Protein 9O8U (pdb70)

B-factor: mean 77.6, std 35.9, range [30.0, 226.6]

Sequence (1746 aa):
CETVEELRENQQWWWLAERERSARLDYLRKATWKKGALGGNYFDGIRLDLEYPTLFTEAWKKYPNDPSMLRRAKATAYVLDNISIFITDSAQLVGYVGSAPHTIAWRVDGASTVNSEVYNEPGIHAEPEAESLKKVAEINSYWNGQTAVDKVGRLIDPEDAVKFFSGAIGWGTPSSAFGYSGKNFEYFMKGDRAFSQIIAEIDEKIDEAEEATIGTPSPHHILPLYDKLNNWHAMKLVLEAAIRFAGRYARLARVMAAKETDEQRKKELLRVAETCERVPANPPRNLQESLQYEHFVQVLARYEAHEGAWPSRPDYYHGPLYAKDVEVEKNITESEAIDLVGEYMIRCSEYGSFSPRYMREGLQGVTGTFVWTLGGVNQDGTDACNGMTIALLKAARLVRVANPTFGFRWHPKVSNEVLRECFECIRQGLGYPTLRNDPVLIQNTMHWYGHPLEEARTWVHMACMSPNPTTKHGTSPFRMASATMNSAKTIEYVLHNGYDRVVNMQMGPKTGDAREIKDFEDLFERWTVQLKWLMNLLVRTVNLGRFKDPEFFGRPFLSAITERAVEHGIDAVSPEGERGNAWVTAFTWIENVDSMAAIKKLVFDDKKYTMSQLIDALEAEWDGYEQMRLDFVKNGPKWGNDDDYVDDIMLRCLSVAAEHSRNIQCTSGNCWPILPENVSGNIHYANIVGALPNGRRRGDALYDGGVSPGPGLDKAGPTAVLKSVGKIDHVNQGRSFLLNQRLSPTQLAGDKGFQLWNSYVRTWAELGIDHIQFNVISDKVLRAAQNDPEGYQEVIVRVAGYSAHFIDISRKTQDNIIQRTVQGLGSRRDEWKKLQEEMTRDGGEIKSLETVPEQACGICLNFTDNAYGSDGRGSCNVLKAGSNISLPDVIITRSGENGYITFFNSDAKYCPNFERMKLIDTDGHECADPISRRVQRQLSSIKKSTCKECRNYFPINEEASRGDCVRRISDERQSYYTARPTTEAAKCEGCSDYLENMKCTECGHEAEVMKFRYHYNPRIDASLSLRQCPECQAVVTVDELKREVLGRMHNGDDPWGKSAGIENLASARLDYLRKATWKKGALGGNYFDGIRLDLEYPTLFTEAWKKYPNDPSMLRRAKATAYVLDNISIFITDSAQLVGYVGSAPHTIAWRVDGASTVNSEVYNEPGIHAEPEAESLKKVAEINSYWNGQTAVDKVGRLIDPEDAVKFFSGAIGWGTPSSAFGYSGKNFEYFMKGDRAFSQIIAEIDEKIDEAEEATIGTPSPHILPLYDKLNNWHAMKLVLEAAIRFAGRYARLARVMAAKETDEQRKKELLRVAETCERVPANPPRNLQESLQYEHFVQVLARYEAHEGAWPSRPDYYHGPLYAKDVEVEKNITESEAIDLVGEYMIRCSEYGSFSPRYMREGTFVWTLGGVNQDGTDACNGMTIALLKAARLVRVANPTFGFRWHPKVSNEVLRECFECIRQGLGYPTLRNDPVLIQNTMHWYGHPLEEARTWVHMACMSPNPTTKHGTSPFRMASATMNSAKTIEYVLHNGYDRVVNMQMGPKTGDAREIKDFEDLFERWTVQLKWLMNLLVRTVNLGRFKDPEFFGRPFLSAITERAVEHGIDAVSNAWVTAFTWIENVDSMAAIKKLVFDDKKYTMSQLIDALEAEWDGYEQMRLDFVKNGPKWGNDDDYVDDIMLRCLSVAAEHSRNITCKECRNYFPINEEASRGDCVRRISDERQSYYTARPTTEAAKCEGCSDYLE

Radius of gyration: 39.75 Å; Cα contacts (8 Å, |Δi|>4): 3518; chains: 6; bounding box: 68×118×118 Å

Structure (mmCIF, N/CA/C/O backbone):
data_9O8U
#
_entry.id   9O8U
#
_cell.length_a   1.00
_cell.length_b   1.00
_cell.length_c   1.00
_cell.angle_alpha   90.00
_cell.angle_beta   90.00
_cell.angle_gamma   90.00
#
_symmetry.space_group_name_H-M   'P 1'
#
loop_
_entity.id
_entity.type
_entity.pdbx_description
1 polymer '1-methyl alkyl succinate synthase subunit MasD'
2 polymer 'MasB protein'
3 polymer '1-methyl alkyl succinate synthase subunit MasC'
4 polymer '1-methyl alkyl succinate synthase subunit Mas E'
5 non-polymer 'FUMARIC ACID'
6 non-polymer 2,3-DIHYDROXY-1,4-DITHIOBUTANE
7 non-polymer 'IRON/SULFUR CLUSTER'
8 non-polymer 'FE (III) ION'
#
loop_
_atom_site.group_PDB
_atom_site.id
_atom_site.type_symbol
_atom_site.label_atom_id
_atom_site.label_alt_id
_atom_site.label_comp_id
_atom_site.label_asym_id
_atom_site.label_entity_id
_atom_site.label_seq_id
_atom_site.pdbx_PDB_ins_code
_atom_site.Cartn_x
_atom_site.Cartn_y
_atom_site.Cartn_z
_atom_site.occupancy
_atom_site.B_iso_or_equiv
_atom_site.auth_seq_id
_atom_site.auth_comp_id
_atom_site.auth_asym_id
_atom_site.auth_atom_id
_atom_site.pdbx_PDB_model_num
ATOM 1 N N . CYS A 1 27 ? 160.384 95.288 161.422 1.00 30.00 15 CYS A N 1
ATOM 2 C CA . CYS A 1 27 ? 160.212 96.539 162.151 1.00 30.00 15 CYS A CA 1
ATOM 3 C C . CYS A 1 27 ? 159.419 97.543 161.323 1.00 30.00 15 CYS A C 1
ATOM 4 O O . CYS A 1 27 ? 159.736 97.783 160.157 1.00 30.00 15 CYS A O 1
ATOM 7 N N . GLU A 1 28 ? 158.389 98.122 161.942 1.00 30.00 16 GLU A N 1
ATOM 8 C CA . GLU A 1 28 ? 157.495 99.078 161.285 1.00 30.00 16 GLU A CA 1
ATOM 9 C C . GLU A 1 28 ? 156.941 98.513 159.976 1.00 30.00 16 GLU A C 1
ATOM 10 O O . GLU A 1 28 ? 156.978 99.154 158.923 1.00 30.00 16 GLU A O 1
ATOM 16 N N . THR A 1 29 ? 156.425 97.290 160.047 1.00 82.25 17 THR A N 1
ATOM 17 C CA . THR A 1 29 ? 155.776 96.681 158.895 1.00 82.25 17 THR A CA 1
ATOM 18 C C . THR A 1 29 ? 154.402 97.300 158.680 1.00 82.25 17 THR A C 1
ATOM 19 O O . THR A 1 29 ? 153.757 97.751 159.631 1.00 82.25 17 THR A O 1
ATOM 23 N N . VAL A 1 30 ? 153.966 97.325 157.419 1.00 81.18 18 VAL A N 1
ATOM 24 C CA . VAL A 1 30 ? 152.693 97.920 157.019 1.00 81.18 18 VAL A CA 1
ATOM 25 C C . VAL A 1 30 ? 151.570 97.436 157.925 1.00 81.18 18 VAL A C 1
ATOM 26 O O . VAL A 1 30 ? 150.786 98.239 158.441 1.00 81.18 18 VAL A O 1
ATOM 30 N N . GLU A 1 31 ? 151.476 96.119 158.106 1.00 81.34 19 GLU A N 1
ATOM 31 C CA . GLU A 1 31 ? 150.489 95.556 159.020 1.00 81.34 19 GLU A CA 1
ATOM 32 C C . GLU A 1 31 ? 150.644 96.128 160.426 1.00 81.34 19 GLU A C 1
ATOM 33 O O . GLU A 1 31 ? 149.664 96.543 161.056 1.00 81.34 19 GLU A O 1
ATOM 39 N N . GLU A 1 32 ? 151.877 96.147 160.936 1.00 80.39 20 GLU A N 1
ATOM 40 C CA . GLU A 1 32 ? 152.123 96.697 162.266 1.00 80.39 20 GLU A CA 1
ATOM 41 C C . GLU A 1 32 ? 151.771 98.176 162.332 1.00 80.39 20 GLU A C 1
ATOM 42 O O . GLU A 1 32 ? 151.219 98.642 163.333 1.00 80.39 20 GLU A O 1
ATOM 48 N N . LEU A 1 33 ? 152.104 98.937 161.287 1.00 78.37 21 LEU A N 1
ATOM 49 C CA . LEU A 1 33 ? 151.788 100.361 161.286 1.00 78.37 21 LEU A CA 1
ATOM 50 C C . LEU A 1 33 ? 150.283 100.595 161.299 1.00 78.37 21 LEU A C 1
ATOM 51 O O . LEU A 1 33 ? 149.796 101.509 161.975 1.00 78.37 21 LEU A O 1
ATOM 56 N N . ARG A 1 34 ? 149.529 99.789 160.547 1.00 80.84 22 ARG A N 1
ATOM 57 C CA . ARG A 1 34 ? 148.075 99.903 160.583 1.00 80.84 22 ARG A CA 1
ATOM 58 C C . ARG A 1 34 ? 147.523 99.528 161.953 1.00 80.84 22 ARG A C 1
ATOM 59 O O . ARG A 1 34 ? 146.626 100.201 162.475 1.00 80.84 22 ARG A O 1
ATOM 67 N N . GLU A 1 35 ? 148.040 98.451 162.549 1.00 80.55 23 GLU A N 1
ATOM 68 C CA . GLU A 1 35 ? 147.532 98.016 163.847 1.00 80.55 23 GLU A CA 1
ATOM 69 C C . GLU A 1 35 ? 147.827 99.043 164.933 1.00 80.55 23 GLU A C 1
ATOM 70 O O . GLU A 1 35 ? 146.974 99.319 165.785 1.00 80.55 23 GLU A O 1
ATOM 76 N N . ASN A 1 36 ? 149.027 99.613 164.924 1.00 78.14 24 ASN A N 1
ATOM 77 C CA . ASN A 1 36 ? 149.438 100.591 165.920 1.00 78.14 24 ASN A CA 1
ATOM 78 C C . ASN A 1 36 ? 149.044 102.014 165.547 1.00 78.14 24 ASN A C 1
ATOM 79 O O . ASN A 1 36 ? 149.400 102.947 166.273 1.00 78.14 24 ASN A O 1
ATOM 84 N N . GLN A 1 37 ? 148.348 102.195 164.424 1.00 74.56 25 GLN A N 1
ATOM 85 C CA . GLN A 1 37 ? 147.685 103.431 164.000 1.00 74.56 25 GLN A CA 1
ATOM 86 C C . GLN A 1 37 ? 148.623 104.507 163.469 1.00 74.56 25 GLN A C 1
ATOM 87 O O . GLN A 1 37 ? 148.164 105.636 163.242 1.00 74.56 25 GLN A O 1
ATOM 93 N N . GLN A 1 38 ? 149.904 104.217 163.257 1.00 71.72 26 GLN A N 1
ATOM 94 C CA . GLN A 1 38 ? 150.772 105.195 162.616 1.00 71.72 26 GLN A CA 1
ATOM 95 C C . GLN A 1 38 ? 150.348 105.398 161.168 1.00 71.72 26 GLN A C 1
ATOM 96 O O . GLN A 1 38 ? 150.103 104.437 160.435 1.00 71.72 26 GLN A O 1
ATOM 102 N N . TRP A 1 39 ? 150.261 106.657 160.757 1.00 66.65 27 TRP A N 1
ATOM 103 C CA . TRP A 1 39 ? 149.854 106.991 159.401 1.00 66.65 27 TRP A CA 1
ATOM 104 C C . TRP A 1 39 ? 150.940 107.673 158.589 1.00 66.65 27 TRP A C 1
ATOM 105 O O . TRP A 1 39 ? 150.943 107.544 157.364 1.00 66.65 27 TRP A O 1
ATOM 116 N N . TRP A 1 40 ? 151.852 108.399 159.232 1.00 64.96 28 TRP A N 1
ATOM 117 C CA . TRP A 1 40 ? 152.933 109.057 158.506 1.00 64.96 28 TRP A CA 1
ATOM 118 C C . TRP A 1 40 ? 153.917 108.038 157.940 1.00 64.96 28 TRP A C 1
ATOM 119 O O . TRP A 1 40 ? 154.252 108.071 156.748 1.00 64.96 28 TRP A O 1
ATOM 130 N N . TRP A 1 41 ? 154.369 107.103 158.777 1.00 66.71 29 TRP A N 1
ATOM 131 C CA . TRP A 1 41 ? 155.293 106.078 158.310 1.00 66.71 29 TRP A CA 1
ATOM 132 C C . TRP A 1 41 ? 154.607 105.088 157.379 1.00 66.71 29 TRP A C 1
ATOM 133 O O . TRP A 1 41 ? 155.230 104.591 156.433 1.00 66.71 29 TRP A O 1
ATOM 144 N N . LEU A 1 42 ? 153.326 104.805 157.615 1.00 68.39 30 LEU A N 1
ATOM 145 C CA . LEU A 1 42 ? 152.581 103.961 156.689 1.00 68.39 30 LEU A CA 1
ATOM 146 C C . LEU A 1 42 ? 152.502 104.597 155.308 1.00 68.39 30 LEU A C 1
ATOM 147 O O . LEU A 1 42 ? 152.705 103.921 154.292 1.00 68.39 30 LEU A O 1
ATOM 152 N N . ALA A 1 43 ? 152.210 105.898 155.249 1.00 63.90 31 ALA A N 1
ATOM 153 C CA . ALA A 1 43 ? 152.147 106.578 153.961 1.00 63.90 31 ALA A CA 1
ATOM 154 C C . ALA A 1 43 ? 153.517 106.641 153.304 1.00 63.90 31 ALA A C 1
ATOM 155 O O . ALA A 1 43 ? 153.626 106.564 152.076 1.00 63.90 31 ALA A O 1
ATOM 157 N N . GLU A 1 44 ? 154.575 106.800 154.103 1.00 65.65 32 GLU A N 1
ATOM 158 C CA . GLU A 1 44 ? 155.922 106.732 153.544 1.00 65.65 32 GLU A CA 1
ATOM 159 C C . GLU A 1 44 ? 156.179 105.375 152.904 1.00 65.65 32 GLU A C 1
ATOM 160 O O . GLU A 1 44 ? 156.761 105.291 151.817 1.00 65.65 32 GLU A O 1
ATOM 166 N N . ARG A 1 45 ? 155.751 104.302 153.567 1.00 68.35 33 ARG A N 1
ATOM 167 C CA . ARG A 1 45 ? 155.943 102.964 153.018 1.00 68.35 33 ARG A CA 1
ATOM 168 C C . ARG A 1 45 ? 155.130 102.757 151.744 1.00 68.35 33 ARG A C 1
ATOM 169 O O . ARG A 1 45 ? 155.611 102.136 150.789 1.00 68.35 33 ARG A O 1
ATOM 177 N N . GLU A 1 46 ? 153.893 103.260 151.715 1.00 68.76 34 GLU A N 1
ATOM 178 C CA . GLU A 1 46 ? 152.986 102.953 150.610 1.00 68.76 34 GLU A CA 1
ATOM 179 C C . GLU A 1 46 ? 153.421 103.605 149.303 1.00 68.76 34 GLU A C 1
ATOM 180 O O . GLU A 1 46 ? 153.332 102.984 148.238 1.00 68.76 34 GLU A O 1
ATOM 186 N N . ARG A 1 47 ? 153.883 104.851 149.356 1.00 59.56 35 ARG A N 1
ATOM 187 C CA . ARG A 1 47 ? 154.066 105.631 148.140 1.00 59.56 35 ARG A CA 1
ATOM 188 C C . ARG A 1 47 ? 155.206 105.083 147.285 1.00 59.56 35 ARG A C 1
ATOM 189 O O . ARG A 1 47 ? 156.096 104.370 147.758 1.00 59.56 35 ARG A O 1
ATOM 197 N N . SER A 1 48 ? 155.158 105.426 146.000 1.00 62.42 36 SER A N 1
ATOM 198 C CA . SER A 1 48 ? 156.131 104.949 145.031 1.00 62.42 36 SER A CA 1
ATOM 199 C C . SER A 1 48 ? 157.479 105.636 145.234 1.00 62.42 36 SER A C 1
ATOM 200 O O . SER A 1 48 ? 157.620 106.582 146.013 1.00 62.42 36 SER A O 1
ATOM 203 N N . ALA A 1 49 ? 158.485 105.138 144.512 1.00 60.44 37 ALA A N 1
ATOM 204 C CA . ALA A 1 49 ? 159.831 105.688 144.638 1.00 60.44 37 ALA A CA 1
ATOM 205 C C . ALA A 1 49 ? 159.888 107.139 144.179 1.00 60.44 37 ALA A C 1
ATOM 206 O O . ALA A 1 49 ? 160.509 107.981 144.838 1.00 60.44 37 ALA A O 1
ATOM 208 N N . ARG A 1 50 ? 159.251 107.454 143.048 1.00 59.49 38 ARG A N 1
ATOM 209 C CA . ARG A 1 50 ? 159.290 108.825 142.549 1.00 59.49 38 ARG A CA 1
ATOM 210 C C . ARG A 1 50 ? 158.590 109.781 143.504 1.00 59.49 38 ARG A C 1
ATOM 211 O O . ARG A 1 50 ? 159.107 110.867 143.795 1.00 59.49 38 ARG A O 1
ATOM 219 N N . LEU A 1 51 ? 157.413 109.395 144.003 1.00 57.51 39 LEU A N 1
ATOM 220 C CA . LEU A 1 51 ? 156.708 110.244 144.955 1.00 57.51 39 LEU A CA 1
ATOM 221 C C . LEU A 1 51 ? 157.510 110.413 146.236 1.00 57.51 39 LEU A C 1
ATOM 222 O O . LEU A 1 51 ? 157.566 111.511 146.796 1.00 57.51 39 LEU A O 1
ATOM 227 N N . ASP A 1 52 ? 158.137 109.338 146.715 1.00 58.20 40 ASP A N 1
ATOM 228 C CA . ASP A 1 52 ? 158.945 109.440 147.926 1.00 58.20 40 ASP A CA 1
ATOM 229 C C . ASP A 1 52 ? 160.115 110.393 147.727 1.00 58.20 40 ASP A C 1
ATOM 230 O O . ASP A 1 52 ? 160.398 111.232 148.592 1.00 58.20 40 ASP A O 1
ATOM 235 N N . TYR A 1 53 ? 160.803 110.286 146.589 1.00 54.52 41 TYR A N 1
ATOM 236 C CA . TYR A 1 53 ? 161.922 111.182 146.326 1.00 54.52 41 TYR A CA 1
ATOM 237 C C . TYR A 1 53 ? 161.461 112.630 146.235 1.00 54.52 41 TYR A C 1
ATOM 238 O O . TYR A 1 53 ? 162.091 113.524 146.807 1.00 54.52 41 TYR A O 1
ATOM 247 N N . LEU A 1 54 ? 160.361 112.883 145.524 1.00 53.64 42 LEU A N 1
ATOM 248 C CA . LEU A 1 54 ? 159.893 114.256 145.368 1.00 53.64 42 LEU A CA 1
ATOM 249 C C . LEU A 1 54 ? 159.349 114.823 146.671 1.00 53.64 42 LEU A C 1
ATOM 250 O O . LEU A 1 54 ? 159.382 116.041 146.876 1.00 53.64 42 LEU A O 1
ATOM 255 N N . ARG A 1 55 ? 158.835 113.965 147.552 1.00 53.85 43 ARG A N 1
ATOM 256 C CA . ARG A 1 55 ? 158.364 114.418 148.853 1.00 53.85 43 ARG A CA 1
ATOM 257 C C . ARG A 1 55 ? 159.525 114.732 149.786 1.00 53.85 43 ARG A C 1
ATOM 258 O O . ARG A 1 55 ? 159.469 115.706 150.544 1.00 53.85 43 ARG A O 1
ATOM 266 N N . LYS A 1 56 ? 160.583 113.926 149.747 1.00 52.45 44 LYS A N 1
ATOM 267 C CA . LYS A 1 56 ? 161.751 114.194 150.574 1.00 52.45 44 LYS A CA 1
ATOM 268 C C . LYS A 1 56 ? 162.712 115.191 149.943 1.00 52.45 44 LYS A C 1
ATOM 269 O O . LYS A 1 56 ? 163.734 115.510 150.557 1.00 52.45 44 LYS A O 1
ATOM 275 N N . ALA A 1 57 ? 162.421 115.683 148.741 1.00 50.26 45 ALA A N 1
ATOM 276 C CA . ALA A 1 57 ? 163.264 116.661 148.069 1.00 50.26 45 ALA A CA 1
ATOM 277 C C . ALA A 1 57 ? 162.764 118.085 148.241 1.00 50.26 45 ALA A C 1
ATOM 278 O O . ALA A 1 57 ? 163.284 118.996 147.591 1.00 50.26 45 ALA A O 1
ATOM 280 N N . THR A 1 58 ? 161.766 118.299 149.089 1.00 51.49 46 THR A N 1
ATOM 281 C CA . THR A 1 58 ? 161.169 119.611 149.278 1.00 51.49 46 THR A CA 1
ATOM 282 C C . THR A 1 58 ? 161.770 120.281 150.505 1.00 51.49 46 THR A C 1
ATOM 283 O O . THR A 1 58 ? 161.834 119.676 151.580 1.00 51.49 46 THR A O 1
ATOM 287 N N . TRP A 1 59 ? 162.212 121.523 150.338 1.00 49.57 47 TRP A N 1
ATOM 288 C CA . TRP A 1 59 ? 162.665 122.346 151.451 1.00 49.57 47 TRP A CA 1
ATOM 289 C C . TRP A 1 59 ? 161.459 123.070 152.035 1.00 49.57 47 TRP A C 1
ATOM 290 O O . TRP A 1 59 ? 160.800 123.846 151.334 1.00 49.57 47 TRP A O 1
ATOM 301 N N . LYS A 1 60 ? 161.169 122.813 153.308 1.00 54.03 48 LYS A N 1
ATOM 302 C CA . LYS A 1 60 ? 160.000 123.412 153.940 1.00 54.03 48 LYS A CA 1
ATOM 303 C C . LYS A 1 60 ? 160.105 124.931 153.928 1.00 54.03 48 LYS A C 1
ATOM 304 O O . LYS A 1 60 ? 161.134 125.501 154.298 1.00 54.03 48 LYS A O 1
ATOM 310 N N . LYS A 1 61 ? 159.031 125.589 153.496 1.00 48.19 49 LYS A N 1
ATOM 311 C CA . LYS A 1 61 ? 159.004 127.039 153.370 1.00 48.19 49 LYS A CA 1
ATOM 312 C C . LYS A 1 61 ? 158.203 127.708 154.477 1.00 48.19 49 LYS A C 1
ATOM 313 O O . LYS A 1 61 ? 157.913 128.905 154.383 1.00 48.19 49 LYS A O 1
ATOM 319 N N . GLY A 1 62 ? 157.836 126.969 155.518 1.00 51.64 50 GLY A N 1
ATOM 320 C CA . GLY A 1 62 ? 157.129 127.557 156.632 1.00 51.64 50 GLY A CA 1
ATOM 321 C C . GLY A 1 62 ? 158.048 128.305 157.578 1.00 51.64 50 GLY A C 1
ATOM 322 O O . GLY A 1 62 ? 159.272 128.193 157.529 1.00 51.64 50 GLY A O 1
ATOM 323 N N . ALA A 1 63 ? 157.432 129.083 158.461 1.00 52.44 51 ALA A N 1
ATOM 324 C CA . ALA A 1 63 ? 158.150 129.876 159.449 1.00 52.44 51 ALA A CA 1
ATOM 325 C C . ALA A 1 63 ? 157.942 129.267 160.828 1.00 52.44 51 ALA A C 1
ATOM 326 O O . ALA A 1 63 ? 156.801 129.091 161.265 1.00 52.44 51 ALA A O 1
ATOM 328 N N . LEU A 1 64 ? 159.040 128.942 161.504 1.00 57.32 52 LEU A N 1
ATOM 329 C CA . LEU A 1 64 ? 158.993 128.526 162.902 1.00 57.32 52 LEU A CA 1
ATOM 330 C C . LEU A 1 64 ? 159.022 129.797 163.738 1.00 57.32 52 LEU A C 1
ATOM 331 O O . LEU A 1 64 ? 160.073 130.412 163.917 1.00 57.32 52 LEU A O 1
ATOM 336 N N . GLY A 1 65 ? 157.865 130.197 164.255 1.00 58.43 53 GLY A N 1
ATOM 337 C CA . GLY A 1 65 ? 157.746 131.509 164.855 1.00 58.43 53 GLY A CA 1
ATOM 338 C C . GLY A 1 65 ? 157.871 132.588 163.800 1.00 58.43 53 GLY A C 1
ATOM 339 O O . GLY A 1 65 ? 157.045 132.666 162.887 1.00 58.43 53 GLY A O 1
ATOM 340 N N . GLY A 1 66 ? 158.890 133.430 163.916 1.00 58.69 54 GLY A N 1
ATOM 341 C CA . GLY A 1 66 ? 159.214 134.398 162.892 1.00 58.69 54 GLY A CA 1
ATOM 342 C C . GLY A 1 66 ? 160.414 134.045 162.041 1.00 58.69 54 GLY A C 1
ATOM 343 O O . GLY A 1 66 ? 160.814 134.857 161.199 1.00 58.69 54 GLY A O 1
ATOM 344 N N . ASN A 1 67 ? 160.994 132.863 162.222 1.00 58.97 55 ASN A N 1
ATOM 345 C CA . ASN A 1 67 ? 162.212 132.460 161.536 1.00 58.97 55 ASN A CA 1
ATOM 346 C C . ASN A 1 67 ? 161.926 131.316 160.574 1.00 58.97 55 ASN A C 1
ATOM 347 O O . ASN A 1 67 ? 161.124 130.426 160.872 1.00 58.97 55 ASN A O 1
ATOM 352 N N . TYR A 1 68 ? 162.590 131.345 159.423 1.00 53.26 56 TYR A N 1
ATOM 353 C CA . TYR A 1 68 ? 162.453 130.292 158.432 1.00 53.26 56 TYR A CA 1
ATOM 354 C C . TYR A 1 68 ? 163.327 129.097 158.804 1.00 53.26 56 TYR A C 1
ATOM 355 O O . TYR A 1 68 ? 164.058 129.109 159.797 1.00 53.26 56 TYR A O 1
ATOM 364 N N . PHE A 1 69 ? 163.241 128.048 157.993 1.00 56.17 57 PHE A N 1
ATOM 365 C CA . PHE A 1 69 ? 164.056 126.864 158.205 1.00 56.17 57 PHE A CA 1
ATOM 366 C C . PHE A 1 69 ? 165.532 127.202 158.011 1.00 56.17 57 PHE A C 1
ATOM 367 O O . PHE A 1 69 ? 165.894 128.151 157.312 1.00 56.17 57 PHE A O 1
ATOM 375 N N . ASP A 1 70 ? 166.392 126.413 158.661 1.00 58.39 58 ASP A N 1
ATOM 376 C CA . ASP A 1 70 ? 167.812 126.747 158.717 1.00 58.39 58 ASP A CA 1
ATOM 377 C C . ASP A 1 70 ? 168.445 126.759 157.330 1.00 58.39 58 ASP A C 1
ATOM 378 O O . ASP A 1 70 ? 169.225 127.660 157.005 1.00 58.39 58 ASP A O 1
ATOM 383 N N . GLY A 1 71 ? 168.120 125.770 156.496 1.00 51.93 59 GLY A N 1
ATOM 384 C CA . GLY A 1 71 ? 168.728 125.688 155.180 1.00 51.93 59 GLY A CA 1
ATOM 385 C C . GLY A 1 71 ? 168.178 126.676 154.174 1.00 51.93 59 GLY A C 1
ATOM 386 O O . GLY A 1 71 ? 168.786 126.867 153.116 1.00 51.93 59 GLY A O 1
ATOM 387 N N . ILE A 1 72 ? 167.040 127.305 154.474 1.00 49.31 60 ILE A N 1
ATOM 388 C CA . ILE A 1 72 ? 166.430 128.236 153.534 1.00 49.31 60 ILE A CA 1
ATOM 389 C C . ILE A 1 72 ? 167.336 129.441 153.331 1.00 49.31 60 ILE A C 1
ATOM 390 O O . ILE A 1 72 ? 167.981 129.926 154.268 1.00 49.31 60 ILE A O 1
ATOM 395 N N . ARG A 1 73 ? 167.392 129.926 152.095 1.00 48.97 61 ARG A N 1
ATOM 396 C CA . ARG A 1 73 ? 168.165 131.106 151.747 1.00 48.97 61 ARG A CA 1
ATOM 397 C C . ARG A 1 73 ? 167.276 132.089 151.005 1.00 48.97 61 ARG A C 1
ATOM 398 O O . ARG A 1 73 ? 166.288 131.703 150.377 1.00 48.97 61 ARG A O 1
ATOM 406 N N . LEU A 1 74 ? 167.628 133.366 151.093 1.00 51.88 62 LEU A N 1
ATOM 407 C CA . LEU A 1 74 ? 166.899 134.400 150.376 1.00 51.88 62 LEU A CA 1
ATOM 408 C C . LEU A 1 74 ? 167.407 134.487 148.947 1.00 51.88 62 LEU A C 1
ATOM 409 O O . LEU A 1 74 ? 168.618 134.496 148.709 1.00 51.88 62 LEU A O 1
ATOM 414 N N . ASP A 1 75 ? 166.484 134.547 147.995 1.00 54.93 63 ASP A N 1
ATOM 415 C CA . ASP A 1 75 ? 166.862 134.670 146.596 1.00 54.93 63 ASP A CA 1
ATOM 416 C C . ASP A 1 75 ? 167.304 136.097 146.319 1.00 54.93 63 ASP A C 1
ATOM 417 O O . ASP A 1 75 ? 166.569 137.047 146.604 1.00 54.93 63 ASP A O 1
ATOM 422 N N . LEU A 1 76 ? 168.513 136.246 145.788 1.00 51.70 64 LEU A N 1
ATOM 423 C CA . LEU A 1 76 ? 168.990 137.533 145.314 1.00 51.70 64 LEU A CA 1
ATOM 424 C C . LEU A 1 76 ? 168.888 137.671 143.804 1.00 51.70 64 LEU A C 1
ATOM 425 O O . LEU A 1 76 ? 168.987 138.790 143.292 1.00 51.70 64 LEU A O 1
ATOM 430 N N . GLU A 1 77 ? 168.689 136.565 143.087 1.00 51.38 65 GLU A N 1
ATOM 431 C CA . GLU A 1 77 ? 168.605 136.627 141.634 1.00 51.38 65 GLU A CA 1
ATOM 432 C C . GLU A 1 77 ? 167.363 137.387 141.187 1.00 51.38 65 GLU A C 1
ATOM 433 O O . GLU A 1 77 ? 167.450 138.316 140.375 1.00 51.38 65 GLU A O 1
ATOM 439 N N . TYR A 1 78 ? 166.195 137.012 141.711 1.00 47.18 66 TYR A N 1
ATOM 440 C CA . TYR A 1 78 ? 164.968 137.704 141.321 1.00 47.18 66 TYR A CA 1
ATOM 441 C C . TYR A 1 78 ? 164.971 139.174 141.711 1.00 47.18 66 TYR A C 1
ATOM 442 O O . TYR A 1 78 ? 164.628 140.009 140.858 1.00 47.18 66 TYR A O 1
ATOM 451 N N . PRO A 1 79 ? 165.293 139.567 142.951 1.00 46.27 67 PRO A N 1
ATOM 452 C CA . PRO A 1 79 ? 165.319 141.008 143.251 1.00 46.27 67 PRO A CA 1
ATOM 453 C C . PRO A 1 79 ? 166.328 141.785 142.426 1.00 46.27 67 PRO A C 1
ATOM 454 O O . PRO A 1 79 ? 166.017 142.891 141.972 1.00 46.27 67 PRO A O 1
ATOM 458 N N . THR A 1 80 ? 167.525 141.236 142.205 1.00 46.13 68 THR A N 1
ATOM 459 C CA . THR A 1 80 ? 168.518 141.939 141.398 1.00 46.13 68 THR A CA 1
ATOM 460 C C . THR A 1 80 ? 168.029 142.123 139.968 1.00 46.13 68 THR A C 1
ATOM 461 O O . THR A 1 80 ? 168.096 143.227 139.413 1.00 46.13 68 THR A O 1
ATOM 465 N N . LEU A 1 81 ? 167.520 141.050 139.358 1.00 45.22 69 LEU A N 1
ATOM 466 C CA . LEU A 1 81 ? 167.032 141.143 137.988 1.00 45.22 69 LEU A CA 1
ATOM 467 C C . LEU A 1 81 ? 165.848 142.093 137.887 1.00 45.22 69 LEU A C 1
ATOM 468 O O . LEU A 1 81 ? 165.771 142.904 136.956 1.00 45.22 69 LEU A O 1
ATOM 473 N N . PHE A 1 82 ? 164.916 142.012 138.840 1.00 46.25 70 PHE A N 1
ATOM 474 C CA . PHE A 1 82 ? 163.744 142.875 138.800 1.00 46.25 70 PHE A CA 1
ATOM 475 C C . PHE A 1 82 ? 164.129 144.336 138.968 1.00 46.25 70 PHE A C 1
ATOM 476 O O . PHE A 1 82 ? 163.611 145.200 138.258 1.00 46.25 70 PHE A O 1
ATOM 484 N N . THR A 1 83 ? 165.034 144.635 139.903 1.00 47.98 71 THR A N 1
ATOM 485 C CA . THR A 1 83 ? 165.475 146.012 140.090 1.00 47.98 71 THR A CA 1
ATOM 486 C C . THR A 1 83 ? 166.199 146.530 138.856 1.00 47.98 71 THR A C 1
ATOM 487 O O . THR A 1 83 ? 165.977 147.670 138.427 1.00 47.98 71 THR A O 1
ATOM 491 N N . GLU A 1 84 ? 167.068 145.705 138.268 1.00 50.15 72 GLU A N 1
ATOM 492 C CA . GLU A 1 84 ? 167.805 146.127 137.084 1.00 50.15 72 GLU A CA 1
ATOM 493 C C . GLU A 1 84 ? 166.865 146.411 135.921 1.00 50.15 72 GLU A C 1
ATOM 494 O O . GLU A 1 84 ? 167.034 147.406 135.207 1.00 50.15 72 GLU A O 1
ATOM 500 N N . ALA A 1 85 ? 165.866 145.552 135.715 1.00 48.88 73 ALA A N 1
ATOM 501 C CA . ALA A 1 85 ? 164.908 145.789 134.641 1.00 48.88 73 ALA A CA 1
ATOM 502 C C . ALA A 1 85 ? 164.011 146.981 134.949 1.00 48.88 73 ALA A C 1
ATOM 503 O O . ALA A 1 85 ? 163.652 147.745 134.046 1.00 48.88 73 ALA A O 1
ATOM 505 N N . TRP A 1 86 ? 163.639 147.154 136.218 1.00 48.81 74 TRP A N 1
ATOM 506 C CA . TRP A 1 86 ? 162.755 148.244 136.612 1.00 48.81 74 TRP A CA 1
ATOM 507 C C . TRP A 1 86 ? 163.425 149.595 136.413 1.00 48.81 74 TRP A C 1
ATOM 508 O O . TRP A 1 86 ? 162.776 150.564 136.005 1.00 48.81 74 TRP A O 1
ATOM 519 N N . LYS A 1 87 ? 164.726 149.680 136.699 1.00 49.05 75 LYS A N 1
ATOM 520 C CA . LYS A 1 87 ? 165.451 150.926 136.484 1.00 49.05 75 LYS A CA 1
ATOM 521 C C . LYS A 1 87 ? 165.549 151.302 135.012 1.00 49.05 75 LYS A C 1
ATOM 522 O O . LYS A 1 87 ? 165.772 152.476 134.700 1.00 49.05 75 LYS A O 1
ATOM 528 N N . LYS A 1 88 ? 165.392 150.339 134.101 1.00 52.34 76 LYS A N 1
ATOM 529 C CA . LYS A 1 88 ? 165.606 150.617 132.686 1.00 52.34 76 LYS A CA 1
ATOM 530 C C . LYS A 1 88 ? 164.467 151.404 132.051 1.00 52.34 76 LYS A C 1
ATOM 531 O O . LYS A 1 88 ? 164.679 152.033 131.010 1.00 52.34 76 LYS A O 1
ATOM 537 N N . TYR A 1 89 ? 163.274 151.393 132.640 1.00 53.73 77 TYR A N 1
ATOM 538 C CA . TYR A 1 89 ? 162.110 152.079 132.077 1.00 53.73 77 TYR A CA 1
ATOM 539 C C . TYR A 1 89 ? 161.486 152.982 133.132 1.00 53.73 77 TYR A C 1
ATOM 540 O O . TYR A 1 89 ? 160.412 152.683 133.667 1.00 53.73 77 TYR A O 1
ATOM 549 N N . PRO A 1 90 ? 162.138 154.098 133.460 1.00 54.61 78 PRO A N 1
ATOM 550 C CA . PRO A 1 90 ? 161.559 155.011 134.458 1.00 54.61 78 PRO A CA 1
ATOM 551 C C . PRO A 1 90 ? 160.228 155.610 134.040 1.00 54.61 78 PRO A C 1
ATOM 552 O O . PRO A 1 90 ? 159.384 155.881 134.903 1.00 54.61 78 PRO A O 1
ATOM 556 N N . ASN A 1 91 ? 160.010 155.823 132.744 1.00 63.00 79 ASN A N 1
ATOM 557 C CA . ASN A 1 91 ? 158.859 156.578 132.269 1.00 63.00 79 ASN A CA 1
ATOM 558 C C . ASN A 1 91 ? 157.634 155.720 131.977 1.00 63.00 79 ASN A C 1
ATOM 559 O O . ASN A 1 91 ? 156.569 156.276 131.690 1.00 63.00 79 ASN A O 1
ATOM 564 N N . ASP A 1 92 ? 157.750 154.398 132.035 1.00 59.87 80 ASP A N 1
ATOM 565 C CA . ASP A 1 92 ? 156.629 153.548 131.671 1.00 59.87 80 ASP A CA 1
ATOM 566 C C . ASP A 1 92 ? 155.575 153.527 132.778 1.00 59.87 80 ASP A C 1
ATOM 567 O O . ASP A 1 92 ? 155.893 153.720 133.954 1.00 59.87 80 ASP A O 1
ATOM 572 N N . PRO A 1 93 ? 154.311 153.297 132.424 1.00 57.23 81 PRO A N 1
ATOM 573 C CA . PRO A 1 93 ? 153.275 153.137 133.449 1.00 57.23 81 PRO A CA 1
ATOM 574 C C . PRO A 1 93 ? 153.546 151.918 134.316 1.00 57.23 81 PRO A C 1
ATOM 575 O O . PRO A 1 93 ? 154.305 151.019 133.951 1.00 57.23 81 PRO A O 1
ATOM 579 N N . SER A 1 94 ? 152.905 151.899 135.486 1.00 52.57 82 SER A N 1
ATOM 580 C CA . SER A 1 94 ? 153.233 150.906 136.505 1.00 52.57 82 SER A CA 1
ATOM 581 C C . SER A 1 94 ? 153.049 149.484 135.988 1.00 52.57 82 SER A C 1
ATOM 582 O O . SER A 1 94 ? 153.928 148.633 136.158 1.00 52.57 82 SER A O 1
ATOM 585 N N . MET A 1 95 ? 151.910 149.204 135.352 1.00 55.05 83 MET A N 1
ATOM 586 C CA . MET A 1 95 ? 151.649 147.837 134.918 1.00 55.05 83 MET A CA 1
ATOM 587 C C . MET A 1 95 ? 152.515 147.437 133.733 1.00 55.05 83 MET A C 1
ATOM 588 O O . MET A 1 95 ? 153.022 146.312 133.699 1.00 55.05 83 MET A O 1
ATOM 593 N N . LEU A 1 96 ? 152.713 148.338 132.769 1.00 51.92 84 LEU A N 1
ATOM 594 C CA . LEU A 1 96 ? 153.614 148.043 131.659 1.00 51.92 84 LEU A CA 1
ATOM 595 C C . LEU A 1 96 ? 155.046 147.863 132.147 1.00 51.92 84 LEU A C 1
ATOM 596 O O . LEU A 1 96 ? 155.767 146.974 131.677 1.00 51.92 84 LEU A O 1
ATOM 601 N N . ARG A 1 97 ? 155.478 148.709 133.085 1.00 50.16 85 ARG A N 1
ATOM 602 C CA . ARG A 1 97 ? 156.826 148.591 133.627 1.00 50.16 85 ARG A CA 1
ATOM 603 C C . ARG A 1 97 ? 157.008 147.274 134.367 1.00 50.16 85 ARG A C 1
ATOM 604 O O . ARG A 1 97 ? 158.041 146.610 134.224 1.00 50.16 85 ARG A O 1
ATOM 612 N N . ARG A 1 98 ? 156.013 146.873 135.162 1.00 47.77 86 ARG A N 1
ATOM 613 C CA . ARG A 1 98 ? 156.102 145.587 135.842 1.00 47.77 86 ARG A CA 1
ATOM 614 C C . ARG A 1 98 ? 156.096 144.439 134.844 1.00 47.77 86 ARG A C 1
ATOM 615 O O . ARG A 1 98 ? 156.780 143.430 135.047 1.00 47.77 86 ARG A O 1
ATOM 623 N N . ALA A 1 99 ? 155.326 144.570 133.763 1.00 48.83 87 ALA A N 1
ATOM 624 C CA . ALA A 1 99 ? 155.317 143.540 132.732 1.00 48.83 87 ALA A CA 1
ATOM 625 C C . ALA A 1 99 ? 156.697 143.380 132.111 1.00 48.83 87 ALA A C 1
ATOM 626 O O . ALA A 1 99 ? 157.196 142.261 131.956 1.00 48.83 87 ALA A O 1
ATOM 628 N N . LYS A 1 100 ? 157.333 144.497 131.757 1.00 49.14 88 LYS A N 1
ATOM 629 C CA . LYS A 1 100 ? 158.677 144.431 131.192 1.00 49.14 88 LYS A CA 1
ATOM 630 C C . LYS A 1 100 ? 159.668 143.841 132.187 1.00 49.14 88 LYS A C 1
ATOM 631 O O . LYS A 1 100 ? 160.511 143.011 131.822 1.00 49.14 88 LYS A O 1
ATOM 637 N N . ALA A 1 101 ? 159.579 144.254 133.453 1.00 47.44 89 ALA A N 1
ATOM 638 C CA . ALA A 1 101 ? 160.507 143.757 134.462 1.00 47.44 89 ALA A CA 1
ATOM 639 C C . ALA A 1 101 ? 160.357 142.254 134.657 1.00 47.44 89 ALA A C 1
ATOM 640 O O . ALA A 1 101 ? 161.352 141.522 134.719 1.00 47.44 89 ALA A O 1
ATOM 642 N N . THR A 1 102 ? 159.118 141.769 134.744 1.00 44.33 90 THR A N 1
ATOM 643 C CA . THR A 1 102 ? 158.924 140.341 134.954 1.00 44.33 90 THR A CA 1
ATOM 644 C C . THR A 1 102 ? 159.256 139.546 133.699 1.00 44.33 90 THR A C 1
ATOM 645 O O . THR A 1 102 ? 159.697 138.399 133.801 1.00 44.33 90 THR A O 1
ATOM 649 N N . ALA A 1 103 ? 159.088 140.139 132.514 1.00 43.94 91 ALA A N 1
ATOM 650 C CA . ALA A 1 103 ? 159.550 139.479 131.299 1.00 43.94 91 ALA A CA 1
ATOM 651 C C . ALA A 1 103 ? 161.060 139.306 131.318 1.00 43.94 91 ALA A C 1
ATOM 652 O O . ALA A 1 103 ? 161.575 138.228 130.995 1.00 43.94 91 ALA A O 1
ATOM 654 N N . TYR A 1 104 ? 161.786 140.354 131.714 1.00 43.91 92 TYR A N 1
ATOM 655 C CA . TYR A 1 104 ? 163.238 140.249 131.817 1.00 43.91 92 TYR A CA 1
ATOM 656 C C . TYR A 1 104 ? 163.640 139.206 132.851 1.00 43.91 92 TYR A C 1
ATOM 657 O O . TYR A 1 104 ? 164.573 138.423 132.627 1.00 43.91 92 TYR A O 1
ATOM 666 N N . VAL A 1 105 ? 162.940 139.173 133.986 1.00 42.08 93 VAL A N 1
ATOM 667 C CA . VAL A 1 105 ? 163.245 138.183 135.017 1.00 42.08 93 VAL A CA 1
ATOM 668 C C . VAL A 1 105 ? 163.038 136.773 134.481 1.00 42.08 93 VAL A C 1
ATOM 669 O O . VAL A 1 105 ? 163.911 135.908 134.611 1.00 42.08 93 VAL A O 1
ATOM 673 N N . LEU A 1 106 ? 161.885 136.524 133.855 1.00 42.86 94 LEU A N 1
ATOM 674 C CA . LEU A 1 106 ? 161.604 135.197 133.317 1.00 42.86 94 LEU A CA 1
ATOM 675 C C . LEU A 1 106 ? 162.630 134.804 132.265 1.00 42.86 94 LEU A C 1
ATOM 676 O O . LEU A 1 106 ? 163.014 133.633 132.168 1.00 42.86 94 LEU A O 1
ATOM 681 N N . ASP A 1 107 ? 163.083 135.769 131.466 1.00 46.40 95 ASP A N 1
ATOM 682 C CA . ASP A 1 107 ? 164.124 135.481 130.487 1.00 46.40 95 ASP A CA 1
ATOM 683 C C . ASP A 1 107 ? 165.432 135.085 131.161 1.00 46.40 95 ASP A C 1
ATOM 684 O O . ASP A 1 107 ? 166.106 134.152 130.711 1.00 46.40 95 ASP A O 1
ATOM 689 N N . ASN A 1 108 ? 165.811 135.772 132.240 1.00 44.57 96 ASN A N 1
ATOM 690 C CA . ASN A 1 108 ? 167.152 135.630 132.792 1.00 44.57 96 ASN A CA 1
ATOM 691 C C . ASN A 1 108 ? 167.223 134.872 134.112 1.00 44.57 96 ASN A C 1
ATOM 692 O O . ASN A 1 108 ? 168.331 134.624 134.596 1.00 44.57 96 ASN A O 1
ATOM 697 N N . ILE A 1 109 ? 166.095 134.491 134.710 1.00 42.87 97 ILE A N 1
ATOM 698 C CA . ILE A 1 109 ? 166.151 133.791 135.990 1.00 42.87 97 ILE A CA 1
ATOM 699 C C . ILE A 1 109 ? 166.646 132.366 135.775 1.00 42.87 97 ILE A C 1
ATOM 700 O O . ILE A 1 109 ? 166.474 131.775 134.701 1.00 42.87 97 ILE A O 1
ATOM 705 N N . SER A 1 110 ? 167.289 131.813 136.799 1.00 44.53 98 SER A N 1
ATOM 706 C CA . SER A 1 110 ? 167.676 130.410 136.766 1.00 44.53 98 SER A CA 1
ATOM 707 C C . SER A 1 110 ? 166.443 129.530 136.919 1.00 44.53 98 SER A C 1
ATOM 708 O O . SER A 1 110 ? 165.609 129.759 137.799 1.00 44.53 98 SER A O 1
ATOM 711 N N . ILE A 1 111 ? 166.329 128.521 136.062 1.00 43.36 99 ILE A N 1
ATOM 712 C CA . ILE A 1 111 ? 165.218 127.581 136.093 1.00 43.36 99 ILE A CA 1
ATOM 713 C C . ILE A 1 111 ? 165.788 126.181 136.231 1.00 43.36 99 ILE A C 1
ATOM 714 O O . ILE A 1 111 ? 166.825 125.863 135.639 1.00 43.36 99 ILE A O 1
ATOM 719 N N . PHE A 1 112 ? 165.125 125.346 137.025 1.00 42.80 100 PHE A N 1
ATOM 720 C CA . PHE A 1 112 ? 165.679 124.048 137.368 1.00 42.80 100 PHE A CA 1
ATOM 721 C C . PHE A 1 112 ? 164.607 122.974 137.281 1.00 42.80 100 PHE A C 1
ATOM 722 O O . PHE A 1 112 ? 163.408 123.247 137.374 1.00 42.80 100 PHE A O 1
ATOM 730 N N . ILE A 1 113 ? 165.064 121.739 137.094 1.00 42.36 101 ILE A N 1
ATOM 731 C CA . ILE A 1 113 ? 164.210 120.560 137.080 1.00 42.36 101 ILE A CA 1
ATOM 732 C C . ILE A 1 113 ? 164.780 119.554 138.067 1.00 42.36 101 ILE A C 1
ATOM 733 O O . ILE A 1 113 ? 165.970 119.229 138.007 1.00 42.36 101 ILE A O 1
ATOM 738 N N . THR A 1 114 ? 163.937 119.063 138.970 1.00 46.74 102 THR A N 1
ATOM 739 C CA . THR A 1 114 ? 164.373 118.070 139.936 1.00 46.74 102 THR A CA 1
ATOM 740 C C . THR A 1 114 ? 164.665 116.745 139.229 1.00 46.74 102 THR A C 1
ATOM 741 O O . THR A 1 114 ? 164.332 116.547 138.058 1.00 46.74 102 THR A O 1
ATOM 745 N N . ASP A 1 115 ? 165.310 115.832 139.959 1.00 53.09 103 ASP A N 1
ATOM 746 C CA . ASP A 1 115 ? 165.796 114.595 139.353 1.00 53.09 103 ASP A CA 1
ATOM 747 C C . ASP A 1 115 ? 164.657 113.758 138.784 1.00 53.09 103 ASP A C 1
ATOM 748 O O . ASP A 1 115 ? 164.731 113.282 137.645 1.00 53.09 103 ASP A O 1
ATOM 753 N N . SER A 1 116 ? 163.596 113.564 139.558 1.00 55.60 104 SER A N 1
ATOM 754 C CA . SER A 1 116 ? 162.502 112.682 139.175 1.00 55.60 104 SER A CA 1
ATOM 755 C C . SER A 1 116 ? 161.194 113.449 139.037 1.00 55.60 104 SER A C 1
ATOM 756 O O . SER A 1 116 ? 160.130 112.972 139.431 1.00 55.60 104 SER A O 1
ATOM 759 N N . ALA A 1 117 ? 161.254 114.648 138.469 1.00 54.67 105 ALA A N 1
ATOM 760 C CA . ALA A 1 117 ? 160.080 115.501 138.355 1.00 54.67 105 ALA A CA 1
ATOM 761 C C . ALA A 1 117 ? 159.453 115.371 136.974 1.00 54.67 105 ALA A C 1
ATOM 762 O O . ALA A 1 117 ? 160.151 115.446 135.958 1.00 54.67 105 ALA A O 1
ATOM 764 N N . GLN A 1 118 ? 158.135 115.170 136.944 1.00 54.85 106 GLN A N 1
ATOM 765 C CA . GLN A 1 118 ? 157.369 115.232 135.707 1.00 54.85 106 GLN A CA 1
ATOM 766 C C . GLN A 1 118 ? 156.671 116.568 135.508 1.00 54.85 106 GLN A C 1
ATOM 767 O O . GLN A 1 118 ? 156.254 116.870 134.386 1.00 54.85 106 GLN A O 1
ATOM 773 N N . LEU A 1 119 ? 156.529 117.364 136.565 1.00 49.75 107 LEU A N 1
ATOM 774 C CA . LEU A 1 119 ? 155.952 118.698 136.487 1.00 49.75 107 LEU A CA 1
ATOM 775 C C . LEU A 1 119 ? 157.026 119.707 136.854 1.00 49.75 107 LEU A C 1
ATOM 776 O O . LEU A 1 119 ? 157.709 119.548 137.871 1.00 49.75 107 LEU A O 1
ATOM 781 N N . VAL A 1 120 ? 157.173 120.741 136.031 1.00 46.04 108 VAL A N 1
ATOM 782 C CA . VAL A 1 120 ? 158.212 121.739 136.227 1.00 46.04 108 VAL A CA 1
ATOM 783 C C . VAL A 1 120 ? 157.559 123.071 136.560 1.00 46.04 108 VAL A C 1
ATOM 784 O O . VAL A 1 120 ? 156.373 123.294 136.309 1.00 46.04 108 VAL A O 1
ATOM 788 N N . GLY A 1 121 ? 158.357 123.962 137.138 1.00 46.18 109 GLY A N 1
ATOM 789 C CA . GLY A 1 121 ? 157.879 125.271 137.530 1.00 46.18 109 GLY A CA 1
ATOM 790 C C . GLY A 1 121 ? 158.209 125.593 138.970 1.00 46.18 109 GLY A C 1
ATOM 791 O O . GLY A 1 121 ? 158.005 124.762 139.859 1.00 46.18 109 GLY A O 1
ATOM 792 N N . TYR A 1 122 ? 158.720 126.796 139.213 1.00 46.81 110 TYR A N 1
ATOM 793 C CA . TYR A 1 122 ? 159.122 127.190 140.554 1.00 46.81 110 TYR A CA 1
ATOM 794 C C . TYR A 1 122 ? 159.260 128.703 140.597 1.00 46.81 110 TYR A C 1
ATOM 795 O O . TYR A 1 122 ? 159.585 129.336 139.591 1.00 46.81 110 TYR A O 1
ATOM 804 N N . VAL A 1 123 ? 159.014 129.270 141.771 1.00 46.98 111 VAL A N 1
ATOM 805 C CA . VAL A 1 123 ? 159.137 130.704 141.999 1.00 46.98 111 VAL A CA 1
ATOM 806 C C . VAL A 1 123 ? 160.421 130.913 142.790 1.00 46.98 111 VAL A C 1
ATOM 807 O O . VAL A 1 123 ? 160.428 130.837 144.024 1.00 46.98 111 VAL A O 1
ATOM 811 N N . GLY A 1 124 ? 161.506 131.177 142.086 1.00 44.86 112 GLY A N 1
ATOM 812 C CA . GLY A 1 124 ? 162.804 131.324 142.706 1.00 44.86 112 GLY A CA 1
ATOM 813 C C . GLY A 1 124 ? 163.883 130.843 141.758 1.00 44.86 112 GLY A C 1
ATOM 814 O O . GLY A 1 124 ? 163.629 130.562 140.592 1.00 44.86 112 GLY A O 1
ATOM 815 N N . SER A 1 125 ? 165.101 130.756 142.289 1.00 43.05 113 SER A N 1
ATOM 816 C CA . SER A 1 125 ? 166.242 130.303 141.512 1.00 43.05 113 SER A CA 1
ATOM 817 C C . SER A 1 125 ? 166.776 128.950 141.952 1.00 43.05 113 SER A C 1
ATOM 818 O O . SER A 1 125 ? 167.637 128.393 141.265 1.00 43.05 113 SER A O 1
ATOM 821 N N . ALA A 1 126 ? 166.298 128.409 143.068 1.00 42.85 114 ALA A N 1
ATOM 822 C CA . ALA A 1 126 ? 166.775 127.126 143.561 1.00 42.85 114 ALA A CA 1
ATOM 823 C C . ALA A 1 126 ? 165.696 126.525 144.442 1.00 42.85 114 ALA A C 1
ATOM 824 O O . ALA A 1 126 ? 164.902 127.267 145.029 1.00 42.85 114 ALA A O 1
ATOM 826 N N . PRO A 1 127 ? 165.636 125.197 144.558 1.00 45.53 115 PRO A N 1
ATOM 827 C CA . PRO A 1 127 ? 164.581 124.585 145.380 1.00 45.53 115 PRO A CA 1
ATOM 828 C C . PRO A 1 127 ? 164.626 124.992 146.840 1.00 45.53 115 PRO A C 1
ATOM 829 O O . PRO A 1 127 ? 163.575 125.047 147.490 1.00 45.53 115 PRO A O 1
ATOM 833 N N . HIS A 1 128 ? 165.808 125.280 147.378 1.00 44.18 116 HIS A N 1
ATOM 834 C CA . HIS A 1 128 ? 165.974 125.602 148.787 1.00 44.18 116 HIS A CA 1
ATOM 835 C C . HIS A 1 128 ? 165.828 127.090 149.069 1.00 44.18 116 HIS A C 1
ATOM 836 O O . HIS A 1 128 ? 166.326 127.568 150.093 1.00 44.18 116 HIS A O 1
ATOM 843 N N . THR A 1 129 ? 165.146 127.829 148.202 1.00 45.25 117 THR A N 1
ATOM 844 C CA . THR A 1 129 ? 165.209 129.280 148.235 1.00 45.25 117 THR A CA 1
ATOM 845 C C . THR A 1 129 ? 163.817 129.878 148.095 1.00 45.25 117 THR A C 1
ATOM 846 O O . THR A 1 129 ? 162.986 129.365 147.342 1.00 45.25 117 THR A O 1
ATOM 850 N N . ILE A 1 130 ? 163.570 130.964 148.830 1.00 47.98 118 ILE A N 1
ATOM 851 C CA . ILE A 1 130 ? 162.294 131.668 148.805 1.00 47.98 118 ILE A CA 1
ATOM 852 C C . ILE A 1 130 ? 162.438 132.929 147.970 1.00 47.98 118 ILE A C 1
ATOM 853 O O . ILE A 1 130 ? 163.526 133.499 147.841 1.00 47.98 118 ILE A O 1
ATOM 858 N N . ALA A 1 131 ? 161.326 133.372 147.398 1.00 50.71 119 ALA A N 1
ATOM 859 C CA . ALA A 1 131 ? 161.298 134.583 146.595 1.00 50.71 119 ALA A CA 1
ATOM 860 C C . ALA A 1 131 ? 161.045 135.798 147.476 1.00 50.71 119 ALA A C 1
ATOM 861 O O . ALA A 1 131 ? 160.413 135.704 148.529 1.00 50.71 119 ALA A O 1
ATOM 863 N N . TRP A 1 132 ? 161.549 136.943 147.033 1.00 52.78 120 TRP A N 1
ATOM 864 C CA . TRP A 1 132 ? 161.443 138.196 147.766 1.00 52.78 120 TRP A CA 1
ATOM 865 C C . TRP A 1 132 ? 160.626 139.179 146.941 1.00 52.78 120 TRP A C 1
ATOM 866 O O . TRP A 1 132 ? 160.979 139.473 145.794 1.00 52.78 120 TRP A O 1
ATOM 877 N N . ARG A 1 133 ? 159.540 139.683 147.524 1.00 52.78 121 ARG A N 1
ATOM 878 C CA . ARG A 1 133 ? 158.723 140.712 146.883 1.00 52.78 121 ARG A CA 1
ATOM 879 C C . ARG A 1 133 ? 159.398 142.058 147.117 1.00 52.78 121 ARG A C 1
ATOM 880 O O . ARG A 1 133 ? 159.328 142.620 148.210 1.00 52.78 121 ARG A O 1
ATOM 888 N N . VAL A 1 134 ? 160.062 142.573 146.083 1.00 53.64 122 VAL A N 1
ATOM 889 C CA . VAL A 1 134 ? 160.943 143.720 146.258 1.00 53.64 122 VAL A CA 1
ATOM 890 C C . VAL A 1 134 ? 160.149 144.973 146.590 1.00 53.64 122 VAL A C 1
ATOM 891 O O . VAL A 1 134 ? 160.488 145.709 147.522 1.00 53.64 122 VAL A O 1
ATOM 895 N N . ASP A 1 135 ? 159.096 145.249 145.827 1.00 56.39 123 ASP A N 1
ATOM 896 C CA . ASP A 1 135 ? 158.301 146.450 146.025 1.00 56.39 123 ASP A CA 1
ATOM 897 C C . ASP A 1 135 ? 157.037 146.185 146.821 1.00 56.39 123 ASP A C 1
ATOM 898 O O . ASP A 1 135 ? 156.045 146.900 146.645 1.00 56.39 123 ASP A O 1
ATOM 903 N N . GLY A 1 136 ? 157.037 145.153 147.664 1.00 53.99 124 GLY A N 1
ATOM 904 C CA . GLY A 1 136 ? 155.907 144.962 148.551 1.00 53.99 124 GLY A CA 1
ATOM 905 C C . GLY A 1 136 ? 155.793 146.067 149.582 1.00 53.99 124 GLY A C 1
ATOM 906 O O . GLY A 1 136 ? 154.791 146.782 149.633 1.00 53.99 124 GLY A O 1
ATOM 907 N N . ALA A 1 137 ? 156.831 146.244 150.394 1.00 54.58 125 ALA A N 1
ATOM 908 C CA . ALA A 1 137 ? 156.831 147.302 151.393 1.00 54.58 125 ALA A CA 1
ATOM 909 C C . ALA A 1 137 ? 158.262 147.562 151.841 1.00 54.58 125 ALA A C 1
ATOM 910 O O . ALA A 1 137 ? 159.107 146.662 151.843 1.00 54.58 125 ALA A O 1
ATOM 912 N N . SER A 1 138 ? 158.514 148.812 152.243 1.00 56.93 126 SER A N 1
ATOM 913 C CA . SER A 1 138 ? 159.818 149.171 152.783 1.00 56.93 126 SER A CA 1
ATOM 914 C C . SER A 1 138 ? 160.055 148.518 154.135 1.00 56.93 126 SER A C 1
ATOM 915 O O . SER A 1 138 ? 161.192 148.150 154.454 1.00 56.93 126 SER A O 1
ATOM 918 N N . THR A 1 139 ? 158.996 148.362 154.931 1.00 57.32 127 THR A N 1
ATOM 919 C CA . THR A 1 139 ? 159.114 147.612 156.175 1.00 57.32 127 THR A CA 1
ATOM 920 C C . THR A 1 139 ? 159.494 146.165 155.901 1.00 57.32 127 THR A C 1
ATOM 921 O O . THR A 1 139 ? 160.311 145.583 156.622 1.00 57.32 127 THR A O 1
ATOM 925 N N . VAL A 1 140 ? 158.919 145.568 154.856 1.00 55.50 128 VAL A N 1
ATOM 926 C CA . VAL A 1 140 ? 159.262 144.193 154.506 1.00 55.50 128 VAL A CA 1
ATOM 927 C C . VAL A 1 140 ? 160.725 144.096 154.091 1.00 55.50 128 VAL A C 1
ATOM 928 O O . VAL A 1 140 ? 161.418 143.135 154.437 1.00 55.50 128 VAL A O 1
ATOM 932 N N . ASN A 1 141 ? 161.217 145.083 153.339 1.00 55.17 129 ASN A N 1
ATOM 933 C CA . ASN A 1 141 ? 162.628 145.092 152.964 1.00 55.17 129 ASN A CA 1
ATOM 934 C C . ASN A 1 141 ? 163.526 145.218 154.190 1.00 55.17 129 ASN A C 1
ATOM 935 O O . ASN A 1 141 ? 164.571 144.558 154.280 1.00 55.17 129 ASN A O 1
ATOM 940 N N . SER A 1 142 ? 163.139 146.068 155.142 1.00 56.57 130 SER A N 1
ATOM 941 C CA . SER A 1 142 ? 163.910 146.185 156.374 1.00 56.57 130 SER A CA 1
ATOM 942 C C . SER A 1 142 ? 163.908 144.874 157.149 1.00 56.57 130 SER A C 1
ATOM 943 O O . SER A 1 142 ? 164.929 144.482 157.724 1.00 56.57 130 SER A O 1
ATOM 946 N N . GLU A 1 143 ? 162.765 144.185 157.182 1.00 59.32 131 GLU A N 1
ATOM 947 C CA . GLU A 1 143 ? 162.708 142.876 157.824 1.00 59.32 131 GLU A CA 1
ATOM 948 C C . GLU A 1 143 ? 163.583 141.865 157.099 1.00 59.32 131 GLU A C 1
ATOM 949 O O . GLU A 1 143 ? 164.175 140.988 157.737 1.00 59.32 131 GLU A O 1
ATOM 955 N N . VAL A 1 144 ? 163.657 141.963 155.771 1.00 56.05 132 VAL A N 1
ATOM 956 C CA . VAL A 1 144 ? 164.545 141.102 154.996 1.00 56.05 132 VAL A CA 1
ATOM 957 C C . VAL A 1 144 ? 165.988 141.331 155.415 1.00 56.05 132 VAL A C 1
ATOM 958 O O . VAL A 1 144 ? 166.753 140.384 155.633 1.00 56.05 132 VAL A O 1
ATOM 962 N N . TYR A 1 145 ? 166.378 142.599 155.538 1.00 54.48 133 TYR A N 1
ATOM 963 C CA . TYR A 1 145 ? 167.733 142.903 155.985 1.00 54.48 133 TYR A CA 1
ATOM 964 C C . TYR A 1 145 ? 167.972 142.388 157.398 1.00 54.48 133 TYR A C 1
ATOM 965 O O . TYR A 1 145 ? 169.063 141.902 157.713 1.00 54.48 133 TYR A O 1
ATOM 974 N N . ASN A 1 146 ? 166.963 142.484 158.264 1.00 56.45 134 ASN A N 1
ATOM 975 C CA . ASN A 1 146 ? 167.105 142.083 159.657 1.00 56.45 134 ASN A CA 1
ATOM 976 C C . ASN A 1 146 ? 166.902 140.592 159.890 1.00 56.45 134 ASN A C 1
ATOM 977 O O . ASN A 1 146 ? 167.165 140.120 161.000 1.00 56.45 134 ASN A O 1
ATOM 982 N N . GLU A 1 147 ? 166.440 139.846 158.901 1.00 57.69 135 GLU A N 1
ATOM 983 C CA . GLU A 1 147 ? 166.160 138.433 159.122 1.00 57.69 135 GLU A CA 1
ATOM 984 C C . GLU A 1 147 ? 167.461 137.652 159.261 1.00 57.69 135 GLU A C 1
ATOM 985 O O . GLU A 1 147 ? 168.339 137.759 158.398 1.00 57.69 135 GLU A O 1
ATOM 991 N N . PRO A 1 148 ? 167.626 136.865 160.322 1.00 54.97 136 PRO A N 1
ATOM 992 C CA . PRO A 1 148 ? 168.863 136.099 160.500 1.00 54.97 136 PRO A CA 1
ATOM 993 C C . PRO A 1 148 ? 168.836 134.750 159.799 1.00 54.97 136 PRO A C 1
ATOM 994 O O . PRO A 1 148 ? 167.830 134.038 159.788 1.00 54.97 136 PRO A O 1
ATOM 998 N N . GLY A 1 149 ? 169.973 134.401 159.203 1.00 55.51 137 GLY A N 1
ATOM 999 C CA . GLY A 1 149 ? 170.188 133.072 158.672 1.00 55.51 137 GLY A CA 1
ATOM 1000 C C . GLY A 1 149 ? 169.635 132.805 157.290 1.00 55.51 137 GLY A C 1
ATOM 1001 O O . GLY A 1 149 ? 169.724 131.663 156.823 1.00 55.51 137 GLY A O 1
ATOM 1002 N N . ILE A 1 150 ? 169.067 133.803 156.616 1.00 56.03 138 ILE A N 1
ATOM 1003 C CA . ILE A 1 150 ? 168.536 133.608 155.273 1.00 56.03 138 ILE A CA 1
ATOM 1004 C C . ILE A 1 150 ? 169.460 134.181 154.206 1.00 56.03 138 ILE A C 1
ATOM 1005 O O . ILE A 1 150 ? 169.094 134.212 153.028 1.00 56.03 138 ILE A O 1
ATOM 1010 N N . HIS A 1 151 ? 170.647 134.636 154.586 1.00 59.87 139 HIS A N 1
ATOM 1011 C CA . HIS A 1 151 ? 171.597 135.201 153.642 1.00 59.87 139 HIS A CA 1
ATOM 1012 C C . HIS A 1 151 ? 172.709 134.203 153.343 1.00 59.87 139 HIS A C 1
ATOM 1013 O O . HIS A 1 151 ? 173.046 133.354 154.172 1.00 59.87 139 HIS A O 1
ATOM 1020 N N . ALA A 1 152 ? 173.275 134.318 152.143 1.00 65.15 140 ALA A N 1
ATOM 1021 C CA . ALA A 1 152 ? 174.233 133.343 151.643 1.00 65.15 140 ALA A CA 1
ATOM 1022 C C . ALA A 1 152 ? 175.506 133.333 152.490 1.00 65.15 140 ALA A C 1
ATOM 1023 O O . ALA A 1 152 ? 175.674 134.116 153.428 1.00 65.15 140 ALA A O 1
ATOM 1025 N N . GLU A 1 153 ? 176.410 132.413 152.142 1.00 75.21 141 GLU A N 1
ATOM 1026 C CA . GLU A 1 153 ? 177.638 132.248 152.915 1.00 75.21 141 GLU A CA 1
ATOM 1027 C C . GLU A 1 153 ? 178.471 133.521 153.003 1.00 75.21 141 GLU A C 1
ATOM 1028 O O . GLU A 1 153 ? 178.931 133.843 154.113 1.00 75.21 141 GLU A O 1
ATOM 1034 N N . PRO A 1 154 ? 178.709 134.282 151.921 1.00 73.38 142 PRO A N 1
ATOM 1035 C CA . PRO A 1 154 ? 179.343 135.594 152.103 1.00 73.38 142 PRO A CA 1
ATOM 1036 C C . PRO A 1 154 ? 178.373 136.574 152.739 1.00 73.38 142 PRO A C 1
ATOM 1037 O O . PRO A 1 154 ? 177.814 137.441 152.059 1.00 73.38 142 PRO A O 1
ATOM 1041 N N . GLU A 1 155 ? 178.163 136.424 154.051 1.00 67.14 143 GLU A N 1
ATOM 1042 C CA . GLU A 1 155 ? 177.154 137.212 154.751 1.00 67.14 143 GLU A CA 1
ATOM 1043 C C . GLU A 1 155 ? 177.371 138.704 154.550 1.00 67.14 143 GLU A C 1
ATOM 1044 O O . GLU A 1 155 ? 176.411 139.456 154.352 1.00 67.14 143 GLU A O 1
ATOM 1050 N N . ALA A 1 156 ? 178.626 139.151 154.587 1.00 66.46 144 ALA A N 1
ATOM 1051 C CA . ALA A 1 156 ? 178.909 140.559 154.338 1.00 66.46 144 ALA A CA 1
ATOM 1052 C C . ALA A 1 156 ? 178.478 140.961 152.933 1.00 66.46 144 ALA A C 1
ATOM 1053 O O . ALA A 1 156 ? 177.799 141.976 152.748 1.00 66.46 144 ALA A O 1
ATOM 1055 N N . GLU A 1 157 ? 178.837 140.155 151.931 1.00 68.50 145 GLU A N 1
ATOM 1056 C CA . GLU A 1 157 ? 178.486 140.482 150.552 1.00 68.50 145 GLU A CA 1
ATOM 1057 C C . GLU A 1 157 ? 176.982 140.400 150.321 1.00 68.50 145 GLU A C 1
ATOM 1058 O O . GLU A 1 157 ? 176.400 141.267 149.655 1.00 68.50 145 GLU A O 1
ATOM 1064 N N . SER A 1 158 ? 176.336 139.362 150.857 1.00 64.16 146 SER A N 1
ATOM 1065 C CA . SER A 1 158 ? 174.894 139.223 150.684 1.00 64.16 146 SER A CA 1
ATOM 1066 C C . SER A 1 158 ? 174.149 140.378 151.335 1.00 64.16 146 SER A C 1
ATOM 1067 O O . SER A 1 158 ? 173.219 140.941 150.745 1.00 64.16 146 SER A O 1
ATOM 1070 N N . LEU A 1 159 ? 174.551 140.753 152.550 1.00 58.28 147 LEU A N 1
ATOM 1071 C CA . LEU A 1 159 ? 173.909 141.872 153.226 1.00 58.28 147 LEU A CA 1
ATOM 1072 C C . LEU A 1 159 ? 174.192 143.184 152.510 1.00 58.28 147 LEU A C 1
ATOM 1073 O O . LEU A 1 159 ? 173.334 144.071 152.476 1.00 58.28 147 LEU A O 1
ATOM 1078 N N . LYS A 1 160 ? 175.385 143.330 151.931 1.00 59.44 148 LYS A N 1
ATOM 1079 C CA . LYS A 1 160 ? 175.673 144.522 151.142 1.00 59.44 148 LYS A CA 1
ATOM 1080 C C . LYS A 1 160 ? 174.753 144.617 149.934 1.00 59.44 148 LYS A C 1
ATOM 1081 O O . LYS A 1 160 ? 174.234 145.695 149.625 1.00 59.44 148 LYS A O 1
ATOM 1087 N N . LYS A 1 161 ? 174.537 143.499 149.240 1.00 59.13 149 LYS A N 1
ATOM 1088 C CA . LYS A 1 161 ? 173.621 143.510 148.102 1.00 59.13 149 LYS A CA 1
ATOM 1089 C C . LYS A 1 161 ? 172.194 143.815 148.543 1.00 59.13 149 LYS A C 1
ATOM 1090 O O . LYS A 1 161 ? 171.477 144.574 147.877 1.00 59.13 149 LYS A O 1
ATOM 1096 N N . VAL A 1 162 ? 171.764 143.231 149.663 1.00 55.05 150 VAL A N 1
ATOM 1097 C CA . VAL A 1 162 ? 170.422 143.497 150.173 1.00 55.05 150 VAL A CA 1
ATOM 1098 C C . VAL A 1 162 ? 170.263 144.973 150.513 1.00 55.05 150 VAL A C 1
ATOM 1099 O O . VAL A 1 162 ? 169.238 145.590 150.202 1.00 55.05 150 VAL A O 1
ATOM 1103 N N . ALA A 1 163 ? 171.272 145.563 151.155 1.00 54.51 151 ALA A N 1
ATOM 1104 C CA . ALA A 1 163 ? 171.215 146.980 151.492 1.00 54.51 151 ALA A CA 1
ATOM 1105 C C . ALA A 1 163 ? 171.210 147.848 150.242 1.00 54.51 151 ALA A C 1
ATOM 1106 O O . ALA A 1 163 ? 170.524 148.874 150.197 1.00 54.51 151 ALA A O 1
ATOM 1108 N N . GLU A 1 164 ? 171.982 147.464 149.223 1.00 58.79 152 GLU A N 1
ATOM 1109 C CA . GLU A 1 164 ? 171.982 148.220 147.976 1.00 58.79 152 GLU A CA 1
ATOM 1110 C C . GLU A 1 164 ? 170.614 148.180 147.310 1.00 58.79 152 GLU A C 1
ATOM 1111 O O . GLU A 1 164 ? 170.162 149.181 146.741 1.00 58.79 152 GLU A O 1
ATOM 1117 N N . ILE A 1 165 ? 169.946 147.027 147.360 1.00 52.92 153 ILE A N 1
ATOM 1118 C CA . ILE A 1 165 ? 168.587 146.933 146.830 1.00 52.92 153 ILE A CA 1
ATOM 1119 C C . ILE A 1 165 ? 167.639 147.812 147.638 1.00 52.92 153 ILE A C 1
ATOM 1120 O O . ILE A 1 165 ? 166.838 148.577 147.083 1.00 52.92 153 ILE A O 1
ATOM 1125 N N . ASN A 1 166 ? 167.730 147.721 148.967 1.00 52.90 154 ASN A N 1
ATOM 1126 C CA . ASN A 1 166 ? 166.817 148.457 149.835 1.00 52.90 154 ASN A CA 1
ATOM 1127 C C . ASN A 1 166 ? 166.969 149.959 149.656 1.00 52.90 154 ASN A C 1
ATOM 1128 O O . ASN A 1 166 ? 165.974 150.691 149.650 1.00 52.90 154 ASN A O 1
ATOM 1133 N N . SER A 1 167 ? 168.206 150.437 149.503 1.00 54.15 155 SER A N 1
ATOM 1134 C CA . SER A 1 167 ? 168.432 151.871 149.372 1.00 54.15 155 SER A CA 1
ATOM 1135 C C . SER A 1 167 ? 167.688 152.437 148.172 1.00 54.15 155 SER A C 1
ATOM 1136 O O . SER A 1 167 ? 167.103 153.522 148.251 1.00 54.15 155 SER A O 1
ATOM 1139 N N . TYR A 1 168 ? 167.699 151.718 147.050 1.00 52.46 156 TYR A N 1
ATOM 1140 C CA . TYR A 1 168 ? 166.927 152.166 145.898 1.00 52.46 156 TYR A CA 1
ATOM 1141 C C . TYR A 1 168 ? 165.433 152.005 146.135 1.00 52.46 156 TYR A C 1
ATOM 1142 O O . TYR A 1 168 ? 164.649 152.906 145.817 1.00 52.46 156 TYR A O 1
ATOM 1151 N N . TRP A 1 169 ? 165.018 150.874 146.699 1.00 52.93 157 TRP A N 1
ATOM 1152 C CA . TRP A 1 169 ? 163.599 150.560 146.805 1.00 52.93 157 TRP A CA 1
ATOM 1153 C C . TRP A 1 169 ? 162.941 151.129 148.052 1.00 52.93 157 TRP A C 1
ATOM 1154 O O . TRP A 1 169 ? 161.758 150.862 148.283 1.00 52.93 157 TRP A O 1
ATOM 1165 N N . ASN A 1 170 ? 163.665 151.893 148.861 1.00 59.31 158 ASN A N 1
ATOM 1166 C CA . ASN A 1 170 ? 163.103 152.490 150.064 1.00 59.31 158 ASN A CA 1
ATOM 1167 C C . ASN A 1 170 ? 162.428 153.811 149.714 1.00 59.31 158 ASN A C 1
ATOM 1168 O O . ASN A 1 170 ? 163.087 154.745 149.245 1.00 59.31 158 ASN A O 1
ATOM 1173 N N . GLY A 1 171 ? 161.119 153.887 149.940 1.00 59.71 159 GLY A N 1
ATOM 1174 C CA . GLY A 1 171 ? 160.397 155.133 149.775 1.00 59.71 159 GLY A CA 1
ATOM 1175 C C . GLY A 1 171 ? 159.359 155.142 148.672 1.00 59.71 159 GLY A C 1
ATOM 1176 O O . GLY A 1 171 ? 158.243 155.628 148.873 1.00 59.71 159 GLY A O 1
ATOM 1177 N N . GLN A 1 172 ? 159.703 154.600 147.503 1.00 57.72 160 GLN A N 1
ATOM 1178 C CA . GLN A 1 172 ? 158.810 154.595 146.351 1.00 57.72 160 GLN A CA 1
ATOM 1179 C C . GLN A 1 172 ? 158.010 153.302 146.249 1.00 57.72 160 GLN A C 1
ATOM 1180 O O . GLN A 1 172 ? 157.685 152.852 145.146 1.00 57.72 160 GLN A O 1
ATOM 1186 N N . THR A 1 173 ? 157.680 152.702 147.384 1.00 56.92 161 THR A N 1
ATOM 1187 C CA . THR A 1 173 ? 156.951 151.447 147.423 1.00 56.92 161 THR A CA 1
ATOM 1188 C C . THR A 1 173 ? 155.450 151.704 147.529 1.00 56.92 161 THR A C 1
ATOM 1189 O O . THR A 1 173 ? 155.013 152.728 148.058 1.00 56.92 161 THR A O 1
ATOM 1193 N N . ALA A 1 174 ? 154.662 150.755 147.014 1.00 55.46 162 ALA A N 1
ATOM 1194 C CA . ALA A 1 174 ? 153.215 150.937 146.943 1.00 55.46 162 ALA A CA 1
ATOM 1195 C C . ALA A 1 174 ? 152.592 151.088 148.326 1.00 55.46 162 ALA A C 1
ATOM 1196 O O . ALA A 1 174 ? 151.710 151.931 148.528 1.00 55.46 162 ALA A O 1
ATOM 1198 N N . VAL A 1 175 ? 153.024 150.272 149.289 1.00 55.09 163 VAL A N 1
ATOM 1199 C CA . VAL A 1 175 ? 152.487 150.385 150.642 1.00 55.09 163 VAL A CA 1
ATOM 1200 C C . VAL A 1 175 ? 152.850 151.735 151.245 1.00 55.09 163 VAL A C 1
ATOM 1201 O O . VAL A 1 175 ? 152.062 152.333 151.987 1.00 55.09 163 VAL A O 1
ATOM 1205 N N . ASP A 1 176 ? 154.042 152.242 150.927 1.00 58.44 164 ASP A N 1
ATOM 1206 C CA . ASP A 1 176 ? 154.404 153.587 151.358 1.00 58.44 164 ASP A CA 1
ATOM 1207 C C . ASP A 1 176 ? 153.464 154.624 150.759 1.00 58.44 164 ASP A C 1
ATOM 1208 O O . ASP A 1 176 ? 153.058 155.571 151.441 1.00 58.44 164 ASP A O 1
ATOM 1213 N N . LYS A 1 177 ? 153.101 154.460 149.484 1.00 55.82 165 LYS A N 1
ATOM 1214 C CA . LYS A 1 177 ? 152.157 155.384 148.862 1.00 55.82 165 LYS A CA 1
ATOM 1215 C C . LYS A 1 177 ? 150.797 155.325 149.547 1.00 55.82 165 LYS A C 1
ATOM 1216 O O . LYS A 1 177 ? 150.169 156.363 149.792 1.00 55.82 165 LYS A O 1
ATOM 1222 N N . VAL A 1 178 ? 150.326 154.118 149.864 1.00 56.17 166 VAL A N 1
ATOM 1223 C CA . VAL A 1 178 ? 149.050 153.978 150.562 1.00 56.17 166 VAL A CA 1
ATOM 1224 C C . VAL A 1 178 ? 149.114 154.656 151.923 1.00 56.17 166 VAL A C 1
ATOM 1225 O O . VAL A 1 178 ? 148.191 155.380 152.317 1.00 56.17 166 VAL A O 1
ATOM 1229 N N . GLY A 1 179 ? 150.204 154.437 152.659 1.00 58.42 167 GLY A N 1
ATOM 1230 C CA . GLY A 1 179 ? 150.351 155.072 153.958 1.00 58.42 167 GLY A CA 1
ATOM 1231 C C . GLY A 1 179 ? 150.394 156.584 153.866 1.00 58.42 167 GLY A C 1
ATOM 1232 O O . GLY A 1 179 ? 149.879 157.283 154.741 1.00 58.42 167 GLY A O 1
ATOM 1233 N N . ARG A 1 180 ? 151.007 157.110 152.808 1.00 59.12 168 ARG A N 1
ATOM 1234 C CA . ARG A 1 180 ? 151.050 158.552 152.609 1.00 59.12 168 ARG A CA 1
ATOM 1235 C C . ARG A 1 180 ? 149.745 159.118 152.071 1.00 59.12 168 ARG A C 1
ATOM 1236 O O . ARG A 1 180 ? 149.564 160.339 152.101 1.00 59.12 168 ARG A O 1
ATOM 1244 N N . LEU A 1 181 ? 148.841 158.275 151.575 1.00 56.10 169 LEU A N 1
ATOM 1245 C CA . LEU A 1 181 ? 147.602 158.778 150.992 1.00 56.10 169 LEU A CA 1
ATOM 1246 C C . LEU A 1 181 ? 146.449 158.816 151.992 1.00 56.10 169 LEU A C 1
ATOM 1247 O O . LEU A 1 181 ? 145.698 159.795 152.034 1.00 56.10 169 LEU A O 1
ATOM 1252 N N . ILE A 1 182 ? 146.290 157.766 152.797 1.00 60.20 170 ILE A N 1
ATOM 1253 C CA . ILE A 1 182 ? 145.176 157.671 153.736 1.00 60.20 170 ILE A CA 1
ATOM 1254 C C . ILE A 1 182 ? 145.340 158.703 154.841 1.00 60.20 170 ILE A C 1
ATOM 1255 O O . ILE A 1 182 ? 146.393 159.340 154.960 1.00 60.20 170 ILE A O 1
ATOM 1260 N N . ASP A 1 183 ? 144.296 158.882 155.644 1.00 65.29 171 ASP A N 1
ATOM 1261 C CA . ASP A 1 183 ? 144.386 159.778 156.785 1.00 65.29 171 ASP A CA 1
ATOM 1262 C C . ASP A 1 183 ? 145.513 159.318 157.705 1.00 65.29 171 ASP A C 1
ATOM 1263 O O . ASP A 1 183 ? 145.657 158.116 157.956 1.00 65.29 171 ASP A O 1
ATOM 1268 N N . PRO A 1 184 ? 146.335 160.240 158.212 1.00 62.13 172 PRO A N 1
ATOM 1269 C CA . PRO A 1 184 ? 147.505 159.818 158.998 1.00 62.13 172 PRO A CA 1
ATOM 1270 C C . PRO A 1 184 ? 147.146 158.996 160.219 1.00 62.13 172 PRO A C 1
ATOM 1271 O O . PRO A 1 184 ? 147.895 158.084 160.585 1.00 62.13 172 PRO A O 1
ATOM 1275 N N . GLU A 1 185 ? 146.016 159.291 160.863 1.00 63.88 173 GLU A N 1
ATOM 1276 C CA . GLU A 1 185 ? 145.593 158.489 162.005 1.00 63.88 173 GLU A CA 1
ATOM 1277 C C . GLU A 1 185 ? 145.319 157.049 161.590 1.00 63.88 173 GLU A C 1
ATOM 1278 O O . GLU A 1 185 ? 145.719 156.106 162.286 1.00 63.88 173 GLU A O 1
ATOM 1284 N N . ASP A 1 186 ? 144.646 156.861 160.452 1.00 58.87 174 ASP A N 1
ATOM 1285 C CA . ASP A 1 186 ? 144.390 155.514 159.954 1.00 58.87 174 ASP A CA 1
ATOM 1286 C C . ASP A 1 186 ? 145.688 154.790 159.630 1.00 58.87 174 ASP A C 1
ATOM 1287 O O . ASP A 1 186 ? 145.838 153.606 159.943 1.00 58.87 174 ASP A O 1
ATOM 1292 N N . ALA A 1 187 ? 146.638 155.484 159.001 1.00 57.37 175 ALA A N 1
ATOM 1293 C CA . ALA A 1 187 ? 147.911 154.852 158.672 1.00 57.37 175 ALA A CA 1
ATOM 1294 C C . ALA A 1 187 ? 148.672 154.452 159.928 1.00 57.37 175 ALA A C 1
ATOM 1295 O O . ALA A 1 187 ? 149.243 153.358 159.995 1.00 57.37 175 ALA A O 1
ATOM 1297 N N . VAL A 1 188 ? 148.695 155.326 160.933 1.00 57.54 176 VAL A N 1
ATOM 1298 C CA . VAL A 1 188 ? 149.438 155.030 162.151 1.00 57.54 176 VAL A CA 1
ATOM 1299 C C . VAL A 1 188 ? 148.801 153.870 162.905 1.00 57.54 176 VAL A C 1
ATOM 1300 O O . VAL A 1 188 ? 149.497 152.956 163.364 1.00 57.54 176 VAL A O 1
ATOM 1304 N N . LYS A 1 189 ? 147.473 153.877 163.044 1.00 55.49 177 LYS A N 1
ATOM 1305 C CA . LYS A 1 189 ? 146.826 152.835 163.833 1.00 55.49 177 LYS A CA 1
ATOM 1306 C C . LYS A 1 189 ? 146.786 151.502 163.096 1.00 55.49 177 LYS A C 1
ATOM 1307 O O . LYS A 1 189 ? 146.937 150.445 163.717 1.00 55.49 177 LYS A O 1
ATOM 1313 N N . PHE A 1 190 ? 146.577 151.531 161.778 1.00 53.97 178 PHE A N 1
ATOM 1314 C CA . PHE A 1 190 ? 146.480 150.297 161.005 1.00 53.97 178 PHE A CA 1
ATOM 1315 C C . PHE A 1 190 ? 147.789 149.521 161.042 1.00 53.97 178 PHE A C 1
ATOM 1316 O O . PHE A 1 190 ? 147.807 148.325 161.353 1.00 53.97 178 PHE A O 1
ATOM 1324 N N . PHE A 1 191 ? 148.897 150.187 160.731 1.00 56.57 179 PHE A N 1
ATOM 1325 C CA . PHE A 1 191 ? 150.197 149.533 160.687 1.00 56.57 179 PHE A CA 1
ATOM 1326 C C . PHE A 1 191 ? 150.847 149.424 162.057 1.00 56.57 179 PHE A C 1
ATOM 1327 O O . PHE A 1 191 ? 151.991 148.968 162.146 1.00 56.57 179 PHE A O 1
ATOM 1335 N N . SER A 1 192 ? 150.152 149.834 163.119 1.00 56.39 180 SER A N 1
ATOM 1336 C CA . SER A 1 192 ? 150.683 149.683 164.467 1.00 56.39 180 SER A CA 1
ATOM 1337 C C . SER A 1 192 ? 150.850 148.223 164.859 1.00 56.39 180 SER A C 1
ATOM 1338 O O . SER A 1 192 ? 151.610 147.925 165.787 1.00 56.39 180 SER A O 1
ATOM 1341 N N . GLY A 1 193 ? 150.160 147.309 164.182 1.00 56.12 181 GLY A N 1
ATOM 1342 C CA . GLY A 1 193 ? 150.259 145.902 164.500 1.00 56.12 181 GLY A CA 1
ATOM 1343 C C . GLY A 1 193 ? 149.384 145.439 165.640 1.00 56.12 181 GLY A C 1
ATOM 1344 O O . GLY A 1 193 ? 149.552 144.308 166.107 1.00 56.12 181 GLY A O 1
ATOM 1345 N N . ALA A 1 194 ? 148.462 146.276 166.109 1.00 54.43 182 ALA A N 1
ATOM 1346 C CA . ALA A 1 194 ? 147.594 145.923 167.223 1.00 54.43 182 ALA A CA 1
ATOM 1347 C C . ALA A 1 194 ? 146.187 145.536 166.799 1.00 54.43 182 ALA A C 1
ATOM 1348 O O . ALA A 1 194 ? 145.581 144.670 167.435 1.00 54.43 182 ALA A O 1
ATOM 1350 N N . ILE A 1 195 ? 145.649 146.149 165.748 1.00 51.63 183 ILE A N 1
ATOM 1351 C CA . ILE A 1 195 ? 144.260 145.933 165.359 1.00 51.63 183 ILE A CA 1
ATOM 1352 C C . ILE A 1 195 ? 144.106 145.357 163.961 1.00 51.63 183 ILE A C 1
ATOM 1353 O O . ILE A 1 195 ? 143.013 144.877 163.628 1.00 51.63 183 ILE A O 1
ATOM 1358 N N . GLY A 1 196 ? 145.144 145.377 163.132 1.00 56.04 184 GLY A N 1
ATOM 1359 C CA . GLY A 1 196 ? 145.039 144.934 161.756 1.00 56.04 184 GLY A CA 1
ATOM 1360 C C . GLY A 1 196 ? 145.940 143.748 161.477 1.00 56.04 184 GLY A C 1
ATOM 1361 O O . GLY A 1 196 ? 146.986 143.580 162.105 1.00 56.04 184 GLY A O 1
ATOM 1362 N N . TRP A 1 197 ? 145.517 142.918 160.527 1.00 55.57 185 TRP A N 1
ATOM 1363 C CA . TRP A 1 197 ? 146.296 141.767 160.081 1.00 55.57 185 TRP A CA 1
ATOM 1364 C C . TRP A 1 197 ? 146.287 141.706 158.559 1.00 55.57 185 TRP A C 1
ATOM 1365 O O . TRP A 1 197 ? 146.057 140.660 157.954 1.00 55.57 185 TRP A O 1
ATOM 1376 N N . GLY A 1 198 ? 146.533 142.840 157.916 1.00 55.46 186 GLY A N 1
ATOM 1377 C CA . GLY A 1 198 ? 146.508 142.855 156.466 1.00 55.46 186 GLY A CA 1
ATOM 1378 C C . GLY A 1 198 ? 147.354 143.974 155.908 1.00 55.46 186 GLY A C 1
ATOM 1379 O O . GLY A 1 198 ? 147.803 144.871 156.625 1.00 55.46 186 GLY A O 1
ATOM 1380 N N . THR A 1 199 ? 147.567 143.903 154.598 1.00 57.70 187 THR A N 1
ATOM 1381 C CA . THR A 1 199 ? 148.326 144.904 153.863 1.00 57.70 187 THR A CA 1
ATOM 1382 C C . THR A 1 199 ? 147.478 145.399 152.700 1.00 57.70 187 THR A C 1
ATOM 1383 O O . THR A 1 199 ? 147.060 144.587 151.858 1.00 57.70 187 THR A O 1
ATOM 1387 N N . PRO A 1 200 ? 147.202 146.695 152.598 1.00 56.14 188 PRO A N 1
ATOM 1388 C CA . PRO A 1 200 ? 146.277 147.199 151.568 1.00 56.14 188 PRO A CA 1
ATOM 1389 C C . PRO A 1 200 ? 146.942 147.370 150.205 1.00 56.14 188 PRO A C 1
ATOM 1390 O O . PRO A 1 200 ? 147.067 148.477 149.675 1.00 56.14 188 PRO A O 1
ATOM 1394 N N . SER A 1 201 ? 147.372 146.254 149.621 1.00 56.53 189 SER A N 1
ATOM 1395 C CA . SER A 1 201 ? 147.931 146.267 148.277 1.00 56.53 189 SER A CA 1
ATOM 1396 C C . SER A 1 201 ? 147.893 144.857 147.713 1.00 56.53 189 SER A C 1
ATOM 1397 O O . SER A 1 201 ? 147.779 143.877 148.453 1.00 56.53 189 SER A O 1
ATOM 1400 N N . SER A 1 202 ? 147.992 144.768 146.387 1.00 56.26 190 SER A N 1
ATOM 1401 C CA . SER A 1 202 ? 148.125 143.476 145.729 1.00 56.26 190 SER A CA 1
ATOM 1402 C C . SER A 1 202 ? 149.513 142.880 145.896 1.00 56.26 190 SER A 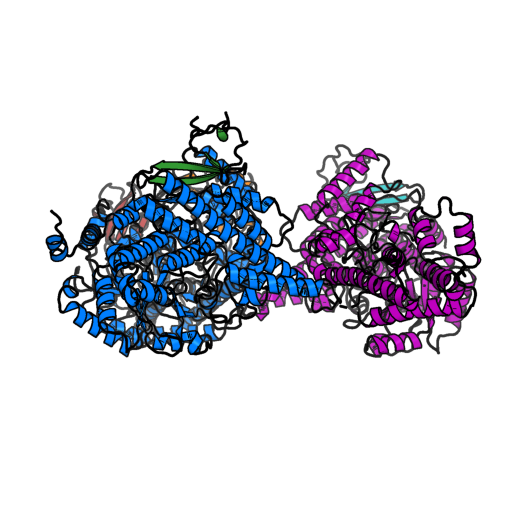C 1
ATOM 1403 O O . SER A 1 202 ? 149.724 141.727 145.508 1.00 56.26 190 SER A O 1
ATOM 1406 N N . ALA A 1 203 ? 150.458 143.642 146.449 1.00 57.15 191 ALA A N 1
ATOM 1407 C CA . ALA A 1 203 ? 151.803 143.122 146.656 1.00 57.15 191 ALA A CA 1
ATOM 1408 C C . ALA A 1 203 ? 151.791 141.920 147.588 1.00 57.15 191 ALA A C 1
ATOM 1409 O O . ALA A 1 203 ? 152.480 140.926 147.338 1.00 57.15 191 ALA A O 1
ATOM 1411 N N . PHE A 1 204 ? 151.013 141.990 148.663 1.00 57.09 192 PHE A N 1
ATOM 1412 C CA . PHE A 1 204 ? 150.857 140.889 149.600 1.00 57.09 192 PHE A CA 1
ATOM 1413 C C . PHE A 1 204 ? 149.382 140.549 149.740 1.00 57.09 192 PHE A C 1
ATOM 1414 O O . PHE A 1 204 ? 148.531 141.441 149.798 1.00 57.09 192 PHE A O 1
ATOM 1422 N N . GLY A 1 205 ? 149.085 139.256 149.791 1.00 60.20 193 GLY A N 1
ATOM 1423 C CA . GLY A 1 205 ? 147.712 138.801 149.843 1.00 60.20 193 GLY A CA 1
ATOM 1424 C C . GLY A 1 205 ? 147.464 137.680 148.859 1.00 60.20 193 GLY A C 1
ATOM 1425 O O . GLY A 1 205 ? 148.201 136.691 148.847 1.00 60.20 193 GLY A O 1
ATOM 1426 N N . TYR A 1 206 ? 146.439 137.820 148.031 1.00 57.04 194 TYR A N 1
ATOM 1427 C CA . TYR A 1 206 ? 146.130 136.836 146.998 1.00 57.04 194 TYR A CA 1
ATOM 1428 C C . TYR A 1 206 ? 145.150 137.474 146.022 1.00 57.04 194 TYR A C 1
ATOM 1429 O O . TYR A 1 206 ? 144.877 138.679 146.087 1.00 57.04 194 TYR A O 1
ATOM 1438 N N . SER A 1 207 ? 144.623 136.661 145.113 1.00 56.30 195 SER A N 1
ATOM 1439 C CA . SER A 1 207 ? 143.658 137.122 144.130 1.00 56.30 195 SER A CA 1
ATOM 1440 C C . SER A 1 207 ? 142.852 135.928 143.648 1.00 56.30 195 SER A C 1
ATOM 1441 O O . SER A 1 207 ? 143.243 134.774 143.839 1.00 56.30 195 SER A O 1
ATOM 1444 N N . GLY A 1 208 ? 141.714 136.224 143.027 1.00 56.67 196 GLY A N 1
ATOM 1445 C CA . GLY A 1 208 ? 140.876 135.192 142.447 1.00 56.67 196 GLY A CA 1
ATOM 1446 C C . GLY A 1 208 ? 141.235 134.954 140.989 1.00 56.67 196 GLY A C 1
ATOM 1447 O O . GLY A 1 208 ? 141.518 135.889 140.244 1.00 56.67 196 GLY A O 1
ATOM 1448 N N . LYS A 1 209 ? 141.219 133.686 140.596 1.00 53.38 197 LYS A N 1
ATOM 1449 C CA . LYS A 1 209 ? 141.557 133.285 139.239 1.00 53.38 197 LYS A CA 1
ATOM 1450 C C . LYS A 1 209 ? 140.279 133.008 138.459 1.00 53.38 197 LYS A C 1
ATOM 1451 O O . LYS A 1 209 ? 139.416 132.254 138.919 1.00 53.38 197 LYS A O 1
ATOM 1457 N N . ASN A 1 210 ? 140.160 133.625 137.284 1.00 53.30 198 ASN A N 1
ATOM 1458 C CA . ASN A 1 210 ? 138.985 133.457 136.430 1.00 53.30 198 ASN A CA 1
ATOM 1459 C C . ASN A 1 210 ? 139.130 132.157 135.639 1.00 53.30 198 ASN A C 1
ATOM 1460 O O . ASN A 1 210 ? 139.402 132.140 134.437 1.00 53.30 198 ASN A O 1
ATOM 1465 N N . PHE A 1 211 ? 138.929 131.044 136.347 1.00 52.74 199 PHE A N 1
ATOM 1466 C CA . PHE A 1 211 ? 139.076 129.733 135.726 1.00 52.74 199 PHE A CA 1
ATOM 1467 C C . PHE A 1 211 ? 138.093 129.529 134.583 1.00 52.74 199 PHE A C 1
ATOM 1468 O O . PHE A 1 211 ? 138.373 128.763 133.656 1.00 52.74 199 PHE A O 1
ATOM 1476 N N . GLU A 1 212 ? 136.939 130.194 134.630 1.00 55.66 200 GLU A N 1
ATOM 1477 C CA . GLU A 1 212 ? 135.980 130.083 133.538 1.00 55.66 200 GLU A CA 1
ATOM 1478 C C . GLU A 1 212 ? 136.516 130.661 132.236 1.00 55.66 200 GLU A C 1
ATOM 1479 O O . GLU A 1 212 ? 135.961 130.374 131.171 1.00 55.66 200 GLU A O 1
ATOM 1485 N N . TYR A 1 213 ? 137.569 131.475 132.294 1.00 52.62 201 TYR A N 1
ATOM 1486 C CA . TYR A 1 213 ? 138.116 132.099 131.094 1.00 52.62 201 TYR A CA 1
ATOM 1487 C C . TYR A 1 213 ? 139.248 131.272 130.491 1.00 52.62 201 TYR A C 1
ATOM 1488 O O . TYR A 1 213 ? 139.177 130.870 129.326 1.00 52.62 201 TYR A O 1
ATOM 1497 N N . PHE A 1 214 ? 140.294 131.010 131.271 1.00 51.16 202 PHE A N 1
ATOM 1498 C CA . PHE A 1 214 ? 141.491 130.365 130.753 1.00 51.16 202 PHE A CA 1
ATOM 1499 C C . PHE A 1 214 ? 141.548 128.870 131.029 1.00 51.16 202 PHE A C 1
ATOM 1500 O O . PHE A 1 214 ? 142.545 128.235 130.680 1.00 51.16 202 PHE A O 1
ATOM 1508 N N . MET A 1 215 ? 140.521 128.287 131.637 1.00 52.48 203 MET A N 1
ATOM 1509 C CA . MET A 1 215 ? 140.560 126.882 132.032 1.00 52.48 203 MET A CA 1
ATOM 1510 C C . MET A 1 215 ? 139.271 126.175 131.628 1.00 52.48 203 MET A C 1
ATOM 1511 O O . MET A 1 215 ? 138.616 125.506 132.427 1.00 52.48 203 MET A O 1
ATOM 1516 N N . LYS A 1 216 ? 138.877 126.329 130.365 1.00 57.37 204 LYS A N 1
ATOM 1517 C CA . LYS A 1 216 ? 137.712 125.626 129.842 1.00 57.37 204 LYS A CA 1
ATOM 1518 C C . LYS A 1 216 ? 138.024 124.782 128.612 1.00 57.37 204 LYS A C 1
ATOM 1519 O O . LYS A 1 216 ? 137.095 124.300 127.955 1.00 57.37 204 LYS A O 1
ATOM 1525 N N . GLY A 1 217 ? 139.300 124.592 128.280 1.00 63.99 205 GLY A N 1
ATOM 1526 C CA . GLY A 1 217 ? 139.685 123.725 127.188 1.00 63.99 205 GLY A CA 1
ATOM 1527 C C . GLY A 1 217 ? 139.655 124.352 125.813 1.00 63.99 205 GLY A C 1
ATOM 1528 O O . GLY A 1 217 ? 140.059 123.697 124.845 1.00 63.99 205 GLY A O 1
ATOM 1529 N N . ASP A 1 218 ? 139.192 125.595 125.687 1.00 66.35 206 ASP A N 1
ATOM 1530 C CA . ASP A 1 218 ? 139.178 126.286 124.407 1.00 66.35 206 ASP A CA 1
ATOM 1531 C C . ASP A 1 218 ? 140.075 127.511 124.370 1.00 66.35 206 ASP A C 1
ATOM 1532 O O . ASP A 1 218 ? 140.384 127.995 123.277 1.00 66.35 206 ASP A O 1
ATOM 1537 N N . ARG A 1 219 ? 140.494 127.984 125.532 1.00 59.25 207 ARG A N 1
ATOM 1538 C CA . ARG A 1 219 ? 141.329 129.161 125.587 1.00 59.25 207 ARG A CA 1
ATOM 1539 C C . ARG A 1 219 ? 142.626 128.945 126.342 1.00 59.25 207 ARG A C 1
ATOM 1540 O O . ARG A 1 219 ? 142.630 128.483 127.479 1.00 59.25 207 ARG A O 1
ATOM 1548 N N . ALA A 1 220 ? 143.730 129.258 125.678 1.00 54.06 208 ALA A N 1
ATOM 1549 C CA . ALA A 1 220 ? 145.044 129.191 126.299 1.00 54.06 208 ALA A CA 1
ATOM 1550 C C . ALA A 1 220 ? 145.750 130.517 126.068 1.00 54.06 208 ALA A C 1
ATOM 1551 O O . ALA A 1 220 ? 145.122 131.484 125.627 1.00 54.06 208 ALA A O 1
ATOM 1553 N N . PHE A 1 221 ? 147.050 130.582 126.359 1.00 51.20 209 PHE A N 1
ATOM 1554 C CA . PHE A 1 221 ? 147.756 131.853 126.246 1.00 51.20 209 PHE A CA 1
ATOM 1555 C C . PHE A 1 221 ? 147.756 132.368 124.812 1.00 51.20 209 PHE A C 1
ATOM 1556 O O . PHE A 1 221 ? 147.666 133.578 124.587 1.00 51.20 209 PHE A O 1
ATOM 1564 N N . SER A 1 222 ? 147.862 131.474 123.826 1.00 53.71 210 SER A N 1
ATOM 1565 C CA . SER A 1 222 ? 147.846 131.921 122.435 1.00 53.71 210 SER A CA 1
ATOM 1566 C C . SER A 1 222 ? 146.493 132.508 122.050 1.00 53.71 210 SER A C 1
ATOM 1567 O O . SER A 1 222 ? 146.428 133.519 121.344 1.00 53.71 210 SER A O 1
ATOM 1570 N N . GLN A 1 223 ? 145.400 131.887 122.498 1.00 53.59 211 GLN A N 1
ATOM 1571 C CA . GLN A 1 223 ? 144.077 132.430 122.200 1.00 53.59 211 GLN A CA 1
ATOM 1572 C C . GLN A 1 223 ? 143.870 133.782 122.873 1.00 53.59 211 GLN A C 1
ATOM 1573 O O . GLN A 1 223 ? 143.308 134.706 122.270 1.00 53.59 211 GLN A O 1
ATOM 1579 N N . ILE A 1 224 ? 144.314 133.915 124.123 1.00 52.07 212 ILE A N 1
ATOM 1580 C CA . ILE A 1 224 ? 144.206 135.195 124.814 1.00 52.07 212 ILE A CA 1
ATOM 1581 C C . ILE A 1 224 ? 145.049 136.248 124.109 1.00 52.07 212 ILE A C 1
ATOM 1582 O O . ILE A 1 224 ? 144.647 137.410 123.991 1.00 52.07 212 ILE A O 1
ATOM 1587 N N . ILE A 1 225 ? 146.226 135.856 123.621 1.00 51.13 213 ILE A N 1
ATOM 1588 C CA . ILE A 1 225 ? 147.074 136.781 122.878 1.00 51.13 213 ILE A CA 1
ATOM 1589 C C . ILE A 1 225 ? 146.397 137.200 121.581 1.00 51.13 213 ILE A C 1
ATOM 1590 O O . ILE A 1 225 ? 146.492 138.357 121.167 1.00 51.13 213 ILE A O 1
ATOM 1595 N N . ALA A 1 226 ? 145.703 136.272 120.921 1.00 55.32 214 ALA A N 1
ATOM 1596 C CA . ALA A 1 226 ? 144.975 136.622 119.705 1.00 55.32 214 ALA A CA 1
ATOM 1597 C C . ALA A 1 226 ? 143.853 137.611 119.997 1.00 55.32 214 ALA A C 1
ATOM 1598 O O . ALA A 1 226 ? 143.644 138.570 119.243 1.00 55.32 214 ALA A O 1
ATOM 1600 N N . GLU A 1 227 ? 143.118 137.394 121.090 1.00 56.86 215 GLU A N 1
ATOM 1601 C CA . GLU A 1 227 ? 142.072 138.340 121.474 1.00 56.86 215 GLU A CA 1
ATOM 1602 C C . GLU A 1 227 ? 142.659 139.712 121.787 1.00 56.86 215 GLU A C 1
ATOM 1603 O O . GLU A 1 227 ? 142.119 140.746 121.365 1.00 56.86 215 GLU A O 1
ATOM 1609 N N . ILE A 1 228 ? 143.772 139.739 122.523 1.00 54.58 216 ILE A N 1
ATOM 1610 C CA . ILE A 1 228 ? 144.433 141.000 122.838 1.00 54.58 216 ILE A CA 1
ATOM 1611 C C . ILE A 1 228 ? 144.913 141.678 121.563 1.00 54.58 216 ILE A C 1
ATOM 1612 O O . ILE A 1 228 ? 144.853 142.903 121.439 1.00 54.58 216 ILE A O 1
ATOM 1617 N N . ASP A 1 229 ? 145.401 140.896 120.600 1.00 59.20 217 ASP A N 1
ATOM 1618 C CA . ASP A 1 229 ? 145.850 141.463 119.333 1.00 59.20 217 ASP A CA 1
ATOM 1619 C C . ASP A 1 229 ? 144.695 142.085 118.567 1.00 59.20 217 ASP A C 1
ATOM 1620 O O . ASP A 1 229 ? 144.843 143.158 117.976 1.00 59.20 217 ASP A O 1
ATOM 1625 N N . GLU A 1 230 ? 143.539 141.420 118.554 1.00 62.05 218 GLU A N 1
ATOM 1626 C CA . GLU A 1 230 ? 142.373 141.999 117.893 1.00 62.05 218 GLU A CA 1
ATOM 1627 C C . GLU A 1 230 ? 141.957 143.305 118.561 1.00 62.05 218 GLU A C 1
ATOM 1628 O O . GLU A 1 230 ? 141.655 144.297 117.880 1.00 62.05 218 GLU A O 1
ATOM 1634 N N . LYS A 1 231 ? 141.948 143.326 119.896 1.00 60.22 219 LYS A N 1
ATOM 1635 C CA . LYS A 1 231 ? 141.589 144.550 120.607 1.00 60.22 219 LYS A CA 1
ATOM 1636 C C . LYS A 1 231 ? 142.605 145.658 120.354 1.00 60.22 219 LYS A C 1
ATOM 1637 O O . LYS A 1 231 ? 142.233 146.823 120.180 1.00 60.22 219 LYS A O 1
ATOM 1643 N N . ILE A 1 232 ? 143.892 145.314 120.327 1.00 62.22 220 ILE A N 1
ATOM 1644 C CA . ILE A 1 232 ? 144.930 146.298 120.042 1.00 62.22 220 ILE A CA 1
ATOM 1645 C C . ILE A 1 232 ? 144.777 146.838 118.629 1.00 62.22 220 ILE A C 1
ATOM 1646 O O . ILE A 1 232 ? 144.956 148.035 118.386 1.00 62.22 220 ILE A O 1
ATOM 1651 N N . ASP A 1 233 ? 144.450 145.967 117.674 1.00 68.68 221 ASP A N 1
ATOM 1652 C CA . ASP A 1 233 ? 144.263 146.408 116.297 1.00 68.68 221 ASP A CA 1
ATOM 1653 C C . ASP A 1 233 ? 143.108 147.390 116.187 1.00 68.68 221 ASP A C 1
ATOM 1654 O O . ASP A 1 233 ? 143.237 148.449 115.561 1.00 68.68 221 ASP A O 1
ATOM 1659 N N . GLU A 1 234 ? 141.966 147.060 116.795 1.00 69.33 222 GLU A N 1
ATOM 1660 C CA . GLU A 1 234 ? 140.830 147.974 116.715 1.00 69.33 222 GLU A CA 1
ATOM 1661 C C . GLU A 1 234 ? 141.123 149.280 117.449 1.00 69.33 222 GLU A C 1
ATOM 1662 O O . GLU A 1 234 ? 140.745 150.361 116.978 1.00 69.33 222 GLU A O 1
ATOM 1668 N N . ALA A 1 235 ? 141.825 149.208 118.584 1.00 70.69 223 ALA A N 1
ATOM 1669 C CA . ALA A 1 235 ? 142.170 150.420 119.319 1.00 70.69 223 ALA A CA 1
ATOM 1670 C C . ALA A 1 235 ? 143.119 151.307 118.522 1.00 70.69 223 ALA A C 1
ATOM 1671 O O . ALA A 1 235 ? 142.954 152.531 118.492 1.00 70.69 223 ALA A O 1
ATOM 1673 N N . GLU A 1 236 ? 144.122 150.712 117.876 1.00 74.94 224 GLU A N 1
ATOM 1674 C CA . GLU A 1 236 ? 145.053 151.497 117.074 1.00 74.94 224 GLU A CA 1
ATOM 1675 C C . GLU A 1 236 ? 144.361 152.097 115.859 1.00 74.94 224 GLU A C 1
ATOM 1676 O O . GLU A 1 236 ? 144.650 153.236 115.474 1.00 74.94 224 GLU A O 1
ATOM 1682 N N . GLU A 1 237 ? 143.447 151.346 115.241 1.00 77.14 225 GLU A N 1
ATOM 1683 C CA . GLU A 1 237 ? 142.668 151.903 114.143 1.00 77.14 225 GLU A CA 1
ATOM 1684 C C . GLU A 1 237 ? 141.843 153.094 114.612 1.00 77.14 225 GLU A C 1
ATOM 1685 O O . GLU A 1 237 ? 141.742 154.105 113.908 1.00 77.14 225 GLU A O 1
ATOM 1691 N N . ALA A 1 238 ? 141.245 152.993 115.801 1.00 76.88 226 ALA A N 1
ATOM 1692 C CA . ALA A 1 238 ? 140.485 154.117 116.338 1.00 76.88 226 ALA A CA 1
ATOM 1693 C C . ALA A 1 238 ? 141.384 155.314 116.624 1.00 76.88 226 ALA A C 1
ATOM 1694 O O . ALA A 1 238 ? 141.016 156.459 116.337 1.00 76.88 226 ALA A O 1
ATOM 1696 N N . THR A 1 239 ? 142.569 155.071 117.184 1.00 76.64 227 THR A N 1
ATOM 1697 C CA . THR A 1 239 ? 143.467 156.146 117.590 1.00 76.64 227 THR A CA 1
ATOM 1698 C C . THR A 1 239 ? 144.312 156.686 116.447 1.00 76.64 227 THR A C 1
ATOM 1699 O O . THR A 1 239 ? 145.064 157.643 116.658 1.00 76.64 227 THR A O 1
ATOM 1703 N N . ILE A 1 240 ? 144.216 156.104 115.255 1.00 82.44 228 ILE A N 1
ATOM 1704 C CA . ILE A 1 240 ? 144.930 156.616 114.090 1.00 82.44 228 ILE A CA 1
ATOM 1705 C C . ILE A 1 240 ? 144.025 157.374 113.133 1.00 82.44 228 ILE A C 1
ATOM 1706 O O . ILE A 1 240 ? 144.537 158.019 112.203 1.00 82.44 228 ILE A O 1
ATOM 1711 N N . GLY A 1 241 ? 142.710 157.334 113.329 1.00 86.99 229 GLY A N 1
ATOM 1712 C CA . GLY A 1 241 ? 141.791 157.969 112.407 1.00 86.99 229 GLY A CA 1
ATOM 1713 C C . GLY A 1 241 ? 141.149 159.237 112.929 1.00 86.99 229 GLY A C 1
ATOM 1714 O O . GLY A 1 241 ? 141.834 160.167 113.366 1.00 86.99 229 GLY A O 1
ATOM 1715 N N . THR A 1 242 ? 139.823 159.276 112.876 1.00 91.57 230 THR A N 1
ATOM 1716 C CA . THR A 1 242 ? 139.085 160.483 113.216 1.00 91.57 230 THR A CA 1
ATOM 1717 C C . THR A 1 242 ? 139.248 160.806 114.697 1.00 91.57 230 THR A C 1
ATOM 1718 O O . THR A 1 242 ? 139.108 159.912 115.542 1.00 91.57 230 THR A O 1
ATOM 1722 N N . PRO A 1 243 ? 139.550 162.056 115.054 1.00 93.76 231 PRO A N 1
ATOM 1723 C CA . PRO A 1 243 ? 139.716 162.413 116.468 1.00 93.76 231 PRO A CA 1
ATOM 1724 C C . PRO A 1 243 ? 138.367 162.735 117.097 1.00 93.76 231 PRO A C 1
ATOM 1725 O O . PRO A 1 243 ? 137.674 163.662 116.677 1.00 93.76 231 PRO A O 1
ATOM 1729 N N . SER A 1 244 ? 137.995 161.951 118.094 1.00 94.10 232 SER A N 1
ATOM 1730 C CA . SER A 1 244 ? 136.791 162.129 118.885 1.00 94.10 232 SER A CA 1
ATOM 1731 C C . SER A 1 244 ? 137.153 161.809 120.323 1.00 94.10 232 SER A C 1
ATOM 1732 O O . SER A 1 244 ? 138.102 161.061 120.569 1.00 94.10 232 SER A O 1
ATOM 1735 N N . PRO A 1 245 ? 136.407 162.345 121.293 1.00 91.43 233 PRO A N 1
ATOM 1736 C CA . PRO A 1 245 ? 136.737 162.081 122.704 1.00 91.43 233 PRO A CA 1
ATOM 1737 C C . PRO A 1 245 ? 136.665 160.616 123.097 1.00 91.43 233 PRO A C 1
ATOM 1738 O O . PRO A 1 245 ? 137.278 160.241 124.103 1.00 91.43 233 PRO A O 1
ATOM 1742 N N A HIS A 1 246 ? 135.939 159.781 122.346 0.50 87.13 234 HIS A N 1
ATOM 1743 N N B HIS A 1 246 ? 135.958 159.777 122.338 0.50 87.13 234 HIS A N 1
ATOM 1744 C CA A HIS A 1 246 ? 135.826 158.370 122.698 0.50 87.13 234 HIS A CA 1
ATOM 1745 C CA B HIS A 1 246 ? 135.836 158.381 122.739 0.50 87.13 234 HIS A CA 1
ATOM 1746 C C A HIS A 1 246 ? 137.186 157.692 122.668 0.50 87.13 234 HIS A C 1
ATOM 1747 C C B HIS A 1 246 ? 137.183 157.668 122.656 0.50 87.13 234 HIS A C 1
ATOM 1748 O O A HIS A 1 246 ? 137.442 156.784 123.465 0.50 87.13 234 HIS A O 1
ATOM 1749 O O B HIS A 1 246 ? 137.429 156.707 123.397 0.50 87.13 234 HIS A O 1
ATOM 1762 N N . ILE A 1 247 ? 138.069 158.122 121.761 1.00 78.30 235 ILE A N 1
ATOM 1763 C CA . ILE A 1 247 ? 139.410 157.552 121.683 1.00 78.30 235 ILE A CA 1
ATOM 1764 C C . ILE A 1 247 ? 140.336 158.084 122.761 1.00 78.30 235 ILE A C 1
ATOM 1765 O O . ILE A 1 247 ? 141.458 157.584 122.886 1.00 78.30 235 ILE A O 1
ATOM 1770 N N . LEU A 1 248 ? 139.909 159.086 123.535 1.00 73.47 236 LEU A N 1
ATOM 1771 C CA . LEU A 1 248 ? 140.791 159.643 124.561 1.00 73.47 236 LEU A CA 1
ATOM 1772 C C . LEU A 1 248 ? 141.186 158.629 125.628 1.00 73.47 236 LEU A C 1
ATOM 1773 O O . LEU A 1 248 ? 142.386 158.534 125.939 1.00 73.47 236 LEU A O 1
ATOM 1778 N N . PRO A 1 249 ? 140.275 157.849 126.223 1.00 68.08 237 PRO A N 1
ATOM 1779 C CA . PRO A 1 249 ? 140.709 156.855 127.214 1.00 68.08 237 PRO A CA 1
ATOM 1780 C C . PRO A 1 249 ? 141.345 155.618 126.610 1.00 68.08 237 PRO A C 1
ATOM 1781 O O . PRO A 1 249 ? 141.725 154.713 127.361 1.00 68.08 237 PRO A O 1
ATOM 1785 N N . LEU A 1 250 ? 141.469 155.541 125.285 1.00 66.80 238 LEU A N 1
ATOM 1786 C CA . LEU A 1 250 ? 142.004 154.342 124.655 1.00 66.80 238 LEU A CA 1
ATOM 1787 C C . LEU A 1 250 ? 143.497 154.170 124.876 1.00 66.80 238 LEU A C 1
ATOM 1788 O O . LEU A 1 250 ? 143.956 153.030 125.012 1.00 66.80 238 LEU A O 1
ATOM 1793 N N . TYR A 1 251 ? 144.255 155.267 124.969 1.00 67.02 239 TYR A N 1
ATOM 1794 C CA . TYR A 1 251 ? 145.710 155.154 124.990 1.00 67.02 239 TYR A CA 1
ATOM 1795 C C . TYR A 1 251 ? 146.186 154.354 126.192 1.00 67.02 239 TYR A C 1
ATOM 1796 O O . TYR A 1 251 ? 146.965 153.405 126.038 1.00 67.02 239 TYR A O 1
ATOM 1805 N N . ASP A 1 252 ? 145.699 154.698 127.389 1.00 65.18 240 ASP A N 1
ATOM 1806 C CA . ASP A 1 252 ? 146.017 153.903 128.569 1.00 65.18 240 ASP A CA 1
ATOM 1807 C C . ASP A 1 252 ? 145.623 152.452 128.355 1.00 65.18 240 ASP A C 1
ATOM 1808 O O . ASP A 1 252 ? 146.421 151.541 128.617 1.00 65.18 240 ASP A O 1
ATOM 1813 N N . LYS A 1 253 ? 144.422 152.225 127.805 1.00 59.53 241 LYS A N 1
ATOM 1814 C CA . LYS A 1 253 ? 143.995 150.864 127.511 1.00 59.53 241 LYS A CA 1
ATOM 1815 C C . LYS A 1 253 ? 145.017 150.166 126.632 1.00 59.53 241 LYS A C 1
ATOM 1816 O O . LYS A 1 253 ? 145.427 149.034 126.925 1.00 59.53 241 LYS A O 1
ATOM 1822 N N . LEU A 1 254 ? 145.502 150.861 125.596 1.00 59.91 242 LEU A N 1
ATOM 1823 C CA . LEU A 1 254 ? 146.500 150.257 124.724 1.00 59.91 242 LEU A CA 1
ATOM 1824 C C . LEU A 1 254 ? 147.701 149.800 125.530 1.00 59.91 242 LEU A C 1
ATOM 1825 O O . LEU A 1 254 ? 148.105 148.631 125.446 1.00 59.91 242 LEU A O 1
ATOM 1830 N N . ASN A 1 255 ? 148.219 150.680 126.396 1.00 59.20 243 ASN A N 1
ATOM 1831 C CA . ASN A 1 255 ? 149.358 150.297 127.218 1.00 59.20 243 ASN A CA 1
ATOM 1832 C C . ASN A 1 255 ? 149.021 149.071 128.043 1.00 59.20 243 ASN A C 1
ATOM 1833 O O . ASN A 1 255 ? 149.761 148.077 128.018 1.00 59.20 243 ASN A O 1
ATOM 1838 N N . ASN A 1 256 ? 147.847 149.077 128.680 1.00 58.05 244 ASN A N 1
ATOM 1839 C CA . ASN A 1 256 ? 147.439 147.916 129.456 1.00 58.05 244 ASN A CA 1
ATOM 1840 C C . ASN A 1 256 ? 147.449 146.672 128.587 1.00 58.05 244 ASN A C 1
ATOM 1841 O O . ASN A 1 256 ? 148.110 145.677 128.915 1.00 58.05 244 ASN A O 1
ATOM 1846 N N . TRP A 1 257 ? 146.809 146.750 127.419 1.00 53.95 245 TRP A N 1
ATOM 1847 C CA . TRP A 1 257 ? 146.753 145.581 126.558 1.00 53.95 245 TRP A CA 1
ATOM 1848 C C . TRP A 1 257 ? 148.155 145.133 126.193 1.00 53.95 245 TRP A C 1
ATOM 1849 O O . TRP A 1 257 ? 148.496 143.951 126.346 1.00 53.95 245 TRP A O 1
ATOM 1860 N N . HIS A 1 258 ? 149.022 146.087 125.838 1.00 55.50 246 HIS A N 1
ATOM 1861 C CA . HIS A 1 258 ? 150.377 145.705 125.472 1.00 55.50 246 HIS A CA 1
ATOM 1862 C C . HIS A 1 258 ? 151.038 144.965 126.617 1.00 55.50 246 HIS A C 1
ATOM 1863 O O . HIS A 1 258 ? 151.551 143.851 126.429 1.00 55.50 246 HIS A O 1
ATOM 1870 N N . ALA A 1 259 ? 150.923 145.517 127.833 1.00 52.68 247 ALA A N 1
ATOM 1871 C CA . ALA A 1 259 ? 151.518 144.876 128.994 1.00 52.68 247 ALA A CA 1
ATOM 1872 C C . ALA A 1 259 ? 151.043 143.440 129.092 1.00 52.68 247 ALA A C 1
ATOM 1873 O O . ALA A 1 259 ? 151.862 142.510 129.128 1.00 52.68 247 ALA A O 1
ATOM 1875 N N . MET A 1 260 ? 149.722 143.235 129.011 1.00 52.51 248 MET A N 1
ATOM 1876 C CA . MET A 1 260 ? 149.203 141.883 129.155 1.00 52.51 248 MET A CA 1
ATOM 1877 C C . MET A 1 260 ? 149.786 140.991 128.078 1.00 52.51 248 MET A C 1
ATOM 1878 O O . MET A 1 260 ? 150.419 139.971 128.389 1.00 52.51 248 MET A O 1
ATOM 1883 N N . LYS A 1 261 ? 149.737 141.451 126.825 1.00 48.44 249 LYS A N 1
ATOM 1884 C CA . LYS A 1 261 ? 150.267 140.627 125.750 1.00 48.44 249 LYS A CA 1
ATOM 1885 C C . LYS A 1 261 ? 151.735 140.341 125.994 1.00 48.44 249 LYS A C 1
ATOM 1886 O O . LYS A 1 261 ? 152.163 139.178 125.952 1.00 48.44 249 LYS A O 1
ATOM 1892 N N . LEU A 1 262 ? 152.488 141.370 126.395 1.00 49.61 250 LEU A N 1
ATOM 1893 C CA . LEU A 1 262 ? 153.912 141.184 126.623 1.00 49.61 250 LEU A CA 1
ATOM 1894 C C . LEU A 1 262 ? 154.144 140.090 127.652 1.00 49.61 250 LEU A C 1
ATOM 1895 O O . LEU A 1 262 ? 154.852 139.110 127.376 1.00 49.61 250 LEU A O 1
ATOM 1900 N N . VAL A 1 263 ? 153.446 140.164 128.788 1.00 47.01 251 VAL A N 1
ATOM 1901 C CA . VAL A 1 263 ? 153.739 139.200 129.838 1.00 47.01 251 VAL A CA 1
ATOM 1902 C C . VAL A 1 263 ? 153.358 137.809 129.367 1.00 47.01 251 VAL A C 1
ATOM 1903 O O . VAL A 1 263 ? 154.104 136.843 129.583 1.00 47.01 251 VAL A O 1
ATOM 1907 N N . LEU A 1 264 ? 152.258 137.708 128.606 1.00 47.75 252 LEU A N 1
ATOM 1908 C CA . LEU A 1 264 ? 151.840 136.411 128.100 1.00 47.75 252 LEU A CA 1
ATOM 1909 C C . LEU A 1 264 ? 152.918 135.828 127.209 1.00 47.75 252 LEU A C 1
ATOM 1910 O O . LEU A 1 264 ? 153.318 134.671 127.390 1.00 47.75 252 LEU A O 1
ATOM 1915 N N . GLU A 1 265 ? 153.471 136.652 126.314 1.00 49.79 253 GLU A N 1
ATOM 1916 C CA . GLU A 1 265 ? 154.547 136.175 125.459 1.00 49.79 253 GLU A CA 1
ATOM 1917 C C . GLU A 1 265 ? 155.716 135.702 126.300 1.00 49.79 253 GLU A C 1
ATOM 1918 O O . GLU A 1 265 ? 156.248 134.606 126.075 1.00 49.79 253 GLU A O 1
ATOM 1924 N N . ALA A 1 266 ? 156.069 136.477 127.332 1.00 47.30 254 ALA A N 1
ATOM 1925 C CA . ALA A 1 266 ? 157.173 136.080 128.191 1.00 47.30 254 ALA A CA 1
ATOM 1926 C C . ALA A 1 266 ? 156.887 134.728 128.815 1.00 47.30 254 ALA A C 1
ATOM 1927 O O . ALA A 1 266 ? 157.755 133.844 128.825 1.00 47.30 254 ALA A O 1
ATOM 1929 N N . ALA A 1 267 ? 155.640 134.517 129.243 1.00 46.77 255 ALA A N 1
ATOM 1930 C CA . ALA A 1 267 ? 155.284 133.243 129.848 1.00 46.77 255 ALA A CA 1
ATOM 1931 C C . ALA A 1 267 ? 155.547 132.107 128.877 1.00 46.77 255 ALA A C 1
ATOM 1932 O O . ALA A 1 267 ? 156.165 131.099 129.244 1.00 46.77 255 ALA A O 1
ATOM 1934 N N . ILE A 1 268 ? 155.163 132.291 127.610 1.00 45.78 256 ILE A N 1
ATOM 1935 C CA . ILE A 1 268 ? 155.414 131.252 126.620 1.00 45.78 256 ILE A CA 1
ATOM 1936 C C . ILE A 1 268 ? 156.908 131.009 126.509 1.00 45.78 256 ILE A C 1
ATOM 1937 O O . ILE A 1 268 ? 157.376 129.865 126.608 1.00 45.78 256 ILE A O 1
ATOM 1942 N N . ARG A 1 269 ? 157.688 132.092 126.421 1.00 44.34 257 ARG A N 1
ATOM 1943 C CA . ARG A 1 269 ? 159.133 131.937 126.350 1.00 44.34 257 ARG A CA 1
ATOM 1944 C C . ARG A 1 269 ? 159.646 131.245 127.597 1.00 44.34 257 ARG A C 1
ATOM 1945 O O . ARG A 1 269 ? 160.510 130.363 127.515 1.00 44.34 257 ARG A O 1
ATOM 1953 N N . PHE A 1 270 ? 159.065 131.576 128.754 1.00 42.75 258 PHE A N 1
ATOM 1954 C CA . PHE A 1 270 ? 159.461 130.906 129.984 1.00 42.75 258 PHE A CA 1
ATOM 1955 C C . PHE A 1 270 ? 159.262 129.408 129.855 1.00 42.75 258 PHE A C 1
ATOM 1956 O O . PHE A 1 270 ? 160.198 128.630 130.080 1.00 42.75 258 PHE A O 1
ATOM 1964 N N . ALA A 1 271 ? 158.080 128.992 129.392 1.00 44.19 259 ALA A N 1
ATOM 1965 C CA . ALA A 1 271 ? 157.841 127.570 129.201 1.00 44.19 259 ALA A CA 1
ATOM 1966 C C . ALA A 1 271 ? 158.846 126.996 128.218 1.00 44.19 259 ALA A C 1
ATOM 1967 O O . ALA A 1 271 ? 159.424 125.927 128.461 1.00 44.19 259 ALA A O 1
ATOM 1969 N N . GLY A 1 272 ? 159.132 127.738 127.144 1.00 45.37 260 GLY A N 1
ATOM 1970 C CA . GLY A 1 272 ? 160.084 127.245 126.168 1.00 45.37 260 GLY A CA 1
ATOM 1971 C C . GLY A 1 272 ? 161.425 126.946 126.800 1.00 45.37 260 GLY A C 1
ATOM 1972 O O . GLY A 1 272 ? 162.034 125.907 126.526 1.00 45.37 260 GLY A O 1
ATOM 1973 N N . ARG A 1 273 ? 161.865 127.814 127.717 1.00 43.61 261 ARG A N 1
ATOM 1974 C CA . ARG A 1 273 ? 163.139 127.578 128.381 1.00 43.61 261 ARG A CA 1
ATOM 1975 C C . ARG A 1 273 ? 163.144 126.215 129.045 1.00 43.61 261 ARG A C 1
ATOM 1976 O O . ARG A 1 273 ? 164.030 125.390 128.786 1.00 43.61 261 ARG A O 1
ATOM 1984 N N . TYR A 1 274 ? 162.103 125.925 129.831 1.00 44.45 262 TYR A N 1
ATOM 1985 C CA . TYR A 1 274 ? 162.036 124.626 130.487 1.00 44.45 262 TYR A CA 1
ATOM 1986 C C . TYR A 1 274 ? 162.120 123.506 129.466 1.00 44.45 262 TYR A C 1
ATOM 1987 O O . TYR A 1 274 ? 162.909 122.564 129.632 1.00 44.45 262 TYR A O 1
ATOM 1996 N N . ALA A 1 275 ? 161.376 123.635 128.361 1.00 47.68 263 ALA A N 1
ATOM 1997 C CA . ALA A 1 275 ? 161.401 122.595 127.342 1.00 47.68 263 ALA A CA 1
ATOM 1998 C C . ALA A 1 275 ? 162.822 122.360 126.860 1.00 47.68 263 ALA A C 1
ATOM 1999 O O . ALA A 1 275 ? 163.309 121.221 126.881 1.00 47.68 263 ALA A O 1
ATOM 2001 N N . ARG A 1 276 ? 163.542 123.441 126.537 1.00 48.99 264 ARG A N 1
ATOM 2002 C CA . ARG A 1 276 ? 164.912 123.284 126.067 1.00 48.99 264 ARG A CA 1
ATOM 2003 C C . ARG A 1 276 ? 165.738 122.548 127.105 1.00 48.99 264 ARG A C 1
ATOM 2004 O O . ARG A 1 276 ? 166.379 121.532 126.798 1.00 48.99 264 ARG A O 1
ATOM 2012 N N . LEU A 1 277 ? 165.629 122.975 128.369 1.00 46.89 265 LEU A N 1
ATOM 2013 C CA . LEU A 1 277 ? 166.397 122.325 129.422 1.00 46.89 265 LEU A CA 1
ATOM 2014 C C . LEU A 1 277 ? 166.046 120.851 129.495 1.00 46.89 265 LEU A C 1
ATOM 2015 O O . LEU A 1 277 ? 166.941 119.994 129.540 1.00 46.89 265 LEU A O 1
ATOM 2020 N N . ALA A 1 278 ? 164.747 120.535 129.412 1.00 50.27 266 ALA A N 1
ATOM 2021 C CA . ALA A 1 278 ? 164.328 119.142 129.485 1.00 50.27 266 ALA A CA 1
ATOM 2022 C C . ALA A 1 278 ? 164.986 118.336 128.381 1.00 50.27 266 ALA A C 1
ATOM 2023 O O . ALA A 1 278 ? 165.574 117.278 128.641 1.00 50.27 266 ALA A O 1
ATOM 2025 N N . ARG A 1 279 ? 165.002 118.882 127.161 1.00 52.07 267 ARG A N 1
ATOM 2026 C CA . ARG A 1 279 ? 165.607 118.149 126.058 1.00 52.07 267 ARG A CA 1
ATOM 2027 C C . ARG A 1 279 ? 167.082 117.919 126.329 1.00 52.07 267 ARG A C 1
ATOM 2028 O O . ARG A 1 279 ? 167.591 116.807 126.135 1.00 52.07 267 ARG A O 1
ATOM 2036 N N . VAL A 1 280 ? 167.763 118.935 126.866 1.00 52.21 268 VAL A N 1
ATOM 2037 C CA . VAL A 1 280 ? 169.173 118.775 127.194 1.00 52.21 268 VAL A CA 1
ATOM 2038 C C . VAL A 1 280 ? 169.340 117.657 128.206 1.00 52.21 268 VAL A C 1
ATOM 2039 O O . VAL A 1 280 ? 170.196 116.778 128.044 1.00 52.21 268 VAL A O 1
ATOM 2043 N N . MET A 1 281 ? 168.487 117.639 129.235 1.00 53.87 269 MET A N 1
ATOM 2044 C CA . MET A 1 281 ? 168.565 116.567 130.216 1.00 53.87 269 MET A CA 1
ATOM 2045 C C . MET A 1 281 ? 168.306 115.226 129.553 1.00 53.87 269 MET A C 1
ATOM 2046 O O . MET A 1 281 ? 168.995 114.240 129.841 1.00 53.87 269 MET A O 1
ATOM 2051 N N . ALA A 1 282 ? 167.351 115.188 128.618 1.00 55.47 270 ALA A N 1
ATOM 2052 C CA . ALA A 1 282 ? 167.070 113.949 127.905 1.00 55.47 270 ALA A CA 1
ATOM 2053 C C . ALA A 1 282 ? 168.288 113.471 127.137 1.00 55.47 270 ALA A C 1
ATOM 2054 O O . ALA A 1 282 ? 168.491 112.263 126.986 1.00 55.47 270 ALA A O 1
ATOM 2056 N N . ALA A 1 283 ? 169.113 114.400 126.654 1.00 57.13 271 ALA A N 1
ATOM 2057 C CA . ALA A 1 283 ? 170.348 114.005 125.988 1.00 57.13 271 ALA A CA 1
ATOM 2058 C C . ALA A 1 283 ? 171.297 113.314 126.954 1.00 57.13 271 ALA A C 1
ATOM 2059 O O . ALA A 1 283 ? 171.935 112.315 126.603 1.00 57.13 271 ALA A O 1
ATOM 2061 N N . LYS A 1 284 ? 171.396 113.829 128.178 1.00 58.63 272 LYS A N 1
ATOM 2062 C CA . LYS A 1 284 ? 172.388 113.320 129.119 1.00 58.63 272 LYS A CA 1
ATOM 2063 C C . LYS A 1 284 ? 171.989 111.973 129.698 1.00 58.63 272 LYS A C 1
ATOM 2064 O O . LYS A 1 284 ? 172.854 111.135 129.982 1.00 58.63 272 LYS A O 1
ATOM 2070 N N . GLU A 1 285 ? 170.695 111.744 129.875 1.00 67.39 273 GLU A N 1
ATOM 2071 C CA . GLU A 1 285 ? 170.241 110.588 130.633 1.00 67.39 273 GLU A CA 1
ATOM 2072 C C . GLU A 1 285 ? 170.562 109.288 129.908 1.00 67.39 273 GLU A C 1
ATOM 2073 O O . GLU A 1 285 ? 170.356 109.163 128.700 1.00 67.39 273 GLU A O 1
ATOM 2079 N N . THR A 1 286 ? 171.069 108.314 130.662 1.00 73.40 274 THR A N 1
ATOM 2080 C CA . THR A 1 286 ? 171.357 106.985 130.142 1.00 73.40 274 THR A CA 1
ATOM 2081 C C . THR A 1 286 ? 170.269 105.975 130.476 1.00 73.40 274 THR A C 1
ATOM 2082 O O . THR A 1 286 ? 170.404 104.799 130.124 1.00 73.40 274 THR A O 1
ATOM 2086 N N . ASP A 1 287 ? 169.204 106.400 131.146 1.00 73.26 275 ASP A N 1
ATOM 2087 C CA . ASP A 1 287 ? 168.072 105.539 131.457 1.00 73.26 275 ASP A CA 1
ATOM 2088 C C . ASP A 1 287 ? 166.950 105.813 130.465 1.00 73.26 275 ASP A C 1
ATOM 2089 O O . ASP A 1 287 ? 166.551 106.967 130.277 1.00 73.26 275 ASP A O 1
ATOM 2094 N N . GLU A 1 288 ? 166.454 104.751 129.828 1.00 73.46 276 GLU A N 1
ATOM 2095 C CA . GLU A 1 288 ? 165.470 104.922 128.764 1.00 73.46 276 GLU A CA 1
ATOM 2096 C C . GLU A 1 288 ? 164.160 105.490 129.293 1.00 73.46 276 GLU A C 1
ATOM 2097 O O . GLU A 1 288 ? 163.560 106.367 128.661 1.00 73.46 276 GLU A O 1
ATOM 2103 N N . GLN A 1 289 ? 163.698 105.004 130.447 1.00 68.31 277 GLN A N 1
ATOM 2104 C CA . GLN A 1 289 ? 162.434 105.483 130.998 1.00 68.31 277 GLN A CA 1
ATOM 2105 C C . GLN A 1 289 ? 162.524 106.955 131.379 1.00 68.31 277 GLN A C 1
ATOM 2106 O O . GLN A 1 289 ? 161.615 107.742 131.087 1.00 68.31 277 GLN A O 1
ATOM 2112 N N . ARG A 1 290 ? 163.618 107.348 132.034 1.00 62.48 278 ARG A N 1
ATOM 2113 C CA . ARG A 1 290 ? 163.777 108.748 132.408 1.00 62.48 278 ARG A CA 1
ATOM 2114 C C . ARG A 1 290 ? 163.929 109.630 131.177 1.00 62.48 278 ARG A C 1
ATOM 2115 O O . ARG A 1 290 ? 163.427 110.757 131.149 1.00 62.48 278 ARG A O 1
ATOM 2123 N N . LYS A 1 291 ? 164.616 109.133 130.146 1.00 63.46 279 LYS A N 1
ATOM 2124 C CA . LYS A 1 291 ? 164.717 109.882 128.899 1.00 63.46 279 LYS A CA 1
ATOM 2125 C C . LYS A 1 291 ? 163.344 110.085 128.272 1.00 63.46 279 LYS A C 1
ATOM 2126 O O . LYS A 1 291 ? 163.022 111.181 127.795 1.00 63.46 279 LYS A O 1
ATOM 2132 N N . LYS A 1 292 ? 162.519 109.037 128.274 1.00 64.66 280 LYS A N 1
ATOM 2133 C CA . LYS A 1 292 ? 161.170 109.145 127.732 1.00 64.66 280 LYS A CA 1
ATOM 2134 C C . LYS A 1 292 ? 160.342 110.151 128.518 1.00 64.66 280 LYS A C 1
ATOM 2135 O O . LYS A 1 292 ? 159.614 110.965 127.935 1.00 64.66 280 LYS A O 1
ATOM 2141 N N . GLU A 1 293 ? 160.443 110.111 129.847 1.00 62.41 281 GLU A N 1
ATOM 2142 C CA . GLU A 1 293 ? 159.696 111.050 130.677 1.00 62.41 281 GLU A CA 1
ATOM 2143 C C . GLU A 1 293 ? 160.160 112.483 130.451 1.00 62.41 281 GLU A C 1
ATOM 2144 O O . GLU A 1 293 ? 159.341 113.408 130.415 1.00 62.41 281 GLU A O 1
ATOM 2150 N N . LEU A 1 294 ? 161.468 112.691 130.304 1.00 57.25 282 LEU A N 1
ATOM 2151 C CA . LEU A 1 294 ? 161.975 114.032 130.035 1.00 57.25 282 LEU A CA 1
ATOM 2152 C C . LEU A 1 294 ? 161.505 114.536 128.677 1.00 57.25 282 LEU A C 1
ATOM 2153 O O . LEU A 1 294 ? 161.180 115.719 128.528 1.00 57.25 282 LEU A O 1
ATOM 2158 N N . LEU A 1 295 ? 161.462 113.657 127.676 1.00 56.90 283 LEU A N 1
ATOM 2159 C CA . LEU A 1 295 ? 160.926 114.054 126.377 1.00 56.90 283 LEU A CA 1
ATOM 2160 C C . LEU A 1 295 ? 159.447 114.407 126.475 1.00 56.90 283 LEU A C 1
ATOM 2161 O O . LEU A 1 295 ? 158.982 115.358 125.834 1.00 56.90 283 LEU A O 1
ATOM 2166 N N . ARG A 1 296 ? 158.690 113.645 127.267 1.00 58.26 284 ARG A N 1
ATOM 2167 C CA . ARG A 1 296 ? 157.281 113.970 127.469 1.00 58.26 284 ARG A CA 1
ATOM 2168 C C . ARG A 1 296 ? 157.125 115.321 128.154 1.00 58.26 284 ARG A C 1
ATOM 2169 O O . ARG A 1 296 ? 156.237 116.104 127.803 1.00 58.26 284 ARG A O 1
ATOM 2177 N N . VAL A 1 297 ? 157.981 115.609 129.136 1.00 54.65 285 VAL A N 1
ATOM 2178 C CA . VAL A 1 297 ? 157.957 116.908 129.804 1.00 54.65 285 VAL A CA 1
ATOM 2179 C C . VAL A 1 297 ? 158.271 118.023 128.815 1.00 54.65 285 VAL A C 1
ATOM 2180 O O . VAL A 1 297 ? 157.655 119.096 128.846 1.00 54.65 285 VAL A O 1
ATOM 2184 N N . ALA A 1 298 ? 159.249 117.796 127.937 1.00 54.09 286 ALA A N 1
ATOM 2185 C CA . ALA A 1 298 ? 159.589 118.795 126.931 1.00 54.09 286 ALA A CA 1
ATOM 2186 C C . ALA A 1 298 ? 158.418 119.058 125.995 1.00 54.09 286 ALA A C 1
ATOM 2187 O O . ALA A 1 298 ? 158.097 120.215 125.698 1.00 54.09 286 ALA A O 1
ATOM 2189 N N . GLU A 1 299 ? 157.759 117.996 125.527 1.00 56.68 287 GLU A N 1
ATOM 2190 C CA . GLU A 1 299 ? 156.597 118.176 124.662 1.00 56.68 287 GLU A CA 1
ATOM 2191 C C . GLU A 1 299 ? 155.470 118.890 125.396 1.00 56.68 287 GLU A C 1
ATOM 2192 O O . GLU A 1 299 ? 154.775 119.734 124.817 1.00 56.68 287 GLU A O 1
ATOM 2198 N N . THR A 1 300 ? 155.273 118.564 126.674 1.00 53.27 288 THR A N 1
ATOM 2199 C CA . THR A 1 300 ? 154.248 119.229 127.469 1.00 53.27 288 THR A CA 1
ATOM 2200 C C . THR A 1 300 ? 154.521 120.723 127.578 1.00 53.27 288 THR A C 1
ATOM 2201 O O . THR A 1 300 ? 153.634 121.548 127.336 1.00 53.27 288 THR A O 1
ATOM 2205 N N . CYS A 1 301 ? 155.753 121.091 127.934 1.00 53.70 289 CYS A N 1
ATOM 2206 C CA . CYS A 1 301 ? 156.106 122.502 128.035 1.00 53.70 289 CYS A CA 1
ATOM 2207 C C . CYS A 1 301 ? 156.072 123.202 126.685 1.00 53.70 289 CYS A C 1
ATOM 2208 O O . CYS A 1 301 ? 155.913 124.425 126.640 1.00 53.70 289 CYS A O 1
ATOM 2211 N N . GLU A 1 302 ? 156.237 122.461 125.590 1.00 55.41 290 GLU A N 1
ATOM 2212 C CA . GLU A 1 302 ? 156.060 123.063 124.274 1.00 55.41 290 GLU A CA 1
ATOM 2213 C C . GLU A 1 302 ? 154.585 123.286 123.962 1.00 55.41 290 GLU A C 1
ATOM 2214 O O . GLU A 1 302 ? 154.231 124.234 123.251 1.00 55.41 290 GLU A O 1
ATOM 2220 N N . ARG A 1 303 ? 153.709 122.424 124.481 1.00 52.68 291 ARG A N 1
ATOM 2221 C CA . ARG A 1 303 ? 152.277 122.592 124.251 1.00 52.68 291 ARG A CA 1
ATOM 2222 C C . ARG A 1 303 ? 151.690 123.680 125.145 1.00 52.68 291 ARG A C 1
ATOM 2223 O O . ARG A 1 303 ? 151.176 124.691 124.656 1.00 52.68 291 ARG A O 1
ATOM 2231 N N . VAL A 1 304 ? 151.753 123.486 126.458 1.00 51.60 292 VAL A N 1
ATOM 2232 C CA . VAL A 1 304 ? 151.203 124.448 127.411 1.00 51.60 292 VAL A CA 1
ATOM 2233 C C . VAL A 1 304 ? 152.268 125.494 127.720 1.00 51.60 292 VAL A C 1
ATOM 2234 O O . VAL A 1 304 ? 153.467 125.201 127.618 1.00 51.60 292 VAL A O 1
ATOM 2238 N N . PRO A 1 305 ? 151.892 126.722 128.088 1.00 50.48 293 PRO A N 1
ATOM 2239 C CA . PRO A 1 305 ? 150.540 127.263 128.203 1.00 50.48 293 PRO A CA 1
ATOM 2240 C C . PRO A 1 305 ? 150.083 127.893 126.900 1.00 50.48 293 PRO A C 1
ATOM 2241 O O . PRO A 1 305 ? 149.049 128.549 126.852 1.00 50.48 293 PRO A O 1
ATOM 2245 N N . ALA A 1 306 ? 150.853 127.711 125.826 1.00 52.17 294 ALA A N 1
ATOM 2246 C CA . ALA A 1 306 ? 150.502 128.326 124.551 1.00 52.17 294 ALA A CA 1
ATOM 2247 C C . ALA A 1 306 ? 149.181 127.789 124.019 1.00 52.17 294 ALA A C 1
ATOM 2248 O O . ALA A 1 306 ? 148.335 128.557 123.549 1.00 52.17 294 ALA A O 1
ATOM 2250 N N . ASN A 1 307 ? 148.975 126.482 124.103 1.00 53.03 295 ASN A N 1
ATOM 2251 C CA . ASN A 1 307 ? 147.805 125.854 123.515 1.00 53.03 295 ASN A CA 1
ATOM 2252 C C . ASN A 1 307 ? 147.052 125.061 124.573 1.00 53.03 295 ASN A C 1
ATOM 2253 O O . ASN A 1 307 ? 147.637 124.650 125.580 1.00 53.03 295 ASN A O 1
ATOM 2258 N N . PRO A 1 308 ? 145.751 124.855 124.382 1.00 52.62 296 PRO A N 1
ATOM 2259 C CA . PRO A 1 308 ? 144.962 124.175 125.400 1.00 52.62 296 PRO A CA 1
ATOM 2260 C C . PRO A 1 308 ? 145.481 122.758 125.633 1.00 52.62 296 PRO A C 1
ATOM 2261 O O . PRO A 1 308 ? 145.954 122.098 124.696 1.00 52.62 296 PRO A O 1
ATOM 2265 N N . PRO A 1 309 ? 145.401 122.278 126.868 1.00 51.19 297 PRO A N 1
ATOM 2266 C CA . PRO A 1 309 ? 145.923 120.941 127.170 1.00 51.19 297 PRO A CA 1
ATOM 2267 C C . PRO A 1 309 ? 145.157 119.854 126.436 1.00 51.19 297 PRO A C 1
ATOM 2268 O O . PRO A 1 309 ? 143.972 119.994 126.126 1.00 51.19 297 PRO A O 1
ATOM 2272 N N . ARG A 1 310 ? 145.859 118.756 126.155 1.00 52.58 298 ARG A N 1
ATOM 2273 C CA . ARG A 1 310 ? 145.271 117.605 125.486 1.00 52.58 298 ARG A CA 1
ATOM 2274 C C . ARG A 1 310 ? 145.234 116.353 126.344 1.00 52.58 298 ARG A C 1
ATOM 2275 O O . ARG A 1 310 ? 144.483 115.430 126.015 1.00 52.58 298 ARG A O 1
ATOM 2283 N N . ASN A 1 311 ? 146.017 116.287 127.420 1.00 54.57 299 ASN A N 1
ATOM 2284 C CA . ASN A 1 311 ? 145.998 115.151 128.327 1.00 54.57 299 ASN A CA 1
ATOM 2285 C C . ASN A 1 311 ? 146.149 115.663 129.754 1.00 54.57 299 ASN A C 1
ATOM 2286 O O . ASN A 1 311 ? 146.251 116.870 129.995 1.00 54.57 299 ASN A O 1
ATOM 2291 N N . LEU A 1 312 ? 146.152 114.731 130.708 1.00 53.58 300 LEU A N 1
ATOM 2292 C CA . LEU A 1 312 ? 146.137 115.103 132.121 1.00 53.58 300 LEU A CA 1
ATOM 2293 C C . LEU A 1 312 ? 147.392 115.872 132.510 1.00 53.58 300 LEU A C 1
ATOM 2294 O O . LEU A 1 312 ? 147.321 116.900 133.197 1.00 53.58 300 LEU A O 1
ATOM 2299 N N . GLN A 1 313 ? 148.556 115.382 132.078 1.00 53.82 301 GLN A N 1
ATOM 2300 C CA . GLN A 1 313 ? 149.812 116.018 132.456 1.00 53.82 301 GLN A CA 1
ATOM 2301 C C . GLN A 1 313 ? 149.886 117.441 131.925 1.00 53.82 301 GLN A C 1
ATOM 2302 O O . GLN A 1 313 ? 150.357 118.348 132.620 1.00 53.82 301 GLN A O 1
ATOM 2308 N N . GLU A 1 314 ? 149.424 117.657 130.694 1.00 53.58 302 GLU A N 1
ATOM 2309 C CA . GLU A 1 314 ? 149.434 119.002 130.131 1.00 53.58 302 GLU A CA 1
ATOM 2310 C C . GLU A 1 314 ? 148.509 119.931 130.906 1.00 53.58 302 GLU A C 1
ATOM 2311 O O . GLU A 1 314 ? 148.829 121.105 131.101 1.00 53.58 302 GLU A O 1
ATOM 2317 N N . SER A 1 315 ? 147.361 119.426 131.360 1.00 51.75 303 SER A N 1
ATOM 2318 C CA . SER A 1 315 ? 146.456 120.251 132.157 1.00 51.75 303 SER A CA 1
ATOM 2319 C C . SER A 1 315 ? 147.090 120.636 133.488 1.00 51.75 303 SER A C 1
ATOM 2320 O O . SER A 1 315 ? 147.029 121.799 133.911 1.00 51.75 303 SER A O 1
ATOM 2323 N N . LEU A 1 316 ? 147.697 119.662 134.168 1.00 49.03 304 LEU A N 1
ATOM 2324 C CA . LEU A 1 316 ? 148.362 119.957 135.431 1.00 49.03 304 LEU A CA 1
ATOM 2325 C C . LEU A 1 316 ? 149.484 120.964 135.231 1.00 49.03 304 LEU A C 1
ATOM 2326 O O . LEU A 1 316 ? 149.638 121.900 136.024 1.00 49.03 304 LEU A O 1
ATOM 2331 N N . GLN A 1 317 ? 150.269 120.798 134.165 1.00 48.38 305 GLN A N 1
ATOM 2332 C CA . GLN A 1 317 ? 151.353 121.731 133.889 1.00 48.38 305 GLN A CA 1
ATOM 2333 C C . GLN A 1 317 ? 150.819 123.115 133.558 1.00 48.38 305 GLN A C 1
ATOM 2334 O O . GLN A 1 317 ? 151.408 124.121 133.957 1.00 48.38 305 GLN A O 1
ATOM 2340 N N . TYR A 1 318 ? 149.706 123.185 132.833 1.00 49.30 306 TYR A N 1
ATOM 2341 C CA . TYR A 1 318 ? 149.108 124.472 132.503 1.00 49.30 306 TYR A CA 1
ATOM 2342 C C . TYR A 1 318 ? 148.686 125.214 133.764 1.00 49.30 306 TYR A C 1
ATOM 2343 O O . TYR A 1 318 ? 149.005 126.398 133.943 1.00 49.30 306 TYR A O 1
ATOM 2352 N N . GLU A 1 319 ? 147.982 124.523 134.664 1.00 53.11 307 GLU A N 1
ATOM 2353 C CA . GLU A 1 319 ? 147.544 125.168 135.898 1.00 53.11 307 GLU A CA 1
ATOM 2354 C C . GLU A 1 319 ? 148.729 125.565 136.771 1.00 53.11 307 GLU A C 1
ATOM 2355 O O . GLU A 1 319 ? 148.751 126.664 137.341 1.00 53.11 307 GLU A O 1
ATOM 2361 N N . HIS A 1 320 ? 149.728 124.689 136.885 1.00 48.58 308 HIS A N 1
ATOM 2362 C CA . HIS A 1 320 ? 150.889 125.007 137.706 1.00 48.58 308 HIS A CA 1
ATOM 2363 C C . HIS A 1 320 ? 151.666 126.181 137.128 1.00 48.58 308 HIS A C 1
ATOM 2364 O O . HIS A 1 320 ? 152.158 127.028 137.877 1.00 48.58 308 HIS A O 1
ATOM 2371 N N . PHE A 1 321 ? 151.728 126.263 135.806 1.00 46.12 309 PHE A N 1
ATOM 2372 C CA . PHE A 1 321 ? 152.411 127.370 135.161 1.00 46.12 309 PHE A CA 1
ATOM 2373 C C . PHE A 1 321 ? 151.670 128.666 135.450 1.00 46.12 309 PHE A C 1
ATOM 2374 O O . PHE A 1 321 ? 152.289 129.680 135.745 1.00 46.12 309 PHE A O 1
ATOM 2382 N N . VAL A 1 322 ? 150.343 128.637 135.360 1.00 45.07 310 VAL A N 1
ATOM 2383 C CA . VAL A 1 322 ? 149.553 129.836 135.630 1.00 45.07 310 VAL A CA 1
ATOM 2384 C C . VAL A 1 322 ? 149.782 130.307 137.061 1.00 45.07 310 VAL A C 1
ATOM 2385 O O . VAL A 1 322 ? 150.020 131.494 137.317 1.00 45.07 310 VAL A O 1
ATOM 2389 N N . GLN A 1 323 ? 149.740 129.374 138.013 1.00 49.15 311 GLN A N 1
ATOM 2390 C CA . GLN A 1 323 ? 149.937 129.747 139.411 1.00 49.15 311 GLN A CA 1
ATOM 2391 C C . GLN A 1 323 ? 151.350 130.261 139.662 1.00 49.15 311 GLN A C 1
ATOM 2392 O O . GLN A 1 323 ? 151.540 131.227 140.409 1.00 49.15 311 GLN A O 1
ATOM 2398 N N . VAL A 1 324 ? 152.356 129.627 139.056 1.00 47.08 312 VAL A N 1
ATOM 2399 C CA . VAL A 1 324 ? 153.740 130.044 139.258 1.00 47.08 312 VAL A CA 1
ATOM 2400 C C . VAL A 1 324 ? 153.974 131.434 138.682 1.00 47.08 312 VAL A C 1
ATOM 2401 O O . VAL A 1 324 ? 154.661 132.265 139.286 1.00 47.08 312 VAL A O 1
ATOM 2405 N N . LEU A 1 325 ? 153.415 131.711 137.504 1.00 46.60 313 LEU A N 1
ATOM 2406 C CA . LEU A 1 325 ? 153.531 133.050 136.937 1.00 46.60 313 LEU A CA 1
ATOM 2407 C C . LEU A 1 325 ? 152.821 134.076 137.810 1.00 46.60 313 LEU A C 1
ATOM 2408 O O . LEU A 1 325 ? 153.320 135.192 138.004 1.00 46.60 313 LEU A O 1
ATOM 2413 N N . ALA A 1 326 ? 151.654 133.717 138.350 1.00 49.14 314 ALA A N 1
ATOM 2414 C CA . ALA A 1 326 ? 150.962 134.621 139.262 1.00 49.14 314 ALA A CA 1
ATOM 2415 C C . ALA A 1 326 ? 151.809 134.914 140.494 1.00 49.14 314 ALA A C 1
ATOM 2416 O O . ALA A 1 326 ? 151.856 136.054 140.969 1.00 49.14 314 ALA A O 1
ATOM 2418 N N . ARG A 1 327 ? 152.480 133.896 141.031 1.00 51.17 315 ARG A N 1
ATOM 2419 C CA . ARG A 1 327 ? 153.317 134.105 142.206 1.00 51.17 315 ARG A CA 1
ATOM 2420 C C . ARG A 1 327 ? 154.609 134.843 141.879 1.00 51.17 315 ARG A C 1
ATOM 2421 O O . ARG A 1 327 ? 155.197 135.459 142.772 1.00 51.17 315 ARG A O 1
ATOM 2429 N N . TYR A 1 328 ? 155.080 134.776 140.634 1.00 47.20 316 TYR A N 1
ATOM 2430 C CA . TYR A 1 328 ? 156.126 135.699 140.207 1.00 47.20 316 TYR A CA 1
ATOM 2431 C C . TYR A 1 328 ? 155.605 137.124 140.152 1.00 47.20 316 TYR A C 1
ATOM 2432 O O . TYR A 1 328 ? 156.353 138.073 140.410 1.00 47.20 316 TYR A O 1
ATOM 2441 N N . GLU A 1 329 ? 154.330 137.287 139.805 1.00 52.94 317 GLU A N 1
ATOM 2442 C CA . GLU A 1 329 ? 153.738 138.617 139.733 1.00 52.94 317 GLU A CA 1
ATOM 2443 C C . GLU A 1 329 ? 153.653 139.272 141.108 1.00 52.94 317 GLU A C 1
ATOM 2444 O O . GLU A 1 329 ? 153.982 140.455 141.256 1.00 52.94 317 GLU A O 1
ATOM 2450 N N . ALA A 1 330 ? 153.232 138.525 142.124 1.00 53.45 318 ALA A N 1
ATOM 2451 C CA . ALA A 1 330 ? 153.072 139.071 143.469 1.00 53.45 318 ALA A CA 1
ATOM 2452 C C . ALA A 1 330 ? 153.067 137.920 144.472 1.00 53.45 318 ALA A C 1
ATOM 2453 O O . ALA A 1 330 ? 153.262 136.757 144.107 1.00 53.45 318 ALA A O 1
ATOM 2455 N N . HIS A 1 331 ? 152.814 138.245 145.743 1.00 56.68 319 HIS A N 1
ATOM 2456 C CA . HIS A 1 331 ? 153.000 137.271 146.817 1.00 56.68 319 HIS A CA 1
ATOM 2457 C C . HIS A 1 331 ? 152.054 136.083 146.675 1.00 56.68 319 HIS A C 1
ATOM 2458 O O . HIS A 1 331 ? 152.492 134.927 146.696 1.00 56.68 319 HIS A O 1
ATOM 2465 N N . GLU A 1 332 ? 150.755 136.347 146.529 1.00 56.80 320 GLU A N 1
ATOM 2466 C CA . GLU A 1 332 ? 149.736 135.314 146.331 1.00 56.80 320 GLU A CA 1
ATOM 2467 C C . GLU A 1 332 ? 149.771 134.273 147.455 1.00 56.80 320 GLU A C 1
ATOM 2468 O O . GLU A 1 332 ? 150.087 133.101 147.256 1.00 56.80 320 GLU A O 1
ATOM 2474 N N . GLY A 1 333 ? 149.439 134.745 148.655 1.00 56.78 321 GLY A N 1
ATOM 2475 C CA . GLY A 1 333 ? 149.450 133.901 149.836 1.00 56.78 321 GLY A CA 1
ATOM 2476 C C . GLY A 1 333 ? 148.354 132.858 149.911 1.00 56.78 321 GLY A C 1
ATOM 2477 O O . GLY A 1 333 ? 148.257 132.159 150.924 1.00 56.78 321 GLY A O 1
ATOM 2478 N N . ALA A 1 334 ? 147.516 132.737 148.886 1.00 54.03 322 ALA A N 1
ATOM 2479 C CA . ALA A 1 334 ? 146.482 131.716 148.841 1.00 54.03 322 ALA A CA 1
ATOM 2480 C C . ALA A 1 334 ? 146.467 131.067 147.465 1.00 54.03 322 ALA A C 1
ATOM 2481 O O . ALA A 1 334 ? 146.934 131.644 146.481 1.00 54.03 322 ALA A O 1
ATOM 2483 N N . TRP A 1 335 ? 145.920 129.855 147.405 1.00 51.02 323 TRP A N 1
ATOM 2484 C CA . TRP A 1 335 ? 145.866 129.076 146.168 1.00 51.02 323 TRP A CA 1
ATOM 2485 C C . TRP A 1 335 ? 144.418 128.756 145.841 1.00 51.02 323 TRP A C 1
ATOM 2486 O O . TRP A 1 335 ? 143.917 127.683 146.219 1.00 51.02 323 TRP A O 1
ATOM 2497 N N . PRO A 1 336 ? 143.710 129.626 145.137 1.00 52.40 324 PRO A N 1
ATOM 2498 C CA . PRO A 1 336 ? 142.331 129.302 144.762 1.00 52.40 324 PRO A CA 1
ATOM 2499 C C . PRO A 1 336 ? 142.271 128.433 143.517 1.00 52.40 324 PRO A C 1
ATOM 2500 O O . PRO A 1 336 ? 142.700 128.855 142.439 1.00 52.40 324 PRO A O 1
ATOM 2504 N N . SER A 1 337 ? 141.744 127.218 143.655 1.00 53.23 325 SER A N 1
ATOM 2505 C CA . SER A 1 337 ? 141.603 126.312 142.527 1.00 53.23 325 SER A CA 1
ATOM 2506 C C . SER A 1 337 ? 140.522 125.291 142.838 1.00 53.23 325 SER A C 1
ATOM 2507 O O . SER A 1 337 ? 140.163 125.075 143.995 1.00 53.23 325 SER A O 1
ATOM 2510 N N . ARG A 1 338 ? 140.003 124.669 141.784 1.00 51.15 326 ARG A N 1
ATOM 2511 C CA . ARG A 1 338 ? 139.023 123.589 141.890 1.00 51.15 326 ARG A CA 1
ATOM 2512 C C . ARG A 1 338 ? 139.519 122.460 141.000 1.00 51.15 326 ARG A C 1
ATOM 2513 O O . ARG A 1 338 ? 138.996 122.243 139.899 1.00 51.15 326 ARG A O 1
ATOM 2521 N N . PRO A 1 339 ? 140.544 121.728 141.442 1.00 53.15 327 PRO A N 1
ATOM 2522 C CA . PRO A 1 339 ? 141.226 120.793 140.530 1.00 53.15 327 PRO A CA 1
ATOM 2523 C C . PRO A 1 339 ? 140.324 119.728 139.933 1.00 53.15 327 PRO A C 1
ATOM 2524 O O . PRO A 1 339 ? 140.473 119.396 138.752 1.00 53.15 327 PRO A O 1
ATOM 2528 N N . ASP A 1 340 ? 139.378 119.189 140.701 1.00 55.74 328 ASP A N 1
ATOM 2529 C CA . ASP A 1 340 ? 138.563 118.097 140.181 1.00 55.74 328 ASP A CA 1
ATOM 2530 C C . ASP A 1 340 ? 137.527 118.573 139.174 1.00 55.74 328 ASP A C 1
ATOM 2531 O O . ASP A 1 340 ? 136.997 117.755 138.416 1.00 55.74 328 ASP A O 1
ATOM 2536 N N . TYR A 1 341 ? 137.226 119.868 139.146 1.00 54.18 329 TYR A N 1
ATOM 2537 C CA . TYR A 1 341 ? 136.219 120.392 138.236 1.00 54.18 329 TYR A CA 1
ATOM 2538 C C . TYR A 1 341 ? 136.793 120.793 136.886 1.00 54.18 329 TYR A C 1
ATOM 2539 O O . TYR A 1 341 ? 136.084 120.729 135.877 1.00 54.18 329 TYR A O 1
ATOM 2548 N N . TYR A 1 342 ? 138.058 121.206 136.842 1.00 53.95 330 TYR A N 1
ATOM 2549 C CA . TYR A 1 342 ? 138.682 121.653 135.605 1.00 53.95 330 TYR A CA 1
ATOM 2550 C C . TYR A 1 342 ? 139.691 120.669 135.039 1.00 53.95 330 TYR A C 1
ATOM 2551 O O . TYR A 1 342 ? 139.873 120.626 133.821 1.00 53.95 330 TYR A O 1
ATOM 2560 N N . HIS A 1 343 ? 140.351 119.884 135.883 1.00 56.02 331 HIS A N 1
ATOM 2561 C CA . HIS A 1 343 ? 141.155 118.763 135.423 1.00 56.02 331 HIS A CA 1
ATOM 2562 C C . HIS A 1 343 ? 140.344 117.483 135.322 1.00 56.02 331 HIS A C 1
ATOM 2563 O O . HIS A 1 343 ? 140.876 116.460 134.884 1.00 56.02 331 HIS A O 1
ATOM 2570 N N . GLY A 1 344 ? 139.075 117.524 135.716 1.00 59.37 332 GLY A N 1
ATOM 2571 C CA . GLY A 1 344 ? 138.204 116.376 135.667 1.00 59.37 332 GLY A CA 1
ATOM 2572 C C . GLY A 1 344 ? 137.941 115.832 134.276 1.00 59.37 332 GLY A C 1
ATOM 2573 O O . GLY A 1 344 ? 138.016 114.622 134.054 1.00 59.37 332 GLY A O 1
ATOM 2574 N N . PRO A 1 345 ? 137.603 116.700 133.314 1.00 59.37 333 PRO A N 1
ATOM 2575 C CA . PRO A 1 345 ? 137.379 116.196 131.948 1.00 59.37 333 PRO A CA 1
ATOM 2576 C C . PRO A 1 345 ? 138.584 115.488 131.356 1.00 59.37 333 PRO A C 1
ATOM 2577 O O . PRO A 1 345 ? 138.444 114.400 130.784 1.00 59.37 333 PRO A O 1
ATOM 2581 N N . LEU A 1 346 ? 139.776 116.068 131.497 1.00 57.92 334 LEU A N 1
ATOM 2582 C CA . LEU A 1 346 ? 140.962 115.457 130.909 1.00 57.92 334 LEU A CA 1
ATOM 2583 C C . LEU A 1 346 ? 141.384 114.215 131.681 1.00 57.92 334 LEU A C 1
ATOM 2584 O O . LEU A 1 346 ? 141.864 113.244 131.085 1.00 57.92 334 LEU A O 1
ATOM 2589 N N . TYR A 1 347 ? 141.204 114.217 133.003 1.00 60.37 335 TYR A N 1
ATOM 2590 C CA . TYR A 1 347 ? 141.460 113.004 133.774 1.00 60.37 335 TYR A CA 1
ATOM 2591 C C . TYR A 1 347 ? 140.534 111.878 133.339 1.00 60.37 335 TYR A C 1
ATOM 2592 O O . TYR A 1 347 ? 140.966 110.728 133.193 1.00 60.37 335 TYR A O 1
ATOM 2601 N N . ALA A 1 348 ? 139.252 112.187 133.134 1.00 62.25 336 ALA A N 1
ATOM 2602 C CA . ALA A 1 348 ? 138.308 111.175 132.679 1.00 62.25 336 ALA A CA 1
ATOM 2603 C C . ALA A 1 348 ? 138.665 110.677 131.288 1.00 62.25 336 ALA A C 1
ATOM 2604 O O . ALA A 1 348 ? 138.568 109.477 131.006 1.00 62.25 336 ALA A O 1
ATOM 2606 N N . LYS A 1 349 ? 139.078 111.585 130.401 1.00 63.90 337 LYS A N 1
ATOM 2607 C CA . LYS A 1 349 ? 139.470 111.170 129.059 1.00 63.90 337 LYS A CA 1
ATOM 2608 C C . LYS A 1 349 ? 140.690 110.259 129.095 1.00 63.90 337 LYS A C 1
ATOM 2609 O O . LYS A 1 349 ? 140.724 109.232 128.409 1.00 63.90 337 LYS A O 1
ATOM 2615 N N . ASP A 1 350 ? 141.690 110.600 129.907 1.00 66.15 338 ASP A N 1
ATOM 2616 C CA . ASP A 1 350 ? 142.930 109.832 129.914 1.00 66.15 338 ASP A CA 1
ATOM 2617 C C . ASP A 1 350 ? 142.772 108.512 130.658 1.00 66.15 338 ASP A C 1
ATOM 2618 O O . ASP A 1 350 ? 142.915 107.436 130.072 1.00 66.15 338 ASP A O 1
ATOM 2623 N N . VAL A 1 351 ? 142.477 108.579 131.956 1.00 67.28 339 VAL A N 1
ATOM 2624 C CA . VAL A 1 351 ? 142.507 107.380 132.785 1.00 67.28 339 VAL A CA 1
ATOM 2625 C C . VAL A 1 351 ? 141.351 106.449 132.442 1.00 67.28 339 VAL A C 1
ATOM 2626 O O . VAL A 1 351 ? 141.522 105.227 132.371 1.00 67.28 339 VAL A O 1
ATOM 2630 N N . GLU A 1 352 ? 140.161 107.005 132.229 1.00 70.05 340 GLU A N 1
ATOM 2631 C CA . GLU A 1 352 ? 138.940 106.214 132.148 1.00 70.05 340 GLU A CA 1
ATOM 2632 C C . GLU A 1 352 ? 138.450 105.996 130.721 1.00 70.05 340 GLU A C 1
ATOM 2633 O O . GLU A 1 352 ? 138.151 104.862 130.339 1.00 70.05 340 GLU A O 1
ATOM 2639 N N . VAL A 1 353 ? 138.351 107.061 129.924 1.00 69.52 341 VAL A N 1
ATOM 2640 C CA . VAL A 1 353 ? 137.730 106.947 128.607 1.00 69.52 341 VAL A CA 1
ATOM 2641 C C . VAL A 1 353 ? 138.580 106.090 127.675 1.00 69.52 341 VAL A C 1
ATOM 2642 O O . VAL A 1 353 ? 138.066 105.197 126.991 1.00 69.52 341 VAL A O 1
ATOM 2646 N N . GLU A 1 354 ? 139.891 106.334 127.638 1.00 70.82 342 GLU A N 1
ATOM 2647 C CA . GLU A 1 354 ? 140.751 105.653 126.681 1.00 70.82 342 GLU A CA 1
ATOM 2648 C C . GLU A 1 354 ? 141.991 105.016 127.295 1.00 70.82 342 GLU A C 1
ATOM 2649 O O . GLU A 1 354 ? 142.773 104.404 126.560 1.00 70.82 342 GLU A O 1
ATOM 2655 N N . LYS A 1 355 ? 142.191 105.138 128.608 1.00 70.02 343 LYS A N 1
ATOM 2656 C CA . LYS A 1 355 ? 143.250 104.421 129.323 1.00 70.02 343 LYS A CA 1
ATOM 2657 C C . LYS A 1 355 ? 144.635 104.706 128.744 1.00 70.02 343 LYS A C 1
ATOM 2658 O O . LYS A 1 355 ? 145.445 103.796 128.556 1.00 70.02 343 LYS A O 1
ATOM 2664 N N . ASN A 1 356 ? 144.914 105.978 128.452 1.00 70.01 344 ASN A N 1
ATOM 2665 C CA . ASN A 1 356 ? 146.259 106.343 128.020 1.00 70.01 344 ASN A CA 1
ATOM 2666 C C . ASN A 1 356 ? 147.277 106.064 129.117 1.00 70.01 344 ASN A C 1
ATOM 2667 O O . ASN A 1 356 ? 148.352 105.514 128.854 1.00 70.01 344 ASN A O 1
ATOM 2672 N N . ILE A 1 357 ? 146.949 106.426 130.354 1.00 69.92 345 ILE A N 1
ATOM 2673 C CA . ILE A 1 357 ? 147.825 106.242 131.502 1.00 69.92 345 ILE A CA 1
ATOM 2674 C C . ILE A 1 357 ? 147.069 105.464 132.567 1.00 69.92 345 ILE A C 1
ATOM 2675 O O . ILE A 1 357 ? 145.863 105.660 132.753 1.00 69.92 345 ILE A O 1
ATOM 2680 N N . THR A 1 358 ? 147.777 104.577 133.259 1.00 74.06 346 THR A N 1
ATOM 2681 C CA . THR A 1 358 ? 147.155 103.784 134.304 1.00 74.06 346 THR A CA 1
ATOM 2682 C C . THR A 1 358 ? 146.762 104.674 135.481 1.00 74.06 346 THR A C 1
ATOM 2683 O O . THR A 1 358 ? 147.171 105.833 135.586 1.00 74.06 346 THR A O 1
ATOM 2687 N N . GLU A 1 359 ? 145.971 104.101 136.384 1.00 75.59 347 GLU A N 1
ATOM 2688 C CA . GLU A 1 359 ? 145.509 104.805 137.572 1.00 75.59 347 GLU A CA 1
ATOM 2689 C C . GLU A 1 359 ? 146.677 105.141 138.490 1.00 75.59 347 GLU A C 1
ATOM 2690 O O . GLU A 1 359 ? 146.666 106.169 139.164 1.00 75.59 347 GLU A O 1
ATOM 2696 N N . SER A 1 360 ? 147.680 104.269 138.523 1.00 73.42 348 SER A N 1
ATOM 2697 C CA . SER A 1 360 ? 148.854 104.515 139.353 1.00 73.42 348 SER A CA 1
ATOM 2698 C C . SER A 1 360 ? 149.641 105.716 138.848 1.00 73.42 348 SER A C 1
ATOM 2699 O O . SER A 1 360 ? 150.093 106.549 139.640 1.00 73.42 348 SER A O 1
ATOM 2702 N N . GLU A 1 361 ? 149.811 105.827 137.529 1.00 71.96 349 GLU A N 1
ATOM 2703 C CA . GLU A 1 361 ? 150.509 106.980 136.971 1.00 71.96 349 GLU A CA 1
ATOM 2704 C C . GLU A 1 361 ? 149.720 108.263 137.195 1.00 71.96 349 GLU A C 1
ATOM 2705 O O . GLU A 1 361 ? 150.306 109.326 137.422 1.00 71.96 349 GLU A O 1
ATOM 2711 N N . ALA A 1 362 ? 148.389 108.185 137.130 1.00 65.07 350 ALA A N 1
ATOM 2712 C CA . ALA A 1 362 ? 147.568 109.355 137.425 1.00 65.07 350 ALA A CA 1
ATOM 2713 C C . ALA A 1 362 ? 147.735 109.793 138.873 1.00 65.07 350 ALA A C 1
ATOM 2714 O O . ALA A 1 362 ? 147.849 110.991 139.159 1.00 65.07 350 ALA A O 1
ATOM 2716 N N . ILE A 1 363 ? 147.750 108.834 139.803 1.00 63.36 351 ILE A N 1
ATOM 2717 C CA . ILE A 1 363 ? 147.980 109.164 141.206 1.00 63.36 351 ILE A CA 1
ATOM 2718 C C . ILE A 1 363 ? 149.362 109.774 141.384 1.00 63.36 351 ILE A C 1
ATOM 2719 O O . ILE A 1 363 ? 149.543 110.728 142.147 1.00 63.36 351 ILE A O 1
ATOM 2724 N N . ASP A 1 364 ? 150.357 109.229 140.683 1.00 62.27 352 ASP A N 1
ATOM 2725 C CA . ASP A 1 364 ? 151.708 109.777 140.740 1.00 62.27 352 ASP A CA 1
ATOM 2726 C C . ASP A 1 364 ? 151.726 111.231 140.283 1.00 62.27 352 ASP A C 1
ATOM 2727 O O . ASP A 1 364 ? 152.303 112.101 140.948 1.00 62.27 352 ASP A O 1
ATOM 2732 N N . LEU A 1 365 ? 151.076 111.513 139.152 1.00 56.34 353 LEU A N 1
ATOM 2733 C CA . LEU A 1 365 ? 151.028 112.874 138.628 1.00 56.34 353 LEU A CA 1
ATOM 2734 C C . LEU A 1 365 ? 150.329 113.815 139.598 1.00 56.34 353 LEU A C 1
ATOM 2735 O O . LEU A 1 365 ? 150.808 114.923 139.854 1.00 56.34 353 LEU A O 1
ATOM 2740 N N . VAL A 1 366 ? 149.188 113.393 140.145 1.00 54.56 354 VAL A N 1
ATOM 2741 C CA . VAL A 1 366 ? 148.435 114.269 141.039 1.00 54.56 354 VAL A CA 1
ATOM 2742 C C . VAL A 1 366 ? 149.217 114.532 142.322 1.00 54.56 354 VAL A C 1
ATOM 2743 O O . VAL A 1 366 ? 149.278 115.671 142.806 1.00 54.56 354 VAL A O 1
ATOM 2747 N N . GLY A 1 367 ? 149.826 113.492 142.892 1.00 55.36 355 GLY A N 1
ATOM 2748 C CA . GLY A 1 367 ? 150.605 113.680 144.103 1.00 55.36 355 GLY A CA 1
ATOM 2749 C C . GLY A 1 367 ? 151.801 114.583 143.887 1.00 55.36 355 GLY A C 1
ATOM 2750 O O . GLY A 1 367 ? 152.090 115.455 144.709 1.00 55.36 355 GLY A O 1
ATOM 2751 N N . GLU A 1 368 ? 152.503 114.404 142.767 1.00 54.56 356 GLU A N 1
ATOM 2752 C CA . GLU A 1 368 ? 153.628 115.281 142.478 1.00 54.56 356 GLU A CA 1
ATOM 2753 C C . GLU A 1 368 ? 153.178 116.703 142.171 1.00 54.56 356 GLU A C 1
ATOM 2754 O O . GLU A 1 368 ? 153.906 117.648 142.478 1.00 54.56 356 GLU A O 1
ATOM 2760 N N . TYR A 1 369 ? 151.987 116.877 141.599 1.00 52.17 357 TYR A N 1
ATOM 2761 C CA . TYR A 1 369 ? 151.429 118.212 141.405 1.00 52.17 357 TYR A CA 1
ATOM 2762 C C . TYR A 1 369 ? 151.142 118.892 142.739 1.00 52.17 357 TYR A C 1
ATOM 2763 O O . TYR A 1 369 ? 151.415 120.087 142.915 1.00 52.17 357 TYR A O 1
ATOM 2772 N N . MET A 1 370 ? 150.605 118.140 143.701 1.00 53.09 358 MET A N 1
ATOM 2773 C CA . MET A 1 370 ? 150.410 118.687 145.042 1.00 53.09 358 MET A CA 1
ATOM 2774 C C . MET A 1 370 ? 151.744 119.038 145.695 1.00 53.09 358 MET A C 1
ATOM 2775 O O . MET A 1 370 ? 151.870 120.078 146.356 1.00 53.09 358 MET A O 1
ATOM 2780 N N . ILE A 1 371 ? 152.753 118.182 145.517 1.00 48.90 359 ILE A N 1
ATOM 2781 C CA . ILE A 1 371 ? 154.081 118.469 146.057 1.00 48.90 359 ILE A CA 1
ATOM 2782 C C . ILE A 1 371 ? 154.637 119.748 145.447 1.00 48.90 359 ILE A C 1
ATOM 2783 O O . ILE A 1 371 ? 155.221 120.586 146.145 1.00 48.90 359 ILE A O 1
ATOM 2788 N N . ARG A 1 372 ? 154.470 119.915 144.133 1.00 48.92 360 ARG A N 1
ATOM 2789 C CA . ARG A 1 372 ? 154.881 121.149 143.473 1.00 48.92 360 ARG A CA 1
ATOM 2790 C C . ARG A 1 372 ? 154.156 122.350 144.057 1.00 48.92 360 ARG A C 1
ATOM 2791 O O . ARG A 1 372 ? 154.736 123.433 144.184 1.00 48.92 360 ARG A O 1
ATOM 2799 N N . CYS A 1 373 ? 152.877 122.181 144.397 1.00 49.34 361 CYS A N 1
ATOM 2800 C CA . CYS A 1 373 ? 152.150 123.258 145.060 1.00 49.34 361 CYS A CA 1
ATOM 2801 C C . CYS A 1 373 ? 152.780 123.606 146.404 1.00 49.34 361 CYS A C 1
ATOM 2802 O O . CYS A 1 373 ? 152.906 124.785 146.751 1.00 49.34 361 CYS A O 1
ATOM 2805 N N . SER A 1 374 ? 153.179 122.593 147.175 1.00 47.37 362 SER A N 1
ATOM 2806 C CA . SER A 1 374 ? 153.716 122.859 148.507 1.00 47.37 362 SER A CA 1
ATOM 2807 C C . SER A 1 374 ? 155.058 123.574 148.457 1.00 47.37 362 SER A C 1
ATOM 2808 O O . SER A 1 374 ? 155.386 124.333 149.375 1.00 47.37 362 SER A O 1
ATOM 2811 N N . GLU A 1 375 ? 155.847 123.344 147.406 1.00 51.94 363 GLU A N 1
ATOM 2812 C CA . GLU A 1 375 ? 157.213 123.853 147.362 1.00 51.94 363 GLU A CA 1
ATOM 2813 C C . GLU A 1 375 ? 157.281 125.373 147.347 1.00 51.94 363 GLU A C 1
ATOM 2814 O O . GLU A 1 375 ? 158.350 125.932 147.610 1.00 51.94 363 GLU A O 1
ATOM 2820 N N . TYR A 1 376 ? 156.181 126.053 147.033 1.00 50.78 364 TYR A N 1
ATOM 2821 C CA . TYR A 1 376 ? 156.222 127.502 146.905 1.00 50.78 364 TYR A CA 1
ATOM 2822 C C . TYR A 1 376 ? 156.588 128.157 148.228 1.00 50.78 364 TYR A C 1
ATOM 2823 O O . TYR A 1 376 ? 156.093 127.775 149.290 1.00 50.78 364 TYR A O 1
ATOM 2832 N N . GLY A 1 377 ? 157.472 129.146 148.154 1.00 50.69 365 GLY A N 1
ATOM 2833 C CA . GLY A 1 377 ? 157.861 129.911 149.317 1.00 50.69 365 GLY A CA 1
ATOM 2834 C C . GLY A 1 377 ? 158.195 131.342 148.960 1.00 50.69 365 GLY A C 1
ATOM 2835 O O . GLY A 1 377 ? 158.802 131.604 147.918 1.00 50.69 365 GLY A O 1
ATOM 2836 N N . SER A 1 378 ? 157.802 132.279 149.815 1.00 52.12 366 SER A N 1
ATOM 2837 C CA . SER A 1 378 ? 158.086 133.685 149.585 1.00 52.12 366 SER A CA 1
ATOM 2838 C C . SER A 1 378 ? 158.217 134.380 150.928 1.00 52.12 366 SER A C 1
ATOM 2839 O O . SER A 1 378 ? 157.703 133.910 151.945 1.00 52.12 366 SER A O 1
ATOM 2842 N N . PHE A 1 379 ? 158.919 135.507 150.922 1.00 51.79 367 PHE A N 1
ATOM 2843 C CA . PHE A 1 379 ? 159.106 136.273 152.143 1.00 51.79 367 PHE A CA 1
ATOM 2844 C C . PHE A 1 379 ? 157.887 137.149 152.388 1.00 51.79 367 PHE A C 1
ATOM 2845 O O . PHE A 1 379 ? 157.454 137.891 151.501 1.00 51.79 367 PHE A O 1
ATOM 2853 N N . SER A 1 380 ? 157.344 137.066 153.591 1.00 53.40 368 SER A N 1
ATOM 2854 C CA . SER A 1 380 ? 156.113 137.736 153.973 1.00 53.40 368 SER A CA 1
ATOM 2855 C C . SER A 1 380 ? 156.350 138.547 155.234 1.00 53.40 368 SER A C 1
ATOM 2856 O O . SER A 1 380 ? 157.280 138.263 155.996 1.00 53.40 368 SER A O 1
ATOM 2859 N N . PRO A 1 381 ? 155.536 139.574 155.477 1.00 56.20 369 PRO A N 1
ATOM 2860 C CA . PRO A 1 381 ? 155.704 140.383 156.690 1.00 56.20 369 PRO A CA 1
ATOM 2861 C C . PRO A 1 381 ? 155.589 139.537 157.949 1.00 56.20 369 PRO A C 1
ATOM 2862 O O . PRO A 1 381 ? 155.119 138.398 157.938 1.00 56.20 369 PRO A O 1
ATOM 2866 N N . ARG A 1 382 ? 156.037 140.126 159.061 1.00 56.57 370 ARG A N 1
ATOM 2867 C CA . ARG A 1 382 ? 156.093 139.391 160.320 1.00 56.57 370 ARG A CA 1
ATOM 2868 C C . ARG A 1 382 ? 154.716 138.936 160.773 1.00 56.57 370 ARG A C 1
ATOM 2869 O O . ARG A 1 382 ? 154.582 137.862 161.373 1.00 56.57 370 ARG A O 1
ATOM 2877 N N . TYR A 1 383 ? 153.679 139.729 160.495 1.00 55.76 371 TYR A N 1
ATOM 2878 C CA . TYR A 1 383 ? 152.339 139.322 160.893 1.00 55.76 371 TYR A CA 1
ATOM 2879 C C . TYR A 1 383 ? 151.873 138.128 160.074 1.00 55.76 371 TYR A C 1
ATOM 2880 O O . TYR A 1 383 ? 151.223 137.224 160.604 1.00 55.76 371 TYR A O 1
ATOM 2889 N N . MET A 1 384 ? 152.201 138.102 158.780 1.00 57.27 372 MET A N 1
ATOM 2890 C CA . MET A 1 384 ? 151.913 136.919 157.977 1.00 57.27 372 MET A CA 1
ATOM 2891 C C . MET A 1 384 ? 152.750 135.726 158.419 1.00 57.27 372 MET A C 1
ATOM 2892 O O . MET A 1 384 ? 152.247 134.599 158.478 1.00 57.27 372 MET A O 1
ATOM 2897 N N . ARG A 1 385 ? 154.031 135.951 158.724 1.00 55.41 373 ARG A N 1
ATOM 2898 C CA . ARG A 1 385 ? 154.907 134.842 159.091 1.00 55.41 373 ARG A CA 1
ATOM 2899 C C . ARG A 1 385 ? 154.445 134.177 160.380 1.00 55.41 373 ARG A C 1
ATOM 2900 O O . ARG A 1 385 ? 154.343 132.948 160.453 1.00 55.41 373 ARG A O 1
ATOM 2908 N N . GLU A 1 386 ? 154.151 134.975 161.409 1.00 59.25 374 GLU A N 1
ATOM 2909 C CA . GLU A 1 386 ? 153.685 134.398 162.666 1.00 59.25 374 GLU A CA 1
ATOM 2910 C C . GLU A 1 386 ? 152.243 133.918 162.562 1.00 59.25 374 GLU A C 1
ATOM 2911 O O . GLU A 1 386 ? 151.885 132.891 163.147 1.00 59.25 374 GLU A O 1
ATOM 2917 N N . GLY A 1 387 ? 151.401 134.646 161.826 1.00 56.75 375 GLY A N 1
ATOM 2918 C CA . GLY A 1 387 ? 150.018 134.247 161.632 1.00 56.75 375 GLY A CA 1
ATOM 2919 C C . GLY A 1 387 ? 149.850 132.990 160.806 1.00 56.75 375 GLY A C 1
ATOM 2920 O O . GLY A 1 387 ? 148.781 132.377 160.843 1.00 56.75 375 GLY A O 1
ATOM 2921 N N . LEU A 1 388 ? 150.887 132.576 160.087 1.00 54.05 376 LEU A N 1
ATOM 2922 C CA . LEU A 1 388 ? 150.818 131.358 159.288 1.00 54.05 376 LEU A CA 1
ATOM 2923 C C . LEU A 1 388 ? 151.975 130.444 159.679 1.00 54.05 376 LEU A C 1
ATOM 2924 O O . LEU A 1 388 ? 152.981 130.360 158.980 1.00 54.05 376 LEU A O 1
ATOM 2929 N N . GLN A 1 389 ? 151.808 129.745 160.795 1.00 53.69 377 GLN A N 1
ATOM 2930 C CA . GLN A 1 389 ? 152.847 128.883 161.337 1.00 53.69 377 GLN A CA 1
ATOM 2931 C C . GLN A 1 389 ? 152.997 127.637 160.476 1.00 53.69 377 GLN A C 1
ATOM 2932 O O . GLN A 1 389 ? 152.043 126.868 160.315 1.00 53.69 377 GLN A O 1
ATOM 2938 N N . GLY A 1 390 ? 154.191 127.443 159.916 1.00 52.99 378 GLY A N 1
ATOM 2939 C CA . GLY A 1 390 ? 154.490 126.245 159.167 1.00 52.99 378 GLY A CA 1
ATOM 2940 C C . GLY A 1 390 ? 154.062 126.249 157.717 1.00 52.99 378 GLY A C 1
ATOM 2941 O O . GLY A 1 390 ? 154.334 125.270 157.009 1.00 52.99 378 GLY A O 1
ATOM 2942 N N . VAL A 1 391 ? 153.404 127.304 157.247 1.00 53.02 379 VAL A N 1
ATOM 2943 C CA . VAL A 1 391 ? 152.974 127.405 155.859 1.00 53.02 379 VAL A CA 1
ATOM 2944 C C . VAL A 1 391 ? 153.325 128.791 155.341 1.00 53.02 379 VAL A C 1
ATOM 2945 O O . VAL A 1 391 ? 153.258 129.777 156.082 1.00 53.02 379 VAL A O 1
ATOM 2949 N N . THR A 1 392 ? 153.726 128.862 154.071 1.00 53.14 380 THR A N 1
ATOM 2950 C CA . THR A 1 392 ? 153.909 130.163 153.436 1.00 53.14 380 THR A CA 1
ATOM 2951 C C . THR A 1 392 ? 152.585 130.909 153.340 1.00 53.14 380 THR A C 1
ATOM 2952 O O . THR A 1 392 ? 152.536 132.133 153.511 1.00 53.14 380 THR A O 1
ATOM 2956 N N . GLY A 1 393 ? 151.508 130.189 153.054 1.00 54.03 381 GLY A N 1
ATOM 2957 C CA . GLY A 1 393 ? 150.174 130.743 153.069 1.00 54.03 381 GLY A CA 1
ATOM 2958 C C . GLY A 1 393 ? 149.156 129.645 153.274 1.00 54.03 381 GLY A C 1
ATOM 2959 O O . GLY A 1 393 ? 149.521 128.501 153.559 1.00 54.03 381 GLY A O 1
ATOM 2960 N N . THR A 1 394 ? 147.880 129.965 153.123 1.00 54.02 382 THR A N 1
ATOM 2961 C CA . THR A 1 394 ? 146.820 128.979 153.242 1.00 54.02 382 THR A CA 1
ATOM 2962 C C . THR A 1 394 ? 146.354 128.620 151.842 1.00 54.02 382 THR A C 1
ATOM 2963 O O . THR A 1 394 ? 145.809 129.467 151.128 1.00 54.02 382 THR A O 1
ATOM 2967 N N . PHE A 1 395 ? 146.570 127.368 151.457 1.00 51.71 383 PHE A N 1
ATOM 2968 C CA . PHE A 1 395 ? 146.288 126.888 150.110 1.00 51.71 383 PHE A CA 1
ATOM 2969 C C . PHE A 1 395 ? 145.178 125.854 150.210 1.00 51.71 383 PHE A C 1
ATOM 2970 O O . PHE A 1 395 ? 145.409 124.736 150.678 1.00 51.71 383 PHE A O 1
ATOM 2978 N N . VAL A 1 396 ? 143.977 126.232 149.783 1.00 49.54 384 VAL A N 1
ATOM 2979 C CA . VAL A 1 396 ? 142.798 125.383 149.881 1.00 49.54 384 VAL A CA 1
ATOM 2980 C C . VAL A 1 396 ? 142.299 125.092 148.475 1.00 49.54 384 VAL A C 1
ATOM 2981 O O . VAL A 1 396 ? 142.067 126.017 147.689 1.00 49.54 384 VAL A O 1
ATOM 2985 N N . TRP A 1 397 ? 142.133 123.812 148.166 1.00 49.38 385 TRP A N 1
ATOM 2986 C CA . TRP A 1 397 ? 141.613 123.361 146.886 1.00 49.38 385 TRP A CA 1
ATOM 2987 C C . TRP A 1 397 ? 140.195 122.856 147.093 1.00 49.38 385 TRP A C 1
ATOM 2988 O O . TRP A 1 397 ? 139.936 122.086 148.021 1.00 49.38 385 TRP A O 1
ATOM 2999 N N . THR A 1 398 ? 139.281 123.305 146.243 1.00 49.26 386 THR A N 1
ATOM 3000 C CA . THR A 1 398 ? 137.872 122.975 146.385 1.00 49.26 386 THR A CA 1
ATOM 3001 C C . THR A 1 398 ? 137.561 121.676 145.656 1.00 49.26 386 THR A C 1
ATOM 3002 O O . THR A 1 398 ? 137.910 121.515 144.483 1.00 49.26 386 THR A O 1
ATOM 3006 N N . LEU A 1 399 ? 136.901 120.757 146.354 1.00 49.29 387 LEU A N 1
ATOM 3007 C CA . LEU A 1 399 ? 136.525 119.463 145.812 1.00 49.29 387 LEU A CA 1
ATOM 3008 C C . LEU A 1 399 ? 135.017 119.283 145.902 1.00 49.29 387 LEU A C 1
ATOM 3009 O O . LEU A 1 399 ? 134.337 119.944 146.690 1.00 49.29 387 LEU A O 1
ATOM 3014 N N . GLY A 1 400 ? 134.501 118.372 145.080 1.00 51.09 388 GLY A N 1
ATOM 3015 C CA . GLY A 1 400 ? 133.077 118.114 145.082 1.00 51.09 388 GLY A CA 1
ATOM 3016 C C . GLY A 1 400 ? 132.291 119.306 144.568 1.00 51.09 388 GLY A C 1
ATOM 3017 O O . GLY A 1 400 ? 132.773 120.111 143.767 1.00 51.09 388 GLY A O 1
ATOM 3018 N N . GLY A 1 401 ? 131.059 119.418 145.041 1.00 53.49 389 GLY A N 1
ATOM 3019 C CA . GLY A 1 401 ? 130.197 120.512 144.661 1.00 53.49 389 GLY A CA 1
ATOM 3020 C C . GLY A 1 401 ? 129.178 120.123 143.610 1.00 53.49 389 GLY A C 1
ATOM 3021 O O . GLY A 1 401 ? 128.815 118.958 143.441 1.00 53.49 389 GLY A O 1
ATOM 3022 N N . VAL A 1 402 ? 128.706 121.141 142.892 1.00 56.57 390 VAL A N 1
ATOM 3023 C CA . VAL A 1 402 ? 127.689 120.970 141.866 1.00 56.57 390 VAL A CA 1
ATOM 3024 C C . VAL A 1 402 ? 128.093 121.748 140.622 1.00 56.57 390 VAL A C 1
ATOM 3025 O O . VAL A 1 402 ? 128.872 122.702 140.679 1.00 56.57 390 VAL A O 1
ATOM 3029 N N . ASN A 1 403 ? 127.547 121.326 139.486 1.00 59.34 391 ASN A N 1
ATOM 3030 C CA . ASN A 1 403 ? 127.749 122.035 138.234 1.00 59.34 391 ASN A CA 1
ATOM 3031 C C . ASN A 1 403 ? 126.873 123.284 138.207 1.00 59.34 391 ASN A C 1
ATOM 3032 O O . ASN A 1 403 ? 126.128 123.570 139.147 1.00 59.34 391 ASN A O 1
ATOM 3037 N N . GLN A 1 404 ? 126.959 124.048 137.117 1.00 58.96 392 GLN A N 1
ATOM 3038 C CA . GLN A 1 404 ? 126.083 125.207 136.980 1.00 58.96 392 GLN A CA 1
ATOM 3039 C C . GLN A 1 404 ? 124.624 124.792 136.857 1.00 58.96 392 GLN A C 1
ATOM 3040 O O . GLN A 1 404 ? 123.728 125.542 137.261 1.00 58.96 392 GLN A O 1
ATOM 3046 N N . ASP A 1 405 ? 124.362 123.609 136.298 1.00 62.63 393 ASP A N 1
ATOM 3047 C CA . ASP A 1 405 ? 122.995 123.107 136.238 1.00 62.63 393 ASP A CA 1
ATOM 3048 C C . ASP A 1 405 ? 122.463 122.757 137.621 1.00 62.63 393 ASP A C 1
ATOM 3049 O O . ASP A 1 405 ? 121.264 122.908 137.878 1.00 62.63 393 ASP A O 1
ATOM 3054 N N . GLY A 1 406 ? 123.328 122.291 138.516 1.00 60.10 394 GLY A N 1
ATOM 3055 C CA . GLY A 1 406 ? 122.923 121.885 139.851 1.00 60.10 394 GLY A CA 1
ATOM 3056 C C . GLY A 1 406 ? 123.130 120.418 140.162 1.00 60.10 394 GLY A C 1
ATOM 3057 O O . GLY A 1 406 ? 122.897 120.010 141.309 1.00 60.10 394 GLY A O 1
ATOM 3058 N N . THR A 1 407 ? 123.555 119.600 139.204 1.00 61.24 395 THR A N 1
ATOM 3059 C CA . THR A 1 407 ? 123.813 118.192 139.456 1.00 61.24 395 THR A CA 1
ATOM 3060 C C . THR A 1 407 ? 125.168 118.010 140.131 1.00 61.24 395 THR A C 1
ATOM 3061 O O . THR A 1 407 ? 125.976 118.935 140.221 1.00 61.24 395 THR A O 1
ATOM 3065 N N . ASP A 1 408 ? 125.406 116.793 140.613 1.00 61.39 396 ASP A N 1
ATOM 3066 C CA . ASP A 1 408 ? 126.654 116.494 141.300 1.00 61.39 396 ASP A CA 1
ATOM 3067 C C . ASP A 1 408 ? 127.837 116.679 140.359 1.00 61.39 396 ASP A C 1
ATOM 3068 O O . ASP A 1 408 ? 127.841 116.165 139.236 1.00 61.39 396 ASP A O 1
ATOM 3073 N N . ALA A 1 409 ? 128.846 117.412 140.824 1.00 60.38 397 ALA A N 1
ATOM 3074 C CA . ALA A 1 409 ? 130.046 117.680 140.045 1.00 60.38 397 ALA A CA 1
ATOM 3075 C C . ALA A 1 409 ? 131.225 116.811 140.454 1.00 60.38 397 ALA A C 1
ATOM 3076 O O . ALA A 1 409 ? 132.326 116.997 139.929 1.00 60.38 397 ALA A O 1
ATOM 3078 N N . CYS A 1 410 ? 131.025 115.877 141.377 1.00 62.74 398 CYS A N 1
ATOM 3079 C CA . CYS A 1 410 ? 132.101 115.007 141.822 1.00 62.74 398 CYS A CA 1
ATOM 3080 C C . CYS A 1 410 ? 132.310 113.869 140.832 1.00 62.74 398 CYS A C 1
ATOM 3081 O O . CYS A 1 410 ? 131.351 113.315 140.288 1.00 62.74 398 CYS A O 1
ATOM 3084 N N . ASN A 1 411 ? 133.573 113.521 140.601 1.00 60.98 399 ASN A N 1
ATOM 3085 C CA . ASN A 1 411 ? 133.933 112.509 139.618 1.00 60.98 399 ASN A CA 1
ATOM 3086 C C . ASN A 1 411 ? 135.138 111.734 140.140 1.00 60.98 399 ASN A C 1
ATOM 3087 O O . ASN A 1 411 ? 135.519 111.851 141.308 1.00 60.98 399 ASN A O 1
ATOM 3092 N N . GLY A 1 412 ? 135.743 110.933 139.260 1.00 58.89 400 GLY A N 1
ATOM 3093 C CA . GLY A 1 412 ? 136.889 110.129 139.645 1.00 58.89 400 GLY A CA 1
ATOM 3094 C C . GLY A 1 412 ? 138.133 110.935 139.947 1.00 58.89 400 GLY A C 1
ATOM 3095 O O . GLY A 1 412 ? 139.008 110.458 140.679 1.00 58.89 400 GLY A O 1
ATOM 3096 N N . MET A 1 413 ? 138.234 112.147 139.397 1.00 60.49 401 MET A N 1
ATOM 3097 C CA . MET A 1 413 ? 139.362 113.009 139.725 1.00 60.49 401 MET A CA 1
ATOM 3098 C C . MET A 1 413 ? 139.375 113.364 141.205 1.00 60.49 401 MET A C 1
ATOM 3099 O O . MET A 1 413 ? 140.448 113.502 141.798 1.00 60.49 401 MET A O 1
ATOM 3104 N N . THR A 1 414 ? 138.198 113.506 141.819 1.00 58.51 402 THR A N 1
ATOM 3105 C CA . THR A 1 414 ? 138.142 113.760 143.255 1.00 58.51 402 THR A CA 1
ATOM 3106 C C . THR A 1 414 ? 138.709 112.588 144.045 1.00 58.51 402 THR A C 1
ATOM 3107 O O . THR A 1 414 ? 139.466 112.781 145.004 1.00 58.51 402 THR A O 1
ATOM 3111 N N . ILE A 1 415 ? 138.351 111.362 143.658 1.00 59.14 403 ILE A N 1
ATOM 3112 C CA . ILE A 1 415 ? 138.895 110.182 144.324 1.00 59.14 403 ILE A CA 1
ATOM 3113 C C . ILE A 1 415 ? 140.405 110.125 144.143 1.00 59.14 403 ILE A C 1
ATOM 3114 O O . ILE A 1 415 ? 141.150 109.811 145.082 1.00 59.14 403 ILE A O 1
ATOM 3119 N N . ALA A 1 416 ? 140.881 110.430 142.933 1.00 57.67 404 ALA A N 1
ATOM 3120 C CA . ALA A 1 416 ? 142.318 110.442 142.689 1.00 57.67 404 ALA A CA 1
ATOM 3121 C C . ALA A 1 416 ? 143.018 111.473 143.564 1.00 57.67 404 ALA A C 1
ATOM 3122 O O . ALA A 1 416 ? 144.084 111.200 144.123 1.00 57.67 404 ALA A O 1
ATOM 3124 N N . LEU A 1 417 ? 142.432 112.666 143.691 1.00 54.50 405 LEU A N 1
ATOM 3125 C CA . LEU A 1 417 ? 143.023 113.705 144.528 1.00 54.50 405 LEU A CA 1
ATOM 3126 C C . LEU A 1 417 ? 143.068 113.284 145.989 1.00 54.50 405 LEU A C 1
ATOM 3127 O O . LEU A 1 417 ? 144.068 113.514 146.676 1.00 54.50 405 LEU A O 1
ATOM 3132 N N . LEU A 1 418 ? 141.990 112.676 146.487 1.00 54.73 406 LEU A N 1
ATOM 3133 C CA . LEU A 1 418 ? 141.982 112.232 147.878 1.00 54.73 406 LEU A CA 1
ATOM 3134 C C . LEU A 1 418 ? 143.033 111.155 148.119 1.00 54.73 406 LEU A C 1
ATOM 3135 O O . LEU A 1 418 ? 143.762 111.196 149.120 1.00 54.73 406 LEU A O 1
ATOM 3140 N N . LYS A 1 419 ? 143.141 110.192 147.200 1.00 55.65 407 LYS A N 1
ATOM 3141 C CA . LYS A 1 419 ? 144.155 109.153 147.340 1.00 55.65 407 LYS A CA 1
ATOM 3142 C C . LYS A 1 419 ? 145.560 109.739 147.285 1.00 55.65 407 LYS A C 1
ATOM 3143 O O . LYS A 1 419 ? 146.437 109.340 148.059 1.00 55.65 407 LYS A O 1
ATOM 3149 N N . ALA A 1 420 ? 145.791 110.691 146.379 1.00 53.65 408 ALA A N 1
ATOM 3150 C CA . ALA A 1 420 ? 147.107 111.311 146.275 1.00 53.65 408 ALA A CA 1
ATOM 3151 C C . ALA A 1 420 ? 147.451 112.091 147.535 1.00 53.65 408 ALA A C 1
ATOM 3152 O O . ALA A 1 420 ? 148.596 112.060 147.997 1.00 53.65 408 ALA A O 1
ATOM 3154 N N . ALA A 1 421 ? 146.477 112.809 148.096 1.00 51.50 409 ALA A N 1
ATOM 3155 C CA . ALA A 1 421 ? 146.719 113.531 149.339 1.00 51.50 409 ALA A CA 1
ATOM 3156 C C . ALA A 1 421 ? 147.054 112.571 150.467 1.00 51.50 409 ALA A C 1
ATOM 3157 O O . ALA A 1 421 ? 147.939 112.846 151.284 1.00 51.50 409 ALA A O 1
ATOM 3159 N N . ARG A 1 422 ? 146.350 111.442 150.531 1.00 56.91 410 ARG A N 1
ATOM 3160 C CA . ARG A 1 422 ? 146.657 110.446 151.552 1.00 56.91 410 ARG A CA 1
ATOM 3161 C C . ARG A 1 422 ? 148.062 109.884 151.372 1.00 56.91 410 ARG A C 1
ATOM 3162 O O . ARG A 1 422 ? 148.782 109.666 152.353 1.00 56.91 410 ARG A O 1
ATOM 3170 N N . LEU A 1 423 ? 148.466 109.637 150.125 1.00 54.43 411 LEU A N 1
ATOM 3171 C CA . LEU A 1 423 ? 149.779 109.051 149.870 1.00 54.43 411 LEU A CA 1
ATOM 3172 C C . LEU A 1 423 ? 150.901 110.034 150.182 1.00 54.43 411 LEU A C 1
ATOM 3173 O O . LEU A 1 423 ? 151.866 109.692 150.875 1.00 54.43 411 LEU A O 1
ATOM 3178 N N . VAL A 1 424 ? 150.790 111.263 149.678 1.00 51.46 412 VAL A N 1
ATOM 3179 C CA . VAL A 1 424 ? 151.871 112.234 149.812 1.00 51.46 412 VAL A CA 1
ATOM 3180 C C . VAL A 1 424 ? 151.998 112.716 151.253 1.00 51.46 412 VAL A C 1
ATOM 3181 O O . VAL A 1 424 ? 153.111 112.879 151.767 1.00 51.46 412 VAL A O 1
ATOM 3185 N N . ARG A 1 425 ? 150.868 112.942 151.927 1.00 53.77 413 ARG A N 1
ATOM 3186 C CA . ARG A 1 425 ? 150.836 113.520 153.272 1.00 53.77 413 ARG A CA 1
ATOM 3187 C C . ARG A 1 425 ? 151.500 114.892 153.295 1.00 53.77 413 ARG A C 1
ATOM 3188 O O . ARG A 1 425 ? 152.370 115.177 154.118 1.00 53.77 413 ARG A O 1
ATOM 3196 N N . VAL A 1 426 ? 151.093 115.745 152.367 1.00 49.84 414 VAL A N 1
ATOM 3197 C CA . VAL A 1 426 ? 151.567 117.121 152.335 1.00 49.84 414 VAL A CA 1
ATOM 3198 C C . VAL A 1 426 ? 150.590 117.983 153.127 1.00 49.84 414 VAL A C 1
ATOM 3199 O O . VAL A 1 426 ? 149.373 117.898 152.935 1.00 49.84 414 VAL A O 1
ATOM 3203 N N . ALA A 1 427 ? 151.122 118.787 154.051 1.00 50.88 415 ALA A N 1
ATOM 3204 C CA . ALA A 1 427 ? 150.261 119.499 154.991 1.00 50.88 415 ALA A CA 1
ATOM 3205 C C . ALA A 1 427 ? 149.603 120.720 154.359 1.00 50.88 415 ALA A C 1
ATOM 3206 O O . ALA A 1 427 ? 148.405 120.953 154.561 1.00 50.88 415 ALA A O 1
ATOM 3208 N N . ASN A 1 428 ? 150.363 121.515 153.592 1.00 51.41 416 ASN A N 1
ATOM 3209 C CA . ASN A 1 428 ? 149.879 122.852 153.248 1.00 51.41 416 ASN A CA 1
ATOM 3210 C C . ASN A 1 428 ? 148.677 122.807 152.315 1.00 51.41 416 ASN A C 1
ATOM 3211 O O . ASN A 1 428 ? 147.632 123.385 152.665 1.00 51.41 416 ASN A O 1
ATOM 3216 N N . PRO A 1 429 ? 148.729 122.157 151.134 1.00 49.27 417 PRO A N 1
ATOM 3217 C CA . PRO A 1 429 ? 147.519 122.104 150.307 1.00 49.27 417 PRO A CA 1
ATOM 3218 C C . PRO A 1 429 ? 146.431 121.279 150.964 1.00 49.27 417 PRO A C 1
ATOM 3219 O O . PRO A 1 429 ? 146.523 120.052 151.033 1.00 49.27 417 PRO A O 1
ATOM 3223 N N . THR A 1 430 ? 145.393 121.952 151.441 1.00 48.64 418 THR A N 1
ATOM 3224 C CA . THR A 1 430 ? 144.266 121.317 152.101 1.00 48.64 418 THR A CA 1
ATOM 3225 C C . THR A 1 430 ? 143.084 121.287 151.149 1.00 48.64 418 THR A C 1
ATOM 3226 O O . THR A 1 430 ? 143.099 121.914 150.094 1.00 48.64 418 THR A O 1
ATOM 3230 N N . PHE A 1 431 ? 142.055 120.544 151.534 1.00 48.51 419 PHE A N 1
ATOM 3231 C CA . PHE A 1 431 ? 140.891 120.342 150.689 1.00 48.51 419 PHE A CA 1
ATOM 3232 C C . PHE A 1 431 ? 139.645 120.853 151.389 1.00 48.51 419 PHE A C 1
ATOM 3233 O O . PHE A 1 431 ? 139.443 120.594 152.578 1.00 48.51 419 PHE A O 1
ATOM 3241 N N . GLY A 1 432 ? 138.829 121.597 150.654 1.00 49.44 420 GLY A N 1
ATOM 3242 C CA . GLY A 1 432 ? 137.508 121.967 151.113 1.00 49.44 420 GLY A CA 1
ATOM 3243 C C . GLY A 1 432 ? 136.464 121.289 150.257 1.00 49.44 420 GLY A C 1
ATOM 3244 O O . GLY A 1 432 ? 136.340 121.592 149.068 1.00 49.44 420 GLY A O 1
ATOM 3245 N N . PHE A 1 433 ? 135.720 120.356 150.836 1.00 50.49 421 PHE A N 1
ATOM 3246 C CA . PHE A 1 433 ? 134.754 119.560 150.095 1.00 50.49 421 PHE A CA 1
ATOM 3247 C C . PHE A 1 433 ? 133.382 120.207 150.213 1.00 50.49 421 PHE A C 1
ATOM 3248 O O . PHE A 1 433 ? 132.887 120.421 151.323 1.00 50.49 421 PHE A O 1
ATOM 3256 N N . ARG A 1 434 ? 132.774 120.515 149.072 1.00 49.97 422 ARG A N 1
ATOM 3257 C CA . ARG A 1 434 ? 131.451 121.132 149.044 1.00 49.97 422 ARG A CA 1
ATOM 3258 C C . ARG A 1 434 ? 130.408 120.030 149.161 1.00 49.97 422 ARG A C 1
ATOM 3259 O O . ARG A 1 434 ? 130.004 119.430 148.165 1.00 49.97 422 ARG A O 1
ATOM 3267 N N . TRP A 1 435 ? 129.968 119.764 150.387 1.00 53.11 423 TRP A N 1
ATOM 3268 C CA . TRP A 1 435 ? 129.038 118.676 150.642 1.00 53.11 423 TRP A CA 1
ATOM 3269 C C . TRP A 1 435 ? 127.616 119.113 150.325 1.00 53.11 423 TRP A C 1
ATOM 3270 O O . TRP A 1 435 ? 127.173 120.178 150.763 1.00 53.11 423 TRP A O 1
ATOM 3281 N N . HIS A 1 436 ? 126.907 118.288 149.571 1.00 58.83 424 HIS A N 1
ATOM 3282 C CA . HIS A 1 436 ? 125.494 118.460 149.277 1.00 58.83 424 HIS A CA 1
ATOM 3283 C C . HIS A 1 436 ? 124.798 117.132 149.525 1.00 58.83 424 HIS A C 1
ATOM 3284 O O . HIS A 1 436 ? 125.453 116.087 149.593 1.00 58.83 424 HIS A O 1
ATOM 3291 N N . PRO A 1 437 ? 123.472 117.139 149.700 1.00 60.15 425 PRO A N 1
ATOM 3292 C CA . PRO A 1 437 ? 122.788 115.906 150.129 1.00 60.15 425 PRO A CA 1
ATOM 3293 C C . PRO A 1 437 ? 122.985 114.718 149.203 1.00 60.15 425 PRO A C 1
ATOM 3294 O O . PRO A 1 437 ? 122.969 113.575 149.678 1.00 60.15 425 PRO A O 1
ATOM 3298 N N . LYS A 1 438 ? 123.167 114.938 147.903 1.00 64.56 426 LYS A N 1
ATOM 3299 C CA . LYS A 1 438 ? 123.272 113.843 146.949 1.00 64.56 426 LYS A CA 1
ATOM 3300 C C . LYS A 1 438 ? 124.713 113.420 146.679 1.00 64.56 426 LYS A C 1
ATOM 3301 O O . LYS A 1 438 ? 124.986 112.831 145.627 1.00 64.56 426 LYS A O 1
ATOM 3307 N N . VAL A 1 439 ? 125.638 113.702 147.599 1.00 62.66 427 VAL A N 1
ATOM 3308 C CA . VAL A 1 439 ? 127.013 113.248 147.431 1.00 62.66 427 VAL A CA 1
ATOM 3309 C C . VAL A 1 439 ? 127.057 111.731 147.521 1.00 62.66 427 VAL A C 1
ATOM 3310 O O . VAL A 1 439 ? 126.486 111.130 148.439 1.00 62.66 427 VAL A O 1
ATOM 3314 N N . SER A 1 440 ? 127.735 111.105 146.563 1.00 64.33 428 SER A N 1
ATOM 3315 C CA . SER A 1 440 ? 127.823 109.652 146.537 1.00 64.33 428 SER A CA 1
ATOM 3316 C C . SER A 1 440 ? 128.564 109.134 147.764 1.00 64.33 428 SER A C 1
ATOM 3317 O O . SER A 1 440 ? 129.481 109.773 148.283 1.00 64.33 428 SER A O 1
ATOM 3320 N N . ASN A 1 441 ? 128.147 107.954 148.228 1.00 66.59 429 ASN A N 1
ATOM 3321 C CA . ASN A 1 441 ? 128.659 107.424 149.486 1.00 66.59 429 ASN A CA 1
ATOM 3322 C C . ASN A 1 441 ? 130.141 107.085 149.404 1.00 66.59 429 ASN A C 1
ATOM 3323 O O . ASN A 1 441 ? 130.855 107.192 150.407 1.00 66.59 429 ASN A O 1
ATOM 3328 N N . GLU A 1 442 ? 130.620 106.662 148.232 1.00 66.83 430 GLU A N 1
ATOM 3329 C CA . GLU A 1 442 ? 132.037 106.340 148.087 1.00 66.83 430 GLU A CA 1
ATOM 3330 C C . GLU A 1 442 ? 132.910 107.572 148.294 1.00 66.83 430 GLU A C 1
ATOM 3331 O O . GLU A 1 442 ? 133.977 107.493 148.916 1.00 66.83 430 GLU A O 1
ATOM 3337 N N . VAL A 1 443 ? 132.477 108.721 147.774 1.00 61.89 431 VAL A N 1
ATOM 3338 C CA . VAL A 1 443 ? 133.237 109.952 147.957 1.00 61.89 431 VAL A CA 1
ATOM 3339 C C . VAL A 1 443 ? 133.269 110.352 149.427 1.00 61.89 431 VAL A C 1
ATOM 3340 O O . VAL A 1 443 ? 134.303 110.793 149.942 1.00 61.89 431 VAL A O 1
ATOM 3344 N N . LEU A 1 444 ? 132.140 110.212 150.125 1.00 63.32 432 LEU A N 1
ATOM 3345 C CA . LEU A 1 444 ? 132.126 110.481 151.558 1.00 63.32 432 LEU A CA 1
ATOM 3346 C C . LEU A 1 444 ? 133.058 109.536 152.299 1.00 63.32 432 LEU A C 1
ATOM 3347 O O . LEU A 1 444 ? 133.746 109.943 153.240 1.00 63.32 432 LEU A O 1
ATOM 3352 N N . ARG A 1 445 ? 133.086 108.267 151.894 1.00 63.68 433 ARG A N 1
ATOM 3353 C CA . ARG A 1 445 ? 133.972 107.306 152.538 1.00 63.68 433 ARG A CA 1
ATOM 3354 C C . ARG A 1 445 ? 135.433 107.675 152.319 1.00 63.68 433 ARG A C 1
ATOM 3355 O O . ARG A 1 445 ? 136.254 107.560 153.234 1.00 63.68 433 ARG A O 1
ATOM 3363 N N . GLU A 1 446 ? 135.775 108.128 151.112 1.00 64.21 434 GLU A N 1
ATOM 3364 C CA . GLU A 1 446 ? 137.150 108.547 150.846 1.00 64.21 434 GLU A CA 1
ATOM 3365 C C . GLU A 1 446 ? 137.517 109.803 151.631 1.00 64.21 434 GLU A C 1
ATOM 3366 O O . GLU A 1 446 ? 138.632 109.909 152.156 1.00 64.21 434 GLU A O 1
ATOM 3372 N N . CYS A 1 447 ? 136.597 110.767 151.718 1.00 61.49 435 CYS A N 1
ATOM 3373 C CA . CYS A 1 447 ? 136.856 111.962 152.515 1.00 61.49 435 CYS A CA 1
ATOM 3374 C C . CYS A 1 447 ? 137.049 111.609 153.983 1.00 61.49 435 CYS A C 1
ATOM 3375 O O . CYS A 1 447 ? 137.939 112.147 154.651 1.00 61.49 435 CYS A O 1
ATOM 3378 N N . PHE A 1 448 ? 136.225 110.698 154.502 1.00 61.69 436 PHE A N 1
ATOM 3379 C CA . PHE A 1 448 ? 136.396 110.252 155.877 1.00 61.69 436 PHE A CA 1
ATOM 3380 C C . PHE A 1 448 ? 137.707 109.509 156.069 1.00 61.69 436 PHE A C 1
ATOM 3381 O O . PHE A 1 448 ? 138.323 109.619 157.132 1.00 61.69 436 PHE A O 1
ATOM 3389 N N . GLU A 1 449 ? 138.133 108.725 155.079 1.00 61.01 437 GLU A N 1
ATOM 3390 C CA . GLU A 1 449 ? 139.424 108.056 155.184 1.00 61.01 437 GLU A CA 1
ATOM 3391 C C . GLU A 1 449 ? 140.557 109.069 155.237 1.00 61.01 437 GLU A C 1
ATOM 3392 O O . GLU A 1 449 ? 141.502 108.914 156.017 1.00 61.01 437 GLU A O 1
ATOM 3398 N N . CYS A 1 450 ? 140.475 110.121 154.417 1.00 59.87 438 CYS A N 1
ATOM 3399 C CA . CYS A 1 450 ? 141.479 111.180 154.472 1.00 59.87 438 CYS A CA 1
ATOM 3400 C C . CYS A 1 450 ? 141.483 111.865 155.833 1.00 59.87 438 CYS A C 1
ATOM 3401 O O . CYS A 1 450 ? 142.549 112.171 156.380 1.00 59.87 438 CYS A O 1
ATOM 3404 N N . ILE A 1 451 ? 140.298 112.125 156.389 1.00 55.77 439 ILE A N 1
ATOM 3405 C CA . ILE A 1 451 ? 140.212 112.741 157.712 1.00 55.77 439 ILE A CA 1
ATOM 3406 C C . ILE A 1 451 ? 140.820 111.829 158.770 1.00 55.77 439 ILE A C 1
ATOM 3407 O O . ILE A 1 451 ? 141.582 112.276 159.635 1.00 55.77 439 ILE A O 1
ATOM 3412 N N . ARG A 1 452 ? 140.501 110.536 158.710 1.00 58.43 440 ARG A N 1
ATOM 3413 C CA . ARG A 1 452 ? 140.912 109.603 159.753 1.00 58.43 440 ARG A CA 1
ATOM 3414 C C . ARG A 1 452 ? 142.424 109.458 159.825 1.00 58.43 440 ARG A C 1
ATOM 3415 O O . ARG A 1 452 ? 142.971 109.182 160.898 1.00 58.43 440 ARG A O 1
ATOM 3423 N N . GLN A 1 453 ? 143.117 109.634 158.699 1.00 60.29 441 GLN A N 1
ATOM 3424 C CA . GLN A 1 453 ? 144.568 109.512 158.684 1.00 60.29 441 GLN A CA 1
ATOM 3425 C C . GLN A 1 453 ? 145.262 110.651 159.416 1.00 60.29 441 GLN A C 1
ATOM 3426 O O . GLN A 1 453 ? 146.469 110.560 159.660 1.00 60.29 441 GLN A O 1
ATOM 3432 N N . GLY A 1 454 ? 144.538 111.706 159.775 1.00 55.71 442 GLY A N 1
ATOM 3433 C CA . GLY A 1 454 ? 145.121 112.826 160.480 1.00 55.71 442 GLY A CA 1
ATOM 3434 C C . GLY A 1 454 ? 145.561 113.980 159.613 1.00 55.71 442 GLY A C 1
ATOM 3435 O O . GLY A 1 454 ? 146.265 114.867 160.108 1.00 55.71 442 GLY A O 1
ATOM 3436 N N . LEU A 1 455 ? 145.174 114.002 158.338 1.00 51.33 443 LEU A N 1
ATOM 3437 C CA . LEU A 1 455 ? 145.566 115.103 157.468 1.00 51.33 443 LEU A CA 1
ATOM 3438 C C . LEU A 1 455 ? 144.903 116.414 157.859 1.00 51.33 443 LEU A C 1
ATOM 3439 O O . LEU A 1 455 ? 145.432 117.481 157.535 1.00 51.33 443 LEU A O 1
ATOM 3444 N N . GLY A 1 456 ? 143.765 116.362 158.543 1.00 53.03 444 GLY A N 1
ATOM 3445 C CA . GLY A 1 456 ? 143.016 117.555 158.863 1.00 53.03 444 GLY A CA 1
ATOM 3446 C C . GLY A 1 456 ? 142.133 118.064 157.748 1.00 53.03 444 GLY A C 1
ATOM 3447 O O . GLY A 1 456 ? 141.439 119.070 157.940 1.00 53.03 444 GLY A O 1
ATOM 3448 N N . TYR A 1 457 ? 142.139 117.409 156.593 1.00 50.97 445 TYR A N 1
ATOM 3449 C CA . TYR A 1 457 ? 141.296 117.773 155.466 1.00 50.97 445 TYR A CA 1
ATOM 3450 C C . TYR A 1 457 ? 140.847 116.490 154.786 1.00 50.97 445 TYR A C 1
ATOM 3451 O O . TYR A 1 457 ? 141.473 115.439 154.968 1.00 50.97 445 TYR A O 1
ATOM 3460 N N . PRO A 1 458 ? 139.759 116.532 153.998 1.00 49.61 446 PRO A N 1
ATOM 3461 C CA . PRO A 1 458 ? 138.958 117.691 153.574 1.00 49.61 446 PRO A CA 1
ATOM 3462 C C . PRO A 1 458 ? 138.080 118.281 154.670 1.00 49.61 446 PRO A C 1
ATOM 3463 O O . PRO A 1 458 ? 137.655 117.593 155.591 1.00 49.61 446 PRO A O 1
ATOM 3467 N N . THR A 1 459 ? 137.803 119.578 154.576 1.00 49.60 447 THR A N 1
ATOM 3468 C CA . THR A 1 459 ? 136.937 120.277 155.516 1.00 49.60 447 THR A CA 1
ATOM 3469 C C . THR A 1 459 ? 135.553 120.372 154.888 1.00 49.60 447 THR A C 1
ATOM 3470 O O . THR A 1 459 ? 135.345 121.147 153.949 1.00 49.60 447 THR A O 1
ATOM 3474 N N . LEU A 1 460 ? 134.614 119.584 155.402 1.00 48.77 448 LEU A N 1
ATOM 3475 C CA . LEU A 1 460 ? 133.282 119.539 154.818 1.00 48.77 448 LEU A CA 1
ATOM 3476 C C . LEU A 1 460 ? 132.600 120.893 154.929 1.00 48.77 448 LEU A C 1
ATOM 3477 O O . LEU A 1 460 ? 132.664 121.558 155.964 1.00 48.77 448 LEU A O 1
ATOM 3482 N N . ARG A 1 461 ? 131.952 121.306 153.845 1.00 50.40 449 ARG A N 1
ATOM 3483 C CA . ARG A 1 461 ? 131.239 122.572 153.797 1.00 50.40 449 ARG A CA 1
ATOM 3484 C C . ARG A 1 461 ? 129.829 122.334 153.281 1.00 50.40 449 ARG A C 1
ATOM 3485 O O . ARG A 1 461 ? 129.643 121.675 152.255 1.00 50.40 449 ARG A O 1
ATOM 3493 N N . ASN A 1 462 ? 128.844 122.874 153.991 1.00 52.39 450 ASN A N 1
ATOM 3494 C CA . ASN A 1 462 ? 127.443 122.740 153.601 1.00 52.39 450 ASN A CA 1
ATOM 3495 C C . ASN A 1 462 ? 127.210 123.579 152.352 1.00 52.39 450 ASN A C 1
ATOM 3496 O O . ASN A 1 462 ? 127.100 124.804 152.423 1.00 52.39 450 ASN A O 1
ATOM 3501 N N . ASP A 1 463 ? 127.137 122.917 151.198 1.00 54.39 451 ASP A N 1
ATOM 3502 C CA . ASP A 1 463 ? 127.075 123.635 149.926 1.00 54.39 451 ASP A CA 1
ATOM 3503 C C . ASP A 1 463 ? 125.811 124.471 149.749 1.00 54.39 451 ASP A C 1
ATOM 3504 O O . ASP A 1 463 ? 125.929 125.640 149.338 1.00 54.39 451 ASP A O 1
ATOM 3509 N N . PRO A 1 464 ? 124.594 123.960 149.994 1.00 53.71 452 PRO A N 1
ATOM 3510 C CA . PRO A 1 464 ? 123.406 124.784 149.709 1.00 53.71 452 PRO A CA 1
ATOM 3511 C C . PRO A 1 464 ? 123.336 126.062 150.525 1.00 53.71 452 PRO A C 1
ATOM 3512 O O . PRO A 1 464 ? 122.991 127.121 149.983 1.00 53.71 452 PRO A O 1
ATOM 3516 N N . VAL A 1 465 ? 123.658 125.999 151.818 1.00 51.17 453 VAL A N 1
ATOM 3517 C CA . VAL A 1 465 ? 123.599 127.206 152.632 1.00 51.17 453 VAL A CA 1
ATOM 3518 C C . VAL A 1 465 ? 124.672 128.194 152.203 1.00 51.17 453 VAL A C 1
ATOM 3519 O O . VAL A 1 465 ? 124.472 129.406 152.293 1.00 51.17 453 VAL A O 1
ATOM 3523 N N . LEU A 1 466 ? 125.817 127.708 151.719 1.00 51.14 454 LEU A N 1
ATOM 3524 C CA . LEU A 1 466 ? 126.840 128.618 151.212 1.00 51.14 454 LEU A CA 1
ATOM 3525 C C . LEU A 1 466 ? 126.394 129.288 149.918 1.00 51.14 454 LEU A C 1
ATOM 3526 O O . LEU A 1 466 ? 126.667 130.477 149.702 1.00 51.14 454 LEU A O 1
ATOM 3531 N N . ILE A 1 467 ? 125.713 128.543 149.043 1.00 51.97 455 ILE A N 1
ATOM 3532 C CA . ILE A 1 467 ? 125.130 129.150 147.848 1.00 51.97 455 ILE A CA 1
ATOM 3533 C C . ILE A 1 467 ? 124.145 130.243 148.244 1.00 51.97 455 ILE A C 1
ATOM 3534 O O . ILE A 1 467 ? 124.167 131.358 147.701 1.00 51.97 455 ILE A O 1
ATOM 3539 N N . GLN A 1 468 ? 123.274 129.941 149.211 1.00 53.94 456 GLN A N 1
ATOM 3540 C CA . GLN A 1 468 ? 122.308 130.934 149.669 1.00 53.94 456 GLN A CA 1
ATOM 3541 C C . GLN A 1 468 ? 123.000 132.131 150.303 1.00 53.94 456 GLN A C 1
ATOM 3542 O O . GLN A 1 468 ? 122.542 133.264 150.146 1.00 53.94 456 GLN A O 1
ATOM 3548 N N . ASN A 1 469 ? 124.103 131.898 151.013 1.00 52.59 457 ASN A N 1
ATOM 3549 C CA . ASN A 1 469 ? 124.843 132.984 151.643 1.00 52.59 457 ASN A CA 1
ATOM 3550 C C . ASN A 1 469 ? 125.440 133.916 150.598 1.00 52.59 457 ASN A C 1
ATOM 3551 O O . ASN A 1 469 ? 125.339 135.144 150.717 1.00 52.59 457 ASN A O 1
ATOM 3556 N N . THR A 1 470 ? 126.067 133.348 149.565 1.00 51.23 458 THR A N 1
ATOM 3557 C CA . THR A 1 470 ? 126.596 134.173 148.484 1.00 51.23 458 THR A CA 1
ATOM 3558 C C . THR A 1 470 ? 125.487 134.973 147.819 1.00 51.23 458 THR A C 1
ATOM 3559 O O . THR A 1 470 ? 125.628 136.185 147.598 1.00 51.23 458 THR A O 1
ATOM 3563 N N . MET A 1 471 ? 124.364 134.315 147.515 1.00 53.36 459 MET A N 1
ATOM 3564 C CA . MET A 1 471 ? 123.263 135.002 146.848 1.00 53.36 459 MET A CA 1
ATOM 3565 C C . MET A 1 471 ? 122.700 136.124 147.711 1.00 53.36 459 MET A C 1
ATOM 3566 O O . MET A 1 471 ? 122.389 137.208 147.206 1.00 53.36 459 MET A O 1
ATOM 3571 N N . HIS A 1 472 ? 122.555 135.883 149.013 1.00 51.96 460 HIS A N 1
ATOM 3572 C CA . HIS A 1 472 ? 121.989 136.897 149.894 1.00 51.96 460 HIS A CA 1
ATOM 3573 C C . HIS A 1 472 ? 122.929 138.083 150.047 1.00 51.96 460 HIS A C 1
ATOM 3574 O O . HIS A 1 472 ? 122.503 139.240 149.955 1.00 51.96 460 HIS A O 1
ATOM 3581 N N . TRP A 1 473 ? 124.215 137.819 150.277 1.00 51.46 461 TRP A N 1
ATOM 3582 C CA . TRP A 1 473 ? 125.146 138.909 150.542 1.00 51.46 461 TRP A CA 1
ATOM 3583 C C . TRP A 1 473 ? 125.437 139.709 149.281 1.00 51.46 461 TRP A C 1
ATOM 3584 O O . TRP A 1 473 ? 125.188 140.918 149.228 1.00 51.46 461 TRP A O 1
ATOM 3595 N N . TYR A 1 474 ? 125.966 139.057 148.250 1.00 51.33 462 TYR A N 1
ATOM 3596 C CA . TYR A 1 474 ? 126.462 139.780 147.091 1.00 51.33 462 TYR A CA 1
ATOM 3597 C C . TYR A 1 474 ? 125.504 139.766 145.911 1.00 51.33 462 TYR A C 1
ATOM 3598 O O . TYR A 1 474 ? 125.809 140.368 144.879 1.00 51.33 462 TYR A O 1
ATOM 3607 N N . GLY A 1 475 ? 124.352 139.117 146.041 1.00 52.04 463 GLY A N 1
ATOM 3608 C CA . GLY A 1 475 ? 123.402 139.084 144.945 1.00 52.04 463 GLY A CA 1
ATOM 3609 C C . GLY A 1 475 ? 123.912 138.376 143.713 1.00 52.04 463 GLY A C 1
ATOM 3610 O O . GLY A 1 475 ? 123.535 138.742 142.596 1.00 52.04 463 GLY A O 1
ATOM 3611 N N . HIS A 1 476 ? 124.765 137.373 143.884 1.00 50.09 464 HIS A N 1
ATOM 3612 C CA . HIS A 1 476 ? 125.231 136.608 142.741 1.00 50.09 464 HIS A CA 1
ATOM 3613 C C . HIS A 1 476 ? 124.077 135.804 142.147 1.00 50.09 464 HIS A C 1
ATOM 3614 O O . HIS A 1 476 ? 123.203 135.336 142.883 1.00 50.09 464 HIS A O 1
ATOM 3621 N N . PRO A 1 477 ? 124.038 135.638 140.828 1.00 52.53 465 PRO A N 1
ATOM 3622 C CA . PRO A 1 477 ? 123.084 134.696 140.241 1.00 52.53 465 PRO A CA 1
ATOM 3623 C C . PRO A 1 477 ? 123.385 133.280 140.701 1.00 52.53 465 PRO A C 1
ATOM 3624 O O . PRO A 1 477 ? 124.524 132.939 141.024 1.00 52.53 465 PRO A O 1
ATOM 3628 N N . LEU A 1 478 ? 122.338 132.457 140.740 1.00 54.95 466 LEU A N 1
ATOM 3629 C CA . LEU A 1 478 ? 122.475 131.099 141.257 1.00 54.95 466 LEU A CA 1
ATOM 3630 C C . LEU A 1 478 ? 123.516 130.311 140.471 1.00 54.95 466 LEU A C 1
ATOM 3631 O O . LEU A 1 478 ? 124.354 129.610 141.053 1.00 54.95 466 LEU A O 1
ATOM 3636 N N . GLU A 1 479 ? 123.481 130.420 139.140 1.00 55.97 467 GLU A N 1
ATOM 3637 C CA . GLU A 1 479 ? 124.426 129.682 138.311 1.00 55.97 467 GLU A CA 1
ATOM 3638 C C . GLU A 1 479 ? 125.862 130.101 138.598 1.00 55.97 467 GLU A C 1
ATOM 3639 O O . GLU A 1 479 ? 126.751 129.251 138.719 1.00 55.97 467 GLU A O 1
ATOM 3645 N N . GLU A 1 480 ? 126.110 131.408 138.712 1.00 53.16 468 GLU A N 1
ATOM 3646 C CA . GLU A 1 480 ? 127.448 131.870 139.068 1.00 53.16 468 GLU A CA 1
ATOM 3647 C C . GLU A 1 480 ? 127.830 131.421 140.470 1.00 53.16 468 GLU A C 1
ATOM 3648 O O . GLU A 1 480 ? 128.971 131.013 140.709 1.00 53.16 468 GLU A O 1
ATOM 3654 N N . ALA A 1 481 ? 126.887 131.485 141.411 1.00 50.56 469 ALA A N 1
ATOM 3655 C CA . ALA A 1 481 ? 127.191 131.134 142.793 1.00 50.56 469 ALA A CA 1
ATOM 3656 C C . ALA A 1 481 ? 127.525 129.658 142.947 1.00 50.56 469 ALA A C 1
ATOM 3657 O O . ALA A 1 481 ? 128.264 129.287 143.865 1.00 50.56 469 ALA A O 1
ATOM 3659 N N . ARG A 1 482 ? 126.987 128.800 142.078 1.00 52.03 470 ARG A N 1
ATOM 3660 C CA . ARG A 1 482 ? 127.267 127.374 142.196 1.00 52.03 470 ARG A CA 1
ATOM 3661 C C . ARG A 1 482 ? 128.726 127.033 141.917 1.00 52.03 470 ARG A C 1
ATOM 3662 O O . ARG A 1 482 ? 129.184 125.959 142.319 1.00 52.03 470 ARG A O 1
ATOM 3670 N N . THR A 1 483 ? 129.464 127.911 141.243 1.00 49.43 471 THR A N 1
ATOM 3671 C CA . THR A 1 483 ? 130.844 127.644 140.863 1.00 49.43 471 THR A CA 1
ATOM 3672 C C . THR A 1 483 ? 131.859 128.149 141.880 1.00 49.43 471 THR A C 1
ATOM 3673 O O . THR A 1 483 ? 133.038 128.277 141.540 1.00 49.43 471 THR A O 1
ATOM 3677 N N . TRP A 1 484 ? 131.438 128.443 143.105 1.00 48.20 472 TRP A N 1
ATOM 3678 C CA . TRP A 1 484 ? 132.331 129.095 144.052 1.00 48.20 472 TRP A CA 1
ATOM 3679 C C . TRP A 1 484 ? 133.448 128.160 144.491 1.00 48.20 472 TRP A C 1
ATOM 3680 O O . TRP A 1 484 ? 133.261 126.947 144.603 1.00 48.20 472 TRP A O 1
ATOM 3691 N N . VAL A 1 485 ? 134.623 128.742 144.730 1.00 46.32 473 VAL A N 1
ATOM 3692 C CA . VAL A 1 485 ? 135.763 128.049 145.310 1.00 46.32 473 VAL A CA 1
ATOM 3693 C C . VAL A 1 485 ? 136.261 128.883 146.482 1.00 46.32 473 VAL A C 1
ATOM 3694 O O . VAL A 1 485 ? 136.000 130.085 146.573 1.00 46.32 473 VAL A O 1
ATOM 3698 N N . HIS A 1 486 ? 136.973 128.228 147.395 1.00 48.88 474 HIS A N 1
ATOM 3699 C CA . HIS A 1 486 ? 137.515 128.934 148.545 1.00 48.88 474 HIS A CA 1
ATOM 3700 C C . HIS A 1 486 ? 138.554 129.947 148.093 1.00 48.88 474 HIS A C 1
ATOM 3701 O O . HIS A 1 486 ? 139.439 129.636 147.292 1.00 48.88 474 HIS A O 1
ATOM 3708 N N . MET A 1 487 ? 138.449 131.168 148.611 1.00 54.10 475 MET A N 1
ATOM 3709 C CA . MET A 1 487 ? 139.418 132.189 148.236 1.00 54.10 475 MET A CA 1
ATOM 3710 C C . MET A 1 487 ? 140.734 131.990 148.980 1.00 54.10 475 MET A C 1
ATOM 3711 O O . MET A 1 487 ? 141.776 131.756 148.361 1.00 54.10 475 MET A O 1
ATOM 3716 N N . ALA A 1 488 ? 140.714 132.083 150.311 1.00 55.81 476 ALA A N 1
ATOM 3717 C CA . ALA A 1 488 ? 141.889 131.717 151.094 1.00 55.81 476 ALA A CA 1
ATOM 3718 C C . ALA A 1 488 ? 141.626 130.552 152.038 1.00 55.81 476 ALA A C 1
ATOM 3719 O O . ALA A 1 488 ? 142.268 129.505 151.907 1.00 55.81 476 ALA A O 1
ATOM 3721 N N . CYS A 1 489 ? 140.697 130.694 152.981 1.00 56.78 477 CYS A N 1
ATOM 3722 C CA . CYS A 1 489 ? 140.449 129.638 153.953 1.00 56.78 477 CYS A CA 1
ATOM 3723 C C . CYS A 1 489 ? 138.996 129.193 153.962 1.00 56.78 477 CYS A C 1
ATOM 3724 O O . CYS A 1 489 ? 138.707 127.994 153.919 1.00 56.78 477 CYS A O 1
ATOM 3727 N N . MET A 1 490 ? 138.077 130.154 154.031 1.00 52.52 478 MET A N 1
ATOM 3728 C CA . MET A 1 490 ? 136.682 129.841 154.307 1.00 52.52 478 MET A CA 1
ATOM 3729 C C . MET A 1 490 ? 135.729 130.487 153.312 1.00 52.52 478 MET A C 1
ATOM 3730 O O . MET A 1 490 ? 134.661 129.939 153.029 1.00 52.52 478 MET A O 1
ATOM 3735 N N . SER A 1 491 ? 136.099 131.637 152.776 1.00 50.40 479 SER A N 1
ATOM 3736 C CA . SER A 1 491 ? 135.135 132.461 152.063 1.00 50.40 479 SER A CA 1
ATOM 3737 C C . SER A 1 491 ? 134.848 131.888 150.681 1.00 50.40 479 SER A C 1
ATOM 3738 O O . SER A 1 491 ? 135.783 131.687 149.899 1.00 50.40 479 SER A O 1
ATOM 3741 N N . PRO A 1 492 ? 133.592 131.597 150.351 1.00 48.36 480 PRO A N 1
ATOM 3742 C CA . PRO A 1 492 ? 133.258 131.230 148.973 1.00 48.36 480 PRO A CA 1
ATOM 3743 C C . PRO A 1 492 ? 133.487 132.392 148.020 1.00 48.36 480 PRO A C 1
ATOM 3744 O O . PRO A 1 492 ? 133.322 133.560 148.376 1.00 48.36 480 PRO A O 1
ATOM 3748 N N . ASN A 1 493 ? 133.870 132.057 146.796 1.00 49.85 481 ASN A N 1
ATOM 3749 C CA . ASN A 1 493 ? 134.043 133.063 145.759 1.00 49.85 481 ASN A CA 1
ATOM 3750 C C . ASN A 1 493 ? 133.848 132.437 144.384 1.00 49.85 481 ASN A C 1
ATOM 3751 O O . ASN A 1 493 ? 134.626 131.564 143.983 1.00 49.85 481 ASN A O 1
ATOM 3756 N N . PRO A 1 494 ? 132.826 132.849 143.641 1.00 48.62 482 PRO A N 1
ATOM 3757 C CA . PRO A 1 494 ? 132.616 132.292 142.302 1.00 48.62 482 PRO A CA 1
ATOM 3758 C C . PRO A 1 494 ? 133.762 132.637 141.365 1.00 48.62 482 PRO A C 1
ATOM 3759 O O . PRO A 1 494 ? 134.430 133.661 141.513 1.00 48.62 482 PRO A O 1
ATOM 3763 N N . THR A 1 495 ? 133.991 131.752 140.397 1.00 51.98 483 THR A N 1
ATOM 3764 C CA . THR A 1 495 ? 135.078 131.897 139.439 1.00 51.98 483 THR A CA 1
ATOM 3765 C C . THR A 1 495 ? 134.618 132.460 138.102 1.00 51.98 483 THR A C 1
ATOM 3766 O O . THR A 1 495 ? 135.383 132.434 137.135 1.00 51.98 483 THR A O 1
ATOM 3770 N N . THR A 1 496 ? 133.392 132.967 138.024 1.00 51.65 484 THR A N 1
ATOM 3771 C CA . THR A 1 496 ? 132.840 133.414 136.755 1.00 51.65 484 THR A CA 1
ATOM 3772 C C . THR A 1 496 ? 133.458 134.747 136.336 1.00 51.65 484 THR A C 1
ATOM 3773 O O . THR A 1 496 ? 134.370 135.278 136.976 1.00 51.65 484 THR A O 1
ATOM 3777 N N . LYS A 1 497 ? 132.947 135.285 135.226 1.00 52.69 485 LYS A N 1
ATOM 3778 C CA . LYS A 1 497 ? 133.498 136.512 134.658 1.00 52.69 485 LYS A CA 1
ATOM 3779 C C . LYS A 1 497 ? 133.344 137.691 135.608 1.00 52.69 485 LYS A C 1
ATOM 3780 O O . LYS A 1 497 ? 134.278 138.480 135.787 1.00 52.69 485 LYS A O 1
ATOM 3786 N N . HIS A 1 498 ? 132.173 137.829 136.225 1.00 55.99 486 HIS A N 1
ATOM 3787 C CA . HIS A 1 498 ? 131.909 138.931 137.141 1.00 55.99 486 HIS A CA 1
ATOM 3788 C C . HIS A 1 498 ? 132.028 138.537 138.604 1.00 55.99 486 HIS A C 1
ATOM 3789 O O . HIS A 1 498 ? 132.318 139.396 139.442 1.00 55.99 486 HIS A O 1
ATOM 3796 N N . GLY A 1 499 ? 131.803 137.265 138.931 1.00 50.85 487 GLY A N 1
ATOM 3797 C CA . GLY A 1 499 ? 131.811 136.858 140.325 1.00 50.85 487 GLY A CA 1
ATOM 3798 C C . GLY A 1 499 ? 133.180 136.944 140.970 1.00 50.85 487 GLY A C 1
ATOM 3799 O O . GLY A 1 499 ? 133.298 137.302 142.145 1.00 50.85 487 GLY A O 1
ATOM 3800 N N . THR A 1 500 ? 134.228 136.618 140.220 1.00 53.02 488 THR A N 1
ATOM 3801 C CA . THR A 1 500 ? 135.559 136.509 140.803 1.00 53.02 488 THR A CA 1
ATOM 3802 C C . THR A 1 500 ? 136.042 137.857 141.325 1.00 53.02 488 THR A C 1
ATOM 3803 O O . THR A 1 500 ? 135.714 138.916 140.785 1.00 53.02 488 THR A O 1
ATOM 3807 N N . SER A 1 501 ? 136.818 137.807 142.404 1.00 53.62 489 SER A N 1
ATOM 3808 C CA . SER A 1 501 ? 137.373 139.001 143.012 1.00 53.62 489 SER A CA 1
ATOM 3809 C C . SER A 1 501 ? 138.883 139.005 142.856 1.00 53.62 489 SER A C 1
ATOM 3810 O O . SER A 1 501 ? 139.540 138.016 143.205 1.00 53.62 489 SER A O 1
ATOM 3813 N N . PRO A 1 502 ? 139.466 140.087 142.344 1.00 53.98 490 PRO A N 1
ATOM 3814 C CA . PRO A 1 502 ? 140.900 140.106 142.038 1.00 53.98 490 PRO A CA 1
ATOM 3815 C C . PRO A 1 502 ? 141.789 140.649 143.144 1.00 53.98 490 PRO A C 1
ATOM 3816 O O . PRO A 1 502 ? 143.002 140.754 142.935 1.00 53.98 490 PRO A O 1
ATOM 3820 N N . PHE A 1 503 ? 141.231 140.993 144.298 1.00 53.70 491 PHE A N 1
ATOM 3821 C CA . PHE A 1 503 ? 141.979 141.618 145.375 1.00 53.70 491 PHE A CA 1
ATOM 3822 C C . PHE A 1 503 ? 141.612 140.950 146.690 1.00 53.70 491 PHE A C 1
ATOM 3823 O O . PHE A 1 503 ? 140.504 140.433 146.850 1.00 53.70 491 PHE A O 1
ATOM 3831 N N . ARG A 1 504 ? 142.555 140.954 147.631 1.00 56.65 492 ARG A N 1
ATOM 3832 C CA . ARG A 1 504 ? 142.279 140.450 148.974 1.00 56.65 492 ARG A CA 1
ATOM 3833 C C . ARG A 1 504 ? 141.591 141.558 149.763 1.00 56.65 492 ARG A C 1
ATOM 3834 O O . ARG A 1 504 ? 142.202 142.284 150.551 1.00 56.65 492 ARG A O 1
ATOM 3842 N N . MET A 1 505 ? 140.283 141.692 149.536 1.00 53.74 493 MET A N 1
ATOM 3843 C CA . MET A 1 505 ? 139.501 142.643 150.313 1.00 53.74 493 MET A CA 1
ATOM 3844 C C . MET A 1 505 ? 139.401 142.228 151.772 1.00 53.74 493 MET A C 1
ATOM 3845 O O . MET A 1 505 ? 139.087 143.065 152.623 1.00 53.74 493 MET A O 1
ATOM 3850 N N . ALA A 1 506 ? 139.671 140.961 152.077 1.00 54.11 494 ALA A N 1
ATOM 3851 C CA . ALA A 1 506 ? 139.689 140.486 153.453 1.00 54.11 494 ALA A CA 1
ATOM 3852 C C . ALA A 1 506 ? 140.930 140.916 154.212 1.00 54.11 494 ALA A C 1
ATOM 3853 O O . ALA A 1 506 ? 141.098 140.501 155.363 1.00 54.11 494 ALA A O 1
ATOM 3855 N N . SER A 1 507 ? 141.807 141.721 153.610 1.00 55.90 495 SER A N 1
ATOM 3856 C CA . SER A 1 507 ? 142.923 142.281 154.356 1.00 55.90 495 SER A CA 1
ATOM 3857 C C . SER A 1 507 ? 142.462 143.271 155.415 1.00 55.90 495 SER A C 1
ATOM 3858 O O . SER A 1 507 ? 143.296 143.781 156.169 1.00 55.90 495 SER A O 1
ATOM 3861 N N . ALA A 1 508 ? 141.162 143.559 155.481 1.00 54.36 496 ALA A N 1
ATOM 3862 C CA . ALA A 1 508 ? 140.578 144.302 156.595 1.00 54.36 496 ALA A CA 1
ATOM 3863 C C . ALA A 1 508 ? 140.292 143.352 157.756 1.00 54.36 496 ALA A C 1
ATOM 3864 O O . ALA A 1 508 ? 139.187 143.282 158.290 1.00 54.36 496 ALA A O 1
ATOM 3866 N N . THR A 1 509 ? 141.323 142.604 158.132 1.00 53.56 497 THR A N 1
ATOM 3867 C CA . THR A 1 509 ? 141.232 141.708 159.269 1.00 53.56 497 THR A CA 1
ATOM 3868 C C . THR A 1 509 ? 141.186 142.520 160.551 1.00 53.56 497 THR A C 1
ATOM 3869 O O . THR A 1 509 ? 141.814 143.575 160.660 1.00 53.56 497 THR A O 1
ATOM 3873 N N . MET A 1 510 ? 140.437 142.020 161.527 1.00 54.46 498 MET A N 1
ATOM 3874 C CA . MET A 1 510 ? 140.260 142.720 162.785 1.00 54.46 498 MET A CA 1
ATOM 3875 C C . MET A 1 510 ? 140.580 141.800 163.948 1.00 54.46 498 MET A C 1
ATOM 3876 O O . MET A 1 510 ? 140.316 140.596 163.910 1.00 54.46 498 MET A O 1
ATOM 3881 N N . ASN A 1 511 ? 141.162 142.388 164.984 1.00 54.03 499 ASN A N 1
ATOM 3882 C CA . ASN A 1 511 ? 141.332 141.717 166.262 1.00 54.03 499 ASN A CA 1
ATOM 3883 C C . ASN A 1 511 ? 140.106 142.047 167.109 1.00 54.03 499 ASN A C 1
ATOM 3884 O O . ASN A 1 511 ? 140.024 143.128 167.699 1.00 54.03 499 ASN A O 1
ATOM 3889 N N . SER A 1 512 ? 139.145 141.122 167.158 1.00 53.64 500 SER A N 1
ATOM 3890 C CA . SER A 1 512 ? 137.860 141.425 167.781 1.00 53.64 500 SER A CA 1
ATOM 3891 C C . SER A 1 512 ? 138.015 141.690 169.271 1.00 53.64 500 SER A C 1
ATOM 3892 O O . SER A 1 512 ? 137.300 142.526 169.836 1.00 53.64 500 SER A O 1
ATOM 3895 N N . ALA A 1 513 ? 138.939 140.982 169.923 1.00 52.39 501 ALA A N 1
ATOM 3896 C CA . ALA A 1 513 ? 139.157 141.169 171.354 1.00 52.39 501 ALA A CA 1
ATOM 3897 C C . ALA A 1 513 ? 139.533 142.611 171.675 1.00 52.39 501 ALA A C 1
ATOM 3898 O O . ALA A 1 513 ? 139.305 143.088 172.795 1.00 52.39 501 ALA A O 1
ATOM 3900 N N . LYS A 1 514 ? 140.138 143.308 170.714 1.00 52.13 502 LYS A N 1
ATOM 3901 C CA . LYS A 1 514 ? 140.493 144.703 170.931 1.00 52.13 502 LYS A CA 1
ATOM 3902 C C . LYS A 1 514 ? 139.278 145.553 171.277 1.00 52.13 502 LYS A C 1
ATOM 3903 O O . LYS A 1 514 ? 139.391 146.520 172.036 1.00 52.13 502 LYS A O 1
ATOM 3909 N N . THR A 1 515 ? 138.115 145.231 170.709 1.00 52.16 503 THR A N 1
ATOM 3910 C CA . THR A 1 515 ? 136.919 146.012 171.008 1.00 52.16 503 THR A CA 1
ATOM 3911 C C . THR A 1 515 ? 136.577 145.953 172.488 1.00 52.16 503 THR A C 1
ATOM 3912 O O . THR A 1 515 ? 136.417 146.993 173.140 1.00 52.16 503 THR A O 1
ATOM 3916 N N . ILE A 1 516 ? 136.512 144.747 173.050 1.00 52.87 504 ILE A N 1
ATOM 3917 C CA . ILE A 1 516 ? 136.136 144.619 174.453 1.00 52.87 504 ILE A CA 1
ATOM 3918 C C . ILE A 1 516 ? 137.265 145.098 175.354 1.00 52.87 504 ILE A C 1
ATOM 3919 O O . ILE A 1 516 ? 137.020 145.611 176.451 1.00 52.87 504 ILE A O 1
ATOM 3924 N N . GLU A 1 517 ? 138.518 144.933 174.919 1.00 54.88 505 GLU A N 1
ATOM 3925 C CA . GLU A 1 517 ? 139.635 145.449 175.703 1.00 54.88 505 GLU A CA 1
ATOM 3926 C C . GLU A 1 517 ? 139.664 146.974 175.716 1.00 54.88 505 GLU A C 1
ATOM 3927 O O . GLU A 1 517 ? 140.116 147.576 176.696 1.00 54.88 505 GLU A O 1
ATOM 3933 N N . TYR A 1 518 ? 139.193 147.614 174.647 1.00 52.05 506 TYR A N 1
ATOM 3934 C CA . TYR A 1 518 ? 139.102 149.066 174.602 1.00 52.05 506 TYR A CA 1
ATOM 3935 C C . TYR A 1 518 ? 137.884 149.593 175.341 1.00 52.05 506 TYR A C 1
ATOM 3936 O O . TYR A 1 518 ? 137.891 150.745 175.789 1.00 52.05 506 TYR A O 1
ATOM 3945 N N . VAL A 1 519 ? 136.828 148.787 175.460 1.00 52.52 507 VAL A N 1
ATOM 3946 C CA . VAL A 1 519 ? 135.722 149.195 176.317 1.00 52.52 507 VAL A CA 1
ATOM 3947 C C . VAL A 1 519 ? 136.173 149.257 177.769 1.00 52.52 507 VAL A C 1
ATOM 3948 O O . VAL A 1 519 ? 135.754 150.143 178.522 1.00 52.52 507 VAL A O 1
ATOM 3952 N N . LEU A 1 520 ? 137.050 148.345 178.178 1.00 52.25 508 LEU A N 1
ATOM 3953 C CA . LEU A 1 520 ? 137.508 148.268 179.555 1.00 52.25 508 LEU A CA 1
ATOM 3954 C C . LEU A 1 520 ? 138.725 149.138 179.837 1.00 52.25 508 LEU A C 1
ATOM 3955 O O . LEU A 1 520 ? 139.136 149.238 180.997 1.00 52.25 508 LEU A O 1
ATOM 3960 N N . HIS A 1 521 ? 139.316 149.761 178.815 1.00 54.02 509 HIS A N 1
ATOM 3961 C CA . HIS A 1 521 ? 140.471 150.629 179.015 1.00 54.02 509 HIS A CA 1
ATOM 3962 C C . HIS A 1 521 ? 140.278 151.997 178.373 1.00 54.02 509 HIS A C 1
ATOM 3963 O O . HIS A 1 521 ? 141.264 152.684 178.089 1.00 54.02 509 HIS A O 1
ATOM 3970 N N . ASN A 1 522 ? 139.029 152.399 178.142 1.00 56.01 510 ASN A N 1
ATOM 3971 C CA . ASN A 1 522 ? 138.709 153.716 177.594 1.00 56.01 510 ASN A CA 1
ATOM 3972 C C . ASN A 1 522 ? 139.440 153.958 176.277 1.00 56.01 510 ASN A C 1
ATOM 3973 O O . ASN A 1 522 ? 139.915 155.059 175.995 1.00 56.01 510 ASN A O 1
ATOM 3978 N N . GLY A 1 523 ? 139.541 152.910 175.466 1.00 54.65 511 GLY 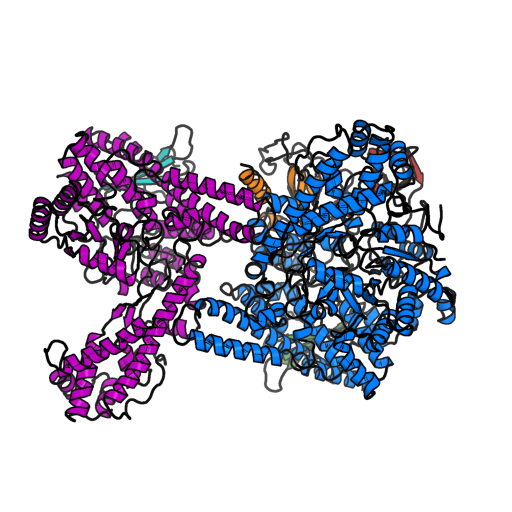A N 1
ATOM 3979 C CA . GLY A 1 523 ? 140.143 153.045 174.157 1.00 54.65 511 GLY A CA 1
ATOM 3980 C C . GLY A 1 523 ? 141.636 153.269 174.149 1.00 54.65 511 GLY A C 1
ATOM 3981 O O . GLY A 1 523 ? 142.171 153.760 173.152 1.00 54.65 511 GLY A O 1
ATOM 3982 N N . TYR A 1 524 ? 142.331 152.923 175.228 1.00 53.21 512 TYR A N 1
ATOM 3983 C CA . TYR A 1 524 ? 143.778 153.059 175.307 1.00 53.21 512 TYR A CA 1
ATOM 3984 C C . TYR A 1 524 ? 144.416 151.681 175.229 1.00 53.21 512 TYR A C 1
ATOM 3985 O O . TYR A 1 524 ? 143.978 150.750 175.912 1.00 53.21 512 TYR A O 1
ATOM 3994 N N . ASP A 1 525 ? 145.445 151.555 174.399 1.00 55.02 513 ASP A N 1
ATOM 3995 C CA . ASP A 1 525 ? 146.145 150.294 174.198 1.00 55.02 513 ASP A CA 1
ATOM 3996 C C . ASP A 1 525 ? 147.557 150.417 174.751 1.00 55.02 513 ASP A C 1
ATOM 3997 O O . ASP A 1 525 ? 148.316 151.298 174.335 1.00 55.02 513 ASP A O 1
ATOM 4002 N N . ARG A 1 526 ? 147.907 149.529 175.680 1.00 54.09 514 ARG A N 1
ATOM 4003 C CA . ARG A 1 526 ? 149.241 149.542 176.264 1.00 54.09 514 ARG A CA 1
ATOM 4004 C C . ARG A 1 526 ? 150.302 149.041 175.293 1.00 54.09 514 ARG A C 1
ATOM 4005 O O . ARG A 1 526 ? 151.465 149.441 175.406 1.00 54.09 514 ARG A O 1
ATOM 4013 N N . VAL A 1 527 ? 149.926 148.190 174.337 1.00 52.20 515 VAL A N 1
ATOM 4014 C CA . VAL A 1 527 ? 150.913 147.550 173.470 1.00 52.20 515 VAL A CA 1
ATOM 4015 C C . VAL A 1 527 ? 151.642 148.586 172.624 1.00 52.20 515 VAL A C 1
ATOM 4016 O O . VAL A 1 527 ? 152.875 148.599 172.557 1.00 52.20 515 VAL A O 1
ATOM 4020 N N . VAL A 1 528 ? 150.896 149.469 171.968 1.00 52.47 516 VAL A N 1
ATOM 4021 C CA . VAL A 1 528 ? 151.507 150.441 171.070 1.00 52.47 516 VAL A CA 1
ATOM 4022 C C . VAL A 1 528 ? 151.696 151.771 171.784 1.00 52.47 516 VAL A C 1
ATOM 4023 O O . VAL A 1 528 ? 152.115 152.758 171.170 1.00 52.47 516 VAL A O 1
ATOM 4027 N N . ASN A 1 529 ? 151.393 151.803 173.083 1.00 54.59 517 ASN A N 1
ATOM 4028 C CA . ASN A 1 529 ? 151.516 153.017 173.890 1.00 54.59 517 ASN A CA 1
ATOM 4029 C C . ASN A 1 529 ? 150.771 154.178 173.241 1.00 54.59 517 ASN A C 1
ATOM 4030 O O . ASN A 1 529 ? 151.244 155.315 173.216 1.00 54.59 517 ASN A O 1
ATOM 4035 N N . MET A 1 530 ? 149.594 153.884 172.699 1.00 55.09 518 MET A N 1
ATOM 4036 C CA . MET A 1 530 ? 148.835 154.865 171.943 1.00 55.09 518 MET A CA 1
ATOM 4037 C C . MET A 1 530 ? 147.355 154.715 172.252 1.00 55.09 518 MET A C 1
ATOM 4038 O O . MET A 1 530 ? 146.866 153.615 172.515 1.00 55.09 518 MET A O 1
ATOM 4043 N N . GLN A 1 531 ? 146.647 155.841 172.225 1.00 55.80 519 GLN A N 1
ATOM 4044 C CA . GLN A 1 531 ? 145.196 155.847 172.366 1.00 55.80 519 GLN A CA 1
ATOM 4045 C C . GLN A 1 531 ? 144.589 155.397 171.044 1.00 55.80 519 GLN A C 1
ATOM 4046 O O . GLN A 1 531 ? 144.571 156.157 170.071 1.00 55.80 519 GLN A O 1
ATOM 4052 N N . MET A 1 532 ? 144.096 154.162 171.002 1.00 53.08 520 MET A N 1
ATOM 4053 C CA . MET A 1 532 ? 143.614 153.590 169.751 1.00 53.08 520 MET A CA 1
ATOM 4054 C C . MET A 1 532 ? 142.117 153.811 169.567 1.00 53.08 520 MET A C 1
ATOM 4055 O O . MET A 1 532 ? 141.695 154.520 168.650 1.00 53.08 520 MET A O 1
ATOM 4060 N N . GLY A 1 533 ? 141.307 153.233 170.446 1.00 52.60 521 GLY A N 1
ATOM 4061 C CA . GLY A 1 533 ? 139.875 153.310 170.310 1.00 52.60 521 GLY A CA 1
ATOM 4062 C C . GLY A 1 533 ? 139.331 154.667 170.699 1.00 52.60 521 GLY A C 1
ATOM 4063 O O . GLY A 1 533 ? 139.986 155.449 171.395 1.00 52.60 521 GLY A O 1
ATOM 4064 N N . PRO A 1 534 ? 138.121 154.977 170.246 1.00 52.47 522 PRO A N 1
ATOM 4065 C CA . PRO A 1 534 ? 137.472 156.214 170.683 1.00 52.47 522 PRO A CA 1
ATOM 4066 C C . PRO A 1 534 ? 137.152 156.157 172.164 1.00 52.47 522 PRO A C 1
ATOM 4067 O O . PRO A 1 534 ? 136.905 155.090 172.731 1.00 52.47 522 PRO A O 1
ATOM 4071 N N . LYS A 1 535 ? 137.158 157.328 172.796 1.00 55.85 523 LYS A N 1
ATOM 4072 C CA . LYS A 1 535 ? 136.846 157.425 174.220 1.00 55.85 523 LYS A CA 1
ATOM 4073 C C . LYS A 1 535 ? 135.340 157.252 174.390 1.00 55.85 523 LYS A C 1
ATOM 4074 O O . LYS A 1 535 ? 134.566 158.210 174.470 1.00 55.85 523 LYS A O 1
ATOM 4080 N N . THR A 1 536 ? 134.924 155.986 174.441 1.00 59.85 524 THR A N 1
ATOM 4081 C CA . THR A 1 536 ? 133.525 155.643 174.656 1.00 59.85 524 THR A CA 1
ATOM 4082 C C . THR A 1 536 ? 133.046 155.999 176.053 1.00 59.85 524 THR A C 1
ATOM 4083 O O . THR A 1 536 ? 131.839 155.943 176.311 1.00 59.85 524 THR A O 1
ATOM 4087 N N . GLY A 1 537 ? 133.954 156.351 176.952 1.00 64.83 525 GLY A N 1
ATOM 4088 C CA . GLY A 1 537 ? 133.603 156.672 178.322 1.00 64.83 525 GLY A CA 1
ATOM 4089 C C . GLY A 1 537 ? 134.537 155.916 179.239 1.00 64.83 525 GLY A C 1
ATOM 4090 O O . GLY A 1 537 ? 135.064 154.856 178.895 1.00 64.83 525 GLY A O 1
ATOM 4091 N N . ASP A 1 538 ? 134.761 156.477 180.421 1.00 66.13 526 ASP A N 1
ATOM 4092 C CA . ASP A 1 538 ? 135.609 155.819 181.401 1.00 66.13 526 ASP A CA 1
ATOM 4093 C C . ASP A 1 538 ? 134.979 154.505 181.838 1.00 66.13 526 ASP A C 1
ATOM 4094 O O . ASP A 1 538 ? 133.769 154.418 182.060 1.00 66.13 526 ASP A O 1
ATOM 4099 N N . ALA A 1 539 ? 135.810 153.481 181.968 1.00 64.54 527 ALA A N 1
ATOM 4100 C CA . ALA A 1 539 ? 135.364 152.207 182.510 1.00 64.54 527 ALA A CA 1
ATOM 4101 C C . ALA A 1 539 ? 135.225 152.363 184.020 1.00 64.54 527 ALA A C 1
ATOM 4102 O O . ALA A 1 539 ? 135.238 153.473 184.559 1.00 64.54 527 ALA A O 1
ATOM 4104 N N . ARG A 1 540 ? 135.047 151.245 184.721 1.00 66.26 528 ARG A N 1
ATOM 4105 C CA . ARG A 1 540 ? 134.957 151.194 186.176 1.00 66.26 528 ARG A CA 1
ATOM 4106 C C . ARG A 1 540 ? 133.662 151.816 186.684 1.00 66.26 528 ARG A C 1
ATOM 4107 O O . ARG A 1 540 ? 133.419 151.817 187.896 1.00 66.26 528 ARG A O 1
ATOM 4115 N N . GLU A 1 541 ? 132.810 152.332 185.795 1.00 69.60 529 GLU A N 1
ATOM 4116 C CA . GLU A 1 541 ? 131.571 152.990 186.188 1.00 69.60 529 GLU A CA 1
ATOM 4117 C C . GLU A 1 541 ? 130.400 152.582 185.299 1.00 69.60 529 GLU A C 1
ATOM 4118 O O . GLU A 1 541 ? 129.380 153.275 185.275 1.00 69.60 529 GLU A O 1
ATOM 4124 N N . ILE A 1 542 ? 130.528 151.479 184.560 1.00 67.68 530 ILE A N 1
ATOM 4125 C CA . ILE A 1 542 ? 129.430 151.012 183.720 1.00 67.68 530 ILE A CA 1
ATOM 4126 C C . ILE A 1 542 ? 128.252 150.644 184.608 1.00 67.68 530 ILE A C 1
ATOM 4127 O O . ILE A 1 542 ? 128.369 149.794 185.499 1.00 67.68 530 ILE A O 1
ATOM 4132 N N . LYS A 1 543 ? 127.106 151.278 184.365 1.00 70.53 531 LYS A N 1
ATOM 4133 C CA . LYS A 1 543 ? 125.954 151.099 185.243 1.00 70.53 531 LYS A CA 1
ATOM 4134 C C . LYS A 1 543 ? 125.254 149.770 184.983 1.00 70.53 531 LYS A C 1
ATOM 4135 O O . LYS A 1 543 ? 125.065 148.964 185.900 1.00 70.53 531 LYS A O 1
ATOM 4141 N N . ASP A 1 544 ? 124.863 149.521 183.736 1.00 68.65 532 ASP A N 1
ATOM 4142 C CA . ASP A 1 544 ? 124.133 148.311 183.393 1.00 68.65 532 ASP A CA 1
ATOM 4143 C C . ASP A 1 544 ? 124.672 147.745 182.087 1.00 68.65 532 ASP A C 1
ATOM 4144 O O . ASP A 1 544 ? 125.481 148.370 181.396 1.00 68.65 532 ASP A O 1
ATOM 4149 N N . PHE A 1 545 ? 124.200 146.540 181.753 1.00 63.57 533 PHE A N 1
ATOM 4150 C CA . PHE A 1 545 ? 124.707 145.831 180.582 1.00 63.57 533 PHE A CA 1
ATOM 4151 C C . PHE A 1 545 ? 124.438 146.592 179.291 1.00 63.57 533 PHE A C 1
ATOM 4152 O O . PHE A 1 545 ? 125.208 146.471 178.332 1.00 63.57 533 PHE A O 1
ATOM 4160 N N . GLU A 1 546 ? 123.353 147.365 179.238 1.00 65.79 534 GLU A N 1
ATOM 4161 C CA . GLU A 1 546 ? 123.045 148.114 178.025 1.00 65.79 534 GLU A CA 1
ATOM 4162 C C . GLU A 1 546 ? 124.122 149.147 177.724 1.00 65.79 534 GLU A C 1
ATOM 4163 O O . GLU A 1 546 ? 124.511 149.327 176.565 1.00 65.79 534 GLU A O 1
ATOM 4169 N N . ASP A 1 547 ? 124.618 149.836 178.754 1.00 64.70 535 ASP A N 1
ATOM 4170 C CA . ASP A 1 547 ? 125.678 150.816 178.544 1.00 64.70 535 ASP A CA 1
ATOM 4171 C C . ASP A 1 547 ? 126.935 150.147 178.003 1.00 64.70 535 ASP A C 1
ATOM 4172 O O . ASP A 1 547 ? 127.565 150.645 177.061 1.00 64.70 535 ASP A O 1
ATOM 4177 N N . LEU A 1 548 ? 127.305 149.006 178.585 1.00 59.53 536 LEU A N 1
ATOM 4178 C CA . LEU A 1 548 ? 128.496 148.294 178.139 1.00 59.53 536 LEU A CA 1
ATOM 4179 C C . LEU A 1 548 ? 128.340 147.813 176.705 1.00 59.53 536 LEU A C 1
ATOM 4180 O O . LEU A 1 548 ? 129.286 147.890 175.911 1.00 59.53 536 LEU A O 1
ATOM 4185 N N . PHE A 1 549 ? 127.152 147.325 176.349 1.00 58.07 537 PHE A N 1
ATOM 4186 C CA . PHE A 1 549 ? 126.940 146.862 174.984 1.00 58.07 537 PHE A CA 1
ATOM 4187 C C . PHE A 1 549 ? 126.961 148.021 173.998 1.00 58.07 537 PHE A C 1
ATOM 4188 O O . PHE A 1 549 ? 127.457 147.876 172.879 1.00 58.07 537 PHE A O 1
ATOM 4196 N N . GLU A 1 550 ? 126.419 149.176 174.384 1.00 58.42 538 GLU A N 1
ATOM 4197 C CA . GLU A 1 550 ? 126.500 150.348 173.518 1.00 58.42 538 GLU A CA 1
ATOM 4198 C C . GLU A 1 550 ? 127.949 150.769 173.302 1.00 58.42 538 GLU A C 1
ATOM 4199 O O . GLU A 1 550 ? 128.354 151.095 172.178 1.00 58.42 538 GLU A O 1
ATOM 4205 N N . ARG A 1 551 ? 128.744 150.778 174.374 1.00 59.40 539 ARG A N 1
ATOM 4206 C CA . ARG A 1 551 ? 130.162 151.102 174.246 1.00 59.40 539 ARG A CA 1
ATOM 4207 C C . ARG A 1 551 ? 130.868 150.126 173.311 1.00 59.40 539 ARG A C 1
ATOM 4208 O O . ARG A 1 551 ? 131.663 150.526 172.449 1.00 59.40 539 ARG A O 1
ATOM 4216 N N . TRP A 1 552 ? 130.584 148.833 173.472 1.00 53.06 540 TRP A N 1
ATOM 4217 C CA . TRP A 1 552 ? 131.188 147.827 172.606 1.00 53.06 540 TRP A CA 1
ATOM 4218 C C . TRP A 1 552 ? 130.762 148.014 171.159 1.00 53.06 540 TRP A C 1
ATOM 4219 O O . TRP A 1 552 ? 131.562 147.817 170.239 1.00 53.06 540 TRP A O 1
ATOM 4230 N N . THR A 1 553 ? 129.498 148.372 170.938 1.00 51.23 541 THR A N 1
ATOM 4231 C CA . THR A 1 553 ? 129.027 148.645 169.587 1.00 51.23 541 THR A CA 1
ATOM 4232 C C . THR A 1 553 ? 129.788 149.810 168.973 1.00 51.23 541 THR A C 1
ATOM 4233 O O . THR A 1 553 ? 130.177 149.759 167.799 1.00 51.23 541 THR A O 1
ATOM 4237 N N . VAL A 1 554 ? 130.021 150.865 169.756 1.00 51.71 542 VAL A N 1
ATOM 4238 C CA . VAL A 1 554 ? 130.778 152.008 169.250 1.00 51.71 542 VAL A CA 1
ATOM 4239 C C . VAL A 1 554 ? 132.189 151.581 168.867 1.00 51.71 542 VAL A C 1
ATOM 4240 O O . VAL A 1 554 ? 132.697 151.933 167.793 1.00 51.71 542 VAL A O 1
ATOM 4244 N N . GLN A 1 555 ? 132.841 150.804 169.736 1.00 51.74 543 GLN A N 1
ATOM 4245 C CA . GLN A 1 555 ? 134.204 150.360 169.447 1.00 51.74 543 GLN A CA 1
ATOM 4246 C C . GLN A 1 555 ? 134.251 149.476 168.205 1.00 51.74 543 GLN A C 1
ATOM 4247 O O . GLN A 1 555 ? 135.148 149.617 167.360 1.00 51.74 543 GLN A O 1
ATOM 4253 N N . LEU A 1 556 ? 133.291 148.557 168.081 1.00 50.06 544 LEU A N 1
ATOM 4254 C CA . LEU A 1 556 ? 133.254 147.655 166.936 1.00 50.06 544 LEU A CA 1
ATOM 4255 C C . LEU A 1 556 ? 133.033 148.420 165.640 1.00 50.06 544 LEU A C 1
ATOM 4256 O O . LEU A 1 556 ? 133.682 148.137 164.624 1.00 50.06 544 LEU A O 1
ATOM 4261 N N . LYS A 1 557 ? 132.124 149.395 165.656 1.00 47.86 545 LYS A N 1
ATOM 4262 C CA . LYS A 1 557 ? 131.893 150.198 164.464 1.00 47.86 545 LYS A CA 1
ATOM 4263 C C . LYS A 1 557 ? 133.126 151.012 164.107 1.00 47.86 545 LYS A C 1
ATOM 4264 O O . LYS A 1 557 ? 133.463 151.149 162.927 1.00 47.86 545 LYS A O 1
ATOM 4270 N N . TRP A 1 558 ? 133.822 151.549 165.111 1.00 48.71 546 TRP A N 1
ATOM 4271 C CA . TRP A 1 558 ? 135.046 152.294 164.835 1.00 48.71 546 TRP A CA 1
ATOM 4272 C C . TRP A 1 558 ? 136.086 151.408 164.162 1.00 48.71 546 TRP A C 1
ATOM 4273 O O . TRP A 1 558 ? 136.699 151.796 163.159 1.00 48.71 546 TRP A O 1
ATOM 4284 N N . LEU A 1 559 ? 136.299 150.208 164.705 1.00 49.83 547 LEU A N 1
ATOM 4285 C CA . LEU A 1 559 ? 137.307 149.312 164.145 1.00 49.83 547 LEU A CA 1
ATOM 4286 C C . LEU A 1 559 ? 136.944 148.893 162.725 1.00 49.83 547 LEU A C 1
ATOM 4287 O O . LEU A 1 559 ? 137.794 148.901 161.821 1.00 49.83 547 LEU A O 1
ATOM 4292 N N . MET A 1 560 ? 135.676 148.533 162.508 1.00 52.00 548 MET A N 1
ATOM 4293 C CA . MET A 1 560 ? 135.237 148.142 161.174 1.00 52.00 548 MET A CA 1
ATOM 4294 C C . MET A 1 560 ? 135.422 149.283 160.186 1.00 52.00 548 MET A C 1
ATOM 4295 O O . MET A 1 560 ? 135.938 149.082 159.082 1.00 52.00 548 MET A O 1
ATOM 4300 N N . ASN A 1 561 ? 135.013 150.495 160.566 1.00 50.28 549 ASN A N 1
ATOM 4301 C CA . ASN A 1 561 ? 135.140 151.626 159.658 1.00 50.28 549 ASN A CA 1
ATOM 4302 C C . ASN A 1 561 ? 136.597 151.896 159.319 1.00 50.28 549 ASN A C 1
ATOM 4303 O O . ASN A 1 561 ? 136.935 152.106 158.150 1.00 50.28 549 ASN A O 1
ATOM 4308 N N . LEU A 1 562 ? 137.479 151.870 160.320 1.00 49.11 550 LEU A N 1
ATOM 4309 C CA . LEU A 1 562 ? 138.891 152.138 160.064 1.00 49.11 550 LEU A CA 1
ATOM 4310 C C . LEU A 1 562 ? 139.470 151.126 159.084 1.00 49.11 550 LEU A C 1
ATOM 4311 O O . LEU A 1 562 ? 140.045 151.496 158.046 1.00 49.11 550 LEU A O 1
ATOM 4316 N N . LEU A 1 563 ? 139.308 149.835 159.387 1.00 49.66 551 LEU A N 1
ATOM 4317 C CA . LEU A 1 563 ? 139.915 148.811 158.544 1.00 49.66 551 LEU A CA 1
ATOM 4318 C C . LEU A 1 563 ? 139.319 148.816 157.143 1.00 49.66 551 LEU A C 1
ATOM 4319 O O . LEU A 1 563 ? 140.052 148.705 156.149 1.00 49.66 551 LEU A O 1
ATOM 4324 N N . VAL A 1 564 ? 137.995 148.953 157.039 1.00 48.53 552 VAL A N 1
ATOM 4325 C CA . VAL A 1 564 ? 137.352 148.910 155.734 1.00 48.53 552 VAL A CA 1
ATOM 4326 C C . VAL A 1 564 ? 137.738 150.125 154.902 1.00 48.53 552 VAL A C 1
ATOM 4327 O O . VAL A 1 564 ? 137.957 150.007 153.695 1.00 48.53 552 VAL A O 1
ATOM 4331 N N . ARG A 1 565 ? 137.837 151.307 155.517 1.00 50.67 553 ARG A N 1
ATOM 4332 C CA . ARG A 1 565 ? 138.266 152.481 154.764 1.00 50.67 553 ARG A CA 1
ATOM 4333 C C . ARG A 1 565 ? 139.681 152.302 154.238 1.00 50.67 553 ARG A C 1
ATOM 4334 O O . ARG A 1 565 ? 139.970 152.612 153.072 1.00 50.67 553 ARG A O 1
ATOM 4342 N N . THR A 1 566 ? 140.584 151.798 155.085 1.00 50.79 554 THR A N 1
ATOM 4343 C CA . THR A 1 566 ? 141.962 151.610 154.644 1.00 50.79 554 THR A CA 1
ATOM 4344 C C . THR A 1 566 ? 142.036 150.630 153.478 1.00 50.79 554 THR A C 1
ATOM 4345 O O . THR A 1 566 ? 142.688 150.899 152.461 1.00 50.79 554 THR A O 1
ATOM 4349 N N . VAL A 1 567 ? 141.349 149.492 153.599 1.00 50.59 555 VAL A N 1
ATOM 4350 C CA . VAL A 1 567 ? 141.398 148.490 152.539 1.00 50.59 555 VAL A CA 1
ATOM 4351 C C . VAL A 1 567 ? 140.702 148.994 151.280 1.00 50.59 555 VAL A C 1
ATOM 4352 O O . VAL A 1 567 ? 141.124 148.687 150.160 1.00 50.59 555 VAL A O 1
ATOM 4356 N N . ASN A 1 568 ? 139.631 149.773 151.435 1.00 51.20 556 ASN A N 1
ATOM 4357 C CA . ASN A 1 568 ? 138.944 150.332 150.277 1.00 51.20 556 ASN A CA 1
ATOM 4358 C C . ASN A 1 568 ? 139.859 151.259 149.496 1.00 51.20 556 ASN A C 1
ATOM 4359 O O . ASN A 1 568 ? 139.924 151.188 148.265 1.00 51.20 556 ASN A O 1
ATOM 4364 N N . LEU A 1 569 ? 140.582 152.137 150.193 1.00 53.13 557 LEU A N 1
ATOM 4365 C CA . LEU A 1 569 ? 141.491 153.022 149.471 1.00 53.13 557 LEU A CA 1
ATOM 4366 C C . LEU A 1 569 ? 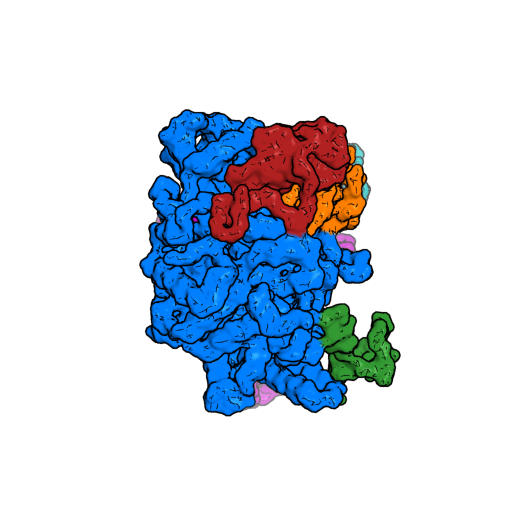142.650 152.243 148.864 1.00 53.13 557 LEU A C 1
ATOM 4367 O O . LEU A 1 569 ? 143.107 152.563 147.759 1.00 53.13 557 LEU A O 1
ATOM 4372 N N . GLY A 1 570 ? 143.137 151.215 149.562 1.00 52.90 558 GLY A N 1
ATOM 4373 C CA . GLY A 1 570 ? 144.179 150.382 148.983 1.00 52.90 558 GLY A CA 1
ATOM 4374 C C . GLY A 1 570 ? 143.735 149.720 147.692 1.00 52.90 558 GLY A C 1
ATOM 4375 O O . GLY A 1 570 ? 144.451 149.739 146.689 1.00 52.90 558 GLY A O 1
ATOM 4376 N N . ARG A 1 571 ? 142.535 149.139 147.699 1.00 52.98 559 ARG A N 1
ATOM 4377 C CA . ARG A 1 571 ? 141.993 148.506 146.502 1.00 52.98 559 ARG A CA 1
ATOM 4378 C C . ARG A 1 571 ? 141.753 149.525 145.397 1.00 52.98 559 ARG A C 1
ATOM 4379 O O . ARG A 1 571 ? 141.986 149.237 144.218 1.00 52.98 559 ARG A O 1
ATOM 4387 N N . PHE A 1 572 ? 141.284 150.718 145.758 1.00 51.29 560 PHE A N 1
ATOM 4388 C CA . PHE A 1 572 ? 141.018 151.747 144.762 1.00 51.29 560 PHE A CA 1
ATOM 4389 C C . PHE A 1 572 ? 142.299 152.217 144.085 1.00 51.29 560 PHE A C 1
ATOM 4390 O O . PHE A 1 572 ? 142.322 152.427 142.867 1.00 51.29 560 PHE A O 1
ATOM 4398 N N . LYS A 1 573 ? 143.373 152.394 144.854 1.00 52.95 561 LYS A N 1
ATOM 4399 C CA . LYS A 1 573 ? 144.610 152.938 144.313 1.00 52.95 561 LYS A CA 1
ATOM 4400 C C . LYS A 1 573 ? 145.599 151.875 143.851 1.00 52.95 561 LYS A C 1
ATOM 4401 O O . LYS A 1 573 ? 146.653 152.230 143.315 1.00 52.95 561 LYS A O 1
ATOM 4407 N N . ASP A 1 574 ? 145.297 150.592 144.049 1.00 55.05 562 ASP A N 1
ATOM 4408 C CA . ASP A 1 574 ? 146.222 149.545 143.623 1.00 55.05 562 ASP A CA 1
ATOM 4409 C C . ASP A 1 574 ? 146.573 149.570 142.137 1.00 55.05 562 ASP A C 1
ATOM 4410 O O . ASP A 1 574 ? 147.748 149.322 141.816 1.00 55.05 562 ASP A O 1
ATOM 4415 N N . PRO A 1 575 ? 145.648 149.812 141.196 1.00 55.60 563 PRO A N 1
ATOM 4416 C CA . PRO A 1 575 ? 146.063 149.843 139.782 1.00 55.60 563 PRO A CA 1
ATOM 4417 C C . PRO A 1 575 ? 147.181 150.830 139.495 1.00 55.60 563 PRO A C 1
ATOM 4418 O O . PRO A 1 575 ? 148.055 150.547 138.667 1.00 55.60 563 PRO A O 1
ATOM 4422 N N . GLU A 1 576 ? 147.177 151.986 140.158 1.00 58.43 564 GLU A N 1
ATOM 4423 C CA . GLU A 1 576 ? 148.235 152.965 139.947 1.00 58.43 564 GLU A CA 1
ATOM 4424 C C . GLU A 1 576 ? 149.476 152.641 140.771 1.00 58.43 564 GLU A C 1
ATOM 4425 O O . GLU A 1 576 ? 150.602 152.798 140.289 1.00 58.43 564 GLU A O 1
ATOM 4431 N N . PHE A 1 577 ? 149.290 152.193 142.014 1.00 55.06 565 PHE A N 1
ATOM 4432 C CA . PHE A 1 577 ? 150.432 151.980 142.897 1.00 55.06 565 PHE A CA 1
ATOM 4433 C C . PHE A 1 577 ? 151.215 150.732 142.516 1.00 55.06 565 PHE A C 1
ATOM 4434 O O . PHE A 1 577 ? 152.452 150.748 142.515 1.00 55.06 565 PHE A O 1
ATOM 4442 N N . PHE A 1 578 ? 150.525 149.638 142.201 1.00 52.74 566 PHE A N 1
ATOM 4443 C CA . PHE A 1 578 ? 151.190 148.360 141.992 1.00 52.74 566 PHE A CA 1
ATOM 4444 C C . PHE A 1 578 ? 151.081 147.863 140.556 1.00 52.74 566 PHE A C 1
ATOM 4445 O O . PHE A 1 578 ? 152.103 147.633 139.905 1.00 52.74 566 PHE A O 1
ATOM 4453 N N . GLY A 1 579 ? 149.869 147.679 140.044 1.00 54.02 567 GLY A N 1
ATOM 4454 C CA . GLY A 1 579 ? 149.708 147.186 138.690 1.00 54.02 567 GLY A CA 1
ATOM 4455 C C . GLY A 1 579 ? 149.904 145.686 138.597 1.00 54.02 567 GLY A C 1
ATOM 4456 O O . GLY A 1 579 ? 150.847 145.149 139.183 1.00 54.02 567 GLY A O 1
ATOM 4457 N N . ARG A 1 580 ? 149.037 144.996 137.867 1.00 52.20 568 ARG A N 1
ATOM 4458 C CA . ARG A 1 580 ? 149.138 143.547 137.698 1.00 52.20 568 ARG A CA 1
ATOM 4459 C C . ARG A 1 580 ? 148.917 143.179 136.240 1.00 52.20 568 ARG A C 1
ATOM 4460 O O . ARG A 1 580 ? 147.752 143.130 135.789 1.00 52.20 568 ARG A O 1
ATOM 4468 N N . PRO A 1 581 ? 149.970 142.907 135.472 1.00 51.83 569 PRO A N 1
ATOM 4469 C CA . PRO A 1 581 ? 149.776 142.555 134.060 1.00 51.83 569 PRO A CA 1
ATOM 4470 C C . PRO A 1 581 ? 149.248 141.144 133.849 1.00 51.83 569 PRO A C 1
ATOM 4471 O O . PRO A 1 581 ? 148.348 140.934 133.032 1.00 51.83 569 PRO A O 1
ATOM 4475 N N . PHE A 1 582 ? 149.790 140.169 134.580 1.00 50.02 570 PHE A N 1
ATOM 4476 C CA . PHE A 1 582 ? 149.433 138.774 134.337 1.00 50.02 570 PHE A CA 1
ATOM 4477 C C . PHE A 1 582 ? 148.002 138.482 134.772 1.00 50.02 570 PHE A C 1
ATOM 4478 O O . PHE A 1 582 ? 147.233 137.846 134.037 1.00 50.02 570 PHE A O 1
ATOM 4486 N N . LEU A 1 583 ? 147.628 138.937 135.968 1.00 50.41 571 LEU A N 1
ATOM 4487 C CA . LEU A 1 583 ? 146.271 138.708 136.449 1.00 50.41 571 LEU A CA 1
ATOM 4488 C C . LEU A 1 583 ? 145.252 139.364 135.532 1.00 50.41 571 LEU A C 1
ATOM 4489 O O . LEU A 1 583 ? 144.204 138.780 135.236 1.00 50.41 571 LEU A O 1
ATOM 4494 N N . SER A 1 584 ? 145.539 140.583 135.072 1.00 51.35 572 SER A N 1
ATOM 4495 C CA . SER A 1 584 ? 144.675 141.212 134.084 1.00 51.35 572 SER A CA 1
ATOM 4496 C C . SER A 1 584 ? 144.678 140.442 132.772 1.00 51.35 572 SER A C 1
ATOM 4497 O O . SER A 1 584 ? 143.687 140.465 132.035 1.00 51.35 572 SER A O 1
ATOM 4500 N N . ALA A 1 585 ? 145.774 139.748 132.466 1.00 49.43 573 ALA A N 1
ATOM 4501 C CA . ALA A 1 585 ? 145.839 138.989 131.225 1.00 49.43 573 ALA A CA 1
ATOM 4502 C C . ALA A 1 585 ? 145.011 137.714 131.294 1.00 49.43 573 ALA A C 1
ATOM 4503 O O . ALA A 1 585 ? 144.551 137.224 130.258 1.00 49.43 573 ALA A O 1
ATOM 4505 N N . ILE A 1 586 ? 144.810 137.160 132.486 1.00 49.51 574 ILE A N 1
ATOM 4506 C CA . ILE A 1 586 ? 144.112 135.885 132.616 1.00 49.51 574 ILE A CA 1
ATOM 4507 C C . ILE A 1 586 ? 142.708 136.055 133.202 1.00 49.51 574 ILE A C 1
ATOM 4508 O O . ILE A 1 586 ? 142.165 135.116 133.776 1.00 49.51 574 ILE A O 1
ATOM 4513 N N . THR A 1 587 ? 142.103 137.232 133.059 1.00 52.25 575 THR A N 1
ATOM 4514 C CA . THR A 1 587 ? 140.721 137.449 133.470 1.00 52.25 575 THR A CA 1
ATOM 4515 C C . THR A 1 587 ? 139.937 138.038 132.309 1.00 52.25 575 THR A C 1
ATOM 4516 O O . THR A 1 587 ? 140.434 138.914 131.597 1.00 52.25 575 THR A O 1
ATOM 4520 N N . GLU A 1 588 ? 138.704 137.559 132.129 1.00 54.64 576 GLU A N 1
ATOM 4521 C CA . GLU A 1 588 ? 137.905 137.996 130.989 1.00 54.64 576 GLU A CA 1
ATOM 4522 C C . GLU A 1 588 ? 137.575 139.479 131.077 1.00 54.64 576 GLU A C 1
ATOM 4523 O O . GLU A 1 588 ? 137.563 140.178 130.058 1.00 54.64 576 GLU A O 1
ATOM 4529 N N . ARG A 1 589 ? 137.293 139.973 132.284 1.00 54.76 577 ARG A N 1
ATOM 4530 C CA . ARG A 1 589 ? 136.967 141.382 132.475 1.00 54.76 577 ARG A CA 1
ATOM 4531 C C . ARG A 1 589 ? 138.069 142.289 131.944 1.00 54.76 577 ARG A C 1
ATOM 4532 O O . ARG A 1 589 ? 137.835 143.154 131.091 1.00 54.76 577 ARG A O 1
ATOM 4540 N N . ALA A 1 590 ? 139.287 142.100 132.455 1.00 55.21 578 ALA A N 1
ATOM 4541 C CA . ALA A 1 590 ? 140.388 142.992 132.116 1.00 55.21 578 ALA A CA 1
ATOM 4542 C C . ALA A 1 590 ? 140.760 142.883 130.645 1.00 55.21 578 ALA A C 1
ATOM 4543 O O . ALA A 1 590 ? 141.018 143.897 129.987 1.00 55.21 578 ALA A O 1
ATOM 4545 N N . VAL A 1 591 ? 140.798 141.661 130.112 1.00 55.23 579 VAL A N 1
ATOM 4546 C CA . VAL A 1 591 ? 141.108 141.482 128.698 1.00 55.23 579 VAL A CA 1
ATOM 4547 C C . VAL A 1 591 ? 140.056 142.164 127.836 1.00 55.23 579 VAL A C 1
ATOM 4548 O O . VAL A 1 591 ? 140.380 142.830 126.846 1.00 55.23 579 VAL A O 1
ATOM 4552 N N . GLU A 1 592 ? 138.781 142.016 128.200 1.00 59.31 580 GLU A N 1
ATOM 4553 C CA . GLU A 1 592 ? 137.710 142.603 127.404 1.00 59.31 580 GLU A CA 1
ATOM 4554 C C . GLU A 1 592 ? 137.756 144.125 127.431 1.00 59.31 580 GLU A C 1
ATOM 4555 O O . GLU A 1 592 ? 137.638 144.771 126.384 1.00 59.31 580 GLU A O 1
ATOM 4561 N N . HIS A 1 593 ? 137.920 144.718 128.612 1.00 59.32 581 HIS A N 1
ATOM 4562 C CA . HIS A 1 593 ? 137.820 146.165 128.745 1.00 59.32 581 HIS A CA 1
ATOM 4563 C C . HIS A 1 593 ? 139.164 146.879 128.757 1.00 59.32 581 HIS A C 1
ATOM 4564 O O . HIS A 1 593 ? 139.187 148.113 128.715 1.00 59.32 581 HIS A O 1
ATOM 4571 N N . GLY A 1 594 ? 140.275 146.151 128.808 1.00 54.77 582 GLY A N 1
ATOM 4572 C CA . GLY A 1 594 ? 141.567 146.803 128.850 1.00 54.77 582 GLY A CA 1
ATOM 4573 C C . GLY A 1 594 ? 141.909 147.443 130.172 1.00 54.77 582 GLY A C 1
ATOM 4574 O O . GLY A 1 594 ? 142.879 148.201 130.247 1.00 54.77 582 GLY A O 1
ATOM 4575 N N . ILE A 1 595 ? 141.132 147.170 131.217 1.00 56.64 583 ILE A N 1
ATOM 4576 C CA . ILE A 1 595 ? 141.376 147.710 132.548 1.00 56.64 583 ILE A CA 1
ATOM 4577 C C . ILE A 1 595 ? 142.356 146.808 133.282 1.00 56.64 583 ILE A C 1
ATOM 4578 O O . ILE A 1 595 ? 142.634 145.689 132.840 1.00 56.64 583 ILE A O 1
ATOM 4583 N N . ASP A 1 596 ? 142.897 147.293 134.394 1.00 56.55 584 ASP A N 1
ATOM 4584 C CA . ASP A 1 596 ? 143.641 146.423 135.288 1.00 56.55 584 ASP A CA 1
ATOM 4585 C C . ASP A 1 596 ? 142.688 145.432 135.951 1.00 56.55 584 ASP A C 1
ATOM 4586 O O . ASP A 1 596 ? 141.485 145.675 136.076 1.00 56.55 584 ASP A O 1
ATOM 4591 N N . ALA A 1 597 ? 143.243 144.293 136.370 1.00 54.18 585 ALA A N 1
ATOM 4592 C CA . ALA A 1 597 ? 142.419 143.233 136.944 1.00 54.18 585 ALA A CA 1
ATOM 4593 C C . ALA A 1 597 ? 141.704 143.703 138.203 1.00 54.18 585 ALA A C 1
ATOM 4594 O O . ALA A 1 597 ? 140.497 143.488 138.361 1.00 54.18 585 ALA A O 1
ATOM 4596 N N . VAL A 1 598 ? 142.431 144.365 139.109 1.00 53.46 586 VAL A N 1
ATOM 4597 C CA . VAL A 1 598 ? 141.855 144.762 140.392 1.00 53.46 586 VAL A CA 1
ATOM 4598 C C . VAL A 1 598 ? 140.905 145.940 140.277 1.00 53.46 586 VAL A C 1
ATOM 4599 O O . VAL A 1 598 ? 140.333 146.359 141.290 1.00 53.46 586 VAL A O 1
ATOM 4603 N N . SER A 1 599 ? 140.719 146.489 139.082 1.00 56.95 587 SER A N 1
ATOM 4604 C CA . SER A 1 599 ? 139.773 147.579 138.913 1.00 56.95 587 SER A CA 1
ATOM 4605 C C . SER A 1 599 ? 138.346 147.072 139.118 1.00 56.95 587 SER A C 1
ATOM 4606 O O . SER A 1 599 ? 138.004 145.974 138.671 1.00 56.95 587 SER A O 1
ATOM 4609 N N . PRO A 1 600 ? 137.496 147.845 139.788 1.00 54.92 588 PRO A N 1
ATOM 4610 C CA . PRO A 1 600 ? 136.130 147.387 140.073 1.00 54.92 588 PRO A CA 1
ATOM 4611 C C . PRO A 1 600 ? 135.151 147.683 138.949 1.00 54.92 588 PRO A C 1
ATOM 4612 O O . PRO A 1 600 ? 133.940 147.735 139.183 1.00 54.92 588 PRO A O 1
ATOM 4616 N N . GLU A 1 601 ? 135.665 147.893 137.734 1.00 62.47 589 GLU A N 1
ATOM 4617 C CA . GLU A 1 601 ? 134.848 148.429 136.648 1.00 62.47 589 GLU A CA 1
ATOM 4618 C C . GLU A 1 601 ? 133.624 147.559 136.372 1.00 62.47 589 GLU A C 1
ATOM 4619 O O . GLU A 1 601 ? 132.505 148.069 136.247 1.00 62.47 589 GLU A O 1
ATOM 4625 N N . GLY A 1 602 ? 133.811 146.247 136.272 1.00 59.16 590 GLY A N 1
ATOM 4626 C CA . GLY A 1 602 ? 132.699 145.366 135.973 1.00 59.16 590 GLY A CA 1
ATOM 4627 C C . GLY A 1 602 ? 132.578 144.180 136.907 1.00 59.16 590 GLY A C 1
ATOM 4628 O O . GLY A 1 602 ? 132.046 143.137 136.516 1.00 59.16 590 GLY A O 1
ATOM 4629 N N . GLU A 1 603 ? 133.068 144.319 138.136 1.00 59.90 591 GLU A N 1
ATOM 4630 C CA . GLU A 1 603 ? 133.192 143.208 139.070 1.00 59.90 591 GLU A CA 1
ATOM 4631 C C . GLU A 1 603 ? 132.218 143.364 140.232 1.00 59.90 591 GLU A C 1
ATOM 4632 O O . GLU A 1 603 ? 132.048 144.465 140.763 1.00 59.90 591 GLU A O 1
ATOM 4638 N N . ARG A 1 604 ? 131.559 142.265 140.598 1.00 57.39 592 ARG A N 1
ATOM 4639 C CA . ARG A 1 604 ? 130.796 142.222 141.838 1.00 57.39 592 ARG A CA 1
ATOM 4640 C C . ARG A 1 604 ? 131.755 142.252 143.030 1.00 57.39 592 ARG A C 1
ATOM 4641 O O . ARG A 1 604 ? 132.856 141.693 142.978 1.00 57.39 592 ARG A O 1
ATOM 4649 N N . GLY A 1 605 ? 131.332 142.907 144.113 1.00 55.89 593 GLY A N 1
ATOM 4650 C CA . GLY A 1 605 ? 132.267 143.235 145.180 1.00 55.89 593 GLY A CA 1
ATOM 4651 C C . GLY A 1 605 ? 132.895 142.014 145.826 1.00 55.89 593 GLY A C 1
ATOM 4652 O O . GLY A 1 605 ? 134.116 141.844 145.801 1.00 55.89 593 GLY A O 1
ATOM 4653 N N . ASN A 1 606 ? 132.063 141.182 146.439 1.00 51.75 594 ASN A N 1
ATOM 4654 C CA . ASN A 1 606 ? 132.527 139.978 147.122 1.00 51.75 594 ASN A CA 1
ATOM 4655 C C . ASN A 1 606 ? 133.575 140.267 148.196 1.00 51.75 594 ASN A C 1
ATOM 4656 O O . ASN A 1 606 ? 134.535 139.521 148.360 1.00 51.75 594 ASN A O 1
ATOM 4661 N N . ALA A 1 607 ? 133.370 141.354 148.930 1.00 49.61 595 ALA A N 1
ATOM 4662 C CA . ALA A 1 607 ? 134.276 141.775 149.990 1.00 49.61 595 ALA A CA 1
ATOM 4663 C C . ALA A 1 607 ? 133.711 141.380 151.347 1.00 49.61 595 ALA A C 1
ATOM 4664 O O . ALA A 1 607 ? 132.503 141.476 151.579 1.00 49.61 595 ALA A O 1
ATOM 4666 N N . TRP A 1 608 ? 134.591 140.936 152.241 1.00 49.43 596 TRP A N 1
ATOM 4667 C CA . TRP A 1 608 ? 134.189 140.551 153.585 1.00 49.43 596 TRP A CA 1
ATOM 4668 C C . TRP A 1 608 ? 135.286 140.914 154.575 1.00 49.43 596 TRP A C 1
ATOM 4669 O O . TRP A 1 608 ? 136.438 141.146 154.203 1.00 49.43 596 TRP A O 1
ATOM 4680 N N . VAL A 1 609 ? 134.908 140.964 155.850 1.00 48.73 597 VAL A N 1
ATOM 4681 C CA . VAL A 1 609 ? 135.830 141.216 156.952 1.00 48.73 597 VAL A CA 1
ATOM 4682 C C . VAL A 1 609 ? 136.021 139.917 157.718 1.00 48.73 597 VAL A C 1
ATOM 4683 O O . VAL A 1 609 ? 135.043 139.250 158.070 1.00 48.73 597 VAL A O 1
ATOM 4687 N N . THR A 1 610 ? 137.279 139.625 158.027 1.00 52.66 598 THR A N 1
ATOM 4688 C CA . THR A 1 610 ? 137.648 138.468 158.815 1.00 52.66 598 THR A CA 1
ATOM 4689 C C . THR A 1 610 ? 137.698 138.965 160.248 1.00 52.66 598 THR A C 1
ATOM 4690 O O . THR A 1 610 ? 138.186 140.060 160.505 1.00 52.66 598 THR A O 1
ATOM 4694 N N . ALA A 1 611 ? 137.179 138.179 161.180 1.00 52.50 599 ALA A N 1
ATOM 4695 C CA . ALA A 1 611 ? 137.193 138.580 162.582 1.00 52.50 599 ALA A CA 1
ATOM 4696 C C . ALA A 1 611 ? 137.992 137.563 163.384 1.00 52.50 599 ALA A C 1
ATOM 4697 O O . ALA A 1 611 ? 137.523 136.447 163.625 1.00 52.50 599 ALA A O 1
ATOM 4699 N N . PHE A 1 612 ? 139.194 137.951 163.799 1.00 54.87 600 PHE A N 1
ATOM 4700 C CA . PHE A 1 612 ? 140.011 137.096 164.645 1.00 54.87 600 PHE A CA 1
ATOM 4701 C C . PHE A 1 612 ? 139.515 137.155 166.082 1.00 54.87 600 PHE A C 1
ATOM 4702 O O . PHE A 1 612 ? 139.146 138.221 166.582 1.00 54.87 600 PHE A O 1
ATOM 4710 N N . THR A 1 613 ? 139.521 135.998 166.747 1.00 55.89 601 THR A N 1
ATOM 4711 C CA . THR A 1 613 ? 139.211 135.900 168.175 1.00 55.89 601 THR A CA 1
ATOM 4712 C C . THR A 1 613 ? 137.857 136.527 168.501 1.00 55.89 601 THR A C 1
ATOM 4713 O O . THR A 1 613 ? 137.718 137.303 169.447 1.00 55.89 601 THR A O 1
ATOM 4717 N N . TRP A 1 614 ? 136.848 136.189 167.699 1.00 51.60 602 TRP A N 1
ATOM 4718 C CA . TRP A 1 614 ? 135.519 136.753 167.903 1.00 51.60 602 TRP A CA 1
ATOM 4719 C C . TRP A 1 614 ? 134.901 136.282 169.216 1.00 51.60 602 TRP A C 1
ATOM 4720 O O . TRP A 1 614 ? 134.208 137.051 169.890 1.00 51.60 602 TRP A O 1
ATOM 4731 N N . ILE A 1 615 ? 135.126 135.018 169.588 1.00 55.88 603 ILE A N 1
ATOM 4732 C CA . ILE A 1 615 ? 134.452 134.436 170.751 1.00 55.88 603 ILE A CA 1
ATOM 4733 C C . ILE A 1 615 ? 134.789 135.197 172.026 1.00 55.88 603 ILE A C 1
ATOM 4734 O O . ILE A 1 615 ? 133.958 135.309 172.937 1.00 55.88 603 ILE A O 1
ATOM 4739 N N . GLU A 1 616 ? 136.014 135.723 172.116 1.00 59.54 604 GLU A N 1
ATOM 4740 C CA . GLU A 1 616 ? 136.458 136.373 173.345 1.00 59.54 604 GLU A CA 1
ATOM 4741 C C . GLU A 1 616 ? 135.521 137.500 173.757 1.00 59.54 604 GLU A C 1
ATOM 4742 O O . GLU A 1 616 ? 135.231 137.663 174.948 1.00 59.54 604 GLU A O 1
ATOM 4748 N N . ASN A 1 617 ? 134.995 138.244 172.781 1.00 55.56 605 ASN A N 1
ATOM 4749 C CA . ASN A 1 617 ? 134.069 139.331 173.079 1.00 55.56 605 ASN A CA 1
ATOM 4750 C C . ASN A 1 617 ? 132.817 138.822 173.777 1.00 55.56 605 ASN A C 1
ATOM 4751 O O . ASN A 1 617 ? 132.450 139.323 174.847 1.00 55.56 605 ASN A O 1
ATOM 4756 N N . VAL A 1 618 ? 132.160 137.814 173.206 1.00 57.76 606 VAL A N 1
ATOM 4757 C CA . VAL A 1 618 ? 130.901 137.355 173.781 1.00 57.76 606 VAL A CA 1
ATOM 4758 C C . VAL A 1 618 ? 131.139 136.636 175.106 1.00 57.76 606 VAL A C 1
ATOM 4759 O O . VAL A 1 618 ? 130.316 136.714 176.021 1.00 57.76 606 VAL A O 1
ATOM 4763 N N . ASP A 1 619 ? 132.247 135.907 175.231 1.00 59.48 607 ASP A N 1
ATOM 4764 C CA . ASP A 1 619 ? 132.535 135.244 176.502 1.00 59.48 607 ASP A CA 1
ATOM 4765 C C . ASP A 1 619 ? 132.787 136.255 177.616 1.00 59.48 607 ASP A C 1
ATOM 4766 O O . ASP A 1 619 ? 132.329 136.066 178.754 1.00 59.48 607 ASP A O 1
ATOM 4771 N N . SER A 1 620 ? 133.494 137.345 177.305 1.00 55.93 608 SER A N 1
ATOM 4772 C CA . SER A 1 620 ? 133.656 138.416 178.280 1.00 55.93 608 SER A CA 1
ATOM 4773 C C . SER A 1 620 ? 132.313 139.058 178.604 1.00 55.93 608 SER A C 1
ATOM 4774 O O . SER A 1 620 ? 132.029 139.386 179.763 1.00 55.93 608 SER A O 1
ATOM 4777 N N . MET A 1 621 ? 131.485 139.273 177.581 1.00 56.84 609 MET A N 1
ATOM 4778 C CA . MET A 1 621 ? 130.135 139.772 177.809 1.00 56.84 609 MET A CA 1
ATOM 4779 C C . MET A 1 621 ? 129.399 138.898 178.810 1.00 56.84 609 MET A C 1
ATOM 4780 O O . MET A 1 621 ? 128.792 139.397 179.759 1.00 56.84 609 MET A O 1
ATOM 4785 N N . ALA A 1 622 ? 129.428 137.585 178.593 1.00 58.63 610 ALA A N 1
ATOM 4786 C CA . ALA A 1 622 ? 128.732 136.656 179.473 1.00 58.63 610 ALA A CA 1
ATOM 4787 C C . ALA A 1 622 ? 129.269 136.735 180.891 1.00 58.63 610 ALA A C 1
ATOM 4788 O O . ALA A 1 622 ? 128.500 136.795 181.856 1.00 58.63 610 ALA A O 1
ATOM 4790 N N . ALA A 1 623 ? 130.593 136.725 181.036 1.00 58.64 611 ALA A N 1
ATOM 4791 C CA . ALA A 1 623 ? 131.190 136.774 182.367 1.00 58.64 611 ALA A CA 1
ATOM 4792 C C . ALA A 1 623 ? 130.790 138.046 183.106 1.00 58.64 611 ALA A C 1
ATOM 4793 O O . ALA A 1 623 ? 130.402 138.002 184.280 1.00 58.64 611 ALA A O 1
ATOM 4795 N N . ILE A 1 624 ? 130.888 139.196 182.433 1.00 58.58 612 ILE A N 1
ATOM 4796 C CA . ILE A 1 624 ? 130.504 140.462 183.054 1.00 58.58 612 ILE A CA 1
ATOM 4797 C C . ILE A 1 624 ? 129.020 140.468 183.396 1.00 58.58 612 ILE A C 1
ATOM 4798 O O . ILE A 1 624 ? 128.626 140.834 184.509 1.00 58.58 612 ILE A O 1
ATOM 4803 N N . LYS A 1 625 ? 128.173 140.052 182.452 1.00 60.39 613 LYS A N 1
ATOM 4804 C CA . LYS A 1 625 ? 126.733 140.098 182.662 1.00 60.39 613 LYS A CA 1
ATOM 4805 C C . LYS A 1 625 ? 126.311 139.176 183.792 1.00 60.39 613 LYS A C 1
ATOM 4806 O O . LYS A 1 625 ? 125.319 139.447 184.476 1.00 60.39 613 LYS A O 1
ATOM 4812 N N . LYS A 1 626 ? 127.056 138.100 184.020 1.00 62.67 614 LYS A N 1
ATOM 4813 C CA . LYS A 1 626 ? 126.703 137.168 185.079 1.00 62.67 614 LYS A CA 1
ATOM 4814 C C . LYS A 1 626 ? 127.241 137.634 186.427 1.00 62.67 614 LYS A C 1
ATOM 4815 O O . LYS A 1 626 ? 126.466 137.889 187.352 1.00 62.67 614 LYS A O 1
ATOM 4821 N N . LEU A 1 627 ? 128.562 137.780 186.543 1.00 64.33 615 LEU A N 1
ATOM 4822 C CA . LEU A 1 627 ? 129.175 138.025 187.843 1.00 64.33 615 LEU A CA 1
ATOM 4823 C C . LEU A 1 627 ? 129.026 139.457 188.335 1.00 64.33 615 LEU A C 1
ATOM 4824 O O . LEU A 1 627 ? 129.105 139.685 189.547 1.00 64.33 615 LEU A O 1
ATOM 4829 N N . VAL A 1 628 ? 128.818 140.424 187.445 1.00 62.49 616 VAL A N 1
ATOM 4830 C CA . VAL A 1 628 ? 128.792 141.823 187.858 1.00 62.49 616 VAL A CA 1
ATOM 4831 C C . VAL A 1 628 ? 127.359 142.302 188.049 1.00 62.49 616 VAL A C 1
ATOM 4832 O O . VAL A 1 628 ? 126.983 142.747 189.139 1.00 62.49 616 VAL A O 1
ATOM 4836 N N . PHE A 1 629 ? 126.549 142.213 186.996 1.00 62.13 617 PHE A N 1
ATOM 4837 C CA . PHE A 1 629 ? 125.226 142.825 187.006 1.00 62.13 617 PHE A CA 1
ATOM 4838 C C . PHE A 1 629 ? 124.136 141.911 187.544 1.00 62.13 617 PHE A C 1
ATOM 4839 O O . PHE A 1 629 ? 123.240 142.383 188.252 1.00 62.13 617 PHE A O 1
ATOM 4847 N N . ASP A 1 630 ? 124.187 140.618 187.235 1.00 68.14 618 ASP A N 1
ATOM 4848 C CA . ASP A 1 630 ? 123.139 139.692 187.643 1.00 68.14 618 ASP A CA 1
ATOM 4849 C C . ASP A 1 630 ? 123.495 138.884 188.882 1.00 68.14 618 ASP A C 1
ATOM 4850 O O . ASP A 1 630 ? 122.635 138.162 189.398 1.00 68.14 618 ASP A O 1
ATOM 4855 N N . ASP A 1 631 ? 124.729 138.976 189.365 1.00 71.59 619 ASP A N 1
ATOM 4856 C CA . ASP A 1 631 ? 125.137 138.322 190.599 1.00 71.59 619 ASP A CA 1
ATOM 4857 C C . ASP A 1 631 ? 125.621 139.294 191.661 1.00 71.59 619 ASP A C 1
ATOM 4858 O O . ASP A 1 631 ? 125.458 139.014 192.850 1.00 71.59 619 ASP A O 1
ATOM 4863 N N . LYS A 1 632 ? 126.205 140.426 191.262 1.00 68.43 620 LYS A N 1
ATOM 4864 C CA . LYS A 1 632 ? 126.822 141.376 192.186 1.00 68.43 620 LYS A CA 1
ATOM 4865 C C . LYS A 1 632 ? 127.934 140.713 192.992 1.00 68.43 620 LYS A C 1
ATOM 4866 O O . LYS A 1 632 ? 128.252 141.134 194.107 1.00 68.43 620 LYS A O 1
ATOM 4872 N N . LYS A 1 633 ? 128.520 139.655 192.426 1.00 67.80 621 LYS A N 1
ATOM 4873 C CA . LYS A 1 633 ? 129.656 138.998 193.060 1.00 67.80 621 LYS A CA 1
ATOM 4874 C C . LYS A 1 633 ? 130.863 139.922 193.116 1.00 67.80 621 LYS A C 1
ATOM 4875 O O . LYS A 1 633 ? 131.574 139.965 194.127 1.00 67.80 621 LYS A O 1
ATOM 4881 N N . TYR A 1 634 ? 131.112 140.665 192.041 1.00 66.04 622 TYR A N 1
ATOM 4882 C CA . TYR A 1 634 ? 132.214 141.610 191.975 1.00 66.04 622 TYR A CA 1
ATOM 4883 C C . TYR A 1 634 ? 131.726 142.927 191.394 1.00 66.04 622 TYR A C 1
ATOM 4884 O O . TYR A 1 634 ? 130.843 142.956 190.535 1.00 66.04 622 TYR A O 1
ATOM 4893 N N . THR A 1 635 ? 132.307 144.017 191.879 1.00 64.74 623 THR A N 1
ATOM 4894 C CA . THR A 1 635 ? 132.056 145.330 191.313 1.00 64.74 623 THR A CA 1
ATOM 4895 C C . THR A 1 635 ? 132.902 145.520 190.057 1.00 64.74 623 THR A C 1
ATOM 4896 O O . THR A 1 635 ? 133.883 144.810 189.827 1.00 64.74 623 THR A O 1
ATOM 4900 N N . MET A 1 636 ? 132.501 146.485 189.226 1.00 66.17 624 MET A N 1
ATOM 4901 C CA . MET A 1 636 ? 133.301 146.802 188.049 1.00 66.17 624 MET A CA 1
ATOM 4902 C C . MET A 1 636 ? 134.673 147.333 188.435 1.00 66.17 624 MET A C 1
ATOM 4903 O O . MET A 1 636 ? 135.642 147.136 187.693 1.00 66.17 624 MET A O 1
ATOM 4908 N N . SER A 1 637 ? 134.777 148.006 189.583 1.00 66.00 625 SER A N 1
ATOM 4909 C CA . SER A 1 637 ? 136.064 148.537 190.018 1.00 66.00 625 SER A CA 1
ATOM 4910 C C . SER A 1 637 ? 137.070 147.420 190.256 1.00 66.00 625 SER A C 1
ATOM 4911 O O . SER A 1 637 ? 138.223 147.502 189.818 1.00 66.00 625 SER A O 1
ATOM 4914 N N . GLN A 1 638 ? 136.647 146.361 190.949 1.00 64.70 626 GLN A N 1
ATOM 4915 C CA . GLN A 1 638 ? 137.541 145.236 191.194 1.00 64.70 626 GLN A CA 1
ATOM 4916 C C . GLN A 1 638 ? 137.947 144.567 189.889 1.00 64.70 626 GLN A C 1
ATOM 4917 O O . GLN A 1 638 ? 139.107 144.178 189.718 1.00 64.70 626 GLN A O 1
ATOM 4923 N N . LEU A 1 639 ? 137.005 144.429 188.955 1.00 62.65 627 LEU A N 1
ATOM 4924 C CA . LEU A 1 639 ? 137.320 143.815 187.671 1.00 62.65 627 LEU A CA 1
ATOM 4925 C C . LEU A 1 639 ? 138.352 144.634 186.908 1.00 62.65 627 LEU A C 1
ATOM 4926 O O . LEU A 1 639 ? 139.327 144.088 186.379 1.00 62.65 627 LEU A O 1
ATOM 4931 N N . ILE A 1 640 ? 138.156 145.952 186.843 1.00 63.40 628 ILE A N 1
ATOM 4932 C CA . ILE A 1 640 ? 139.091 146.797 186.107 1.00 63.40 628 ILE A CA 1
ATOM 4933 C C . ILE A 1 640 ? 140.457 146.795 186.780 1.00 63.40 628 ILE A C 1
ATOM 4934 O O . ILE A 1 640 ? 141.494 146.767 186.107 1.00 63.40 628 ILE A O 1
ATOM 4939 N N . ASP A 1 641 ? 140.485 146.824 188.115 1.00 65.88 629 ASP A N 1
ATOM 4940 C CA . ASP A 1 641 ? 141.762 146.781 188.820 1.00 65.88 629 ASP A CA 1
ATOM 4941 C C . ASP A 1 641 ? 142.489 145.467 188.567 1.00 65.88 629 ASP A C 1
ATOM 4942 O O . ASP A 1 641 ? 143.710 145.452 188.376 1.00 65.88 629 ASP A O 1
ATOM 4947 N N . ALA A 1 642 ? 141.756 144.352 188.561 1.00 63.87 630 ALA A N 1
ATOM 4948 C CA . ALA A 1 642 ? 142.378 143.064 188.279 1.00 63.87 630 ALA A CA 1
ATOM 4949 C C . ALA A 1 642 ? 142.908 143.008 186.854 1.00 63.87 630 ALA A C 1
ATOM 4950 O O . ALA A 1 642 ? 143.986 142.456 186.607 1.00 63.87 630 ALA A O 1
ATOM 4952 N N . LEU A 1 643 ? 142.159 143.562 185.900 1.00 61.76 631 LEU A N 1
ATOM 4953 C CA . LEU A 1 643 ? 142.626 143.561 184.517 1.00 61.76 631 LEU A CA 1
ATOM 4954 C C . LEU A 1 643 ? 143.861 144.435 184.346 1.00 61.76 631 LEU A C 1
ATOM 4955 O O . LEU A 1 643 ? 144.779 144.078 183.599 1.00 61.76 631 LEU A O 1
ATOM 4960 N N . GLU A 1 644 ? 143.902 145.588 185.021 1.00 66.61 632 GLU A N 1
ATOM 4961 C CA . GLU A 1 644 ? 145.106 146.414 184.987 1.00 66.61 632 GLU A CA 1
ATOM 4962 C C . GLU A 1 644 ? 146.287 145.680 185.607 1.00 66.61 632 GLU A C 1
ATOM 4963 O O . GLU A 1 644 ? 147.405 145.730 185.081 1.00 66.61 632 GLU A O 1
ATOM 4969 N N . ALA A 1 645 ? 146.055 144.983 186.718 1.00 64.39 633 ALA A N 1
ATOM 4970 C CA . ALA A 1 645 ? 147.082 144.155 187.333 1.00 64.39 633 ALA A CA 1
ATOM 4971 C C . ALA A 1 645 ? 147.263 142.823 186.623 1.00 64.39 633 ALA A C 1
ATOM 4972 O O . ALA A 1 645 ? 148.148 142.052 187.009 1.00 64.39 633 ALA A O 1
ATOM 4974 N N . GLU A 1 646 ? 146.439 142.533 185.614 1.00 64.96 634 GLU A N 1
ATOM 4975 C CA . GLU A 1 646 ? 146.557 141.322 184.803 1.00 64.96 634 GLU A CA 1
ATOM 4976 C C . GLU A 1 646 ? 146.438 140.065 185.663 1.00 64.96 634 GLU A C 1
ATOM 4977 O O . GLU A 1 646 ? 147.279 139.166 185.611 1.00 64.96 634 GLU A O 1
ATOM 4983 N N . TRP A 1 647 ? 145.379 140.016 186.469 1.00 61.60 635 TRP A N 1
ATOM 4984 C CA . TRP A 1 647 ? 145.051 138.868 187.312 1.00 61.60 635 TRP A CA 1
ATOM 4985 C C . TRP A 1 647 ? 146.175 138.503 188.273 1.00 61.60 635 TRP A C 1
ATOM 4986 O O . TRP A 1 647 ? 146.268 137.353 188.709 1.00 61.60 635 TRP A O 1
ATOM 4997 N N . ASP A 1 648 ? 147.039 139.453 188.616 1.00 70.64 636 ASP A N 1
ATOM 4998 C CA . ASP A 1 648 ? 148.101 139.211 189.582 1.00 70.64 636 ASP A CA 1
ATOM 4999 C C . ASP A 1 648 ? 147.566 139.512 190.976 1.00 70.64 636 ASP A C 1
ATOM 5000 O O . ASP A 1 648 ? 147.179 140.648 191.267 1.00 70.64 636 ASP A O 1
ATOM 5005 N N . GLY A 1 649 ? 147.550 138.497 191.834 1.00 68.56 637 GLY A N 1
ATOM 5006 C CA . GLY A 1 649 ? 146.907 138.617 193.123 1.00 68.56 637 GLY A CA 1
ATOM 5007 C C . GLY A 1 649 ? 145.407 138.459 193.089 1.00 68.56 637 GLY A C 1
ATOM 5008 O O . GLY A 1 649 ? 144.758 138.616 194.129 1.00 68.56 637 GLY A O 1
ATOM 5009 N N . TYR A 1 650 ? 144.834 138.153 191.925 1.00 67.03 638 TYR A N 1
ATOM 5010 C CA . TYR A 1 650 ? 143.402 137.937 191.771 1.00 67.03 638 TYR A CA 1
ATOM 5011 C C . TYR A 1 650 ? 143.125 136.601 191.095 1.00 67.03 638 TYR A C 1
ATOM 5012 O O . TYR A 1 650 ? 142.175 136.480 190.318 1.00 67.03 638 TYR A O 1
ATOM 5021 N N . GLU A 1 651 ? 143.950 135.589 191.374 1.00 66.74 639 GLU A N 1
ATOM 5022 C CA . GLU A 1 651 ? 143.790 134.305 190.699 1.00 66.74 639 GLU A CA 1
ATOM 5023 C C . GLU A 1 651 ? 142.462 133.654 191.057 1.00 66.74 639 GLU A C 1
ATOM 5024 O O . GLU A 1 651 ? 141.815 133.038 190.203 1.00 66.74 639 GLU A O 1
ATOM 5030 N N . GLN A 1 652 ? 142.040 133.772 192.318 1.00 64.84 640 GLN A N 1
ATOM 5031 C CA . GLN A 1 652 ? 140.726 133.265 192.696 1.00 64.84 640 GLN A CA 1
ATOM 5032 C C . GLN A 1 652 ? 139.626 133.995 191.941 1.00 64.84 640 GLN A C 1
ATOM 5033 O O . GLN A 1 652 ? 138.640 133.383 191.514 1.00 64.84 640 GLN A O 1
ATOM 5039 N N . MET A 1 653 ? 139.781 135.307 191.762 1.00 64.91 641 MET A N 1
ATOM 5040 C CA . MET A 1 653 ? 138.818 136.064 190.973 1.00 64.91 641 MET A CA 1
ATOM 5041 C C . MET A 1 653 ? 138.802 135.593 189.524 1.00 64.91 641 MET A C 1
ATOM 5042 O O . MET A 1 653 ? 137.736 135.496 188.905 1.00 64.91 641 MET A O 1
ATOM 5047 N N . ARG A 1 654 ? 139.979 135.304 188.962 1.00 62.01 642 ARG A N 1
ATOM 5048 C CA . ARG A 1 654 ? 140.044 134.796 187.595 1.00 62.01 642 ARG A CA 1
ATOM 5049 C C . ARG A 1 654 ? 139.348 133.448 187.474 1.00 62.01 642 ARG A C 1
ATOM 5050 O O . ARG A 1 654 ? 138.614 133.202 186.511 1.00 62.01 642 ARG A O 1
ATOM 5058 N N . LEU A 1 655 ? 139.572 132.560 188.443 1.00 62.65 643 LEU A N 1
ATOM 5059 C CA . LEU A 1 655 ? 138.901 131.266 188.426 1.00 62.65 643 LEU A CA 1
ATOM 5060 C C . LEU A 1 655 ? 137.394 131.429 188.560 1.00 62.65 643 LEU A C 1
ATOM 5061 O O . LEU A 1 655 ? 136.626 130.696 187.931 1.00 62.65 643 LEU A O 1
ATOM 5066 N N . ASP A 1 656 ? 136.950 132.379 189.384 1.00 64.95 644 ASP A N 1
ATOM 5067 C CA . ASP A 1 656 ? 135.519 132.646 189.488 1.00 64.95 644 ASP A CA 1
ATOM 5068 C C . ASP A 1 656 ? 134.953 133.140 188.162 1.00 64.95 644 ASP A C 1
ATOM 5069 O O . ASP A 1 656 ? 133.858 132.735 187.758 1.00 64.95 644 ASP A O 1
ATOM 5074 N N . PHE A 1 657 ? 135.683 134.018 187.473 1.00 60.70 645 PHE A N 1
ATOM 5075 C CA . PHE A 1 657 ? 135.214 134.507 186.179 1.00 60.70 645 PHE A CA 1
ATOM 5076 C C . PHE A 1 657 ? 135.213 133.410 185.123 1.00 60.70 645 PHE A C 1
ATOM 5077 O O . PHE A 1 657 ? 134.406 133.450 184.188 1.00 60.70 645 PHE A O 1
ATOM 5085 N N . VAL A 1 658 ? 136.108 132.433 185.245 1.00 61.00 646 VAL A N 1
ATOM 5086 C CA . VAL A 1 658 ? 136.154 131.354 184.264 1.00 61.00 646 VAL A CA 1
ATOM 5087 C C . VAL A 1 658 ? 135.047 130.340 184.518 1.00 61.00 646 VAL A C 1
ATOM 5088 O O . VAL A 1 658 ? 134.267 130.011 183.618 1.00 61.00 646 VAL A O 1
ATOM 5092 N N . LYS A 1 659 ? 134.956 129.833 185.747 1.00 64.10 647 LYS A N 1
ATOM 5093 C CA . LYS A 1 659 ? 134.035 128.740 186.038 1.00 64.10 647 LYS A CA 1
ATOM 5094 C C . LYS A 1 659 ? 132.592 129.224 186.115 1.00 64.10 647 LYS A C 1
ATOM 5095 O O . LYS A 1 659 ? 131.709 128.668 185.453 1.00 64.10 647 LYS A O 1
ATOM 5101 N N . ASN A 1 660 ? 132.331 130.250 186.927 1.00 64.53 648 ASN A N 1
ATOM 5102 C CA . ASN A 1 660 ? 130.958 130.703 187.119 1.00 64.53 648 ASN A CA 1
ATOM 5103 C C . ASN A 1 660 ? 130.391 131.329 185.852 1.00 64.53 648 ASN A C 1
ATOM 5104 O O . ASN A 1 660 ? 129.226 131.096 185.509 1.00 64.53 648 ASN A O 1
ATOM 5109 N N . GLY A 1 661 ? 131.187 132.131 185.152 1.00 62.49 649 GLY A N 1
ATOM 5110 C CA . GLY A 1 661 ? 130.750 132.738 183.918 1.00 62.49 649 GLY A CA 1
ATOM 5111 C C . GLY A 1 661 ? 130.417 131.696 182.872 1.00 62.49 649 GLY A C 1
ATOM 5112 O O . GLY A 1 661 ? 131.233 130.830 182.546 1.00 62.49 649 GLY A O 1
ATOM 5113 N N . PRO A 1 662 ? 129.200 131.747 182.338 1.00 61.32 650 PRO A N 1
ATOM 5114 C CA . PRO A 1 662 ? 128.815 130.784 181.305 1.00 61.32 650 PRO A CA 1
ATOM 5115 C C . PRO A 1 662 ? 129.584 131.024 180.016 1.00 61.32 650 PRO A C 1
ATOM 5116 O O . PRO A 1 662 ? 129.907 132.159 179.658 1.00 61.32 650 PRO A O 1
ATOM 5120 N N . LYS A 1 663 ? 129.867 129.934 179.309 1.00 59.98 651 LYS A N 1
ATOM 5121 C CA . LYS A 1 663 ? 130.731 129.968 178.141 1.00 59.98 651 LYS A CA 1
ATOM 5122 C C . LYS A 1 663 ? 129.989 129.505 176.896 1.00 59.98 651 LYS A C 1
ATOM 5123 O O . LYS A 1 663 ? 129.067 128.687 176.965 1.00 59.98 651 LYS A O 1
ATOM 5129 N N . TRP A 1 664 ? 130.412 130.044 175.755 1.00 59.66 652 TRP A N 1
ATOM 5130 C CA . TRP A 1 664 ? 129.855 129.646 174.472 1.00 59.66 652 TRP A CA 1
ATOM 5131 C C . TRP A 1 664 ? 130.150 128.179 174.189 1.00 59.66 652 TRP A C 1
ATOM 5132 O O . TRP A 1 664 ? 131.204 127.657 174.563 1.00 59.66 652 TRP A O 1
ATOM 5143 N N . GLY A 1 665 ? 129.212 127.513 173.525 1.00 62.60 653 GLY A N 1
ATOM 5144 C CA . GLY A 1 665 ? 129.386 126.120 173.170 1.00 62.60 653 GLY A CA 1
ATOM 5145 C C . GLY A 1 665 ? 128.861 125.122 174.173 1.00 62.60 653 GLY A C 1
ATOM 5146 O O . GLY A 1 665 ? 129.236 123.946 174.106 1.00 62.60 653 GLY A O 1
ATOM 5147 N N . ASN A 1 666 ? 128.011 125.546 175.107 1.00 64.92 654 ASN A N 1
ATOM 5148 C CA . ASN A 1 666 ? 127.394 124.637 176.065 1.00 64.92 654 ASN A CA 1
ATOM 5149 C C . ASN A 1 666 ? 125.878 124.596 175.933 1.00 64.92 654 ASN A C 1
ATOM 5150 O O . ASN A 1 666 ? 125.201 124.113 176.848 1.00 64.92 654 ASN A O 1
ATOM 5155 N N . ASP A 1 667 ? 125.334 125.084 174.817 1.00 67.41 655 ASP A N 1
ATOM 5156 C CA . ASP A 1 667 ? 123.889 125.135 174.591 1.00 67.41 655 ASP A CA 1
ATOM 5157 C C . ASP A 1 667 ? 123.183 125.879 175.722 1.00 67.41 655 ASP A C 1
ATOM 5158 O O . ASP A 1 667 ? 122.144 125.451 176.228 1.00 67.41 655 ASP A O 1
ATOM 5163 N N . ASP A 1 668 ? 123.762 127.005 176.125 1.00 70.23 656 ASP A N 1
ATOM 5164 C CA . ASP A 1 668 ? 123.221 127.842 177.188 1.00 70.23 656 ASP A CA 1
ATOM 5165 C C . ASP A 1 668 ? 122.748 129.156 176.583 1.00 70.23 656 ASP A C 1
ATOM 5166 O O . ASP A 1 668 ? 123.545 129.891 175.991 1.00 70.23 656 ASP A O 1
ATOM 5171 N N . ASP A 1 669 ? 121.455 129.451 176.742 1.00 69.98 657 ASP A N 1
ATOM 5172 C CA . ASP A 1 669 ? 120.875 130.631 176.107 1.00 69.98 657 ASP A CA 1
ATOM 5173 C C . ASP A 1 669 ? 121.497 131.921 176.622 1.00 69.98 657 ASP A C 1
ATOM 5174 O O . ASP A 1 669 ? 121.503 132.930 175.908 1.00 69.98 657 ASP A O 1
ATOM 5179 N N . TYR A 1 670 ? 122.029 131.905 177.845 1.00 67.19 658 TYR A N 1
ATOM 5180 C CA . TYR A 1 670 ? 122.576 133.118 178.443 1.00 67.19 658 TYR A CA 1
ATOM 5181 C C . TYR A 1 670 ? 123.685 133.709 177.580 1.00 67.19 658 TYR A C 1
ATOM 5182 O O . TYR A 1 670 ? 123.733 134.924 177.357 1.00 67.19 658 TYR A O 1
ATOM 5191 N N . VAL A 1 671 ? 124.584 132.863 177.083 1.00 65.87 659 VAL A N 1
ATOM 5192 C CA . VAL A 1 671 ? 125.649 133.333 176.204 1.00 65.87 659 VAL A CA 1
ATOM 5193 C C . VAL A 1 671 ? 125.216 133.342 174.743 1.00 65.87 659 VAL A C 1
ATOM 5194 O O . VAL A 1 671 ? 125.671 134.191 173.970 1.00 65.87 659 VAL A O 1
ATOM 5198 N N . ASP A 1 672 ? 124.364 132.398 174.344 1.00 67.02 660 ASP A N 1
ATOM 5199 C CA . ASP A 1 672 ? 123.980 132.293 172.942 1.00 67.02 660 ASP A CA 1
ATOM 5200 C C . ASP A 1 672 ? 123.178 133.507 172.491 1.00 67.02 660 ASP A C 1
ATOM 5201 O O . ASP A 1 672 ? 123.338 133.972 171.359 1.00 67.02 660 ASP A O 1
ATOM 5206 N N . ASP A 1 673 ? 122.308 134.034 173.355 1.00 66.78 661 ASP A N 1
ATOM 5207 C CA . ASP A 1 673 ? 121.562 135.237 172.997 1.00 66.78 661 ASP A CA 1
ATOM 5208 C C . ASP A 1 673 ? 122.489 136.434 172.829 1.00 66.78 661 ASP A C 1
ATOM 5209 O O . ASP A 1 673 ? 122.296 137.252 171.923 1.00 66.78 661 ASP A O 1
ATOM 5214 N N . ILE A 1 674 ? 123.500 136.554 173.690 1.00 62.63 662 ILE A N 1
ATOM 5215 C CA . ILE A 1 674 ? 124.483 137.622 173.536 1.00 62.63 662 ILE A CA 1
ATOM 5216 C C . ILE A 1 674 ? 125.240 137.460 172.226 1.00 62.63 662 ILE A C 1
ATOM 5217 O O . ILE A 1 674 ? 125.491 138.437 171.509 1.00 62.63 662 ILE A O 1
ATOM 5222 N N . MET A 1 675 ? 125.621 136.224 171.899 1.00 62.38 663 MET A N 1
ATOM 5223 C CA . MET A 1 675 ? 126.298 135.960 170.634 1.00 62.38 663 MET A CA 1
ATOM 5224 C C . MET A 1 675 ? 125.429 136.363 169.452 1.00 62.38 663 MET A C 1
ATOM 5225 O O . MET A 1 675 ? 125.909 136.993 168.502 1.00 62.38 663 MET A O 1
ATOM 5230 N N . LEU A 1 676 ? 124.143 136.013 169.498 1.00 62.63 664 LEU A N 1
ATOM 5231 C CA . LEU A 1 676 ? 123.234 136.368 168.414 1.00 62.63 664 LEU A CA 1
ATOM 5232 C C . LEU A 1 676 ? 123.062 137.876 168.305 1.00 62.63 664 LEU A C 1
ATOM 5233 O O . LEU A 1 676 ? 123.000 138.417 167.199 1.00 62.63 664 LEU A O 1
ATOM 5238 N N . ARG A 1 677 ? 122.975 138.571 169.440 1.00 60.40 665 ARG A N 1
ATOM 5239 C CA . ARG A 1 677 ? 122.850 140.025 169.411 1.00 60.40 665 ARG A CA 1
ATOM 5240 C C . ARG A 1 677 ? 124.091 140.676 168.811 1.00 60.40 665 ARG A C 1
ATOM 5241 O O . ARG A 1 677 ? 123.989 141.614 168.006 1.00 60.40 665 ARG A O 1
ATOM 5249 N N . CYS A 1 678 ? 125.275 140.191 169.195 1.00 59.28 666 CYS A N 1
ATOM 5250 C CA . CYS A 1 678 ? 126.515 140.717 168.634 1.00 59.28 666 CYS A CA 1
ATOM 5251 C C . CYS A 1 678 ? 126.580 140.475 167.133 1.00 59.28 666 CYS A C 1
ATOM 5252 O O . CYS A 1 678 ? 126.942 141.370 166.360 1.00 59.28 666 CYS A O 1
ATOM 5255 N N . LEU A 1 679 ? 126.230 139.264 166.699 1.00 56.82 667 LEU A N 1
ATOM 5256 C CA . LEU A 1 679 ? 126.222 138.980 165.271 1.00 56.82 667 LEU A CA 1
ATOM 5257 C C . LEU A 1 679 ? 125.193 139.828 164.540 1.00 56.82 667 LEU A C 1
ATOM 5258 O O . LEU A 1 679 ? 125.433 140.245 163.406 1.00 56.82 667 LEU A O 1
ATOM 5263 N N . SER A 1 680 ? 124.053 140.104 165.173 1.00 57.45 668 SER A N 1
ATOM 5264 C CA . SER A 1 680 ? 123.020 140.907 164.532 1.00 57.45 668 SER A CA 1
ATOM 5265 C C . SER A 1 680 ? 123.485 142.342 164.325 1.00 57.45 668 SER A C 1
ATOM 5266 O O . SER A 1 680 ? 123.299 142.915 163.246 1.00 57.45 668 SER A O 1
ATOM 5269 N N . VAL A 1 681 ? 124.092 142.943 165.350 1.00 55.91 669 VAL A N 1
ATOM 5270 C CA . VAL A 1 681 ? 124.571 144.314 165.189 1.00 55.91 669 VAL A CA 1
ATOM 5271 C C . VAL A 1 681 ? 125.728 144.362 164.196 1.00 55.91 669 VAL A C 1
ATOM 5272 O O . VAL A 1 681 ? 125.831 145.295 163.385 1.00 55.91 669 VAL A O 1
ATOM 5276 N N . ALA A 1 682 ? 126.598 143.346 164.215 1.00 56.35 670 ALA A N 1
ATOM 5277 C CA . ALA A 1 682 ? 127.677 143.286 163.235 1.00 56.35 670 ALA A CA 1
ATOM 5278 C C . ALA A 1 682 ? 127.131 143.181 161.818 1.00 56.35 670 ALA A C 1
ATOM 5279 O O . ALA A 1 682 ? 127.623 143.851 160.906 1.00 56.35 670 ALA A O 1
ATOM 5281 N N . ALA A 1 683 ? 126.105 142.351 161.614 1.00 56.25 671 ALA A N 1
ATOM 5282 C CA . ALA A 1 683 ? 125.525 142.192 160.286 1.00 56.25 671 ALA A CA 1
ATOM 5283 C C . ALA A 1 683 ? 124.820 143.461 159.833 1.00 56.25 671 ALA A C 1
ATOM 5284 O O . ALA A 1 683 ? 124.870 143.817 158.650 1.00 56.25 671 ALA A O 1
ATOM 5286 N N . GLU A 1 684 ? 124.149 144.152 160.755 1.00 57.21 672 GLU A N 1
ATOM 5287 C CA . GLU A 1 684 ? 123.517 145.419 160.404 1.00 57.21 672 GLU A CA 1
ATOM 5288 C C . GLU A 1 684 ? 124.556 146.438 159.958 1.00 57.21 672 GLU A C 1
ATOM 5289 O O . GLU A 1 684 ? 124.376 147.123 158.941 1.00 57.21 672 GLU A O 1
ATOM 5295 N N . HIS A 1 685 ? 125.665 146.539 160.693 1.00 53.50 673 HIS A N 1
ATOM 5296 C CA . HIS A 1 685 ? 126.725 147.452 160.280 1.00 53.50 673 HIS A CA 1
ATOM 5297 C C . HIS A 1 685 ? 127.330 147.025 158.948 1.00 53.50 673 HIS A C 1
ATOM 5298 O O . HIS A 1 685 ? 127.665 147.870 158.110 1.00 53.50 673 HIS A O 1
ATOM 5305 N N . SER A 1 686 ? 127.477 145.715 158.736 1.00 52.87 674 SER A N 1
ATOM 5306 C CA . SER A 1 686 ? 128.001 145.214 157.470 1.00 52.87 674 SER A CA 1
ATOM 5307 C C . SER A 1 686 ? 127.110 145.621 156.307 1.00 52.87 674 SER A C 1
ATOM 5308 O O . SER A 1 686 ? 127.603 146.034 155.252 1.00 52.87 674 SER A O 1
ATOM 5311 N N . ARG A 1 687 ? 125.795 145.504 156.479 1.00 54.73 675 ARG A N 1
ATOM 5312 C CA . ARG A 1 687 ? 124.881 145.964 155.441 1.00 54.73 675 ARG A CA 1
ATOM 5313 C C . ARG A 1 687 ? 124.948 147.474 155.267 1.00 54.73 675 ARG A C 1
ATOM 5314 O O . ARG A 1 687 ? 124.696 147.981 154.168 1.00 54.73 675 ARG A O 1
ATOM 5322 N N . ASN A 1 688 ? 125.273 148.210 156.331 1.00 54.24 676 ASN A N 1
ATOM 5323 C CA . ASN A 1 688 ? 125.394 149.660 156.201 1.00 54.24 676 ASN A CA 1
ATOM 5324 C C . ASN A 1 688 ? 126.601 150.051 155.353 1.00 54.24 676 ASN A C 1
ATOM 5325 O O . ASN A 1 688 ? 126.479 150.855 154.422 1.00 54.24 676 ASN A O 1
ATOM 5330 N N . ILE A 1 689 ? 127.770 149.486 155.649 1.00 52.65 677 ILE A N 1
ATOM 5331 C CA . ILE A 1 689 ? 128.985 149.878 154.941 1.00 52.65 677 ILE A CA 1
ATOM 5332 C C . ILE A 1 689 ? 129.050 149.181 153.585 1.00 52.65 677 ILE A C 1
ATOM 5333 O O . ILE A 1 689 ? 128.452 148.126 153.367 1.00 52.65 677 ILE A O 1
ATOM 5338 N N . GLN A 1 690 ? 129.803 149.782 152.663 1.00 55.51 678 GLN A N 1
ATOM 5339 C CA . GLN A 1 690 ? 129.885 149.311 151.288 1.00 55.51 678 GLN A CA 1
ATOM 5340 C C . GLN A 1 690 ? 131.333 149.256 150.824 1.00 55.51 678 GLN A C 1
ATOM 5341 O O . GLN A 1 690 ? 132.172 150.046 151.258 1.00 55.51 678 GLN A O 1
ATOM 5347 N N . CYS A 1 691 ? 131.610 148.312 149.929 1.00 57.21 679 CYS A N 1
ATOM 5348 C CA . CYS A 1 691 ? 132.927 148.135 149.334 1.00 57.21 679 CYS A CA 1
ATOM 5349 C C . CYS A 1 691 ? 133.097 149.040 148.117 1.00 57.21 679 CYS A C 1
ATOM 5350 O O . CYS A 1 691 ? 132.205 149.803 147.743 1.00 57.21 679 CYS A O 1
ATOM 5353 N N . THR A 1 692 ? 134.282 148.955 147.504 1.00 55.65 680 THR A N 1
ATOM 5354 C CA . THR A 1 692 ? 134.562 149.725 146.296 1.00 55.65 680 THR A CA 1
ATOM 5355 C C . THR A 1 692 ? 133.518 149.483 145.215 1.00 55.65 680 THR A C 1
ATOM 5356 O O . THR A 1 692 ? 133.198 150.394 144.443 1.00 55.65 680 THR A O 1
ATOM 5360 N N . SER A 1 693 ? 132.983 148.268 145.139 1.00 56.46 681 SER A N 1
ATOM 5361 C CA . SER A 1 693 ? 131.945 147.936 144.174 1.00 56.46 681 SER A CA 1
ATOM 5362 C C . SER A 1 693 ? 130.542 148.207 144.695 1.00 56.46 681 SER A C 1
ATOM 5363 O O . SER A 1 693 ? 129.578 148.059 143.938 1.00 56.46 681 SER A O 1
ATOM 5366 N N . GLY A 1 694 ? 130.406 148.607 145.955 1.00 55.43 682 GLY A N 1
ATOM 5367 C CA . GLY A 1 694 ? 129.117 148.913 146.532 1.00 55.43 682 GLY A CA 1
ATOM 5368 C C . GLY A 1 694 ? 128.390 147.754 147.177 1.00 55.43 682 GLY A C 1
ATOM 5369 O O . GLY A 1 694 ? 127.209 147.902 147.511 1.00 55.43 682 GLY A O 1
ATOM 5370 N N . ASN A 1 695 ? 129.107 146.646 147.358 1.00 54.82 683 ASN A N 1
ATOM 5371 C CA . ASN A 1 695 ? 128.618 145.437 148.019 1.00 54.82 683 ASN A CA 1
ATOM 5372 C C . ASN A 1 695 ? 128.765 145.515 149.538 1.00 54.82 683 ASN A C 1
ATOM 5373 O O . ASN A 1 695 ? 129.298 146.487 150.059 1.00 54.82 683 ASN A O 1
ATOM 5378 N N . CYS A 1 696 ? 128.286 144.495 150.244 1.00 51.02 684 CYS A N 1
ATOM 5379 C CA . CYS A 1 696 ? 128.302 144.502 151.698 1.00 51.02 684 CYS A CA 1
ATOM 5380 C C . CYS A 1 696 ? 129.675 144.095 152.224 1.00 51.02 684 CYS A C 1
ATOM 5381 O O . CYS A 1 696 ? 130.633 143.947 151.469 1.00 51.02 684 CYS A O 1
ATOM 5384 N N . TRP A 1 697 ? 129.774 143.898 153.538 1.00 47.73 685 TRP A N 1
ATOM 5385 C CA . TRP A 1 697 ? 131.038 143.572 154.197 1.00 47.73 685 TRP A CA 1
ATOM 5386 C C . TRP A 1 697 ? 130.769 142.618 155.352 1.00 47.73 685 TRP A C 1
ATOM 5387 O O . TRP A 1 697 ? 131.004 142.948 156.520 1.00 47.73 685 TRP A O 1
ATOM 5398 N N . PRO A 1 698 ? 130.291 141.409 155.061 1.00 46.77 686 PRO A N 1
ATOM 5399 C CA . PRO A 1 698 ? 129.992 140.467 156.143 1.00 46.77 686 PRO A CA 1
ATOM 5400 C C . PRO A 1 698 ? 131.250 140.088 156.910 1.00 46.77 686 PRO A C 1
ATOM 5401 O O . PRO A 1 698 ? 132.373 140.200 156.415 1.00 46.77 686 PRO A O 1
ATOM 5405 N N . ILE A 1 699 ? 131.051 139.635 158.143 1.00 48.68 687 ILE A N 1
ATOM 5406 C CA . ILE A 1 699 ? 132.149 139.286 159.035 1.00 48.68 687 ILE A CA 1
ATOM 5407 C C . ILE A 1 699 ? 132.320 137.775 159.029 1.00 48.68 687 ILE A C 1
ATOM 5408 O O . ILE A 1 699 ? 131.346 137.025 158.889 1.00 48.68 687 ILE A O 1
ATOM 5413 N N . LEU A 1 700 ? 133.568 137.331 159.144 1.00 49.86 688 LEU A N 1
ATOM 5414 C CA . LEU A 1 700 ? 133.916 135.914 159.071 1.00 49.86 688 LEU A CA 1
ATOM 5415 C C . LEU A 1 700 ? 134.768 135.552 160.279 1.00 49.86 688 LEU A C 1
ATOM 5416 O O . LEU A 1 700 ? 135.987 135.796 160.275 1.00 49.86 688 LEU A O 1
ATOM 5421 N N . PRO A 1 701 ? 134.175 134.984 161.328 1.00 50.51 689 PRO A N 1
ATOM 5422 C CA . PRO A 1 701 ? 134.986 134.513 162.458 1.00 50.51 689 PRO A CA 1
ATOM 5423 C C . PRO A 1 701 ? 135.890 133.360 162.041 1.00 50.51 689 PRO A C 1
ATOM 5424 O O . PRO A 1 701 ? 135.429 132.350 161.506 1.00 50.51 689 PRO A O 1
ATOM 5428 N N . GLU A 1 702 ? 137.184 133.523 162.295 1.00 56.33 690 GLU A N 1
ATOM 5429 C CA . GLU A 1 702 ? 138.226 132.535 162.042 1.00 56.33 690 GLU A CA 1
ATOM 5430 C C . GLU A 1 702 ? 139.508 133.087 162.641 1.00 56.33 690 GLU A C 1
ATOM 5431 O O . GLU A 1 702 ? 139.643 134.296 162.824 1.00 56.33 690 GLU A O 1
ATOM 5437 N N . ASN A 1 703 ? 140.393 132.181 163.047 1.00 58.13 691 ASN A N 1
ATOM 5438 C CA . ASN A 1 703 ? 141.650 132.567 163.677 1.00 58.13 691 ASN A CA 1
ATOM 5439 C C . ASN A 1 703 ? 142.975 132.186 163.022 1.00 58.13 691 ASN A C 1
ATOM 5440 O O . ASN A 1 703 ? 143.951 132.904 163.204 1.00 58.13 691 ASN A O 1
ATOM 5445 N N . VAL A 1 704 ? 143.017 131.058 162.302 1.00 30.00 692 VAL A N 1
ATOM 5446 C CA . VAL A 1 704 ? 144.251 130.519 161.684 1.00 30.00 692 VAL A CA 1
ATOM 5447 C C . VAL A 1 704 ? 145.268 130.423 162.821 1.00 30.00 692 VAL A C 1
ATOM 5448 O O . VAL A 1 704 ? 144.982 129.821 163.857 1.00 30.00 692 VAL A O 1
ATOM 5452 N N . SER A 1 705 ? 146.471 130.949 162.632 1.00 56.18 693 SER A N 1
ATOM 5453 C CA . SER A 1 705 ? 147.378 131.008 163.769 1.00 56.18 693 SER A CA 1
ATOM 5454 C C . SER A 1 705 ? 147.433 132.404 164.379 1.00 56.18 693 SER A C 1
ATOM 5455 O O . SER A 1 705 ? 148.342 132.694 165.169 1.00 56.18 693 SER A O 1
ATOM 5458 N N . GLY A 1 706 ? 146.477 133.273 164.030 1.00 56.01 694 GLY A N 1
ATOM 5459 C CA . GLY A 1 706 ? 146.436 134.598 164.621 1.00 56.01 694 GLY A CA 1
ATOM 5460 C C . GLY A 1 706 ? 146.160 134.582 166.112 1.00 56.01 694 GLY A C 1
ATOM 5461 O O . GLY A 1 706 ? 146.477 135.545 166.816 1.00 56.01 694 GLY A O 1
ATOM 5462 N N . ASN A 1 707 ? 145.551 133.504 166.614 1.00 57.51 695 ASN A N 1
ATOM 5463 C CA . ASN A 1 707 ? 145.359 133.362 168.051 1.00 57.51 695 ASN A CA 1
ATOM 5464 C C . ASN A 1 707 ? 146.681 133.232 168.791 1.00 57.51 695 ASN A C 1
ATOM 5465 O O . ASN A 1 707 ? 146.706 133.379 170.016 1.00 57.51 695 ASN A O 1
ATOM 5470 N N . ILE A 1 708 ? 147.771 132.948 168.081 1.00 54.86 696 ILE A N 1
ATOM 5471 C CA . ILE A 1 708 ? 149.088 132.895 168.686 1.00 54.86 696 ILE A CA 1
ATOM 5472 C C . ILE A 1 708 ? 149.918 134.131 168.367 1.00 54.86 696 ILE A C 1
ATOM 5473 O O . ILE A 1 708 ? 150.716 134.559 169.209 1.00 54.86 696 ILE A O 1
ATOM 5478 N N . HIS A 1 709 ? 149.760 134.712 167.178 1.00 53.46 697 HIS A N 1
ATOM 5479 C CA . HIS A 1 709 ? 150.453 135.954 166.860 1.00 53.46 697 HIS A CA 1
ATOM 5480 C C . HIS A 1 709 ? 150.022 137.077 167.791 1.00 53.46 697 HIS A C 1
ATOM 5481 O O . HIS A 1 709 ? 150.852 137.876 168.237 1.00 53.46 697 HIS A O 1
ATOM 5488 N N . TYR A 1 710 ? 148.731 137.154 168.095 1.00 54.67 698 TYR A N 1
ATOM 5489 C CA . TYR A 1 710 ? 148.188 138.191 168.960 1.00 54.67 698 TYR A CA 1
ATOM 5490 C C . TYR A 1 710 ? 148.128 137.773 170.422 1.00 54.67 698 TYR A C 1
ATOM 5491 O O . TYR A 1 710 ? 147.532 138.488 171.231 1.00 54.67 698 TYR A O 1
ATOM 5500 N N . ALA A 1 711 ? 148.723 136.633 170.777 1.00 56.88 699 ALA A N 1
ATOM 5501 C CA . ALA A 1 711 ? 148.655 136.153 172.151 1.00 56.88 699 ALA A CA 1
ATOM 5502 C C . ALA A 1 711 ? 149.281 137.125 173.141 1.00 56.88 699 ALA A C 1
ATOM 5503 O O . ALA A 1 711 ? 148.892 137.132 174.314 1.00 56.88 699 ALA A O 1
ATOM 5505 N N . ASN A 1 712 ? 150.240 137.939 172.705 1.00 57.83 700 ASN A N 1
ATOM 5506 C CA . ASN A 1 712 ? 150.826 138.965 173.554 1.00 57.83 700 ASN A CA 1
ATOM 5507 C C . ASN A 1 712 ? 150.300 140.361 173.253 1.00 57.83 700 ASN A C 1
ATOM 5508 O O . ASN A 1 712 ? 150.660 141.304 173.963 1.00 57.83 700 ASN A O 1
ATOM 5513 N N . ILE A 1 713 ? 149.462 140.518 172.226 1.00 55.60 701 ILE A N 1
ATOM 5514 C CA . ILE A 1 713 ? 148.936 141.835 171.876 1.00 55.60 701 ILE A CA 1
ATOM 5515 C C . ILE A 1 713 ? 147.604 142.130 172.551 1.00 55.60 701 ILE A C 1
ATOM 5516 O O . ILE A 1 713 ? 147.202 143.302 172.624 1.00 55.60 701 ILE A O 1
ATOM 5521 N N . VAL A 1 714 ? 146.914 141.118 173.065 1.00 55.13 702 VAL A N 1
ATOM 5522 C CA . VAL A 1 714 ? 145.639 141.296 173.749 1.00 55.13 702 VAL A CA 1
ATOM 5523 C C . VAL A 1 714 ? 145.856 141.003 175.225 1.00 55.13 702 VAL A C 1
ATOM 5524 O O . VAL A 1 714 ? 146.313 139.913 175.587 1.00 55.13 702 VAL A O 1
ATOM 5528 N N . GLY A 1 715 ? 145.517 141.968 176.074 1.00 57.05 703 GLY A N 1
ATOM 5529 C CA . GLY A 1 715 ? 145.727 141.841 177.498 1.00 57.05 703 GLY A CA 1
ATOM 5530 C C . GLY A 1 715 ? 144.686 140.958 178.156 1.00 57.05 703 GLY A C 1
ATOM 5531 O O . GLY A 1 715 ? 143.938 140.224 177.509 1.00 57.05 703 GLY A O 1
ATOM 5532 N N . ALA A 1 716 ? 144.654 141.031 179.484 1.00 58.72 704 ALA A N 1
ATOM 5533 C CA . ALA A 1 716 ? 143.688 140.256 180.247 1.00 58.72 704 ALA A CA 1
ATOM 5534 C C . ALA A 1 716 ? 142.269 140.699 179.915 1.00 58.72 704 ALA A C 1
ATOM 5535 O O . ALA A 1 716 ? 142.008 141.872 179.636 1.00 58.72 704 ALA A O 1
ATOM 5537 N N . LEU A 1 717 ? 141.352 139.744 179.936 1.00 55.68 705 LEU A N 1
ATOM 5538 C CA . LEU A 1 717 ? 139.954 139.973 179.613 1.00 55.68 705 LEU A CA 1
ATOM 5539 C C . LEU A 1 717 ? 139.096 139.258 180.642 1.00 55.68 705 LEU A C 1
ATOM 5540 O O . LEU A 1 717 ? 139.555 138.312 181.291 1.00 55.68 705 LEU A O 1
ATOM 5545 N N . PRO A 1 718 ? 137.843 139.689 180.820 1.00 56.20 706 PRO A N 1
ATOM 5546 C CA . PRO A 1 718 ? 137.006 139.103 181.879 1.00 56.20 706 PRO A CA 1
ATOM 5547 C C . PRO A 1 718 ? 136.718 137.624 181.700 1.00 56.20 706 PRO A C 1
ATOM 5548 O O . PRO A 1 718 ? 136.241 136.994 182.652 1.00 56.20 706 PRO A O 1
ATOM 5552 N N . ASN A 1 719 ? 136.987 137.045 180.534 1.00 59.55 707 ASN A N 1
ATOM 5553 C CA . ASN A 1 719 ? 136.771 135.617 180.347 1.00 59.55 707 ASN A CA 1
ATOM 5554 C C . ASN A 1 719 ? 137.871 134.771 180.973 1.00 59.55 707 ASN A C 1
ATOM 5555 O O . ASN A 1 719 ? 137.860 133.547 180.812 1.00 59.55 707 ASN A O 1
ATOM 5560 N N . GLY A 1 720 ? 138.813 135.391 181.680 1.00 59.90 708 GLY A N 1
ATOM 5561 C CA . GLY A 1 720 ? 139.836 134.669 182.402 1.00 59.90 708 GLY A CA 1
ATOM 5562 C C . GLY A 1 720 ? 141.178 134.573 181.716 1.00 59.90 708 GLY A C 1
ATOM 5563 O O . GLY A 1 720 ? 142.086 133.939 182.265 1.00 59.90 708 GLY A O 1
ATOM 5564 N N . ARG A 1 721 ? 141.337 135.172 180.542 1.00 58.72 709 ARG A N 1
ATOM 5565 C CA . ARG A 1 721 ? 142.612 135.101 179.849 1.00 58.72 709 ARG A CA 1
ATOM 5566 C C . ARG A 1 721 ? 143.611 136.065 180.471 1.00 58.72 709 ARG A C 1
ATOM 5567 O O . ARG A 1 721 ? 143.246 137.091 181.051 1.00 58.72 709 ARG A O 1
ATOM 5575 N N . ARG A 1 722 ? 144.885 135.712 180.357 1.00 61.17 710 ARG A N 1
ATOM 5576 C CA . ARG A 1 722 ? 145.987 136.541 180.817 1.00 61.17 710 ARG A CA 1
ATOM 5577 C C . ARG A 1 722 ? 146.888 136.845 179.631 1.00 61.17 710 ARG A C 1
ATOM 5578 O O . ARG A 1 722 ? 147.035 136.013 178.732 1.00 61.17 710 ARG A O 1
ATOM 5586 N N . ARG A 1 723 ? 147.471 138.042 179.615 1.00 58.01 711 ARG A N 1
ATOM 5587 C CA . ARG A 1 723 ? 148.315 138.428 178.491 1.00 58.01 711 ARG A CA 1
ATOM 5588 C C . ARG A 1 723 ? 149.461 137.440 178.322 1.00 58.01 711 ARG A C 1
ATOM 5589 O O . ARG A 1 723 ? 150.146 137.085 179.283 1.00 58.01 711 ARG A O 1
ATOM 5597 N N . GLY A 1 724 ? 149.673 137.004 177.084 1.00 60.62 712 GLY A N 1
ATOM 5598 C CA . GLY A 1 724 ? 150.593 135.931 176.790 1.00 60.62 712 GLY A CA 1
ATOM 5599 C C . GLY A 1 724 ? 149.945 134.572 176.640 1.00 60.62 712 GLY A C 1
ATOM 5600 O O . GLY A 1 724 ? 150.603 133.642 176.158 1.00 60.62 712 GLY A O 1
ATOM 5601 N N . ASP A 1 725 ? 148.686 134.426 177.041 1.00 62.69 713 ASP A N 1
ATOM 5602 C CA . ASP A 1 725 ? 147.958 133.198 176.778 1.00 62.69 713 ASP A CA 1
ATOM 5603 C C . ASP A 1 725 ? 147.434 133.196 175.349 1.00 62.69 713 ASP A C 1
ATOM 5604 O O . ASP A 1 725 ? 147.207 134.243 174.739 1.00 62.69 713 ASP A O 1
ATOM 5609 N N . ALA A 1 726 ? 147.243 131.996 174.815 1.00 59.57 714 ALA A N 1
ATOM 5610 C CA . ALA A 1 726 ? 146.691 131.866 173.478 1.00 59.57 714 ALA A CA 1
ATOM 5611 C C . ALA A 1 726 ? 145.205 132.188 173.482 1.00 59.57 714 ALA A C 1
ATOM 5612 O O . ALA A 1 726 ? 144.482 131.857 174.426 1.00 59.57 714 ALA A O 1
ATOM 5614 N N . LEU A 1 727 ? 144.748 132.835 172.417 1.00 58.96 715 LEU A N 1
ATOM 5615 C CA . LEU A 1 727 ? 143.329 133.078 172.237 1.00 58.96 715 LEU A CA 1
ATOM 5616 C C . LEU A 1 727 ? 142.644 131.783 171.806 1.00 58.96 715 LEU A C 1
ATOM 5617 O O . LEU A 1 727 ? 143.281 130.740 171.639 1.00 58.96 715 LEU A O 1
ATOM 5622 N N . TYR A 1 728 ? 141.327 131.838 171.631 1.00 61.69 716 TYR A N 1
ATOM 5623 C CA . TYR A 1 728 ? 140.577 130.632 171.307 1.00 61.69 716 TYR A CA 1
ATOM 5624 C C . TYR A 1 728 ? 140.927 130.140 169.907 1.00 61.69 716 TYR A C 1
ATOM 5625 O O . TYR A 1 728 ? 141.289 130.918 169.021 1.00 61.69 716 TYR A O 1
ATOM 5634 N N . ASP A 1 729 ? 140.810 128.824 169.718 1.00 60.92 717 ASP A N 1
ATOM 5635 C CA . ASP A 1 729 ? 141.361 128.184 168.527 1.00 60.92 717 ASP A CA 1
ATOM 5636 C C . ASP A 1 729 ? 140.646 128.630 167.258 1.00 60.92 717 ASP A C 1
ATOM 5637 O O . ASP A 1 729 ? 141.290 129.030 166.282 1.00 60.92 717 ASP A O 1
ATOM 5642 N N . GLY A 1 730 ? 139.315 128.571 167.248 1.00 61.23 718 GLY A N 1
ATOM 5643 C CA . GLY A 1 730 ? 138.544 128.755 166.042 1.00 61.23 718 GLY A CA 1
ATOM 5644 C C . GLY A 1 730 ? 137.652 129.983 166.087 1.00 61.23 718 GLY A C 1
ATOM 5645 O O . GLY A 1 730 ? 137.594 130.713 167.080 1.00 61.23 718 GLY A O 1
ATOM 5646 N N . GLY A 1 731 ? 136.957 130.197 164.970 1.00 56.93 719 GLY A N 1
ATOM 5647 C CA . GLY A 1 731 ? 136.090 131.358 164.861 1.00 56.93 719 GLY A CA 1
ATOM 5648 C C . GLY A 1 731 ? 134.888 131.288 165.784 1.00 56.93 719 GLY A C 1
ATOM 5649 O O . GLY A 1 731 ? 134.553 132.264 166.458 1.00 56.93 719 GLY A O 1
ATOM 5650 N N . VAL A 1 732 ? 134.212 130.141 165.815 1.00 54.05 720 VAL A N 1
ATOM 5651 C CA . VAL A 1 732 ? 133.031 129.987 166.656 1.00 54.05 720 VAL A CA 1
ATOM 5652 C C . VAL A 1 732 ? 133.141 128.711 167.479 1.00 54.05 720 VAL A C 1
ATOM 5653 O O . VAL A 1 732 ? 132.129 128.165 167.933 1.00 54.05 720 VAL A O 1
ATOM 5657 N N . SER A 1 733 ? 134.355 128.234 167.685 1.00 57.24 721 SER A N 1
ATOM 5658 C CA . SER A 1 733 ? 134.518 127.038 168.492 1.00 57.24 721 SER A CA 1
ATOM 5659 C C . SER A 1 733 ? 134.708 127.402 169.958 1.00 57.24 721 SER A C 1
ATOM 5660 O O . SER A 1 733 ? 135.206 128.484 170.283 1.00 57.24 721 SER A O 1
ATOM 5663 N N . PRO A 1 734 ? 134.312 126.519 170.874 1.00 61.58 722 PRO A N 1
ATOM 5664 C CA . PRO A 1 734 ? 134.501 126.801 172.300 1.00 61.58 722 PRO A CA 1
ATOM 5665 C C . PRO A 1 734 ? 135.975 126.846 172.672 1.00 61.58 722 PRO A C 1
ATOM 5666 O O . PRO A 1 734 ? 136.835 126.266 172.005 1.00 61.58 722 PRO A O 1
ATOM 5670 N N . GLY A 1 735 ? 136.259 127.549 173.765 1.00 65.54 723 GLY A N 1
ATOM 5671 C CA . GLY A 1 735 ? 137.609 127.683 174.255 1.00 65.54 723 GLY A CA 1
ATOM 5672 C C . GLY A 1 735 ? 138.165 126.363 174.747 1.00 65.54 723 GLY A C 1
ATOM 5673 O O . GLY A 1 735 ? 137.471 125.342 174.770 1.00 65.54 723 GLY A O 1
ATOM 5674 N N . PRO A 1 736 ? 139.428 126.358 175.156 1.00 63.66 724 PRO A N 1
ATOM 5675 C CA . PRO A 1 736 ? 140.067 125.091 175.533 1.00 63.66 724 PRO A CA 1
ATOM 5676 C C . PRO A 1 736 ? 139.514 124.522 176.829 1.00 63.66 724 PRO A C 1
ATOM 5677 O O . PRO A 1 736 ? 139.816 125.018 177.918 1.00 63.66 724 PRO A O 1
ATOM 5681 N N . GLY A 1 737 ? 138.705 123.470 176.717 1.00 65.83 725 GLY A N 1
ATOM 5682 C CA . GLY A 1 737 ? 138.112 122.827 177.868 1.00 65.83 725 GLY A CA 1
ATOM 5683 C C . GLY A 1 737 ? 136.905 123.528 178.448 1.00 65.83 725 GLY A C 1
ATOM 5684 O O . GLY A 1 737 ? 136.352 123.048 179.443 1.00 65.83 725 GLY A O 1
ATOM 5685 N N . LEU A 1 738 ? 136.480 124.648 177.866 1.00 64.20 726 LEU A N 1
ATOM 5686 C CA . LEU A 1 738 ? 135.358 125.397 178.422 1.00 64.20 726 LEU A CA 1
ATOM 5687 C C . LEU A 1 738 ? 134.038 124.657 178.241 1.00 64.20 726 LEU A C 1
ATOM 5688 O O . LEU A 1 738 ? 133.205 124.630 179.155 1.00 64.20 726 LEU A O 1
ATOM 5693 N N . ASP A 1 739 ? 133.816 124.072 177.069 1.00 69.47 727 ASP A N 1
ATOM 5694 C CA . ASP A 1 739 ? 132.605 123.298 176.844 1.00 69.47 727 ASP A CA 1
ATOM 5695 C C . ASP A 1 739 ? 132.634 122.014 177.663 1.00 69.47 727 ASP A C 1
ATOM 5696 O O . ASP A 1 739 ? 133.671 121.357 177.784 1.00 69.47 727 ASP A O 1
ATOM 5701 N N . LYS A 1 740 ? 131.482 121.652 178.226 1.00 67.26 728 LYS A N 1
ATOM 5702 C CA . LYS A 1 740 ? 131.398 120.453 179.055 1.00 67.26 728 LYS A CA 1
ATOM 5703 C C . LYS A 1 740 ? 130.275 119.504 178.677 1.00 67.26 728 LYS A C 1
ATOM 5704 O O . LYS A 1 740 ? 130.365 118.321 179.020 1.00 67.26 728 LYS A O 1
ATOM 5710 N N . ALA A 1 741 ? 129.224 119.956 177.991 1.00 70.56 729 ALA A N 1
ATOM 5711 C CA . ALA A 1 741 ? 128.114 119.062 177.681 1.00 70.56 729 ALA A CA 1
ATOM 5712 C C . ALA A 1 741 ? 128.494 118.046 176.610 1.00 70.56 729 ALA A C 1
ATOM 5713 O O . ALA A 1 741 ? 128.115 116.873 176.699 1.00 70.56 729 ALA A O 1
ATOM 5715 N N . GLY A 1 742 ? 129.233 118.473 175.589 1.00 66.85 730 GLY A N 1
ATOM 5716 C CA . GLY A 1 742 ? 129.689 117.569 174.561 1.00 66.85 730 GLY A CA 1
ATOM 5717 C C . GLY A 1 742 ? 129.589 118.151 173.167 1.00 66.85 730 GLY A C 1
ATOM 5718 O O . GLY A 1 742 ? 129.203 119.308 172.977 1.00 66.85 730 GLY A O 1
ATOM 5719 N N . PRO A 1 743 ? 129.950 117.351 172.160 1.00 63.87 731 PRO A N 1
ATOM 5720 C CA . PRO A 1 743 ? 129.889 117.847 170.774 1.00 63.87 731 PRO A CA 1
ATOM 5721 C C . PRO A 1 743 ? 128.490 118.226 170.325 1.00 63.87 731 PRO A C 1
ATOM 5722 O O . PRO A 1 743 ? 128.332 119.163 169.532 1.00 63.87 731 PRO A O 1
ATOM 5726 N N . THR A 1 744 ? 127.468 117.511 170.801 1.00 62.15 732 THR A N 1
ATOM 5727 C CA . THR A 1 744 ? 126.101 117.813 170.392 1.00 62.15 732 THR A CA 1
ATOM 5728 C C . THR A 1 744 ? 125.685 119.204 170.853 1.00 62.15 732 THR A C 1
ATOM 5729 O O . THR A 1 744 ? 125.022 119.940 170.112 1.00 62.15 732 THR A O 1
ATOM 5733 N N . ALA A 1 745 ? 126.066 119.580 172.075 1.00 60.09 733 ALA A N 1
ATOM 5734 C CA . ALA A 1 745 ? 125.767 120.923 172.558 1.00 60.09 733 ALA A CA 1
ATOM 5735 C C . ALA A 1 745 ? 126.475 121.978 171.723 1.00 60.09 733 ALA A C 1
ATOM 5736 O O . ALA A 1 745 ? 125.909 123.039 171.442 1.00 60.09 733 ALA A O 1
ATOM 5738 N N . VAL A 1 746 ? 127.723 121.712 171.330 1.00 58.18 734 VAL A N 1
ATOM 5739 C CA . VAL A 1 746 ? 128.441 122.643 170.465 1.00 58.18 734 VAL A CA 1
ATOM 5740 C C . VAL A 1 746 ? 127.711 122.802 169.141 1.00 58.18 734 VAL A C 1
ATOM 5741 O O . VAL A 1 746 ? 127.546 123.919 168.633 1.00 58.18 734 VAL A O 1
ATOM 5745 N N . LEU A 1 747 ? 127.261 121.686 168.562 1.00 56.98 735 LEU A N 1
ATOM 5746 C CA . LEU A 1 747 ? 126.521 121.747 167.307 1.00 56.98 735 LEU A CA 1
ATOM 5747 C C . LEU A 1 747 ? 125.244 122.558 167.458 1.00 56.98 735 LEU A C 1
ATOM 5748 O O . LEU A 1 747 ? 124.924 123.387 166.601 1.00 56.98 735 LEU A O 1
ATOM 5753 N N . LYS A 1 748 ? 124.499 122.330 168.540 1.00 57.30 736 LYS A N 1
ATOM 5754 C CA . LYS A 1 748 ? 123.255 123.064 168.748 1.00 57.30 736 LYS A CA 1
ATOM 5755 C C . LYS A 1 748 ? 123.517 124.553 168.936 1.00 57.30 736 LYS A C 1
ATOM 5756 O O . LYS A 1 748 ? 122.791 125.396 168.398 1.00 57.30 736 LYS A O 1
ATOM 5762 N N . SER A 1 749 ? 124.549 124.897 169.710 1.00 57.39 737 SER A N 1
ATOM 5763 C CA . SER A 1 749 ? 124.872 126.301 169.933 1.00 57.39 737 SER A CA 1
ATOM 5764 C C . SER A 1 749 ? 125.261 126.992 168.634 1.00 57.39 737 SER A C 1
ATOM 5765 O O . SER A 1 749 ? 124.806 128.107 168.356 1.00 57.39 737 SER A O 1
ATOM 5768 N N . VAL A 1 750 ? 126.099 126.344 167.821 1.00 54.71 738 VAL A N 1
ATOM 5769 C CA . VAL A 1 750 ? 126.480 126.934 166.543 1.00 54.71 738 VAL A CA 1
ATOM 5770 C C . VAL A 1 750 ? 125.283 127.003 165.604 1.00 54.71 738 VAL A C 1
ATOM 5771 O O . VAL A 1 750 ? 125.182 127.920 164.780 1.00 54.71 738 VAL A O 1
ATOM 5775 N N . GLY A 1 751 ? 124.349 126.057 165.720 1.00 55.01 739 GLY A N 1
ATOM 5776 C CA . GLY A 1 751 ? 123.184 126.051 164.856 1.00 55.01 739 GLY A CA 1
ATOM 5777 C C . GLY A 1 751 ? 122.235 127.204 165.092 1.00 55.01 739 GLY A C 1
ATOM 5778 O O . GLY A 1 751 ? 121.472 127.558 164.187 1.00 55.01 739 GLY A O 1
ATOM 5779 N N . LYS A 1 752 ? 122.261 127.797 166.287 1.00 57.42 740 LYS A N 1
ATOM 5780 C CA . LYS A 1 752 ? 121.447 128.980 166.546 1.00 57.42 740 LYS A CA 1
ATOM 5781 C C . LYS A 1 752 ? 121.843 130.140 165.644 1.00 57.42 740 LYS A C 1
ATOM 5782 O O . LYS A 1 752 ? 121.038 131.047 165.408 1.00 57.42 740 LYS A O 1
ATOM 5788 N N . ILE A 1 753 ? 123.079 130.138 165.148 1.00 56.53 741 ILE A N 1
ATOM 5789 C CA . ILE A 1 753 ? 123.513 131.151 164.199 1.00 56.53 741 ILE A CA 1
ATOM 5790 C C . ILE A 1 753 ? 122.844 130.911 162.854 1.00 56.53 741 ILE A C 1
ATOM 5791 O O . ILE A 1 753 ? 122.809 129.780 162.350 1.00 56.53 741 ILE A O 1
ATOM 5796 N N . ASP A 1 754 ? 122.306 131.974 162.261 1.00 58.03 742 ASP A N 1
ATOM 5797 C CA . ASP A 1 754 ? 121.737 131.896 160.917 1.00 58.03 742 ASP A CA 1
ATOM 5798 C C . ASP A 1 754 ? 122.868 132.165 159.934 1.00 58.03 742 ASP A C 1
ATOM 5799 O O . ASP A 1 754 ? 123.175 133.310 159.603 1.00 58.03 742 ASP A O 1
ATOM 5804 N N . HIS A 1 755 ? 123.489 131.084 159.455 1.00 53.98 743 HIS A N 1
ATOM 5805 C CA . HIS A 1 755 ? 124.694 131.212 158.641 1.00 53.98 743 HIS A CA 1
ATOM 5806 C C . HIS A 1 755 ? 124.431 131.992 157.360 1.00 53.98 743 HIS A C 1
ATOM 5807 O O . HIS A 1 755 ? 125.321 132.683 156.852 1.00 53.98 743 HIS A O 1
ATOM 5814 N N . VAL A 1 756 ? 123.222 131.884 156.812 1.00 53.29 744 VAL A N 1
ATOM 5815 C CA . VAL A 1 756 ? 122.892 132.629 155.602 1.00 53.29 744 VAL A CA 1
ATOM 5816 C C . VAL A 1 756 ? 122.839 134.126 155.886 1.00 53.29 744 VAL A C 1
ATOM 5817 O O . VAL A 1 756 ? 123.264 134.943 155.062 1.00 53.29 744 VAL A O 1
ATOM 5821 N N . ASN A 1 757 ? 122.323 134.509 157.053 1.00 54.45 745 ASN A N 1
ATOM 5822 C CA . ASN A 1 757 ? 122.063 135.908 157.370 1.00 54.45 745 ASN A CA 1
ATOM 5823 C C . ASN A 1 757 ? 123.134 136.537 158.251 1.00 54.45 745 ASN A C 1
ATOM 5824 O O . ASN A 1 757 ? 123.582 137.653 157.975 1.00 54.45 745 ASN A O 1
ATOM 5829 N N . GLN A 1 758 ? 123.552 135.845 159.312 1.00 56.41 746 GLN A N 1
ATOM 5830 C CA . GLN A 1 758 ? 124.364 136.491 160.339 1.00 56.41 746 GLN A CA 1
ATOM 5831 C C . GLN A 1 758 ? 125.749 136.865 159.824 1.00 56.41 746 GLN A C 1
ATOM 5832 O O . GLN A 1 758 ? 126.240 137.963 160.105 1.00 56.41 746 GLN A O 1
ATOM 5838 N N . GLY A 1 759 ? 126.399 135.975 159.074 1.00 51.87 747 GLY A N 1
ATOM 5839 C CA . GLY A 1 759 ? 127.768 136.230 158.675 1.00 51.87 747 GLY A CA 1
ATOM 5840 C C . GLY A 1 759 ? 128.150 135.538 157.386 1.00 51.87 747 GLY A C 1
ATOM 5841 O O . GLY A 1 759 ? 127.398 134.736 156.828 1.00 51.87 747 GLY A O 1
ATOM 5842 N N . ARG A 1 760 ? 129.351 135.879 156.915 1.00 51.99 748 ARG A N 1
ATOM 5843 C CA . ARG A 1 760 ? 129.877 135.300 155.683 1.00 51.99 748 ARG A CA 1
ATOM 5844 C C . ARG A 1 760 ? 130.156 133.811 155.847 1.00 51.99 748 ARG A C 1
ATOM 5845 O O . ARG A 1 760 ? 129.709 132.992 155.036 1.00 51.99 748 ARG A O 1
ATOM 5853 N N . SER A 1 761 ? 130.889 133.442 156.895 1.00 52.19 749 SER A N 1
ATOM 5854 C CA . SER A 1 761 ? 131.163 132.046 157.206 1.00 52.19 749 SER A CA 1
ATOM 5855 C C . SER A 1 761 ? 131.714 131.972 158.620 1.00 52.19 749 SER A C 1
ATOM 5856 O O . SER A 1 761 ? 132.217 132.960 159.158 1.00 52.19 749 SER A O 1
ATOM 5859 N N . PHE A 1 762 ? 131.621 130.784 159.213 1.00 50.57 750 PHE A N 1
ATOM 5860 C CA . PHE A 1 762 ? 132.017 130.572 160.599 1.00 50.57 750 PHE A CA 1
ATOM 5861 C C . PHE A 1 762 ? 132.859 129.311 160.688 1.00 50.57 750 PHE A C 1
ATOM 5862 O O . PHE A 1 762 ? 132.387 128.224 160.343 1.00 50.57 750 PHE A O 1
ATOM 5870 N N . LEU A 1 763 ? 134.094 129.455 161.157 1.00 50.25 751 LEU A N 1
ATOM 5871 C CA . LEU A 1 763 ? 134.994 128.320 161.287 1.00 50.25 751 LEU A CA 1
ATOM 5872 C C . LEU A 1 763 ? 134.657 127.539 162.547 1.00 50.25 751 LEU A C 1
ATOM 5873 O O . LEU A 1 763 ? 134.544 128.115 163.631 1.00 50.25 751 LEU A O 1
ATOM 5878 N N . LEU A 1 764 ? 134.507 126.223 162.407 1.00 50.99 752 LEU A N 1
ATOM 5879 C CA . LEU A 1 764 ? 134.122 125.347 163.513 1.00 50.99 752 LEU A CA 1
ATOM 5880 C C . LEU A 1 764 ? 135.166 124.239 163.617 1.00 50.99 752 LEU A C 1
ATOM 5881 O O . LEU A 1 764 ? 134.978 123.143 163.084 1.00 50.99 752 LEU A O 1
ATOM 5886 N N . ASN A 1 765 ? 136.262 124.525 164.309 1.00 54.83 753 ASN A N 1
ATOM 5887 C CA . ASN A 1 765 ? 137.285 123.518 164.531 1.00 54.83 753 ASN A CA 1
ATOM 5888 C C . ASN A 1 765 ? 136.808 122.496 165.554 1.00 54.83 753 ASN A C 1
ATOM 5889 O O . ASN A 1 765 ? 136.112 122.828 166.516 1.00 54.83 753 ASN A O 1
ATOM 5894 N N . GLN A 1 766 ? 137.188 121.240 165.341 1.00 56.42 754 GLN A N 1
ATOM 5895 C CA . GLN A 1 766 ? 136.821 120.178 166.264 1.00 56.42 754 GLN A CA 1
ATOM 5896 C C . GLN A 1 766 ? 137.884 119.092 166.219 1.00 56.42 754 GLN A C 1
ATOM 5897 O O . GLN A 1 766 ? 138.672 119.008 165.275 1.00 56.42 754 GLN A O 1
ATOM 5903 N N . ARG A 1 767 ? 137.899 118.261 167.257 1.00 58.07 755 ARG A N 1
ATOM 5904 C CA . ARG A 1 767 ? 138.886 117.203 167.399 1.00 58.07 755 ARG A CA 1
ATOM 5905 C C . ARG A 1 767 ? 138.187 115.897 167.738 1.00 58.07 755 ARG A C 1
ATOM 5906 O O . ARG A 1 767 ? 137.269 115.871 168.561 1.00 58.07 755 ARG A O 1
ATOM 5914 N N . LEU A 1 768 ? 138.625 114.815 167.098 1.00 59.90 756 LEU A N 1
ATOM 5915 C CA . LEU A 1 768 ? 138.029 113.499 167.267 1.00 59.90 756 LEU A CA 1
ATOM 5916 C C . LEU A 1 768 ? 139.077 112.502 167.741 1.00 59.90 756 LEU A C 1
ATOM 5917 O O . LEU A 1 768 ? 140.249 112.581 167.365 1.00 59.90 756 LEU A O 1
ATOM 5922 N N . SER A 1 769 ? 138.640 111.563 168.568 1.00 66.08 757 SER A N 1
ATOM 5923 C CA . SER A 1 769 ? 139.547 110.554 169.101 1.00 66.08 757 SER A CA 1
ATOM 5924 C C . SER A 1 769 ? 139.879 109.527 168.025 1.00 66.08 757 SER A C 1
ATOM 5925 O O . SER A 1 769 ? 138.967 108.970 167.405 1.00 66.08 757 SER A O 1
ATOM 5928 N N . PRO A 1 770 ? 141.160 109.252 167.771 1.00 64.47 758 PRO A N 1
ATOM 5929 C CA . PRO A 1 770 ? 141.506 108.254 166.747 1.00 64.47 758 PRO A CA 1
ATOM 5930 C C . PRO A 1 770 ? 140.991 106.860 167.054 1.00 64.47 758 PRO A C 1
ATOM 5931 O O . PRO A 1 770 ? 140.673 106.111 166.123 1.00 64.47 758 PRO A O 1
ATOM 5935 N N . THR A 1 771 ? 140.906 106.486 168.332 1.00 65.89 759 THR A N 1
ATOM 5936 C CA . THR A 1 771 ? 140.421 105.154 168.683 1.00 65.89 759 THR A CA 1
ATOM 5937 C C . THR A 1 771 ? 138.973 104.959 168.252 1.00 65.89 759 THR A C 1
ATOM 5938 O O . THR A 1 771 ? 138.617 103.908 167.707 1.00 65.89 759 THR A O 1
ATOM 5942 N N . GLN A 1 772 ? 138.126 105.963 168.479 1.00 66.97 760 GLN A N 1
ATOM 5943 C CA . GLN A 1 772 ? 136.724 105.848 168.091 1.00 66.97 760 GLN A CA 1
ATOM 5944 C C . GLN A 1 772 ? 136.568 105.718 166.581 1.00 66.97 760 GLN A C 1
ATOM 5945 O O . GLN A 1 772 ? 135.761 104.915 166.100 1.00 66.97 760 GLN A O 1
ATOM 5951 N N . LEU A 1 773 ? 137.329 106.501 165.819 1.00 64.32 761 LEU A N 1
ATOM 5952 C CA . LEU A 1 773 ? 137.203 106.498 164.368 1.00 64.32 761 LEU A CA 1
ATOM 5953 C C . LEU A 1 773 ? 137.835 105.274 163.722 1.00 64.32 761 LEU A C 1
ATOM 5954 O O . LEU A 1 773 ? 137.655 105.070 162.516 1.00 64.32 761 LEU A O 1
ATOM 5959 N N . ALA A 1 774 ? 138.577 104.472 164.476 1.00 66.91 762 ALA A N 1
ATOM 5960 C CA . ALA A 1 774 ? 139.210 103.291 163.908 1.00 66.91 762 ALA A CA 1
ATOM 5961 C C . ALA A 1 774 ? 138.187 102.193 163.656 1.00 66.91 762 ALA A C 1
ATOM 5962 O O . ALA A 1 774 ? 137.202 102.060 164.385 1.00 66.91 762 ALA A O 1
ATOM 5964 N N . GLY A 1 775 ? 138.425 101.404 162.619 1.00 69.41 763 GLY A N 1
ATOM 5965 C CA . GLY A 1 775 ? 137.616 100.231 162.367 1.00 69.41 763 GLY A CA 1
ATOM 5966 C C . GLY A 1 775 ? 136.377 100.502 161.534 1.00 69.41 763 GLY A C 1
ATOM 5967 O O . GLY A 1 775 ? 136.209 101.547 160.898 1.00 69.41 763 GLY A O 1
ATOM 5968 N N . ASP A 1 776 ? 135.487 99.507 161.548 1.00 69.95 764 ASP A N 1
ATOM 5969 C CA . ASP A 1 776 ? 134.314 99.531 160.681 1.00 69.95 764 ASP A CA 1
ATOM 5970 C C . ASP A 1 776 ? 133.344 100.640 161.065 1.00 69.95 764 ASP A C 1
ATOM 5971 O O . ASP A 1 776 ? 132.796 101.323 160.192 1.00 69.95 764 ASP A O 1
ATOM 5976 N N . LYS A 1 777 ? 133.121 100.837 162.359 1.00 68.13 765 LYS A N 1
ATOM 5977 C CA . LYS A 1 777 ? 132.048 101.704 162.824 1.00 68.13 765 LYS A CA 1
ATOM 5978 C C . LYS A 1 777 ? 132.446 103.171 162.897 1.00 68.13 765 LYS A C 1
ATOM 5979 O O . LYS A 1 777 ? 131.589 104.012 163.189 1.00 68.13 765 LYS A O 1
ATOM 5985 N N . GLY A 1 778 ? 133.711 103.498 162.637 1.00 66.11 766 GLY A N 1
ATOM 5986 C CA . GLY A 1 778 ? 134.120 104.892 162.658 1.00 66.11 766 GLY A CA 1
ATOM 5987 C C . GLY A 1 778 ? 133.392 105.721 161.619 1.00 66.11 766 GLY A C 1
ATOM 5988 O O . GLY A 1 778 ? 132.956 106.846 161.894 1.00 66.11 766 GLY A O 1
ATOM 5989 N N . PHE A 1 779 ? 133.240 105.172 160.413 1.00 66.05 767 PHE A N 1
ATOM 5990 C CA . PHE A 1 779 ? 132.545 105.905 159.364 1.00 66.05 767 PHE A CA 1
ATOM 5991 C C . PHE A 1 779 ? 131.084 106.128 159.719 1.00 66.05 767 PHE A C 1
ATOM 5992 O O . PHE A 1 779 ? 130.520 107.176 159.398 1.00 66.05 767 PHE A O 1
ATOM 6000 N N . GLN A 1 780 ? 130.446 105.153 160.367 1.00 67.54 768 GLN A N 1
ATOM 6001 C CA . GLN A 1 780 ? 129.045 105.328 160.743 1.00 67.54 768 GLN A CA 1
ATOM 6002 C C . GLN A 1 780 ? 128.876 106.443 161.772 1.00 67.54 768 GLN A C 1
ATOM 6003 O O . GLN A 1 780 ? 127.962 107.270 161.658 1.00 67.54 768 GLN A O 1
ATOM 6009 N N . LEU A 1 781 ? 129.748 106.485 162.783 1.00 64.22 769 LEU A N 1
ATOM 6010 C CA . LEU A 1 781 ? 129.688 107.565 163.763 1.00 64.22 769 LEU A CA 1
ATOM 6011 C C . LEU A 1 781 ? 129.942 108.914 163.105 1.00 64.22 769 LEU A C 1
ATOM 6012 O O . LEU A 1 781 ? 129.234 109.896 163.371 1.00 64.22 769 LEU A O 1
ATOM 6017 N N . TRP A 1 782 ? 130.950 108.976 162.235 1.00 62.00 770 TRP A N 1
ATOM 6018 C CA . TRP A 1 782 ? 131.250 110.222 161.543 1.00 62.00 770 TRP A CA 1
ATOM 6019 C C . TRP A 1 782 ? 130.094 110.651 160.653 1.00 62.00 770 TRP A C 1
ATOM 6020 O O . TRP A 1 782 ? 129.803 111.843 160.538 1.00 62.00 770 TRP A O 1
ATOM 6031 N N . ASN A 1 783 ? 129.422 109.693 160.017 1.00 64.33 771 ASN A N 1
ATOM 6032 C CA . ASN A 1 783 ? 128.303 110.021 159.141 1.00 64.33 771 ASN A CA 1
ATOM 6033 C C . ASN A 1 783 ? 127.099 110.506 159.939 1.00 64.33 771 ASN A C 1
ATOM 6034 O O . ASN A 1 783 ? 126.382 111.412 159.500 1.00 64.33 771 ASN A O 1
ATOM 6039 N N . SER A 1 784 ? 126.858 109.915 161.109 1.00 62.39 772 SER A N 1
ATOM 6040 C CA . SER A 1 784 ? 125.802 110.425 161.979 1.00 62.39 772 SER A CA 1
ATOM 6041 C C . SER A 1 784 ? 126.103 111.851 162.420 1.00 62.39 772 SER A C 1
ATOM 6042 O O . SER A 1 784 ? 125.216 112.716 162.415 1.00 62.39 772 SER A O 1
ATOM 6045 N N . TYR A 1 785 ? 127.357 112.120 162.786 1.00 59.41 773 TYR A N 1
ATOM 6046 C CA . TYR A 1 785 ? 127.734 113.479 163.160 1.00 59.41 773 TYR A CA 1
ATOM 6047 C C . TYR A 1 785 ? 127.582 114.433 161.982 1.00 59.41 773 TYR A C 1
ATOM 6048 O O . TYR A 1 785 ? 127.182 115.587 162.158 1.00 59.41 773 TYR A O 1
ATOM 6057 N N . VAL A 1 786 ? 127.904 113.972 160.774 1.00 59.13 774 VAL A N 1
ATOM 6058 C CA . VAL A 1 786 ? 127.787 114.822 159.595 1.00 59.13 774 VAL A CA 1
ATOM 6059 C C . VAL A 1 786 ? 126.325 115.121 159.289 1.00 59.13 774 VAL A C 1
ATOM 6060 O O . VAL A 1 786 ? 125.976 116.246 158.916 1.00 59.13 774 VAL A O 1
ATOM 6064 N N . ARG A 1 787 ? 125.447 114.128 159.438 1.00 61.98 775 ARG A N 1
ATOM 6065 C CA . ARG A 1 787 ? 124.021 114.377 159.251 1.00 61.98 775 ARG A CA 1
ATOM 6066 C C . ARG A 1 787 ? 123.498 115.364 160.286 1.00 61.98 775 ARG A C 1
ATOM 6067 O O . ARG A 1 787 ? 122.706 116.256 159.960 1.00 61.98 775 ARG A O 1
ATOM 6075 N N . THR A 1 788 ? 123.935 115.223 161.540 1.00 56.57 776 THR A N 1
ATOM 6076 C CA . THR A 1 788 ? 123.535 116.179 162.568 1.00 56.57 776 THR A CA 1
ATOM 6077 C C . THR A 1 788 ? 124.030 117.580 162.232 1.00 56.57 776 THR A C 1
ATOM 6078 O O . THR A 1 788 ? 123.301 118.564 162.399 1.00 56.57 776 THR A O 1
ATOM 6082 N N . TRP A 1 789 ? 125.271 117.685 161.757 1.00 52.59 777 TRP A N 1
ATOM 6083 C CA . TRP A 1 789 ? 125.835 118.976 161.382 1.00 52.59 777 TRP A CA 1
ATOM 6084 C C . TRP A 1 789 ? 125.078 119.595 160.215 1.00 52.59 777 TRP A C 1
ATOM 6085 O O . TRP A 1 789 ? 124.856 120.810 160.182 1.00 52.59 777 TRP A O 1
ATOM 6096 N N . ALA A 1 790 ? 124.677 118.773 159.245 1.00 56.00 778 ALA A N 1
ATOM 6097 C CA . ALA A 1 790 ? 124.015 119.294 158.055 1.00 56.00 778 ALA A CA 1
ATOM 6098 C C . ALA A 1 790 ? 122.580 119.707 158.347 1.00 56.00 778 ALA A C 1
ATOM 6099 O O . ALA A 1 790 ? 122.094 120.706 157.804 1.00 56.00 778 ALA A O 1
ATOM 6101 N N . GLU A 1 791 ? 121.881 118.949 159.196 1.00 57.65 779 GLU A N 1
ATOM 6102 C CA . GLU A 1 791 ? 120.486 119.266 159.484 1.00 57.65 779 GLU A CA 1
ATOM 6103 C C . GLU A 1 791 ? 120.352 120.566 160.267 1.00 57.65 779 GLU A C 1
ATOM 6104 O O . GLU A 1 791 ? 119.318 121.236 160.179 1.00 57.65 779 GLU A O 1
ATOM 6110 N N . LEU A 1 792 ? 121.382 120.943 161.023 1.00 55.09 780 LEU A N 1
ATOM 6111 C CA . LEU A 1 792 ? 121.361 122.178 161.795 1.00 55.09 780 LEU A CA 1
ATOM 6112 C C . LEU A 1 792 ? 121.738 123.402 160.972 1.00 55.09 780 LEU A C 1
ATOM 6113 O O . LEU A 1 792 ? 121.712 124.515 161.507 1.00 55.09 780 LEU A O 1
ATOM 6118 N N . GLY A 1 793 ? 122.082 123.230 159.698 1.00 55.50 781 GLY A N 1
ATOM 6119 C CA . GLY A 1 793 ? 122.417 124.357 158.852 1.00 55.50 781 GLY A CA 1
ATOM 6120 C C . GLY A 1 793 ? 123.781 124.960 159.083 1.00 55.50 781 GLY A C 1
ATOM 6121 O O . GLY A 1 793 ? 124.009 126.109 158.690 1.00 55.50 781 GLY A O 1
ATOM 6122 N N . ILE A 1 794 ? 124.700 124.227 159.704 1.00 54.29 782 ILE A N 1
ATOM 6123 C CA . ILE A 1 794 ? 126.041 124.742 159.966 1.00 54.29 782 ILE A CA 1
ATOM 6124 C C . ILE A 1 794 ? 126.864 124.636 158.687 1.00 54.29 782 ILE A C 1
ATOM 6125 O O . ILE A 1 794 ? 126.982 123.555 158.101 1.00 54.29 782 ILE A O 1
ATOM 6130 N N . ASP A 1 795 ? 127.442 125.760 158.255 1.00 52.59 783 ASP A N 1
ATOM 6131 C CA . ASP A 1 795 ? 128.096 125.795 156.952 1.00 52.59 783 ASP A CA 1
ATOM 6132 C C . ASP A 1 795 ? 129.386 124.982 156.936 1.00 52.59 783 ASP A C 1
ATOM 6133 O O . ASP A 1 795 ? 129.660 124.273 155.962 1.00 52.59 783 ASP A O 1
ATOM 6138 N N . HIS A 1 796 ? 130.190 125.064 157.994 1.00 48.89 784 HIS A N 1
ATOM 6139 C CA . HIS A 1 796 ? 131.561 124.569 157.959 1.00 48.89 784 HIS A CA 1
ATOM 6140 C C . HIS A 1 796 ? 131.878 123.725 159.184 1.00 48.89 784 HIS A C 1
ATOM 6141 O O . HIS A 1 796 ? 131.450 124.048 160.295 1.00 48.89 784 HIS A O 1
ATOM 6148 N N . ILE A 1 797 ? 132.625 122.645 158.973 1.00 49.38 785 ILE A N 1
ATOM 6149 C CA . ILE A 1 797 ? 133.109 121.783 160.042 1.00 49.38 785 ILE A CA 1
ATOM 6150 C C . ILE A 1 797 ? 134.526 121.339 159.701 1.00 49.38 785 ILE A C 1
ATOM 6151 O O . ILE A 1 797 ? 134.861 121.152 158.527 1.00 49.38 785 ILE A O 1
ATOM 6156 N N . GLN A 1 798 ? 135.363 121.193 160.727 1.00 53.75 786 GLN A N 1
ATOM 6157 C CA . GLN A 1 798 ? 136.722 120.691 160.583 1.00 53.75 786 GLN A CA 1
ATOM 6158 C C . GLN A 1 798 ? 136.970 119.621 161.631 1.00 53.75 786 GLN A C 1
ATOM 6159 O O . GLN A 1 798 ? 136.334 119.607 162.687 1.00 53.75 786 GLN A O 1
ATOM 6165 N N . PHE A 1 799 ? 137.897 118.717 161.329 1.00 55.43 787 PHE A N 1
ATOM 6166 C CA . PHE A 1 799 ? 138.234 117.629 162.232 1.00 55.43 787 PHE A CA 1
ATOM 6167 C C . PHE A 1 799 ? 139.741 117.521 162.386 1.00 55.43 787 PHE A C 1
ATOM 6168 O O . PHE A 1 799 ? 140.492 117.741 161.432 1.00 55.43 787 PHE A O 1
ATOM 6176 N N . ASN A 1 800 ? 140.171 117.186 163.597 1.00 56.75 788 ASN A N 1
ATOM 6177 C CA . ASN A 1 800 ? 141.566 116.917 163.910 1.00 56.75 788 ASN A CA 1
ATOM 6178 C C . ASN A 1 800 ? 141.622 115.567 164.609 1.00 56.75 788 ASN A C 1
ATOM 6179 O O . ASN A 1 800 ? 141.019 115.395 165.672 1.00 56.75 788 ASN A O 1
ATOM 6184 N N . VAL A 1 801 ? 142.329 114.610 164.015 1.00 56.37 789 VAL A N 1
ATOM 6185 C CA . VAL A 1 801 ? 142.368 113.234 164.515 1.00 56.37 789 VAL A CA 1
ATOM 6186 C C . VAL A 1 801 ? 143.837 112.867 164.707 1.00 56.37 789 VAL A C 1
ATOM 6187 O O . VAL A 1 801 ? 144.509 112.418 163.774 1.00 56.37 789 VAL A O 1
ATOM 6191 N N . ILE A 1 802 ? 144.340 113.044 165.924 1.00 58.98 790 ILE A N 1
ATOM 6192 C CA . ILE A 1 802 ? 145.731 112.735 166.240 1.00 58.98 790 ILE A CA 1
ATOM 6193 C C . ILE A 1 802 ? 145.847 112.538 167.744 1.00 58.98 790 ILE A C 1
ATOM 6194 O O . ILE A 1 802 ? 145.258 113.292 168.523 1.00 58.98 790 ILE A O 1
ATOM 6199 N N . SER A 1 803 ? 146.587 111.513 168.153 1.00 62.76 791 SER A N 1
ATOM 6200 C CA . SER A 1 803 ? 146.738 111.223 169.571 1.00 62.76 791 SER A CA 1
ATOM 6201 C C . SER A 1 803 ? 147.639 112.254 170.241 1.00 62.76 791 SER A C 1
ATOM 6202 O O . SER A 1 803 ? 148.504 112.862 169.609 1.00 62.76 791 SER A O 1
ATOM 6205 N N . ASP A 1 804 ? 147.418 112.450 171.543 1.00 64.19 792 ASP A N 1
ATOM 6206 C CA . ASP A 1 804 ? 148.263 113.363 172.308 1.00 64.19 792 ASP A CA 1
ATOM 6207 C C . ASP A 1 804 ? 149.663 112.796 172.497 1.00 64.19 792 ASP A C 1
ATOM 6208 O O . ASP A 1 804 ? 150.643 113.548 172.527 1.00 64.19 792 ASP A O 1
ATOM 6213 N N . LYS A 1 805 ? 149.773 111.474 172.639 1.00 62.64 793 LYS A N 1
ATOM 6214 C CA . LYS A 1 805 ? 151.075 110.856 172.864 1.00 62.64 793 LYS A CA 1
ATOM 6215 C C . LYS A 1 805 ? 152.011 111.092 171.687 1.00 62.64 793 LYS A C 1
ATOM 6216 O O . LYS A 1 805 ? 153.204 111.357 171.875 1.00 62.64 793 LYS A O 1
ATOM 6222 N N . VAL A 1 806 ? 151.487 111.001 170.464 1.00 61.29 794 VAL A N 1
ATOM 6223 C CA . VAL A 1 806 ? 152.312 111.231 169.282 1.00 61.29 794 VAL A CA 1
ATOM 6224 C C . VAL A 1 806 ? 152.831 112.662 169.261 1.00 61.29 794 VAL A C 1
ATOM 6225 O O . VAL A 1 806 ? 154.009 112.907 168.973 1.00 61.29 794 VAL A O 1
ATOM 6229 N N . LEU A 1 807 ? 151.967 113.629 169.572 1.00 59.44 795 LEU A N 1
ATOM 6230 C CA . LEU A 1 807 ? 152.395 115.023 169.564 1.00 59.44 795 LEU A CA 1
ATOM 6231 C C . LEU A 1 807 ? 153.403 115.302 170.672 1.00 59.44 795 LEU A C 1
ATOM 6232 O O . LEU A 1 807 ? 154.347 116.075 170.477 1.00 59.44 795 LEU A O 1
ATOM 6237 N N . ARG A 1 808 ? 153.227 114.683 171.842 1.00 63.00 796 ARG A N 1
ATOM 6238 C CA . ARG A 1 808 ? 154.211 114.849 172.908 1.00 63.00 796 ARG A CA 1
ATOM 6239 C C . ARG A 1 808 ? 155.558 114.258 172.511 1.00 63.00 796 ARG A C 1
ATOM 6240 O O . ARG A 1 808 ? 156.609 114.854 172.777 1.00 63.00 796 ARG A O 1
ATOM 6248 N N . ALA A 1 809 ? 155.547 113.086 171.873 1.00 60.56 797 ALA A N 1
ATOM 6249 C CA . ALA A 1 809 ? 156.795 112.495 171.404 1.00 60.56 797 ALA A CA 1
ATOM 6250 C C . ALA A 1 809 ? 157.462 113.381 170.361 1.00 60.56 797 ALA A C 1
ATOM 6251 O O . ALA A 1 809 ? 158.688 113.542 170.364 1.00 60.56 797 ALA A O 1
ATOM 6253 N N . ALA A 1 810 ? 156.671 113.961 169.456 1.00 61.11 798 ALA A N 1
ATOM 6254 C CA . ALA A 1 810 ? 157.232 114.870 168.462 1.00 61.11 798 ALA A CA 1
ATOM 6255 C C . ALA A 1 810 ? 157.798 116.124 169.108 1.00 61.11 798 ALA A C 1
ATOM 6256 O O . ALA A 1 810 ? 158.787 116.680 168.621 1.00 61.11 798 ALA A O 1
ATOM 6258 N N . GLN A 1 811 ? 157.175 116.597 170.188 1.00 64.32 799 GLN A N 1
ATOM 6259 C CA . GLN A 1 811 ? 157.742 117.713 170.938 1.00 64.32 799 GLN A CA 1
ATOM 6260 C C . GLN A 1 811 ? 159.076 117.334 171.565 1.00 64.32 799 GLN A C 1
ATOM 6261 O O . GLN A 1 811 ? 160.024 118.128 171.548 1.00 64.32 799 GLN A O 1
ATOM 6267 N N . ASN A 1 812 ? 159.167 116.129 172.131 1.00 68.55 800 ASN A N 1
ATOM 6268 C CA . ASN A 1 812 ? 160.412 115.712 172.766 1.00 68.55 800 ASN A CA 1
ATOM 6269 C C . ASN A 1 812 ? 161.539 115.587 171.749 1.00 68.55 800 ASN A C 1
ATOM 6270 O O . ASN A 1 812 ? 162.670 116.010 172.011 1.00 68.55 800 ASN A O 1
ATOM 6275 N N . ASP A 1 813 ? 161.252 115.013 170.580 1.00 69.63 801 ASP A N 1
ATOM 6276 C CA . ASP A 1 813 ? 162.272 114.829 169.555 1.00 69.63 801 ASP A CA 1
ATOM 6277 C C . ASP A 1 813 ? 161.649 114.828 168.163 1.00 69.63 801 ASP A C 1
ATOM 6278 O O . ASP A 1 813 ? 160.897 113.909 167.818 1.00 69.63 801 ASP A O 1
ATOM 6283 N N . PRO A 1 814 ? 161.946 115.831 167.337 1.00 64.82 802 PRO A N 1
ATOM 6284 C CA . PRO A 1 814 ? 161.363 115.890 165.988 1.00 64.82 802 PRO A CA 1
ATOM 6285 C C . PRO A 1 814 ? 162.103 115.030 164.977 1.00 64.82 802 PRO A C 1
ATOM 6286 O O . PRO A 1 814 ? 161.972 115.240 163.767 1.00 64.82 802 PRO A O 1
ATOM 6290 N N . GLU A 1 815 ? 162.897 114.073 165.461 1.00 69.45 803 GLU A N 1
ATOM 6291 C CA . GLU A 1 815 ? 163.795 113.324 164.591 1.00 69.45 803 GLU A CA 1
ATOM 6292 C C . GLU A 1 815 ? 163.059 112.479 163.558 1.00 69.45 803 GLU A C 1
ATOM 6293 O O . GLU A 1 815 ? 163.584 112.276 162.459 1.00 69.45 803 GLU A O 1
ATOM 6299 N N . GLY A 1 816 ? 161.860 111.995 163.868 1.00 63.61 804 GLY A N 1
ATOM 6300 C CA . GLY A 1 816 ? 161.178 111.099 162.953 1.00 63.61 804 GLY A CA 1
ATOM 6301 C C . GLY A 1 816 ? 159.794 111.546 162.532 1.00 63.61 804 GLY A C 1
ATOM 6302 O O . GLY A 1 816 ? 159.225 111.003 161.580 1.00 63.61 804 GLY A O 1
ATOM 6303 N N . TYR A 1 817 ? 159.239 112.528 163.230 1.00 59.92 805 TYR A N 1
ATOM 6304 C CA . TYR A 1 817 ? 157.866 112.967 162.992 1.00 59.92 805 TYR A CA 1
ATOM 6305 C C . TYR A 1 817 ? 157.834 114.156 162.033 1.00 59.92 805 TYR A C 1
ATOM 6306 O O . TYR A 1 817 ? 157.331 115.234 162.346 1.00 59.92 805 TYR A O 1
ATOM 6315 N N . GLN A 1 818 ? 158.380 113.944 160.839 1.00 61.97 806 GLN A N 1
ATOM 6316 C CA . GLN A 1 818 ? 158.375 114.970 159.807 1.00 61.97 806 GLN A CA 1
ATOM 6317 C C . GLN A 1 818 ? 157.111 114.952 158.960 1.00 61.97 806 GLN A C 1
ATOM 6318 O O . GLN A 1 818 ? 156.937 115.838 158.116 1.00 61.97 806 GLN A O 1
ATOM 6324 N N . GLU A 1 819 ? 156.225 113.973 159.161 1.00 60.44 807 GLU A N 1
ATOM 6325 C CA . GLU A 1 819 ? 154.986 113.891 158.398 1.00 60.44 807 GLU A CA 1
ATOM 6326 C C . GLU A 1 819 ? 153.766 113.813 159.308 1.00 60.44 807 GLU A C 1
ATOM 6327 O O . GLU A 1 819 ? 152.747 113.230 158.925 1.00 60.44 807 GLU A O 1
ATOM 6333 N N . VAL A 1 820 ? 153.852 114.387 160.502 1.00 55.22 808 VAL A N 1
ATOM 6334 C CA . VAL A 1 820 ? 152.711 114.505 161.399 1.00 55.22 808 VAL A CA 1
ATOM 6335 C C . VAL A 1 820 ? 152.037 115.841 161.130 1.00 55.22 808 VAL A C 1
ATOM 6336 O O . VAL A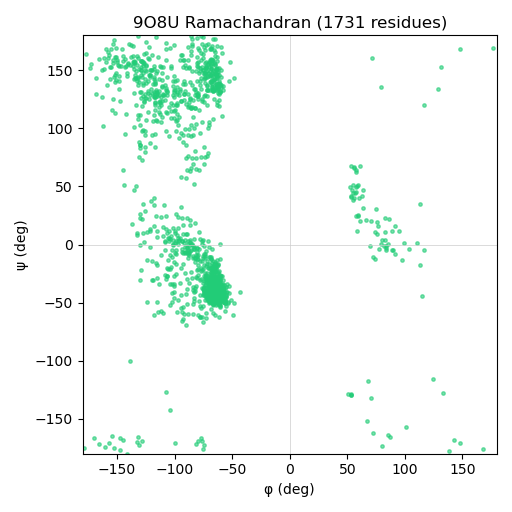 1 820 ? 152.676 116.897 161.207 1.00 55.22 808 VAL A O 1
ATOM 6340 N N . ILE A 1 821 ? 150.747 115.798 160.817 1.00 51.71 809 ILE A N 1
ATOM 6341 C CA . ILE A 1 821 ? 150.002 116.966 160.368 1.00 51.71 809 ILE A CA 1
ATOM 6342 C C . ILE A 1 821 ? 148.908 117.272 161.379 1.00 51.71 809 ILE A C 1
ATOM 6343 O O . ILE A 1 821 ? 148.248 116.361 161.888 1.00 51.71 809 ILE A O 1
ATOM 6348 N N . VAL A 1 822 ? 148.725 118.556 161.674 1.00 50.99 810 VAL A N 1
ATOM 6349 C CA . VAL A 1 822 ? 147.678 119.013 162.576 1.00 50.99 810 VAL A CA 1
ATOM 6350 C C . VAL A 1 822 ? 146.922 120.149 161.906 1.00 50.99 810 VAL A C 1
ATOM 6351 O O . VAL A 1 822 ? 147.520 121.002 161.242 1.00 50.99 810 VAL A O 1
ATOM 6355 N N . ARG A 1 823 ? 145.602 120.143 162.067 1.00 49.51 811 ARG A N 1
ATOM 6356 C CA . ARG A 1 823 ? 144.741 121.203 161.561 1.00 49.51 811 ARG A CA 1
ATOM 6357 C C . ARG A 1 823 ? 144.686 122.321 162.593 1.00 49.51 811 ARG A C 1
ATOM 6358 O O . ARG A 1 823 ? 144.216 122.108 163.715 1.00 49.51 811 ARG A O 1
ATOM 6366 N N . VAL A 1 824 ? 145.166 123.507 162.223 1.00 51.86 812 VAL A N 1
ATOM 6367 C CA . VAL A 1 824 ? 145.272 124.580 163.202 1.00 51.86 812 VAL A CA 1
ATOM 6368 C C . VAL A 1 824 ? 143.990 125.400 163.229 1.00 51.86 812 VAL A C 1
ATOM 6369 O O . VAL A 1 824 ? 143.234 125.351 164.206 1.00 51.86 812 VAL A O 1
ATOM 6373 N N . ALA A 1 825 ? 143.732 126.155 162.158 1.00 53.70 813 ALA A N 1
ATOM 6374 C CA . ALA A 1 825 ? 142.447 126.835 161.990 1.00 53.70 813 ALA A CA 1
ATOM 6375 C C . ALA A 1 825 ? 142.320 127.216 160.515 1.00 53.70 813 ALA A C 1
ATOM 6376 O O . ALA A 1 825 ? 142.928 128.196 160.079 1.00 53.70 813 ALA A O 1
ATOM 6378 N N . GLY A 1 826 ? 141.534 126.451 159.767 1.00 51.86 814 GLY A N 1
ATOM 6379 C CA . GLY A 1 826 ? 141.375 126.719 158.354 1.00 51.86 814 GLY A CA 1
ATOM 6380 C C . GLY A 1 826 ? 142.527 126.266 157.488 1.00 51.86 814 GLY A C 1
ATOM 6381 O O . GLY A 1 826 ? 142.438 126.382 156.260 1.00 51.86 814 GLY A O 1
ATOM 6382 N N . TYR A 1 827 ? 143.599 125.751 158.082 1.00 51.61 815 TYR A N 1
ATOM 6383 C CA . TYR A 1 827 ? 144.722 125.216 157.331 1.00 51.61 815 TYR A CA 1
ATOM 6384 C C . TYR A 1 827 ? 145.408 124.161 158.184 1.00 51.61 815 TYR A C 1
ATOM 6385 O O . TYR A 1 827 ? 145.262 124.135 159.408 1.00 51.61 815 TYR A O 1
ATOM 6394 N N . SER A 1 828 ? 146.157 123.288 157.522 1.00 50.56 816 SER A N 1
ATOM 6395 C CA . SER A 1 828 ? 146.913 122.241 158.189 1.00 50.56 816 SER A CA 1
ATOM 6396 C C . SER A 1 828 ? 148.400 122.545 158.093 1.00 50.56 816 SER A C 1
ATOM 6397 O O . SER A 1 828 ? 148.853 123.221 157.167 1.00 50.56 816 SER A O 1
ATOM 6400 N N . ALA A 1 829 ? 149.158 122.046 159.065 1.00 50.66 817 ALA A N 1
ATOM 6401 C CA . ALA A 1 829 ? 150.592 122.283 159.083 1.00 50.66 817 ALA A CA 1
ATOM 6402 C C . ALA A 1 829 ? 151.288 121.109 159.749 1.00 50.66 817 ALA A C 1
ATOM 6403 O O . ALA A 1 829 ? 150.683 120.353 160.512 1.00 50.66 817 ALA A O 1
ATOM 6405 N N . HIS A 1 830 ? 152.574 120.964 159.449 1.00 51.35 818 HIS A N 1
ATOM 6406 C CA . HIS A 1 830 ? 153.371 119.933 160.096 1.00 51.35 818 HIS A CA 1
ATOM 6407 C C . HIS A 1 830 ? 153.639 120.311 161.545 1.00 51.35 818 HIS A C 1
ATOM 6408 O O . HIS A 1 830 ? 153.946 121.465 161.856 1.00 51.35 818 HIS A O 1
ATOM 6415 N N . PHE A 1 831 ? 153.515 119.326 162.434 1.00 54.78 819 PHE A N 1
ATOM 6416 C CA . PHE A 1 831 ? 153.583 119.607 163.864 1.00 54.78 819 PHE A CA 1
ATOM 6417 C C . PHE A 1 831 ? 154.956 120.126 164.275 1.00 54.78 819 PHE A C 1
ATOM 6418 O O . PHE A 1 831 ? 155.055 121.081 165.052 1.00 54.78 819 PHE A O 1
ATOM 6426 N N . ILE A 1 832 ? 156.026 119.519 163.764 1.00 56.11 820 ILE A N 1
ATOM 6427 C CA . ILE A 1 832 ? 157.376 119.874 164.193 1.00 56.11 820 ILE A CA 1
ATOM 6428 C C . ILE A 1 832 ? 157.823 121.187 163.563 1.00 56.11 820 ILE A C 1
ATOM 6429 O O . ILE A 1 832 ? 158.963 121.622 163.760 1.00 56.11 820 ILE A O 1
ATOM 6434 N N . ASP A 1 833 ? 156.941 121.824 162.797 1.00 55.74 821 ASP A N 1
ATOM 6435 C CA . ASP A 1 833 ? 157.249 123.103 162.172 1.00 55.74 821 ASP A CA 1
ATOM 6436 C C . ASP A 1 833 ? 156.650 124.289 162.913 1.00 55.74 821 ASP A C 1
ATOM 6437 O O . ASP A 1 833 ? 157.264 125.359 162.946 1.00 55.74 821 ASP A O 1
ATOM 6442 N N . ILE A 1 834 ? 155.472 124.127 163.516 1.00 54.32 822 ILE A N 1
ATOM 6443 C CA . ILE A 1 834 ? 154.839 125.247 164.193 1.00 54.32 822 ILE A CA 1
ATOM 6444 C C . ILE A 1 834 ? 155.541 125.531 165.519 1.00 54.32 822 ILE A C 1
ATOM 6445 O O . ILE A 1 834 ? 156.300 124.712 166.050 1.00 54.32 822 ILE A O 1
ATOM 6450 N N . SER A 1 835 ? 155.275 126.718 166.058 1.00 59.54 823 SER A N 1
ATOM 6451 C CA . SER A 1 835 ? 155.941 127.183 167.264 1.00 59.54 823 SER A CA 1
ATOM 6452 C C . SER A 1 835 ? 155.527 126.350 168.473 1.00 59.54 823 SER A C 1
ATOM 6453 O O . SER A 1 835 ? 154.478 125.702 168.487 1.00 59.54 823 SER A O 1
ATOM 6456 N N . ARG A 1 836 ? 156.372 126.388 169.507 1.00 64.06 824 ARG A N 1
ATOM 6457 C CA . ARG A 1 836 ? 156.130 125.578 170.697 1.00 64.06 824 ARG A CA 1
ATOM 6458 C C . ARG A 1 836 ? 154.831 125.973 171.387 1.00 64.06 824 ARG A C 1
ATOM 6459 O O . ARG A 1 836 ? 154.086 125.108 171.864 1.00 64.06 824 ARG A O 1
ATOM 6467 N N . LYS A 1 837 ? 154.544 127.274 171.454 1.00 59.88 825 LYS A N 1
ATOM 6468 C CA . LYS A 1 837 ? 153.289 127.719 172.051 1.00 59.88 825 LYS A CA 1
ATOM 6469 C C . LYS A 1 837 ? 152.093 127.197 171.265 1.00 59.88 825 LYS A C 1
ATOM 6470 O O . LYS A 1 837 ? 151.115 126.718 171.853 1.00 59.88 825 LYS A O 1
ATOM 6476 N N . THR A 1 838 ? 152.158 127.270 169.932 1.00 56.84 826 THR A N 1
ATOM 6477 C CA . THR A 1 838 ? 151.077 126.735 169.111 1.00 56.84 826 THR A CA 1
ATOM 6478 C C . THR A 1 838 ? 150.924 125.237 169.319 1.00 56.84 826 THR A C 1
ATOM 6479 O O . THR A 1 838 ? 149.803 124.724 169.372 1.00 56.84 826 THR A O 1
ATOM 6483 N N . GLN A 1 839 ? 152.042 124.516 169.425 1.00 58.07 827 GLN A N 1
ATOM 6484 C CA . GLN A 1 839 ? 151.974 123.077 169.659 1.00 58.07 827 GLN A CA 1
ATOM 6485 C C . GLN A 1 839 ? 151.268 122.773 170.973 1.00 58.07 827 GLN A C 1
ATOM 6486 O O . GLN A 1 839 ? 150.343 121.952 171.021 1.00 58.07 827 GLN A O 1
ATOM 6492 N N . ASP A 1 840 ? 151.688 123.438 172.051 1.00 61.77 828 ASP A N 1
ATOM 6493 C CA . ASP A 1 840 ? 151.085 123.186 173.355 1.00 61.77 828 ASP A CA 1
ATOM 6494 C C . ASP A 1 840 ? 149.615 123.578 173.386 1.00 61.77 828 ASP A C 1
ATOM 6495 O O . ASP A 1 840 ? 148.824 122.949 174.096 1.00 61.77 828 ASP A O 1
ATOM 6500 N N . ASN A 1 841 ? 149.228 124.610 172.634 1.00 60.19 829 ASN A N 1
ATOM 6501 C CA . ASN A 1 841 ? 147.823 125.005 172.611 1.00 60.19 829 ASN A CA 1
ATOM 6502 C C . ASN A 1 841 ? 146.981 124.028 171.803 1.00 60.19 829 ASN A C 1
ATOM 6503 O O . ASN A 1 841 ? 145.857 123.697 172.198 1.00 60.19 829 ASN A O 1
ATOM 6508 N N . ILE A 1 842 ? 147.498 123.565 170.664 1.00 54.64 830 ILE A N 1
ATOM 6509 C CA . ILE A 1 842 ? 146.752 122.628 169.833 1.00 54.64 830 ILE A CA 1
ATOM 6510 C C . ILE A 1 842 ? 146.596 121.291 170.544 1.00 54.64 830 ILE A C 1
ATOM 6511 O O . ILE A 1 842 ? 145.555 120.633 170.434 1.00 54.64 830 ILE A O 1
ATOM 6516 N N . ILE A 1 843 ? 147.619 120.871 171.292 1.00 56.54 831 ILE A N 1
ATOM 6517 C CA . ILE A 1 843 ? 147.507 119.637 172.065 1.00 56.54 831 ILE A CA 1
ATOM 6518 C C . ILE A 1 843 ? 146.393 119.743 173.099 1.00 56.54 831 ILE A C 1
ATOM 6519 O O . ILE A 1 843 ? 145.725 118.750 173.412 1.00 56.54 831 ILE A O 1
ATOM 6524 N N . GLN A 1 844 ? 146.148 120.946 173.615 1.00 58.61 832 GLN A N 1
ATOM 6525 C CA . GLN A 1 844 ? 145.208 121.150 174.709 1.00 58.61 832 GLN A CA 1
ATOM 6526 C C . GLN A 1 844 ? 143.747 121.067 174.282 1.00 58.61 832 GLN A C 1
ATOM 6527 O O . GLN A 1 844 ? 142.873 120.999 175.152 1.00 58.61 832 GLN A O 1
ATOM 6533 N N . ARG A 1 845 ? 143.458 121.064 172.982 1.00 56.82 833 ARG A N 1
ATOM 6534 C CA . ARG A 1 845 ? 142.076 121.112 172.524 1.00 56.82 833 ARG A CA 1
ATOM 6535 C C . ARG A 1 845 ? 141.307 119.874 172.973 1.00 56.82 833 ARG A C 1
ATOM 6536 O O . ARG A 1 845 ? 141.872 118.794 173.157 1.00 56.82 833 ARG A O 1
ATOM 6544 N N . THR A 1 846 ? 140.002 120.052 173.160 1.00 58.87 834 THR A N 1
ATOM 6545 C CA . THR A 1 846 ? 139.157 118.995 173.698 1.00 58.87 834 THR A CA 1
ATOM 6546 C C . THR A 1 846 ? 139.045 117.832 172.720 1.00 58.87 834 THR A C 1
ATOM 6547 O O . THR A 1 846 ? 138.897 118.026 171.511 1.00 58.87 834 THR A O 1
ATOM 6551 N N . VAL A 1 847 ? 139.118 116.614 173.254 1.00 62.39 835 VAL A N 1
ATOM 6552 C CA . VAL A 1 847 ? 138.968 115.396 172.455 1.00 62.39 835 VAL A CA 1
ATOM 6553 C C . VAL A 1 847 ? 137.508 114.973 172.584 1.00 62.39 835 VAL A C 1
ATOM 6554 O O . VAL A 1 847 ? 137.126 114.239 173.494 1.00 62.39 835 VAL A O 1
ATOM 6558 N N . GLN A 1 848 ? 136.682 115.442 171.654 1.00 66.06 836 GLN A N 1
ATOM 6559 C CA . GLN A 1 848 ? 135.258 115.149 171.697 1.00 66.06 836 GLN A CA 1
ATOM 6560 C C . GLN A 1 848 ? 134.996 113.672 171.429 1.00 66.06 836 GLN A C 1
ATOM 6561 O O . GLN A 1 848 ? 135.759 112.995 170.737 1.00 66.06 836 GLN A O 1
ATOM 6567 N N . GLY A 1 849 ? 133.897 113.175 171.990 1.00 68.76 837 GLY A N 1
ATOM 6568 C CA . GLY A 1 849 ? 133.517 111.790 171.806 1.00 68.76 837 GLY A CA 1
ATOM 6569 C C . GLY A 1 849 ? 132.198 111.635 171.081 1.00 68.76 837 GLY A C 1
ATOM 6570 O O . GLY A 1 849 ? 131.150 112.042 171.591 1.00 68.76 837 GLY A O 1
ATOM 6571 N N . LEU A 1 850 ? 132.237 111.050 169.888 1.00 68.64 838 LEU A N 1
ATOM 6572 C CA . LEU A 1 850 ? 131.028 110.862 169.104 1.00 68.64 838 LEU A CA 1
ATOM 6573 C C . LEU A 1 850 ? 130.173 109.745 169.696 1.00 68.64 838 LEU A C 1
ATOM 6574 O O . LEU A 1 850 ? 130.657 108.859 170.405 1.00 68.64 838 LEU A O 1
ATOM 6579 N N . GLY A 1 851 ? 128.881 109.799 169.393 1.00 77.07 839 GLY A N 1
ATOM 6580 C CA . GLY A 1 851 ? 127.945 108.802 169.876 1.00 77.07 839 GLY A CA 1
ATOM 6581 C C . GLY A 1 851 ? 126.620 109.392 170.318 1.00 77.07 839 GLY A C 1
ATOM 6582 O O . GLY A 1 851 ? 125.599 109.216 169.653 1.00 77.07 839 GLY A O 1
ATOM 6583 N N . SER B 2 2 ? 144.457 170.930 165.830 1.00 79.41 2 SER B N 1
ATOM 6584 C CA . SER B 2 2 ? 144.700 170.213 164.585 1.00 79.41 2 SER B CA 1
ATOM 6585 C C . SER B 2 2 ? 145.316 168.843 164.848 1.00 79.41 2 SER B C 1
ATOM 6586 O O . SER B 2 2 ? 146.528 168.719 165.024 1.00 79.41 2 SER B O 1
ATOM 6589 N N . ARG B 2 3 ? 144.466 167.815 164.880 1.00 73.70 3 ARG B N 1
ATOM 6590 C CA . ARG B 2 3 ? 144.961 166.450 165.017 1.00 73.70 3 ARG B CA 1
ATOM 6591 C C . ARG B 2 3 ? 145.770 166.025 163.801 1.00 73.70 3 ARG B C 1
ATOM 6592 O O . ARG B 2 3 ? 146.660 165.173 163.914 1.00 73.70 3 ARG B O 1
ATOM 6600 N N . ARG B 2 4 ? 145.476 166.607 162.637 1.00 73.96 4 ARG B N 1
ATOM 6601 C CA . ARG B 2 4 ? 146.173 166.226 161.415 1.00 73.96 4 ARG B CA 1
ATOM 6602 C C . ARG B 2 4 ? 147.669 166.482 161.524 1.00 73.96 4 ARG B C 1
ATOM 6603 O O . ARG B 2 4 ? 148.477 165.640 161.122 1.00 73.96 4 ARG B O 1
ATOM 6611 N N . ASP B 2 5 ? 148.059 167.636 162.070 1.00 77.47 5 ASP B N 1
ATOM 6612 C CA . ASP B 2 5 ? 149.480 167.931 162.225 1.00 77.47 5 ASP B CA 1
ATOM 6613 C C . ASP B 2 5 ? 150.144 166.956 163.188 1.00 77.47 5 ASP B C 1
ATOM 6614 O O . ASP B 2 5 ? 151.270 166.506 162.949 1.00 77.47 5 ASP B O 1
ATOM 6619 N N . GLU B 2 6 ? 149.460 166.616 164.282 1.00 73.33 6 GLU B N 1
ATOM 6620 C CA . GLU B 2 6 ? 150.025 165.684 165.252 1.00 73.33 6 GLU B CA 1
ATOM 6621 C C . GLU B 2 6 ? 150.242 164.307 164.638 1.00 73.33 6 GLU B C 1
ATOM 6622 O O . GLU B 2 6 ? 151.315 163.706 164.793 1.00 73.33 6 GLU B O 1
ATOM 6628 N N . TRP B 2 7 ? 149.241 163.796 163.921 1.00 68.20 7 TRP B N 1
ATOM 6629 C CA . TRP B 2 7 ? 149.391 162.476 163.321 1.00 68.20 7 TRP B CA 1
ATOM 6630 C C . TRP B 2 7 ? 150.372 162.497 162.157 1.00 68.20 7 TRP B C 1
ATOM 6631 O O . TRP B 2 7 ? 151.059 161.501 161.916 1.00 68.20 7 TRP B O 1
ATOM 6642 N N . LYS B 2 8 ? 150.477 163.620 161.444 1.00 71.88 8 LYS B N 1
ATOM 6643 C CA . LYS B 2 8 ? 151.512 163.745 160.425 1.00 71.88 8 LYS B CA 1
ATOM 6644 C C . LYS B 2 8 ? 152.900 163.705 161.047 1.00 71.88 8 LYS B C 1
ATOM 6645 O O . LYS B 2 8 ? 153.804 163.055 160.515 1.00 71.88 8 LYS B O 1
ATOM 6651 N N . LYS B 2 9 ? 153.090 164.397 162.172 1.00 71.52 9 LYS B N 1
ATOM 6652 C CA . LYS B 2 9 ? 154.373 164.335 162.864 1.00 71.52 9 LYS B CA 1
ATOM 6653 C C . LYS B 2 9 ? 154.689 162.911 163.295 1.00 71.52 9 LYS B C 1
ATOM 6654 O O . LYS B 2 9 ? 155.818 162.433 163.116 1.00 71.52 9 LYS B O 1
ATOM 6660 N N . LEU B 2 10 ? 153.699 162.214 163.855 1.00 67.39 10 LEU B N 1
ATOM 6661 C CA . LEU B 2 10 ? 153.928 160.841 164.292 1.00 67.39 10 LEU B CA 1
ATOM 6662 C C . LEU B 2 10 ? 154.276 159.936 163.115 1.00 67.39 10 LEU B C 1
ATOM 6663 O O . LEU B 2 10 ? 155.179 159.097 163.212 1.00 67.39 10 LEU B O 1
ATOM 6668 N N . GLN B 2 11 ? 153.575 160.097 161.990 1.00 68.71 11 GLN B N 1
ATOM 6669 C CA . GLN B 2 11 ? 153.861 159.286 160.812 1.00 68.71 11 GLN B CA 1
ATOM 6670 C C . GLN B 2 11 ? 155.256 159.571 160.269 1.00 68.71 11 GLN B C 1
ATOM 6671 O O . GLN B 2 11 ? 156.003 158.644 159.935 1.00 68.71 11 GLN B O 1
ATOM 6677 N N . GLU B 2 12 ? 155.626 160.852 160.167 1.00 72.99 12 GLU B N 1
ATOM 6678 C CA . GLU B 2 12 ? 156.962 161.187 159.686 1.00 72.99 12 GLU B CA 1
ATOM 6679 C C . GLU B 2 12 ? 158.032 160.620 160.602 1.00 72.99 12 GLU B C 1
ATOM 6680 O O . GLU B 2 12 ? 159.098 160.210 160.131 1.00 72.99 12 GLU B O 1
ATOM 6686 N N . GLU B 2 13 ? 157.770 160.593 161.908 1.00 70.57 13 GLU B N 1
ATOM 6687 C CA . GLU B 2 13 ? 158.712 159.960 162.822 1.00 70.57 13 GLU B CA 1
ATOM 6688 C C . GLU B 2 13 ? 158.752 158.450 162.628 1.00 70.57 13 GLU B C 1
ATOM 6689 O O . GLU B 2 13 ? 159.799 157.827 162.832 1.00 70.57 13 GLU B O 1
ATOM 6695 N N . MET B 2 14 ? 157.631 157.845 162.233 1.00 70.62 14 MET B N 1
ATOM 6696 C CA . MET B 2 14 ? 157.625 156.412 161.954 1.00 70.62 14 MET B CA 1
ATOM 6697 C C . MET B 2 14 ? 158.453 156.078 160.717 1.00 70.62 14 MET B C 1
ATOM 6698 O O . MET B 2 14 ? 159.191 155.085 160.707 1.00 70.62 14 MET B O 1
ATOM 6703 N N . THR B 2 15 ? 158.343 156.889 159.664 1.00 75.85 15 THR B N 1
ATOM 6704 C CA . THR B 2 15 ? 159.076 156.638 158.422 1.00 75.85 15 THR B CA 1
ATOM 6705 C C . THR B 2 15 ? 160.482 157.224 158.553 1.00 75.85 15 THR B C 1
ATOM 6706 O O . THR B 2 15 ? 160.851 158.221 157.928 1.00 75.85 15 THR B O 1
ATOM 6710 N N . ARG B 2 16 ? 161.262 156.587 159.422 1.00 77.62 16 ARG B N 1
ATOM 6711 C CA . ARG B 2 16 ? 162.650 156.977 159.662 1.00 77.62 16 ARG B CA 1
ATOM 6712 C C . ARG B 2 16 ? 163.546 156.234 158.672 1.00 77.62 16 ARG B C 1
ATOM 6713 O O . ARG B 2 16 ? 164.220 155.254 158.992 1.00 77.62 16 ARG B O 1
ATOM 6721 N N . ASP B 2 17 ? 163.526 156.722 157.436 1.00 79.67 17 ASP B N 1
ATOM 6722 C CA . ASP B 2 17 ? 164.185 156.076 156.314 1.00 79.67 17 ASP B CA 1
ATOM 6723 C C . ASP B 2 17 ? 165.150 157.039 155.635 1.00 79.67 17 ASP B C 1
ATOM 6724 O O . ASP B 2 17 ? 164.983 158.260 155.686 1.00 79.67 17 ASP B O 1
ATOM 6729 N N . GLY B 2 18 ? 166.168 156.469 154.993 1.00 86.85 18 GLY B N 1
ATOM 6730 C CA . GLY B 2 18 ? 167.180 157.255 154.315 1.00 86.85 18 GLY B CA 1
ATOM 6731 C C . GLY B 2 18 ? 168.571 156.921 154.809 1.00 86.85 18 GLY B C 1
ATOM 6732 O O . GLY B 2 18 ? 169.051 155.798 154.633 1.00 86.85 18 GLY B O 1
ATOM 6733 N N . GLY B 2 19 ? 169.230 157.903 155.422 1.00 89.26 19 GLY B N 1
ATOM 6734 C CA . GLY B 2 19 ? 170.510 157.635 156.052 1.00 89.26 19 GLY B CA 1
ATOM 6735 C C . GLY B 2 19 ? 170.387 156.643 157.192 1.00 89.26 19 GLY B C 1
ATOM 6736 O O . GLY B 2 19 ? 171.273 155.814 157.408 1.00 89.26 19 GLY B O 1
ATOM 6737 N N . GLU B 2 20 ? 169.281 156.715 157.938 1.00 88.35 20 GLU B N 1
ATOM 6738 C CA . GLU B 2 20 ? 169.070 155.794 159.049 1.00 88.35 20 GLU B CA 1
ATOM 6739 C C . GLU B 2 20 ? 169.020 154.347 158.577 1.00 88.35 20 GLU B C 1
ATOM 6740 O O . GLU B 2 20 ? 169.458 153.439 159.293 1.00 88.35 20 GLU B O 1
ATOM 6746 N N . ILE B 2 21 ? 168.458 154.105 157.389 1.00 86.07 21 ILE B N 1
ATOM 6747 C CA . ILE B 2 21 ? 168.472 152.753 156.839 1.00 86.07 21 ILE B CA 1
ATOM 6748 C C . ILE B 2 21 ? 169.905 152.307 156.567 1.00 86.07 21 ILE B C 1
ATOM 6749 O O . ILE B 2 21 ? 170.228 151.118 156.667 1.00 86.07 21 ILE B O 1
ATOM 6754 N N . LYS B 2 22 ? 170.783 153.249 156.211 1.00 86.07 22 LYS B N 1
ATOM 6755 C CA . LYS B 2 22 ? 172.194 152.924 156.032 1.00 86.07 22 LYS B CA 1
ATOM 6756 C C . LYS B 2 22 ? 172.860 152.548 157.350 1.00 86.07 22 LYS B C 1
ATOM 6757 O O . LYS B 2 22 ? 173.891 151.872 157.346 1.00 86.07 22 LYS B O 1
ATOM 6763 N N . SER B 2 23 ? 172.290 152.976 158.479 1.00 84.84 23 SER B N 1
ATOM 6764 C CA . SER B 2 23 ? 172.908 152.822 159.791 1.00 84.84 23 SER B CA 1
ATOM 6765 C C . SER B 2 23 ? 172.734 151.434 160.399 1.00 84.84 23 SER B C 1
ATOM 6766 O O . SER B 2 23 ? 173.279 151.184 161.481 1.00 84.84 23 SER B O 1
ATOM 6769 N N . LEU B 2 24 ? 172.004 150.533 159.748 1.00 77.92 24 LEU B N 1
ATOM 6770 C CA . LEU B 2 24 ? 171.590 149.276 160.366 1.00 77.92 24 LEU B CA 1
ATOM 6771 C C . LEU B 2 24 ? 172.713 148.269 160.596 1.00 77.92 24 LEU B C 1
ATOM 6772 O O . LEU B 2 24 ? 172.462 147.186 161.135 1.00 77.92 24 LEU B O 1
ATOM 6777 N N . GLU B 2 25 ? 173.943 148.588 160.186 1.00 82.70 25 GLU B N 1
ATOM 6778 C CA . GLU B 2 25 ? 175.000 147.582 160.246 1.00 82.70 25 GLU B CA 1
ATOM 6779 C C . GLU B 2 25 ? 175.311 147.171 161.684 1.00 82.70 25 GLU B C 1
ATOM 6780 O O . GLU B 2 25 ? 175.513 145.983 161.963 1.00 82.70 25 GLU B O 1
ATOM 6786 N N . THR B 2 26 ? 175.349 148.128 162.610 1.00 77.42 26 THR B N 1
ATOM 6787 C CA . THR B 2 26 ? 175.704 147.852 163.994 1.00 77.42 26 THR B CA 1
ATOM 6788 C C . THR B 2 26 ? 174.763 148.589 164.935 1.00 77.42 26 THR B C 1
ATOM 6789 O O . THR B 2 26 ? 174.074 149.538 164.550 1.00 77.42 26 THR B O 1
ATOM 6793 N N . VAL B 2 27 ? 174.749 148.138 166.185 1.00 68.48 27 VAL B N 1
ATOM 6794 C CA . VAL B 2 27 ? 173.952 148.767 167.233 1.00 68.48 27 VAL B CA 1
ATOM 6795 C C . VAL B 2 27 ? 174.893 149.434 168.229 1.00 68.48 27 VAL B C 1
ATOM 6796 O O . VAL B 2 27 ? 175.967 148.892 168.531 1.00 68.48 27 VAL B O 1
ATOM 6800 N N . PRO B 2 28 ? 174.544 150.606 168.751 1.00 63.11 28 PRO B N 1
ATOM 6801 C CA . PRO B 2 28 ? 175.415 151.279 169.719 1.00 63.11 28 PRO B CA 1
ATOM 6802 C C . PRO B 2 28 ? 175.497 150.508 171.028 1.00 63.11 28 PRO B C 1
ATOM 6803 O O . PRO B 2 28 ? 174.764 149.547 171.272 1.00 63.11 28 PRO B O 1
ATOM 6807 N N . GLU B 2 29 ? 176.422 150.947 171.886 1.00 64.10 29 GLU B N 1
ATOM 6808 C CA . GLU B 2 29 ? 176.589 150.300 173.183 1.00 64.10 29 GLU B CA 1
ATOM 6809 C C . GLU B 2 29 ? 175.324 150.412 174.022 1.00 64.10 29 GLU B C 1
ATOM 6810 O O . GLU B 2 29 ? 174.893 149.433 174.641 1.00 64.10 29 GLU B O 1
ATOM 6816 N N . GLN B 2 30 ? 174.715 151.589 174.054 1.00 61.90 30 GLN B N 1
ATOM 6817 C CA . GLN B 2 30 ? 173.431 151.800 174.715 1.00 61.90 30 GLN B CA 1
ATOM 6818 C C . GLN B 2 30 ? 172.405 152.094 173.629 1.00 61.90 30 GLN B C 1
ATOM 6819 O O . GLN B 2 30 ? 172.391 153.184 173.053 1.00 61.90 30 GLN B O 1
ATOM 6825 N N . ALA B 2 31 ? 171.551 151.116 173.348 1.00 58.26 31 ALA B N 1
ATOM 6826 C CA . ALA B 2 31 ? 170.573 151.210 172.278 1.00 58.26 31 ALA B CA 1
ATOM 6827 C C . ALA B 2 31 ? 169.166 151.120 172.847 1.00 58.26 31 ALA B C 1
ATOM 6828 O O . ALA B 2 31 ? 168.947 150.541 173.913 1.00 58.26 31 ALA B O 1
ATOM 6830 N N . CYS B 2 32 ? 168.209 151.713 172.128 1.00 57.30 32 CYS B N 1
ATOM 6831 C CA . CYS B 2 32 ? 166.813 151.600 172.538 1.00 57.30 32 CYS B CA 1
ATOM 6832 C C . CYS B 2 32 ? 166.347 150.153 172.540 1.00 57.30 32 CYS B C 1
ATOM 6833 O O . CYS B 2 32 ? 165.499 149.777 173.354 1.00 57.30 32 CYS B O 1
ATOM 6836 N N . GLY B 2 33 ? 166.895 149.324 171.650 1.00 57.28 33 GLY B N 1
ATOM 6837 C CA . GLY B 2 33 ? 166.460 147.944 171.553 1.00 57.28 33 GLY B CA 1
ATOM 6838 C C . GLY B 2 33 ? 166.764 147.110 172.778 1.00 57.28 33 GLY B C 1
ATOM 6839 O O . GLY B 2 33 ? 166.108 146.088 172.995 1.00 57.28 33 GLY B O 1
ATOM 6840 N N . ILE B 2 34 ? 167.739 147.519 173.585 1.00 59.37 34 ILE B N 1
ATOM 6841 C CA . ILE B 2 34 ? 168.087 146.800 174.802 1.00 59.37 34 ILE B CA 1
ATOM 6842 C C . ILE B 2 34 ? 167.603 147.531 176.045 1.00 59.37 34 ILE B C 1
ATOM 6843 O O . ILE B 2 34 ? 167.902 147.107 177.166 1.00 59.37 34 ILE B O 1
ATOM 6848 N N . CYS B 2 35 ? 166.859 148.620 175.878 1.00 59.83 35 CYS B N 1
ATOM 6849 C CA . CYS B 2 35 ? 166.319 149.332 177.025 1.00 59.83 35 CYS B CA 1
ATOM 6850 C C . CYS B 2 35 ? 165.092 148.626 177.581 1.00 59.83 35 CYS B C 1
ATOM 6851 O O . CYS B 2 35 ? 164.307 148.019 176.849 1.00 59.83 35 CYS B O 1
ATOM 6854 N N . LEU B 2 36 ? 164.926 148.724 178.899 1.00 58.00 36 LEU B N 1
ATOM 6855 C CA . LEU B 2 36 ? 163.781 148.100 179.550 1.00 58.00 36 LEU B CA 1
ATOM 6856 C C . LEU B 2 36 ? 162.473 148.759 179.141 1.00 58.00 36 LEU B C 1
ATOM 6857 O O . LEU B 2 36 ? 161.435 148.093 179.085 1.00 58.00 36 LEU B O 1
ATOM 6862 N N . ASN B 2 37 ? 162.498 150.057 178.852 1.00 56.38 37 ASN B N 1
ATOM 6863 C CA . ASN B 2 37 ? 161.294 150.809 178.539 1.00 56.38 37 ASN B CA 1
ATOM 6864 C C . ASN B 2 37 ? 160.914 150.739 177.067 1.00 56.38 37 ASN B C 1
ATOM 6865 O O . ASN B 2 37 ? 160.122 151.570 176.605 1.00 56.38 37 ASN B O 1
ATOM 6870 N N . PHE B 2 38 ? 161.453 149.778 176.325 1.00 54.91 38 PHE B N 1
ATOM 6871 C CA . PHE B 2 38 ? 161.200 149.658 174.897 1.00 54.91 38 PHE B CA 1
ATOM 6872 C C . PHE B 2 38 ? 160.161 148.576 174.641 1.00 54.91 38 PHE B C 1
ATOM 6873 O O . PHE B 2 38 ? 160.257 147.478 175.195 1.00 54.91 38 PHE B O 1
ATOM 6881 N N . THR B 2 39 ? 159.173 148.890 173.805 1.00 55.10 39 THR B N 1
ATOM 6882 C CA . THR B 2 39 ? 158.144 147.941 173.394 1.00 55.10 39 THR B CA 1
ATOM 6883 C C . THR B 2 39 ? 158.252 147.765 171.887 1.00 55.10 39 THR B C 1
ATOM 6884 O O . THR B 2 39 ? 157.969 148.698 171.128 1.00 55.10 39 THR B O 1
ATOM 6888 N N . ASP B 2 40 ? 158.669 146.577 171.460 1.00 58.77 40 ASP B N 1
ATOM 6889 C CA . ASP B 2 40 ? 158.923 146.332 170.049 1.00 58.77 40 ASP B CA 1
ATOM 6890 C C . ASP B 2 40 ? 157.619 146.274 169.263 1.00 58.77 40 ASP B C 1
ATOM 6891 O O . ASP B 2 40 ? 156.570 145.887 169.778 1.00 58.77 40 ASP B O 1
ATOM 6896 N N . ASN B 2 41 ? 157.693 146.678 168.000 1.00 58.88 41 ASN B N 1
ATOM 6897 C CA . ASN B 2 41 ? 156.527 146.617 167.135 1.00 58.88 41 ASN B CA 1
ATOM 6898 C C . ASN B 2 41 ? 156.219 145.173 166.758 1.00 58.88 41 ASN B C 1
ATOM 6899 O O . ASN B 2 41 ? 157.113 144.332 166.640 1.00 58.88 41 ASN B O 1
ATOM 6904 N N . ALA B 2 42 ? 154.931 144.888 166.575 1.00 56.65 42 ALA B N 1
ATOM 6905 C CA . ALA B 2 42 ? 154.485 143.548 166.224 1.00 56.65 42 ALA B CA 1
ATOM 6906 C C . ALA B 2 42 ? 154.118 143.399 164.756 1.00 56.65 42 ALA B C 1
ATOM 6907 O O . ALA B 2 42 ? 154.075 142.270 164.258 1.00 56.65 42 ALA B O 1
ATOM 6909 N N . TYR B 2 43 ? 153.848 144.504 164.059 1.00 57.02 43 TYR B N 1
ATOM 6910 C CA . TYR B 2 43 ? 153.487 144.421 162.649 1.00 57.02 43 TYR B CA 1
ATOM 6911 C C . TYR B 2 43 ? 154.642 143.884 161.813 1.00 57.02 43 TYR B C 1
ATOM 6912 O O . TYR B 2 43 ? 154.430 143.107 160.875 1.00 57.02 43 TYR B O 1
ATOM 6921 N N . GLY B 2 44 ? 155.871 144.288 162.133 1.00 57.77 44 GLY B N 1
ATOM 6922 C CA . GLY B 2 44 ? 157.032 143.823 161.402 1.00 57.77 44 GLY B CA 1
ATOM 6923 C C . GLY B 2 44 ? 158.261 143.802 162.284 1.00 57.77 44 GLY B C 1
ATOM 6924 O O . GLY B 2 44 ? 158.268 144.334 163.395 1.00 57.77 44 GLY B O 1
ATOM 6925 N N . SER B 2 45 ? 159.314 143.170 161.765 1.00 59.46 45 SER B N 1
ATOM 6926 C CA . SER B 2 45 ? 160.598 143.092 162.446 1.00 59.46 45 SER B CA 1
ATOM 6927 C C . SER B 2 45 ? 161.572 144.159 161.967 1.00 59.46 45 SER B C 1
ATOM 6928 O O . SER B 2 45 ? 162.787 143.981 162.095 1.00 59.46 45 SER B O 1
ATOM 6931 N N . ASP B 2 46 ? 161.066 145.264 161.420 1.00 60.13 46 ASP B N 1
ATOM 6932 C CA . ASP B 2 46 ? 161.939 146.323 160.934 1.00 60.13 46 ASP B CA 1
ATOM 6933 C C . ASP B 2 46 ? 162.677 147.040 162.055 1.00 60.13 46 ASP B C 1
ATOM 6934 O O . ASP B 2 46 ? 163.605 147.803 161.770 1.00 60.13 46 ASP B O 1
ATOM 6939 N N . GLY B 2 47 ? 162.290 146.822 163.308 1.00 59.38 47 GLY B N 1
ATOM 6940 C CA . GLY B 2 47 ? 162.959 147.422 164.442 1.00 59.38 47 GLY B CA 1
ATOM 6941 C C . GLY B 2 47 ? 162.231 148.592 165.060 1.00 59.38 47 GLY B C 1
ATOM 6942 O O . GLY B 2 47 ? 162.705 149.124 166.072 1.00 59.38 47 GLY B O 1
ATOM 6943 N N . ARG B 2 48 ? 161.107 149.015 164.493 1.00 58.21 48 ARG B N 1
ATOM 6944 C CA . ARG B 2 48 ? 160.352 150.112 165.073 1.00 58.21 48 ARG B CA 1
ATOM 6945 C C . ARG B 2 48 ? 159.755 149.694 166.413 1.00 58.21 48 ARG B C 1
ATOM 6946 O O . ARG B 2 48 ? 159.605 148.509 166.716 1.00 58.21 48 ARG B O 1
ATOM 6954 N N . GLY B 2 49 ? 159.424 150.688 167.225 1.00 56.41 49 GLY B N 1
ATOM 6955 C CA . GLY B 2 49 ? 158.868 150.403 168.528 1.00 56.41 49 GLY B CA 1
ATOM 6956 C C . GLY B 2 49 ? 158.337 151.655 169.183 1.00 56.41 49 GLY B C 1
ATOM 6957 O O . GLY B 2 49 ? 158.173 152.695 168.544 1.00 56.41 49 GLY B O 1
ATOM 6958 N N . SER B 2 50 ? 158.063 151.533 170.478 1.00 54.87 50 SER B N 1
ATOM 6959 C CA . SER B 2 50 ? 157.563 152.646 171.268 1.00 54.87 50 SER B CA 1
ATOM 6960 C C . SER B 2 50 ? 158.268 152.662 172.614 1.00 54.87 50 SER B C 1
ATOM 6961 O O . SER B 2 50 ? 158.863 151.672 173.043 1.00 54.87 50 SER B O 1
ATOM 6964 N N . CYS B 2 51 ? 158.203 153.813 173.272 1.00 53.63 51 CYS B N 1
ATOM 6965 C CA . CYS B 2 51 ? 158.803 154.009 174.582 1.00 53.63 51 CYS B CA 1
ATOM 6966 C C . CYS B 2 51 ? 157.704 154.154 175.623 1.00 53.63 51 CYS B C 1
ATOM 6967 O O . CYS B 2 51 ? 156.786 154.963 175.452 1.00 53.63 51 CYS B O 1
ATOM 6970 N N . ASN B 2 52 ? 157.797 153.370 176.697 1.00 54.50 52 ASN B N 1
ATOM 6971 C CA . ASN B 2 52 ? 156.778 153.433 177.737 1.00 54.50 52 ASN B CA 1
ATOM 6972 C C . ASN B 2 52 ? 156.901 154.697 178.575 1.00 54.50 52 ASN B C 1
ATOM 6973 O O . ASN B 2 52 ? 155.897 155.193 179.095 1.00 54.50 52 ASN B O 1
ATOM 6978 N N . VAL B 2 53 ? 158.112 155.232 178.718 1.00 53.57 53 VAL B N 1
ATOM 6979 C CA . VAL B 2 53 ? 158.350 156.365 179.603 1.00 53.57 53 VAL B CA 1
ATOM 6980 C C . VAL B 2 53 ? 158.211 157.674 178.838 1.00 53.57 53 VAL B C 1
ATOM 6981 O O . VAL B 2 53 ? 157.371 158.513 179.177 1.00 53.57 53 VAL B O 1
ATOM 6985 N N . LEU B 2 54 ? 159.030 157.862 177.810 1.00 55.10 54 LEU B N 1
ATOM 6986 C CA . LEU B 2 54 ? 158.985 159.105 177.059 1.00 55.10 54 LEU B CA 1
ATOM 6987 C C . LEU B 2 54 ? 157.699 159.191 176.245 1.00 55.10 54 LEU B C 1
ATOM 6988 O O . LEU B 2 54 ? 157.060 158.184 175.930 1.00 55.10 54 LEU B O 1
ATOM 6993 N N . LYS B 2 55 ? 157.318 160.419 175.905 1.00 59.64 55 LYS B N 1
ATOM 6994 C CA . LYS B 2 55 ? 156.026 160.678 175.292 1.00 59.64 55 LYS B CA 1
ATOM 6995 C C . LYS B 2 55 ? 156.160 161.726 174.198 1.00 59.64 55 LYS B C 1
ATOM 6996 O O . LYS B 2 55 ? 157.073 162.555 174.208 1.00 59.64 55 LYS B O 1
ATOM 7002 N N . ALA B 2 56 ? 155.220 161.670 173.254 1.00 61.78 56 ALA B N 1
ATOM 7003 C CA . ALA B 2 56 ? 154.937 162.726 172.269 1.00 61.78 56 ALA B CA 1
ATOM 7004 C C . ALA B 2 56 ? 156.238 163.154 171.592 1.00 61.78 56 ALA B C 1
ATOM 7005 O O . ALA B 2 56 ? 156.980 162.291 171.103 1.00 61.78 56 ALA B O 1
ATOM 7007 N N . GLY B 2 57 ? 156.555 164.446 171.546 1.00 60.86 57 GLY B N 1
ATOM 7008 C CA . GLY B 2 57 ? 157.693 164.926 170.791 1.00 60.86 57 GLY B CA 1
ATOM 7009 C C . GLY B 2 57 ? 158.987 164.987 171.572 1.00 60.86 57 GLY B C 1
ATOM 7010 O O . GLY B 2 57 ? 159.608 166.048 171.674 1.00 60.86 57 GLY B O 1
ATOM 7011 N N . SER B 2 58 ? 159.405 163.857 172.130 1.00 62.39 58 SER B N 1
ATOM 7012 C CA . SER B 2 58 ? 160.714 163.781 172.750 1.00 62.39 58 SER B CA 1
ATOM 7013 C C . SER B 2 58 ? 161.794 163.678 171.677 1.00 62.39 58 SER B C 1
ATOM 7014 O O . SER B 2 58 ? 161.515 163.531 170.485 1.00 62.39 58 SER B O 1
ATOM 7017 N N . ASN B 2 59 ? 163.048 163.755 172.116 1.00 65.00 59 ASN B N 1
ATOM 7018 C CA . ASN B 2 59 ? 164.179 163.615 171.209 1.00 65.00 59 ASN B CA 1
ATOM 7019 C C . ASN B 2 59 ? 165.421 163.327 172.034 1.00 65.00 59 ASN B C 1
ATOM 7020 O O . ASN B 2 59 ? 165.723 164.063 172.977 1.00 65.00 59 ASN B O 1
ATOM 7025 N N . ILE B 2 60 ? 166.129 162.255 171.687 1.00 65.03 60 ILE B N 1
ATOM 7026 C CA . ILE B 2 60 ? 167.317 161.831 172.414 1.00 65.03 60 ILE B CA 1
ATOM 7027 C C . ILE B 2 60 ? 168.558 161.785 171.539 1.00 65.03 60 ILE B C 1
ATOM 7028 O O . ILE B 2 60 ? 169.642 161.474 172.041 1.00 65.03 60 ILE B O 1
ATOM 7033 N N . SER B 2 61 ? 168.435 162.073 170.244 1.00 71.80 61 SER B N 1
ATOM 7034 C CA . SER B 2 61 ? 169.593 161.994 169.360 1.00 71.80 61 SER B CA 1
ATOM 7035 C C . SER B 2 61 ? 170.588 163.113 169.645 1.00 71.80 61 SER B C 1
ATOM 7036 O O . SER B 2 61 ? 171.795 162.871 169.752 1.00 71.80 61 SER B O 1
ATOM 7039 N N . LEU B 2 62 ? 170.101 164.345 169.766 1.00 77.93 62 LEU B N 1
ATOM 7040 C CA . LEU B 2 62 ? 170.980 165.480 169.986 1.00 77.93 62 LEU B CA 1
ATOM 7041 C C . LEU B 2 62 ? 171.524 165.474 171.412 1.00 77.93 62 LEU B C 1
ATOM 7042 O O . LEU B 2 62 ? 170.898 164.931 172.323 1.00 77.93 62 LEU B O 1
ATOM 7047 N N . PRO B 2 63 ? 172.700 166.070 171.627 1.00 78.39 63 PRO B N 1
ATOM 7048 C CA . PRO B 2 63 ? 173.229 166.161 172.999 1.00 78.39 63 PRO B CA 1
ATOM 7049 C C . PRO B 2 63 ? 172.307 166.896 173.956 1.00 78.39 63 PRO B C 1
ATOM 7050 O O . PRO B 2 63 ? 172.232 166.527 175.134 1.00 78.39 63 PRO B O 1
ATOM 7054 N N . ASP B 2 64 ? 171.599 167.919 173.488 1.00 84.80 64 ASP B N 1
ATOM 7055 C CA . ASP B 2 64 ? 170.634 168.652 174.308 1.00 84.80 64 ASP B CA 1
ATOM 7056 C C . ASP B 2 64 ? 169.243 168.029 174.219 1.00 84.80 64 ASP B C 1
ATOM 7057 O O . ASP B 2 64 ? 168.297 168.633 173.715 1.00 84.80 64 ASP B O 1
ATOM 7062 N N . VAL B 2 65 ? 169.134 166.790 174.709 1.00 73.78 65 VAL B N 1
ATOM 7063 C CA . VAL B 2 65 ? 167.916 166.003 174.564 1.00 73.78 65 VAL B CA 1
ATOM 7064 C C . VAL B 2 65 ? 166.698 166.769 175.061 1.00 73.78 65 VAL B C 1
ATOM 7065 O O . VAL B 2 65 ? 166.747 167.479 176.072 1.00 73.78 65 VAL B O 1
ATOM 7069 N N . ILE B 2 66 ? 165.596 166.627 174.331 1.00 69.44 66 ILE B N 1
ATOM 7070 C CA . ILE B 2 66 ? 164.302 167.164 174.731 1.00 69.44 66 ILE B CA 1
ATOM 7071 C C . ILE B 2 66 ? 163.494 166.016 175.313 1.00 69.44 66 ILE B C 1
ATOM 7072 O O . ILE B 2 66 ? 163.166 165.058 174.604 1.00 69.44 66 ILE B O 1
ATOM 7077 N N . ILE B 2 67 ? 163.181 166.100 176.602 1.00 66.32 67 ILE B N 1
ATOM 7078 C CA . ILE B 2 67 ? 162.455 165.054 177.312 1.00 66.32 67 ILE B CA 1
ATOM 7079 C C . ILE B 2 67 ? 161.094 165.605 177.709 1.00 66.32 67 ILE B C 1
ATOM 7080 O O . ILE B 2 67 ? 161.007 166.570 178.478 1.00 66.32 67 ILE B O 1
ATOM 7085 N N . THR B 2 68 ? 160.032 164.986 177.197 1.00 65.11 68 THR B N 1
ATOM 7086 C CA . THR B 2 68 ? 158.656 165.370 177.514 1.00 65.11 68 THR B CA 1
ATOM 7087 C C . THR B 2 68 ? 157.935 164.121 178.005 1.00 65.11 68 THR B C 1
ATOM 7088 O O . THR B 2 68 ? 157.452 163.320 177.202 1.00 65.11 68 THR B O 1
ATOM 7092 N N . ARG B 2 69 ? 157.852 163.969 179.322 1.00 66.03 69 ARG B N 1
ATOM 7093 C CA . ARG B 2 69 ? 157.269 162.786 179.934 1.00 66.03 69 ARG B CA 1
ATOM 7094 C C . ARG B 2 69 ? 155.766 162.911 180.146 1.00 66.03 69 ARG B C 1
ATOM 7095 O O . ARG B 2 69 ? 155.146 161.972 180.654 1.00 66.03 69 ARG B O 1
ATOM 7103 N N . SER B 2 70 ? 155.167 164.035 179.762 1.00 70.54 70 SER B N 1
ATOM 7104 C CA . SER B 2 70 ? 153.738 164.274 179.926 1.00 70.54 70 SER B CA 1
ATOM 7105 C C . SER B 2 70 ? 153.102 164.355 178.544 1.00 70.54 70 SER B C 1
ATOM 7106 O O . SER B 2 70 ? 153.379 165.287 177.782 1.00 70.54 70 SER B O 1
ATOM 7109 N N . GLY B 2 71 ? 152.248 163.389 178.229 1.00 67.41 71 GLY B N 1
ATOM 7110 C CA . GLY B 2 71 ? 151.612 163.360 176.926 1.00 67.41 71 GLY B CA 1
ATOM 7111 C C . GLY B 2 71 ? 150.670 162.183 176.816 1.00 67.41 71 GLY B C 1
ATOM 7112 O O . GLY B 2 71 ? 150.443 161.441 177.778 1.00 67.41 71 GLY B O 1
ATOM 7113 N N . GLU B 2 72 ? 150.120 162.022 175.614 1.00 65.10 72 GLU B N 1
ATOM 7114 C CA . GLU B 2 72 ? 149.148 160.975 175.329 1.00 65.10 72 GLU B CA 1
ATOM 7115 C C . GLU B 2 72 ? 149.742 159.773 174.609 1.00 65.10 72 GLU B C 1
ATOM 7116 O O . GLU B 2 72 ? 149.401 158.635 174.947 1.00 65.10 72 GLU B O 1
ATOM 7122 N N . ASN B 2 73 ? 150.627 159.993 173.643 1.00 61.57 73 ASN B N 1
ATOM 7123 C CA . ASN B 2 73 ? 151.191 158.927 172.831 1.00 61.57 73 ASN B CA 1
ATOM 7124 C C . ASN B 2 73 ? 152.665 158.735 173.159 1.00 61.57 73 ASN B C 1
ATOM 7125 O O . ASN B 2 73 ? 153.375 159.688 173.492 1.00 61.57 73 ASN B O 1
ATOM 7130 N N . GLY B 2 74 ? 153.121 157.494 173.053 1.00 59.63 74 GLY B N 1
ATOM 7131 C CA . GLY B 2 74 ? 154.496 157.176 173.366 1.00 59.63 74 GLY B CA 1
ATOM 7132 C C . GLY B 2 74 ? 155.471 157.718 172.337 1.00 59.63 74 GLY B C 1
ATOM 7133 O O . GLY B 2 74 ? 155.106 158.239 171.283 1.00 59.63 74 GLY B O 1
ATOM 7134 N N . TYR B 2 75 ? 156.751 157.587 172.668 1.00 59.54 75 TYR B N 1
ATOM 7135 C CA . TYR B 2 75 ? 157.834 158.063 171.820 1.00 59.54 75 TYR B CA 1
ATOM 7136 C C . TYR B 2 75 ? 158.278 156.944 170.887 1.00 59.54 75 TYR B C 1
ATOM 7137 O O . TYR B 2 75 ? 158.530 155.821 171.334 1.00 59.54 75 TYR B O 1
ATOM 7146 N N . ILE B 2 76 ? 158.361 157.249 169.596 1.00 58.59 76 ILE B N 1
ATOM 7147 C CA . ILE B 2 76 ? 158.684 156.255 168.577 1.00 58.59 76 ILE B CA 1
ATOM 7148 C C . ILE B 2 76 ? 160.200 156.119 168.502 1.00 58.59 76 ILE B C 1
ATOM 7149 O O . ILE B 2 76 ? 160.893 157.026 168.037 1.00 58.59 76 ILE B O 1
ATOM 7154 N N . THR B 2 77 ? 160.715 154.978 168.953 1.00 59.92 77 THR B N 1
ATOM 7155 C CA . THR B 2 77 ? 162.140 154.691 168.922 1.00 59.92 77 THR B CA 1
ATOM 7156 C C . THR B 2 77 ? 162.374 153.374 168.201 1.00 59.92 77 THR B C 1
ATOM 7157 O O . THR B 2 77 ? 161.527 152.478 168.219 1.00 59.92 77 THR B O 1
ATOM 7161 N N . PHE B 2 78 ? 163.534 153.267 167.570 1.00 62.42 78 PHE B N 1
ATOM 7162 C CA . PHE B 2 78 ? 163.917 152.073 166.838 1.00 62.42 78 PHE B CA 1
ATOM 7163 C C . PHE B 2 78 ? 164.997 151.313 167.598 1.00 62.42 78 PHE B C 1
ATOM 7164 O O . PHE B 2 78 ? 165.705 151.869 168.440 1.00 62.42 78 PHE B O 1
ATOM 7172 N N . PHE B 2 79 ? 165.113 150.021 167.285 1.00 59.75 79 PHE B N 1
ATOM 7173 C CA . PHE B 2 79 ? 165.972 149.134 168.062 1.00 59.75 79 PHE B CA 1
ATOM 7174 C C . PHE B 2 79 ? 167.437 149.548 168.029 1.00 59.75 79 PHE B C 1
ATOM 7175 O O . PHE B 2 79 ? 168.192 149.170 168.930 1.00 59.75 79 PHE B O 1
ATOM 7183 N N . ASN B 2 80 ? 167.861 150.303 167.018 1.00 64.16 80 ASN B N 1
ATOM 7184 C CA . ASN B 2 80 ? 169.254 150.700 166.883 1.00 64.16 80 ASN B CA 1
ATOM 7185 C C . ASN B 2 80 ? 169.503 152.154 167.263 1.00 64.16 80 ASN B C 1
ATOM 7186 O O . ASN B 2 80 ? 170.622 152.644 167.081 1.00 64.16 80 ASN B O 1
ATOM 7191 N N . SER B 2 81 ? 168.495 152.858 167.771 1.00 60.40 81 SER B N 1
ATOM 7192 C CA . SER B 2 81 ? 168.694 154.237 168.193 1.00 60.40 81 SER B CA 1
ATOM 7193 C C . SER B 2 81 ? 169.637 154.297 169.388 1.00 60.40 81 SER B C 1
ATOM 7194 O O . SER B 2 81 ? 169.585 153.450 170.282 1.00 60.40 81 SER B O 1
ATOM 7197 N N . ASP B 2 82 ? 170.499 155.309 169.4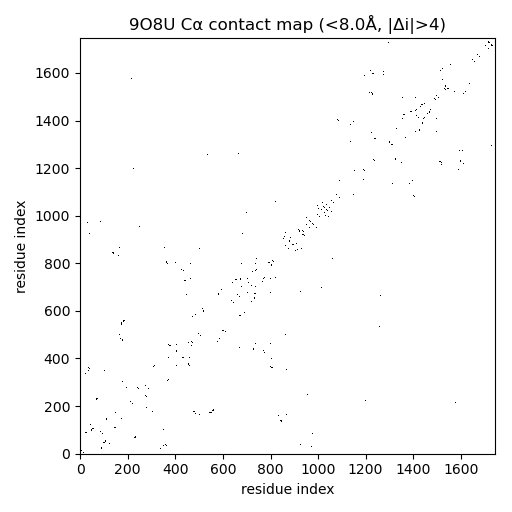03 1.00 62.64 82 ASP B N 1
ATOM 7198 C CA . ASP B 2 82 ? 171.519 155.416 170.436 1.00 62.64 82 ASP B CA 1
ATOM 7199 C C . ASP B 2 82 ? 170.914 155.984 171.713 1.00 62.64 82 ASP B C 1
ATOM 7200 O O . ASP B 2 82 ? 170.244 157.020 171.688 1.00 62.64 82 ASP B O 1
ATOM 7205 N N . ALA B 2 83 ? 171.152 155.299 172.829 1.00 64.73 83 ALA B N 1
ATOM 7206 C CA . ALA B 2 83 ? 170.567 155.653 174.114 1.00 64.73 83 ALA B CA 1
ATOM 7207 C C . ALA B 2 83 ? 171.565 156.278 175.079 1.00 64.73 83 ALA B C 1
ATOM 7208 O O . ALA B 2 83 ? 171.241 156.449 176.258 1.00 64.73 83 ALA B O 1
ATOM 7210 N N . LYS B 2 84 ? 172.771 156.615 174.620 1.00 67.31 84 LYS B N 1
ATOM 7211 C CA . LYS B 2 84 ? 173.758 157.185 175.528 1.00 67.31 84 LYS B CA 1
ATOM 7212 C C . LYS B 2 84 ? 173.385 158.581 176.004 1.00 67.31 84 LYS B C 1
ATOM 7213 O O . LYS B 2 84 ? 173.997 159.074 176.956 1.00 67.31 84 LYS B O 1
ATOM 7219 N N . TYR B 2 85 ? 172.400 159.223 175.379 1.00 69.86 85 TYR B N 1
ATOM 7220 C CA . TYR B 2 85 ? 171.962 160.553 175.775 1.00 69.86 85 TYR B CA 1
ATOM 7221 C C . TYR B 2 85 ? 170.579 160.554 176.412 1.00 69.86 85 TYR B C 1
ATOM 7222 O O . TYR B 2 85 ? 170.038 161.628 176.686 1.00 69.86 85 TYR B O 1
ATOM 7231 N N . CYS B 2 86 ? 170.000 159.384 176.671 1.00 66.22 86 CYS B N 1
ATOM 7232 C CA . CYS B 2 86 ? 168.654 159.318 177.217 1.00 66.22 86 CYS B CA 1
ATOM 7233 C C . CYS B 2 86 ? 168.714 159.209 178.729 1.00 66.22 86 CYS B C 1
ATOM 7234 O O . CYS B 2 86 ? 169.367 158.293 179.249 1.00 66.22 86 CYS B O 1
ATOM 7237 N N . PRO B 2 87 ? 168.070 160.116 179.467 1.00 62.07 87 PRO B N 1
ATOM 7238 C CA . PRO B 2 87 ? 168.103 160.021 180.935 1.00 62.07 87 PRO B CA 1
ATOM 7239 C C . PRO B 2 87 ? 167.486 158.746 181.477 1.00 62.07 87 PRO B C 1
ATOM 7240 O O . PRO B 2 87 ? 167.952 158.218 182.494 1.00 62.07 87 PRO B O 1
ATOM 7244 N N . ASN B 2 88 ? 166.447 158.236 180.825 1.00 61.71 88 ASN B N 1
ATOM 7245 C CA . ASN B 2 88 ? 165.659 157.137 181.360 1.00 61.71 88 ASN B CA 1
ATOM 7246 C C . ASN B 2 88 ? 166.119 155.770 180.878 1.00 61.71 88 ASN B C 1
ATOM 7247 O O . ASN B 2 88 ? 165.479 154.770 181.216 1.00 61.71 88 ASN B O 1
ATOM 7252 N N . PHE B 2 89 ? 167.196 155.696 180.101 1.00 59.80 89 PHE B N 1
ATOM 7253 C CA . PHE B 2 89 ? 167.648 154.410 179.592 1.00 59.80 89 PHE B CA 1
ATOM 7254 C C . PHE B 2 89 ? 168.026 153.477 180.734 1.00 59.80 89 PHE B C 1
ATOM 7255 O O . PHE B 2 89 ? 168.645 153.889 181.717 1.00 59.80 89 PHE B O 1
ATOM 7263 N N . GLU B 2 90 ? 167.646 152.211 180.595 1.00 62.47 90 GLU B N 1
ATOM 7264 C CA . GLU B 2 90 ? 168.037 151.178 181.543 1.00 62.47 90 GLU B CA 1
ATOM 7265 C C . GLU B 2 90 ? 168.195 149.872 180.787 1.00 62.47 90 GLU B C 1
ATOM 7266 O O . GLU B 2 90 ? 167.256 149.426 180.122 1.00 62.47 90 GLU B O 1
ATOM 7272 N N . ARG B 2 91 ? 169.373 149.265 180.890 1.00 64.41 91 ARG B N 1
ATOM 7273 C CA . ARG B 2 91 ? 169.613 147.998 180.217 1.00 64.41 91 ARG B CA 1
ATOM 7274 C C . ARG B 2 91 ? 168.676 146.941 180.777 1.00 64.41 91 ARG B C 1
ATOM 7275 O O . ARG B 2 91 ? 168.709 146.648 181.976 1.00 64.41 91 ARG B O 1
ATOM 7283 N N . MET B 2 92 ? 167.838 146.378 179.912 1.00 64.34 92 MET B N 1
ATOM 7284 C CA . MET B 2 92 ? 166.854 145.405 180.359 1.00 64.34 92 MET B CA 1
ATOM 7285 C C . MET B 2 92 ? 167.557 144.132 180.807 1.00 64.34 92 MET B C 1
ATOM 7286 O O . MET B 2 92 ? 168.557 143.717 180.218 1.00 64.34 92 MET B O 1
ATOM 7291 N N . LYS B 2 93 ? 167.054 143.537 181.888 1.00 67.29 93 LYS B N 1
ATOM 7292 C CA . LYS B 2 93 ? 167.740 142.416 182.521 1.00 67.29 93 LYS B CA 1
ATOM 7293 C C . LYS B 2 93 ? 167.508 141.093 181.806 1.00 67.29 93 LYS B C 1
ATOM 7294 O O . LYS B 2 93 ? 168.278 140.153 182.020 1.00 67.29 93 LYS B O 1
ATOM 7300 N N . LEU B 2 94 ? 166.480 140.994 180.965 1.00 68.92 94 LEU B N 1
ATOM 7301 C CA . LEU B 2 94 ? 166.126 139.751 180.285 1.00 68.92 94 LEU B CA 1
ATOM 7302 C C . LEU B 2 94 ? 165.917 140.053 178.810 1.00 68.92 94 LEU B C 1
ATOM 7303 O O . LEU B 2 94 ? 164.912 140.669 178.443 1.00 68.92 94 LEU B O 1
ATOM 7308 N N . ILE B 2 95 ? 166.854 139.610 177.972 1.00 68.44 95 ILE B N 1
ATOM 7309 C CA . ILE B 2 95 ? 166.797 139.791 176.525 1.00 68.44 95 ILE B CA 1
ATOM 7310 C C . ILE B 2 95 ? 166.578 138.418 175.908 1.00 68.44 95 ILE B C 1
ATOM 7311 O O . ILE B 2 95 ? 167.475 137.565 175.933 1.00 68.44 95 ILE B O 1
ATOM 7316 N N . ASP B 2 96 ? 165.391 138.194 175.359 1.00 71.06 96 ASP B N 1
ATOM 7317 C CA . ASP B 2 96 ? 165.074 136.936 174.696 1.00 71.06 96 ASP B CA 1
ATOM 7318 C C . ASP B 2 96 ? 165.358 137.120 173.209 1.00 71.06 96 ASP B C 1
ATOM 7319 O O . ASP B 2 96 ? 164.513 137.617 172.461 1.00 71.06 96 ASP B O 1
ATOM 7324 N N . THR B 2 97 ? 166.552 136.711 172.780 1.00 71.77 97 THR B N 1
ATOM 7325 C CA . THR B 2 97 ? 166.938 136.825 171.380 1.00 71.77 97 THR B CA 1
ATOM 7326 C C . THR B 2 97 ? 166.373 135.706 170.515 1.00 71.77 97 THR B C 1
ATOM 7327 O O . THR B 2 97 ? 166.531 135.753 169.290 1.00 71.77 97 THR B O 1
ATOM 7331 N N . ASP B 2 98 ? 165.732 134.708 171.120 1.00 71.25 98 ASP B N 1
ATOM 7332 C CA . ASP B 2 98 ? 165.150 133.606 170.367 1.00 71.25 98 ASP B CA 1
ATOM 7333 C C . ASP B 2 98 ? 164.085 134.124 169.412 1.00 71.25 98 ASP B C 1
ATOM 7334 O O . ASP B 2 98 ? 163.086 134.709 169.840 1.00 71.25 98 ASP B O 1
ATOM 7339 N N . GLY B 2 99 ? 164.301 133.908 168.120 1.00 65.64 99 GLY B N 1
ATOM 7340 C CA . GLY B 2 99 ? 163.359 134.301 167.099 1.00 65.64 99 GLY B CA 1
ATOM 7341 C C . GLY B 2 99 ? 162.437 133.203 166.634 1.00 65.64 99 GLY B C 1
ATOM 7342 O O . GLY B 2 99 ? 161.627 133.431 165.730 1.00 65.64 99 GLY B O 1
ATOM 7343 N N . HIS B 2 100 ? 162.523 132.017 167.229 1.00 64.37 100 HIS B N 1
ATOM 7344 C CA . HIS B 2 100 ? 161.666 130.896 166.872 1.00 64.37 100 HIS B CA 1
ATOM 7345 C C . HIS B 2 100 ? 160.331 130.918 167.599 1.00 64.37 100 HIS B C 1
ATOM 7346 O O . HIS B 2 100 ? 159.521 130.008 167.403 1.00 64.37 100 HIS B O 1
ATOM 7353 N N . GLU B 2 101 ? 160.093 131.920 168.436 1.00 67.58 101 GLU B N 1
ATOM 7354 C CA . GLU B 2 101 ? 158.843 132.084 169.156 1.00 67.58 101 GLU B CA 1
ATOM 7355 C C . GLU B 2 101 ? 158.124 133.327 168.649 1.00 67.58 101 GLU B C 1
ATOM 7356 O O . GLU B 2 101 ? 158.744 134.266 168.145 1.00 67.58 101 GLU B O 1
ATOM 7362 N N . CYS B 2 102 ? 156.803 133.321 168.790 1.00 68.15 102 CYS B N 1
ATOM 7363 C CA . CYS B 2 102 ? 155.989 134.422 168.304 1.00 68.15 102 CYS B CA 1
ATOM 7364 C C . CYS B 2 102 ? 156.300 135.709 169.062 1.00 68.15 102 CYS B C 1
ATOM 7365 O O . CYS B 2 102 ? 156.952 135.708 170.109 1.00 68.15 102 CYS B O 1
ATOM 7368 N N . ALA B 2 103 ? 155.837 136.820 168.497 1.00 64.66 103 ALA B N 1
ATOM 7369 C CA . ALA B 2 103 ? 156.240 138.133 168.978 1.00 64.66 103 ALA B CA 1
ATOM 7370 C C . ALA B 2 103 ? 155.873 138.350 170.438 1.00 64.66 103 ALA B C 1
ATOM 7371 O O . ALA B 2 103 ? 154.766 138.031 170.867 1.00 64.66 103 ALA B O 1
ATOM 7373 N N . ASP B 2 104 ? 156.819 138.899 171.197 1.00 66.15 104 ASP B N 1
ATOM 7374 C CA . ASP B 2 104 ? 156.567 139.447 172.529 1.00 66.15 104 ASP B CA 1
ATOM 7375 C C . ASP B 2 104 ? 157.137 140.856 172.517 1.00 66.15 104 ASP B C 1
ATOM 7376 O O . ASP B 2 104 ? 158.358 141.031 172.674 1.00 66.15 104 ASP B O 1
ATOM 7381 N N . PRO B 2 105 ? 156.300 141.876 172.323 1.00 62.17 105 PRO B N 1
ATOM 7382 C CA . PRO B 2 105 ? 156.826 143.247 172.205 1.00 62.17 105 PRO B CA 1
ATOM 7383 C C . PRO B 2 105 ? 157.643 143.696 173.405 1.00 62.17 105 PRO B C 1
ATOM 7384 O O . PRO B 2 105 ? 158.613 144.448 173.246 1.00 62.17 105 PRO B O 1
ATOM 7388 N N . ILE B 2 106 ? 157.274 143.255 174.607 1.00 63.05 106 ILE B N 1
ATOM 7389 C CA . ILE B 2 106 ? 157.923 143.755 175.814 1.00 63.05 106 ILE B CA 1
ATOM 7390 C C . ILE B 2 106 ? 159.358 143.247 175.916 1.00 63.05 106 ILE B C 1
ATOM 7391 O O . ILE B 2 106 ? 160.293 144.029 176.117 1.00 63.05 106 ILE B O 1
ATOM 7396 N N . SER B 2 107 ? 159.563 141.939 175.765 1.00 65.63 107 SER B N 1
ATOM 7397 C CA . SER B 2 107 ? 160.818 141.323 176.180 1.00 65.63 107 SER B CA 1
ATOM 7398 C C . SER B 2 107 ? 161.502 140.494 175.101 1.00 65.63 107 SER B C 1
ATOM 7399 O O . SER B 2 107 ? 162.467 139.791 175.410 1.00 65.63 107 SER B O 1
ATOM 7402 N N . ARG B 2 108 ? 161.045 140.548 173.854 1.00 65.28 108 ARG B N 1
ATOM 7403 C CA . ARG B 2 108 ? 161.639 139.757 172.784 1.00 65.28 108 ARG B CA 1
ATOM 7404 C C . ARG B 2 108 ? 162.265 140.662 171.733 1.00 65.28 108 ARG B C 1
ATOM 7405 O O . ARG B 2 108 ? 161.619 141.590 171.244 1.00 65.28 108 ARG B O 1
ATOM 7413 N N . ARG B 2 109 ? 163.521 140.379 171.389 1.00 64.17 109 ARG B N 1
ATOM 7414 C CA . ARG B 2 109 ? 164.259 141.097 170.353 1.00 64.17 109 ARG B CA 1
ATOM 7415 C C . ARG B 2 109 ? 164.721 140.080 169.319 1.00 64.17 109 ARG B C 1
ATOM 7416 O O . ARG B 2 109 ? 165.554 139.220 169.621 1.00 64.17 109 ARG B O 1
ATOM 7424 N N . VAL B 2 110 ? 164.185 140.175 168.102 1.00 62.18 110 VAL B N 1
ATOM 7425 C CA . VAL B 2 110 ? 164.411 139.170 167.070 1.00 62.18 110 VAL B CA 1
ATOM 7426 C C . VAL B 2 110 ? 165.313 139.658 165.952 1.00 62.18 110 VAL B C 1
ATOM 7427 O O . VAL B 2 110 ? 165.536 138.912 164.987 1.00 62.18 110 VAL B O 1
ATOM 7431 N N . GLN B 2 111 ? 165.842 140.874 166.039 1.00 59.76 111 GLN B N 1
ATOM 7432 C CA . GLN B 2 111 ? 166.668 141.394 164.958 1.00 59.76 111 GLN B CA 1
ATOM 7433 C C . GLN B 2 111 ? 168.000 140.656 164.889 1.00 59.76 111 GLN B C 1
ATOM 7434 O O . GLN B 2 111 ? 168.498 140.127 165.886 1.00 59.76 111 GLN B O 1
ATOM 7440 N N . ARG B 2 112 ? 168.569 140.611 163.683 1.00 54.83 112 ARG B N 1
ATOM 7441 C CA . ARG B 2 112 ? 169.843 139.928 163.482 1.00 54.83 112 ARG B CA 1
ATOM 7442 C C . ARG B 2 112 ? 170.958 140.599 164.274 1.00 54.83 112 ARG B C 1
ATOM 7443 O O . ARG B 2 112 ? 171.803 139.925 164.873 1.00 54.83 112 ARG B O 1
ATOM 7451 N N . GLN B 2 113 ? 170.979 141.934 164.280 1.00 57.66 113 GLN B N 1
ATOM 7452 C CA . GLN B 2 113 ? 172.051 142.652 164.959 1.00 57.66 113 GLN B CA 1
ATOM 7453 C C . GLN B 2 113 ? 172.057 142.372 166.455 1.00 57.66 113 GLN B C 1
ATOM 7454 O O . GLN B 2 113 ? 173.126 142.333 167.074 1.00 57.66 113 GLN B O 1
ATOM 7460 N N . LEU B 2 114 ? 170.887 142.162 167.048 1.00 61.53 114 LEU B N 1
ATOM 7461 C CA . LEU B 2 114 ? 170.773 141.936 168.481 1.00 61.53 114 LEU B CA 1
ATOM 7462 C C . LEU B 2 114 ? 170.963 140.479 168.871 1.00 61.53 114 LEU B C 1
ATOM 7463 O O . LEU B 2 114 ? 170.879 140.157 170.060 1.00 61.53 114 LEU B O 1
ATOM 7468 N N . SER B 2 115 ? 171.215 139.592 167.908 1.00 66.84 115 SER B N 1
ATOM 7469 C CA . SER B 2 115 ? 171.310 138.171 168.222 1.00 66.84 115 SER B CA 1
ATOM 7470 C C . SER B 2 115 ? 172.521 137.856 169.087 1.00 66.84 115 SER B C 1
ATOM 7471 O O . SER B 2 115 ? 172.524 136.849 169.804 1.00 66.84 115 SER B O 1
ATOM 7474 N N . SER B 2 116 ? 173.558 138.685 169.027 1.00 70.25 116 SER B N 1
ATOM 7475 C CA . SER B 2 116 ? 174.788 138.453 169.770 1.00 70.25 116 SER B CA 1
ATOM 7476 C C . SER B 2 116 ? 174.875 139.272 171.051 1.00 70.25 116 SER B C 1
ATOM 7477 O O . SER B 2 116 ? 175.941 139.318 171.671 1.00 70.25 116 SER B O 1
ATOM 7480 N N . ILE B 2 117 ? 173.788 139.923 171.459 1.00 72.83 117 ILE B N 1
ATOM 7481 C CA . ILE B 2 117 ? 173.798 140.754 172.657 1.00 72.83 117 ILE B CA 1
ATOM 7482 C C . ILE B 2 117 ? 173.426 139.915 173.873 1.00 72.83 117 ILE B C 1
ATOM 7483 O O . ILE B 2 117 ? 172.258 139.864 174.272 1.00 72.83 117 ILE B O 1
ATOM 7488 N N . LYS B 2 118 ? 174.414 139.250 174.465 1.00 81.78 118 LYS B N 1
ATOM 7489 C CA . LYS B 2 118 ? 174.191 138.534 175.713 1.00 81.78 118 LYS B CA 1
ATOM 7490 C C . LYS B 2 118 ? 174.006 139.518 176.860 1.00 81.78 118 LYS B C 1
ATOM 7491 O O . LYS B 2 118 ? 174.575 140.613 176.858 1.00 81.78 118 LYS B O 1
ATOM 7497 N N . LYS B 2 119 ? 173.192 139.131 177.836 1.00 79.73 119 LYS B N 1
ATOM 7498 C CA . LYS B 2 119 ? 172.944 139.970 179.005 1.00 79.73 119 LYS B CA 1
ATOM 7499 C C . LYS B 2 119 ? 174.238 140.254 179.763 1.00 79.73 119 LYS B C 1
ATOM 7500 O O . LYS B 2 119 ? 174.215 140.717 180.902 1.00 79.73 119 LYS B O 1
ATOM 7506 N N . SER C 3 1 ? 189.092 129.794 128.742 1.00 84.76 2 SER C N 1
ATOM 7507 C CA . SER C 3 1 ? 188.787 130.621 127.583 1.00 84.76 2 SER C CA 1
ATOM 7508 C C . SER C 3 1 ? 187.449 131.326 127.757 1.00 84.76 2 SER C C 1
ATOM 7509 O O . SER C 3 1 ? 187.333 132.279 128.527 1.00 84.76 2 SER C O 1
ATOM 7512 N N . THR C 3 2 ? 186.436 130.849 127.037 1.00 84.32 3 THR C N 1
ATOM 7513 C CA . THR C 3 2 ? 185.105 131.435 127.111 1.00 84.32 3 THR C CA 1
ATOM 7514 C C . THR C 3 2 ? 184.061 130.345 127.306 1.00 84.32 3 THR C C 1
ATOM 7515 O O . THR C 3 2 ? 184.408 129.179 127.518 1.00 84.32 3 THR C O 1
ATOM 7519 N N . CYS C 3 3 ? 182.780 130.714 127.240 1.00 80.70 4 CYS C N 1
ATOM 7520 C CA . CYS C 3 3 ? 181.715 129.734 127.421 1.00 80.70 4 CYS C CA 1
ATOM 7521 C C . CYS C 3 3 ? 181.699 128.681 126.322 1.00 80.70 4 CYS C C 1
ATOM 7522 O O . CYS C 3 3 ? 181.168 127.588 126.542 1.00 80.70 4 CYS C O 1
ATOM 7525 N N . LYS C 3 4 ? 182.267 128.978 125.150 1.00 80.20 5 LYS C N 1
ATOM 7526 C CA . LYS C 3 4 ? 182.223 128.024 124.045 1.00 80.20 5 LYS C CA 1
ATOM 7527 C C . LYS C 3 4 ? 182.911 126.718 124.409 1.00 80.20 5 LYS C C 1
ATOM 7528 O O . LYS C 3 4 ? 182.391 125.634 124.125 1.00 80.20 5 LYS C O 1
ATOM 7534 N N . GLU C 3 5 ? 184.078 126.799 125.042 1.00 84.72 6 GLU C N 1
ATOM 7535 C CA . GLU C 3 5 ? 184.841 125.605 125.371 1.00 84.72 6 GLU C CA 1
ATOM 7536 C C . GLU C 3 5 ? 184.332 124.893 126.614 1.00 84.72 6 GLU C C 1
ATOM 7537 O O . GLU C 3 5 ? 184.793 123.784 126.901 1.00 84.72 6 GLU C O 1
ATOM 7543 N N . CYS C 3 6 ? 183.407 125.492 127.359 1.00 79.29 7 CYS C N 1
ATOM 7544 C CA . CYS C 3 6 ? 182.925 124.855 128.575 1.00 79.29 7 CYS C CA 1
ATOM 7545 C C . CYS C 3 6 ? 182.002 123.692 128.243 1.00 79.29 7 CYS C C 1
ATOM 7546 O O . CYS C 3 6 ? 181.205 123.755 127.304 1.00 79.29 7 CYS C O 1
ATOM 7549 N N . ARG C 3 7 ? 182.113 122.623 129.030 1.00 77.80 8 ARG C N 1
ATOM 7550 C CA . ARG C 3 7 ? 181.268 121.458 128.825 1.00 77.80 8 ARG C CA 1
ATOM 7551 C C . ARG C 3 7 ? 179.823 121.715 129.233 1.00 77.80 8 ARG C C 1
ATOM 7552 O O . ARG C 3 7 ? 178.934 120.957 128.834 1.00 77.80 8 ARG C O 1
ATOM 7560 N N . ASN C 3 8 ? 179.568 122.767 130.007 1.00 67.88 9 ASN C N 1
ATOM 7561 C CA . ASN C 3 8 ? 178.235 123.068 130.509 1.00 67.88 9 ASN C CA 1
ATOM 7562 C C . ASN C 3 8 ? 177.436 123.988 129.596 1.00 67.88 9 ASN C C 1
ATOM 7563 O O . ASN C 3 8 ? 176.323 124.376 129.961 1.00 67.88 9 ASN C O 1
ATOM 7568 N N . TYR C 3 9 ? 177.962 124.350 128.432 1.00 65.69 10 TYR C N 1
ATOM 7569 C CA . TYR C 3 9 ? 177.292 125.275 127.528 1.00 65.69 10 TYR C CA 1
ATOM 7570 C C . TYR C 3 9 ? 176.595 124.506 126.415 1.00 65.69 10 TYR C C 1
ATOM 7571 O O . TYR C 3 9 ? 177.188 123.608 125.810 1.00 65.69 10 TYR C O 1
ATOM 7580 N N . PHE C 3 10 ? 175.343 124.861 126.148 1.00 59.91 11 PHE C N 1
ATOM 7581 C CA . PHE C 3 10 ? 174.560 124.246 125.077 1.00 59.91 11 PHE C CA 1
ATOM 7582 C C . PHE C 3 10 ? 173.907 125.345 124.253 1.00 59.91 11 PHE C C 1
ATOM 7583 O O . PHE C 3 10 ? 173.024 126.057 124.774 1.00 59.91 11 PHE C O 1
ATOM 7591 N N . PRO C 3 11 ? 174.309 125.543 123.000 1.00 65.35 12 PRO C N 1
ATOM 7592 C CA . PRO C 3 11 ? 173.653 126.564 122.175 1.00 65.35 12 PRO C CA 1
ATOM 7593 C C . PRO C 3 11 ? 172.205 126.198 121.892 1.00 65.35 12 PRO C C 1
ATOM 7594 O O . PRO C 3 11 ? 171.873 125.029 121.684 1.00 65.35 12 PRO C O 1
ATOM 7598 N N . ILE C 3 12 ? 171.338 127.214 121.883 1.00 70.25 13 ILE C N 1
ATOM 7599 C CA . ILE C 3 12 ? 169.923 126.953 121.639 1.00 70.25 13 ILE C CA 1
ATOM 7600 C C . ILE C 3 12 ? 169.698 126.514 120.198 1.00 70.25 13 ILE C C 1
ATOM 7601 O O . ILE C 3 12 ? 168.800 125.711 119.920 1.00 70.25 13 ILE C O 1
ATOM 7606 N N . ASN C 3 13 ? 170.498 127.024 119.266 1.00 78.82 14 ASN C N 1
ATOM 7607 C CA . ASN C 3 13 ? 170.440 126.625 117.871 1.00 78.82 14 ASN C CA 1
ATOM 7608 C C . ASN C 3 13 ? 171.852 126.404 117.354 1.00 78.82 14 ASN C C 1
ATOM 7609 O O . ASN C 3 13 ? 172.825 126.944 117.886 1.00 78.82 14 ASN C O 1
ATOM 7614 N N . GLU C 3 14 ? 171.951 125.593 116.301 1.00 82.85 15 GLU C N 1
ATOM 7615 C CA . GLU C 3 14 ? 173.251 125.273 115.725 1.00 82.85 15 GLU C CA 1
ATOM 7616 C C . GLU C 3 14 ? 173.935 126.499 115.135 1.00 82.85 15 GLU C C 1
ATOM 7617 O O . GLU C 3 14 ? 175.159 126.495 114.970 1.00 82.85 15 GLU C O 1
ATOM 7623 N N . GLU C 3 15 ? 173.173 127.544 114.811 1.00 83.68 16 GLU C N 1
ATOM 7624 C CA . GLU C 3 15 ? 173.726 128.796 114.314 1.00 83.68 16 GLU C CA 1
ATOM 7625 C C . GLU C 3 15 ? 173.681 129.927 115.328 1.00 83.68 16 GLU C C 1
ATOM 7626 O O . GLU C 3 15 ? 174.511 130.835 115.256 1.00 83.68 16 GLU C O 1
ATOM 7632 N N . ALA C 3 16 ? 172.736 129.895 116.265 1.00 80.40 17 ALA C N 1
ATOM 7633 C CA . ALA C 3 16 ? 172.564 130.995 117.203 1.00 80.40 17 ALA C CA 1
ATOM 7634 C C . ALA C 3 16 ? 173.749 131.095 118.156 1.00 80.40 17 ALA C C 1
ATOM 7635 O O . ALA C 3 16 ? 174.301 130.085 118.600 1.00 80.40 17 ALA C O 1
ATOM 7637 N N . SER C 3 17 ? 174.142 132.332 118.464 1.00 77.39 18 SER C N 1
ATOM 7638 C CA . SER C 3 17 ? 175.216 132.551 119.426 1.00 77.39 18 SER C CA 1
ATOM 7639 C C . SER C 3 17 ? 174.753 132.269 120.849 1.00 77.39 18 SER C C 1
ATOM 7640 O O . SER C 3 17 ? 175.484 131.657 121.635 1.00 77.39 18 SER C O 1
ATOM 7643 N N . ARG C 3 18 ? 173.542 132.700 121.195 1.00 72.56 19 ARG C N 1
ATOM 7644 C CA . ARG C 3 18 ? 173.040 132.537 122.552 1.00 72.56 19 ARG C CA 1
ATOM 7645 C C . ARG C 3 18 ? 172.906 131.063 122.909 1.00 72.56 19 ARG C C 1
ATOM 7646 O O . ARG C 3 18 ? 172.636 130.213 122.057 1.00 72.56 19 ARG C O 1
ATOM 7654 N N . GLY C 3 19 ? 173.105 130.761 124.190 1.00 63.06 20 GLY C N 1
ATOM 7655 C CA . GLY C 3 19 ? 172.981 129.403 124.669 1.00 63.06 20 GLY C CA 1
ATOM 7656 C C . GLY C 3 19 ? 172.595 129.376 126.131 1.00 63.06 20 GLY C C 1
ATOM 7657 O O . GLY C 3 19 ? 172.334 130.408 126.751 1.00 63.06 20 GLY C O 1
ATOM 7658 N N . ASP C 3 20 ? 172.563 128.167 126.681 1.00 56.97 21 ASP C N 1
ATOM 7659 C CA . ASP C 3 20 ? 172.235 127.942 128.079 1.00 56.97 21 ASP C CA 1
ATOM 7660 C C . ASP C 3 20 ? 173.405 127.265 128.774 1.00 56.97 21 ASP C C 1
ATOM 7661 O O . ASP C 3 20 ? 173.943 126.273 128.273 1.00 56.97 21 ASP C O 1
ATOM 7666 N N . CYS C 3 21 ? 173.804 127.814 129.913 1.00 57.74 22 CYS C N 1
ATOM 7667 C CA . CYS C 3 21 ? 174.690 127.124 130.834 1.00 57.74 22 CYS C CA 1
ATOM 7668 C C . CYS C 3 21 ? 173.852 126.180 131.683 1.00 57.74 22 CYS C C 1
ATOM 7669 O O . CYS C 3 21 ? 172.961 126.625 132.414 1.00 57.74 22 CYS C O 1
ATOM 7672 N N . VAL C 3 22 ? 174.115 124.882 131.565 1.00 50.87 23 VAL C N 1
ATOM 7673 C CA . VAL C 3 22 ? 173.366 123.851 132.271 1.00 50.87 23 VAL C CA 1
ATOM 7674 C C . VAL C 3 22 ? 174.325 123.140 133.210 1.00 50.87 23 VAL C C 1
ATOM 7675 O O . VAL C 3 22 ? 175.338 122.585 132.769 1.00 50.87 23 VAL C O 1
ATOM 7679 N N . ARG C 3 23 ? 174.004 123.152 134.499 1.00 52.17 24 ARG C N 1
ATOM 7680 C CA . ARG C 3 23 ? 174.861 122.564 135.516 1.00 52.17 24 ARG C CA 1
ATOM 7681 C C . ARG C 3 23 ? 174.045 121.633 136.396 1.00 52.17 24 ARG C C 1
ATOM 7682 O O . ARG C 3 23 ? 172.838 121.811 136.560 1.00 52.17 24 ARG C O 1
ATOM 7690 N N . ARG C 3 24 ? 174.708 120.631 136.961 1.00 47.09 25 ARG C N 1
ATOM 7691 C CA . ARG C 3 24 ? 174.062 119.698 137.873 1.00 47.09 25 ARG C CA 1
ATOM 7692 C C . ARG C 3 24 ? 174.484 120.029 139.296 1.00 47.09 25 ARG C C 1
ATOM 7693 O O . ARG C 3 24 ? 175.672 119.959 139.627 1.00 47.09 25 ARG C O 1
ATOM 7701 N N . ILE C 3 25 ? 173.511 120.380 140.131 1.00 46.11 26 ILE C N 1
ATOM 7702 C CA . ILE C 3 25 ? 173.744 120.755 141.519 1.00 46.11 26 ILE C CA 1
ATOM 7703 C C . ILE C 3 25 ? 173.265 119.620 142.409 1.00 46.11 26 ILE C C 1
ATOM 7704 O O . ILE C 3 25 ? 172.282 118.944 142.091 1.00 46.11 26 ILE C O 1
ATOM 7709 N N . SER C 3 26 ? 173.974 119.398 143.511 1.00 54.04 27 SER C N 1
ATOM 7710 C CA . SER C 3 26 ? 173.575 118.425 144.517 1.00 54.04 27 SER C CA 1
ATOM 7711 C C . SER C 3 26 ? 173.430 119.125 145.860 1.00 54.04 27 SER C C 1
ATOM 7712 O O . SER C 3 26 ? 174.365 119.782 146.325 1.00 54.04 27 SER C O 1
ATOM 7715 N N . ASP C 3 27 ? 172.264 118.978 146.476 1.00 57.53 28 ASP C N 1
ATOM 7716 C CA . ASP C 3 27 ? 172.005 119.477 147.817 1.00 57.53 28 ASP C CA 1
ATOM 7717 C C . ASP C 3 27 ? 171.948 118.313 148.795 1.00 57.53 28 ASP C C 1
ATOM 7718 O O . ASP C 3 27 ? 171.990 117.141 148.412 1.00 57.53 28 ASP C O 1
ATOM 7723 N N . GLU C 3 28 ? 171.859 118.655 150.079 1.00 57.79 29 GLU C N 1
ATOM 7724 C CA . GLU C 3 28 ? 171.703 117.628 151.101 1.00 57.79 29 GLU C CA 1
ATOM 7725 C C . GLU C 3 28 ? 170.364 116.915 150.973 1.00 57.79 29 GLU C C 1
ATOM 7726 O O . GLU C 3 28 ? 170.217 115.782 151.443 1.00 57.79 29 GLU C O 1
ATOM 7732 N N . ARG C 3 29 ? 169.381 117.556 150.344 1.00 52.29 30 ARG C N 1
ATOM 7733 C CA . ARG C 3 29 ? 168.060 116.968 150.160 1.00 52.29 30 ARG C CA 1
ATOM 7734 C C . ARG C 3 29 ? 167.847 116.383 148.771 1.00 52.29 30 ARG C C 1
ATOM 7735 O O . ARG C 3 29 ? 167.171 115.359 148.638 1.00 52.29 30 ARG C O 1
ATOM 7743 N N . GLN C 3 30 ? 168.403 116.999 147.732 1.00 53.62 31 GLN C N 1
ATOM 7744 C CA . GLN C 3 30 ? 168.097 116.573 146.374 1.00 53.62 31 GLN C CA 1
ATOM 7745 C C . GLN C 3 30 ? 169.205 117.006 145.428 1.00 53.62 31 GLN C C 1
ATOM 7746 O O . GLN C 3 30 ? 170.052 117.835 145.767 1.00 53.62 31 GLN C O 1
ATOM 7752 N N . SER C 3 31 ? 169.180 116.425 144.233 1.00 48.48 32 SER C N 1
ATOM 7753 C CA . SER C 3 31 ? 170.042 116.820 143.129 1.00 48.48 32 SER C CA 1
ATOM 7754 C C . SER C 3 31 ? 169.171 117.229 141.952 1.00 48.48 32 SER C C 1
ATOM 7755 O O . SER C 3 31 ? 168.109 116.642 141.724 1.00 48.48 32 SER C O 1
ATOM 7758 N N . TYR C 3 32 ? 169.616 118.235 141.208 1.00 44.80 33 TYR C N 1
ATOM 7759 C CA . TYR C 3 32 ? 168.807 118.783 140.131 1.00 44.80 33 TYR C CA 1
ATOM 7760 C C . TYR C 3 32 ? 169.714 119.376 139.062 1.00 44.80 33 TYR C C 1
ATOM 7761 O O . TYR C 3 32 ? 170.939 119.413 139.202 1.00 44.80 33 TYR C O 1
ATOM 7770 N N . TYR C 3 33 ? 169.092 119.830 137.979 1.00 44.32 34 TYR C N 1
ATOM 7771 C CA . TYR C 3 33 ? 169.767 120.503 136.879 1.00 44.32 34 TYR C CA 1
ATOM 7772 C C . TYR C 3 33 ? 169.259 121.931 136.802 1.00 44.32 34 TYR C C 1
ATOM 7773 O O . TYR C 3 33 ? 168.049 122.159 136.850 1.00 44.32 34 TYR C O 1
ATOM 7782 N N . THR C 3 34 ? 170.174 122.885 136.676 1.00 45.56 35 THR C N 1
ATOM 7783 C CA . THR C 3 34 ? 169.825 124.292 136.565 1.00 45.56 35 THR C CA 1
ATOM 7784 C C . THR C 3 34 ? 170.319 124.842 135.236 1.00 45.56 35 THR C C 1
ATOM 7785 O O . THR C 3 34 ? 171.432 124.533 134.796 1.00 45.56 35 THR C O 1
ATOM 7789 N N . ALA C 3 35 ? 169.478 125.648 134.597 1.00 44.48 36 ALA C N 1
ATOM 7790 C CA . ALA C 3 35 ? 169.781 126.267 133.317 1.00 44.48 36 ALA C CA 1
ATOM 7791 C C . ALA C 3 35 ? 169.780 127.778 133.473 1.00 44.48 36 ALA C C 1
ATOM 7792 O O . ALA C 3 35 ? 168.970 128.333 134.220 1.00 44.48 36 ALA C O 1
ATOM 7794 N N . ARG C 3 36 ? 170.695 128.440 132.768 1.00 51.25 37 ARG C N 1
ATOM 7795 C CA . ARG C 3 36 ? 170.813 129.880 132.877 1.00 51.25 37 ARG C CA 1
ATOM 7796 C C . ARG C 3 36 ? 171.276 130.457 131.547 1.00 51.25 37 ARG C C 1
ATOM 7797 O O . ARG C 3 36 ? 172.223 129.925 130.958 1.00 51.25 37 ARG C O 1
ATOM 7805 N N . PRO C 3 37 ? 170.651 131.522 131.052 1.00 53.32 38 PRO C N 1
ATOM 7806 C CA . PRO C 3 37 ? 171.062 132.075 129.757 1.00 53.32 38 PRO C CA 1
ATOM 7807 C C . PRO C 3 37 ? 172.496 132.586 129.787 1.00 53.32 38 PRO C C 1
ATOM 7808 O O . PRO C 3 37 ? 172.971 133.110 130.796 1.00 53.32 38 PRO C O 1
ATOM 7812 N N . THR C 3 38 ? 173.186 132.426 128.658 1.00 63.94 39 THR C N 1
ATOM 7813 C CA . THR C 3 38 ? 174.547 132.920 128.507 1.00 63.94 39 THR C CA 1
ATOM 7814 C C . THR C 3 38 ? 174.786 133.253 127.042 1.00 63.94 39 THR C C 1
ATOM 7815 O O . THR C 3 38 ? 174.235 132.610 126.145 1.00 63.94 39 THR C O 1
ATOM 7819 N N . THR C 3 39 ? 175.611 134.272 126.809 1.00 74.33 40 THR C N 1
ATOM 7820 C CA . THR C 3 39 ? 175.812 134.817 125.473 1.00 74.33 40 THR C CA 1
ATOM 7821 C C . THR C 3 39 ? 176.908 134.115 124.682 1.00 74.33 40 THR C C 1
ATOM 7822 O O . THR C 3 39 ? 177.096 134.445 123.506 1.00 74.33 40 THR C O 1
ATOM 7826 N N . GLU C 3 40 ? 177.664 133.209 125.308 1.00 77.45 41 GLU C N 1
ATOM 7827 C CA . GLU C 3 40 ? 178.646 132.356 124.639 1.00 77.45 41 GLU C CA 1
ATOM 7828 C C . GLU C 3 40 ? 179.882 133.145 124.213 1.00 77.45 41 GLU C C 1
ATOM 7829 O O . GLU C 3 40 ? 180.919 132.564 123.879 1.00 77.45 41 GLU C O 1
ATOM 7835 N N . ALA C 3 41 ? 179.808 134.469 124.298 1.00 82.95 42 ALA C N 1
ATOM 7836 C CA . ALA C 3 41 ? 180.963 135.319 124.064 1.00 82.95 42 ALA C CA 1
ATOM 7837 C C . ALA C 3 41 ? 181.522 135.899 125.351 1.00 82.95 42 ALA C C 1
ATOM 7838 O O . ALA C 3 41 ? 182.632 136.439 125.339 1.00 82.95 42 ALA C O 1
ATOM 7840 N N . ALA C 3 42 ? 180.782 135.800 126.451 1.00 86.17 43 ALA C N 1
ATOM 7841 C CA . ALA C 3 42 ? 181.283 136.253 127.737 1.00 86.17 43 ALA C CA 1
ATOM 7842 C C . ALA C 3 42 ? 182.436 135.371 128.191 1.00 86.17 43 ALA C C 1
ATOM 7843 O O . ALA C 3 42 ? 182.384 134.143 128.080 1.00 86.17 43 ALA C O 1
ATOM 7845 N N . LYS C 3 43 ? 183.485 136.007 128.698 1.00 92.78 44 LYS C N 1
ATOM 7846 C CA . LYS C 3 43 ? 184.627 135.271 129.213 1.00 92.78 44 LYS C CA 1
ATOM 7847 C C . LYS C 3 43 ? 184.234 134.505 130.470 1.00 92.78 44 LYS C C 1
ATOM 7848 O O . LYS C 3 43 ? 183.265 134.844 131.155 1.00 92.78 44 LYS C O 1
ATOM 7854 N N . CYS C 3 44 ? 184.990 133.445 130.759 1.00 97.09 45 CYS C N 1
ATOM 7855 C CA . CYS C 3 44 ? 184.762 132.704 131.994 1.00 97.09 45 CYS C CA 1
ATOM 7856 C C . CYS C 3 44 ? 185.001 133.587 133.211 1.00 97.09 45 CYS C C 1
ATOM 7857 O O . CYS C 3 44 ? 184.163 133.646 134.119 1.00 97.09 45 CYS C O 1
ATOM 7860 N N . GLU C 3 45 ? 186.127 134.304 133.231 1.00 98.23 46 GLU C N 1
ATOM 7861 C CA . GLU C 3 45 ? 186.503 135.234 134.307 1.00 98.23 46 GLU C CA 1
ATOM 7862 C C . GLU C 3 45 ? 186.426 134.480 135.635 1.00 98.23 46 GLU C C 1
ATOM 7863 O O . GLU C 3 45 ? 186.998 133.387 135.745 1.00 98.23 46 GLU C O 1
ATOM 7869 N N . GLY C 3 46 ? 185.740 135.007 136.646 1.00 98.48 47 GLY C N 1
ATOM 7870 C CA . GLY C 3 46 ? 185.611 134.318 137.913 1.00 98.48 47 GLY C CA 1
ATOM 7871 C C . GLY C 3 46 ? 184.446 133.354 137.930 1.00 98.48 47 GLY C C 1
ATOM 7872 O O . GLY C 3 46 ? 183.501 133.520 138.707 1.00 98.48 47 GLY C O 1
ATOM 7873 N N . CYS C 3 47 ? 184.500 132.340 137.072 1.00 92.95 48 CYS C N 1
ATOM 7874 C CA . CYS C 3 47 ? 183.475 131.307 137.002 1.00 92.95 48 CYS C CA 1
ATOM 7875 C C . CYS C 3 47 ? 184.054 130.034 137.602 1.00 92.95 48 CYS C C 1
ATOM 7876 O O . CYS C 3 47 ? 184.980 129.442 137.038 1.00 92.95 48 CYS C O 1
ATOM 7879 N N . SER C 3 48 ? 183.506 129.615 138.740 1.00 88.45 49 SER C N 1
ATOM 7880 C CA . SER C 3 48 ? 184.022 128.453 139.448 1.00 88.45 49 SER C CA 1
ATOM 7881 C C . SER C 3 48 ? 183.505 127.135 138.893 1.00 88.45 49 SER C C 1
ATOM 7882 O O . SER C 3 48 ? 184.029 126.079 139.263 1.00 88.45 49 SER C O 1
ATOM 7885 N N . ASP C 3 49 ? 182.497 127.164 138.024 1.00 84.18 50 ASP C N 1
ATOM 7886 C CA . ASP C 3 49 ? 181.954 125.950 137.435 1.00 84.18 50 ASP C CA 1
ATOM 7887 C C . ASP C 3 49 ? 182.488 125.673 136.038 1.00 84.18 50 ASP C C 1
ATOM 7888 O O . ASP C 3 49 ? 182.165 124.626 135.467 1.00 84.18 50 ASP C O 1
ATOM 7893 N N . TYR C 3 50 ? 183.291 126.577 135.481 1.00 87.12 51 TYR C N 1
ATOM 7894 C CA . TYR C 3 50 ? 183.799 126.401 134.128 1.00 87.12 51 TYR C CA 1
ATOM 7895 C C . TYR C 3 50 ? 184.671 125.156 134.033 1.00 87.12 51 TYR C C 1
ATOM 7896 O O . TYR C 3 50 ? 185.539 124.921 134.879 1.00 87.12 51 TYR C O 1
ATOM 7905 N N . LEU C 3 51 ? 184.435 124.358 132.994 1.00 84.36 52 LEU C N 1
ATOM 7906 C CA . LEU C 3 51 ? 185.195 123.136 132.748 1.00 84.36 52 LEU C CA 1
ATOM 7907 C C . LEU C 3 51 ? 185.388 123.018 131.244 1.00 84.36 52 LEU C C 1
ATOM 7908 O O . LEU C 3 51 ? 184.420 122.800 130.510 1.00 84.36 52 LEU C O 1
ATOM 7913 N N . GLU C 3 52 ? 186.631 123.155 130.791 1.00 85.54 53 GLU C N 1
ATOM 7914 C CA . GLU C 3 52 ? 186.920 123.176 129.366 1.00 85.54 53 GLU C CA 1
ATOM 7915 C C . GLU C 3 52 ? 186.623 121.821 128.730 1.00 85.54 53 GLU C C 1
ATOM 7916 O O . GLU C 3 52 ? 186.572 120.786 129.399 1.00 85.54 53 GLU C O 1
ATOM 7922 N N . ASN C 3 53 ? 186.425 121.847 127.413 1.00 86.27 54 ASN C N 1
ATOM 7923 C CA . ASN C 3 53 ? 186.145 120.649 126.624 1.00 86.27 54 ASN C CA 1
ATOM 7924 C C . ASN C 3 53 ? 184.903 119.926 127.141 1.00 86.27 54 ASN C C 1
ATOM 7925 O O . ASN C 3 53 ? 185.003 118.896 127.806 1.00 86.27 54 ASN C O 1
ATOM 7930 N N . MET D 4 1 ? 158.663 134.671 194.381 1.00 83.17 1 MET D N 1
ATOM 7931 C CA . MET D 4 1 ? 158.655 133.402 195.097 1.00 83.17 1 MET D CA 1
ATOM 7932 C C . MET D 4 1 ? 160.024 132.734 195.037 1.00 83.17 1 MET D C 1
ATOM 7933 O O . MET D 4 1 ? 161.003 133.347 194.616 1.00 83.17 1 MET D O 1
ATOM 7938 N N . LYS D 4 2 ? 160.084 131.470 195.448 1.00 82.95 2 LYS D N 1
ATOM 7939 C CA . LYS D 4 2 ? 161.341 130.732 195.563 1.00 82.95 2 LYS D CA 1
ATOM 7940 C C . LYS D 4 2 ? 161.507 129.855 194.327 1.00 82.95 2 LYS D C 1
ATOM 7941 O O . LYS D 4 2 ? 160.829 128.835 194.179 1.00 82.95 2 LYS D O 1
ATOM 7947 N N . CYS D 4 3 ? 162.411 130.255 193.436 1.00 82.05 3 CYS D N 1
ATOM 7948 C CA . CYS D 4 3 ? 162.716 129.442 192.268 1.00 82.05 3 CYS D CA 1
ATOM 7949 C C . CYS D 4 3 ? 163.387 128.142 192.691 1.00 82.05 3 CYS D C 1
ATOM 7950 O O . CYS D 4 3 ? 164.213 128.120 193.608 1.00 82.05 3 CYS D O 1
ATOM 7953 N N . THR D 4 4 ? 163.022 127.050 192.017 1.00 82.47 4 THR D N 1
ATOM 7954 C CA . THR D 4 4 ? 163.542 125.742 192.403 1.00 82.47 4 THR D CA 1
ATOM 7955 C C . THR D 4 4 ? 165.024 125.611 192.074 1.00 82.47 4 THR D C 1
ATOM 7956 O O . THR D 4 4 ? 165.813 125.158 192.911 1.00 82.47 4 THR D O 1
ATOM 7960 N N . GLU D 4 5 ? 165.420 126.010 190.864 1.00 85.57 5 GLU D N 1
ATOM 7961 C CA . GLU D 4 5 ? 166.802 125.820 190.433 1.00 85.57 5 GLU D CA 1
ATOM 7962 C C . GLU D 4 5 ? 167.764 126.681 191.244 1.00 85.57 5 GLU D C 1
ATOM 7963 O O . GLU D 4 5 ? 168.829 126.210 191.658 1.00 85.57 5 GLU D O 1
ATOM 7969 N N . CYS D 4 6 ? 167.408 127.941 191.479 1.00 84.65 6 CYS D N 1
ATOM 7970 C CA . CYS D 4 6 ? 168.246 128.876 192.215 1.00 84.65 6 CYS D CA 1
ATOM 7971 C C . CYS D 4 6 ? 167.402 129.608 193.246 1.00 84.65 6 CYS D C 1
ATOM 7972 O O . CYS D 4 6 ? 166.240 129.933 192.990 1.00 84.65 6 CYS D O 1
ATOM 7975 N N . GLY D 4 7 ? 167.988 129.873 194.409 1.00 86.28 7 GLY D N 1
ATOM 7976 C CA . GLY D 4 7 ? 167.271 130.583 195.449 1.00 86.28 7 GLY D CA 1
ATOM 7977 C C . GLY D 4 7 ? 167.214 132.075 195.200 1.00 86.28 7 GLY D C 1
ATOM 7978 O O . GLY D 4 7 ? 167.767 132.860 195.975 1.00 86.28 7 GLY D O 1
ATOM 7979 N N . HIS D 4 8 ? 166.547 132.483 194.118 1.00 82.35 8 HIS D N 1
ATOM 7980 C CA . HIS D 4 8 ? 166.526 133.897 193.761 1.00 82.35 8 HIS D CA 1
ATOM 7981 C C . HIS D 4 8 ? 165.618 134.703 194.684 1.00 82.35 8 HIS D C 1
ATOM 7982 O O . HIS D 4 8 ? 165.955 135.833 195.055 1.00 82.35 8 HIS D O 1
ATOM 7989 N N . GLU D 4 9 ? 164.469 134.138 195.060 1.00 84.10 9 GLU D N 1
ATOM 7990 C CA . GLU D 4 9 ? 163.530 134.764 195.993 1.00 84.10 9 GLU D CA 1
ATOM 7991 C C . GLU D 4 9 ? 163.077 136.139 195.496 1.00 84.10 9 GLU D C 1
ATOM 7992 O O . GLU D 4 9 ? 163.313 137.170 196.127 1.00 84.10 9 GLU D O 1
ATOM 7998 N N . ALA D 4 10 ? 162.422 136.139 194.342 1.00 81.07 10 ALA D N 1
ATOM 7999 C CA . ALA D 4 10 ? 161.842 137.348 193.784 1.00 81.07 10 ALA D CA 1
ATOM 8000 C C . ALA D 4 10 ? 160.346 137.398 194.087 1.00 81.07 10 ALA D C 1
ATOM 8001 O O . ALA D 4 10 ? 159.812 136.592 194.855 1.00 81.07 10 ALA D O 1
ATOM 8003 N N . GLU D 4 11 ? 159.660 138.355 193.475 1.00 83.21 11 GLU D N 1
ATOM 8004 C CA . GLU D 4 11 ? 158.216 138.487 193.567 1.00 83.21 11 GLU D CA 1
ATOM 8005 C C . GLU D 4 11 ? 157.563 137.756 192.397 1.00 83.21 11 GLU D C 1
ATOM 8006 O O . GLU D 4 11 ? 158.213 137.425 191.402 1.00 83.21 11 GLU D O 1
ATOM 8012 N N . VAL D 4 12 ? 156.262 137.491 192.535 1.00 78.99 12 VAL D N 1
ATOM 8013 C CA . VAL D 4 12 ? 155.538 136.750 191.506 1.00 78.99 12 VAL D CA 1
ATOM 8014 C C . VAL D 4 12 ? 155.552 137.510 190.187 1.00 78.99 12 VAL D C 1
ATOM 8015 O O . VAL D 4 12 ? 155.629 136.911 189.110 1.00 78.99 12 VAL D O 1
ATOM 8019 N N . MET D 4 13 ? 155.465 138.839 190.247 1.00 80.23 13 MET D N 1
ATOM 8020 C CA . MET D 4 13 ? 155.479 139.633 189.024 1.00 80.23 13 MET D CA 1
ATOM 8021 C C . MET D 4 13 ? 156.828 139.564 188.318 1.00 80.23 13 MET D C 1
ATOM 8022 O O . MET D 4 13 ? 156.884 139.648 187.086 1.00 80.23 13 MET D O 1
ATOM 8027 N N . LYS D 4 14 ? 157.918 139.405 189.073 1.00 77.69 14 LYS D N 1
ATOM 8028 C CA . LYS D 4 14 ? 159.249 139.458 188.474 1.00 77.69 14 LYS D CA 1
ATOM 8029 C C . LYS D 4 14 ? 159.462 138.316 187.488 1.00 77.69 14 LYS D C 1
ATOM 8030 O O . LYS D 4 14 ? 160.068 138.509 186.428 1.00 77.69 14 LYS D O 1
ATOM 8036 N N . PHE D 4 15 ? 158.988 137.120 187.825 1.00 71.63 15 PHE D N 1
ATOM 8037 C CA . PHE D 4 15 ? 159.072 135.999 186.899 1.00 71.63 15 PHE D CA 1
ATOM 8038 C C . PHE D 4 15 ? 158.276 136.302 185.636 1.00 71.63 15 PHE D C 1
ATOM 8039 O O . PHE D 4 15 ? 157.143 136.786 185.697 1.00 71.63 15 PHE D O 1
ATOM 8047 N N . ARG D 4 16 ? 158.878 136.020 184.485 1.00 65.58 16 ARG D N 1
ATOM 8048 C CA . ARG D 4 16 ? 158.264 136.343 183.204 1.00 65.58 16 ARG D CA 1
ATOM 8049 C C . ARG D 4 16 ? 157.233 135.289 182.824 1.00 65.58 16 ARG D C 1
ATOM 8050 O O . ARG D 4 16 ? 157.536 134.094 182.791 1.00 65.58 16 ARG D O 1
ATOM 8058 N N . TYR D 4 17 ? 156.024 135.739 182.508 1.00 63.08 17 TYR D N 1
ATOM 8059 C CA . TYR D 4 17 ? 154.894 134.852 182.265 1.00 63.08 17 TYR D CA 1
ATOM 8060 C C . TYR D 4 17 ? 154.882 134.408 180.808 1.00 63.08 17 TYR D C 1
ATOM 8061 O O . TYR D 4 17 ? 154.895 135.245 179.900 1.00 63.08 17 TYR D O 1
ATOM 8070 N N . HIS D 4 18 ? 154.853 133.094 180.583 1.00 61.75 18 HIS D N 1
ATOM 8071 C CA . HIS D 4 18 ? 154.870 132.571 179.212 1.00 61.75 18 HIS D CA 1
ATOM 8072 C C . HIS D 4 18 ? 153.454 132.332 178.696 1.00 61.75 18 HIS D C 1
ATOM 8073 O O . HIS D 4 18 ? 152.996 133.029 177.786 1.00 61.75 18 HIS D O 1
ATOM 8080 N N . TYR D 4 19 ? 152.737 131.388 179.304 1.00 63.41 19 TYR D N 1
ATOM 8081 C CA . TYR D 4 19 ? 151.370 131.075 178.899 1.00 63.41 19 TYR D CA 1
ATOM 8082 C C . TYR D 4 19 ? 150.795 130.004 179.817 1.00 63.41 19 TYR D C 1
ATOM 8083 O O . TYR D 4 19 ? 151.517 129.331 180.563 1.00 63.41 19 TYR D O 1
ATOM 8092 N N . ASN D 4 20 ? 149.476 129.883 179.756 1.00 62.68 20 ASN D N 1
ATOM 8093 C CA . ASN D 4 20 ? 148.773 128.851 180.479 1.00 62.68 20 ASN D CA 1
ATOM 8094 C C . ASN D 4 20 ? 147.842 128.157 179.494 1.00 62.68 20 ASN D C 1
ATOM 8095 O O . ASN D 4 20 ? 146.870 128.754 179.033 1.00 62.68 20 ASN D O 1
ATOM 8100 N N . PRO D 4 21 ? 148.135 126.894 179.161 1.00 61.84 21 PRO D N 1
ATOM 8101 C CA . PRO D 4 21 ? 147.236 126.146 178.267 1.00 61.84 21 PRO D CA 1
ATOM 8102 C C . PRO D 4 21 ? 145.843 125.927 178.835 1.00 61.84 21 PRO D C 1
ATOM 8103 O O . PRO D 4 21 ? 144.860 126.004 178.089 1.00 61.84 21 PRO D O 1
ATOM 8107 N N . ARG D 4 22 ? 145.726 125.660 180.134 1.00 60.34 22 ARG D N 1
ATOM 8108 C CA . ARG D 4 22 ? 144.438 125.400 180.775 1.00 60.34 22 ARG D CA 1
ATOM 8109 C C . ARG D 4 22 ? 143.962 126.697 181.417 1.00 60.34 22 ARG D C 1
ATOM 8110 O O . ARG D 4 22 ? 144.441 127.087 182.484 1.00 60.34 22 ARG D O 1
ATOM 8118 N N . ILE D 4 23 ? 143.009 127.362 180.765 1.00 58.90 23 ILE D N 1
ATOM 8119 C CA . ILE D 4 23 ? 142.542 128.652 181.259 1.00 58.90 23 ILE D CA 1
ATOM 8120 C C . ILE D 4 23 ? 141.714 128.490 182.528 1.00 58.90 23 ILE D C 1
ATOM 8121 O O . ILE D 4 23 ? 141.608 129.426 183.329 1.00 58.90 23 ILE D O 1
ATOM 8126 N N . ASP D 4 24 ? 141.110 127.318 182.739 1.00 63.67 24 ASP D N 1
ATOM 8127 C CA . ASP D 4 24 ? 140.289 127.124 183.928 1.00 63.67 24 ASP D CA 1
ATOM 8128 C C . ASP D 4 24 ? 141.110 126.686 185.134 1.00 63.67 24 ASP D C 1
ATOM 8129 O O . ASP D 4 24 ? 140.675 126.878 186.274 1.00 63.67 24 ASP D O 1
ATOM 8134 N N . ALA D 4 25 ? 142.274 126.088 184.912 1.00 63.64 25 ALA D N 1
ATOM 8135 C CA . ALA D 4 25 ? 143.144 125.689 186.005 1.00 63.64 25 ALA D CA 1
ATOM 8136 C C . ALA D 4 25 ? 144.087 126.828 186.377 1.00 63.64 25 ALA D C 1
ATOM 8137 O O . ALA D 4 25 ? 144.193 127.837 185.678 1.00 63.64 25 ALA D O 1
ATOM 8139 N N . SER D 4 26 ? 144.785 126.655 187.496 1.00 66.89 26 SER D N 1
ATOM 8140 C CA . SER D 4 26 ? 145.743 127.643 187.992 1.00 66.89 26 SER D CA 1
ATOM 8141 C C . SER D 4 26 ? 147.125 127.000 187.994 1.00 66.89 26 SER D C 1
ATOM 8142 O O . SER D 4 26 ? 147.595 126.494 189.014 1.00 66.89 26 SER D O 1
ATOM 8145 N N . LEU D 4 27 ? 147.773 127.030 186.832 1.00 63.56 27 LEU D N 1
ATOM 8146 C CA . LEU D 4 27 ? 149.137 126.549 186.654 1.00 63.56 27 LEU D CA 1
ATOM 8147 C C . LEU D 4 27 ? 149.632 127.005 185.290 1.00 63.56 27 LEU D C 1
ATOM 8148 O O . LEU D 4 27 ? 148.957 126.779 184.283 1.00 63.56 27 LEU D O 1
ATOM 8153 N N . SER D 4 28 ? 150.804 127.627 185.229 1.00 66.11 28 SER D N 1
ATOM 8154 C CA . SER D 4 28 ? 151.247 128.213 183.969 1.00 66.11 28 SER D CA 1
ATOM 8155 C C . SER D 4 28 ? 152.764 128.123 183.886 1.00 66.11 28 SER D C 1
ATOM 8156 O O . SER D 4 28 ? 153.419 127.560 184.768 1.00 66.11 28 SER D O 1
ATOM 8159 N N . LEU D 4 29 ? 153.328 128.684 182.819 1.00 65.72 29 LEU D N 1
ATOM 8160 C CA . LEU D 4 29 ? 154.766 128.644 182.590 1.00 65.72 29 LEU D CA 1
ATOM 8161 C C . LEU D 4 29 ? 155.370 130.015 182.852 1.00 65.72 29 LEU D C 1
ATOM 8162 O O . LEU D 4 29 ? 154.897 131.019 182.307 1.00 65.72 29 LEU D O 1
ATOM 8167 N N . ARG D 4 30 ? 156.419 130.054 183.673 1.00 66.06 30 ARG D N 1
ATOM 8168 C CA . ARG D 4 30 ? 157.104 131.302 183.973 1.00 66.06 30 ARG D CA 1
ATOM 8169 C C . ARG D 4 30 ? 158.608 131.088 183.923 1.00 66.06 30 ARG D C 1
ATOM 8170 O O . ARG D 4 30 ? 159.101 129.983 184.149 1.00 66.06 30 ARG D O 1
ATOM 8178 N N . GLN D 4 31 ? 159.335 132.163 183.643 1.00 70.45 31 GLN D N 1
ATOM 8179 C CA . GLN D 4 31 ? 160.784 132.113 183.502 1.00 70.45 31 GLN D CA 1
ATOM 8180 C C . GLN D 4 31 ? 161.430 132.875 184.651 1.00 70.45 31 GLN D C 1
ATOM 8181 O O . GLN D 4 31 ? 161.097 134.041 184.889 1.00 70.45 31 GLN D O 1
ATOM 8187 N N . CYS D 4 32 ? 162.350 132.220 185.351 1.00 74.50 32 CYS D N 1
ATOM 8188 C CA . CYS D 4 32 ? 163.058 132.870 186.448 1.00 74.50 32 CYS D CA 1
ATOM 8189 C C . CYS D 4 32 ? 163.945 133.981 185.902 1.00 74.50 32 CYS D C 1
ATOM 8190 O O . CYS D 4 32 ? 164.661 133.767 184.921 1.00 74.50 32 CYS D O 1
ATOM 8193 N N . PRO D 4 33 ? 163.915 135.179 186.489 1.00 73.35 33 PRO D N 1
ATOM 8194 C CA . PRO D 4 33 ? 164.776 136.260 185.985 1.00 73.35 33 PRO D CA 1
ATOM 8195 C C . PRO D 4 33 ? 166.260 136.010 186.192 1.00 73.35 33 PRO D C 1
ATOM 8196 O O . PRO D 4 33 ? 167.078 136.623 185.496 1.00 73.35 33 PRO D O 1
ATOM 8200 N N . GLU D 4 34 ? 166.636 135.135 187.124 1.00 75.28 34 GLU D N 1
ATOM 8201 C CA . GLU D 4 34 ? 168.045 134.880 187.408 1.00 75.28 34 GLU D CA 1
ATOM 8202 C C . GLU D 4 34 ? 168.610 133.780 186.513 1.00 75.28 34 GLU D C 1
ATOM 8203 O O . GLU D 4 34 ? 169.548 134.016 185.746 1.00 75.28 34 GLU D O 1
ATOM 8209 N N . CYS D 4 35 ? 168.037 132.579 186.590 1.00 76.10 35 CYS D N 1
ATOM 8210 C CA . CYS D 4 35 ? 168.557 131.429 185.863 1.00 76.10 35 CYS D CA 1
ATOM 8211 C C . CYS D 4 35 ? 167.948 131.266 184.480 1.00 76.10 35 CYS D C 1
ATOM 8212 O O . CYS D 4 35 ? 168.395 130.396 183.726 1.00 76.10 35 CYS D O 1
ATOM 8215 N N . GLN D 4 36 ? 166.944 132.069 184.134 1.00 73.17 36 GLN D N 1
ATOM 8216 C CA . GLN D 4 36 ? 166.245 132.033 182.852 1.00 73.17 36 GLN D CA 1
ATOM 8217 C C . GLN D 4 36 ? 165.613 130.680 182.553 1.00 73.17 36 GLN D C 1
ATOM 8218 O O . GLN D 4 36 ? 165.175 130.447 181.422 1.00 73.17 36 GLN D O 1
ATOM 8224 N N . ALA D 4 37 ? 165.543 129.784 183.533 1.00 72.76 37 ALA D N 1
ATOM 8225 C CA . ALA D 4 37 ? 164.932 128.484 183.308 1.00 72.76 37 ALA D CA 1
ATOM 8226 C C . ALA D 4 37 ? 163.416 128.607 183.297 1.00 72.76 37 ALA D C 1
ATOM 8227 O O . ALA D 4 37 ? 162.835 129.390 184.053 1.00 72.76 37 ALA D O 1
ATOM 8229 N N . VAL D 4 38 ? 162.774 127.831 182.434 1.00 68.06 38 VAL D N 1
ATOM 8230 C CA . VAL D 4 38 ? 161.319 127.802 182.357 1.00 68.06 38 VAL D CA 1
ATOM 8231 C C . VAL D 4 38 ? 160.801 126.791 183.368 1.00 68.06 38 VAL D C 1
ATOM 8232 O O . VAL D 4 38 ? 161.214 125.626 183.366 1.00 68.06 38 VAL D O 1
ATOM 8236 N N . VAL D 4 39 ? 159.899 127.239 184.238 1.00 69.09 39 VAL D N 1
ATOM 8237 C CA . VAL D 4 39 ? 159.377 126.430 185.326 1.00 69.09 39 VAL D CA 1
ATOM 8238 C C . VAL D 4 39 ? 157.861 126.556 185.343 1.00 69.09 39 VAL D C 1
ATOM 8239 O O . VAL D 4 39 ? 157.276 127.465 184.749 1.00 69.09 39 VAL D O 1
ATOM 8243 N N . THR D 4 40 ? 157.229 125.611 186.027 1.00 70.09 40 THR D N 1
ATOM 8244 C CA . THR D 4 40 ? 155.784 125.588 186.183 1.00 70.09 40 THR D CA 1
ATOM 8245 C C . THR D 4 40 ? 155.418 126.251 187.501 1.00 70.09 40 THR D C 1
ATOM 8246 O O . THR D 4 40 ? 156.016 125.951 188.539 1.00 70.09 40 THR D O 1
ATOM 8250 N N . VAL D 4 41 ? 154.442 127.149 187.457 1.00 67.89 41 VAL D N 1
ATOM 8251 C CA . VAL D 4 41 ? 154.023 127.884 188.640 1.00 67.89 41 VAL D CA 1
ATOM 8252 C C . VAL D 4 41 ? 152.555 127.599 188.909 1.00 67.89 41 VAL D C 1
ATOM 8253 O O . VAL D 4 41 ? 151.768 127.331 187.993 1.00 67.89 41 VAL D O 1
ATOM 8257 N N . ASP D 4 42 ? 152.195 127.654 190.185 1.00 72.50 42 ASP D N 1
ATOM 8258 C CA . ASP D 4 42 ? 150.821 127.491 190.641 1.00 72.50 42 ASP D CA 1
ATOM 8259 C C . ASP D 4 42 ? 150.338 128.868 191.080 1.00 72.50 42 ASP D C 1
ATOM 8260 O O . ASP D 4 42 ? 150.618 129.307 192.198 1.00 72.50 42 ASP D O 1
ATOM 8265 N N . GLU D 4 43 ? 149.614 129.546 190.187 1.00 70.43 43 GLU D N 1
ATOM 8266 C CA . GLU D 4 43 ? 149.200 130.921 190.444 1.00 70.43 43 GLU D CA 1
ATOM 8267 C C . GLU D 4 43 ? 148.303 131.033 191.669 1.00 70.43 43 GLU D C 1
ATOM 8268 O O . GLU D 4 43 ? 148.270 132.086 192.316 1.00 70.43 43 GLU D O 1
ATOM 8274 N N . LEU D 4 44 ? 147.561 129.973 191.996 1.00 71.47 44 LEU D N 1
ATOM 8275 C CA . LEU D 4 44 ? 146.614 130.050 193.104 1.00 71.47 44 LEU D CA 1
ATOM 8276 C C . LEU D 4 44 ? 147.328 130.254 194.434 1.00 71.47 44 LEU D C 1
ATOM 8277 O O . LEU D 4 44 ? 146.937 131.113 195.233 1.00 71.47 44 LEU D O 1
ATOM 8282 N N . LYS D 4 45 ? 148.379 129.478 194.691 1.00 73.53 45 LYS D N 1
ATOM 8283 C CA . LYS D 4 45 ? 149.118 129.575 195.942 1.00 73.53 45 LYS D CA 1
ATOM 8284 C C . LYS D 4 45 ? 150.498 130.194 195.761 1.00 73.53 45 LYS D C 1
ATOM 8285 O O . LYS D 4 45 ? 151.249 130.305 196.736 1.00 73.53 45 LYS D O 1
ATOM 8291 N N . ARG D 4 46 ? 150.844 130.600 194.539 1.00 76.93 46 ARG D N 1
ATOM 8292 C CA . ARG D 4 46 ? 152.004 131.449 194.260 1.00 76.93 46 ARG D CA 1
ATOM 8293 C C . ARG D 4 46 ? 153.311 130.825 194.755 1.00 76.93 46 ARG D C 1
ATOM 8294 O O . ARG D 4 46 ? 153.983 131.345 195.648 1.00 76.93 46 ARG D O 1
ATOM 8302 N N . GLU D 4 47 ? 153.663 129.687 194.160 1.00 74.60 47 GLU D N 1
ATOM 8303 C CA . GLU D 4 47 ? 154.998 129.136 194.333 1.00 74.60 47 GLU D CA 1
ATOM 8304 C C . GLU D 4 47 ? 155.346 128.290 193.118 1.00 74.60 47 GLU D C 1
ATOM 8305 O O . GLU D 4 47 ? 154.468 127.798 192.405 1.00 74.60 47 GLU D O 1
ATOM 8311 N N . VAL D 4 48 ? 156.646 128.131 192.895 1.00 71.97 48 VAL D N 1
ATOM 8312 C CA . VAL D 4 48 ? 157.168 127.378 191.761 1.00 71.97 48 VAL D CA 1
ATOM 8313 C C . VAL D 4 48 ? 157.363 125.927 192.174 1.00 71.97 48 VAL D C 1
ATOM 8314 O O . VAL D 4 48 ? 157.946 125.645 193.227 1.00 71.97 48 VAL D O 1
ATOM 8318 N N . LEU D 4 49 ? 156.876 125.004 191.347 1.00 73.42 49 LEU D N 1
ATOM 8319 C CA . LEU D 4 49 ? 157.076 123.573 191.556 1.00 73.42 49 LEU D CA 1
ATOM 8320 C C . LEU D 4 49 ? 157.700 122.978 190.298 1.00 73.42 49 LEU D C 1
ATOM 8321 O O . LEU D 4 49 ? 157.033 122.848 189.266 1.00 73.42 49 LEU D O 1
ATOM 8326 N N . GLY D 4 50 ? 158.985 122.643 190.375 1.00 73.37 50 GLY D N 1
ATOM 8327 C CA . GLY D 4 50 ? 159.655 121.944 189.296 1.00 73.37 50 GLY D CA 1
ATOM 8328 C C . GLY D 4 50 ? 159.907 122.764 188.046 1.00 73.37 50 GLY D C 1
ATOM 8329 O O . GLY D 4 50 ? 159.266 123.796 187.824 1.00 73.37 50 GLY D O 1
ATOM 8330 N N . ARG D 4 51 ? 160.847 122.311 187.222 1.00 77.26 51 ARG D N 1
ATOM 8331 C CA . ARG D 4 51 ? 161.124 122.933 185.937 1.00 77.26 51 ARG D CA 1
ATOM 8332 C C . ARG D 4 51 ? 160.358 122.215 184.833 1.00 77.26 51 ARG D C 1
ATOM 8333 O O . ARG D 4 51 ? 159.941 121.065 184.986 1.00 77.26 51 ARG D O 1
ATOM 8341 N N . MET D 4 52 ? 160.171 122.910 183.714 1.00 76.26 52 MET D N 1
ATOM 8342 C CA . MET D 4 52 ? 159.369 122.411 182.604 1.00 76.26 52 MET D CA 1
ATOM 8343 C C . MET D 4 52 ? 160.276 121.870 181.505 1.00 76.26 52 MET D C 1
ATOM 8344 O O . MET D 4 52 ? 161.090 122.611 180.946 1.00 76.26 52 MET D O 1
ATOM 8349 N N . HIS D 4 53 ? 160.123 120.588 181.194 1.00 79.40 53 HIS D N 1
ATOM 8350 C CA . HIS D 4 53 ? 160.765 119.975 180.042 1.00 79.40 53 HIS D CA 1
ATOM 8351 C C . HIS D 4 53 ? 159.760 119.862 178.899 1.00 79.40 53 HIS D C 1
ATOM 8352 O O . HIS D 4 53 ? 158.564 120.106 179.064 1.00 79.40 53 HIS D O 1
ATOM 8359 N N . ASN D 4 54 ? 160.262 119.482 177.722 1.00 76.16 54 ASN D N 1
ATOM 8360 C CA . ASN D 4 54 ? 159.421 119.491 176.527 1.00 76.16 54 ASN D CA 1
ATOM 8361 C C . ASN D 4 54 ? 158.339 118.418 176.578 1.00 76.16 54 ASN D C 1
ATOM 8362 O O . ASN D 4 54 ? 157.189 118.672 176.201 1.00 76.16 54 ASN D O 1
ATOM 8367 N N . GLY D 4 55 ? 158.682 117.213 177.036 1.00 76.71 55 GLY D N 1
ATOM 8368 C CA . GLY D 4 55 ? 157.738 116.111 176.970 1.00 76.71 55 GLY D CA 1
ATOM 8369 C C . GLY D 4 55 ? 156.648 116.150 178.018 1.00 76.71 55 GLY D C 1
ATOM 8370 O O . GLY D 4 55 ? 155.604 115.514 177.845 1.00 76.71 55 GLY D O 1
ATOM 8371 N N . ASP D 4 56 ? 156.865 116.879 179.109 1.00 78.09 56 ASP D N 1
ATOM 8372 C CA . ASP D 4 56 ? 155.950 116.837 180.241 1.00 78.09 56 ASP D CA 1
ATOM 8373 C C . ASP D 4 56 ? 154.599 117.454 179.894 1.00 78.09 56 ASP D C 1
ATOM 8374 O O . ASP D 4 56 ? 154.498 118.383 179.088 1.00 78.09 56 ASP D O 1
ATOM 8379 N N . ASP D 4 57 ? 153.550 116.914 180.513 1.00 71.78 57 ASP D N 1
ATOM 8380 C CA . ASP D 4 57 ? 152.188 117.433 180.391 1.00 71.78 57 ASP D CA 1
ATOM 8381 C C . ASP D 4 57 ? 151.616 117.574 181.794 1.00 71.78 57 ASP D C 1
ATOM 8382 O O . ASP D 4 57 ? 150.987 116.644 182.318 1.00 71.78 57 ASP D O 1
ATOM 8387 N N . PRO D 4 58 ? 151.823 118.719 182.440 1.00 66.57 58 PRO D N 1
ATOM 8388 C CA . PRO D 4 58 ? 151.298 118.900 183.798 1.00 66.57 58 PRO D CA 1
ATOM 8389 C C . PRO D 4 58 ? 149.831 119.298 183.825 1.00 66.57 58 PRO D C 1
ATOM 8390 O O . PRO D 4 58 ? 149.124 119.015 184.797 1.00 66.57 58 PRO D O 1
ATOM 8394 N N . TRP D 4 59 ? 149.365 119.964 182.767 1.00 63.98 59 TRP D N 1
ATOM 8395 C CA . TRP D 4 59 ? 148.016 120.524 182.776 1.00 63.98 59 TRP D CA 1
ATOM 8396 C C . TRP D 4 59 ? 146.953 119.438 182.674 1.00 63.98 59 TRP D C 1
ATOM 8397 O O . TRP D 4 59 ? 145.982 119.434 183.439 1.00 63.98 59 TRP D O 1
ATOM 8408 N N . GLY D 4 60 ? 147.117 118.508 181.739 1.00 64.94 60 GLY D N 1
ATOM 8409 C CA . GLY D 4 60 ? 146.012 117.616 181.468 1.00 64.94 60 GLY D CA 1
ATOM 8410 C C . GLY D 4 60 ? 144.907 118.366 180.736 1.00 64.94 60 GLY D C 1
ATOM 8411 O O . GLY D 4 60 ? 145.113 119.436 180.161 1.00 64.94 60 GLY D O 1
ATOM 8412 N N . LYS D 4 61 ? 143.712 117.782 180.764 1.00 63.02 61 LYS D N 1
ATOM 8413 C CA . LYS D 4 61 ? 142.538 118.388 180.154 1.00 63.02 61 LYS D CA 1
ATOM 8414 C C . LYS D 4 61 ? 141.378 118.353 181.134 1.00 63.02 61 LYS D C 1
ATOM 8415 O O . LYS D 4 61 ? 141.225 117.394 181.895 1.00 63.02 61 LYS D O 1
ATOM 8421 N N . SER D 4 62 ? 140.562 119.402 181.111 1.00 64.05 62 SER D N 1
ATOM 8422 C CA . SER D 4 62 ? 139.375 119.480 181.948 1.00 64.05 62 SER D CA 1
ATOM 8423 C C . SER D 4 62 ? 138.133 118.923 181.264 1.00 64.05 62 SER D C 1
ATOM 8424 O O . SER D 4 62 ? 137.067 118.878 181.886 1.00 64.05 62 SER D O 1
ATOM 8427 N N . ALA D 4 63 ? 138.251 118.488 180.013 1.00 66.68 63 ALA D N 1
ATOM 8428 C CA . ALA D 4 63 ? 137.132 117.940 179.261 1.00 66.68 63 ALA D CA 1
ATOM 8429 C C . ALA D 4 63 ? 137.666 116.864 178.326 1.00 66.68 63 ALA D C 1
ATOM 8430 O O . ALA D 4 63 ? 138.801 116.399 178.465 1.00 66.68 63 ALA D O 1
ATOM 8432 N N . GLY D 4 64 ? 136.828 116.458 177.374 1.00 66.26 64 GLY D N 1
ATOM 8433 C CA . GLY D 4 64 ? 137.191 115.400 176.456 1.00 66.26 64 GLY D CA 1
ATOM 8434 C C . GLY D 4 64 ? 137.028 114.021 177.062 1.00 66.26 64 GLY D C 1
ATOM 8435 O O . GLY D 4 64 ? 136.499 113.836 178.157 1.00 66.26 64 GLY D O 1
ATOM 8436 N N . ILE D 4 65 ? 137.478 113.021 176.306 1.00 69.81 65 ILE D N 1
ATOM 8437 C CA . ILE D 4 65 ? 137.342 111.628 176.696 1.00 69.81 65 ILE D CA 1
ATOM 8438 C C . ILE D 4 65 ? 138.674 110.887 176.682 1.00 69.81 65 ILE D C 1
ATOM 8439 O O . ILE D 4 65 ? 138.711 109.694 176.980 1.00 69.81 65 ILE D O 1
ATOM 8444 N N . GLU D 4 66 ? 139.777 111.567 176.370 1.00 71.70 66 GLU D N 1
ATOM 8445 C CA . GLU D 4 66 ? 141.029 110.878 176.074 1.00 71.70 66 GLU D CA 1
ATOM 8446 C C . GLU D 4 66 ? 142.094 111.072 177.146 1.00 71.70 66 GLU D C 1
ATOM 8447 O O . GLU D 4 66 ? 142.587 110.090 177.708 1.00 71.70 66 GLU D O 1
ATOM 8453 N N . ASN D 4 67 ? 142.487 112.307 177.439 1.00 73.03 67 ASN D N 1
ATOM 8454 C CA . ASN D 4 67 ? 143.527 112.575 178.431 1.00 73.03 67 ASN D CA 1
ATOM 8455 C C . ASN D 4 67 ? 143.014 113.629 179.408 1.00 73.03 67 ASN D C 1
ATOM 8456 O O . ASN D 4 67 ? 143.272 114.818 179.248 1.00 73.03 67 ASN D O 1
ATOM 8461 N N . LEU D 4 68 ? 142.304 113.179 180.436 1.00 70.64 68 LEU D N 1
ATOM 8462 C CA . LEU D 4 68 ? 141.760 114.099 181.422 1.00 70.64 68 LEU D CA 1
ATOM 8463 C C . LEU D 4 68 ? 142.756 114.360 182.543 1.00 70.64 68 LEU D C 1
ATOM 8464 O O . LEU D 4 68 ? 143.680 113.582 182.777 1.00 70.64 68 LEU D O 1
ATOM 8469 N N . ALA D 4 69 ? 142.560 115.482 183.229 1.00 69.82 69 ALA D N 1
ATOM 8470 C CA . ALA D 4 69 ? 143.328 115.813 184.417 1.00 69.82 69 ALA D CA 1
ATOM 8471 C C . ALA D 4 69 ? 142.545 115.457 185.678 1.00 69.82 69 ALA D C 1
ATOM 8472 O O . ALA D 4 69 ? 143.043 115.598 186.794 1.00 69.82 69 ALA D O 1
ATOM 8474 N N . SER E 1 48 ? 152.727 212.937 133.416 1.00 86.04 36 SER E N 1
ATOM 8475 C CA . SER E 1 48 ? 153.420 213.362 134.627 1.00 86.04 36 SER E CA 1
ATOM 8476 C C . SER E 1 48 ? 154.871 212.904 134.616 1.00 86.04 36 SER E C 1
ATOM 8477 O O . SER E 1 48 ? 155.248 212.036 133.831 1.00 86.04 36 SER E O 1
ATOM 8480 N N . ALA E 1 49 ? 155.678 213.490 135.504 1.00 86.67 37 ALA E N 1
ATOM 8481 C CA . ALA E 1 49 ? 157.098 213.155 135.555 1.00 86.67 37 ALA E CA 1
ATOM 8482 C C . ALA E 1 49 ? 157.314 211.691 135.921 1.00 86.67 37 ALA E C 1
ATOM 8483 O O . ALA E 1 49 ? 158.161 211.014 135.325 1.00 86.67 37 ALA E O 1
ATOM 8485 N N . ARG E 1 50 ? 156.561 211.185 136.900 1.00 85.38 38 ARG E N 1
ATOM 8486 C CA . ARG E 1 50 ? 156.709 209.787 137.289 1.00 85.38 38 ARG E CA 1
ATOM 8487 C C . ARG E 1 50 ? 156.350 208.856 136.140 1.00 85.38 38 ARG E C 1
ATOM 8488 O O . ARG E 1 50 ? 157.020 207.841 135.922 1.00 85.38 38 ARG E O 1
ATOM 8496 N N . LEU E 1 51 ? 155.290 209.180 135.400 1.00 87.25 39 LEU E N 1
ATOM 8497 C CA . LEU E 1 51 ? 154.920 208.363 134.251 1.00 87.25 39 LEU E CA 1
ATOM 8498 C C . LEU E 1 51 ? 156.021 208.360 133.202 1.00 87.25 39 LEU E C 1
ATOM 8499 O O . LEU E 1 51 ? 156.336 207.313 132.626 1.00 87.25 39 LEU E O 1
ATOM 8504 N N . ASP E 1 52 ? 156.620 209.524 132.944 1.00 85.37 40 ASP E N 1
ATOM 8505 C CA . ASP E 1 52 ? 157.715 209.593 131.984 1.00 85.37 40 ASP E CA 1
ATOM 8506 C C . ASP E 1 52 ? 158.894 208.744 132.435 1.00 85.37 40 ASP E C 1
ATOM 8507 O O . ASP E 1 52 ? 159.483 208.008 131.633 1.00 85.37 40 ASP E O 1
ATOM 8512 N N . TYR E 1 53 ? 159.246 208.824 133.720 1.00 84.27 41 TYR E N 1
ATOM 8513 C CA . TYR E 1 53 ? 160.365 208.033 134.220 1.00 84.27 41 TYR E CA 1
ATOM 8514 C C . TYR E 1 53 ? 160.073 206.542 134.129 1.00 84.27 41 TYR E C 1
ATOM 8515 O O . TYR E 1 53 ? 160.930 205.761 133.700 1.00 84.27 41 TYR E O 1
ATOM 8524 N N . LEU E 1 54 ? 158.868 206.127 134.525 1.00 85.07 42 LEU E N 1
ATOM 8525 C CA . LEU E 1 54 ? 158.527 204.709 134.485 1.00 85.07 42 LEU E CA 1
ATOM 8526 C C . LEU E 1 54 ? 158.501 204.184 133.056 1.00 85.07 42 LEU E C 1
ATOM 8527 O O . LEU E 1 54 ? 158.968 203.071 132.789 1.00 85.07 42 LEU E O 1
ATOM 8532 N N . ARG E 1 55 ? 157.954 204.967 132.122 1.00 87.52 43 ARG E N 1
ATOM 8533 C CA . ARG E 1 55 ? 157.978 204.569 130.719 1.00 87.52 43 ARG E CA 1
ATOM 8534 C C . ARG E 1 55 ? 159.407 204.450 130.207 1.00 87.52 43 ARG E C 1
ATOM 8535 O O . ARG E 1 55 ? 159.742 203.500 129.491 1.00 87.52 43 ARG E O 1
ATOM 8543 N N . LYS E 1 56 ? 160.268 205.400 130.572 1.00 85.16 44 LYS E N 1
ATOM 8544 C CA . LYS E 1 56 ? 161.658 205.345 130.139 1.00 85.16 44 LYS E CA 1
ATOM 8545 C C . LYS E 1 56 ? 162.436 204.223 130.815 1.00 85.16 44 LYS E C 1
ATOM 8546 O O . LYS E 1 56 ? 163.484 203.818 130.302 1.00 85.16 44 LYS E O 1
ATOM 8552 N N . ALA E 1 57 ? 161.957 203.716 131.948 1.00 82.59 45 ALA E N 1
ATOM 8553 C CA . ALA E 1 57 ? 162.683 202.724 132.731 1.00 82.59 45 ALA E CA 1
ATOM 8554 C C . ALA E 1 57 ? 162.277 201.290 132.423 1.00 82.59 45 ALA E C 1
ATOM 8555 O O . ALA E 1 57 ? 162.735 200.375 133.113 1.00 82.59 45 ALA E O 1
ATOM 8557 N N . THR E 1 58 ? 161.426 201.064 131.428 1.00 85.91 46 THR E N 1
ATOM 8558 C CA . THR E 1 58 ? 160.989 199.718 131.089 1.00 85.91 46 THR E CA 1
ATOM 8559 C C . THR E 1 58 ? 161.905 199.101 130.043 1.00 85.91 46 THR E C 1
ATOM 8560 O O . THR E 1 58 ? 162.319 199.767 129.089 1.00 85.91 46 THR E O 1
ATOM 8564 N N . TRP E 1 59 ? 162.221 197.825 130.234 1.00 82.74 47 TRP E N 1
ATOM 8565 C CA . TRP E 1 59 ? 162.928 197.036 129.236 1.00 82.74 47 TRP E CA 1
ATOM 8566 C C . TRP E 1 59 ? 161.886 196.269 128.432 1.00 82.74 47 TRP E C 1
ATOM 8567 O O . TRP E 1 59 ? 161.262 195.335 128.951 1.00 82.74 47 TRP E O 1
ATOM 8578 N N . LYS E 1 60 ? 161.696 196.662 127.174 1.00 87.21 48 LYS E N 1
ATOM 8579 C CA . LYS E 1 60 ? 160.635 196.079 126.363 1.00 87.21 48 LYS E CA 1
ATOM 8580 C C . LYS E 1 60 ? 160.875 194.593 126.143 1.00 87.21 48 LYS E C 1
ATOM 8581 O O . LYS E 1 60 ? 161.978 194.167 125.801 1.00 87.21 48 LYS E O 1
ATOM 8587 N N . LYS E 1 61 ? 159.826 193.804 126.338 1.00 82.83 49 LYS E N 1
ATOM 8588 C CA . LYS E 1 61 ? 159.897 192.361 126.176 1.00 82.83 49 LYS E CA 1
ATOM 8589 C C . LYS E 1 61 ? 159.400 191.894 124.816 1.00 82.83 49 LYS E C 1
ATOM 8590 O O . LYS E 1 61 ? 159.407 190.689 124.549 1.00 82.83 49 LYS E O 1
ATOM 8596 N N . GLY E 1 62 ? 158.972 192.811 123.951 1.00 95.01 50 GLY E N 1
ATOM 8597 C CA . GLY E 1 62 ? 158.551 192.425 122.625 1.00 95.01 50 GLY E CA 1
ATOM 8598 C C . GLY E 1 62 ? 159.720 192.042 121.740 1.00 95.01 50 GLY E C 1
ATOM 8599 O O . GLY E 1 62 ? 160.866 192.426 1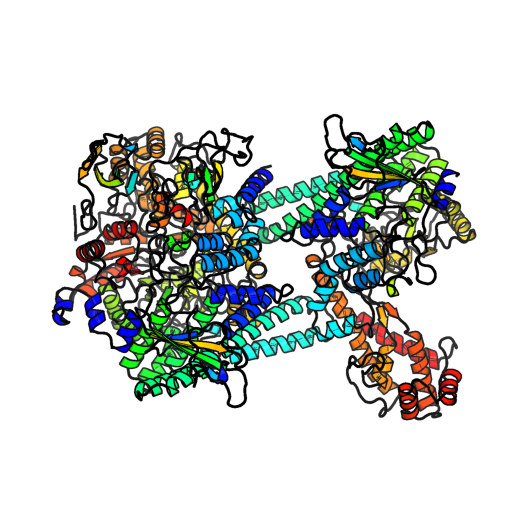21.969 1.00 95.01 50 GLY E O 1
ATOM 8600 N N . ALA E 1 63 ? 159.422 191.255 120.713 1.00 99.90 51 ALA E N 1
ATOM 8601 C CA . ALA E 1 63 ? 160.432 190.785 119.775 1.00 99.90 51 ALA E CA 1
ATOM 8602 C C . ALA E 1 63 ? 160.327 191.580 118.481 1.00 99.90 51 ALA E C 1
ATOM 8603 O O . ALA E 1 63 ? 159.269 191.597 117.843 1.00 99.90 51 ALA E O 1
ATOM 8605 N N . LEU E 1 64 ? 161.419 192.235 118.097 1.00 104.19 52 LEU E N 1
ATOM 8606 C CA . LEU E 1 64 ? 161.505 192.920 116.816 1.00 104.19 52 LEU E CA 1
ATOM 8607 C C . LEU E 1 64 ? 162.191 191.997 115.818 1.00 104.19 52 LEU E C 1
ATOM 8608 O O . LEU E 1 64 ? 163.254 191.436 116.109 1.00 104.19 52 LEU E O 1
ATOM 8613 N N . GLY E 1 65 ? 161.564 191.813 114.659 1.00 105.02 53 GLY E N 1
ATOM 8614 C CA . GLY E 1 65 ? 162.094 190.884 113.681 1.00 105.02 53 GLY E CA 1
ATOM 8615 C C . GLY E 1 65 ? 162.184 189.457 114.167 1.00 105.02 53 GLY E C 1
ATOM 8616 O O . GLY E 1 65 ? 162.944 188.665 113.604 1.00 105.02 53 GLY E O 1
ATOM 8617 N N . GLY E 1 66 ? 161.426 189.103 115.202 1.00 103.90 54 GLY E N 1
ATOM 8618 C CA . GLY E 1 66 ? 161.480 187.765 115.750 1.00 103.90 54 GLY E CA 1
ATOM 8619 C C . GLY E 1 66 ? 162.608 187.509 116.722 1.00 103.90 54 GLY E C 1
ATOM 8620 O O . GLY E 1 66 ? 162.993 186.351 116.909 1.00 103.90 54 GLY E O 1
ATOM 8621 N N . ASN E 1 67 ? 163.154 188.549 117.349 1.00 101.46 55 ASN E N 1
ATOM 8622 C CA . ASN E 1 67 ? 164.245 188.379 118.297 1.00 101.46 55 ASN E CA 1
ATOM 8623 C C . ASN E 1 67 ? 164.127 189.421 119.399 1.00 101.46 55 ASN E C 1
ATOM 8624 O O . ASN E 1 67 ? 163.577 190.506 119.191 1.00 101.46 55 ASN E O 1
ATOM 8629 N N . TYR E 1 68 ? 164.659 189.084 120.572 1.00 95.54 56 TYR E N 1
ATOM 8630 C CA . TYR E 1 68 ? 164.619 189.990 121.707 1.00 95.54 56 TYR E CA 1
ATOM 8631 C C . TYR E 1 68 ? 165.603 191.141 121.512 1.00 95.54 56 TYR E C 1
ATOM 8632 O O . TYR E 1 68 ? 166.462 191.124 120.627 1.00 95.54 56 TYR E O 1
ATOM 8641 N N . PHE E 1 69 ? 165.465 192.155 122.360 1.00 93.17 57 PHE E N 1
ATOM 8642 C CA . PHE E 1 69 ? 166.426 193.243 122.382 1.00 93.17 57 PHE E CA 1
ATOM 8643 C C . PHE E 1 69 ? 167.695 192.808 123.111 1.00 93.17 57 PHE E C 1
ATOM 8644 O O . PHE E 1 69 ? 167.728 191.795 123.816 1.00 93.17 57 PHE E O 1
ATOM 8652 N N . ASP E 1 70 ? 168.757 193.595 122.928 1.00 93.00 58 ASP E N 1
ATOM 8653 C CA . ASP E 1 70 ? 170.071 193.204 123.430 1.00 93.00 58 ASP E CA 1
ATOM 8654 C C . ASP E 1 70 ? 170.094 193.110 124.950 1.00 93.00 58 ASP E C 1
ATOM 8655 O O . ASP E 1 70 ? 170.670 192.170 125.511 1.00 93.00 58 ASP E O 1
ATOM 8660 N N . GLY E 1 71 ? 169.478 194.073 125.636 1.00 86.11 59 GLY E N 1
ATOM 8661 C CA . GLY E 1 71 ? 169.566 194.111 127.086 1.00 86.11 59 GLY E CA 1
ATOM 8662 C C . GLY E 1 71 ? 168.898 192.936 127.771 1.00 86.11 59 GLY E C 1
ATOM 8663 O O . GLY E 1 71 ? 169.324 192.522 128.852 1.00 86.11 59 GLY E O 1
ATOM 8664 N N . ILE E 1 72 ? 167.843 192.391 127.162 1.00 84.96 60 ILE E N 1
ATOM 8665 C CA . ILE E 1 72 ? 167.072 191.330 127.798 1.00 84.96 60 ILE E CA 1
ATOM 8666 C C . ILE E 1 72 ? 167.956 190.116 128.044 1.00 84.96 60 ILE E C 1
ATOM 8667 O O . ILE E 1 72 ? 168.755 189.715 127.188 1.00 84.96 60 ILE E O 1
ATOM 8672 N N . ARG E 1 73 ? 167.824 189.532 129.233 1.00 82.52 61 ARG E N 1
ATOM 8673 C CA . ARG E 1 73 ? 168.578 188.353 129.626 1.00 82.52 61 ARG E CA 1
ATOM 8674 C C . ARG E 1 73 ? 167.625 187.285 130.137 1.00 82.52 61 ARG E C 1
ATOM 8675 O O . ARG E 1 73 ? 166.501 187.579 130.550 1.00 82.52 61 ARG E O 1
ATOM 8683 N N . LEU E 1 74 ? 168.080 186.039 130.091 1.00 78.06 62 LEU E N 1
ATOM 8684 C CA . LEU E 1 74 ? 167.307 184.934 130.634 1.00 78.06 62 LEU E CA 1
ATOM 8685 C C . LEU E 1 74 ? 167.518 184.847 132.139 1.00 78.06 62 LEU E C 1
ATOM 8686 O O . LEU E 1 74 ? 168.652 184.924 132.620 1.00 78.06 62 LEU E O 1
ATOM 8691 N N . ASP E 1 75 ? 166.426 184.685 132.880 1.00 74.60 63 ASP E N 1
ATOM 8692 C CA . ASP E 1 75 ? 166.511 184.550 134.327 1.00 74.60 63 ASP E CA 1
ATOM 8693 C C . ASP E 1 75 ? 166.887 183.120 134.687 1.00 74.60 63 ASP E C 1
ATOM 8694 O O . ASP E 1 75 ? 166.269 182.166 134.207 1.00 74.60 63 ASP E O 1
ATOM 8699 N N . LEU E 1 76 ? 167.907 182.974 135.534 1.00 73.39 64 LEU E N 1
ATOM 8700 C CA . LEU E 1 76 ? 168.366 181.665 135.971 1.00 73.39 64 LEU E CA 1
ATOM 8701 C C . LEU E 1 76 ? 168.000 181.338 137.409 1.00 73.39 64 LEU E C 1
ATOM 8702 O O . LEU E 1 76 ? 167.997 180.158 137.772 1.00 73.39 64 LEU E O 1
ATOM 8707 N N . GLU E 1 77 ? 167.705 182.345 138.232 1.00 72.33 65 GLU E N 1
ATOM 8708 C CA . GLU E 1 77 ? 167.345 182.083 139.620 1.00 72.33 65 GLU E CA 1
ATOM 8709 C C . GLU E 1 77 ? 166.037 181.310 139.715 1.00 72.33 65 GLU E C 1
ATOM 8710 O O . GLU E 1 77 ? 165.926 180.353 140.493 1.00 72.33 65 GLU E O 1
ATOM 8716 N N . TYR E 1 78 ? 165.036 181.707 138.930 1.00 68.87 66 TYR E N 1
ATOM 8717 C CA . TYR E 1 78 ? 163.749 181.014 138.967 1.00 68.87 66 TYR E CA 1
ATOM 8718 C C . TYR E 1 78 ? 163.859 179.551 138.558 1.00 68.87 66 TYR E C 1
ATOM 8719 O O . TYR E 1 78 ? 163.361 178.689 139.305 1.00 68.87 66 TYR E O 1
ATOM 8728 N N . PRO E 1 79 ? 164.464 179.192 137.416 1.00 68.65 67 PRO E N 1
ATOM 8729 C CA . PRO E 1 79 ? 164.603 177.760 137.103 1.00 68.65 67 PRO E CA 1
ATOM 8730 C C . PRO E 1 79 ? 165.409 176.995 138.134 1.00 68.65 67 PRO E C 1
ATOM 8731 O O . PRO E 1 79 ? 165.076 175.846 138.440 1.00 68.65 67 PRO E O 1
ATOM 8735 N N . THR E 1 80 ? 166.455 177.607 138.692 1.00 67.91 68 THR E N 1
ATOM 8736 C CA . THR E 1 80 ? 167.283 176.912 139.674 1.00 67.91 68 THR E CA 1
ATOM 8737 C C . THR E 1 80 ? 166.491 176.600 140.937 1.00 67.91 68 THR E C 1
ATOM 8738 O O . THR E 1 80 ? 166.509 175.466 141.435 1.00 67.91 68 THR E O 1
ATOM 8742 N N . LEU E 1 81 ? 165.786 177.601 141.470 1.00 64.11 69 LEU E N 1
ATOM 8743 C CA . LEU E 1 81 ? 164.977 177.380 142.663 1.00 64.11 69 LEU E CA 1
ATOM 8744 C C . LEU E 1 81 ? 163.866 176.376 142.392 1.00 64.11 69 LEU E C 1
ATOM 8745 O O . LEU E 1 81 ? 163.601 175.491 143.218 1.00 64.11 69 LEU E O 1
ATOM 8750 N N . PHE E 1 82 ? 163.208 176.492 141.234 1.00 65.79 70 PHE E N 1
ATOM 8751 C CA . PHE E 1 82 ? 162.142 175.557 140.899 1.00 65.79 70 PHE E CA 1
ATOM 8752 C C . PHE E 1 82 ? 162.671 174.133 140.811 1.00 65.79 70 PHE E C 1
ATOM 8753 O O . PHE E 1 82 ? 162.036 173.199 141.309 1.00 65.79 70 PHE E O 1
ATOM 8761 N N . THR E 1 83 ? 163.840 173.949 140.194 1.00 68.18 71 THR E N 1
ATOM 8762 C CA . THR E 1 83 ? 164.412 172.615 140.061 1.00 68.18 71 THR E CA 1
ATOM 8763 C C . THR E 1 83 ? 164.820 172.047 141.414 1.00 68.18 71 THR E C 1
ATOM 8764 O O . THR E 1 83 ? 164.617 170.857 141.675 1.00 68.18 71 THR E O 1
ATOM 8768 N N . GLU E 1 84 ? 165.399 172.874 142.286 1.00 68.62 72 GLU E N 1
ATOM 8769 C CA . GLU E 1 84 ? 165.745 172.394 143.621 1.00 68.62 72 GLU E CA 1
ATOM 8770 C C . GLU E 1 84 ? 164.501 171.947 144.379 1.00 68.62 72 GLU E C 1
ATOM 8771 O O . GLU E 1 84 ? 164.472 170.858 144.970 1.00 68.62 72 GLU E O 1
ATOM 8777 N N . ALA E 1 85 ? 163.452 172.771 144.356 1.00 66.45 73 ALA E N 1
ATOM 8778 C CA . ALA E 1 85 ? 162.226 172.416 145.062 1.00 66.45 73 ALA E CA 1
ATOM 8779 C C . ALA E 1 85 ? 161.591 171.164 144.471 1.00 66.45 73 ALA E C 1
ATOM 8780 O O . ALA E 1 85 ? 161.071 170.316 145.205 1.00 66.45 73 ALA E O 1
ATOM 8782 N N . TRP E 1 86 ? 161.621 171.036 143.143 1.00 66.51 74 TRP E N 1
ATOM 8783 C CA . TRP E 1 86 ? 161.112 169.836 142.489 1.00 66.51 74 TRP E CA 1
ATOM 8784 C C . TRP E 1 86 ? 161.890 168.603 142.922 1.00 66.51 74 TRP E C 1
ATOM 8785 O O . TRP E 1 86 ? 161.304 167.543 143.168 1.00 66.51 74 TRP E O 1
ATOM 8796 N N . LYS E 1 87 ? 163.214 168.723 143.017 1.00 69.30 75 LYS E N 1
ATOM 8797 C CA . LYS E 1 87 ? 164.030 167.608 143.484 1.00 69.30 75 LYS E CA 1
ATOM 8798 C C . LYS E 1 87 ? 163.701 167.248 144.925 1.00 69.30 75 LYS E C 1
ATOM 8799 O O . LYS E 1 87 ? 163.781 166.076 145.312 1.00 69.30 75 LYS E O 1
ATOM 8805 N N . LYS E 1 88 ? 163.331 168.243 145.736 1.00 67.78 76 LYS E N 1
ATOM 8806 C CA . LYS E 1 88 ? 163.098 167.984 147.154 1.00 67.78 76 LYS E CA 1
ATOM 8807 C C . LYS E 1 88 ? 161.973 166.979 147.371 1.00 67.78 76 LYS E C 1
ATOM 8808 O O . LYS E 1 88 ? 162.077 166.102 148.235 1.00 67.78 76 LYS E O 1
ATOM 8814 N N . TYR E 1 89 ? 160.890 167.083 146.598 1.00 68.51 77 TYR E N 1
ATOM 8815 C CA . TYR E 1 89 ? 159.684 166.283 146.814 1.00 68.51 77 TYR E CA 1
ATOM 8816 C C . TYR E 1 89 ? 159.435 165.380 145.613 1.00 68.51 77 TYR E C 1
ATOM 8817 O O . TYR E 1 89 ? 158.825 165.805 144.620 1.00 68.51 77 TYR E O 1
ATOM 8826 N N . PRO E 1 90 ? 159.887 164.127 145.658 1.00 68.24 78 PRO E N 1
ATOM 8827 C CA . PRO E 1 90 ? 159.644 163.216 144.532 1.00 68.24 78 PRO E CA 1
ATOM 8828 C C . PRO E 1 90 ? 158.294 162.521 144.599 1.00 68.24 78 PRO E C 1
ATOM 8829 O O . PRO E 1 90 ? 157.719 162.172 143.563 1.00 68.24 78 PRO E O 1
ATOM 8833 N N . ASN E 1 91 ? 157.781 162.310 145.811 1.00 71.07 79 ASN E N 1
ATOM 8834 C CA . ASN E 1 91 ? 156.612 161.464 146.018 1.00 71.07 79 ASN E CA 1
ATOM 8835 C C . ASN E 1 91 ? 155.285 162.203 145.901 1.00 71.07 79 ASN E C 1
ATOM 8836 O O . ASN E 1 91 ? 154.240 161.550 145.830 1.00 71.07 79 ASN E O 1
ATOM 8841 N N . ASP E 1 92 ? 155.292 163.528 145.871 1.00 71.08 80 ASP E N 1
ATOM 8842 C CA . ASP E 1 92 ? 154.040 164.271 145.871 1.00 71.08 80 ASP E CA 1
ATOM 8843 C C . ASP E 1 92 ? 153.369 164.210 144.501 1.00 71.08 80 ASP E C 1
ATOM 8844 O O . ASP E 1 92 ? 154.051 164.103 143.480 1.00 71.08 80 ASP E O 1
ATOM 8849 N N . PRO E 1 93 ? 152.033 164.266 144.449 1.00 69.78 81 PRO E N 1
ATOM 8850 C CA . PRO E 1 93 ? 151.341 164.358 143.156 1.00 69.78 81 PRO E CA 1
ATOM 8851 C C . PRO E 1 93 ? 151.743 165.600 142.377 1.00 69.78 81 PRO E C 1
ATOM 8852 O O . PRO E 1 93 ? 152.413 166.483 142.919 1.00 69.78 81 PRO E O 1
ATOM 8856 N N . SER E 1 94 ? 151.332 165.682 141.109 1.00 68.69 82 SER E N 1
ATOM 8857 C CA . SER E 1 94 ? 151.815 166.747 140.236 1.00 68.69 82 SER E CA 1
ATOM 8858 C C . SER E 1 94 ? 151.429 168.124 140.761 1.00 68.69 82 SER E C 1
ATOM 8859 O O . SER E 1 94 ? 152.278 169.015 140.874 1.00 68.69 82 SER E O 1
ATOM 8862 N N . MET E 1 95 ? 150.152 168.320 141.096 1.00 66.35 83 MET E N 1
ATOM 8863 C CA . MET E 1 95 ? 149.708 169.655 141.487 1.00 66.35 83 MET E CA 1
ATOM 8864 C C . MET E 1 95 ? 150.270 170.056 142.845 1.00 66.35 83 MET E C 1
ATOM 8865 O O . MET E 1 95 ? 150.685 171.204 143.033 1.00 66.35 83 MET E O 1
ATOM 8870 N N . LEU E 1 96 ? 150.305 169.124 143.799 1.00 64.70 84 LEU E N 1
ATOM 8871 C CA . LEU E 1 96 ? 150.886 169.428 145.103 1.00 64.70 84 LEU E CA 1
ATOM 8872 C C . LEU E 1 96 ? 152.375 169.729 144.987 1.00 64.70 84 LEU E C 1
ATOM 8873 O O . LEU E 1 96 ? 152.883 170.660 145.625 1.00 64.70 84 LEU E O 1
ATOM 8878 N N . ARG E 1 97 ? 153.092 168.943 144.183 1.00 64.67 85 ARG E N 1
ATOM 8879 C CA . ARG E 1 97 ? 154.518 169.177 143.993 1.00 64.67 85 ARG E CA 1
ATOM 8880 C C . ARG E 1 97 ? 154.771 170.526 143.337 1.00 64.67 85 ARG E C 1
ATOM 8881 O O . ARG E 1 97 ? 155.684 171.258 143.737 1.00 64.67 85 ARG E O 1
ATOM 8889 N N . ARG E 1 98 ? 153.969 170.876 142.330 1.00 65.65 86 ARG E N 1
ATOM 8890 C CA . ARG E 1 98 ? 154.127 172.177 141.691 1.00 65.65 86 ARG E CA 1
ATOM 8891 C C . ARG E 1 98 ? 153.802 173.307 142.656 1.00 65.65 86 ARG E C 1
ATOM 8892 O O . ARG E 1 98 ? 154.453 174.356 142.630 1.00 65.65 86 ARG E O 1
ATOM 8900 N N . ALA E 1 99 ? 152.792 173.119 143.507 1.00 64.15 87 ALA E N 1
ATOM 8901 C CA . ALA E 1 99 ? 152.465 174.142 144.494 1.00 64.15 87 ALA E CA 1
ATOM 8902 C C . ALA E 1 99 ? 153.607 174.343 145.478 1.00 64.15 87 ALA E C 1
ATOM 8903 O O . ALA E 1 99 ? 153.962 175.482 145.803 1.00 64.15 87 ALA E O 1
ATOM 8905 N N . LYS E 1 100 ? 154.202 173.248 145.959 1.00 61.32 88 LYS E N 1
ATOM 8906 C CA . LYS E 1 100 ? 155.338 173.371 146.869 1.00 61.32 88 LYS E CA 1
ATOM 8907 C C . LYS E 1 100 ? 156.522 174.041 146.185 1.00 61.32 88 LYS E C 1
ATOM 8908 O O . LYS E 1 100 ? 157.200 174.885 146.785 1.00 61.32 88 LYS E O 1
ATOM 8914 N N . ALA E 1 101 ? 156.779 173.685 144.924 1.00 62.05 89 ALA E N 1
ATOM 8915 C CA . ALA E 1 101 ? 157.881 174.295 144.191 1.00 62.05 89 ALA E CA 1
ATOM 8916 C C . ALA E 1 101 ? 157.660 175.790 144.002 1.00 62.05 89 ALA E C 1
ATOM 8917 O O . ALA E 1 101 ? 158.580 176.595 144.200 1.00 62.05 89 ALA E O 1
ATOM 8919 N N . THR E 1 102 ? 156.443 176.183 143.624 1.00 61.34 90 THR E N 1
ATOM 8920 C CA . THR E 1 102 ? 156.146 177.598 143.445 1.00 61.34 90 THR E CA 1
ATOM 8921 C C . THR E 1 102 ? 156.216 178.352 144.764 1.00 61.34 90 THR E C 1
ATOM 8922 O O . THR E 1 102 ? 156.675 179.498 144.795 1.00 61.34 90 THR E O 1
ATOM 8926 N N . ALA E 1 103 ? 155.784 177.728 145.861 1.00 61.18 91 ALA E N 1
ATOM 8927 C CA . ALA E 1 103 ? 155.898 178.364 147.168 1.00 61.18 91 ALA E CA 1
ATOM 8928 C C . ALA E 1 103 ? 157.357 178.588 147.538 1.00 61.18 91 ALA E C 1
ATOM 8929 O O . ALA E 1 103 ? 157.730 179.658 148.030 1.00 61.18 91 ALA E O 1
ATOM 8931 N N . TYR E 1 104 ? 158.199 177.582 147.302 1.00 62.09 92 TYR E N 1
ATOM 8932 C CA . TYR E 1 104 ? 159.624 177.718 147.578 1.00 62.09 92 TYR E CA 1
ATOM 8933 C C . TYR E 1 104 ? 160.240 178.828 146.737 1.00 62.09 92 TYR E C 1
ATOM 8934 O O . TYR E 1 104 ? 161.033 179.636 147.241 1.00 62.09 92 TYR E O 1
ATOM 8943 N N . VAL E 1 105 ? 159.878 178.889 145.455 1.00 59.49 93 VAL E N 1
ATOM 8944 C CA . VAL E 1 105 ? 160.402 179.936 144.583 1.00 59.49 93 VAL E CA 1
ATOM 8945 C C . VAL E 1 105 ? 159.983 181.308 145.092 1.00 59.49 93 VAL E C 1
ATOM 8946 O O . VAL E 1 105 ? 160.811 182.212 145.240 1.00 59.49 93 VAL E O 1
ATOM 8950 N N . LEU E 1 106 ? 158.691 181.476 145.388 1.00 61.09 94 LEU E N 1
ATOM 8951 C CA . LEU E 1 106 ? 158.199 182.768 145.853 1.00 61.09 94 LEU E CA 1
ATOM 8952 C C . LEU E 1 106 ? 158.846 183.172 147.168 1.00 61.09 94 LEU E C 1
ATOM 8953 O O . LEU E 1 106 ? 159.097 184.359 147.395 1.00 61.09 94 LEU E O 1
ATOM 8958 N N . ASP E 1 107 ? 159.117 182.207 148.047 1.00 64.45 95 ASP E N 1
ATOM 8959 C CA . ASP E 1 107 ? 159.846 182.513 149.272 1.00 64.45 95 ASP E CA 1
ATOM 8960 C C . ASP E 1 107 ? 161.248 183.016 148.959 1.00 64.45 95 ASP E C 1
ATOM 8961 O O . ASP E 1 107 ? 161.685 184.042 149.491 1.00 64.45 95 ASP E O 1
ATOM 8966 N N . ASN E 1 108 ? 161.968 182.311 148.090 1.00 61.32 96 ASN E N 1
ATOM 8967 C CA . ASN E 1 108 ? 163.388 182.566 147.892 1.00 61.32 96 ASN E CA 1
ATOM 8968 C C . ASN E 1 108 ? 163.719 183.370 146.644 1.00 61.32 96 ASN E C 1
ATOM 8969 O O . ASN E 1 108 ? 164.901 183.621 146.392 1.00 61.32 96 ASN E O 1
ATOM 8974 N N . ILE E 1 109 ? 162.728 183.780 145.856 1.00 61.11 97 ILE E N 1
ATOM 8975 C CA . ILE E 1 109 ? 163.052 184.553 144.659 1.00 61.11 97 ILE E CA 1
ATOM 8976 C C . ILE E 1 109 ? 163.542 185.942 145.057 1.00 61.11 97 ILE E C 1
ATOM 8977 O O . ILE E 1 109 ? 163.262 186.452 146.148 1.00 61.11 97 ILE E O 1
ATOM 8982 N N . SER E 1 110 ? 164.307 186.553 144.158 1.00 64.82 98 SER E N 1
ATOM 8983 C CA . SER E 1 110 ? 164.747 187.925 144.349 1.00 64.82 98 SER E CA 1
ATOM 8984 C C . SER E 1 110 ? 163.664 188.878 143.865 1.00 64.82 98 SER E C 1
ATOM 8985 O O . SER E 1 110 ? 163.235 188.810 142.709 1.00 64.82 98 SER E O 1
ATOM 8988 N N . ILE E 1 111 ? 163.229 189.771 144.747 1.00 64.05 99 ILE E N 1
ATOM 8989 C CA . ILE E 1 111 ? 162.177 190.726 144.436 1.00 64.05 99 ILE E CA 1
ATOM 8990 C C . ILE E 1 111 ? 162.790 192.115 144.408 1.00 64.05 99 ILE E C 1
ATOM 8991 O O . ILE E 1 111 ? 163.808 192.375 145.056 1.00 64.05 99 ILE E O 1
ATOM 8996 N N . PHE E 1 112 ? 162.179 193.009 143.637 1.00 67.40 100 PHE E N 1
ATOM 8997 C CA . PHE E 1 112 ? 162.718 194.350 143.483 1.00 67.40 100 PHE E CA 1
ATOM 8998 C C . PHE E 1 112 ? 161.591 195.367 143.416 1.00 67.40 100 PHE E C 1
ATOM 8999 O O . PHE E 1 112 ? 160.472 195.054 143.007 1.00 67.40 100 PHE E O 1
ATOM 9007 N N . ILE E 1 113 ? 161.908 196.594 143.821 1.00 67.29 101 ILE E N 1
ATOM 9008 C CA . ILE E 1 113 ? 161.003 197.731 143.721 1.00 67.29 101 ILE E CA 1
ATOM 9009 C C . ILE E 1 113 ? 161.739 198.841 142.988 1.00 67.29 101 ILE E C 1
ATOM 9010 O O . ILE E 1 113 ? 162.820 199.259 143.419 1.00 67.29 101 ILE E O 1
ATOM 9015 N N . THR E 1 114 ? 161.163 199.314 141.886 1.00 74.49 102 THR E N 1
ATOM 9016 C CA . THR E 1 114 ? 161.805 200.344 141.088 1.00 74.49 102 THR E CA 1
ATOM 9017 C C . THR E 1 114 ? 161.885 201.652 141.879 1.00 74.49 102 THR E C 1
ATOM 9018 O O . THR E 1 114 ? 161.259 201.820 142.927 1.00 74.49 102 THR E O 1
ATOM 9022 N N . ASP E 1 115 ? 162.686 202.585 141.358 1.00 80.68 103 ASP E N 1
ATOM 9023 C CA . ASP E 1 115 ? 163.016 203.793 142.108 1.00 80.68 103 ASP E CA 1
ATOM 9024 C C . ASP E 1 115 ? 161.780 204.637 142.397 1.00 80.68 103 ASP E C 1
ATOM 9025 O O . ASP E 1 115 ? 161.620 205.150 143.511 1.00 80.68 103 ASP E O 1
ATOM 9030 N N . SER E 1 116 ? 160.898 204.799 141.411 1.00 80.66 104 SER E N 1
ATOM 9031 C CA . SER E 1 116 ? 159.672 205.569 141.584 1.00 80.66 104 SER E CA 1
ATOM 9032 C C . SER E 1 116 ? 158.422 204.709 141.436 1.00 80.66 104 SER E C 1
ATOM 9033 O O . SER E 1 116 ? 157.353 205.227 141.099 1.00 80.66 104 SER E O 1
ATOM 9036 N N . ALA E 1 117 ? 158.537 203.407 141.677 1.00 82.77 105 ALA E N 1
ATOM 9037 C CA . ALA E 1 117 ? 157.408 202.508 141.490 1.00 82.77 105 ALA E CA 1
ATOM 9038 C C . ALA E 1 117 ? 156.355 202.715 142.569 1.00 82.77 105 ALA E C 1
ATOM 9039 O O . ALA E 1 117 ? 156.672 202.856 143.753 1.00 82.77 105 ALA E O 1
ATOM 9041 N N . GLN E 1 118 ? 155.089 202.732 142.150 1.00 82.53 106 GLN E N 1
ATOM 9042 C CA . GLN E 1 118 ? 153.969 202.697 143.078 1.00 82.53 106 GLN E CA 1
ATOM 9043 C C . GLN E 1 118 ? 153.296 201.334 143.140 1.00 82.53 106 GLN E C 1
ATOM 9044 O O . GLN E 1 118 ? 152.611 201.044 144.126 1.00 82.53 106 GLN E O 1
ATOM 9050 N N . LEU E 1 119 ? 153.475 200.501 142.120 1.00 78.02 107 LEU E N 1
ATOM 9051 C CA . LEU E 1 119 ? 153.018 199.121 142.135 1.00 78.02 107 LEU E CA 1
ATOM 9052 C C . LEU E 1 119 ? 154.220 198.191 142.084 1.00 78.02 107 LEU E C 1
ATOM 9053 O O . LEU E 1 119 ? 155.257 198.521 141.501 1.00 78.02 107 LEU E O 1
ATOM 9058 N N . VAL E 1 120 ? 154.071 197.022 142.697 1.00 70.67 108 VAL E N 1
ATOM 9059 C CA . VAL E 1 120 ? 155.150 196.052 142.793 1.00 70.67 108 VAL E CA 1
ATOM 9060 C C . VAL E 1 120 ? 154.674 194.727 142.217 1.00 70.67 108 VAL E C 1
ATOM 9061 O O . VAL E 1 120 ? 153.479 194.500 142.017 1.00 70.67 108 VAL E O 1
ATOM 9065 N N . GLY E 1 121 ? 155.634 193.849 141.943 1.00 69.80 109 GLY E N 1
ATOM 9066 C CA . GLY E 1 121 ? 155.326 192.544 141.396 1.00 69.80 109 GLY E CA 1
ATOM 9067 C C . GLY E 1 121 ? 155.909 192.338 140.015 1.00 69.80 109 GLY E C 1
ATOM 9068 O O . GLY E 1 121 ? 155.592 193.087 139.086 1.00 69.80 109 GLY E O 1
ATOM 9069 N N . TYR E 1 122 ? 156.765 191.332 139.864 1.00 70.24 110 TYR E N 1
ATOM 9070 C CA . TYR E 1 122 ? 157.426 191.075 138.594 1.00 70.24 110 TYR E CA 1
ATOM 9071 C C . TYR E 1 122 ? 157.677 189.584 138.434 1.00 70.24 110 TYR E C 1
ATOM 9072 O O . TYR E 1 122 ? 157.960 188.886 139.410 1.00 70.24 110 TYR E O 1
ATOM 9081 N N . VAL E 1 123 ? 157.572 189.105 137.197 1.00 71.09 111 VAL E N 1
ATOM 9082 C CA . VAL E 1 123 ? 157.847 187.704 136.876 1.00 71.09 111 VAL E CA 1
ATOM 9083 C C . VAL E 1 123 ? 159.314 187.642 136.461 1.00 71.09 111 VAL E C 1
ATOM 9084 O O . VAL E 1 123 ? 159.661 187.765 135.287 1.00 71.09 111 VAL E O 1
ATOM 9088 N N . GLY E 1 124 ? 160.181 187.456 137.438 1.00 69.91 112 GLY E N 1
ATOM 9089 C CA . GLY E 1 124 ? 161.609 187.422 137.190 1.00 69.91 112 GLY E CA 1
ATOM 9090 C C . GLY E 1 124 ? 162.371 187.981 138.371 1.00 69.91 112 GLY E C 1
ATOM 9091 O O . GLY E 1 124 ? 161.809 188.583 139.282 1.00 69.91 112 GLY E O 1
ATOM 9092 N N . SER E 1 125 ? 163.683 187.766 138.340 1.00 67.17 113 SER E N 1
ATOM 9093 C CA . SER E 1 125 ? 164.557 188.202 139.418 1.00 67.17 113 SER E CA 1
ATOM 9094 C C . SER E 1 125 ? 165.066 189.624 139.244 1.00 67.17 113 SER E C 1
ATOM 9095 O O . SER E 1 125 ? 165.691 190.156 140.167 1.00 67.17 113 SER E O 1
ATOM 9098 N N . ALA E 1 126 ? 164.821 190.249 138.099 1.00 68.46 114 ALA E N 1
ATOM 9099 C CA . ALA E 1 126 ? 165.282 191.605 137.847 1.00 68.46 114 ALA E CA 1
ATOM 9100 C C . ALA E 1 126 ? 164.436 192.195 136.730 1.00 68.46 114 ALA E C 1
ATOM 9101 O O . ALA E 1 126 ? 163.844 191.451 135.942 1.00 68.46 114 ALA E O 1
ATOM 9103 N N . PRO E 1 127 ? 164.351 193.525 136.641 1.00 70.65 115 PRO E N 1
ATOM 9104 C CA . PRO E 1 127 ? 163.517 194.129 135.589 1.00 70.65 115 PRO E CA 1
ATOM 9105 C C . PRO E 1 127 ? 163.956 193.781 134.180 1.00 70.65 115 PRO E C 1
ATOM 9106 O O . PRO E 1 127 ? 163.113 193.716 133.277 1.00 70.65 115 PRO E O 1
ATOM 9110 N N . HIS E 1 128 ? 165.249 193.562 133.957 1.00 73.47 116 HIS E N 1
ATOM 9111 C CA . HIS E 1 128 ? 165.755 193.298 132.618 1.00 73.47 116 HIS E CA 1
ATOM 9112 C C . HIS E 1 128 ? 165.634 191.838 132.203 1.00 73.47 116 HIS E C 1
ATOM 9113 O O . HIS E 1 128 ? 165.820 191.537 131.020 1.00 73.47 116 HIS E O 1
ATOM 9120 N N . THR E 1 129 ? 165.332 190.932 133.125 1.00 72.79 117 THR E N 1
ATOM 9121 C CA . THR E 1 129 ? 165.354 189.512 132.814 1.00 72.79 117 THR E CA 1
ATOM 9122 C C . THR E 1 129 ? 164.032 189.060 132.201 1.00 72.79 117 THR E C 1
ATOM 9123 O O . THR E 1 129 ? 163.053 189.804 132.137 1.00 72.79 117 THR E O 1
ATOM 9127 N N . ILE E 1 130 ? 164.018 187.809 131.747 1.00 76.18 118 ILE E N 1
ATOM 9128 C CA . ILE E 1 130 ? 162.856 187.207 131.109 1.00 76.18 118 ILE E CA 1
ATOM 9129 C C . ILE E 1 130 ? 162.550 185.894 131.815 1.00 76.18 118 ILE E C 1
ATOM 9130 O O . ILE E 1 130 ? 163.456 185.224 132.323 1.00 76.18 118 ILE E O 1
ATOM 9135 N N . ALA E 1 131 ? 161.272 185.547 131.882 1.00 79.11 119 ALA E N 1
ATOM 9136 C CA . ALA E 1 131 ? 160.862 184.318 132.540 1.00 79.11 119 ALA E CA 1
ATOM 9137 C C . ALA E 1 131 ? 161.115 183.114 131.643 1.00 79.11 119 ALA E C 1
ATOM 9138 O O . ALA E 1 131 ? 161.054 183.204 130.415 1.00 79.11 119 ALA E O 1
ATOM 9140 N N . TRP E 1 132 ? 161.392 181.974 132.271 1.00 78.30 120 TRP E N 1
ATOM 9141 C CA . TRP E 1 132 ? 161.609 180.723 131.560 1.00 78.30 120 TRP E CA 1
ATOM 9142 C C . TRP E 1 132 ? 160.725 179.648 132.172 1.00 78.30 120 TRP E C 1
ATOM 9143 O O . TRP E 1 132 ? 160.774 179.417 133.384 1.00 78.30 120 TRP E O 1
ATOM 9154 N N . ARG E 1 133 ? 159.924 178.993 131.331 1.00 77.27 121 ARG E N 1
ATOM 9155 C CA . ARG E 1 133 ? 159.092 177.869 131.755 1.00 77.27 121 ARG E CA 1
ATOM 9156 C C . ARG E 1 133 ? 159.960 176.621 131.673 1.00 77.27 121 ARG E C 1
ATOM 9157 O O . ARG E 1 133 ? 160.064 175.991 130.619 1.00 77.27 121 ARG E O 1
ATOM 9165 N N . VAL E 1 134 ? 160.588 176.262 132.793 1.00 77.22 122 VAL E N 1
ATOM 9166 C CA . VAL E 1 134 ? 161.670 175.285 132.758 1.00 77.22 122 VAL E CA 1
ATOM 9167 C C . VAL E 1 134 ? 161.153 173.912 132.337 1.00 77.22 122 VAL E C 1
ATOM 9168 O O . VAL E 1 134 ? 161.834 173.173 131.617 1.00 77.22 122 VAL E O 1
ATOM 9172 N N . ASP E 1 135 ? 159.950 173.542 132.778 1.00 77.43 123 ASP E N 1
ATOM 9173 C CA . ASP E 1 135 ? 159.383 172.231 132.484 1.00 77.43 123 ASP E CA 1
ATOM 9174 C C . ASP E 1 135 ? 158.218 172.317 131.501 1.00 77.43 123 ASP E C 1
ATOM 9175 O O . ASP E 1 135 ? 157.267 171.537 131.588 1.00 77.43 123 ASP E O 1
ATOM 9180 N N . GLY E 1 136 ? 158.281 173.256 130.562 1.00 80.48 124 GLY E N 1
ATOM 9181 C CA . GLY E 1 136 ? 157.246 173.385 129.557 1.00 80.48 124 GLY E CA 1
ATOM 9182 C C . GLY E 1 136 ? 157.392 172.388 128.427 1.00 80.48 124 GLY E C 1
ATOM 9183 O O . GLY E 1 136 ? 156.508 171.556 128.206 1.00 80.48 124 GLY E O 1
ATOM 9184 N N . ALA E 1 137 ? 158.512 172.456 127.712 1.00 81.01 125 ALA E N 1
ATOM 9185 C CA . ALA E 1 137 ? 158.791 171.538 126.618 1.00 81.01 125 ALA E CA 1
ATOM 9186 C C . ALA E 1 137 ? 160.296 171.361 126.489 1.00 81.01 125 ALA E C 1
ATOM 9187 O O . ALA E 1 137 ? 161.055 172.320 126.654 1.00 81.01 125 ALA E O 1
ATOM 9189 N N . SER E 1 138 ? 160.719 170.129 126.195 1.00 81.28 126 SER E N 1
ATOM 9190 C CA . SER E 1 138 ? 162.141 169.858 126.007 1.00 81.28 126 SER E CA 1
ATOM 9191 C C . SER E 1 138 ? 162.687 170.598 124.794 1.00 81.28 126 SER E C 1
ATOM 9192 O O . SER E 1 138 ? 163.848 171.024 124.786 1.00 81.28 126 SER E O 1
ATOM 9195 N N . THR E 1 139 ? 161.864 170.752 123.754 1.00 85.07 127 THR E N 1
ATOM 9196 C CA . THR E 1 139 ? 162.262 171.560 122.607 1.00 85.07 127 THR E CA 1
ATOM 9197 C C . THR E 1 139 ? 162.545 172.994 123.029 1.00 85.07 127 THR E C 1
ATOM 9198 O O . THR E 1 139 ? 163.534 173.598 122.593 1.00 85.07 127 THR E O 1
ATOM 9202 N N . VAL E 1 140 ? 161.691 173.550 123.890 1.00 85.64 128 VAL E N 1
ATOM 9203 C CA . VAL E 1 140 ? 161.903 174.903 124.393 1.00 85.64 128 VAL E CA 1
ATOM 9204 C C . VAL E 1 140 ? 163.198 174.984 125.191 1.00 85.64 128 VAL E C 1
ATOM 9205 O O . VAL E 1 140 ? 163.940 175.966 125.092 1.00 85.64 128 VAL E O 1
ATOM 9209 N N . ASN E 1 141 ? 163.488 173.962 126.001 1.00 84.56 129 ASN E N 1
ATOM 9210 C CA . ASN E 1 141 ? 164.724 173.966 126.781 1.00 84.56 129 ASN E CA 1
ATOM 9211 C C . ASN E 1 141 ? 165.946 173.941 125.870 1.00 84.56 129 ASN E C 1
ATOM 9212 O O . ASN E 1 141 ? 166.914 174.687 126.078 1.00 84.56 129 ASN E O 1
ATOM 9217 N N . SER E 1 142 ? 165.920 173.079 124.852 1.00 89.47 130 SER E N 1
ATOM 9218 C CA . SER E 1 142 ? 167.041 173.008 123.923 1.00 89.47 130 SER E CA 1
ATOM 9219 C C . SER E 1 142 ? 167.208 174.318 123.166 1.00 89.47 130 SER E C 1
ATOM 9220 O O . SER E 1 142 ? 168.335 174.745 122.889 1.00 89.47 130 SER E O 1
ATOM 9223 N N . GLU E 1 143 ? 166.097 174.970 122.819 1.00 92.91 131 GLU E N 1
ATOM 9224 C CA . GLU E 1 143 ? 166.183 176.252 122.132 1.00 92.91 131 GLU E CA 1
ATOM 9225 C C . GLU E 1 143 ? 166.692 177.352 123.055 1.00 92.91 131 GLU E C 1
ATOM 9226 O O . GLU E 1 143 ? 167.371 178.278 122.598 1.00 92.91 131 GLU E O 1
ATOM 9232 N N . VAL E 1 144 ? 166.364 177.274 124.346 1.00 89.49 132 VAL E N 1
ATOM 9233 C CA . VAL E 1 144 ? 166.947 178.183 125.328 1.00 89.49 132 VAL E CA 1
ATOM 9234 C C . VAL E 1 144 ? 168.455 178.003 125.366 1.00 89.49 132 VAL E C 1
ATOM 9235 O O . VAL E 1 144 ? 169.219 178.975 125.401 1.00 89.49 132 VAL E O 1
ATOM 9239 N N . TYR E 1 145 ? 168.904 176.749 125.360 1.00 89.76 133 TYR E N 1
ATOM 9240 C CA . TYR E 1 145 ? 170.338 176.490 125.293 1.00 89.76 133 TYR E CA 1
ATOM 9241 C C . TYR E 1 145 ? 170.947 177.083 124.028 1.00 89.76 133 TYR E C 1
ATOM 9242 O O . TYR E 1 145 ? 171.997 177.733 124.082 1.00 89.76 133 TYR E O 1
ATOM 9251 N N . ASN E 1 146 ? 170.288 176.889 122.886 1.00 94.40 134 ASN E N 1
ATOM 9252 C CA . ASN E 1 146 ? 170.857 177.321 121.612 1.00 94.40 134 ASN E CA 1
ATOM 9253 C C . ASN E 1 146 ? 170.804 178.836 121.446 1.00 94.40 134 ASN E C 1
ATOM 9254 O O . ASN E 1 146 ? 171.709 179.428 120.844 1.00 94.40 134 ASN E O 1
ATOM 9259 N N . GLU E 1 147 ? 169.758 179.473 121.963 1.00 98.14 135 GLU E N 1
ATOM 9260 C CA . GLU E 1 147 ? 169.473 180.864 121.632 1.00 98.14 135 GLU E CA 1
ATOM 9261 C C . GLU E 1 147 ? 170.621 181.782 122.044 1.00 98.14 135 GLU E C 1
ATOM 9262 O O . GLU E 1 147 ? 171.101 181.695 123.179 1.00 98.14 135 GLU E O 1
ATOM 9268 N N . PRO E 1 148 ? 171.083 182.661 121.157 1.00 98.22 136 PRO E N 1
ATOM 9269 C CA . PRO E 1 148 ? 172.185 183.566 121.502 1.00 98.22 136 PRO E CA 1
ATOM 9270 C C . PRO E 1 148 ? 171.699 184.883 122.082 1.00 98.22 136 PRO E C 1
ATOM 9271 O O . PRO E 1 148 ? 170.582 185.333 121.814 1.00 98.22 136 PRO E O 1
ATOM 9275 N N . GLY E 1 149 ? 172.566 185.506 122.889 1.00 94.49 137 GLY E N 1
ATOM 9276 C CA . GLY E 1 149 ? 172.371 186.875 123.311 1.00 94.49 137 GLY E CA 1
ATOM 9277 C C . GLY E 1 149 ? 171.575 187.092 124.586 1.00 94.49 137 GLY E C 1
ATOM 9278 O O . GLY E 1 149 ? 171.451 188.243 125.029 1.00 94.49 137 GLY E O 1
ATOM 9279 N N . ILE E 1 150 ? 171.026 186.046 125.191 1.00 89.13 138 ILE E N 1
ATOM 9280 C CA . ILE E 1 150 ? 170.256 186.193 126.418 1.00 89.13 138 ILE E CA 1
ATOM 9281 C C . ILE E 1 150 ? 170.975 185.552 127.603 1.00 89.13 138 ILE E C 1
ATOM 9282 O O . ILE E 1 150 ? 170.342 185.190 128.593 1.00 89.13 138 ILE E O 1
ATOM 9287 N N . HIS E 1 151 ? 172.292 185.402 127.518 1.00 93.48 139 HIS E N 1
ATOM 9288 C CA . HIS E 1 151 ? 173.081 184.751 128.556 1.00 93.48 139 HIS E CA 1
ATOM 9289 C C . HIS E 1 151 ? 174.060 185.752 129.152 1.00 93.48 139 HIS E C 1
ATOM 9290 O O . HIS E 1 151 ? 174.631 186.575 128.428 1.00 93.48 139 HIS E O 1
ATOM 9297 N N . ALA E 1 152 ? 174.244 185.671 130.470 1.00 100.10 140 ALA E N 1
ATOM 9298 C CA . ALA E 1 152 ? 175.030 186.621 131.249 1.00 100.10 140 ALA E CA 1
ATOM 9299 C C . ALA E 1 152 ? 176.501 186.644 130.847 1.00 100.10 140 ALA E C 1
ATOM 9300 O O . ALA E 1 152 ? 176.952 185.810 130.054 1.00 100.10 140 ALA E O 1
ATOM 9302 N N . GLU E 1 153 ? 177.245 187.613 131.387 1.00 104.67 141 GLU E N 1
ATOM 9303 C CA . GLU E 1 153 ? 178.656 187.754 131.041 1.00 104.67 141 GLU E CA 1
ATOM 9304 C C . GLU E 1 153 ? 179.468 186.484 131.270 1.00 104.67 141 GLU E C 1
ATOM 9305 O O . GLU E 1 153 ? 180.291 186.152 130.400 1.00 104.67 141 GLU E O 1
ATOM 9311 N N . PRO E 1 154 ? 179.312 185.743 132.373 1.00 102.82 142 PRO E N 1
ATOM 9312 C CA . PRO E 1 154 ? 179.984 184.426 132.406 1.00 102.82 142 PRO E CA 1
ATOM 9313 C C . PRO E 1 154 ? 179.249 183.421 131.528 1.00 102.82 142 PRO E C 1
ATOM 9314 O O . PRO E 1 154 ? 178.628 182.458 131.994 1.00 102.82 142 PRO E O 1
ATOM 9318 N N . GLU E 1 155 ? 179.326 183.653 130.213 1.00 101.72 143 GLU E N 1
ATOM 9319 C CA . GLU E 1 155 ? 178.536 182.875 129.264 1.00 101.72 143 GLU E CA 1
ATOM 9320 C C . GLU E 1 155 ? 178.839 181.390 129.378 1.00 101.72 143 GLU E C 1
ATOM 9321 O O . GLU E 1 155 ? 177.936 180.557 129.257 1.00 101.72 143 GLU E O 1
ATOM 9327 N N . ALA E 1 156 ? 180.102 181.041 129.618 1.00 97.99 144 ALA E N 1
ATOM 9328 C CA . ALA E 1 156 ? 180.451 179.641 129.829 1.00 97.99 144 ALA E CA 1
ATOM 9329 C C . ALA E 1 156 ? 179.730 179.071 131.047 1.00 97.99 144 ALA E C 1
ATOM 9330 O O . ALA E 1 156 ? 179.086 178.019 130.966 1.00 97.99 144 ALA E O 1
ATOM 9332 N N . GLU E 1 157 ? 179.809 179.767 132.184 1.00 97.63 145 GLU E N 1
ATOM 9333 C CA . GLU E 1 157 ? 179.167 179.276 133.401 1.00 97.63 145 GLU E CA 1
ATOM 9334 C C . GLU E 1 157 ? 177.648 179.284 133.275 1.00 97.63 145 GLU E C 1
ATOM 9335 O O . GLU E 1 157 ? 176.974 178.351 133.732 1.00 97.63 145 GLU E O 1
ATOM 9341 N N . SER E 1 158 ? 177.093 180.339 132.675 1.00 96.86 146 SER E N 1
ATOM 9342 C CA . SER E 1 158 ? 175.647 180.418 132.501 1.00 96.86 146 SER E CA 1
ATOM 9343 C C . SER E 1 158 ? 175.142 179.283 131.621 1.00 96.86 146 SER E C 1
ATOM 9344 O O . SER E 1 158 ? 174.135 178.637 131.935 1.00 96.86 146 SER E O 1
ATOM 9347 N N . LEU E 1 159 ? 175.846 179.012 130.521 1.00 92.50 147 LEU E N 1
ATOM 9348 C CA . LEU E 1 159 ? 175.455 177.904 129.662 1.00 92.50 147 LEU E CA 1
ATOM 9349 C C . LEU E 1 159 ? 175.685 176.563 130.340 1.00 92.50 147 LEU E C 1
ATOM 9350 O O . LEU E 1 159 ? 174.953 175.609 130.074 1.00 92.50 147 LEU E O 1
ATOM 9355 N N . LYS E 1 160 ? 176.671 176.474 131.233 1.00 91.36 148 LYS E N 1
ATOM 9356 C CA . LYS E 1 160 ? 176.851 175.254 132.014 1.00 91.36 148 LYS E CA 1
ATOM 9357 C C . LYS E 1 160 ? 175.641 174.995 132.903 1.00 91.36 148 LYS E C 1
ATOM 9358 O O . LYS E 1 160 ? 175.128 173.871 132.972 1.00 91.36 148 LYS E O 1
ATOM 9364 N N . LYS E 1 161 ? 175.172 176.036 133.593 1.00 90.47 149 LYS E N 1
ATOM 9365 C CA . LYS E 1 161 ? 173.993 175.891 134.442 1.00 90.47 149 LYS E CA 1
ATOM 9366 C C . LYS E 1 161 ? 172.756 175.554 133.617 1.00 90.47 149 LYS E C 1
ATOM 9367 O O . LYS E 1 161 ? 171.952 174.697 134.008 1.00 90.47 149 LYS E O 1
ATOM 9373 N N . VAL E 1 162 ? 172.590 176.214 132.469 1.00 85.03 150 VAL E N 1
ATOM 9374 C CA . VAL E 1 162 ? 171.448 175.931 131.604 1.00 85.03 150 VAL E CA 1
ATOM 9375 C C . VAL E 1 162 ? 171.502 174.493 131.103 1.00 85.03 150 VAL E C 1
ATOM 9376 O O . VAL E 1 162 ? 170.478 173.804 131.036 1.00 85.03 150 VAL E O 1
ATOM 9380 N N . ALA E 1 163 ? 172.697 174.018 130.744 1.00 85.96 151 ALA E N 1
ATOM 9381 C CA . ALA E 1 163 ? 172.847 172.646 130.278 1.00 85.96 151 ALA E CA 1
ATOM 9382 C C . ALA E 1 163 ? 172.536 171.649 131.385 1.00 85.96 151 ALA E C 1
ATOM 9383 O O . ALA E 1 163 ? 171.912 170.616 131.132 1.00 85.96 151 ALA E O 1
ATOM 9385 N N . GLU E 1 164 ? 172.967 171.934 132.616 1.00 86.37 152 GLU E N 1
ATOM 9386 C CA . GLU E 1 164 ? 172.630 171.049 133.728 1.00 86.37 152 GLU E CA 1
ATOM 9387 C C . GLU E 1 164 ? 171.124 171.005 133.958 1.00 86.37 152 GLU E C 1
ATOM 9388 O O . GLU E 1 164 ? 170.547 169.931 134.184 1.00 86.37 152 GLU E O 1
ATOM 9394 N N . ILE E 1 165 ? 170.471 172.166 133.896 1.00 81.11 153 ILE E N 1
ATOM 9395 C CA . ILE E 1 165 ? 169.023 172.219 134.080 1.00 81.11 153 ILE E CA 1
ATOM 9396 C C . ILE E 1 165 ? 168.320 171.415 132.993 1.00 81.11 153 ILE E C 1
ATOM 9397 O O . ILE E 1 165 ? 167.412 170.620 133.270 1.00 81.11 153 ILE E O 1
ATOM 9402 N N . ASN E 1 166 ? 168.740 171.598 131.739 1.00 80.95 154 ASN E N 1
ATOM 9403 C CA . ASN E 1 166 ? 168.141 170.847 130.640 1.00 80.95 154 ASN E CA 1
ATOM 9404 C C . ASN E 1 166 ? 168.389 169.354 130.796 1.00 80.95 154 ASN E C 1
ATOM 9405 O O . ASN E 1 166 ? 167.510 168.538 130.501 1.00 80.95 154 ASN E O 1
ATOM 9410 N N . SER E 1 167 ? 169.584 168.978 131.257 1.00 79.85 155 SER E N 1
ATOM 9411 C CA . SER E 1 167 ? 169.887 167.570 131.472 1.00 79.85 155 SER E CA 1
ATOM 9412 C C . SER E 1 167 ? 168.955 166.965 132.508 1.00 79.85 155 SER E C 1
ATOM 9413 O O . SER E 1 167 ? 168.495 165.828 132.352 1.00 79.85 155 SER E O 1
ATOM 9416 N N . TYR E 1 168 ? 168.672 167.704 133.582 1.00 76.37 156 TYR E N 1
ATOM 9417 C CA . TYR E 1 168 ? 167.715 167.196 134.559 1.00 76.37 156 TYR E CA 1
ATOM 9418 C C . TYR E 1 168 ? 166.313 167.104 133.969 1.00 76.37 156 TYR E C 1
ATOM 9419 O O . TYR E 1 168 ? 165.610 166.109 134.180 1.00 76.37 156 TYR E O 1
ATOM 9428 N N . TRP E 1 169 ? 165.886 168.128 133.233 1.00 76.20 157 TRP E N 1
ATOM 9429 C CA . TRP E 1 169 ? 164.518 168.174 132.730 1.00 76.20 157 TRP E CA 1
ATOM 9430 C C . TRP E 1 169 ? 164.337 167.468 131.395 1.00 76.20 157 TRP E C 1
ATOM 9431 O O . TRP E 1 169 ? 163.214 167.442 130.880 1.00 76.20 157 TRP E O 1
ATOM 9442 N N . ASN E 1 170 ? 165.393 166.911 130.813 1.00 77.07 158 ASN E N 1
ATOM 9443 C CA . ASN E 1 170 ? 165.247 166.172 129.567 1.00 77.07 158 ASN E CA 1
ATOM 9444 C C . ASN E 1 170 ? 164.603 164.821 129.850 1.00 77.07 158 ASN E C 1
ATOM 9445 O O . ASN E 1 170 ? 165.121 164.033 130.647 1.00 77.07 158 ASN E O 1
ATOM 9450 N N . GLY E 1 171 ? 163.473 164.555 129.201 1.00 77.06 159 GLY E N 1
ATOM 9451 C CA . GLY E 1 171 ? 162.758 163.312 129.394 1.00 77.06 159 GLY E CA 1
ATOM 9452 C C . GLY E 1 171 ? 161.741 163.317 130.514 1.00 77.06 159 GLY E C 1
ATOM 9453 O O . GLY E 1 171 ? 161.026 162.321 130.680 1.00 77.06 159 GLY E O 1
ATOM 9454 N N . GLN E 1 172 ? 161.652 164.398 131.287 1.00 78.49 160 GLN E N 1
ATOM 9455 C CA . GLN E 1 172 ? 160.671 164.513 132.359 1.00 78.49 160 GLN E CA 1
ATOM 9456 C C . GLN E 1 172 ? 159.665 165.626 132.105 1.00 78.49 160 GLN E C 1
ATOM 9457 O O . GLN E 1 172 ? 158.843 165.919 132.981 1.00 78.49 160 GLN E O 1
ATOM 9463 N N . THR E 1 173 ? 159.702 166.247 130.933 1.00 75.89 161 THR E N 1
ATOM 9464 C CA . THR E 1 173 ? 158.813 167.352 130.627 1.00 75.89 161 THR E CA 1
ATOM 9465 C C . THR E 1 173 ? 157.415 166.842 130.290 1.00 75.89 161 THR E C 1
ATOM 9466 O O . THR E 1 173 ? 157.219 165.678 129.931 1.00 75.89 161 THR E O 1
ATOM 9470 N N . ALA E 1 174 ? 156.431 167.736 130.421 1.00 73.78 162 ALA E N 1
ATOM 9471 C CA . ALA E 1 174 ? 155.048 167.371 130.125 1.00 73.78 162 ALA E CA 1
ATOM 9472 C C . ALA E 1 174 ? 154.870 167.005 128.657 1.00 73.78 162 ALA E C 1
ATOM 9473 O O . ALA E 1 174 ? 154.186 166.026 128.331 1.00 73.78 162 ALA E O 1
ATOM 9475 N N . VAL E 1 175 ? 155.470 167.786 127.756 1.00 77.34 163 VAL E N 1
ATOM 9476 C CA . VAL E 1 175 ? 155.379 167.477 126.334 1.00 77.34 163 VAL E CA 1
ATOM 9477 C C . VAL E 1 175 ? 156.036 166.139 126.037 1.00 77.34 163 VAL E C 1
ATOM 9478 O O . VAL E 1 175 ? 155.569 165.387 125.174 1.00 77.34 163 VAL E O 1
ATOM 9482 N N . ASP E 1 176 ? 157.116 165.813 126.748 1.00 76.03 164 ASP E N 1
ATOM 9483 C CA . ASP E 1 176 ? 157.727 164.497 126.597 1.00 76.03 164 ASP E CA 1
ATOM 9484 C C . ASP E 1 176 ? 156.758 163.393 126.995 1.00 76.03 164 ASP E C 1
ATOM 9485 O O . ASP E 1 176 ? 156.680 162.355 126.329 1.00 76.03 164 ASP E O 1
ATOM 9490 N N . LYS E 1 177 ? 156.011 163.596 128.082 1.00 72.27 165 LYS E N 1
ATOM 9491 C CA . LYS E 1 177 ? 155.022 162.607 128.497 1.00 72.27 165 LYS E CA 1
ATOM 9492 C C . LYS E 1 177 ? 153.914 162.462 127.459 1.00 72.27 165 LYS E C 1
ATOM 9493 O O . LYS E 1 177 ? 153.475 161.343 127.162 1.00 72.27 165 LYS E O 1
ATOM 9499 N N . VAL E 1 178 ? 153.456 163.581 126.894 1.00 73.32 166 VAL E N 1
ATOM 9500 C CA . VAL E 1 178 ? 152.434 163.523 125.850 1.00 73.32 166 VAL E CA 1
ATOM 9501 C C . VAL E 1 178 ? 152.954 162.753 124.643 1.00 73.32 166 VAL E C 1
ATOM 9502 O O . VAL E 1 178 ? 152.253 161.912 124.069 1.00 73.32 166 VAL E O 1
ATOM 9506 N N . GLY E 1 179 ? 154.196 163.028 124.244 1.00 76.40 167 GLY E N 1
ATOM 9507 C CA . GLY E 1 179 ? 154.768 162.331 123.104 1.00 76.40 167 GLY E CA 1
ATOM 9508 C C . GLY E 1 179 ? 154.957 160.848 123.356 1.00 76.40 167 GLY E C 1
ATOM 9509 O O . GLY E 1 179 ? 154.786 160.028 122.452 1.00 76.40 167 GLY E O 1
ATOM 9510 N N . ARG E 1 180 ? 155.327 160.482 124.583 1.00 72.03 168 ARG E N 1
ATOM 9511 C CA . ARG E 1 180 ? 155.489 159.067 124.899 1.00 72.03 168 ARG E CA 1
ATOM 9512 C C . ARG E 1 180 ? 154.147 158.348 124.936 1.00 72.03 168 ARG E C 1
ATOM 9513 O O . ARG E 1 180 ? 154.057 157.177 124.549 1.00 72.03 168 ARG E O 1
ATOM 9521 N N . LEU E 1 181 ? 153.094 159.021 125.405 1.00 74.55 169 LEU E N 1
ATOM 9522 C CA . LEU E 1 181 ? 151.790 158.368 125.462 1.00 74.55 169 LEU E CA 1
ATOM 9523 C C . LEU E 1 181 ? 151.232 158.117 124.066 1.00 74.55 169 LEU E C 1
ATOM 9524 O O . LEU E 1 181 ? 150.648 157.059 123.806 1.00 74.55 169 LEU E O 1
ATOM 9529 N N . ILE E 1 182 ? 151.397 159.079 123.155 1.00 81.30 170 ILE E N 1
ATOM 9530 C CA . ILE E 1 182 ? 150.979 158.865 121.777 1.00 81.30 170 ILE E CA 1
ATOM 9531 C C . ILE E 1 182 ? 151.825 157.749 121.160 1.00 81.30 170 ILE E C 1
ATOM 9532 O O . ILE E 1 182 ? 152.894 157.386 121.668 1.00 81.30 170 ILE E O 1
ATOM 9537 N N . ASP E 1 183 ? 151.329 157.192 120.058 1.00 91.07 171 ASP E N 1
ATOM 9538 C CA . ASP E 1 183 ? 152.041 156.104 119.401 1.00 91.07 171 ASP E CA 1
ATOM 9539 C C . ASP E 1 183 ? 153.394 156.594 118.891 1.00 91.07 171 ASP E C 1
ATOM 9540 O O . ASP E 1 183 ? 153.511 157.739 118.444 1.00 91.07 171 ASP E O 1
ATOM 9545 N N . PRO E 1 184 ? 154.432 155.752 118.947 1.00 94.52 172 PRO E N 1
ATOM 9546 C CA . PRO E 1 184 ? 155.787 156.245 118.644 1.00 94.52 172 PRO E CA 1
ATOM 9547 C C . PRO E 1 184 ? 155.918 156.858 117.265 1.00 94.52 172 PRO E C 1
ATOM 9548 O O . PRO E 1 184 ? 156.627 157.859 117.103 1.00 94.52 172 PRO E O 1
ATOM 9552 N N . GLU E 1 185 ? 155.249 156.288 116.264 1.00 100.75 173 GLU E N 1
ATOM 9553 C CA . GLU E 1 185 ? 155.290 156.873 114.929 1.00 100.75 173 GLU E CA 1
ATOM 9554 C C . GLU E 1 185 ? 154.708 158.279 114.930 1.00 100.75 173 GLU E C 1
ATOM 9555 O O . GLU E 1 185 ? 155.270 159.193 114.314 1.00 100.75 173 GLU E O 1
ATOM 9561 N N . ASP E 1 186 ? 153.582 158.470 115.619 1.00 97.89 174 ASP E N 1
ATOM 9562 C CA . ASP E 1 186 ? 152.979 159.795 115.703 1.00 97.89 174 ASP E CA 1
ATOM 9563 C C . ASP E 1 186 ? 153.908 160.773 116.411 1.00 97.89 174 ASP E C 1
ATOM 9564 O O . ASP E 1 186 ? 154.041 161.927 115.991 1.00 97.89 174 ASP E O 1
ATOM 9569 N N . ALA E 1 187 ? 154.563 160.329 117.488 1.00 99.22 175 ALA E N 1
ATOM 9570 C CA . ALA E 1 187 ? 155.500 161.196 118.199 1.00 99.22 175 ALA E CA 1
ATOM 9571 C C . ALA E 1 187 ? 156.658 161.610 117.299 1.00 99.22 175 ALA E C 1
ATOM 9572 O O . ALA E 1 187 ? 157.042 162.786 117.258 1.00 99.22 175 ALA E O 1
ATOM 9574 N N . VAL E 1 188 ? 157.222 160.652 116.560 1.00 102.46 176 VAL E N 1
ATOM 9575 C CA . VAL E 1 188 ? 158.364 160.964 115.708 1.00 102.46 176 VAL E CA 1
ATOM 9576 C C . VAL E 1 188 ? 157.952 161.881 114.564 1.00 102.46 176 VAL E C 1
ATOM 9577 O O . VAL E 1 188 ? 158.717 162.769 114.168 1.00 102.46 176 VAL E O 1
ATOM 9581 N N . LYS E 1 189 ? 156.746 161.702 114.020 1.00 106.69 177 LYS E N 1
ATOM 9582 C CA . LYS E 1 189 ? 156.272 162.625 112.993 1.00 106.69 177 LYS E CA 1
ATOM 9583 C C . LYS E 1 189 ? 156.046 164.021 113.563 1.00 106.69 177 LYS E C 1
ATOM 9584 O O . LYS E 1 189 ? 156.430 165.019 112.943 1.00 106.69 177 LYS E O 1
ATOM 9590 N N . PHE E 1 190 ? 155.422 164.109 114.740 1.00 100.86 178 PHE E N 1
ATOM 9591 C CA . PHE E 1 190 ? 155.045 165.405 115.295 1.00 100.86 178 PHE E CA 1
ATOM 9592 C C . PHE E 1 190 ? 156.269 166.213 115.700 1.00 100.86 178 PHE E C 1
ATOM 9593 O O . PHE E 1 190 ? 156.365 167.407 115.396 1.00 100.86 178 PHE E O 1
ATOM 9601 N N . PHE E 1 191 ? 157.214 165.583 116.390 1.00 100.85 179 PHE E N 1
ATOM 9602 C CA . PHE E 1 191 ? 158.379 166.292 116.896 1.00 100.85 179 PHE E CA 1
ATOM 9603 C C . PHE E 1 191 ? 159.526 166.340 115.897 1.00 100.85 179 PHE E C 1
ATOM 9604 O O . PHE E 1 191 ? 160.597 166.857 116.228 1.00 100.85 179 PHE E O 1
ATOM 9612 N N . SER E 1 192 ? 159.332 165.809 114.688 1.00 105.90 180 SER E N 1
ATOM 9613 C CA . SER E 1 192 ? 160.311 166.022 113.630 1.00 105.90 180 SER E CA 1
ATOM 9614 C C . SER E 1 192 ? 160.316 167.471 113.162 1.00 105.90 180 SER E C 1
ATOM 9615 O O . SER E 1 192 ? 161.352 167.973 112.712 1.00 105.90 180 SER E O 1
ATOM 9618 N N . GLY E 1 193 ? 159.177 168.155 113.266 1.00 110.46 181 GLY E N 1
ATOM 9619 C CA . GLY E 1 193 ? 159.065 169.540 112.870 1.00 110.46 181 GLY E CA 1
ATOM 9620 C C . GLY E 1 193 ? 158.628 169.771 111.439 1.00 110.46 181 GLY E C 1
ATOM 9621 O O . GLY E 1 193 ? 158.367 170.923 111.069 1.00 110.46 181 GLY E O 1
ATOM 9622 N N . ALA E 1 194 ? 158.548 168.719 110.621 1.00 117.30 182 ALA E N 1
ATOM 9623 C CA . ALA E 1 194 ? 158.149 168.889 109.228 1.00 117.30 182 ALA E CA 1
ATOM 9624 C C . ALA E 1 194 ? 156.671 169.247 109.116 1.00 117.30 182 ALA E C 1
ATOM 9625 O O . ALA E 1 194 ? 156.302 170.189 108.404 1.00 117.30 182 ALA E O 1
ATOM 9627 N N . ILE E 1 195 ? 155.810 168.496 109.807 1.00 113.81 183 ILE E N 1
ATOM 9628 C CA . ILE E 1 195 ? 154.374 168.756 109.752 1.00 113.81 183 ILE E CA 1
ATOM 9629 C C . ILE E 1 195 ? 154.054 170.102 110.381 1.00 113.81 183 ILE E C 1
ATOM 9630 O O . ILE E 1 195 ? 153.223 170.859 109.870 1.00 113.81 183 ILE E O 1
ATOM 9635 N N . GLY E 1 196 ? 154.706 170.422 111.491 1.00 113.83 184 GLY E N 1
ATOM 9636 C CA . GLY E 1 196 ? 154.455 171.676 112.167 1.00 113.83 184 GLY E CA 1
ATOM 9637 C C . GLY E 1 196 ? 155.083 171.676 113.542 1.00 113.83 184 GLY E C 1
ATOM 9638 O O . GLY E 1 196 ? 155.778 170.734 113.939 1.00 113.83 184 GLY E O 1
ATOM 9639 N N . TRP E 1 197 ? 154.821 172.762 114.264 1.00 110.73 185 TRP E N 1
ATOM 9640 C CA . TRP E 1 197 ? 155.327 172.964 115.615 1.00 110.73 185 TRP E CA 1
ATOM 9641 C C . TRP E 1 197 ? 154.158 173.189 116.559 1.00 110.73 185 TRP E C 1
ATOM 9642 O O . TRP E 1 197 ? 153.280 174.011 116.279 1.00 110.73 185 TRP E O 1
ATOM 9653 N N . GLY E 1 198 ? 154.145 172.457 117.663 1.00 101.99 186 GLY E N 1
ATOM 9654 C CA . GLY E 1 198 ? 153.098 172.608 118.657 1.00 101.99 186 GLY E CA 1
ATOM 9655 C C . GLY E 1 198 ? 153.569 172.164 120.021 1.00 101.99 186 GLY E C 1
ATOM 9656 O O . GLY E 1 198 ? 154.455 171.314 120.149 1.00 101.99 186 GLY E O 1
ATOM 9657 N N . THR E 1 199 ? 152.968 172.749 121.052 1.00 91.45 187 THR E N 1
ATOM 9658 C CA . THR E 1 199 ? 153.247 172.378 122.438 1.00 91.45 187 THR E CA 1
ATOM 9659 C C . THR E 1 199 ? 151.962 171.890 123.090 1.00 91.45 187 THR E C 1
ATOM 9660 O O . THR E 1 199 ? 151.172 172.703 123.602 1.00 91.45 187 THR E O 1
ATOM 9664 N N . PRO E 1 200 ? 151.704 170.584 123.096 1.00 86.25 188 PRO E N 1
ATOM 9665 C CA . PRO E 1 200 ? 150.446 170.052 123.659 1.00 86.25 188 PRO E CA 1
ATOM 9666 C C . PRO E 1 200 ? 150.494 169.837 125.170 1.00 86.25 188 PRO E C 1
ATOM 9667 O O . PRO E 1 200 ? 150.577 168.724 125.686 1.00 86.25 188 PRO E O 1
ATOM 9671 N N . SER E 1 201 ? 150.431 170.941 125.909 1.00 86.02 189 SER E N 1
ATOM 9672 C CA . SER E 1 201 ? 150.416 170.886 127.364 1.00 86.02 189 SER E CA 1
ATOM 9673 C C . SER E 1 201 ? 149.848 172.193 127.894 1.00 86.02 189 SER E C 1
ATOM 9674 O O . SER E 1 201 ? 149.683 173.167 127.157 1.00 86.02 189 SER E O 1
ATOM 9677 N N . SER E 1 202 ? 149.546 172.198 129.192 1.00 82.21 190 SER E N 1
ATOM 9678 C CA . SER E 1 202 ? 149.012 173.384 129.846 1.00 82.21 190 SER E CA 1
ATOM 9679 C C . SER E 1 202 ? 150.089 174.385 130.238 1.00 82.21 190 SER E C 1
ATOM 9680 O O . SER E 1 202 ? 149.750 175.502 130.642 1.00 82.21 190 SER E O 1
ATOM 9683 N N . ALA E 1 203 ? 151.368 174.018 130.133 1.00 81.48 191 ALA E N 1
ATOM 9684 C CA . ALA E 1 203 ? 152.437 174.967 130.415 1.00 81.48 191 ALA E CA 1
ATOM 9685 C C . ALA E 1 203 ? 152.408 176.153 129.465 1.00 81.48 191 ALA E C 1
ATOM 9686 O O . ALA E 1 203 ? 152.915 177.226 129.810 1.00 81.48 191 ALA E O 1
ATOM 9688 N N . PHE E 1 204 ? 151.834 175.979 128.279 1.00 83.63 192 PHE E N 1
ATOM 9689 C CA . PHE E 1 204 ? 151.620 177.059 127.332 1.00 83.63 192 PHE E CA 1
ATOM 9690 C C . PHE E 1 204 ? 150.165 177.027 126.894 1.00 83.63 192 PHE E C 1
ATOM 9691 O O . PHE E 1 204 ? 149.560 175.959 126.777 1.00 83.63 192 PHE E O 1
ATOM 9699 N N . GLY E 1 205 ? 149.608 178.196 126.654 1.00 86.55 193 GLY E N 1
ATOM 9700 C CA . GLY E 1 205 ? 148.213 178.311 126.309 1.00 86.55 193 GLY E CA 1
ATOM 9701 C C . GLY E 1 205 ? 147.618 179.540 126.948 1.00 86.55 193 GLY E C 1
ATOM 9702 O O . GLY E 1 205 ? 148.326 180.397 127.474 1.00 86.55 193 GLY E O 1
ATOM 9703 N N . TYR E 1 206 ? 146.293 179.627 126.902 1.00 86.96 194 TYR E N 1
ATOM 9704 C CA . TYR E 1 206 ? 145.570 180.794 127.385 1.00 86.96 194 TYR E CA 1
ATOM 9705 C C . TYR E 1 206 ? 144.704 180.400 128.572 1.00 86.96 194 TYR E C 1
ATOM 9706 O O . TYR E 1 206 ? 143.933 179.442 128.492 1.00 86.96 194 TYR E O 1
ATOM 9715 N N . SER E 1 207 ? 144.830 181.131 129.672 1.00 86.41 195 SER E N 1
ATOM 9716 C CA . SER E 1 207 ? 144.079 180.831 130.880 1.00 86.41 195 SER E CA 1
ATOM 9717 C C . SER E 1 207 ? 143.002 181.880 131.099 1.00 86.41 195 SER E C 1
ATOM 9718 O O . SER E 1 207 ? 143.245 183.079 130.936 1.00 86.41 195 SER E O 1
ATOM 9721 N N . GLY E 1 208 ? 141.813 181.418 131.471 1.00 86.60 196 GLY E N 1
ATOM 9722 C CA . GLY E 1 208 ? 140.706 182.297 131.808 1.00 86.60 196 GLY E CA 1
ATOM 9723 C C . GLY E 1 208 ? 140.577 182.428 133.317 1.00 86.60 196 GLY E C 1
ATOM 9724 O O . GLY E 1 208 ? 140.739 181.454 134.050 1.00 86.60 196 GLY E O 1
ATOM 9725 N N . LYS E 1 209 ? 140.282 183.642 133.767 1.00 83.36 197 LYS E N 1
ATOM 9726 C CA . LYS E 1 209 ? 140.250 183.961 135.188 1.00 83.36 197 LYS E CA 1
ATOM 9727 C C . LYS E 1 209 ? 138.819 184.209 135.642 1.00 83.36 197 LYS E C 1
ATOM 9728 O O . LYS E 1 209 ? 138.093 184.996 135.027 1.00 83.36 197 LYS E O 1
ATOM 9734 N N . ASN E 1 210 ? 138.423 183.533 136.723 1.00 82.86 198 ASN E N 1
ATOM 9735 C CA . ASN E 1 210 ? 137.088 183.665 137.306 1.00 82.86 198 ASN E CA 1
ATOM 9736 C C . ASN E 1 210 ? 137.013 184.969 138.101 1.00 82.86 198 ASN E C 1
ATOM 9737 O O . ASN E 1 210 ? 137.029 184.995 139.333 1.00 82.86 198 ASN E O 1
ATOM 9742 N N . PHE E 1 211 ? 136.921 186.075 137.360 1.00 82.06 199 PHE E N 1
ATOM 9743 C CA . PHE E 1 211 ? 136.976 187.394 137.984 1.00 82.06 199 PHE E CA 1
ATOM 9744 C C . PHE E 1 211 ? 135.815 187.614 138.946 1.00 82.06 199 PHE E C 1
ATOM 9745 O O . PHE E 1 211 ? 135.989 188.223 140.007 1.00 82.06 199 PHE E O 1
ATOM 9753 N N . GLU E 1 212 ? 134.623 187.130 138.595 1.00 86.26 200 GLU E N 1
ATOM 9754 C CA . GLU E 1 212 ? 133.478 187.282 139.487 1.00 86.26 200 GLU E CA 1
ATOM 9755 C C . GLU E 1 212 ? 133.719 186.614 140.833 1.00 86.26 200 GLU E C 1
ATOM 9756 O O . GLU E 1 212 ? 133.139 187.023 141.844 1.00 86.26 200 GLU E O 1
ATOM 9762 N N . TYR E 1 213 ? 134.566 185.585 140.865 1.00 78.66 201 TYR E N 1
ATOM 9763 C CA . TYR E 1 213 ? 134.794 184.851 142.103 1.00 78.66 201 TYR E CA 1
ATOM 9764 C C . TYR E 1 213 ? 135.625 185.660 143.093 1.00 78.66 201 TYR E C 1
ATOM 9765 O O . TYR E 1 213 ? 135.296 185.723 144.283 1.00 78.66 201 TYR E O 1
ATOM 9774 N N . PHE E 1 214 ? 136.709 186.284 142.626 1.00 78.16 202 PHE E N 1
ATOM 9775 C CA . PHE E 1 214 ? 137.678 186.902 143.525 1.00 78.16 202 PHE E CA 1
ATOM 9776 C C . PHE E 1 214 ? 137.876 188.395 143.292 1.00 78.16 202 PHE E C 1
ATOM 9777 O O . PHE E 1 214 ? 138.808 188.975 143.861 1.00 78.16 202 PHE E O 1
ATOM 9785 N N . MET E 1 215 ? 137.030 189.043 142.493 1.00 82.72 203 MET E N 1
ATOM 9786 C CA . MET E 1 215 ? 137.268 190.445 142.173 1.00 82.72 203 MET E CA 1
ATOM 9787 C C . MET E 1 215 ? 136.015 191.300 142.321 1.00 82.72 203 MET E C 1
ATOM 9788 O O . MET E 1 215 ? 136.026 192.465 141.903 1.00 82.72 203 MET E O 1
ATOM 9793 N N . LYS E 1 216 ? 134.940 190.761 142.900 1.00 82.33 204 LYS E N 1
ATOM 9794 C CA . LYS E 1 216 ? 133.764 191.574 143.179 1.00 82.33 204 LYS E CA 1
ATOM 9795 C C . LYS E 1 216 ? 134.007 192.525 144.343 1.00 82.33 204 LYS E C 1
ATOM 9796 O O . LYS E 1 216 ? 133.380 193.590 144.418 1.00 82.33 204 LYS E O 1
ATOM 9802 N N . GLY E 1 217 ? 134.913 192.161 145.247 1.00 81.96 205 GLY E N 1
ATOM 9803 C CA . GLY E 1 217 ? 135.140 192.883 146.482 1.00 81.96 205 GLY E CA 1
ATOM 9804 C C . GLY E 1 217 ? 134.755 192.102 147.718 1.00 81.96 205 GLY E C 1
ATOM 9805 O O . GLY E 1 217 ? 135.174 192.466 148.827 1.00 81.96 205 GLY E O 1
ATOM 9806 N N . ASP E 1 218 ? 133.954 191.047 147.562 1.00 83.62 206 ASP E N 1
ATOM 9807 C CA . ASP E 1 218 ? 133.562 190.221 148.696 1.00 83.62 206 ASP E CA 1
ATOM 9808 C C . ASP E 1 218 ? 134.698 189.311 149.140 1.00 83.62 206 ASP E C 1
ATOM 9809 O O . ASP E 1 218 ? 134.894 189.095 150.340 1.00 83.62 206 ASP E O 1
ATOM 9814 N N . ARG E 1 219 ? 135.459 188.774 148.189 1.00 79.25 207 ARG E N 1
ATOM 9815 C CA . ARG E 1 219 ? 136.440 187.735 148.460 1.00 79.25 207 ARG E CA 1
ATOM 9816 C C . ARG E 1 219 ? 137.846 188.213 148.129 1.00 79.25 207 ARG E C 1
ATOM 9817 O O . ARG E 1 219 ? 138.056 188.963 147.169 1.00 79.25 207 ARG E O 1
ATOM 9825 N N . ALA E 1 220 ? 138.800 187.774 148.944 1.00 75.31 208 ALA E N 1
ATOM 9826 C CA . ALA E 1 220 ? 140.218 187.905 148.645 1.00 75.31 208 ALA E CA 1
ATOM 9827 C C . ALA E 1 220 ? 140.880 186.556 148.881 1.00 75.31 208 ALA E C 1
ATOM 9828 O O . ALA E 1 220 ? 140.191 185.541 149.016 1.00 75.31 208 ALA E O 1
ATOM 9830 N N . PHE E 1 221 ? 142.211 186.529 148.944 1.00 71.65 209 PHE E N 1
ATOM 9831 C CA . PHE E 1 221 ? 142.891 185.256 149.150 1.00 71.65 209 PHE E CA 1
ATOM 9832 C C . PHE E 1 221 ? 142.564 184.652 150.509 1.00 71.65 209 PHE E C 1
ATOM 9833 O O . PHE E 1 221 ? 142.483 183.428 150.628 1.00 71.65 209 PHE E O 1
ATOM 9841 N N . SER E 1 222 ? 142.376 185.477 151.543 1.00 72.40 210 SER E N 1
ATOM 9842 C CA . SER E 1 222 ? 142.026 184.930 152.853 1.00 72.40 210 SER E CA 1
ATOM 9843 C C . SER E 1 222 ? 140.639 184.299 152.845 1.00 72.40 210 SER E C 1
ATOM 9844 O O . SER E 1 222 ? 140.428 183.251 153.462 1.00 72.40 210 SER E O 1
ATOM 9847 N N . GLN E 1 223 ? 139.676 184.927 152.170 1.00 73.50 211 GLN E N 1
ATOM 9848 C CA . GLN E 1 223 ? 138.337 184.348 152.100 1.00 73.50 211 GLN E CA 1
ATOM 9849 C C . GLN E 1 223 ? 138.341 183.049 151.301 1.00 73.50 211 GLN E C 1
ATOM 9850 O O . GLN E 1 223 ? 137.664 182.080 151.667 1.00 73.50 211 GLN E O 1
ATOM 9856 N N . ILE E 1 224 ? 139.100 183.009 150.204 1.00 70.11 212 ILE E N 1
ATOM 9857 C CA . ILE E 1 224 ? 139.230 181.770 149.447 1.00 70.11 212 ILE E CA 1
ATOM 9858 C C . ILE E 1 224 ? 139.900 180.701 150.298 1.00 70.11 212 ILE E C 1
ATOM 9859 O O . ILE E 1 224 ? 139.530 179.525 150.241 1.00 70.11 212 ILE E O 1
ATOM 9864 N N . ILE E 1 225 ? 140.889 181.092 151.106 1.00 68.85 213 ILE E N 1
ATOM 9865 C CA . ILE E 1 225 ? 141.539 180.140 152.002 1.00 68.85 213 ILE E CA 1
ATOM 9866 C C . ILE E 1 225 ? 140.549 179.620 153.034 1.00 68.85 213 ILE E C 1
ATOM 9867 O O . ILE E 1 225 ? 140.564 178.438 153.384 1.00 68.85 213 ILE E O 1
ATOM 9872 N N . ALA E 1 226 ? 139.676 180.492 153.538 1.00 70.09 214 ALA E N 1
ATOM 9873 C CA . ALA E 1 226 ? 138.667 180.064 154.503 1.00 70.09 214 ALA E CA 1
ATOM 9874 C C . ALA E 1 226 ? 137.699 179.065 153.881 1.00 70.09 214 ALA E C 1
ATOM 9875 O O . ALA E 1 226 ? 137.341 178.055 154.500 1.00 70.09 214 ALA E O 1
ATOM 9877 N N . GLU E 1 227 ? 137.255 179.337 152.653 1.00 74.02 215 GLU E N 1
ATOM 9878 C CA . GLU E 1 227 ? 136.363 178.403 151.971 1.00 74.02 215 GLU E CA 1
ATOM 9879 C C . GLU E 1 227 ? 137.060 177.075 151.693 1.00 74.02 215 GLU E C 1
ATOM 9880 O O . GLU E 1 227 ? 136.458 176.002 151.837 1.00 74.02 215 GLU E O 1
ATOM 9886 N N . ILE E 1 228 ? 138.335 177.126 151.301 1.00 67.86 216 ILE E N 1
ATOM 9887 C CA . ILE E 1 228 ? 139.103 175.902 151.096 1.00 67.86 216 ILE E CA 1
ATOM 9888 C C . ILE E 1 228 ? 139.254 175.142 152.407 1.00 67.86 216 ILE E C 1
ATOM 9889 O O . ILE E 1 228 ? 139.222 173.909 152.430 1.00 67.86 216 ILE E O 1
ATOM 9894 N N . ASP E 1 229 ? 139.423 175.862 153.518 1.00 71.38 217 ASP E N 1
ATOM 9895 C CA . ASP E 1 229 ? 139.498 175.211 154.821 1.00 71.38 217 ASP E CA 1
ATOM 9896 C C . ASP E 1 229 ? 138.186 174.529 155.167 1.00 71.38 217 ASP E C 1
ATOM 9897 O O . ASP E 1 229 ? 138.179 173.431 155.730 1.00 71.38 217 ASP E O 1
ATOM 9902 N N . GLU E 1 230 ? 137.063 175.175 154.854 1.00 74.90 218 GLU E N 1
ATOM 9903 C CA . GLU E 1 230 ? 135.766 174.545 155.074 1.00 74.90 218 GLU E CA 1
ATOM 9904 C C . GLU E 1 230 ? 135.641 173.262 154.261 1.00 74.90 218 GLU E C 1
ATOM 9905 O O . GLU E 1 230 ? 135.217 172.219 154.778 1.00 74.90 218 GLU E O 1
ATOM 9911 N N . LYS E 1 231 ? 136.025 173.320 152.983 1.00 69.80 219 LYS E N 1
ATOM 9912 C CA . LYS E 1 231 ? 135.964 172.131 152.137 1.00 69.80 219 LYS E CA 1
ATOM 9913 C C . LYS E 1 231 ? 136.879 171.033 152.664 1.00 69.80 219 LYS E C 1
ATOM 9914 O O . LYS E 1 231 ? 136.502 169.855 152.686 1.00 69.80 219 LYS E O 1
ATOM 9920 N N . ILE E 1 232 ? 138.085 171.402 153.097 1.00 67.47 220 ILE E N 1
ATOM 9921 C CA . ILE E 1 232 ? 139.039 170.426 153.611 1.00 67.47 220 ILE E CA 1
ATOM 9922 C C . ILE E 1 232 ? 138.509 169.781 154.881 1.00 67.47 220 ILE E C 1
ATOM 9923 O O . ILE E 1 232 ? 138.612 168.565 155.059 1.00 67.47 220 ILE E O 1
ATOM 9928 N N . ASP E 1 233 ? 137.948 170.581 155.789 1.00 72.67 221 ASP E N 1
ATOM 9929 C CA . ASP E 1 233 ? 137.409 170.029 157.026 1.00 72.67 221 ASP E CA 1
ATOM 9930 C C . ASP E 1 233 ? 136.244 169.092 156.747 1.00 72.67 221 ASP E C 1
ATOM 9931 O O . ASP E 1 233 ? 136.130 168.030 157.370 1.00 72.67 221 ASP E O 1
ATOM 9936 N N . GLU E 1 234 ? 135.374 169.460 155.804 1.00 73.52 222 GLU E N 1
ATOM 9937 C CA . GLU E 1 234 ? 134.282 168.568 155.432 1.00 73.52 222 GLU E CA 1
ATOM 9938 C C . GLU E 1 234 ? 134.812 167.262 154.850 1.00 73.52 222 GLU E C 1
ATOM 9939 O O . GLU E 1 234 ? 134.309 166.180 155.175 1.00 73.52 222 GLU E O 1
ATOM 9945 N N . ALA E 1 235 ? 135.833 167.343 153.995 1.00 69.91 223 ALA E N 1
ATOM 9946 C CA . ALA E 1 235 ? 136.403 166.135 153.408 1.00 69.91 223 ALA E CA 1
ATOM 9947 C C . ALA E 1 235 ? 137.067 165.261 154.466 1.00 69.91 223 ALA E C 1
ATOM 9948 O O . ALA E 1 235 ? 136.951 164.032 154.422 1.00 69.91 223 ALA E O 1
ATOM 9950 N N . GLU E 1 236 ? 137.783 165.874 155.412 1.00 72.30 224 GLU E N 1
ATOM 9951 C CA . GLU E 1 236 ? 138.384 165.117 156.508 1.00 72.30 224 GLU E CA 1
ATOM 9952 C C . GLU E 1 236 ? 137.313 164.421 157.333 1.00 72.30 224 GLU E C 1
ATOM 9953 O O . GLU E 1 236 ? 137.472 163.262 157.730 1.00 72.30 224 GLU E O 1
ATOM 9959 N N . GLU E 1 237 ? 136.220 165.131 157.621 1.00 71.22 225 GLU E N 1
ATOM 9960 C CA . GLU E 1 237 ? 135.105 164.525 158.338 1.00 71.22 225 GLU E CA 1
ATOM 9961 C C . GLU E 1 237 ? 134.542 163.340 157.567 1.00 71.22 225 GLU E C 1
ATOM 9962 O O . GLU E 1 237 ? 134.190 162.313 158.156 1.00 71.22 225 GLU E O 1
ATOM 9968 N N . ALA E 1 238 ? 134.444 163.471 156.243 1.00 66.78 226 ALA E N 1
ATOM 9969 C CA . ALA E 1 238 ? 133.947 162.370 155.424 1.00 66.78 226 ALA E CA 1
ATOM 9970 C C . ALA E 1 238 ? 134.893 161.176 155.461 1.00 66.78 226 ALA E C 1
ATOM 9971 O O . ALA E 1 238 ? 134.449 160.029 155.585 1.00 66.78 226 ALA E O 1
ATOM 9973 N N . THR E 1 239 ? 136.199 161.423 155.364 1.00 66.36 227 THR E N 1
ATOM 9974 C CA . THR E 1 239 ? 137.183 160.351 155.257 1.00 66.36 227 THR E CA 1
ATOM 9975 C C . THR E 1 239 ? 137.406 159.609 156.564 1.00 66.36 227 THR E C 1
ATOM 9976 O O . THR E 1 239 ? 138.112 158.596 156.560 1.00 66.36 227 THR E O 1
ATOM 9980 N N . ILE E 1 240 ? 136.847 160.082 157.672 1.00 65.16 228 ILE E N 1
ATOM 9981 C CA . ILE E 1 240 ? 136.879 159.351 158.929 1.00 65.16 228 ILE E CA 1
ATOM 9982 C C . ILE E 1 240 ? 135.490 158.833 159.294 1.00 65.16 228 ILE E C 1
ATOM 9983 O O . ILE E 1 240 ? 135.255 158.436 160.432 1.00 65.16 228 ILE E O 1
ATOM 9988 N N . GLY E 1 241 ? 134.571 158.830 158.340 1.00 59.12 229 GLY E N 1
ATOM 9989 C CA . GLY E 1 241 ? 133.198 158.422 158.561 1.00 59.12 229 GLY E CA 1
ATOM 9990 C C . GLY E 1 241 ? 132.909 157.042 158.015 1.00 59.12 229 GLY E C 1
ATOM 9991 O O . GLY E 1 241 ? 133.746 156.137 158.085 1.00 59.12 229 GLY E O 1
ATOM 9992 N N . THR E 1 242 ? 131.713 156.883 157.466 1.00 56.29 230 THR E N 1
ATOM 9993 C CA . THR E 1 242 ? 131.271 155.580 156.986 1.00 56.29 230 THR E CA 1
ATOM 9994 C C . THR E 1 242 ? 131.998 155.216 155.697 1.00 56.29 230 THR E C 1
ATOM 9995 O O . THR E 1 242 ? 132.030 156.023 154.762 1.00 56.29 230 THR E O 1
ATOM 9999 N N . PRO E 1 243 ? 132.599 154.031 155.612 1.00 56.14 231 PRO E N 1
ATOM 10000 C CA . PRO E 1 243 ? 133.216 153.608 154.350 1.00 56.14 231 PRO E CA 1
ATOM 10001 C C . PRO E 1 243 ? 132.183 153.508 153.239 1.00 56.14 231 PRO E C 1
ATOM 10002 O O . PRO E 1 243 ? 131.058 153.051 153.451 1.00 56.14 231 PRO E O 1
ATOM 10006 N N . SER E 1 244 ? 132.583 153.928 152.047 1.00 58.44 232 SER E N 1
ATOM 10007 C CA . SER E 1 244 ? 131.727 153.901 150.869 1.00 58.44 232 SER E CA 1
ATOM 10008 C C . SER E 1 244 ? 132.572 154.288 149.663 1.00 58.44 232 SER E C 1
ATOM 10009 O O . SER E 1 244 ? 133.592 154.962 149.815 1.00 58.44 232 SER E O 1
ATOM 10012 N N . PRO E 1 245 ? 132.171 153.868 148.463 1.00 57.41 233 PRO E N 1
ATOM 10013 C CA . PRO E 1 245 ? 132.893 154.309 147.260 1.00 57.41 233 PRO E CA 1
ATOM 10014 C C . PRO E 1 245 ? 132.821 155.806 147.027 1.00 57.41 233 PRO E C 1
ATOM 10015 O O . PRO E 1 245 ? 133.639 156.338 146.269 1.00 57.41 233 PRO E O 1
ATOM 10019 N N . HIS E 1 246 ? 131.864 156.501 147.644 1.00 58.87 234 HIS E N 1
ATOM 10020 C CA . HIS E 1 246 ? 131.734 157.938 147.432 1.00 58.87 234 HIS E CA 1
ATOM 10021 C C . HIS E 1 246 ? 132.922 158.703 148.004 1.00 58.87 234 HIS E C 1
ATOM 10022 O O . HIS E 1 246 ? 133.383 159.679 147.401 1.00 58.87 234 HIS E O 1
ATOM 10029 N N . ILE E 1 247 ? 133.424 158.290 149.171 1.00 57.27 235 ILE E N 1
ATOM 10030 C CA . ILE E 1 247 ? 134.526 159.013 149.805 1.00 57.27 235 ILE E CA 1
ATOM 10031 C C . ILE E 1 247 ? 135.887 158.675 149.222 1.00 57.27 235 ILE E C 1
ATOM 10032 O O . ILE E 1 247 ? 136.863 159.372 149.523 1.00 57.27 235 ILE E O 1
ATOM 10037 N N . LEU E 1 248 ? 135.988 157.624 148.410 1.00 54.62 236 LEU E N 1
ATOM 10038 C CA . LEU E 1 248 ? 137.285 157.247 147.847 1.00 54.62 236 LEU E CA 1
ATOM 10039 C C . LEU E 1 248 ? 137.895 158.335 146.971 1.00 54.62 236 LEU E C 1
ATOM 10040 O O . LEU E 1 248 ? 139.103 158.593 147.108 1.00 54.62 236 LEU E O 1
ATOM 10045 N N . PRO E 1 249 ? 137.164 158.994 146.067 1.00 56.54 237 PRO E N 1
ATOM 10046 C CA . PRO E 1 249 ? 137.779 160.096 145.308 1.00 56.54 237 PRO E CA 1
ATOM 10047 C C . PRO E 1 249 ? 138.237 161.263 146.171 1.00 56.54 237 PRO E C 1
ATOM 10048 O O . PRO E 1 249 ? 139.021 162.091 145.694 1.00 56.54 237 PRO E O 1
ATOM 10052 N N . LEU E 1 250 ? 137.771 161.364 147.418 1.00 57.03 238 LEU E N 1
ATOM 10053 C CA . LEU E 1 250 ? 138.007 162.572 148.202 1.00 57.03 238 LEU E CA 1
ATOM 10054 C C . LEU E 1 250 ? 139.451 162.702 148.675 1.00 57.03 238 LEU E C 1
ATOM 10055 O O . LEU E 1 250 ? 139.855 163.790 149.079 1.00 57.03 238 LEU E O 1
ATOM 10060 N N . TYR E 1 251 ? 140.227 161.621 148.690 1.00 57.67 239 TYR E N 1
ATOM 10061 C CA . TYR E 1 251 ? 141.617 161.699 149.145 1.00 57.67 239 TYR E CA 1
ATOM 10062 C C . TYR E 1 251 ? 142.500 162.562 148.249 1.00 57.67 239 TYR E C 1
ATOM 10063 O O . TYR E 1 251 ? 143.106 163.545 148.700 1.00 57.67 239 TYR E O 1
ATOM 10072 N N . ASP E 1 252 ? 142.621 162.167 146.983 1.00 63.15 240 ASP E N 1
ATOM 10073 C CA . ASP E 1 252 ? 143.368 162.986 146.039 1.00 63.15 240 ASP E CA 1
ATOM 10074 C C . ASP E 1 252 ? 142.745 164.369 145.904 1.00 63.15 240 ASP E C 1
ATOM 10075 O O . ASP E 1 252 ? 143.450 165.348 145.639 1.00 63.15 240 ASP E O 1
ATOM 10080 N N . LYS E 1 253 ? 141.428 164.469 146.092 1.00 59.92 241 LYS E N 1
ATOM 10081 C CA . LYS E 1 253 ? 140.775 165.771 146.153 1.00 59.92 241 LYS E CA 1
ATOM 10082 C C . LYS E 1 253 ? 141.309 166.598 147.318 1.00 59.92 241 LYS E C 1
ATOM 10083 O O . LYS E 1 253 ? 141.521 167.808 147.188 1.00 59.92 241 LYS E O 1
ATOM 10089 N N . LEU E 1 254 ? 141.515 165.958 148.470 1.00 60.92 242 LEU E N 1
ATOM 10090 C CA . LEU E 1 254 ? 142.114 166.620 149.623 1.00 60.92 242 LEU E CA 1
ATOM 10091 C C . LEU E 1 254 ? 143.508 167.118 149.296 1.00 60.92 242 LEU E C 1
ATOM 10092 O O . LEU E 1 254 ? 143.891 168.225 149.679 1.00 60.92 242 LEU E O 1
ATOM 10097 N N . ASN E 1 255 ? 144.296 166.285 148.618 1.00 61.78 243 ASN E N 1
ATOM 10098 C CA . ASN E 1 255 ? 145.623 166.725 148.190 1.00 61.78 243 ASN E CA 1
ATOM 10099 C C . ASN E 1 255 ? 145.539 167.942 147.272 1.00 61.78 243 ASN E C 1
ATOM 10100 O O . ASN E 1 255 ? 146.332 168.887 147.396 1.00 61.78 243 ASN E O 1
ATOM 10105 N N . ASN E 1 256 ? 144.593 167.928 146.330 1.00 62.00 244 ASN E N 1
ATOM 10106 C CA . ASN E 1 256 ? 144.406 169.068 145.436 1.00 62.00 244 ASN E CA 1
ATOM 10107 C C . ASN E 1 256 ? 144.050 170.326 146.219 1.00 62.00 244 ASN E C 1
ATOM 10108 O O . ASN E 1 256 ? 144.573 171.413 145.952 1.00 62.00 244 ASN E O 1
ATOM 10113 N N . TRP E 1 257 ? 143.142 170.192 147.186 1.00 60.77 245 TRP E N 1
ATOM 10114 C CA . TRP E 1 257 ? 142.780 171.319 148.038 1.00 60.77 245 TRP E CA 1
ATOM 10115 C C . TRP E 1 257 ? 143.978 171.825 148.829 1.00 60.77 245 TRP E C 1
ATOM 10116 O O . TRP E 1 257 ? 144.143 173.036 149.010 1.00 60.77 245 TRP E O 1
ATOM 10127 N N . HIS E 1 258 ? 144.806 170.909 149.337 1.00 60.37 246 HIS E N 1
ATOM 10128 C CA . HIS E 1 258 ? 146.014 171.299 150.058 1.00 60.37 246 HIS E CA 1
ATOM 10129 C C . HIS E 1 258 ? 146.932 172.132 149.176 1.00 60.37 246 HIS E C 1
ATOM 10130 O O . HIS E 1 258 ? 147.462 173.162 149.606 1.00 60.37 246 HIS E O 1
ATOM 10137 N N . ALA E 1 259 ? 147.142 171.688 147.936 1.00 61.38 247 ALA E N 1
ATOM 10138 C CA . ALA E 1 259 ? 147.953 172.460 146.997 1.00 61.38 247 ALA E CA 1
ATOM 10139 C C . ALA E 1 259 ? 147.340 173.835 146.744 1.00 61.38 247 ALA E C 1
ATOM 10140 O O . ALA E 1 259 ? 148.045 174.857 146.699 1.00 61.38 247 ALA E O 1
ATOM 10142 N N . MET E 1 260 ? 146.018 173.869 146.564 1.00 61.25 248 MET E N 1
ATOM 10143 C CA . MET E 1 260 ? 145.308 175.121 146.328 1.00 61.25 248 MET E CA 1
ATOM 10144 C C . MET E 1 260 ? 145.515 176.102 147.474 1.00 61.25 248 MET E C 1
ATOM 10145 O O . MET E 1 260 ? 145.691 177.303 147.252 1.00 61.25 248 MET E O 1
ATOM 10150 N N . LYS E 1 261 ? 145.486 175.606 148.711 1.00 60.37 249 LYS E N 1
ATOM 10151 C CA . LYS E 1 261 ? 145.691 176.472 149.869 1.00 60.37 249 LYS E CA 1
ATOM 10152 C C . LYS E 1 261 ? 147.141 176.925 149.967 1.00 60.37 249 LYS E C 1
ATOM 10153 O O . LYS E 1 261 ? 147.423 178.091 150.284 1.00 60.37 249 LYS E O 1
ATOM 10159 N N . LEU E 1 262 ? 148.074 176.002 149.722 1.00 59.34 250 LEU E N 1
ATOM 10160 C CA . LEU E 1 262 ? 149.493 176.315 149.826 1.00 59.34 250 LEU E CA 1
ATOM 10161 C C . LEU E 1 262 ? 149.874 177.447 148.890 1.00 59.34 250 LEU E C 1
ATOM 10162 O O . LEU E 1 262 ? 150.648 178.337 149.260 1.00 59.34 250 LEU E O 1
ATOM 10167 N N . VAL E 1 263 ? 149.368 177.415 147.654 1.00 60.31 251 VAL E N 1
ATOM 10168 C CA . VAL E 1 263 ? 149.769 178.454 146.706 1.00 60.31 251 VAL E CA 1
ATOM 10169 C C . VAL E 1 263 ? 149.302 179.834 147.168 1.00 60.31 251 VAL E C 1
ATOM 10170 O O . VAL E 1 263 ? 150.035 180.823 147.036 1.00 60.31 251 VAL E O 1
ATOM 10174 N N . LEU E 1 264 ? 148.113 179.921 147.766 1.00 60.56 252 LEU E N 1
ATOM 10175 C CA . LEU E 1 264 ? 147.611 181.213 148.226 1.00 60.56 252 LEU E CA 1
ATOM 10176 C C . LEU E 1 264 ? 148.384 181.706 149.441 1.00 60.56 252 LEU E C 1
ATOM 10177 O O . LEU E 1 264 ? 148.680 182.904 149.557 1.00 60.56 252 LEU E O 1
ATOM 10182 N N . GLU E 1 265 ? 148.699 180.802 150.368 1.00 61.98 253 GLU E N 1
ATOM 10183 C CA . GLU E 1 265 ? 149.549 181.167 151.495 1.00 61.98 253 GLU E CA 1
ATOM 10184 C C . GLU E 1 265 ? 150.888 181.712 151.011 1.00 61.98 253 GLU E C 1
ATOM 10185 O O . GLU E 1 265 ? 151.376 182.741 151.497 1.00 61.98 253 GLU E O 1
ATOM 10191 N N . ALA E 1 266 ? 151.503 181.015 150.053 1.00 61.37 254 ALA E N 1
ATOM 10192 C CA . ALA E 1 266 ? 152.757 181.482 149.472 1.00 61.37 254 ALA E CA 1
ATOM 10193 C C . ALA E 1 266 ? 152.610 182.868 148.861 1.00 61.37 254 ALA E C 1
ATOM 10194 O O . ALA E 1 266 ? 153.494 183.717 149.009 1.00 61.37 254 ALA E O 1
ATOM 10196 N N . ALA E 1 267 ? 151.507 183.108 148.153 1.00 60.30 255 ALA E N 1
ATOM 10197 C CA . ALA E 1 267 ? 151.275 184.418 147.549 1.00 60.30 255 ALA E CA 1
ATOM 10198 C C . ALA E 1 267 ? 151.189 185.517 148.605 1.00 60.30 255 ALA E C 1
ATOM 10199 O O . ALA E 1 267 ? 151.730 186.619 148.433 1.00 60.30 255 ALA E O 1
ATOM 10201 N N . ILE E 1 268 ? 150.470 185.245 149.693 1.00 60.12 256 ILE E N 1
ATOM 10202 C CA . ILE E 1 268 ? 150.353 186.231 150.764 1.00 60.12 256 ILE E CA 1
ATOM 10203 C C . ILE E 1 268 ? 151.723 186.531 151.363 1.00 60.12 256 ILE E C 1
ATOM 10204 O O . ILE E 1 268 ? 152.071 187.691 151.620 1.00 60.12 256 ILE E O 1
ATOM 10209 N N . ARG E 1 269 ? 152.517 185.486 151.606 1.00 59.48 257 ARG E N 1
ATOM 10210 C CA . ARG E 1 269 ? 153.878 185.686 152.102 1.00 59.48 257 ARG E CA 1
ATOM 10211 C C . ARG E 1 269 ? 154.710 186.509 151.124 1.00 59.48 257 ARG E C 1
ATOM 10212 O O . ARG E 1 269 ? 155.548 187.324 151.528 1.00 59.48 257 ARG E O 1
ATOM 10220 N N . PHE E 1 270 ? 154.514 186.277 149.826 1.00 60.14 258 PHE E N 1
ATOM 10221 C CA . PHE E 1 270 ? 155.214 187.043 148.799 1.00 60.14 258 PHE E CA 1
ATOM 10222 C C . PHE E 1 270 ? 154.900 188.533 148.920 1.00 60.14 258 PHE E C 1
ATOM 10223 O O . PHE E 1 270 ? 155.803 189.388 148.900 1.00 60.14 258 PHE E O 1
ATOM 10231 N N . ALA E 1 271 ? 153.614 188.861 149.060 1.00 61.91 259 ALA E N 1
ATOM 10232 C CA . ALA E 1 271 ? 153.239 190.260 149.249 1.00 61.91 259 ALA E CA 1
ATOM 10233 C C . ALA E 1 271 ? 153.812 190.823 150.543 1.00 61.91 259 ALA E C 1
ATOM 10234 O O . ALA E 1 271 ? 154.209 191.993 150.590 1.00 61.91 259 ALA E O 1
ATOM 10236 N N . GLY E 1 272 ? 153.851 190.017 151.604 1.00 62.82 260 GLY E N 1
ATOM 10237 C CA . GLY E 1 272 ? 154.486 190.464 152.836 1.00 62.82 260 GLY E CA 1
ATOM 10238 C C . GLY E 1 272 ? 155.958 190.786 152.652 1.00 62.82 260 GLY E C 1
ATOM 10239 O O . GLY E 1 272 ? 156.474 191.745 153.235 1.00 62.82 260 GLY E O 1
ATOM 10240 N N . ARG E 1 273 ? 156.657 189.977 151.855 1.00 61.45 261 ARG E N 1
ATOM 10241 C CA . ARG E 1 273 ? 158.051 190.274 151.540 1.00 61.45 261 ARG E CA 1
ATOM 10242 C C . ARG E 1 273 ? 158.176 191.617 150.836 1.00 61.45 261 ARG E C 1
ATOM 10243 O O . ARG E 1 273 ? 159.068 192.419 151.153 1.00 61.45 261 ARG E O 1
ATOM 10251 N N . TYR E 1 274 ? 157.299 191.870 149.862 1.00 63.97 262 TYR E N 1
ATOM 10252 C CA . TYR E 1 274 ? 157.332 193.169 149.190 1.00 63.97 262 TYR E CA 1
ATOM 10253 C C . TYR E 1 274 ? 157.066 194.311 150.162 1.00 63.97 262 TYR E C 1
ATOM 10254 O O . TYR E 1 274 ? 157.681 195.379 150.055 1.00 63.97 262 TYR E O 1
ATOM 10263 N N . ALA E 1 275 ? 156.166 194.099 151.120 1.00 67.97 263 ALA E N 1
ATOM 10264 C CA . ALA E 1 275 ? 155.883 195.128 152.116 1.00 67.97 263 ALA E CA 1
ATOM 10265 C C . ALA E 1 275 ? 157.106 195.399 152.983 1.00 67.97 263 ALA E C 1
ATOM 10266 O O . ALA E 1 275 ? 157.404 196.551 153.315 1.00 67.97 263 ALA E O 1
ATOM 10268 N N . ARG E 1 276 ? 157.805 194.341 153.391 1.00 69.72 264 ARG E N 1
ATOM 10269 C CA . ARG E 1 276 ? 159.031 194.510 154.163 1.00 69.72 264 ARG E CA 1
ATOM 10270 C C . ARG E 1 276 ? 160.061 195.318 153.384 1.00 69.72 264 ARG E C 1
ATOM 10271 O O . ARG E 1 276 ? 160.725 196.205 153.933 1.00 69.72 264 ARG E O 1
ATOM 10279 N N . LEU E 1 277 ? 160.234 194.993 152.102 1.00 71.13 265 LEU E N 1
ATOM 10280 C CA . LEU E 1 277 ? 161.150 195.776 151.276 1.00 71.13 265 LEU E CA 1
ATOM 10281 C C . LEU E 1 277 ? 160.719 197.236 151.211 1.00 71.13 265 LEU E C 1
ATOM 10282 O O . LEU E 1 277 ? 161.557 198.144 151.270 1.00 71.13 265 LEU E O 1
ATOM 10287 N N . ALA E 1 278 ? 159.417 197.481 151.071 1.00 74.03 266 ALA E N 1
ATOM 10288 C CA . ALA E 1 278 ? 158.924 198.854 151.030 1.00 74.03 266 ALA E CA 1
ATOM 10289 C C . ALA E 1 278 ? 159.242 199.592 152.326 1.00 74.03 266 ALA E C 1
ATOM 10290 O O . ALA E 1 278 ? 159.650 200.757 152.309 1.00 74.03 266 ALA E O 1
ATOM 10292 N N . ARG E 1 279 ? 159.045 198.930 153.467 1.00 75.96 267 ARG E N 1
ATOM 10293 C CA . ARG E 1 279 ? 159.351 199.562 154.748 1.00 75.96 267 ARG E CA 1
ATOM 10294 C C . ARG E 1 279 ? 160.844 199.844 154.886 1.00 75.96 267 ARG E C 1
ATOM 10295 O O . ARG E 1 279 ? 161.241 200.890 155.412 1.00 75.96 267 ARG E O 1
ATOM 10303 N N . VAL E 1 280 ? 161.689 198.925 154.418 1.00 76.48 268 VAL E N 1
ATOM 10304 C CA . VAL E 1 280 ? 163.132 199.155 154.466 1.00 76.48 268 VAL E CA 1
ATOM 10305 C C . VAL E 1 280 ? 163.508 200.361 153.610 1.00 76.48 268 VAL E C 1
ATOM 10306 O O . VAL E 1 280 ? 164.296 201.223 154.026 1.00 76.48 268 VAL E O 1
ATOM 10310 N N . MET E 1 281 ? 162.944 200.447 152.403 1.00 79.49 269 MET E N 1
ATOM 10311 C CA . MET E 1 281 ? 163.216 201.596 151.545 1.00 79.49 269 MET E CA 1
ATOM 10312 C C . MET E 1 281 ? 162.687 202.894 152.139 1.00 79.49 269 MET E C 1
ATOM 10313 O O . MET E 1 281 ? 163.302 203.949 151.947 1.00 79.49 269 MET E O 1
ATOM 10318 N N . ALA E 1 282 ? 161.562 202.840 152.854 1.00 81.94 270 ALA E N 1
ATOM 10319 C CA . ALA E 1 282 ? 161.072 204.018 153.562 1.00 81.94 270 ALA E CA 1
ATOM 10320 C C . ALA E 1 282 ? 162.038 204.426 154.663 1.00 81.94 270 ALA E C 1
ATOM 10321 O O . ALA E 1 282 ? 162.261 205.619 154.899 1.00 81.94 270 ALA E O 1
ATOM 10323 N N . ALA E 1 283 ? 162.621 203.444 155.349 1.00 82.58 271 ALA E N 1
ATOM 10324 C CA . ALA E 1 283 ? 163.631 203.747 156.354 1.00 82.58 271 ALA E CA 1
ATOM 10325 C C . ALA E 1 283 ? 164.844 204.422 155.726 1.00 82.58 271 ALA E C 1
ATOM 10326 O O . ALA E 1 283 ? 165.421 205.343 156.313 1.00 82.58 271 ALA E O 1
ATOM 10328 N N . LYS E 1 284 ? 165.248 203.979 154.534 1.00 85.63 272 LYS E N 1
ATOM 10329 C CA . LYS E 1 284 ? 166.422 204.574 153.899 1.00 85.63 272 LYS E CA 1
ATOM 10330 C C . LYS E 1 284 ? 166.148 205.986 153.390 1.00 85.63 272 LYS E C 1
ATOM 10331 O O . LYS E 1 284 ? 166.968 206.890 153.588 1.00 85.63 272 LYS E O 1
ATOM 10337 N N . GLU E 1 285 ? 165.008 206.201 152.743 1.00 93.90 273 GLU E N 1
ATOM 10338 C CA . GLU E 1 285 ? 164.795 207.408 151.956 1.00 93.90 273 GLU E CA 1
ATOM 10339 C C . GLU E 1 285 ? 164.402 208.580 152.846 1.00 93.90 273 GLU E C 1
ATOM 10340 O O . GLU E 1 285 ? 163.894 208.402 153.956 1.00 93.90 273 GLU E O 1
ATOM 10346 N N . THR E 1 286 ? 164.652 209.792 152.344 1.00 97.49 274 THR E N 1
ATOM 10347 C CA . THR E 1 286 ? 164.447 211.016 153.109 1.00 97.49 274 THR E CA 1
ATOM 10348 C C . THR E 1 286 ? 163.345 211.914 152.569 1.00 97.49 274 THR E C 1
ATOM 10349 O O . THR E 1 286 ? 162.671 212.574 153.362 1.00 97.49 274 THR E O 1
ATOM 10353 N N . ASP E 1 287 ? 163.152 211.968 151.251 1.00 98.52 275 ASP E N 1
ATOM 10354 C CA . ASP E 1 287 ? 162.145 212.854 150.675 1.00 98.52 275 ASP E CA 1
ATOM 10355 C C . ASP E 1 287 ? 160.759 212.489 151.190 1.00 98.52 275 ASP E C 1
ATOM 10356 O O . ASP E 1 287 ? 160.370 211.318 151.186 1.00 98.52 275 ASP E O 1
ATOM 10361 N N . GLU E 1 288 ? 160.008 213.505 151.625 1.00 97.08 276 GLU E N 1
ATOM 10362 C CA . GLU E 1 288 ? 158.746 213.253 152.314 1.00 97.08 276 GLU E CA 1
ATOM 10363 C C . GLU E 1 288 ? 157.712 212.620 151.388 1.00 97.08 276 GLU E C 1
ATOM 10364 O O . GLU E 1 288 ? 156.973 211.719 151.803 1.00 97.08 276 GLU E O 1
ATOM 10370 N N . GLN E 1 289 ? 157.636 213.078 150.137 1.00 93.30 277 GLN E N 1
ATOM 10371 C CA . GLN E 1 289 ? 156.644 212.531 149.217 1.00 93.30 277 GLN E CA 1
ATOM 10372 C C . GLN E 1 289 ? 156.934 211.068 148.912 1.00 93.30 277 GLN E C 1
ATOM 10373 O O . GLN E 1 289 ? 156.026 210.228 148.921 1.00 93.30 277 GLN E O 1
ATOM 10379 N N . ARG E 1 290 ? 158.200 210.743 148.649 1.00 87.26 278 ARG E N 1
ATOM 10380 C CA . ARG E 1 290 ? 158.567 209.350 148.433 1.00 87.26 278 ARG E CA 1
ATOM 10381 C C . ARG E 1 290 ? 158.380 208.529 149.701 1.00 87.26 278 ARG E C 1
ATOM 10382 O O . ARG E 1 290 ? 158.045 207.345 149.623 1.00 87.26 278 ARG E O 1
ATOM 10390 N N . LYS E 1 291 ? 158.581 209.137 150.871 1.00 88.99 279 LYS E N 1
ATOM 10391 C CA . LYS E 1 291 ? 158.281 208.448 152.122 1.00 88.99 279 LYS E CA 1
ATOM 10392 C C . LYS E 1 291 ? 156.811 208.061 152.192 1.00 88.99 279 LYS E C 1
ATOM 10393 O O . LYS E 1 291 ? 156.470 206.918 152.521 1.00 88.99 279 LYS E O 1
ATOM 10399 N N . LYS E 1 292 ? 155.923 209.007 151.878 1.00 89.20 280 LYS E N 1
ATOM 10400 C CA . LYS E 1 292 ? 154.495 208.711 151.883 1.00 89.20 280 LYS E CA 1
ATOM 10401 C C . LYS E 1 292 ? 154.156 207.632 150.867 1.00 89.20 280 LYS E C 1
ATOM 10402 O O . LYS E 1 292 ? 153.366 206.726 151.152 1.00 89.20 280 LYS E O 1
ATOM 10408 N N . GLU E 1 293 ? 154.743 207.717 149.672 1.00 86.80 281 GLU E N 1
ATOM 10409 C CA . GLU E 1 293 ? 154.455 206.729 148.637 1.00 86.80 281 GLU E CA 1
ATOM 10410 C C . GLU E 1 293 ? 154.914 205.338 149.055 1.00 86.80 281 GLU E C 1
ATOM 10411 O O . GLU E 1 293 ? 154.197 204.354 148.846 1.00 86.80 281 GLU E O 1
ATOM 10417 N N . LEU E 1 294 ? 156.096 205.234 149.665 1.00 82.68 282 LEU E N 1
ATOM 10418 C CA . LEU E 1 294 ? 156.590 203.931 150.099 1.00 82.68 282 LEU E CA 1
ATOM 10419 C C . LEU E 1 294 ? 155.757 203.372 151.244 1.00 82.68 282 LEU E C 1
ATOM 10420 O O . LEU E 1 294 ? 155.493 202.165 151.293 1.00 82.68 282 LEU E O 1
ATOM 10425 N N . LEU E 1 295 ? 155.341 204.225 152.183 1.00 82.21 283 LEU E N 1
ATOM 10426 C CA . LEU E 1 295 ? 154.475 203.749 153.258 1.00 82.21 283 LEU E CA 1
ATOM 10427 C C . LEU E 1 295 ? 153.132 203.284 152.712 1.00 82.21 283 LEU E C 1
ATOM 10428 O O . LEU E 1 295 ? 152.582 202.273 153.166 1.00 82.21 283 LEU E O 1
ATOM 10433 N N . ARG E 1 296 ? 152.595 204.005 151.728 1.00 83.62 284 ARG E N 1
ATOM 10434 C CA . ARG E 1 296 ? 151.349 203.589 151.097 1.00 83.62 284 ARG E CA 1
ATOM 10435 C C . ARG E 1 296 ? 151.524 202.265 150.365 1.00 83.62 284 ARG E C 1
ATOM 10436 O O . ARG E 1 296 ? 150.623 201.422 150.372 1.00 83.62 284 ARG E O 1
ATOM 10444 N N . VAL E 1 297 ? 152.680 202.065 149.729 1.00 81.33 285 VAL E N 1
ATOM 10445 C CA . VAL E 1 297 ? 152.965 200.792 149.070 1.00 81.33 285 VAL E CA 1
ATOM 10446 C C . VAL E 1 297 ? 153.030 199.663 150.091 1.00 81.33 285 VAL E C 1
ATOM 10447 O O . VAL E 1 297 ? 152.527 198.559 149.851 1.00 81.33 285 VAL E O 1
ATOM 10451 N N . ALA E 1 298 ? 153.668 199.913 151.235 1.00 80.79 286 ALA E N 1
ATOM 10452 C CA . ALA E 1 298 ? 153.720 198.898 152.283 1.00 80.79 286 ALA E CA 1
ATOM 10453 C C . ALA E 1 298 ? 152.321 198.548 152.774 1.00 80.79 286 ALA E C 1
ATOM 10454 O O . ALA E 1 298 ? 151.982 197.366 152.923 1.00 80.79 286 ALA E O 1
ATOM 10456 N N . GLU E 1 299 ? 151.489 199.564 153.010 1.00 84.96 287 GLU E N 1
ATOM 10457 C CA . GLU E 1 299 ? 150.117 199.311 153.440 1.00 84.96 287 GLU E CA 1
ATOM 10458 C C . GLU E 1 299 ? 149.344 198.535 152.384 1.00 84.96 287 GLU E C 1
ATOM 10459 O O . GLU E 1 299 ? 148.570 197.628 152.711 1.00 84.96 287 GLU E O 1
ATOM 10465 N N . THR E 1 300 ? 149.529 198.889 151.112 1.00 81.90 288 THR E N 1
ATOM 10466 C CA . THR E 1 300 ? 148.844 198.192 150.032 1.00 81.90 288 THR E CA 1
ATOM 10467 C C . THR E 1 300 ? 149.253 196.727 149.969 1.00 81.90 288 THR E C 1
ATOM 10468 O O . THR E 1 300 ? 148.400 195.841 149.855 1.00 81.90 288 THR E O 1
ATOM 10472 N N . CYS E 1 301 ? 150.556 196.452 150.057 1.00 78.19 289 CYS E N 1
ATOM 10473 C CA . CYS E 1 301 ? 151.025 195.071 150.027 1.00 78.19 289 CYS E CA 1
ATOM 10474 C C . CYS E 1 301 ? 150.553 194.293 151.246 1.00 78.19 289 CYS E C 1
ATOM 10475 O O . CYS E 1 301 ? 150.381 193.072 151.171 1.00 78.19 289 CYS E O 1
ATOM 10478 N N . GLU E 1 302 ? 150.357 194.971 152.376 1.00 80.64 290 GLU E N 1
ATOM 10479 C CA . GLU E 1 302 ? 149.834 194.282 153.550 1.00 80.64 290 GLU E CA 1
ATOM 10480 C C . GLU E 1 302 ? 148.343 193.989 153.411 1.00 80.64 290 GLU E C 1
ATOM 10481 O O . GLU E 1 302 ? 147.880 192.913 153.808 1.00 80.64 290 GLU E O 1
ATOM 10487 N N . ARG E 1 303 ? 147.578 194.926 152.849 1.00 79.80 291 ARG E N 1
ATOM 10488 C CA . ARG E 1 303 ? 146.136 194.736 152.714 1.00 79.80 291 ARG E CA 1
ATOM 10489 C C . ARG E 1 303 ? 145.808 193.653 151.690 1.00 79.80 291 ARG E C 1
ATOM 10490 O O . ARG E 1 303 ? 145.027 192.736 151.966 1.00 79.80 291 ARG E O 1
ATOM 10498 N N . VAL E 1 304 ? 146.403 193.736 150.504 1.00 77.39 292 VAL E N 1
ATOM 10499 C CA . VAL E 1 304 ? 146.079 192.824 149.409 1.00 77.39 292 VAL E CA 1
ATOM 10500 C C . VAL E 1 304 ? 147.320 191.998 149.091 1.00 77.39 292 VAL E C 1
ATOM 10501 O O . VAL E 1 304 ? 148.445 192.492 149.238 1.00 77.39 292 VAL E O 1
ATOM 10505 N N . PRO E 1 305 ? 147.172 190.748 148.655 1.00 74.64 293 PRO E N 1
ATOM 10506 C CA . PRO E 1 305 ? 145.928 190.053 148.301 1.00 74.64 293 PRO E CA 1
ATOM 10507 C C . PRO E 1 305 ? 145.275 189.331 149.471 1.00 74.64 293 PRO E C 1
ATOM 10508 O O . PRO E 1 305 ? 144.343 188.571 149.272 1.00 74.64 293 PRO E O 1
ATOM 10512 N N . ALA E 1 306 ? 145.763 189.547 150.695 1.00 76.26 294 ALA E N 1
ATOM 10513 C CA . ALA E 1 306 ? 145.175 188.876 151.848 1.00 76.26 294 ALA E CA 1
ATOM 10514 C C . ALA E 1 306 ? 143.712 189.269 152.041 1.00 76.26 294 ALA E C 1
ATOM 10515 O O . ALA E 1 306 ? 142.852 188.409 152.256 1.00 76.26 294 ALA E O 1
ATOM 10517 N N . ASN E 1 307 ? 143.406 190.553 151.951 1.00 78.55 295 ASN E N 1
ATOM 10518 C CA . ASN E 1 307 ? 142.075 191.066 152.233 1.00 78.55 295 ASN E CA 1
ATOM 10519 C C . ASN E 1 307 ? 141.577 191.888 151.058 1.00 78.55 295 ASN E C 1
ATOM 10520 O O . ASN E 1 307 ? 142.374 192.380 150.253 1.00 78.55 295 ASN E O 1
ATOM 10525 N N . PRO E 1 308 ? 140.261 192.032 150.914 1.00 76.80 296 PRO E N 1
ATOM 10526 C CA . PRO E 1 308 ? 139.710 192.790 149.789 1.00 76.80 296 PRO E CA 1
ATOM 10527 C C . PRO E 1 308 ? 140.208 194.222 149.796 1.00 76.80 296 PRO E C 1
ATOM 10528 O O . PRO E 1 308 ? 140.396 194.823 150.864 1.00 76.80 296 PRO E O 1
ATOM 10532 N N . PRO E 1 309 ? 140.443 194.797 148.622 1.00 81.23 297 PRO E N 1
ATOM 10533 C CA . PRO E 1 309 ? 140.973 196.161 148.562 1.00 81.23 297 PRO E CA 1
ATOM 10534 C C . PRO E 1 309 ? 139.987 197.181 149.104 1.00 81.23 297 PRO E C 1
ATOM 10535 O O . PRO E 1 309 ? 138.769 197.016 149.016 1.00 81.23 297 PRO E O 1
ATOM 10539 N N . ARG E 1 310 ? 140.538 198.254 149.670 1.00 85.71 298 ARG E N 1
ATOM 10540 C CA . ARG E 1 310 ? 139.745 199.347 150.213 1.00 85.71 298 ARG E CA 1
ATOM 10541 C C . ARG E 1 310 ? 139.776 200.602 149.359 1.00 85.71 298 ARG E C 1
ATOM 10542 O O . ARG E 1 310 ? 138.822 201.381 149.399 1.00 85.71 298 ARG E O 1
ATOM 10550 N N . ASN E 1 311 ? 140.844 200.822 148.597 1.00 88.20 299 ASN E N 1
ATOM 10551 C CA . ASN E 1 311 ? 140.958 201.974 147.716 1.00 88.20 299 ASN E CA 1
ATOM 10552 C C . ASN E 1 311 ? 141.419 201.515 146.338 1.00 88.20 299 ASN E C 1
ATOM 10553 O O . ASN E 1 311 ? 141.645 200.326 146.095 1.00 88.20 299 ASN E O 1
ATOM 10558 N N . LEU E 1 312 ? 141.549 202.481 145.426 1.00 87.61 300 LEU E N 1
ATOM 10559 C CA . LEU E 1 312 ? 141.876 202.167 144.039 1.00 87.61 300 LEU E CA 1
ATOM 10560 C C . LEU E 1 312 ? 143.255 201.529 143.919 1.00 87.61 300 LEU E C 1
ATOM 10561 O O . LEU E 1 312 ? 143.433 200.549 143.183 1.00 87.61 300 LEU E O 1
ATOM 10566 N N . GLN E 1 313 ? 144.245 202.075 144.631 1.00 85.24 301 GLN E N 1
ATOM 10567 C CA . GLN E 1 313 ? 145.599 201.539 144.542 1.00 85.24 301 GLN E CA 1
ATOM 10568 C C . GLN E 1 313 ? 145.651 200.096 145.017 1.00 85.24 301 GLN E C 1
ATOM 10569 O O . GLN E 1 313 ? 146.324 199.257 144.408 1.00 85.24 301 GLN E O 1
ATOM 10575 N N . GLU E 1 314 ? 144.953 199.791 146.110 1.00 84.91 302 GLU E N 1
ATOM 10576 C CA . GLU E 1 314 ? 144.911 198.418 146.594 1.00 84.91 302 GLU E CA 1
ATOM 10577 C C . GLU E 1 314 ? 144.251 197.498 145.576 1.00 84.91 302 GLU E C 1
ATOM 10578 O O . GLU E 1 314 ? 144.687 196.359 145.391 1.00 84.91 302 GLU E O 1
ATOM 10584 N N . SER E 1 315 ? 143.208 197.978 144.895 1.00 83.67 303 SER E N 1
ATOM 10585 C CA . SER E 1 315 ? 142.565 197.172 143.862 1.00 83.67 303 SER E CA 1
ATOM 10586 C C . SER E 1 315 ? 143.532 196.856 142.726 1.00 83.67 303 SER E C 1
ATOM 10587 O O . SER E 1 315 ? 143.667 195.697 142.306 1.00 83.67 303 SER E O 1
ATOM 10590 N N . LEU E 1 316 ? 144.217 197.882 142.218 1.00 78.45 304 LEU E N 1
ATOM 10591 C CA . LEU E 1 316 ? 145.151 197.668 141.119 1.00 78.45 304 LEU E CA 1
ATOM 10592 C C . LEU E 1 316 ? 146.277 196.733 141.535 1.00 78.45 304 LEU E C 1
ATOM 10593 O O . LEU E 1 316 ? 146.674 195.842 140.776 1.00 78.45 304 LEU E O 1
ATOM 10598 N N . GLN E 1 317 ? 146.810 196.928 142.741 1.00 74.76 305 GLN E N 1
ATOM 10599 C CA . GLN E 1 317 ? 147.889 196.073 143.217 1.00 74.76 305 GLN E CA 1
ATOM 10600 C C . GLN E 1 317 ? 147.416 194.638 143.396 1.00 74.76 305 GLN E C 1
ATOM 10601 O O . GLN E 1 317 ? 148.155 193.695 143.103 1.00 74.76 305 GLN E O 1
ATOM 10607 N N . TYR E 1 318 ? 146.188 194.452 143.883 1.00 75.26 306 TYR E N 1
ATOM 10608 C CA . TYR E 1 318 ? 145.638 193.110 144.030 1.00 75.26 306 TYR E CA 1
ATOM 10609 C C . TYR E 1 318 ? 145.536 192.414 142.682 1.00 75.26 306 TYR E C 1
ATOM 10610 O O . TYR E 1 318 ? 145.926 191.246 142.544 1.00 75.26 306 TYR E O 1
ATOM 10619 N N . GLU E 1 319 ? 145.046 193.125 141.665 1.00 79.62 307 GLU E N 1
ATOM 10620 C CA . GLU E 1 319 ? 144.923 192.505 140.349 1.00 79.62 307 GLU E CA 1
ATOM 10621 C C . GLU E 1 319 ? 146.289 192.217 139.735 1.00 79.62 307 GLU E C 1
ATOM 10622 O O . GLU E 1 319 ? 146.484 191.164 139.115 1.00 79.62 307 GLU E O 1
ATOM 10628 N N . HIS E 1 320 ? 147.248 193.134 139.890 1.00 73.00 308 HIS E N 1
ATOM 10629 C CA . HIS E 1 320 ? 148.586 192.874 139.368 1.00 73.00 308 HIS E CA 1
ATOM 10630 C C . HIS E 1 320 ? 149.248 191.707 140.086 1.00 73.00 308 HIS E C 1
ATOM 10631 O O . HIS E 1 320 ? 149.955 190.915 139.455 1.00 73.00 308 HIS E O 1
ATOM 10638 N N . PHE E 1 321 ? 149.031 191.580 141.396 1.00 70.43 309 PHE E N 1
ATOM 10639 C CA . PHE E 1 321 ? 149.537 190.422 142.119 1.00 70.43 309 PHE E CA 1
ATOM 10640 C C . PHE E 1 321 ? 148.920 189.141 141.587 1.00 70.43 309 PHE E C 1
ATOM 10641 O O . PHE E 1 321 ? 149.620 188.143 141.392 1.00 70.43 309 PHE E O 1
ATOM 10649 N N . VAL E 1 322 ? 147.611 189.155 141.333 1.00 70.94 310 VAL E N 1
ATOM 10650 C CA . VAL E 1 322 ? 146.949 187.967 140.800 1.00 70.94 310 VAL E CA 1
ATOM 10651 C C . VAL E 1 322 ? 147.560 187.579 139.461 1.00 70.94 310 VAL E C 1
ATOM 10652 O O . VAL E 1 322 ? 147.890 186.411 139.223 1.00 70.94 310 VAL E O 1
ATOM 10656 N N . GLN E 1 323 ? 147.741 188.560 138.574 1.00 73.08 311 GLN E N 1
ATOM 10657 C CA . GLN E 1 323 ? 148.314 188.274 137.261 1.00 73.08 311 GLN E CA 1
ATOM 10658 C C . GLN E 1 323 ? 149.739 187.742 137.376 1.00 73.08 311 GLN E C 1
ATOM 10659 O O . GLN E 1 323 ? 150.103 186.766 136.707 1.00 73.08 311 GLN E O 1
ATOM 10665 N N . VAL E 1 324 ? 150.558 188.367 138.225 1.00 69.65 312 VAL E N 1
ATOM 10666 C CA . VAL E 1 324 ? 151.950 187.952 138.371 1.00 69.65 312 VAL E CA 1
ATOM 10667 C C . VAL E 1 324 ? 152.029 186.527 138.903 1.00 69.65 312 VAL E C 1
ATOM 10668 O O . VAL E 1 324 ? 152.773 185.690 138.380 1.00 69.65 312 VAL E O 1
ATOM 10672 N N . LEU E 1 325 ? 151.256 186.227 139.948 1.00 69.53 313 LEU E N 1
ATOM 10673 C CA . LEU E 1 325 ? 151.252 184.875 140.493 1.00 69.53 313 LEU E CA 1
ATOM 10674 C C . LEU E 1 325 ? 150.710 183.873 139.487 1.00 69.53 313 LEU E C 1
ATOM 10675 O O . LEU E 1 325 ? 151.112 182.704 139.498 1.00 69.53 313 LEU E O 1
ATOM 10680 N N . ALA E 1 326 ? 149.795 184.304 138.617 1.00 72.57 314 ALA E N 1
ATOM 10681 C CA . ALA E 1 326 ? 149.331 183.430 137.547 1.00 72.57 314 ALA E CA 1
ATOM 10682 C C . ALA E 1 326 ? 150.455 183.109 136.575 1.00 72.57 314 ALA E C 1
ATOM 10683 O O . ALA E 1 326 ? 150.583 181.968 136.116 1.00 72.57 314 ALA E O 1
ATOM 10685 N N . ARG E 1 327 ? 151.285 184.096 136.253 1.00 73.88 315 ARG E N 1
ATOM 10686 C CA . ARG E 1 327 ? 152.341 183.898 135.269 1.00 73.88 315 ARG E CA 1
ATOM 10687 C C . ARG E 1 327 ? 153.598 183.263 135.851 1.00 73.88 315 ARG E C 1
ATOM 10688 O O . ARG E 1 327 ? 154.530 182.970 135.096 1.00 73.88 315 ARG E O 1
ATOM 10696 N N . TYR E 1 328 ? 153.649 183.035 137.162 1.00 68.41 316 TYR E N 1
ATOM 10697 C CA . TYR E 1 328 ? 154.676 182.189 137.756 1.00 68.41 316 TYR E CA 1
ATOM 10698 C C . TYR E 1 328 ? 154.349 180.711 137.624 1.00 68.41 316 TYR E C 1
ATOM 10699 O O . TYR E 1 328 ? 155.152 179.870 138.041 1.00 68.41 316 TYR E O 1
ATOM 10708 N N . GLU E 1 329 ? 153.186 180.384 137.069 1.00 73.22 317 GLU E N 1
ATOM 10709 C CA . GLU E 1 329 ? 152.677 179.024 136.981 1.00 73.22 317 GLU E CA 1
ATOM 10710 C C . GLU E 1 329 ? 152.840 178.420 135.594 1.00 73.22 317 GLU E C 1
ATOM 10711 O O . GLU E 1 329 ? 153.208 177.249 135.473 1.00 73.22 317 GLU E O 1
ATOM 10717 N N . ALA E 1 330 ? 152.576 179.195 134.549 1.00 77.83 318 ALA E N 1
ATOM 10718 C CA . ALA E 1 330 ? 152.677 178.723 133.175 1.00 77.83 318 ALA E CA 1
ATOM 10719 C C . ALA E 1 330 ? 152.950 179.933 132.283 1.00 77.83 318 ALA E C 1
ATOM 10720 O O . ALA E 1 330 ? 153.320 181.004 132.776 1.00 77.83 318 ALA E O 1
ATOM 10722 N N . HIS E 1 331 ? 152.771 179.765 130.973 1.00 83.11 319 HIS E N 1
ATOM 10723 C CA . HIS E 1 331 ? 153.125 180.832 130.042 1.00 83.11 319 HIS E CA 1
ATOM 10724 C C . HIS E 1 331 ? 152.062 181.927 130.002 1.00 83.11 319 HIS E C 1
ATOM 10725 O O . HIS E 1 331 ? 152.389 183.115 130.095 1.00 83.11 319 HIS E O 1
ATOM 10732 N N . GLU E 1 332 ? 150.788 181.548 129.865 1.00 83.62 320 GLU E N 1
ATOM 10733 C CA . GLU E 1 332 ? 149.663 182.489 129.862 1.00 83.62 320 GLU E CA 1
ATOM 10734 C C . GLU E 1 332 ? 149.848 183.567 128.789 1.00 83.62 320 GLU E C 1
ATOM 10735 O O . GLU E 1 332 ? 150.036 184.752 129.071 1.00 83.62 320 GLU E O 1
ATOM 10741 N N . GLY E 1 333 ? 149.800 183.112 127.541 1.00 83.74 321 GLY E N 1
ATOM 10742 C CA . GLY E 1 333 ? 150.034 183.971 126.394 1.00 83.74 321 GLY E CA 1
ATOM 10743 C C . GLY E 1 333 ? 149.092 185.145 126.192 1.00 83.74 321 GLY E C 1
ATOM 10744 O O . GLY E 1 333 ? 149.246 185.888 125.218 1.00 83.74 321 GLY E O 1
ATOM 10745 N N . ALA E 1 334 ? 148.115 185.332 127.078 1.00 82.47 322 ALA E N 1
ATOM 10746 C CA . ALA E 1 334 ? 147.164 186.427 126.942 1.00 82.47 322 ALA E CA 1
ATOM 10747 C C . ALA E 1 334 ? 146.948 187.103 128.290 1.00 82.47 322 ALA E C 1
ATOM 10748 O O . ALA E 1 334 ? 147.403 186.627 129.333 1.00 82.47 322 ALA E O 1
ATOM 10750 N N . TRP E 1 335 ? 146.239 188.232 128.251 1.00 81.20 323 TRP E N 1
ATOM 10751 C CA . TRP E 1 335 ? 145.917 189.026 129.436 1.00 81.20 323 TRP E CA 1
ATOM 10752 C C . TRP E 1 335 ? 144.423 189.315 129.409 1.00 81.20 323 TRP E C 1
ATOM 10753 O O . TRP E 1 335 ? 143.990 190.369 128.924 1.00 81.20 323 TRP E O 1
ATOM 10764 N N . PRO E 1 336 ? 143.602 188.399 129.925 1.00 86.67 324 PRO E N 1
ATOM 10765 C CA . PRO E 1 336 ? 142.145 188.519 129.740 1.00 86.67 324 PRO E CA 1
ATOM 10766 C C . PRO E 1 336 ? 141.511 189.717 130.430 1.00 86.67 324 PRO E C 1
ATOM 10767 O O . PRO E 1 336 ? 140.382 190.079 130.081 1.00 86.67 324 PRO E O 1
ATOM 10771 N N . SER E 1 337 ? 142.197 190.345 131.380 1.00 89.52 325 SER E N 1
ATOM 10772 C CA . SER E 1 337 ? 141.544 191.227 132.341 1.00 89.52 325 SER E CA 1
ATOM 10773 C C . SER E 1 337 ? 140.877 192.428 131.676 1.00 89.52 325 SER E C 1
ATOM 10774 O O . SER E 1 337 ? 141.322 192.926 130.640 1.00 89.52 325 SER E O 1
ATOM 10777 N N . ARG E 1 338 ? 139.783 192.883 132.290 1.00 92.70 326 ARG E N 1
ATOM 10778 C CA . ARG E 1 338 ? 139.177 194.178 131.996 1.00 92.70 326 ARG E CA 1
ATOM 10779 C C . ARG E 1 338 ? 139.257 195.039 133.251 1.00 92.70 326 ARG E C 1
ATOM 10780 O O . ARG E 1 338 ? 138.748 194.634 134.311 1.00 92.70 326 ARG E O 1
ATOM 10788 N N . PRO E 1 339 ? 139.914 196.195 133.209 1.00 95.02 327 PRO E N 1
ATOM 10789 C CA . PRO E 1 339 ? 140.097 196.980 134.437 1.00 95.02 327 PRO E CA 1
ATOM 10790 C C . PRO E 1 339 ? 138.897 197.829 134.828 1.00 95.02 327 PRO E C 1
ATOM 10791 O O . PRO E 1 339 ? 138.611 197.993 136.018 1.00 95.02 327 PRO E O 1
ATOM 10795 N N . ASP E 1 340 ? 138.181 198.371 133.840 1.00 99.83 328 ASP E N 1
ATOM 10796 C CA . ASP E 1 340 ? 137.179 199.393 134.121 1.00 99.83 328 ASP E CA 1
ATOM 10797 C C . ASP E 1 340 ? 135.960 198.848 134.851 1.00 99.83 328 ASP E C 1
ATOM 10798 O O . ASP E 1 340 ? 135.193 199.634 135.416 1.00 99.83 328 ASP E O 1
ATOM 10803 N N . TYR E 1 341 ? 135.760 197.534 134.855 1.00 95.04 329 TYR E N 1
ATOM 10804 C CA . TYR E 1 341 ? 134.567 196.955 135.463 1.00 95.04 329 TYR E CA 1
ATOM 10805 C C . TYR E 1 341 ? 134.823 196.527 136.906 1.00 95.04 329 TYR E C 1
ATOM 10806 O O . TYR E 1 341 ? 134.103 196.941 137.820 1.00 95.04 329 TYR E O 1
ATOM 10815 N N . TYR E 1 342 ? 135.844 195.699 137.123 1.00 89.44 330 TYR E N 1
ATOM 10816 C CA . TYR E 1 342 ? 136.092 195.149 138.449 1.00 89.44 330 TYR E CA 1
ATOM 10817 C C . TYR E 1 342 ? 136.815 196.117 139.376 1.00 89.44 330 TYR E C 1
ATOM 10818 O O . TYR E 1 342 ? 136.733 195.957 140.598 1.00 89.44 330 TYR E O 1
ATOM 10827 N N . HIS E 1 343 ? 137.520 197.106 138.835 1.00 91.04 331 HIS E N 1
ATOM 10828 C CA . HIS E 1 343 ? 138.006 198.212 139.647 1.00 91.04 331 HIS E CA 1
ATOM 10829 C C . HIS E 1 343 ? 137.018 199.368 139.699 1.00 91.04 331 HIS E C 1
ATOM 10830 O O . HIS E 1 343 ? 137.249 200.326 140.444 1.00 91.04 331 HIS E O 1
ATOM 10837 N N . GLY E 1 344 ? 135.941 199.297 138.917 1.00 95.78 332 GLY E N 1
ATOM 10838 C CA . GLY E 1 344 ? 135.006 200.384 138.738 1.00 95.78 332 GLY E CA 1
ATOM 10839 C C . GLY E 1 344 ? 134.507 201.021 140.017 1.00 95.78 332 GLY E C 1
ATOM 10840 O O . GLY E 1 344 ? 134.680 202.225 140.243 1.00 95.78 332 GLY E O 1
ATOM 10841 N N . PRO E 1 345 ? 133.850 200.230 140.871 1.00 97.49 333 PRO E N 1
ATOM 10842 C CA . PRO E 1 345 ? 133.315 200.804 142.115 1.00 97.49 333 PRO E CA 1
ATOM 10843 C C . PRO E 1 345 ? 134.369 201.462 142.986 1.00 97.49 333 PRO E C 1
ATOM 10844 O O . PRO E 1 345 ? 134.109 202.526 143.556 1.00 97.49 333 PRO E O 1
ATOM 10848 N N . LEU E 1 346 ? 135.565 200.880 143.080 1.00 94.85 334 LEU E N 1
ATOM 10849 C CA . LEU E 1 346 ? 136.581 201.437 143.968 1.00 94.85 334 LEU E CA 1
ATOM 10850 C C . LEU E 1 346 ? 137.122 202.758 143.435 1.00 94.85 334 LEU E C 1
ATOM 10851 O O . LEU E 1 346 ? 137.275 203.725 144.189 1.00 94.85 334 LEU E O 1
ATOM 10856 N N . TYR E 1 347 ? 137.418 202.821 142.134 1.00 100.05 335 TYR E N 1
ATOM 10857 C CA . TYR E 1 347 ? 137.872 204.080 141.552 1.00 100.05 335 TYR E CA 1
ATOM 10858 C C . TYR E 1 347 ? 136.795 205.151 141.656 1.00 100.05 335 TYR E C 1
ATOM 10859 O O . TYR E 1 347 ? 137.086 206.307 141.990 1.00 100.05 335 TYR E O 1
ATOM 10868 N N . ALA E 1 348 ? 135.544 204.784 141.370 1.00 102.68 336 ALA E N 1
ATOM 10869 C CA . ALA E 1 348 ? 134.457 205.751 141.466 1.00 102.68 336 ALA E CA 1
ATOM 10870 C C . ALA E 1 348 ? 134.302 206.256 142.892 1.00 102.68 336 ALA E C 1
ATOM 10871 O O . ALA E 1 348 ? 134.055 207.447 143.114 1.00 102.68 336 ALA E O 1
ATOM 10873 N N . LYS E 1 349 ? 134.450 205.365 143.874 1.00 103.69 337 LYS E N 1
ATOM 10874 C CA . LYS E 1 349 ? 134.367 205.776 145.269 1.00 103.69 337 LYS E CA 1
ATOM 10875 C C . LYS E 1 349 ? 135.506 206.715 145.642 1.00 103.69 337 LYS E C 1
ATOM 10876 O O . LYS E 1 349 ? 135.283 207.739 146.297 1.00 103.69 337 LYS E O 1
ATOM 10882 N N . ASP E 1 350 ? 136.730 206.394 145.223 1.00 102.68 338 ASP E N 1
ATOM 10883 C CA . ASP E 1 350 ? 137.889 207.156 145.675 1.00 102.68 338 ASP E CA 1
ATOM 10884 C C . ASP E 1 350 ? 137.985 208.519 145.003 1.00 102.68 338 ASP E C 1
ATOM 10885 O O . ASP E 1 350 ? 138.321 209.510 145.661 1.00 102.68 338 ASP E O 1
ATOM 10890 N N . VAL E 1 351 ? 137.702 208.598 143.708 1.00 105.45 339 VAL E N 1
ATOM 10891 C CA . VAL E 1 351 ? 137.937 209.835 142.968 1.00 105.45 339 VAL E CA 1
ATOM 10892 C C . VAL E 1 351 ? 136.698 210.718 142.937 1.00 105.45 339 VAL E C 1
ATOM 10893 O O . VAL E 1 351 ? 136.750 211.894 143.305 1.00 105.45 339 VAL E O 1
ATOM 10897 N N . GLU E 1 352 ? 135.565 210.172 142.501 1.00 108.80 340 GLU E N 1
ATOM 10898 C CA . GLU E 1 352 ? 134.384 210.986 142.248 1.00 108.80 340 GLU E CA 1
ATOM 10899 C C . GLU E 1 352 ? 133.418 211.030 143.424 1.00 108.80 340 GLU E C 1
ATOM 10900 O O . GLU E 1 352 ? 132.759 212.054 143.632 1.00 108.80 340 GLU E O 1
ATOM 10906 N N . VAL E 1 353 ? 133.308 209.945 144.193 1.00 105.72 341 VAL E N 1
ATOM 10907 C CA . VAL E 1 353 ? 132.336 209.911 145.281 1.00 105.72 341 VAL E CA 1
ATOM 10908 C C . VAL E 1 353 ? 132.791 210.774 146.452 1.00 105.72 341 VAL E C 1
ATOM 10909 O O . VAL E 1 353 ? 132.020 211.588 146.973 1.00 105.72 341 VAL E O 1
ATOM 10913 N N . GLU E 1 354 ? 134.049 210.627 146.878 1.00 106.59 342 GLU E N 1
ATOM 10914 C CA . GLU E 1 354 ? 134.487 211.273 148.110 1.00 106.59 342 GLU E CA 1
ATOM 10915 C C . GLU E 1 354 ? 135.814 212.010 147.971 1.00 106.59 342 GLU E C 1
ATOM 10916 O O . GLU E 1 354 ? 136.352 212.470 148.987 1.00 106.59 342 GLU E O 1
ATOM 10922 N N . LYS E 1 355 ? 136.349 212.143 146.756 1.00 104.34 343 LYS E N 1
ATOM 10923 C CA . LYS E 1 355 ? 137.557 212.929 146.491 1.00 104.34 343 LYS E CA 1
ATOM 10924 C C . LYS E 1 355 ? 138.709 212.509 147.401 1.00 104.34 343 LYS E C 1
ATOM 10925 O O . LYS E 1 355 ? 139.449 213.343 147.927 1.00 104.34 343 LYS E O 1
ATOM 10931 N N . ASN E 1 356 ? 138.858 211.198 147.596 1.00 104.34 344 ASN E N 1
ATOM 10932 C CA . ASN E 1 356 ? 139.925 210.704 148.460 1.00 104.34 344 ASN E CA 1
ATOM 10933 C C . ASN E 1 356 ? 141.299 211.005 147.871 1.00 104.34 344 ASN E C 1
ATOM 10934 O O . ASN E 1 356 ? 142.221 211.398 148.595 1.00 104.34 344 ASN E O 1
ATOM 10939 N N . ILE E 1 357 ? 141.454 210.827 146.561 1.00 101.56 345 ILE E N 1
ATOM 10940 C CA . ILE E 1 357 ? 142.710 211.078 145.866 1.00 101.56 345 ILE E CA 1
ATOM 10941 C C . ILE E 1 357 ? 142.444 212.051 144.727 1.00 101.56 345 ILE E C 1
ATOM 10942 O O . ILE E 1 357 ? 141.341 212.082 144.171 1.00 101.56 345 ILE E O 1
ATOM 10947 N N . THR E 1 358 ? 143.449 212.860 144.394 1.00 101.78 346 THR E N 1
ATOM 10948 C CA . THR E 1 358 ? 143.301 213.828 143.316 1.00 101.78 346 THR E CA 1
ATOM 10949 C C . THR E 1 358 ? 143.114 213.121 141.977 1.00 101.78 346 THR E C 1
ATOM 10950 O O . THR E 1 358 ? 143.528 211.974 141.789 1.00 101.78 346 THR E O 1
ATOM 10954 N N . GLU E 1 359 ? 142.471 213.826 141.042 1.00 102.15 347 GLU E N 1
ATOM 10955 C CA . GLU E 1 359 ? 142.096 213.220 139.768 1.00 102.15 347 GLU E CA 1
ATOM 10956 C C . GLU E 1 359 ? 143.320 212.802 138.961 1.00 102.15 347 GLU E C 1
ATOM 10957 O O . GLU E 1 359 ? 143.339 211.719 138.363 1.00 102.15 347 GLU E O 1
ATOM 10963 N N . SER E 1 360 ? 144.350 213.648 138.927 1.00 99.86 348 SER E N 1
ATOM 10964 C CA . SER E 1 360 ? 145.540 213.325 138.147 1.00 99.86 348 SER E CA 1
ATOM 10965 C C . SER E 1 360 ? 146.265 212.108 138.703 1.00 99.86 348 SER E C 1
ATOM 10966 O O . SER E 1 360 ? 146.908 211.370 137.946 1.00 99.86 348 SER E O 1
ATOM 10969 N N . GLU E 1 361 ? 146.187 211.888 140.016 1.00 98.46 349 GLU E N 1
ATOM 10970 C CA . GLU E 1 361 ? 146.845 210.726 140.598 1.00 98.46 349 GLU E CA 1
ATOM 10971 C C . GLU E 1 361 ? 146.214 209.429 140.116 1.00 98.46 349 GLU E C 1
ATOM 10972 O O . GLU E 1 361 ? 146.898 208.407 140.028 1.00 98.46 349 GLU E O 1
ATOM 10978 N N . ALA E 1 362 ? 144.917 209.447 139.798 1.00 95.81 350 ALA E N 1
ATOM 10979 C CA . ALA E 1 362 ? 144.278 208.260 139.240 1.00 95.81 350 ALA E CA 1
ATOM 10980 C C . ALA E 1 362 ? 144.891 207.893 137.895 1.00 95.81 350 ALA E C 1
ATOM 10981 O O . ALA E 1 362 ? 145.217 206.725 137.644 1.00 95.81 350 ALA E O 1
ATOM 10983 N N . ILE E 1 363 ? 145.057 208.886 137.015 1.00 95.60 351 ILE E N 1
ATOM 10984 C CA . ILE E 1 363 ? 145.676 208.642 135.715 1.00 95.60 351 ILE E CA 1
ATOM 10985 C C . ILE E 1 363 ? 147.124 208.214 135.893 1.00 95.60 351 ILE E C 1
ATOM 10986 O O . ILE E 1 363 ? 147.618 207.339 135.175 1.00 95.60 351 ILE E O 1
ATOM 10991 N N . ASP E 1 364 ? 147.826 208.823 136.851 1.00 91.70 352 ASP E N 1
ATOM 10992 C CA . ASP E 1 364 ? 149.202 208.429 137.142 1.00 91.70 352 ASP E CA 1
ATOM 10993 C C . ASP E 1 364 ? 149.282 206.960 137.552 1.00 91.70 352 ASP E C 1
ATOM 10994 O O . ASP E 1 364 ? 150.121 206.198 137.051 1.00 91.70 352 ASP E O 1
ATOM 10999 N N . LEU E 1 365 ? 148.399 206.546 138.460 1.00 90.67 353 LEU E N 1
ATOM 11000 C CA . LEU E 1 365 ? 148.392 205.171 138.943 1.00 90.67 353 LEU E CA 1
ATOM 11001 C C . LEU E 1 365 ? 148.022 204.194 137.835 1.00 90.67 353 LEU E C 1
ATOM 11002 O O . LEU E 1 365 ? 148.604 203.111 137.740 1.00 90.67 353 LEU E O 1
ATOM 11007 N N . VAL E 1 366 ? 147.053 204.553 136.992 1.00 90.61 354 VAL E N 1
ATOM 11008 C CA . VAL E 1 366 ? 146.664 203.667 135.897 1.00 90.61 354 VAL E CA 1
ATOM 11009 C C . VAL E 1 366 ? 147.795 203.537 134.883 1.00 90.61 354 VAL E C 1
ATOM 11010 O O . VAL E 1 366 ? 148.056 202.447 134.354 1.00 90.61 354 VAL E O 1
ATOM 11014 N N . GLY E 1 367 ? 148.477 204.642 134.584 1.00 90.75 355 GLY E N 1
ATOM 11015 C CA . GLY E 1 367 ? 149.612 204.568 133.685 1.00 90.75 355 GLY E CA 1
ATOM 11016 C C . GLY E 1 367 ? 150.717 203.689 134.231 1.00 90.75 355 GLY E C 1
ATOM 11017 O O . GLY E 1 367 ? 151.303 202.886 133.502 1.00 90.75 355 GLY E O 1
ATOM 11018 N N . GLU E 1 368 ? 151.004 203.809 135.529 1.00 86.67 356 GLU E N 1
ATOM 11019 C CA . GLU E 1 368 ? 152.010 202.940 136.123 1.00 86.67 356 GLU E CA 1
ATOM 11020 C C . GLU E 1 368 ? 151.547 201.488 136.177 1.00 86.67 356 GLU E C 1
ATOM 11021 O O . GLU E 1 368 ? 152.375 200.577 136.082 1.00 86.67 356 GLU E O 1
ATOM 11027 N N . TYR E 1 369 ? 150.241 201.255 136.302 1.00 84.69 357 TYR E N 1
ATOM 11028 C CA . TYR E 1 369 ? 149.703 199.900 136.241 1.00 84.69 357 TYR E CA 1
ATOM 11029 C C . TYR E 1 369 ? 149.928 199.281 134.866 1.00 84.69 357 TYR E C 1
ATOM 11030 O O . TYR E 1 369 ? 150.353 198.126 134.748 1.00 84.69 357 TYR E O 1
ATOM 11039 N N . MET E 1 370 ? 149.643 200.041 133.808 1.00 86.76 358 MET E N 1
ATOM 11040 C CA . MET E 1 370 ? 149.917 199.544 132.462 1.00 86.76 358 MET E CA 1
ATOM 11041 C C . MET E 1 370 ? 151.413 199.373 132.222 1.00 86.76 358 MET E C 1
ATOM 11042 O O . MET E 1 370 ? 151.823 198.465 131.488 1.00 86.76 358 MET E O 1
ATOM 11047 N N . ILE E 1 371 ? 152.238 200.230 132.827 1.00 83.57 359 ILE E N 1
ATOM 11048 C CA . ILE E 1 371 ? 153.686 200.057 132.753 1.00 83.57 359 ILE E CA 1
ATOM 11049 C C . ILE E 1 371 ? 154.093 198.721 133.361 1.00 83.57 359 ILE E C 1
ATOM 11050 O O . ILE E 1 371 ? 154.872 197.962 132.774 1.00 83.57 359 ILE E O 1
ATOM 11055 N N . ARG E 1 372 ? 153.567 198.415 134.548 1.00 81.16 360 ARG E N 1
ATOM 11056 C CA . ARG E 1 372 ? 153.829 197.117 135.161 1.00 81.16 360 ARG E CA 1
ATOM 11057 C C . ARG E 1 372 ? 153.306 195.979 134.298 1.00 81.16 360 ARG E C 1
ATOM 11058 O O . ARG E 1 372 ? 153.880 194.885 134.296 1.00 81.16 360 ARG E O 1
ATOM 11066 N N . CYS E 1 373 ? 152.213 196.214 133.574 1.00 83.74 361 CYS E N 1
ATOM 11067 C CA . CYS E 1 373 ? 151.707 195.208 132.645 1.00 83.74 361 CYS E CA 1
ATOM 11068 C C . CYS E 1 373 ? 152.698 194.946 131.518 1.00 83.74 361 CYS E C 1
ATOM 11069 O O . CYS E 1 373 ? 152.909 193.794 131.124 1.00 83.74 361 CYS E O 1
ATOM 11072 N N . SER E 1 374 ? 153.318 196.003 130.988 1.00 82.53 362 SER E N 1
ATOM 11073 C CA . SER E 1 374 ? 154.203 195.838 129.839 1.00 82.53 362 SER E CA 1
ATOM 11074 C C . SER E 1 374 ? 155.502 195.133 130.207 1.00 82.53 362 SER E C 1
ATOM 11075 O O . SER E 1 374 ? 156.088 194.445 129.365 1.00 82.53 362 SER E O 1
ATOM 11078 N N . GLU E 1 375 ? 155.970 195.291 131.447 1.00 83.34 363 GLU E N 1
ATOM 11079 C CA . GLU E 1 375 ? 157.268 194.747 131.833 1.00 83.34 363 GLU E CA 1
ATOM 11080 C C . GLU E 1 375 ? 157.314 193.225 131.784 1.00 83.34 363 GLU E C 1
ATOM 11081 O O . GLU E 1 375 ? 158.410 192.656 131.739 1.00 83.34 363 GLU E O 1
ATOM 11087 N N . TYR E 1 376 ? 156.167 192.553 131.796 1.00 79.89 364 TYR E N 1
ATOM 11088 C CA . TYR E 1 376 ? 156.171 191.098 131.829 1.00 79.89 364 TYR E CA 1
ATOM 11089 C C . TYR E 1 376 ? 156.620 190.520 130.495 1.00 79.89 364 TYR E C 1
ATOM 11090 O O . TYR E 1 376 ? 156.315 191.058 129.427 1.00 79.89 364 TYR E O 1
ATOM 11099 N N . GLY E 1 377 ? 157.346 189.409 130.566 1.00 80.39 365 GLY E N 1
ATOM 11100 C CA . GLY E 1 377 ? 157.728 188.666 129.385 1.00 80.39 365 GLY E CA 1
ATOM 11101 C C . GLY E 1 377 ? 158.303 187.312 129.734 1.00 80.39 365 GLY E C 1
ATOM 11102 O O . GLY E 1 377 ? 159.016 187.172 130.732 1.00 80.39 365 GLY E O 1
ATOM 11103 N N . SER E 1 378 ? 158.003 186.304 128.923 1.00 84.06 366 SER E N 1
ATOM 11104 C CA . SER E 1 378 ? 158.558 184.972 129.100 1.00 84.06 366 SER E CA 1
ATOM 11105 C C . SER E 1 378 ? 159.096 184.477 127.768 1.00 84.06 366 SER E C 1
ATOM 11106 O O . SER E 1 378 ? 158.611 184.868 126.703 1.00 84.06 366 SER E O 1
ATOM 11109 N N . PHE E 1 379 ? 160.110 183.618 127.837 1.00 89.40 367 PHE E N 1
ATOM 11110 C CA . PHE E 1 379 ? 160.708 183.089 126.622 1.00 89.40 367 PHE E CA 1
ATOM 11111 C C . PHE E 1 379 ? 159.698 182.248 125.858 1.00 89.40 367 PHE E C 1
ATOM 11112 O O . PHE E 1 379 ? 158.951 181.457 126.440 1.00 89.40 367 PHE E O 1
ATOM 11120 N N . SER E 1 380 ? 159.684 182.422 124.544 1.00 93.31 368 SER E N 1
ATOM 11121 C CA . SER E 1 380 ? 158.801 181.689 123.657 1.00 93.31 368 SER E CA 1
ATOM 11122 C C . SER E 1 380 ? 159.622 181.081 122.532 1.00 93.31 368 SER E C 1
ATOM 11123 O O . SER E 1 380 ? 160.667 181.624 122.158 1.00 93.31 368 SER E O 1
ATOM 11126 N N . PRO E 1 381 ? 159.187 179.945 121.987 1.00 98.03 369 PRO E N 1
ATOM 11127 C CA . PRO E 1 381 ? 159.922 179.340 120.873 1.00 98.03 369 PRO E CA 1
ATOM 11128 C C . PRO E 1 381 ? 159.955 180.264 119.666 1.00 98.03 369 PRO E C 1
ATOM 11129 O O . PRO E 1 381 ? 159.062 181.090 119.467 1.00 98.03 369 PRO E O 1
ATOM 11133 N N . ARG E 1 382 ? 161.020 180.126 118.868 1.00 102.83 370 ARG E N 1
ATOM 11134 C CA . ARG E 1 382 ? 161.236 181.017 117.730 1.00 102.83 370 ARG E CA 1
ATOM 11135 C C . ARG E 1 382 ? 160.013 181.090 116.824 1.00 102.83 370 ARG E C 1
ATOM 11136 O O . ARG E 1 382 ? 159.644 182.173 116.355 1.00 102.83 370 ARG E O 1
ATOM 11144 N N . TYR E 1 383 ? 159.373 179.949 116.560 1.00 100.59 371 TYR E N 1
ATOM 11145 C CA . TYR E 1 383 ? 158.168 179.966 115.737 1.00 100.59 371 TYR E CA 1
ATOM 11146 C C . TYR E 1 383 ? 157.035 180.704 116.438 1.00 100.59 371 TYR E C 1
ATOM 11147 O O . TYR E 1 383 ? 156.273 181.438 115.798 1.00 100.59 371 TYR E O 1
ATOM 11156 N N . MET E 1 384 ? 156.909 180.524 117.751 1.00 101.37 372 MET E N 1
ATOM 11157 C CA . MET E 1 384 ? 155.891 181.223 118.521 1.00 101.37 372 MET E CA 1
ATOM 11158 C C . MET E 1 384 ? 156.283 182.657 118.842 1.00 101.37 372 MET E C 1
ATOM 11159 O O . MET E 1 384 ? 155.403 183.483 119.107 1.00 101.37 372 MET E O 1
ATOM 11164 N N . ARG E 1 385 ? 157.577 182.973 118.803 1.00 102.55 373 ARG E N 1
ATOM 11165 C CA . ARG E 1 385 ? 158.050 184.315 119.111 1.00 102.55 373 ARG E CA 1
ATOM 11166 C C . ARG E 1 385 ? 157.739 185.318 118.008 1.00 102.55 373 ARG E C 1
ATOM 11167 O O . ARG E 1 385 ? 157.875 186.524 118.236 1.00 102.55 373 ARG E O 1
ATOM 11175 N N . GLU E 1 386 ? 157.318 184.854 116.835 1.00 108.93 374 GLU E N 1
ATOM 11176 C CA . GLU E 1 386 ? 157.068 185.729 115.695 1.00 108.93 374 GLU E CA 1
ATOM 11177 C C . GLU E 1 386 ? 155.985 186.763 115.990 1.00 108.93 374 GLU E C 1
ATOM 11178 O O . GLU E 1 386 ? 156.243 187.966 115.974 1.00 108.93 374 GLU E O 1
ATOM 11184 N N . GLY E 1 393 ? 150.689 186.194 123.277 1.00 90.85 381 GLY E N 1
ATOM 11185 C CA . GLY E 1 393 ? 150.894 187.093 122.157 1.00 90.85 381 GLY E CA 1
ATOM 11186 C C . GLY E 1 393 ? 150.847 188.554 122.558 1.00 90.85 381 GLY E C 1
ATOM 11187 O O . GLY E 1 393 ? 151.823 189.093 123.076 1.00 90.85 381 GLY E O 1
ATOM 11188 N N . THR E 1 394 ? 149.708 189.195 122.320 1.00 89.86 382 THR E N 1
ATOM 11189 C CA . THR E 1 394 ? 149.500 190.596 122.661 1.00 89.86 382 THR E CA 1
ATOM 11190 C C . THR E 1 394 ? 148.451 190.698 123.759 1.00 89.86 382 THR E C 1
ATOM 11191 O O . THR E 1 394 ? 147.397 190.060 123.679 1.00 89.86 382 THR E O 1
ATOM 11195 N N . PHE E 1 395 ? 148.754 191.483 124.789 1.00 88.54 383 PHE E N 1
ATOM 11196 C CA . PHE E 1 395 ? 147.871 191.627 125.938 1.00 88.54 383 PHE E CA 1
ATOM 11197 C C . PHE E 1 395 ? 146.732 192.577 125.591 1.00 88.54 383 PHE E C 1
ATOM 11198 O O . PHE E 1 395 ? 146.961 193.764 125.334 1.00 88.54 383 PHE E O 1
ATOM 11206 N N . VAL E 1 396 ? 145.509 192.057 125.583 1.00 87.06 384 VAL E N 1
ATOM 11207 C CA . VAL E 1 396 ? 144.338 192.804 125.145 1.00 87.06 384 VAL E CA 1
ATOM 11208 C C . VAL E 1 396 ? 143.332 192.868 126.285 1.00 87.06 384 VAL E C 1
ATOM 11209 O O . VAL E 1 396 ? 142.985 191.838 126.873 1.00 87.06 384 VAL E O 1
ATOM 11213 N N . TRP E 1 397 ? 142.869 194.075 126.593 1.00 89.08 385 TRP E N 1
ATOM 11214 C CA . TRP E 1 397 ? 141.823 194.302 127.576 1.00 89.08 385 TRP E CA 1
ATOM 11215 C C . TRP E 1 397 ? 140.533 194.687 126.864 1.00 89.08 385 TRP E C 1
ATOM 11216 O O . TRP E 1 397 ? 140.519 194.965 125.662 1.00 89.08 385 TRP E O 1
ATOM 11227 N N . THR E 1 398 ? 139.436 194.685 127.617 1.00 95.59 386 THR E N 1
ATOM 11228 C CA . THR E 1 398 ? 138.130 195.071 127.102 1.00 95.59 386 THR E CA 1
ATOM 11229 C C . THR E 1 398 ? 137.577 196.213 127.939 1.00 95.59 386 THR E C 1
ATOM 11230 O O . THR E 1 398 ? 137.589 196.146 129.172 1.00 95.59 386 THR E O 1
ATOM 11234 N N . LEU E 1 399 ? 137.098 197.255 127.270 1.00 101.56 387 LEU E N 1
ATOM 11235 C CA . LEU E 1 399 ? 136.558 198.430 127.931 1.00 101.56 387 LEU E CA 1
ATOM 11236 C C . LEU E 1 399 ? 135.101 198.634 127.539 1.00 101.56 387 LEU E C 1
ATOM 11237 O O . LEU E 1 399 ? 134.616 198.080 126.549 1.00 101.56 387 LEU E O 1
ATOM 11242 N N . GLY E 1 400 ? 134.410 199.446 128.331 1.00 106.07 388 GLY E N 1
ATOM 11243 C CA . GLY E 1 400 ? 133.005 199.706 128.065 1.00 106.07 388 GLY E CA 1
ATOM 11244 C C . GLY E 1 400 ? 132.167 198.480 128.362 1.00 106.07 388 GLY E C 1
ATOM 11245 O O . GLY E 1 400 ? 132.303 197.847 129.414 1.00 106.07 388 GLY E O 1
ATOM 11246 N N . GLY E 1 401 ? 131.292 198.133 127.426 1.00 111.28 389 GLY E N 1
ATOM 11247 C CA . GLY E 1 401 ? 130.442 196.977 127.593 1.00 111.28 389 GLY E CA 1
ATOM 11248 C C . GLY E 1 401 ? 129.181 197.285 128.377 1.00 111.28 389 GLY E C 1
ATOM 11249 O O . GLY E 1 401 ? 128.777 198.437 128.561 1.00 111.28 389 GLY E O 1
ATOM 11250 N N . VAL E 1 402 ? 128.546 196.211 128.846 1.00 109.77 390 VAL E N 1
ATOM 11251 C CA . VAL E 1 402 ? 127.293 196.295 129.581 1.00 109.77 390 VAL E CA 1
ATOM 11252 C C . VAL E 1 402 ? 127.424 195.498 130.873 1.00 109.77 390 VAL E C 1
ATOM 11253 O O . VAL E 1 402 ? 128.265 194.606 131.001 1.00 109.77 390 VAL E O 1
ATOM 11257 N N . ASN E 1 403 ? 126.574 195.835 131.836 1.00 108.73 391 ASN E N 1
ATOM 11258 C CA . ASN E 1 403 ? 126.600 195.201 133.148 1.00 108.73 391 ASN E CA 1
ATOM 11259 C C . ASN E 1 403 ? 126.016 193.793 133.045 1.00 108.73 391 ASN E C 1
ATOM 11260 O O . ASN E 1 403 ? 125.747 193.276 131.958 1.00 108.73 391 ASN E O 1
ATOM 11265 N N . GLN E 1 404 ? 125.825 193.149 134.199 1.00 106.12 392 GLN E N 1
ATOM 11266 C CA . GLN E 1 404 ? 125.136 191.862 134.215 1.00 106.12 392 GLN E CA 1
ATOM 11267 C C . GLN E 1 404 ? 123.720 191.998 133.672 1.00 106.12 392 GLN E C 1
ATOM 11268 O O . GLN E 1 404 ? 123.277 191.177 132.861 1.00 106.12 392 GLN E O 1
ATOM 11274 N N . ASP E 1 405 ? 122.995 193.030 134.109 1.00 109.12 393 ASP E N 1
ATOM 11275 C CA . ASP E 1 405 ? 121.693 193.324 133.520 1.00 109.12 393 ASP E CA 1
ATOM 11276 C C . ASP E 1 405 ? 121.835 193.757 132.068 1.00 109.12 393 ASP E C 1
ATOM 11277 O O . ASP E 1 405 ? 121.037 193.356 131.214 1.00 109.12 393 ASP E O 1
ATOM 11282 N N . GLY E 1 406 ? 122.842 194.575 131.770 1.00 111.75 394 GLY E N 1
ATOM 11283 C CA . GLY E 1 406 ? 123.093 194.961 130.398 1.00 111.75 394 GLY E CA 1
ATOM 11284 C C . GLY E 1 406 ? 122.867 196.419 130.064 1.00 111.75 394 GLY E C 1
ATOM 11285 O O . GLY E 1 406 ? 122.435 196.737 128.952 1.00 111.75 394 GLY E O 1
ATOM 11286 N N . THR E 1 407 ? 123.151 197.321 131.002 1.00 114.99 395 THR E N 1
ATOM 11287 C CA . THR E 1 407 ? 122.946 198.750 130.782 1.00 114.99 395 THR E CA 1
ATOM 11288 C C . THR E 1 407 ? 124.203 199.524 131.157 1.00 114.99 395 THR E C 1
ATOM 11289 O O . THR E 1 407 ? 124.468 199.744 132.344 1.00 114.99 395 THR E O 1
ATOM 11293 N N . ASP E 1 408 ? 124.965 199.937 130.144 1.00 116.16 396 ASP E N 1
ATOM 11294 C CA . ASP E 1 408 ? 125.967 200.999 130.245 1.00 116.16 396 ASP E CA 1
ATOM 11295 C C . ASP E 1 408 ? 126.966 200.746 131.380 1.00 116.16 396 ASP E C 1
ATOM 11296 O O . ASP E 1 408 ? 127.009 201.456 132.384 1.00 116.16 396 ASP E O 1
ATOM 11301 N N . ALA E 1 409 ? 127.774 199.701 131.191 1.00 111.45 397 ALA E N 1
ATOM 11302 C CA . ALA E 1 409 ? 128.847 199.410 132.137 1.00 111.45 397 ALA E CA 1
ATOM 11303 C C . ALA E 1 409 ? 129.963 200.445 132.108 1.00 111.45 397 ALA E C 1
ATOM 11304 O O . ALA E 1 409 ? 130.834 200.414 132.983 1.00 111.45 397 ALA E O 1
ATOM 11306 N N . CYS E 1 410 ? 129.969 201.342 131.126 1.00 110.87 398 CYS E N 1
ATOM 11307 C CA . CYS E 1 410 ? 131.044 202.316 131.000 1.00 110.87 398 CYS E CA 1
ATOM 11308 C C . CYS E 1 410 ? 130.979 203.339 132.129 1.00 110.87 398 CYS E C 1
ATOM 11309 O O . CYS E 1 410 ? 129.913 203.883 132.430 1.00 110.87 398 CYS E O 1
ATOM 11312 N N . ASN E 1 411 ? 132.129 203.602 132.750 1.00 108.72 399 ASN E N 1
ATOM 11313 C CA . ASN E 1 411 ? 132.215 204.565 133.842 1.00 108.72 399 ASN E CA 1
ATOM 11314 C C . ASN E 1 411 ? 133.397 205.507 133.640 1.00 108.72 399 ASN E C 1
ATOM 11315 O O . ASN E 1 411 ? 134.013 205.517 132.569 1.00 108.72 399 ASN E O 1
ATOM 11320 N N . GLY E 1 412 ? 133.716 206.306 134.660 1.00 105.96 400 GLY E N 1
ATOM 11321 C CA . GLY E 1 412 ? 134.789 207.277 134.525 1.00 105.96 400 GLY E CA 1
ATOM 11322 C C . GLY E 1 412 ? 136.157 206.652 134.339 1.00 105.96 400 GLY E C 1
ATOM 11323 O O . GLY E 1 412 ? 137.045 207.258 133.726 1.00 105.96 400 GLY E O 1
ATOM 11324 N N . MET E 1 413 ? 136.357 205.442 134.863 1.00 106.32 401 MET E N 1
ATOM 11325 C CA . MET E 1 413 ? 137.655 204.806 134.694 1.00 106.32 401 MET E CA 1
ATOM 11326 C C . MET E 1 413 ? 137.925 204.418 133.249 1.00 106.32 401 MET E C 1
ATOM 11327 O O . MET E 1 413 ? 139.084 204.230 132.886 1.00 106.32 401 MET E O 1
ATOM 11332 N N . THR E 1 414 ? 136.898 204.302 132.409 1.00 107.08 402 THR E N 1
ATOM 11333 C CA . THR E 1 414 ? 137.161 204.170 130.981 1.00 107.08 402 THR E CA 1
ATOM 11334 C C . THR E 1 414 ? 137.909 205.392 130.462 1.00 107.08 402 THR E C 1
ATOM 11335 O O . THR E 1 414 ? 138.914 205.271 129.749 1.00 107.08 402 THR E O 1
ATOM 11339 N N . ILE E 1 415 ? 137.450 206.585 130.847 1.00 108.46 403 ILE E N 1
ATOM 11340 C CA . ILE E 1 415 ? 138.137 207.815 130.469 1.00 108.46 403 ILE E CA 1
ATOM 11341 C C . ILE E 1 415 ? 139.530 207.853 131.083 1.00 108.46 403 ILE E C 1
ATOM 11342 O O . ILE E 1 415 ? 140.500 208.282 130.442 1.00 108.46 403 ILE E O 1
ATOM 11347 N N . ALA E 1 416 ? 139.652 207.408 132.337 1.00 104.90 404 ALA E N 1
ATOM 11348 C CA . ALA E 1 416 ? 140.959 207.372 132.987 1.00 104.90 404 ALA E CA 1
ATOM 11349 C C . ALA E 1 416 ? 141.925 206.461 132.237 1.00 104.90 404 ALA E C 1
ATOM 11350 O O . ALA E 1 416 ? 143.089 206.814 132.019 1.00 104.90 404 ALA E O 1
ATOM 11352 N N . LEU E 1 417 ? 141.454 205.277 131.839 1.00 101.17 405 LEU E N 1
ATOM 11353 C CA . LEU E 1 417 ? 142.282 204.342 131.086 1.00 101.17 405 LEU E CA 1
ATOM 11354 C C . LEU E 1 417 ? 142.692 204.930 129.746 1.00 101.17 405 LEU E C 1
ATOM 11355 O O . LEU E 1 417 ? 143.843 204.782 129.325 1.00 101.17 405 LEU E O 1
ATOM 11360 N N . LEU E 1 418 ? 141.760 205.590 129.056 1.00 104.79 406 LEU E N 1
ATOM 11361 C CA . LEU E 1 418 ? 142.095 206.190 127.768 1.00 104.79 406 LEU E CA 1
ATOM 11362 C C . LEU E 1 418 ? 143.165 207.264 127.924 1.00 104.79 406 LEU E C 1
ATOM 11363 O O . LEU E 1 418 ? 144.139 207.303 127.163 1.00 104.79 406 LEU E O 1
ATOM 11368 N N . LYS E 1 419 ? 143.010 208.137 128.922 1.00 105.48 407 LYS E N 1
ATOM 11369 C CA . LYS E 1 419 ? 144.001 209.188 129.142 1.00 105.48 407 LYS E CA 1
ATOM 11370 C C . LYS E 1 419 ? 145.357 208.607 129.533 1.00 105.48 407 LYS E C 1
ATOM 11371 O O . LYS E 1 419 ? 146.405 209.078 129.065 1.00 105.48 407 LYS E O 1
ATOM 11377 N N . ALA E 1 420 ? 145.356 207.585 130.394 1.00 101.56 408 ALA E N 1
ATOM 11378 C CA . ALA E 1 420 ? 146.607 206.969 130.820 1.00 101.56 408 ALA E CA 1
ATOM 11379 C C . ALA E 1 420 ? 147.310 206.283 129.657 1.00 101.56 408 ALA E C 1
ATOM 11380 O O . ALA E 1 420 ? 148.537 206.356 129.535 1.00 101.56 408 ALA E O 1
ATOM 11382 N N . ALA E 1 421 ? 146.553 205.612 128.790 1.00 101.91 409 ALA E N 1
ATOM 11383 C CA . ALA E 1 421 ? 147.150 205.025 127.599 1.00 101.91 409 ALA E CA 1
ATOM 11384 C C . ALA E 1 421 ? 147.694 206.100 126.673 1.00 101.91 409 ALA E C 1
ATOM 11385 O O . ALA E 1 421 ? 148.745 205.914 126.049 1.00 101.91 409 ALA E O 1
ATOM 11387 N N . ARG E 1 422 ? 146.986 207.224 126.558 1.00 106.63 410 ARG E N 1
ATOM 11388 C CA . ARG E 1 422 ? 147.458 208.300 125.694 1.00 106.63 410 ARG E CA 1
ATOM 11389 C C . ARG E 1 422 ? 148.798 208.844 126.170 1.00 106.63 410 ARG E C 1
ATOM 11390 O O . ARG E 1 422 ? 149.728 209.011 125.375 1.00 106.63 410 ARG E O 1
ATOM 11398 N N . LEU E 1 423 ? 148.917 209.139 127.468 1.00 103.15 411 LEU E N 1
ATOM 11399 C CA . LEU E 1 423 ? 150.163 209.737 127.947 1.00 103.15 411 LEU E CA 1
ATOM 11400 C C . LEU E 1 423 ? 151.278 208.704 128.079 1.00 103.15 411 LEU E C 1
ATOM 11401 O O . LEU E 1 423 ? 152.458 209.041 127.935 1.00 103.15 411 LEU E O 1
ATOM 11406 N N . VAL E 1 424 ? 150.935 207.449 128.361 1.00 95.92 412 VAL E N 1
ATOM 11407 C CA . VAL E 1 424 ? 151.969 206.448 128.608 1.00 95.92 412 VAL E CA 1
ATOM 11408 C C . VAL E 1 424 ? 152.493 205.868 127.299 1.00 95.92 412 VAL E C 1
ATOM 11409 O O . VAL E 1 424 ? 153.702 205.656 127.147 1.00 95.92 412 VAL E O 1
ATOM 11413 N N . ARG E 1 425 ? 151.602 205.599 126.342 1.00 97.88 413 ARG E N 1
ATOM 11414 C CA . ARG E 1 425 ? 151.981 205.176 124.990 1.00 97.88 413 ARG E CA 1
ATOM 11415 C C . ARG E 1 425 ? 152.711 203.832 124.990 1.00 97.88 413 ARG E C 1
ATOM 11416 O O . ARG E 1 425 ? 153.746 203.663 124.344 1.00 97.88 413 ARG E O 1
ATOM 11424 N N . VAL E 1 426 ? 152.164 202.869 125.721 1.00 94.61 414 VAL E N 1
ATOM 11425 C CA . VAL E 1 426 ? 152.638 201.495 125.612 1.00 94.61 414 VAL E CA 1
ATOM 11426 C C . VAL E 1 426 ? 152.033 200.857 124.371 1.00 94.61 414 VAL E C 1
ATOM 11427 O O . VAL E 1 426 ? 150.945 201.230 123.916 1.00 94.61 414 VAL E O 1
ATOM 11431 N N . ALA E 1 427 ? 152.746 199.882 123.812 1.00 95.17 415 ALA E N 1
ATOM 11432 C CA . ALA E 1 427 ? 152.305 199.199 122.604 1.00 95.17 415 ALA E CA 1
ATOM 11433 C C . ALA E 1 427 ? 151.587 197.887 122.898 1.00 95.17 415 ALA E C 1
ATOM 11434 O O . ALA E 1 427 ? 150.510 197.639 122.348 1.00 95.17 415 ALA E O 1
ATOM 11436 N N . ASN E 1 428 ? 152.165 197.036 123.756 1.00 93.70 416 ASN E N 1
ATOM 11437 C CA . ASN E 1 428 ? 151.574 195.718 123.985 1.00 93.70 416 ASN E CA 1
ATOM 11438 C C . ASN E 1 428 ? 150.200 195.792 124.639 1.00 93.70 416 ASN E C 1
ATOM 11439 O O . ASN E 1 428 ? 149.273 195.126 124.148 1.00 93.70 416 ASN E O 1
ATOM 11444 N N . PRO E 1 429 ? 149.983 196.553 125.728 1.00 91.50 417 PRO E N 1
ATOM 11445 C CA . PRO E 1 429 ? 148.641 196.574 126.328 1.00 91.50 417 PRO E CA 1
ATOM 11446 C C . PRO E 1 429 ? 147.630 197.317 125.463 1.00 91.50 417 PRO E C 1
ATOM 11447 O O . PRO E 1 429 ? 147.295 198.477 125.720 1.00 91.50 417 PRO E O 1
ATOM 11451 N N . THR E 1 430 ? 147.150 196.647 124.419 1.00 94.27 418 THR E N 1
ATOM 11452 C CA . THR E 1 430 ? 146.167 197.212 123.503 1.00 94.27 418 THR E CA 1
ATOM 11453 C C . THR E 1 430 ? 144.780 196.717 123.885 1.00 94.27 418 THR E C 1
ATOM 11454 O O . THR E 1 430 ? 144.528 195.511 123.870 1.00 94.27 418 THR E O 1
ATOM 11458 N N . PHE E 1 431 ? 143.874 197.639 124.204 1.00 99.02 419 PHE E N 1
ATOM 11459 C CA . PHE E 1 431 ? 142.542 197.266 124.663 1.00 99.02 419 PHE E CA 1
ATOM 11460 C C . PHE E 1 431 ? 141.506 197.690 123.634 1.00 99.02 419 PHE E C 1
ATOM 11461 O O . PHE E 1 431 ? 141.426 198.868 123.269 1.00 99.02 419 PHE E O 1
ATOM 11469 N N . GLY E 1 432 ? 140.737 196.718 123.150 1.00 101.93 420 GLY E N 1
ATOM 11470 C CA . GLY E 1 432 ? 139.611 197.015 122.284 1.00 101.93 420 GLY E CA 1
ATOM 11471 C C . GLY E 1 432 ? 138.371 197.344 123.101 1.00 101.93 420 GLY E C 1
ATOM 11472 O O . GLY E 1 432 ? 138.178 196.840 124.206 1.00 101.93 420 GLY E O 1
ATOM 11473 N N . PHE E 1 433 ? 137.523 198.198 122.536 1.00 106.75 421 PHE E N 1
ATOM 11474 C CA . PHE E 1 433 ? 136.328 198.686 123.210 1.00 106.75 421 PHE E CA 1
ATOM 11475 C C . PHE E 1 433 ? 135.106 197.888 122.774 1.00 106.75 421 PHE E C 1
ATOM 11476 O O . PHE E 1 433 ? 134.978 197.517 121.604 1.00 106.75 421 PHE E O 1
ATOM 11484 N N . ARG E 1 434 ? 134.209 197.622 123.725 1.00 106.62 422 ARG E N 1
ATOM 11485 C CA . ARG E 1 434 ? 132.950 196.934 123.455 1.00 106.62 422 ARG E CA 1
ATOM 11486 C C . ARG E 1 434 ? 131.859 197.990 123.317 1.00 106.62 422 ARG E C 1
ATOM 11487 O O . ARG E 1 434 ? 131.505 198.656 124.295 1.00 106.62 422 ARG E O 1
ATOM 11495 N N . TRP E 1 435 ? 131.324 198.139 122.109 1.00 113.60 423 TRP E N 1
ATOM 11496 C CA . TRP E 1 435 ? 130.389 199.210 121.792 1.00 113.60 423 TRP E CA 1
ATOM 11497 C C . TRP E 1 435 ? 128.957 198.693 121.827 1.00 113.60 423 TRP E C 1
ATOM 11498 O O . TRP E 1 435 ? 128.583 197.835 121.022 1.00 113.60 423 TRP E O 1
ATOM 11509 N N . HIS E 1 436 ? 128.162 199.218 122.749 1.00 117.15 424 HIS E N 1
ATOM 11510 C CA . HIS E 1 436 ? 126.726 198.991 122.728 1.00 117.15 424 HIS E CA 1
ATOM 11511 C C . HIS E 1 436 ? 126.043 200.147 122.006 1.00 117.15 424 HIS E C 1
ATOM 11512 O O . HIS E 1 436 ? 126.655 201.196 121.790 1.00 117.15 424 HIS E O 1
ATOM 11519 N N . PRO E 1 437 ? 124.783 199.995 121.577 1.00 120.38 425 PRO E N 1
ATOM 11520 C CA . PRO E 1 437 ? 124.159 201.068 120.783 1.00 120.38 425 PRO E CA 1
ATOM 11521 C C . PRO E 1 437 ? 124.013 202.390 121.520 1.00 120.38 425 PRO E C 1
ATOM 11522 O O . PRO E 1 437 ? 123.835 203.421 120.859 1.00 120.38 425 PRO E O 1
ATOM 11526 N N . LYS E 1 438 ? 124.102 202.407 122.848 1.00 121.64 426 LYS E N 1
ATOM 11527 C CA . LYS E 1 438 ? 123.837 203.611 123.627 1.00 121.64 426 LYS E CA 1
ATOM 11528 C C . LYS E 1 438 ? 125.044 204.040 124.455 1.00 121.64 426 LYS E C 1
ATOM 11529 O O . LYS E 1 438 ? 124.892 204.493 125.591 1.00 121.64 426 LYS E O 1
ATOM 11535 N N . VAL E 1 439 ? 126.250 203.883 123.904 1.00 122.73 427 VAL E N 1
ATOM 11536 C CA . VAL E 1 439 ? 127.442 204.403 124.562 1.00 122.73 427 VAL E CA 1
ATOM 11537 C C . VAL E 1 439 ? 127.354 205.919 124.645 1.00 122.73 427 VAL E C 1
ATOM 11538 O O . VAL E 1 439 ? 126.844 206.583 123.733 1.00 122.73 427 VAL E O 1
ATOM 11542 N N . SER E 1 440 ? 127.849 206.478 125.746 1.00 124.08 428 SER E N 1
ATOM 11543 C CA . SER E 1 440 ? 127.869 207.924 125.902 1.00 124.08 428 SER E CA 1
ATOM 11544 C C . SER E 1 440 ? 128.779 208.564 124.859 1.00 124.08 428 SER E C 1
ATOM 11545 O O . SER E 1 440 ? 129.806 208.004 124.466 1.00 124.08 428 SER E O 1
ATOM 11548 N N . ASN E 1 441 ? 128.387 209.759 124.414 1.00 125.48 429 ASN E N 1
ATOM 11549 C CA . ASN E 1 441 ? 129.116 210.430 123.342 1.00 125.48 429 ASN E CA 1
ATOM 11550 C C . ASN E 1 441 ? 130.526 210.807 123.778 1.00 125.48 429 ASN E C 1
ATOM 11551 O O . ASN E 1 441 ? 131.463 210.768 122.973 1.00 125.48 429 ASN E O 1
ATOM 11556 N N . GLU E 1 442 ? 130.696 211.184 125.048 1.00 123.18 430 GLU E N 1
ATOM 11557 C CA . GLU E 1 442 ? 132.006 211.616 125.527 1.00 123.18 430 GLU E CA 1
ATOM 11558 C C . GLU E 1 442 ? 133.011 210.470 125.520 1.00 123.18 430 GLU E C 1
ATOM 11559 O O . GLU E 1 442 ? 134.193 210.676 125.218 1.00 123.18 430 GLU E O 1
ATOM 11565 N N . VAL E 1 443 ? 132.566 209.258 125.855 1.00 120.22 431 VAL E N 1
ATOM 11566 C CA . VAL E 1 443 ? 133.463 208.104 125.829 1.00 120.22 431 VAL E CA 1
ATOM 11567 C C . VAL E 1 443 ? 133.965 207.854 124.412 1.00 120.22 431 VAL E C 1
ATOM 11568 O O . VAL E 1 443 ? 135.155 207.599 124.189 1.00 120.22 431 VAL E O 1
ATOM 11572 N N . LEU E 1 444 ? 133.063 207.925 123.430 1.00 122.08 432 LEU E N 1
ATOM 11573 C CA . LEU E 1 444 ? 133.477 207.742 122.043 1.00 122.08 432 LEU E CA 1
ATOM 11574 C C . LEU E 1 444 ? 134.358 208.886 121.566 1.00 122.08 432 LEU E C 1
ATOM 11575 O O . LEU E 1 444 ? 135.266 208.671 120.758 1.00 122.08 432 LEU E O 1
ATOM 11580 N N . ARG E 1 445 ? 134.120 210.101 122.061 1.00 124.11 433 ARG E N 1
ATOM 11581 C CA . ARG E 1 445 ? 134.998 211.213 121.716 1.00 124.11 433 ARG E CA 1
ATOM 11582 C C . ARG E 1 445 ? 136.407 210.974 122.243 1.00 124.11 433 ARG E C 1
ATOM 11583 O O . ARG E 1 445 ? 137.395 211.209 121.535 1.00 124.11 433 ARG E O 1
ATOM 11591 N N . GLU E 1 446 ? 136.516 210.489 123.481 1.00 119.61 434 GLU E N 1
ATOM 11592 C CA . GLU E 1 446 ? 137.827 210.176 124.043 1.00 119.61 434 GLU E CA 1
ATOM 11593 C C . GLU E 1 446 ? 138.493 209.035 123.282 1.00 119.61 434 GLU E C 1
ATOM 11594 O O . GLU E 1 446 ? 139.703 209.072 123.030 1.00 119.61 434 GLU E O 1
ATOM 11600 N N . CYS E 1 447 ? 137.718 208.016 122.902 1.00 119.99 435 CYS E N 1
ATOM 11601 C CA . CYS E 1 447 ? 138.277 206.908 122.130 1.00 119.99 435 CYS E CA 1
ATOM 11602 C C . CYS E 1 447 ? 138.796 207.378 120.776 1.00 119.99 435 CYS E C 1
ATOM 11603 O O . CYS E 1 447 ? 139.862 206.943 120.328 1.00 119.99 435 CYS E O 1
ATOM 11606 N N . PHE E 1 448 ? 138.052 208.257 120.103 1.00 120.11 436 PHE E N 1
ATOM 11607 C CA . PHE E 1 448 ? 138.505 208.764 118.811 1.00 120.11 436 PHE E CA 1
ATOM 11608 C C . PHE E 1 448 ? 139.727 209.661 118.965 1.00 120.11 436 PHE E C 1
ATOM 11609 O O . PHE E 1 448 ? 140.631 209.638 118.122 1.00 120.11 436 PHE E O 1
ATOM 11617 N N . GLU E 1 449 ? 139.776 210.455 120.036 1.00 121.69 437 GLU E N 1
ATOM 11618 C CA . GLU E 1 449 ? 140.971 211.249 120.299 1.00 121.69 437 GLU E CA 1
ATOM 11619 C C . GLU E 1 449 ? 142.179 210.352 120.537 1.00 121.69 437 GLU E C 1
ATOM 11620 O O . GLU E 1 449 ? 143.292 210.664 120.098 1.00 121.69 437 GLU E O 1
ATOM 11626 N N . CYS E 1 450 ? 141.977 209.230 121.233 1.00 117.91 438 CYS E N 1
ATOM 11627 C CA . CYS E 1 450 ? 143.073 208.295 121.473 1.00 117.91 438 CYS E CA 1
ATOM 11628 C C . CYS E 1 450 ? 143.504 207.597 120.187 1.00 117.91 438 CYS E C 1
ATOM 11629 O O . CYS E 1 450 ? 144.699 207.370 119.968 1.00 117.91 438 CYS E O 1
ATOM 11632 N N . ILE E 1 451 ? 142.545 207.246 119.326 1.00 116.05 439 ILE E N 1
ATOM 11633 C CA . ILE E 1 451 ? 142.888 206.614 118.056 1.00 116.05 439 ILE E CA 1
ATOM 11634 C C . ILE E 1 451 ? 143.603 207.603 117.146 1.00 116.05 439 ILE E C 1
ATOM 11635 O O . ILE E 1 451 ? 144.394 207.202 116.282 1.00 116.05 439 ILE E O 1
ATOM 11640 N N . ARG E 1 452 ? 143.337 208.902 117.311 1.00 117.61 440 ARG E N 1
ATOM 11641 C CA . ARG E 1 452 ? 144.028 209.905 116.510 1.00 117.61 440 ARG E CA 1
ATOM 11642 C C . ARG E 1 452 ? 145.526 209.912 116.786 1.00 117.61 440 ARG E C 1
ATOM 11643 O O . ARG E 1 452 ? 146.325 210.120 115.866 1.00 117.61 440 ARG E O 1
ATOM 11651 N N . GLN E 1 453 ? 145.926 209.669 118.035 1.00 115.00 441 GLN E N 1
ATOM 11652 C CA . GLN E 1 453 ? 147.343 209.693 118.380 1.00 115.00 441 GLN E CA 1
ATOM 11653 C C . GLN E 1 453 ? 148.124 208.563 117.724 1.00 115.00 441 GLN E C 1
ATOM 11654 O O . GLN E 1 453 ? 149.358 208.602 117.713 1.00 115.00 441 GLN E O 1
ATOM 11660 N N . GLY E 1 454 ? 147.443 207.557 117.189 1.00 113.49 442 GLY E N 1
ATOM 11661 C CA . GLY E 1 454 ? 148.118 206.472 116.511 1.00 113.49 442 GLY E CA 1
ATOM 11662 C C . GLY E 1 454 ? 148.591 205.351 117.402 1.00 113.49 442 GLY E C 1
ATOM 11663 O O . GLY E 1 454 ? 149.504 204.615 117.011 1.00 113.49 442 GLY E O 1
ATOM 11664 N N . LEU E 1 455 ? 148.005 205.195 118.591 1.00 109.76 443 LEU E N 1
ATOM 11665 C CA . LEU E 1 455 ? 148.420 204.135 119.502 1.00 109.76 443 LEU E CA 1
ATOM 11666 C C . LEU E 1 455 ? 147.996 202.752 119.029 1.00 109.76 443 LEU E C 1
ATOM 11667 O O . LEU E 1 455 ? 148.511 201.757 119.548 1.00 109.76 443 LEU E O 1
ATOM 11672 N N . GLY E 1 456 ? 147.091 202.662 118.057 1.00 109.54 444 GLY E N 1
ATOM 11673 C CA . GLY E 1 456 ? 146.573 201.388 117.610 1.00 109.54 444 GLY E CA 1
ATOM 11674 C C . GLY E 1 456 ? 145.408 200.849 118.409 1.00 109.54 444 GLY E C 1
ATOM 11675 O O . GLY E 1 456 ? 144.921 199.754 118.099 1.00 109.54 444 GLY E O 1
ATOM 11676 N N . TYR E 1 457 ? 144.952 201.570 119.426 1.00 105.66 445 TYR E N 1
ATOM 11677 C CA . TYR E 1 457 ? 143.815 201.161 120.236 1.00 105.66 445 TYR E CA 1
ATOM 11678 C C . TYR E 1 457 ? 143.052 202.413 120.638 1.00 105.66 445 TYR E C 1
ATOM 11679 O O . TYR E 1 457 ? 143.610 203.516 120.614 1.00 105.66 445 TYR E O 1
ATOM 11688 N N . PRO E 1 458 ? 141.764 202.286 120.994 1.00 108.37 446 PRO E N 1
ATOM 11689 C CA . PRO E 1 458 ? 140.943 201.065 121.073 1.00 108.37 446 PRO E CA 1
ATOM 11690 C C . PRO E 1 458 ? 140.526 200.496 119.722 1.00 108.37 446 PRO E C 1
ATOM 11691 O O . PRO E 1 458 ? 140.307 201.228 118.762 1.00 108.37 446 PRO E O 1
ATOM 11695 N N . THR E 1 459 ? 140.408 199.173 119.636 1.00 110.89 447 THR E N 1
ATOM 11696 C CA . THR E 1 459 ? 139.856 198.494 118.467 1.00 110.89 447 THR E CA 1
ATOM 11697 C C . THR E 1 459 ? 138.405 198.169 118.798 1.00 110.89 447 THR E C 1
ATOM 11698 O O . THR E 1 459 ? 138.119 197.167 119.458 1.00 110.89 447 THR E O 1
ATOM 11702 N N . LEU E 1 460 ? 137.491 199.023 118.342 1.00 110.25 448 LEU E N 1
ATOM 11703 C CA . LEU E 1 460 ? 136.095 198.914 118.745 1.00 110.25 448 LEU E CA 1
ATOM 11704 C C . LEU E 1 460 ? 135.504 197.579 118.314 1.00 110.25 448 LEU E C 1
ATOM 11705 O O . LEU E 1 460 ? 135.622 197.176 117.153 1.00 110.25 448 LEU E O 1
ATOM 11710 N N . ARG E 1 461 ? 134.865 196.897 119.258 1.00 109.89 449 ARG E N 1
ATOM 11711 C CA . ARG E 1 461 ? 134.195 195.631 119.005 1.00 109.89 449 ARG E CA 1
ATOM 11712 C C . ARG E 1 461 ? 132.690 195.854 119.013 1.00 109.89 449 ARG E C 1
ATOM 11713 O O . ARG E 1 461 ? 132.157 196.480 119.935 1.00 109.89 449 ARG E O 1
ATOM 11721 N N . ASN E 1 462 ? 132.013 195.351 117.987 1.00 114.86 450 ASN E N 1
ATOM 11722 C CA . ASN E 1 462 ? 130.557 195.439 117.917 1.00 114.86 450 ASN E CA 1
ATOM 11723 C C . ASN E 1 462 ? 129.978 194.499 118.966 1.00 114.86 450 ASN E C 1
ATOM 11724 O O . ASN E 1 462 ? 129.904 193.286 118.761 1.00 114.86 450 ASN E O 1
ATOM 11729 N N . ASP E 1 463 ? 129.578 195.061 120.108 1.00 118.42 451 ASP E N 1
ATOM 11730 C CA . ASP E 1 463 ? 129.185 194.236 121.249 1.00 118.42 451 ASP E CA 1
ATOM 11731 C C . ASP E 1 463 ? 127.954 193.374 120.989 1.00 118.42 451 ASP E C 1
ATOM 11732 O O . ASP E 1 463 ? 128.009 192.171 121.291 1.00 118.42 451 ASP E O 1
ATOM 11737 N N . PRO E 1 464 ? 126.828 193.894 120.475 1.00 117.66 452 PRO E N 1
ATOM 11738 C CA . PRO E 1 464 ? 125.630 193.037 120.366 1.00 117.66 452 PRO E CA 1
ATOM 11739 C C . PRO E 1 464 ? 125.815 191.805 119.495 1.00 117.66 452 PRO E C 1
ATOM 11740 O O . PRO E 1 464 ? 125.336 190.722 119.856 1.00 117.66 452 PRO E O 1
ATOM 11744 N N . VAL E 1 465 ? 126.502 191.929 118.357 1.00 118.18 453 VAL E N 1
ATOM 11745 C CA . VAL E 1 465 ? 126.676 190.773 117.484 1.00 118.18 453 VAL E CA 1
ATOM 11746 C C . VAL E 1 465 ? 127.587 189.742 118.140 1.00 118.18 453 VAL E C 1
ATOM 11747 O O . VAL E 1 465 ? 127.377 188.532 118.003 1.00 118.18 453 VAL E O 1
ATOM 11751 N N . LEU E 1 466 ? 128.605 190.201 118.869 1.00 116.10 454 LEU E N 1
ATOM 11752 C CA . LEU E 1 466 ? 129.462 189.276 119.603 1.00 116.10 454 LEU E CA 1
ATOM 11753 C C . LEU E 1 466 ? 128.686 188.577 120.713 1.00 116.10 454 LEU E C 1
ATOM 11754 O O . LEU E 1 466 ? 128.876 187.376 120.956 1.00 116.10 454 LEU E O 1
ATOM 11759 N N . ILE E 1 467 ? 127.804 189.313 121.392 1.00 116.88 455 ILE E N 1
ATOM 11760 C CA . ILE E 1 467 ? 126.937 188.713 122.400 1.00 116.88 455 ILE E CA 1
ATOM 11761 C C . ILE E 1 467 ? 126.083 187.623 121.775 1.00 116.88 455 ILE E C 1
ATOM 11762 O O . ILE E 1 467 ? 125.938 186.530 122.332 1.00 116.88 455 ILE E O 1
ATOM 11767 N N . GLN E 1 468 ? 125.506 187.904 120.604 1.00 120.41 456 GLN E N 1
ATOM 11768 C CA . GLN E 1 468 ? 124.675 186.908 119.935 1.00 120.41 456 GLN E CA 1
ATOM 11769 C C . GLN E 1 468 ? 125.491 185.706 119.475 1.00 120.41 456 GLN E C 1
ATOM 11770 O O . GLN E 1 468 ? 124.997 184.577 119.515 1.00 120.41 456 GLN E O 1
ATOM 11776 N N . ASN E 1 469 ? 126.733 185.923 119.040 1.00 119.69 457 ASN E N 1
ATOM 11777 C CA . ASN E 1 469 ? 127.595 184.806 118.659 1.00 119.69 457 ASN E CA 1
ATOM 11778 C C . ASN E 1 469 ? 127.870 183.896 119.850 1.00 119.69 457 ASN E C 1
ATOM 11779 O O . ASN E 1 469 ? 127.770 182.663 119.751 1.00 119.69 457 ASN E O 1
ATOM 11784 N N . THR E 1 470 ? 128.220 184.495 120.992 1.00 118.11 458 THR E N 1
ATOM 11785 C CA . THR E 1 470 ? 128.424 183.711 122.205 1.00 118.11 458 THR E CA 1
ATOM 11786 C C . THR E 1 470 ? 127.142 183.013 122.627 1.00 118.11 458 THR E C 1
ATOM 11787 O O . THR E 1 470 ? 127.180 181.878 123.111 1.00 118.11 458 THR E O 1
ATOM 11791 N N . MET E 1 471 ? 126.001 183.674 122.443 1.00 121.45 459 MET E N 1
ATOM 11792 C CA . MET E 1 471 ? 124.722 183.059 122.770 1.00 121.45 459 MET E CA 1
ATOM 11793 C C . MET E 1 471 ? 124.446 181.863 121.873 1.00 121.45 459 MET E C 1
ATOM 11794 O O . MET E 1 471 ? 123.853 180.871 122.311 1.00 121.45 459 MET E O 1
ATOM 11799 N N . HIS E 1 472 ? 124.870 181.939 120.615 1.00 124.29 460 HIS E N 1
ATOM 11800 C CA . HIS E 1 472 ? 124.500 180.931 119.633 1.00 124.29 460 HIS E CA 1
ATOM 11801 C C . HIS E 1 472 ? 125.391 179.698 119.680 1.00 124.29 460 HIS E C 1
ATOM 11802 O O . HIS E 1 472 ? 124.874 178.577 119.725 1.00 124.29 460 HIS E O 1
ATOM 11809 N N . TRP E 1 473 ? 126.715 179.854 119.689 1.00 123.38 461 TRP E N 1
ATOM 11810 C CA . TRP E 1 473 ? 127.530 178.644 119.640 1.00 123.38 461 TRP E CA 1
ATOM 11811 C C . TRP E 1 473 ? 127.962 178.149 121.012 1.00 123.38 461 TRP E C 1
ATOM 11812 O O . TRP E 1 473 ? 128.334 176.979 121.142 1.00 123.38 461 TRP E O 1
ATOM 11823 N N . TYR E 1 474 ? 127.936 179.002 122.034 1.00 119.51 462 TYR E N 1
ATOM 11824 C CA . TYR E 1 474 ? 128.146 178.528 123.397 1.00 119.51 462 TYR E CA 1
ATOM 11825 C C . TYR E 1 474 ? 126.844 178.136 124.080 1.00 119.51 462 TYR E C 1
ATOM 11826 O O . TYR E 1 474 ? 126.789 177.113 124.771 1.00 119.51 462 TYR E O 1
ATOM 11835 N N . GLY E 1 475 ? 125.798 178.934 123.902 1.00 115.82 463 GLY E N 1
ATOM 11836 C CA . GLY E 1 475 ? 124.562 178.717 124.624 1.00 115.82 463 GLY E CA 1
ATOM 11837 C C . GLY E 1 475 ? 124.633 179.130 126.075 1.00 115.82 463 GLY E C 1
ATOM 11838 O O . GLY E 1 475 ? 123.947 178.542 126.919 1.00 115.82 463 GLY E O 1
ATOM 11839 N N . HIS E 1 476 ? 125.447 180.133 126.391 1.00 108.44 464 HIS E N 1
ATOM 11840 C CA . HIS E 1 476 ? 125.503 180.641 127.749 1.00 108.44 464 HIS E CA 1
ATOM 11841 C C . HIS E 1 476 ? 124.223 181.408 128.071 1.00 108.44 464 HIS E C 1
ATOM 11842 O O . HIS E 1 476 ? 123.541 181.898 127.167 1.00 108.44 464 HIS E O 1
ATOM 11849 N N . PRO E 1 477 ? 123.865 181.511 129.349 1.00 106.18 465 PRO E N 1
ATOM 11850 C CA . PRO E 1 477 ? 122.730 182.360 129.723 1.00 106.18 465 PRO E CA 1
ATOM 11851 C C . PRO E 1 477 ? 122.979 183.803 129.317 1.00 106.18 465 PRO E C 1
ATOM 11852 O O . PRO E 1 477 ? 124.119 184.269 129.265 1.00 106.18 465 PRO E O 1
ATOM 11856 N N . LEU E 1 478 ? 121.888 184.509 129.016 1.00 108.19 466 LEU E N 1
ATOM 11857 C CA . LEU E 1 478 ? 122.000 185.854 128.461 1.00 108.19 466 LEU E CA 1
ATOM 11858 C C . LEU E 1 478 ? 122.775 186.777 129.392 1.00 108.19 466 LEU E C 1
ATOM 11859 O O . LEU E 1 478 ? 123.660 187.520 128.952 1.00 108.19 466 LEU E O 1
ATOM 11864 N N . GLU E 1 479 ? 122.458 186.740 130.688 1.00 108.52 467 GLU E N 1
ATOM 11865 C CA . GLU E 1 479 ? 123.145 187.608 131.637 1.00 108.52 467 GLU E CA 1
ATOM 11866 C C . GLU E 1 479 ? 124.620 187.238 131.759 1.00 108.52 467 GLU E C 1
ATOM 11867 O O . GLU E 1 479 ? 125.472 188.114 131.947 1.00 108.52 467 GLU E O 1
ATOM 11873 N N . GLU E 1 480 ? 124.941 185.945 131.660 1.00 103.05 468 GLU E N 1
ATOM 11874 C CA . GLU E 1 480 ? 126.339 185.526 131.710 1.00 103.05 468 GLU E CA 1
ATOM 11875 C C . GLU E 1 480 ? 127.112 186.028 130.499 1.00 103.05 468 GLU E C 1
ATOM 11876 O O . GLU E 1 480 ? 128.288 186.390 130.612 1.00 103.05 468 GLU E O 1
ATOM 11882 N N . ALA E 1 481 ? 126.471 186.046 129.331 1.00 105.79 469 ALA E N 1
ATOM 11883 C CA . ALA E 1 481 ? 127.160 186.436 128.109 1.00 105.79 469 ALA E CA 1
ATOM 11884 C C . ALA E 1 481 ? 127.573 187.899 128.113 1.00 105.79 469 ALA E C 1
ATOM 11885 O O . ALA E 1 481 ? 128.514 188.259 127.401 1.00 105.79 469 ALA E O 1
ATOM 11887 N N . ARG E 1 482 ? 126.898 188.749 128.892 1.00 104.67 470 ARG E N 1
ATOM 11888 C CA . ARG E 1 482 ? 127.268 190.160 128.932 1.00 104.67 470 ARG E CA 1
ATOM 11889 C C . ARG E 1 482 ? 128.673 190.346 129.490 1.00 104.67 470 ARG E C 1
ATOM 11890 O O . ARG E 1 482 ? 129.464 191.133 128.958 1.00 104.67 470 ARG E O 1
ATOM 11898 N N . THR E 1 483 ? 128.998 189.632 130.566 1.00 100.45 471 THR E N 1
ATOM 11899 C CA . THR E 1 483 ? 130.267 189.816 131.268 1.00 100.45 471 THR E CA 1
ATOM 11900 C C . THR E 1 483 ? 131.327 188.886 130.677 1.00 100.45 471 THR E C 1
ATOM 11901 O O . THR E 1 483 ? 131.718 187.878 131.265 1.00 100.45 471 THR E O 1
ATOM 11905 N N . TRP E 1 484 ? 131.805 189.258 129.492 1.00 99.94 472 TRP E N 1
ATOM 11906 C CA . TRP E 1 484 ? 132.809 188.483 128.779 1.00 99.94 472 TRP E CA 1
ATOM 11907 C C . TRP E 1 484 ? 134.047 189.332 128.530 1.00 99.94 472 TRP E C 1
ATOM 11908 O O . TRP E 1 484 ? 133.963 190.555 128.384 1.00 99.94 472 TRP E O 1
ATOM 11919 N N . VAL E 1 485 ? 135.201 188.667 128.481 1.00 94.83 473 VAL E N 1
ATOM 11920 C CA . VAL E 1 485 ? 136.474 189.308 128.193 1.00 94.83 473 VAL E CA 1
ATOM 11921 C C . VAL E 1 485 ? 137.144 188.582 127.033 1.00 94.83 473 VAL E C 1
ATOM 11922 O O . VAL E 1 485 ? 136.792 187.454 126.676 1.00 94.83 473 VAL E O 1
ATOM 11926 N N . HIS E 1 486 ? 138.134 189.250 126.450 1.00 95.24 474 HIS E N 1
ATOM 11927 C CA . HIS E 1 486 ? 138.819 188.775 125.249 1.00 95.24 474 HIS E CA 1
ATOM 11928 C C . HIS E 1 486 ? 139.890 187.775 125.669 1.00 95.24 474 HIS E C 1
ATOM 11929 O O . HIS E 1 486 ? 140.976 188.159 126.107 1.00 95.24 474 HIS E O 1
ATOM 11936 N N . MET E 1 487 ? 139.588 186.485 125.538 1.00 92.09 475 MET E N 1
ATOM 11937 C CA . MET E 1 487 ? 140.539 185.483 125.993 1.00 92.09 475 MET E CA 1
ATOM 11938 C C . MET E 1 487 ? 141.599 185.205 124.932 1.00 92.09 475 MET E C 1
ATOM 11939 O O . MET E 1 487 ? 142.798 185.247 125.215 1.00 92.09 475 MET E O 1
ATOM 11944 N N . ALA E 1 488 ? 141.178 184.925 123.706 1.00 97.84 476 ALA E N 1
ATOM 11945 C CA . ALA E 1 488 ? 142.071 184.668 122.585 1.00 97.84 476 ALA E CA 1
ATOM 11946 C C . ALA E 1 488 ? 141.774 185.657 121.469 1.00 97.84 476 ALA E C 1
ATOM 11947 O O . ALA E 1 488 ? 140.761 186.356 121.494 1.00 97.84 476 ALA E O 1
ATOM 11949 N N . CYS E 1 489 ? 142.660 185.677 120.468 1.00 97.94 477 CYS E N 1
ATOM 11950 C CA . CYS E 1 489 ? 142.617 186.716 119.440 1.00 97.94 477 CYS E CA 1
ATOM 11951 C C . CYS E 1 489 ? 141.237 186.826 118.802 1.00 97.94 477 CYS E C 1
ATOM 11952 O O . CYS E 1 489 ? 140.795 187.925 118.451 1.00 97.94 477 CYS E O 1
ATOM 11955 N N . MET E 1 490 ? 140.546 185.704 118.640 1.00 101.99 478 MET E N 1
ATOM 11956 C CA . MET E 1 490 ? 139.180 185.700 118.138 1.00 101.99 478 MET E CA 1
ATOM 11957 C C . MET E 1 490 ? 138.196 185.068 119.115 1.00 101.99 478 MET E C 1
ATOM 11958 O O . MET E 1 490 ? 137.064 184.762 118.722 1.00 101.99 478 MET E O 1
ATOM 11963 N N . SER E 1 491 ? 138.593 184.856 120.370 1.00 98.61 479 SER E N 1
ATOM 11964 C CA . SER E 1 491 ? 137.690 184.163 121.269 1.00 98.61 479 SER E CA 1
ATOM 11965 C C . SER E 1 491 ? 137.272 185.043 122.441 1.00 98.61 479 SER E C 1
ATOM 11966 O O . SER E 1 491 ? 138.123 185.621 123.132 1.00 98.61 479 SER E O 1
ATOM 11969 N N . PRO E 1 492 ? 135.970 185.176 122.676 1.00 95.73 480 PRO E N 1
ATOM 11970 C CA . PRO E 1 492 ? 135.494 185.754 123.937 1.00 95.73 480 PRO E CA 1
ATOM 11971 C C . PRO E 1 492 ? 135.229 184.685 124.983 1.00 95.73 480 PRO E C 1
ATOM 11972 O O . PRO E 1 492 ? 134.999 183.523 124.637 1.00 95.73 480 PRO E O 1
ATOM 11976 N N . ASN E 1 493 ? 135.226 185.067 126.253 1.00 94.28 481 ASN E N 1
ATOM 11977 C CA . ASN E 1 493 ? 134.951 184.124 127.322 1.00 94.28 481 ASN E CA 1
ATOM 11978 C C . ASN E 1 493 ? 134.365 184.857 128.519 1.00 94.28 481 ASN E C 1
ATOM 11979 O O . ASN E 1 493 ? 134.956 185.831 128.994 1.00 94.28 481 ASN E O 1
ATOM 11984 N N . PRO E 1 494 ? 133.203 184.440 129.014 1.00 93.21 482 PRO E N 1
ATOM 11985 C CA . PRO E 1 494 ? 132.609 185.113 130.173 1.00 93.21 482 PRO E CA 1
ATOM 11986 C C . PRO E 1 494 ? 133.417 184.873 131.439 1.00 93.21 482 PRO E C 1
ATOM 11987 O O . PRO E 1 494 ? 134.210 183.936 131.540 1.00 93.21 482 PRO E O 1
ATOM 11991 N N . THR E 1 495 ? 133.212 185.757 132.416 1.00 90.54 483 THR E N 1
ATOM 11992 C CA . THR E 1 495 ? 133.981 185.747 133.654 1.00 90.54 483 THR E CA 1
ATOM 11993 C C . THR E 1 495 ? 133.180 185.255 134.853 1.00 90.54 483 THR E C 1
ATOM 11994 O O . THR E 1 495 ? 133.624 185.431 135.992 1.00 90.54 483 THR E O 1
ATOM 11998 N N . THR E 1 496 ? 132.020 184.643 134.632 1.00 92.56 484 THR E N 1
ATOM 11999 C CA . THR E 1 496 ? 131.188 184.158 135.725 1.00 92.56 484 THR E CA 1
ATOM 12000 C C . THR E 1 496 ? 131.739 182.827 136.238 1.00 92.56 484 THR E C 1
ATOM 12001 O O . THR E 1 496 ? 132.845 182.410 135.887 1.00 92.56 484 THR E O 1
ATOM 12005 N N . LYS E 1 497 ? 130.971 182.143 137.089 1.00 86.76 485 LYS E N 1
ATOM 12006 C CA . LYS E 1 497 ? 131.437 180.882 137.659 1.00 86.76 485 LYS E CA 1
ATOM 12007 C C . LYS E 1 497 ? 131.428 179.768 136.619 1.00 86.76 485 LYS E C 1
ATOM 12008 O O . LYS E 1 497 ? 132.479 179.220 136.265 1.00 86.76 485 LYS E O 1
ATOM 12014 N N . HIS E 1 498 ? 130.245 179.416 136.115 1.00 93.40 486 HIS E N 1
ATOM 12015 C CA . HIS E 1 498 ? 130.151 178.334 135.143 1.00 93.40 486 HIS E CA 1
ATOM 12016 C C . HIS E 1 498 ? 130.510 178.790 133.737 1.00 93.40 486 HIS E C 1
ATOM 12017 O O . HIS E 1 498 ? 130.988 177.983 132.934 1.00 93.40 486 HIS E O 1
ATOM 12024 N N . GLY E 1 499 ? 130.290 180.068 133.424 1.00 94.66 487 GLY E N 1
ATOM 12025 C CA . GLY E 1 499 ? 130.547 180.544 132.075 1.00 94.66 487 GLY E CA 1
ATOM 12026 C C . GLY E 1 499 ? 132.019 180.534 131.708 1.00 94.66 487 GLY E C 1
ATOM 12027 O O . GLY E 1 499 ? 132.378 180.294 130.552 1.00 94.66 487 GLY E O 1
ATOM 12028 N N . THR E 1 500 ? 132.888 180.800 132.679 1.00 93.60 488 THR E N 1
ATOM 12029 C CA . THR E 1 500 ? 134.307 180.974 132.397 1.00 93.60 488 THR E CA 1
ATOM 12030 C C . THR E 1 500 ? 134.941 179.679 131.907 1.00 93.60 488 THR E C 1
ATOM 12031 O O . THR E 1 500 ? 134.719 178.608 132.480 1.00 93.60 488 THR E O 1
ATOM 12035 N N . SER E 1 501 ? 135.738 179.785 130.845 1.00 93.04 489 SER E N 1
ATOM 12036 C CA . SER E 1 501 ? 136.555 178.671 130.387 1.00 93.04 489 SER E CA 1
ATOM 12037 C C . SER E 1 501 ? 137.880 178.689 131.133 1.00 93.04 489 SER E C 1
ATOM 12038 O O . SER E 1 501 ? 138.591 179.702 131.082 1.00 93.04 489 SER E O 1
ATOM 12041 N N . PRO E 1 502 ? 138.248 177.617 131.838 1.00 90.58 490 PRO E N 1
ATOM 12042 C CA . PRO E 1 502 ? 139.477 177.677 132.646 1.00 90.58 490 PRO E CA 1
ATOM 12043 C C . PRO E 1 502 ? 140.744 177.779 131.818 1.00 90.58 490 PRO E C 1
ATOM 12044 O O . PRO E 1 502 ? 141.615 178.598 132.136 1.00 90.58 490 PRO E O 1
ATOM 12048 N N . PHE E 1 503 ? 140.879 176.977 130.764 1.00 86.80 491 PHE E N 1
ATOM 12049 C CA . PHE E 1 503 ? 142.114 176.977 129.993 1.00 86.80 491 PHE E CA 1
ATOM 12050 C C . PHE E 1 503 ? 141.849 176.487 128.578 1.00 86.80 491 PHE E C 1
ATOM 12051 O O . PHE E 1 503 ? 141.081 175.546 128.371 1.00 86.80 491 PHE E O 1
ATOM 12059 N N . ARG E 1 504 ? 142.544 177.118 127.632 1.00 92.83 492 ARG E N 1
ATOM 12060 C CA . ARG E 1 504 ? 142.479 176.806 126.208 1.00 92.83 492 ARG E CA 1
ATOM 12061 C C . ARG E 1 504 ? 143.897 176.443 125.771 1.00 92.83 492 ARG E C 1
ATOM 12062 O O . ARG E 1 504 ? 144.869 176.995 126.287 1.00 92.83 492 ARG E O 1
ATOM 12070 N N . MET E 1 505 ? 144.017 175.518 124.824 1.00 94.41 493 MET E N 1
ATOM 12071 C CA . MET E 1 505 ? 145.319 175.040 124.384 1.00 94.41 493 MET E CA 1
ATOM 12072 C C . MET E 1 505 ? 146.034 176.066 123.507 1.00 94.41 493 MET E C 1
ATOM 12073 O O . MET E 1 505 ? 145.465 177.068 123.070 1.00 94.41 493 MET E O 1
ATOM 12078 N N . ALA E 1 506 ? 147.310 175.783 123.245 1.00 96.63 494 ALA E N 1
ATOM 12079 C CA . ALA E 1 506 ? 148.215 176.701 122.565 1.00 96.63 494 ALA E CA 1
ATOM 12080 C C . ALA E 1 506 ? 147.944 176.841 121.073 1.00 96.63 494 ALA E C 1
ATOM 12081 O O . ALA E 1 506 ? 148.610 177.662 120.429 1.00 96.63 494 ALA E O 1
ATOM 12083 N N . SER E 1 507 ? 147.022 176.058 120.505 1.00 102.58 495 SER E N 1
ATOM 12084 C CA . SER E 1 507 ? 146.694 176.164 119.084 1.00 102.58 495 SER E CA 1
ATOM 12085 C C . SER E 1 507 ? 147.892 175.882 118.182 1.00 102.58 495 SER E C 1
ATOM 12086 O O . SER E 1 507 ? 148.405 176.794 117.533 1.00 102.58 495 SER E O 1
ATOM 12089 N N . ALA E 1 508 ? 148.366 174.631 118.161 1.00 107.27 496 ALA E N 1
ATOM 12090 C CA . ALA E 1 508 ? 149.549 174.231 117.395 1.00 107.27 496 ALA E CA 1
ATOM 12091 C C . ALA E 1 508 ? 149.493 174.661 115.928 1.00 107.27 496 ALA E C 1
ATOM 12092 O O . ALA E 1 508 ? 148.410 174.866 115.364 1.00 107.27 496 ALA E O 1
ATOM 12094 N N . THR E 1 509 ? 150.661 174.773 115.298 1.00 114.58 497 THR E N 1
ATOM 12095 C CA . THR E 1 509 ? 150.791 175.319 113.955 1.00 114.58 497 THR E CA 1
ATOM 12096 C C . THR E 1 509 ? 150.806 174.200 112.923 1.00 114.58 497 THR E C 1
ATOM 12097 O O . THR E 1 509 ? 151.529 173.211 113.082 1.00 114.58 497 THR E O 1
ATOM 12101 N N . MET E 1 510 ? 150.023 174.373 111.861 1.00 124.02 498 MET E N 1
ATOM 12102 C CA . MET E 1 510 ? 149.933 173.419 110.764 1.00 124.02 498 MET E CA 1
ATOM 12103 C C . MET E 1 510 ? 150.600 173.998 109.525 1.00 124.02 498 MET E C 1
ATOM 12104 O O . MET E 1 510 ? 150.292 175.123 109.119 1.00 124.02 498 MET E O 1
ATOM 12109 N N . ASN E 1 511 ? 151.502 173.227 108.926 1.00 133.10 499 ASN E N 1
ATOM 12110 C CA . ASN E 1 511 ? 152.150 173.622 107.679 1.00 133.10 499 ASN E CA 1
ATOM 12111 C C . ASN E 1 511 ? 151.265 173.163 106.529 1.00 133.10 499 ASN E C 1
ATOM 12112 O O . ASN E 1 511 ? 151.298 171.997 106.132 1.00 133.10 499 ASN E O 1
ATOM 12117 N N . SER E 1 512 ? 150.473 174.082 105.986 1.00 143.80 500 SER E N 1
ATOM 12118 C CA . SER E 1 512 ? 149.523 173.753 104.933 1.00 143.80 500 SER E CA 1
ATOM 12119 C C . SER E 1 512 ? 150.173 173.617 103.563 1.00 143.80 500 SER E C 1
ATOM 12120 O O . SER E 1 512 ? 149.455 173.543 102.560 1.00 143.80 500 SER E O 1
ATOM 12123 N N . ALA E 1 513 ? 151.502 173.582 103.493 1.00 148.84 501 ALA E N 1
ATOM 12124 C CA . ALA E 1 513 ? 152.211 173.437 102.230 1.00 148.84 501 ALA E CA 1
ATOM 12125 C C . ALA E 1 513 ? 152.858 172.075 102.049 1.00 148.84 501 ALA E C 1
ATOM 12126 O O . ALA E 1 513 ? 153.050 171.644 100.911 1.00 148.84 501 ALA E O 1
ATOM 12128 N N . LYS E 1 514 ? 153.203 171.391 103.141 1.00 143.77 502 LYS E N 1
ATOM 12129 C CA . LYS E 1 514 ? 153.847 170.088 103.036 1.00 143.77 502 LYS E CA 1
ATOM 12130 C C . LYS E 1 514 ? 152.891 169.008 102.547 1.00 143.77 502 LYS E C 1
ATOM 12131 O O . LYS E 1 514 ? 153.347 167.984 102.027 1.00 143.77 502 LYS E O 1
ATOM 12137 N N . THR E 1 515 ? 151.579 169.217 102.674 1.00 145.93 503 THR E N 1
ATOM 12138 C CA . THR E 1 515 ? 150.635 168.203 102.216 1.00 145.93 503 THR E CA 1
ATOM 12139 C C . THR E 1 515 ? 150.617 168.112 100.692 1.00 145.93 503 THR E C 1
ATOM 12140 O O . THR E 1 515 ? 150.535 167.013 100.130 1.00 145.93 503 THR E O 1
ATOM 12144 N N . ILE E 1 516 ? 150.735 169.251 100.004 1.00 148.74 504 ILE E N 1
ATOM 12145 C CA . ILE E 1 516 ? 150.813 169.235 98.546 1.00 148.74 504 ILE E CA 1
ATOM 12146 C C . ILE E 1 516 ? 152.094 168.547 98.094 1.00 148.74 504 ILE E C 1
ATOM 12147 O O . ILE E 1 516 ? 152.083 167.730 97.164 1.00 148.74 504 ILE E O 1
ATOM 12152 N N . GLU E 1 517 ? 153.213 168.857 98.754 1.00 148.92 505 GLU E N 1
ATOM 12153 C CA . GLU E 1 517 ? 154.478 168.212 98.421 1.00 148.92 505 GLU E CA 1
ATOM 12154 C C . GLU E 1 517 ? 154.401 166.708 98.641 1.00 148.92 505 GLU E C 1
ATOM 12155 O O . GLU E 1 517 ? 154.927 165.927 97.840 1.00 148.92 505 GLU E O 1
ATOM 12161 N N . TYR E 1 518 ? 153.744 166.284 99.721 1.00 145.93 506 TYR E N 1
ATOM 12162 C CA . TYR E 1 518 ? 153.540 164.859 99.951 1.00 145.93 506 TYR E CA 1
ATOM 12163 C C . TYR E 1 518 ? 152.692 164.242 98.848 1.00 145.93 506 TYR E C 1
ATOM 12164 O O . TYR E 1 518 ? 152.948 163.112 98.421 1.00 145.93 506 TYR E O 1
ATOM 12173 N N . VAL E 1 519 ? 151.671 164.964 98.386 1.00 150.03 507 VAL E N 1
ATOM 12174 C CA . VAL E 1 519 ? 150.835 164.456 97.302 1.00 150.03 507 VAL E CA 1
ATOM 12175 C C . VAL E 1 519 ? 151.664 164.246 96.042 1.00 150.03 507 VAL E C 1
ATOM 12176 O O . VAL E 1 519 ? 151.607 163.185 95.409 1.00 150.03 507 VAL E O 1
ATOM 12180 N N . LEU E 1 520 ? 152.461 165.246 95.667 1.00 155.75 508 LEU E N 1
ATOM 12181 C CA . LEU E 1 520 ? 153.232 165.140 94.436 1.00 155.75 508 LEU E CA 1
ATOM 12182 C C . LEU E 1 520 ? 154.503 164.316 94.597 1.00 155.75 508 LEU E C 1
ATOM 12183 O O . LEU E 1 520 ? 155.146 164.003 93.590 1.00 155.75 508 LEU E O 1
ATOM 12188 N N . HIS E 1 521 ? 154.879 163.956 95.823 1.00 151.97 509 HIS E N 1
ATOM 12189 C CA . HIS E 1 521 ? 156.004 163.064 96.069 1.00 151.97 509 HIS E CA 1
ATOM 12190 C C . HIS E 1 521 ? 155.575 161.746 96.700 1.00 151.97 509 HIS E C 1
ATOM 12191 O O . HIS E 1 521 ? 156.432 160.982 97.158 1.00 151.97 509 HIS E O 1
ATOM 12198 N N . ASN E 1 522 ? 154.271 161.466 96.737 1.00 150.66 510 ASN E N 1
ATOM 12199 C CA . ASN E 1 522 ? 153.727 160.258 97.361 1.00 150.66 510 ASN E CA 1
ATOM 12200 C C . ASN E 1 522 ? 154.135 160.168 98.833 1.00 150.66 510 ASN E C 1
ATOM 12201 O O . ASN E 1 522 ? 154.631 159.144 99.308 1.00 150.66 510 ASN E O 1
ATOM 12206 N N . GLY E 1 523 ? 153.933 161.266 99.557 1.00 145.88 511 GLY E N 1
ATOM 12207 C CA . GLY E 1 523 ? 154.122 161.272 100.993 1.00 145.88 511 GLY E CA 1
ATOM 12208 C C . GLY E 1 523 ? 155.557 161.308 101.466 1.00 145.88 511 GLY E C 1
ATOM 12209 O O . GLY E 1 523 ? 155.810 161.013 102.638 1.00 145.88 511 GLY E O 1
ATOM 12210 N N . TYR E 1 524 ? 156.504 161.657 100.602 1.00 145.73 512 TYR E N 1
ATOM 12211 C CA . TYR E 1 524 ? 157.920 161.655 100.941 1.00 145.73 512 TYR E CA 1
ATOM 12212 C C . TYR E 1 524 ? 158.471 163.070 100.826 1.00 145.73 512 TYR E C 1
ATOM 12213 O O . TYR E 1 524 ? 158.294 163.728 99.796 1.00 145.73 512 TYR E O 1
ATOM 12222 N N . ASP E 1 525 ? 159.131 163.537 101.881 1.00 146.14 513 ASP E N 1
ATOM 12223 C CA . ASP E 1 525 ? 159.723 164.869 101.904 1.00 146.14 513 ASP E CA 1
ATOM 12224 C C . ASP E 1 525 ? 161.222 164.774 101.651 1.00 146.14 513 ASP E C 1
ATOM 12225 O O . ASP E 1 525 ? 161.896 163.895 102.199 1.00 146.14 513 ASP E O 1
ATOM 12230 N N . ARG E 1 526 ? 161.736 165.671 100.809 1.00 144.40 514 ARG E N 1
ATOM 12231 C CA . ARG E 1 526 ? 163.175 165.740 100.589 1.00 144.40 514 ARG E CA 1
ATOM 12232 C C . ARG E 1 526 ? 163.899 166.407 101.750 1.00 144.40 514 ARG E C 1
ATOM 12233 O O . ARG E 1 526 ? 165.107 166.204 101.916 1.00 144.40 514 ARG E O 1
ATOM 12241 N N . VAL E 1 527 ? 163.189 167.207 102.550 1.00 144.47 515 VAL E N 1
ATOM 12242 C CA . VAL E 1 527 ? 163.826 167.901 103.667 1.00 144.47 515 VAL E CA 1
ATOM 12243 C C . VAL E 1 527 ? 164.360 166.897 104.681 1.00 144.47 515 VAL E C 1
ATOM 12244 O O . VAL E 1 527 ? 165.503 166.998 105.141 1.00 144.47 515 VAL E O 1
ATOM 12248 N N . VAL E 1 528 ? 163.543 165.912 105.038 1.00 144.93 516 VAL E N 1
ATOM 12249 C CA . VAL E 1 528 ? 163.928 164.854 105.963 1.00 144.93 516 VAL E CA 1
ATOM 12250 C C . VAL E 1 528 ? 163.678 163.518 105.282 1.00 144.93 516 VAL E C 1
ATOM 12251 O O . VAL E 1 528 ? 162.580 163.273 104.771 1.00 144.93 516 VAL E O 1
ATOM 12255 N N . ASN E 1 529 ? 164.691 162.652 105.288 1.00 146.79 517 ASN E N 1
ATOM 12256 C CA . ASN E 1 529 ? 164.612 161.354 104.619 1.00 146.79 517 ASN E CA 1
ATOM 12257 C C . ASN E 1 529 ? 163.712 160.435 105.440 1.00 146.79 517 ASN E C 1
ATOM 12258 O O . ASN E 1 529 ? 164.155 159.521 106.140 1.00 146.79 517 ASN E O 1
ATOM 12263 N N . MET E 1 530 ? 162.409 160.689 105.345 1.00 142.84 518 MET E N 1
ATOM 12264 C CA . MET E 1 530 ? 161.419 159.921 106.081 1.00 142.84 518 MET E CA 1
ATOM 12265 C C . MET E 1 530 ? 160.135 159.877 105.265 1.00 142.84 518 MET E C 1
ATOM 12266 O O . MET E 1 530 ? 159.870 160.755 104.440 1.00 142.84 518 MET E O 1
ATOM 12271 N N . GLN E 1 531 ? 159.341 158.838 105.500 1.00 139.79 519 GLN E N 1
ATOM 12272 C CA . GLN E 1 531 ? 158.032 158.682 104.877 1.00 139.79 519 GLN E CA 1
ATOM 12273 C C . GLN E 1 531 ? 156.985 159.045 105.921 1.00 139.79 519 GLN E C 1
ATOM 12274 O O . GLN E 1 531 ? 156.778 158.301 106.886 1.00 139.79 519 GLN E O 1
ATOM 12280 N N . MET E 1 532 ? 156.333 160.192 105.735 1.00 133.79 520 MET E N 1
ATOM 12281 C CA . MET E 1 532 ? 155.405 160.722 106.723 1.00 133.79 520 MET E CA 1
ATOM 12282 C C . MET E 1 532 ? 153.963 160.691 106.236 1.00 133.79 520 MET E C 1
ATOM 12283 O O . MET E 1 532 ? 153.105 160.082 106.881 1.00 133.79 520 MET E O 1
ATOM 12288 N N . GLY E 1 533 ? 153.671 161.325 105.106 1.00 137.67 521 GLY E N 1
ATOM 12289 C CA . GLY E 1 533 ? 152.331 161.329 104.572 1.00 137.67 521 GLY E CA 1
ATOM 12290 C C . GLY E 1 533 ? 151.925 159.964 104.059 1.00 137.67 521 GLY E C 1
ATOM 12291 O O . GLY E 1 533 ? 152.760 159.174 103.608 1.00 137.67 521 GLY E O 1
ATOM 12292 N N . PRO E 1 534 ? 150.631 159.653 104.130 1.00 138.99 522 PRO E N 1
ATOM 12293 C CA . PRO E 1 534 ? 150.151 158.375 103.587 1.00 138.99 522 PRO E CA 1
ATOM 12294 C C . PRO E 1 534 ? 150.385 158.302 102.085 1.00 138.99 522 PRO E C 1
ATOM 12295 O O . PRO E 1 534 ? 150.158 159.272 101.359 1.00 138.99 522 PRO E O 1
ATOM 12299 N N . LYS E 1 535 ? 150.837 157.139 101.624 1.00 145.78 523 LYS E N 1
ATOM 12300 C CA . LYS E 1 535 ? 151.145 156.930 100.211 1.00 145.78 523 LYS E CA 1
ATOM 12301 C C . LYS E 1 535 ? 149.840 156.720 99.456 1.00 145.78 523 LYS E C 1
ATOM 12302 O O . LYS E 1 535 ? 149.305 155.610 99.406 1.00 145.78 523 LYS E O 1
ATOM 12308 N N . THR E 1 536 ? 149.319 157.792 98.861 1.00 149.89 524 THR E N 1
ATOM 12309 C CA . THR E 1 536 ? 148.071 157.705 98.114 1.00 149.89 524 THR E CA 1
ATOM 12310 C C . THR E 1 536 ? 148.299 157.217 96.688 1.00 149.89 524 THR E C 1
ATOM 12311 O O . THR E 1 536 ? 147.574 156.342 96.204 1.00 149.89 524 THR E O 1
ATOM 12315 N N . GLY E 1 537 ? 149.295 157.768 96.008 1.00 160.38 525 GLY E N 1
ATOM 12316 C CA . GLY E 1 537 ? 149.600 157.345 94.654 1.00 160.38 525 GLY E CA 1
ATOM 12317 C C . GLY E 1 537 ? 150.719 158.187 94.087 1.00 160.38 525 GLY E C 1
ATOM 12318 O O . GLY E 1 537 ? 151.114 159.208 94.659 1.00 160.38 525 GLY E O 1
ATOM 12319 N N . ASP E 1 538 ? 151.226 157.738 92.943 1.00 172.37 526 ASP E N 1
ATOM 12320 C CA . ASP E 1 538 ? 152.276 158.463 92.243 1.00 172.37 526 ASP E CA 1
ATOM 12321 C C . ASP E 1 538 ? 151.676 159.658 91.515 1.00 172.37 526 ASP E C 1
ATOM 12322 O O . ASP E 1 538 ? 150.646 159.535 90.844 1.00 172.37 526 ASP E O 1
ATOM 12327 N N . ALA E 1 539 ? 152.321 160.817 91.654 1.00 175.91 527 ALA E N 1
ATOM 12328 C CA . ALA E 1 539 ? 151.831 162.026 91.004 1.00 175.91 527 ALA E CA 1
ATOM 12329 C C . ALA E 1 539 ? 151.924 161.948 89.488 1.00 175.91 527 ALA E C 1
ATOM 12330 O O . ALA E 1 539 ? 151.249 162.719 88.798 1.00 175.91 527 ALA E O 1
ATOM 12332 N N . ARG E 1 540 ? 152.750 161.044 88.958 1.00 180.85 528 ARG E N 1
ATOM 12333 C CA . ARG E 1 540 ? 152.908 160.943 87.511 1.00 180.85 528 ARG E CA 1
ATOM 12334 C C . ARG E 1 540 ? 151.606 160.531 86.836 1.00 180.85 528 ARG E C 1
ATOM 12335 O O . ARG E 1 540 ? 151.246 161.072 85.784 1.00 180.85 528 ARG E O 1
ATOM 12343 N N . GLU E 1 541 ? 150.882 159.580 87.423 1.00 178.98 529 GLU E N 1
ATOM 12344 C CA . GLU E 1 541 ? 149.607 159.118 86.883 1.00 178.98 529 GLU E CA 1
ATOM 12345 C C . GLU E 1 541 ? 148.467 159.778 87.652 1.00 178.98 529 GLU E C 1
ATOM 12346 O O . GLU E 1 541 ? 148.222 159.449 88.819 1.00 178.98 529 GLU E O 1
ATOM 12352 N N . ILE E 1 542 ? 147.774 160.711 86.996 1.00 182.29 530 ILE E N 1
ATOM 12353 C CA . ILE E 1 542 ? 146.550 161.307 87.511 1.00 182.29 530 ILE E CA 1
ATOM 12354 C C . ILE E 1 542 ? 145.584 161.441 86.345 1.00 182.29 530 ILE E C 1
ATOM 12355 O O . ILE E 1 542 ? 145.938 161.196 85.190 1.00 182.29 530 ILE E O 1
ATOM 12360 N N . LYS E 1 543 ? 144.349 161.828 86.662 1.00 183.76 531 LYS E N 1
ATOM 12361 C CA . LYS E 1 543 ? 143.313 161.956 85.647 1.00 183.76 531 LYS E CA 1
ATOM 12362 C C . LYS E 1 543 ? 142.835 163.388 85.478 1.00 183.76 531 LYS E C 1
ATOM 12363 O O . LYS E 1 543 ? 142.787 163.893 84.349 1.00 183.76 531 LYS E O 1
ATOM 12369 N N . ASP E 1 544 ? 142.494 164.062 86.571 1.00 181.79 532 ASP E N 1
ATOM 12370 C CA . ASP E 1 544 ? 141.946 165.408 86.514 1.00 181.79 532 ASP E CA 1
ATOM 12371 C C . ASP E 1 544 ? 142.441 166.181 87.722 1.00 181.79 532 ASP E C 1
ATOM 12372 O O . ASP E 1 544 ? 142.995 165.610 88.664 1.00 181.79 532 ASP E O 1
ATOM 12377 N N . PHE E 1 545 ? 142.232 167.498 87.690 1.00 183.57 533 PHE E N 1
ATOM 12378 C CA . PHE E 1 545 ? 142.511 168.292 88.876 1.00 183.57 533 PHE E CA 1
ATOM 12379 C C . PHE E 1 545 ? 141.563 167.943 90.011 1.00 183.57 533 PHE E C 1
ATOM 12380 O O . PHE E 1 545 ? 141.870 168.237 91.167 1.00 183.57 533 PHE E O 1
ATOM 12388 N N . GLU E 1 546 ? 140.423 167.316 89.708 1.00 177.07 534 GLU E N 1
ATOM 12389 C CA . GLU E 1 546 ? 139.549 166.816 90.764 1.00 177.07 534 GLU E CA 1
ATOM 12390 C C . GLU E 1 546 ? 140.142 165.583 91.438 1.00 177.07 534 GLU E C 1
ATOM 12391 O O . GLU E 1 546 ? 140.062 165.441 92.662 1.00 177.07 534 GLU E O 1
ATOM 12397 N N . ASP E 1 547 ? 140.736 164.674 90.660 1.00 173.18 535 ASP E N 1
ATOM 12398 C CA . ASP E 1 547 ? 141.445 163.545 91.258 1.00 173.18 535 ASP E CA 1
ATOM 12399 C C . ASP E 1 547 ? 142.652 164.017 92.060 1.00 173.18 535 ASP E C 1
ATOM 12400 O O . ASP E 1 547 ? 142.936 163.490 93.146 1.00 173.18 535 ASP E O 1
ATOM 12405 N N . LEU E 1 548 ? 143.379 165.006 91.536 1.00 172.29 536 LEU E N 1
ATOM 12406 C CA . LEU E 1 548 ? 144.466 165.611 92.296 1.00 172.29 536 LEU E CA 1
ATOM 12407 C C . LEU E 1 548 ? 143.942 166.248 93.577 1.00 172.29 536 LEU E C 1
ATOM 12408 O O . LEU E 1 548 ? 144.594 166.181 94.625 1.00 172.29 536 LEU E O 1
ATOM 12413 N N . PHE E 1 549 ? 142.761 166.869 93.511 1.00 168.11 537 PHE E N 1
ATOM 12414 C CA . PHE E 1 549 ? 142.143 167.420 94.710 1.00 168.11 537 PHE E CA 1
ATOM 12415 C C . PHE E 1 549 ? 141.805 166.321 95.704 1.00 168.11 537 PHE E C 1
ATOM 12416 O O . PHE E 1 549 ? 141.930 166.514 96.915 1.00 168.11 537 PHE E O 1
ATOM 12424 N N . GLU E 1 550 ? 141.344 165.173 95.211 1.00 164.88 538 GLU E N 1
ATOM 12425 C CA . GLU E 1 550 ? 141.050 164.051 96.095 1.00 164.88 538 GLU E CA 1
ATOM 12426 C C . GLU E 1 550 ? 142.309 163.565 96.801 1.00 164.88 538 GLU E C 1
ATOM 12427 O O . GLU E 1 550 ? 142.288 163.283 98.006 1.00 164.88 538 GLU E O 1
ATOM 12433 N N . ARG E 1 551 ? 143.415 163.459 96.063 1.00 161.34 539 ARG E N 1
ATOM 12434 C CA . ARG E 1 551 ? 144.677 163.063 96.685 1.00 161.34 539 ARG E CA 1
ATOM 12435 C C . ARG E 1 551 ? 145.131 164.099 97.710 1.00 161.34 539 ARG E C 1
ATOM 12436 O O . ARG E 1 551 ? 145.563 163.751 98.820 1.00 161.34 539 ARG E O 1
ATOM 12444 N N . TRP E 1 552 ? 145.016 165.382 97.364 1.00 156.93 540 TRP E N 1
ATOM 12445 C CA . TRP E 1 552 ? 145.384 166.439 98.299 1.00 156.93 540 TRP E CA 1
ATOM 12446 C C . TRP E 1 552 ? 144.512 166.401 99.546 1.00 156.93 540 TRP E C 1
ATOM 12447 O O . TRP E 1 552 ? 144.997 166.629 100.657 1.00 156.93 540 TRP E O 1
ATOM 12458 N N . THR E 1 553 ? 143.221 166.120 99.378 1.00 150.67 541 THR E N 1
ATOM 12459 C CA . THR E 1 553 ? 142.307 166.068 100.512 1.00 150.67 541 THR E CA 1
ATOM 12460 C C . THR E 1 553 ? 142.609 164.881 101.415 1.00 150.67 541 THR E C 1
ATOM 12461 O O . THR E 1 553 ? 142.549 165.002 102.643 1.00 150.67 541 THR E O 1
ATOM 12465 N N . VAL E 1 554 ? 142.916 163.720 100.831 1.00 146.64 542 VAL E N 1
ATOM 12466 C CA . VAL E 1 554 ? 143.227 162.567 101.670 1.00 146.64 542 VAL E CA 1
ATOM 12467 C C . VAL E 1 554 ? 144.558 162.772 102.384 1.00 146.64 542 VAL E C 1
ATOM 12468 O O . VAL E 1 554 ? 144.785 162.208 103.462 1.00 146.64 542 VAL E O 1
ATOM 12472 N N . GLN E 1 555 ? 145.459 163.572 101.808 1.00 142.29 543 GLN E N 1
ATOM 12473 C CA . GLN E 1 555 ? 146.668 163.947 102.538 1.00 142.29 543 GLN E CA 1
ATOM 12474 C C . GLN E 1 555 ? 146.349 164.927 103.668 1.00 142.29 543 GLN E C 1
ATOM 12475 O O . GLN E 1 555 ? 146.810 164.761 104.808 1.00 142.29 543 GLN E O 1
ATOM 12481 N N . LEU E 1 556 ? 145.547 165.952 103.366 1.00 135.09 544 LEU E N 1
ATOM 12482 C CA . LEU E 1 556 ? 145.267 167.018 104.320 1.00 135.09 544 LEU E CA 1
ATOM 12483 C C . LEU E 1 556 ? 144.454 166.526 105.507 1.00 135.09 544 LEU E C 1
ATOM 12484 O O . LEU E 1 556 ? 144.655 167.000 106.629 1.00 135.09 544 LEU E O 1
ATOM 12489 N N . LYS E 1 557 ? 143.522 165.599 105.283 1.00 128.38 545 LYS E N 1
ATOM 12490 C CA . LYS E 1 557 ? 142.741 165.058 106.388 1.00 128.38 545 LYS E CA 1
ATOM 12491 C C . LYS E 1 557 ? 143.646 164.365 107.397 1.00 128.38 545 LYS E C 1
ATOM 12492 O O . LYS E 1 557 ? 143.517 164.572 108.608 1.00 128.38 545 LYS E O 1
ATOM 12498 N N . TRP E 1 558 ? 144.584 163.550 106.910 1.00 120.67 546 TRP E N 1
ATOM 12499 C CA . TRP E 1 558 ? 145.542 162.908 107.803 1.00 120.67 546 TRP E CA 1
ATOM 12500 C C . TRP E 1 558 ? 146.404 163.942 108.517 1.00 120.67 546 TRP E C 1
ATOM 12501 O O . TRP E 1 558 ? 146.636 163.841 109.731 1.00 120.67 546 TRP E O 1
ATOM 12512 N N . LEU E 1 559 ? 146.867 164.957 107.781 1.00 119.70 547 LEU E N 1
ATOM 12513 C CA . LEU E 1 559 ? 147.726 165.974 108.382 1.00 119.70 547 LEU E CA 1
ATOM 12514 C C . LEU E 1 559 ? 147.009 166.709 109.509 1.00 119.70 547 LEU E C 1
ATOM 12515 O O . LEU E 1 559 ? 147.581 166.941 110.579 1.00 119.70 547 LEU E O 1
ATOM 12520 N N . MET E 1 560 ? 145.749 167.082 109.285 1.00 114.33 548 MET E N 1
ATOM 12521 C CA . MET E 1 560 ? 145.002 167.826 110.293 1.00 114.33 548 MET E CA 1
ATOM 12522 C C . MET E 1 560 ? 144.616 166.936 111.467 1.00 114.33 548 MET E C 1
ATOM 12523 O O . MET E 1 560 ? 144.664 167.371 112.627 1.00 114.33 548 MET E O 1
ATOM 12528 N N . ASN E 1 561 ? 144.234 165.685 111.188 1.00 104.89 549 ASN E N 1
ATOM 12529 C CA . ASN E 1 561 ? 143.875 164.763 112.256 1.00 104.89 549 ASN E CA 1
ATOM 12530 C C . ASN E 1 561 ? 145.052 164.487 113.170 1.00 104.89 549 ASN E C 1
ATOM 12531 O O . ASN E 1 561 ? 144.865 164.307 114.376 1.00 104.89 549 ASN E O 1
ATOM 12536 N N . LEU E 1 562 ? 146.264 164.434 112.618 1.00 100.85 550 LEU E N 1
ATOM 12537 C CA . LEU E 1 562 ? 147.448 164.246 113.450 1.00 100.85 550 LEU E CA 1
ATOM 12538 C C . LEU E 1 562 ? 147.536 165.318 114.536 1.00 100.85 550 LEU E C 1
ATOM 12539 O O . LEU E 1 562 ? 147.616 165.009 115.735 1.00 100.85 550 LEU E O 1
ATOM 12544 N N . LEU E 1 563 ? 147.468 166.590 114.133 1.00 95.80 551 LEU E N 1
ATOM 12545 C CA . LEU E 1 563 ? 147.543 167.685 115.094 1.00 95.80 551 LEU E CA 1
ATOM 12546 C C . LEU E 1 563 ? 146.368 167.664 116.060 1.00 95.80 551 LEU E C 1
ATOM 12547 O O . LEU E 1 563 ? 146.544 167.887 117.265 1.00 95.80 551 LEU E O 1
ATOM 12552 N N . VAL E 1 564 ? 145.158 167.423 115.550 1.00 90.85 552 VAL E N 1
ATOM 12553 C CA . VAL E 1 564 ? 143.985 167.445 116.418 1.00 90.85 552 VAL E CA 1
ATOM 12554 C C . VAL E 1 564 ? 144.079 166.351 117.476 1.00 90.85 552 VAL E C 1
ATOM 12555 O O . VAL E 1 564 ? 143.795 166.586 118.656 1.00 90.85 552 VAL E O 1
ATOM 12559 N N . ARG E 1 565 ? 144.494 165.144 117.078 1.00 86.46 553 ARG E N 1
ATOM 12560 C CA . ARG E 1 565 ? 144.660 164.063 118.043 1.00 86.46 553 ARG E CA 1
ATOM 12561 C C . ARG E 1 565 ? 145.723 164.402 119.074 1.00 86.46 553 ARG E C 1
ATOM 12562 O O . ARG E 1 565 ? 145.540 164.143 120.269 1.00 86.46 553 ARG E O 1
ATOM 12570 N N . THR E 1 566 ? 146.846 164.974 118.633 1.00 86.87 554 THR E N 1
ATOM 12571 C CA . THR E 1 566 ? 147.908 165.297 119.581 1.00 86.87 554 THR E CA 1
ATOM 12572 C C . THR E 1 566 ? 147.427 166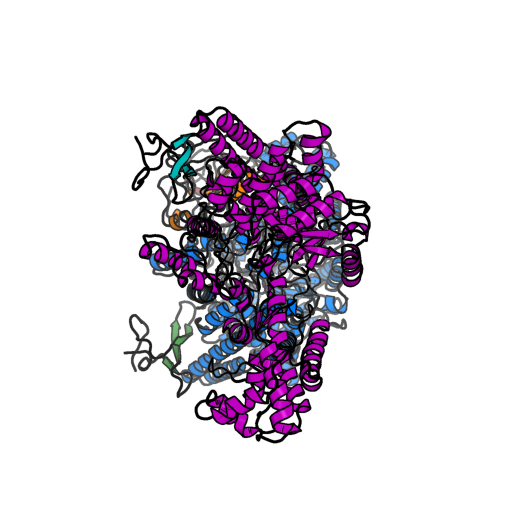.310 120.614 1.00 86.87 554 THR E C 1
ATOM 12573 O O . THR E 1 566 ? 147.615 166.121 121.825 1.00 86.87 554 THR E O 1
ATOM 12577 N N . VAL E 1 567 ? 146.778 167.381 120.155 1.00 82.87 555 VAL E N 1
ATOM 12578 C CA . VAL E 1 567 ? 146.325 168.414 121.078 1.00 82.87 555 VAL E CA 1
ATOM 12579 C C . VAL E 1 567 ? 145.234 167.876 121.995 1.00 82.87 555 VAL E C 1
ATOM 12580 O O . VAL E 1 567 ? 145.191 168.208 123.184 1.00 82.87 555 VAL E O 1
ATOM 12584 N N . ASN E 1 568 ? 144.334 167.043 121.466 1.00 81.95 556 ASN E N 1
ATOM 12585 C CA . ASN E 1 568 ? 143.278 166.483 122.304 1.00 81.95 556 ASN E CA 1
ATOM 12586 C C . ASN E 1 568 ? 143.848 165.581 123.389 1.00 81.95 556 ASN E C 1
ATOM 12587 O O . ASN E 1 568 ? 143.405 165.634 124.541 1.00 81.95 556 ASN E O 1
ATOM 12592 N N . LEU E 1 569 ? 144.827 164.740 123.046 1.00 75.96 557 LEU E N 1
ATOM 12593 C CA . LEU E 1 569 ? 145.441 163.894 124.065 1.00 75.96 557 LEU E CA 1
ATOM 12594 C C . LEU E 1 569 ? 146.168 164.732 125.108 1.00 75.96 557 LEU E C 1
ATOM 12595 O O . LEU E 1 569 ? 146.113 164.429 126.307 1.00 75.96 557 LEU E O 1
ATOM 12600 N N . GLY E 1 570 ? 146.864 165.783 124.672 1.00 77.59 558 GLY E N 1
ATOM 12601 C CA . GLY E 1 570 ? 147.510 166.666 125.631 1.00 77.59 558 GLY E CA 1
ATOM 12602 C C . GLY E 1 570 ? 146.517 167.313 126.577 1.00 77.59 558 GLY E C 1
ATOM 12603 O O . GLY E 1 570 ? 146.743 167.383 127.787 1.00 77.59 558 GLY E O 1
ATOM 12604 N N . ARG E 1 571 ? 145.397 167.792 126.033 1.00 78.84 559 ARG E N 1
ATOM 12605 C CA . ARG E 1 571 ? 144.366 168.411 126.859 1.00 78.84 559 ARG E CA 1
ATOM 12606 C C . ARG E 1 571 ? 143.762 167.407 127.830 1.00 78.84 559 ARG E C 1
ATOM 12607 O O . ARG E 1 571 ? 143.445 167.748 128.974 1.00 78.84 559 ARG E O 1
ATOM 12615 N N . PHE E 1 572 ? 143.575 166.165 127.383 1.00 73.57 560 PHE E N 1
ATOM 12616 C CA . PHE E 1 572 ? 143.029 165.136 128.260 1.00 73.57 560 PHE E CA 1
ATOM 12617 C C . PHE E 1 572 ? 143.989 164.804 129.396 1.00 73.57 560 PHE E C 1
ATOM 12618 O O . PHE E 1 572 ? 143.564 164.621 130.542 1.00 73.57 560 PHE E O 1
ATOM 12626 N N . LYS E 1 573 ? 145.284 164.716 129.101 1.00 75.95 561 LYS E N 1
ATOM 12627 C CA . LYS E 1 573 ? 146.239 164.209 130.078 1.00 75.95 561 LYS E CA 1
ATOM 12628 C C . LYS E 1 573 ? 146.916 165.288 130.915 1.00 75.95 561 LYS E C 1
ATOM 12629 O O . LYS E 1 573 ? 147.598 164.945 131.886 1.00 75.95 561 LYS E O 1
ATOM 12635 N N . ASP E 1 574 ? 146.645 166.559 130.558 1.00 79.13 562 ASP E N 1
ATOM 12636 C CA . ASP E 1 574 ? 147.431 167.525 131.313 1.00 79.13 562 ASP E CA 1
ATOM 12637 C C . ASP E 1 574 ? 147.138 167.704 132.796 1.00 79.13 562 ASP E C 1
ATOM 12638 O O . ASP E 1 574 ? 148.032 168.053 133.559 1.00 79.13 562 ASP E O 1
ATOM 12643 N N . PRO E 1 575 ? 146.054 167.370 133.385 1.00 77.20 563 PRO E N 1
ATOM 12644 C CA . PRO E 1 575 ? 145.909 167.407 134.852 1.00 77.20 563 PRO E CA 1
ATOM 12645 C C . PRO E 1 575 ? 146.925 166.553 135.587 1.00 77.20 563 PRO E C 1
ATOM 12646 O O . PRO E 1 575 ? 147.421 166.956 136.646 1.00 77.20 563 P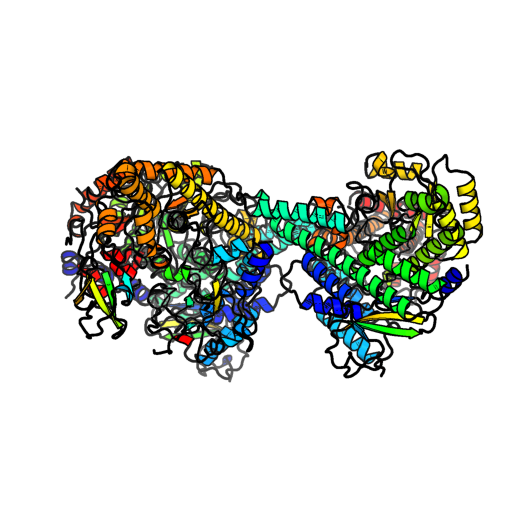RO E O 1
ATOM 12650 N N . GLU E 1 576 ? 147.230 165.383 134.996 1.00 78.30 564 GLU E N 1
ATOM 12651 C CA . GLU E 1 576 ? 148.245 164.537 135.612 1.00 78.30 564 GLU E CA 1
ATOM 12652 C C . GLU E 1 576 ? 149.652 164.986 135.237 1.00 78.30 564 GLU E C 1
ATOM 12653 O O . GLU E 1 576 ? 150.567 164.927 136.065 1.00 78.30 564 GLU E O 1
ATOM 12659 N N . PHE E 1 577 ? 149.846 165.433 133.995 1.00 74.64 565 PHE E N 1
ATOM 12660 C CA . PHE E 1 577 ? 151.179 165.805 133.535 1.00 74.64 565 PHE E CA 1
ATOM 12661 C C . PHE E 1 577 ? 151.632 167.140 134.112 1.00 74.64 565 PHE E C 1
ATOM 12662 O O . PHE E 1 577 ? 152.787 167.276 134.531 1.00 74.64 565 PHE E O 1
ATOM 12670 N N . PHE E 1 578 ? 150.746 168.134 134.139 1.00 75.23 566 PHE E N 1
ATOM 12671 C CA . PHE E 1 578 ? 151.110 169.501 134.519 1.00 75.23 566 PHE E CA 1
ATOM 12672 C C . PHE E 1 578 ? 149.951 170.094 135.318 1.00 75.23 566 PHE E C 1
ATOM 12673 O O . PHE E 1 578 ? 148.993 170.619 134.746 1.00 75.23 566 PHE E O 1
ATOM 12681 N N . GLY E 1 579 ? 150.049 170.010 136.641 1.00 73.68 567 GLY E N 1
ATOM 12682 C CA . GLY E 1 579 ? 149.015 170.570 137.488 1.00 73.68 567 GLY E CA 1
ATOM 12683 C C . GLY E 1 579 ? 149.004 172.087 137.448 1.00 73.68 567 GLY E C 1
ATOM 12684 O O . GLY E 1 579 ? 149.987 172.734 137.090 1.00 73.68 567 GLY E O 1
ATOM 12685 N N . ARG E 1 580 ? 147.859 172.661 137.812 1.00 71.15 568 ARG E N 1
ATOM 12686 C CA . ARG E 1 580 ? 147.680 174.111 137.859 1.00 71.15 568 ARG E CA 1
ATOM 12687 C C . ARG E 1 580 ? 147.076 174.487 139.204 1.00 71.15 568 ARG E C 1
ATOM 12688 O O . ARG E 1 580 ? 145.856 174.665 139.321 1.00 71.15 568 ARG E O 1
ATOM 12696 N N . PRO E 1 581 ? 147.900 174.623 140.243 1.00 66.63 569 PRO E N 1
ATOM 12697 C CA . PRO E 1 581 ? 147.359 174.924 141.575 1.00 66.63 569 PRO E CA 1
ATOM 12698 C C . PRO E 1 581 ? 146.782 176.326 141.707 1.00 66.63 569 PRO E C 1
ATOM 12699 O O . PRO E 1 581 ? 145.662 176.494 142.201 1.00 66.63 569 PRO E O 1
ATOM 12703 N N . PHE E 1 582 ? 147.524 177.343 141.265 1.00 69.29 570 PHE E N 1
ATOM 12704 C CA . PHE E 1 582 ? 147.053 178.711 141.458 1.00 69.29 570 PHE E CA 1
ATOM 12705 C C . PHE E 1 582 ? 145.845 179.015 140.583 1.00 69.29 570 PHE E C 1
ATOM 12706 O O . PHE E 1 582 ? 144.913 179.697 141.023 1.00 69.29 570 PHE E O 1
ATOM 12714 N N . LEU E 1 583 ? 145.846 178.534 139.339 1.00 71.19 571 LEU E N 1
ATOM 12715 C CA . LEU E 1 583 ? 144.689 178.747 138.478 1.00 71.19 571 LEU E CA 1
ATOM 12716 C C . LEU E 1 583 ? 143.447 178.102 139.075 1.00 71.19 571 LEU E C 1
ATOM 12717 O O . LEU E 1 583 ? 142.354 178.677 139.027 1.00 71.19 571 LEU E O 1
ATOM 12722 N N . SER E 1 584 ? 143.598 176.905 139.645 1.00 69.94 572 SER E N 1
ATOM 12723 C CA . SER E 1 584 ? 142.481 176.266 140.328 1.00 69.94 572 SER E CA 1
ATOM 12724 C C . SER E 1 584 ? 142.054 177.052 141.559 1.00 69.94 572 SER E C 1
ATOM 12725 O O . SER E 1 584 ? 140.870 177.055 141.912 1.00 69.94 572 SER E O 1
ATOM 12728 N N . ALA E 1 585 ? 142.998 177.722 142.222 1.00 66.38 573 ALA E N 1
ATOM 12729 C CA . ALA E 1 585 ? 142.666 178.449 143.444 1.00 66.38 573 ALA E CA 1
ATOM 12730 C C . ALA E 1 585 ? 141.704 179.598 143.173 1.00 66.38 573 ALA E C 1
ATOM 12731 O O . ALA E 1 585 ? 140.819 179.878 143.988 1.00 66.38 573 ALA E O 1
ATOM 12733 N N . ILE E 1 586 ? 141.860 180.280 142.040 1.00 71.86 574 ILE E N 1
ATOM 12734 C CA . ILE E 1 586 ? 141.098 181.491 141.763 1.00 71.86 574 ILE E CA 1
ATOM 12735 C C . ILE E 1 586 ? 139.875 181.221 140.892 1.00 71.86 574 ILE E C 1
ATOM 12736 O O . ILE E 1 586 ? 139.282 182.163 140.359 1.00 71.86 574 ILE E O 1
ATOM 12741 N N . THR E 1 587 ? 139.482 179.960 140.732 1.00 74.42 575 THR E N 1
ATOM 12742 C CA . THR E 1 587 ? 138.283 179.598 139.987 1.00 74.42 575 THR E CA 1
ATOM 12743 C C . THR E 1 587 ? 137.289 178.941 140.932 1.00 74.42 575 THR E C 1
ATOM 12744 O O . THR E 1 587 ? 137.652 178.032 141.686 1.00 74.42 575 THR E O 1
ATOM 12748 N N . GLU E 1 588 ? 136.038 179.408 140.892 1.00 80.05 576 GLU E N 1
ATOM 12749 C CA . GLU E 1 588 ? 135.040 178.944 141.850 1.00 80.05 576 GLU E CA 1
ATOM 12750 C C . GLU E 1 588 ? 134.735 177.461 141.672 1.00 80.05 576 GLU E C 1
ATOM 12751 O O . GLU E 1 588 ? 134.560 176.736 142.658 1.00 80.05 576 GLU E O 1
ATOM 12757 N N . ARG E 1 589 ? 134.655 176.994 140.423 1.00 81.15 577 ARG E N 1
ATOM 12758 C CA . ARG E 1 589 ? 134.363 175.585 140.173 1.00 81.15 577 ARG E CA 1
ATOM 12759 C C . ARG E 1 589 ? 135.417 174.682 140.798 1.00 81.15 577 ARG E C 1
ATOM 12760 O O . ARG E 1 589 ? 135.089 173.690 141.458 1.00 81.15 577 ARG E O 1
ATOM 12768 N N . ALA E 1 590 ? 136.695 175.006 140.589 1.00 75.06 578 ALA E N 1
ATOM 12769 C CA . ALA E 1 590 ? 137.766 174.155 141.095 1.00 75.06 578 ALA E CA 1
ATOM 12770 C C . ALA E 1 590 ? 137.784 174.127 142.617 1.00 75.06 578 ALA E C 1
ATOM 12771 O O . ALA E 1 590 ? 137.976 173.065 143.219 1.00 75.06 578 ALA E O 1
ATOM 12773 N N . VAL E 1 591 ? 137.593 175.282 143.256 1.00 73.13 579 VAL E N 1
ATOM 12774 C CA . VAL E 1 591 ? 137.562 175.328 144.715 1.00 73.13 579 VAL E CA 1
ATOM 12775 C C . VAL E 1 591 ? 136.375 174.534 145.245 1.00 73.13 579 VAL E C 1
ATOM 12776 O O . VAL E 1 591 ? 136.498 173.764 146.205 1.00 73.13 579 VAL E O 1
ATOM 12780 N N . GLU E 1 592 ? 135.207 174.707 144.623 1.00 76.96 580 GLU E N 1
ATOM 12781 C CA . GLU E 1 592 ? 134.004 174.030 145.095 1.00 76.96 580 GLU E CA 1
ATOM 12782 C C . GLU E 1 592 ? 134.127 172.518 144.957 1.00 76.96 580 GLU E C 1
ATOM 12783 O O . GLU E 1 592 ? 133.835 171.770 145.897 1.00 76.96 580 GLU E O 1
ATOM 12789 N N . HIS E 1 593 ? 134.562 172.048 143.790 1.00 72.97 581 HIS E N 1
ATOM 12790 C CA . HIS E 1 593 ? 134.628 170.620 143.519 1.00 72.97 581 HIS E CA 1
ATOM 12791 C C . HIS E 1 593 ? 135.982 170.004 143.835 1.00 72.97 581 HIS E C 1
ATOM 12792 O O . HIS E 1 593 ? 136.112 168.779 143.767 1.00 72.97 581 HIS E O 1
ATOM 12799 N N . GLY E 1 594 ? 136.984 170.809 144.174 1.00 68.13 582 GLY E N 1
ATOM 12800 C CA . GLY E 1 594 ? 138.290 170.263 144.509 1.00 68.13 582 GLY E CA 1
ATOM 12801 C C . GLY E 1 594 ? 138.961 169.529 143.370 1.00 68.13 582 GLY E C 1
ATOM 12802 O O . GLY E 1 594 ? 139.567 168.473 143.584 1.00 68.13 582 GLY E O 1
ATOM 12803 N N . ILE E 1 595 ? 138.875 170.071 142.158 1.00 72.77 583 ILE E N 1
ATOM 12804 C CA . ILE E 1 595 ? 139.454 169.443 140.981 1.00 72.77 583 ILE E CA 1
ATOM 12805 C C . ILE E 1 595 ? 140.426 170.418 140.336 1.00 72.77 583 ILE E C 1
ATOM 12806 O O . ILE E 1 595 ? 140.391 171.624 140.584 1.00 72.77 583 ILE E O 1
ATOM 12811 N N . ASP E 1 596 ? 141.311 169.870 139.510 1.00 76.96 584 ASP E N 1
ATOM 12812 C CA . ASP E 1 596 ? 142.194 170.706 138.712 1.00 76.96 584 ASP E CA 1
ATOM 12813 C C . ASP E 1 596 ? 141.366 171.587 137.786 1.00 76.96 584 ASP E C 1
ATOM 12814 O O . ASP E 1 596 ? 140.374 171.141 137.205 1.00 76.96 584 ASP E O 1
ATOM 12819 N N . ALA E 1 597 ? 141.769 172.853 137.665 1.00 76.84 585 ALA E N 1
ATOM 12820 C CA . ALA E 1 597 ? 140.977 173.806 136.894 1.00 76.84 585 ALA E CA 1
ATOM 12821 C C . ALA E 1 597 ? 140.865 173.391 135.434 1.00 76.84 585 ALA E C 1
ATOM 12822 O O . ALA E 1 597 ? 139.779 173.450 134.845 1.00 76.84 585 ALA E O 1
ATOM 12824 N N . VAL E 1 598 ? 141.972 172.963 134.836 1.00 80.41 586 VAL E N 1
ATOM 12825 C CA . VAL E 1 598 ? 141.986 172.602 133.409 1.00 80.41 586 VAL E CA 1
ATOM 12826 C C . VAL E 1 598 ? 141.719 171.102 133.346 1.00 80.41 586 VAL E C 1
ATOM 12827 O O . VAL E 1 598 ? 142.608 170.260 133.483 1.00 80.41 586 VAL E O 1
ATOM 12831 N N . SER E 1 599 ? 140.448 170.759 133.164 1.00 85.34 587 SER E N 1
ATOM 12832 C CA . SER E 1 599 ? 140.043 169.366 133.024 1.00 85.34 587 SER E CA 1
ATOM 12833 C C . SER E 1 599 ? 138.899 169.224 132.026 1.00 85.34 587 SER E C 1
ATOM 12834 O O . SER E 1 599 ? 138.118 170.154 131.827 1.00 85.34 587 SER E O 1
ATOM 12837 N N . ASN E 1 606 ? 137.113 172.115 122.936 1.00 120.35 594 ASN E N 1
ATOM 12838 C CA . ASN E 1 606 ? 137.502 172.174 121.530 1.00 120.35 594 ASN E CA 1
ATOM 12839 C C . ASN E 1 606 ? 138.956 172.610 121.371 1.00 120.35 594 ASN E C 1
ATOM 12840 O O . ASN E 1 606 ? 139.456 173.449 122.117 1.00 120.35 594 ASN E O 1
ATOM 12845 N N . ALA E 1 607 ? 139.627 172.022 120.388 1.00 112.33 595 ALA E N 1
ATOM 12846 C CA . ALA E 1 607 ? 140.996 172.375 120.044 1.00 112.33 595 ALA E CA 1
ATOM 12847 C C . ALA E 1 607 ? 141.060 172.729 118.569 1.00 112.33 595 ALA E C 1
ATOM 12848 O O . ALA E 1 607 ? 140.631 171.941 117.725 1.00 112.33 595 ALA E O 1
ATOM 12850 N N . TRP E 1 608 ? 141.594 173.907 118.261 1.00 109.86 596 TRP E N 1
ATOM 12851 C CA . TRP E 1 608 ? 141.715 174.370 116.884 1.00 109.86 596 TRP E CA 1
ATOM 12852 C C . TRP E 1 608 ? 143.149 174.791 116.610 1.00 109.86 596 TRP E C 1
ATOM 12853 O O . TRP E 1 608 ? 143.779 175.445 117.444 1.00 109.86 596 TRP E O 1
ATOM 12864 N N . VAL E 1 609 ? 143.656 174.399 115.446 1.00 110.57 597 VAL E N 1
ATOM 12865 C CA . VAL E 1 609 ? 145.059 174.544 115.082 1.00 110.57 597 VAL E CA 1
ATOM 12866 C C . VAL E 1 609 ? 145.173 175.588 113.983 1.00 110.57 597 VAL E C 1
ATOM 12867 O O . VAL E 1 609 ? 144.375 175.596 113.039 1.00 110.57 597 VAL E O 1
ATOM 12871 N N . THR E 1 610 ? 146.154 176.475 114.119 1.00 117.64 598 THR E N 1
ATOM 12872 C CA . THR E 1 610 ? 146.383 177.520 113.131 1.00 117.64 598 THR E CA 1
ATOM 12873 C C . THR E 1 610 ? 147.018 176.952 111.859 1.00 117.64 598 THR E C 1
ATOM 12874 O O . THR E 1 610 ? 147.816 176.014 111.900 1.00 117.64 598 THR E O 1
ATOM 12878 N N . ALA E 1 611 ? 146.661 177.542 110.718 1.00 129.64 599 ALA E N 1
ATOM 12879 C CA . ALA E 1 611 ? 147.199 177.150 109.419 1.00 129.64 599 ALA E CA 1
ATOM 12880 C C . ALA E 1 611 ? 148.291 178.129 108.993 1.00 129.64 599 ALA E C 1
ATOM 12881 O O . ALA E 1 611 ? 148.098 179.348 109.053 1.00 129.64 599 ALA E O 1
ATOM 12883 N N . PHE E 1 612 ? 149.437 177.596 108.573 1.00 138.61 600 PHE E N 1
ATOM 12884 C CA . PHE E 1 612 ? 150.566 178.396 108.115 1.00 138.61 600 PHE E CA 1
ATOM 12885 C C . PHE E 1 612 ? 150.858 178.091 106.653 1.00 138.61 600 PHE E C 1
ATOM 12886 O O . PHE E 1 612 ? 150.808 176.928 106.238 1.00 138.61 600 PHE E O 1
ATOM 12894 N N . THR E 1 613 ? 151.160 179.142 105.883 1.00 154.67 601 THR E N 1
ATOM 12895 C CA . THR E 1 613 ? 151.603 179.024 104.489 1.00 154.67 601 THR E CA 1
ATOM 12896 C C . THR E 1 613 ? 150.554 178.333 103.620 1.00 154.67 601 THR E C 1
ATOM 12897 O O . THR E 1 613 ? 150.873 177.506 102.762 1.00 154.67 601 THR E O 1
ATOM 12901 N N . TRP E 1 614 ? 149.284 178.664 103.854 1.00 165.26 602 TRP E N 1
ATOM 12902 C CA . TRP E 1 614 ? 148.208 178.053 103.081 1.00 165.26 602 TRP E CA 1
ATOM 12903 C C . TRP E 1 614 ? 148.014 178.738 101.732 1.00 165.26 602 TRP E C 1
ATOM 12904 O O . TRP E 1 614 ? 147.338 178.193 100.854 1.00 165.26 602 TRP E O 1
ATOM 12915 N N . ILE E 1 615 ? 148.577 179.935 101.553 1.00 179.08 603 ILE E N 1
ATOM 12916 C CA . ILE E 1 615 ? 148.308 180.709 100.344 1.00 179.08 603 ILE E CA 1
ATOM 12917 C C . ILE E 1 615 ? 149.227 180.285 99.203 1.00 179.08 603 ILE E C 1
ATOM 12918 O O . ILE E 1 615 ? 148.804 180.222 98.042 1.00 179.08 603 ILE E O 1
ATOM 12923 N N . GLU E 1 616 ? 150.497 180.003 99.503 1.00 179.98 604 GLU E N 1
ATOM 12924 C CA . GLU E 1 616 ? 151.403 179.527 98.463 1.00 179.98 604 GLU E CA 1
ATOM 12925 C C . GLU E 1 616 ? 150.912 178.215 97.868 1.00 179.98 604 GLU E C 1
ATOM 12926 O O . GLU E 1 616 ? 151.050 177.985 96.659 1.00 179.98 604 GLU E O 1
ATOM 12932 N N . ASN E 1 617 ? 150.298 177.360 98.687 1.00 177.56 605 ASN E N 1
ATOM 12933 C CA . ASN E 1 617 ? 149.811 176.096 98.154 1.00 177.56 605 ASN E CA 1
ATOM 12934 C C . ASN E 1 617 ? 148.630 176.307 97.216 1.00 177.56 605 ASN E C 1
ATOM 12935 O O . ASN E 1 617 ? 148.541 175.638 96.187 1.00 177.56 605 ASN E O 1
ATOM 12940 N N . VAL E 1 618 ? 147.707 177.215 97.549 1.00 186.39 606 VAL E N 1
ATOM 12941 C CA . VAL E 1 618 ? 146.596 177.481 96.637 1.00 186.39 606 VAL E CA 1
ATOM 12942 C C . VAL E 1 618 ? 147.093 178.167 95.371 1.00 186.39 606 VAL E C 1
ATOM 12943 O O . VAL E 1 618 ? 146.544 177.950 94.282 1.00 186.39 606 VAL E O 1
ATOM 12947 N N . ASP E 1 619 ? 148.154 178.975 95.477 1.00 194.46 607 ASP E N 1
ATOM 12948 C CA . ASP E 1 619 ? 148.792 179.505 94.273 1.00 194.46 607 ASP E CA 1
ATOM 12949 C C . ASP E 1 619 ? 149.299 178.374 93.383 1.00 194.46 607 ASP E C 1
ATOM 12950 O O . ASP E 1 619 ? 149.074 178.372 92.161 1.00 194.46 607 ASP E O 1
ATOM 12955 N N . SER E 1 620 ? 149.982 177.400 93.981 1.00 195.64 608 SER E N 1
ATOM 12956 C CA . SER E 1 620 ? 150.498 176.282 93.198 1.00 195.64 608 SER E CA 1
ATOM 12957 C C . SER E 1 620 ? 149.361 175.458 92.608 1.00 195.64 608 SER E C 1
ATOM 12958 O O . SER E 1 620 ? 149.436 175.009 91.461 1.00 195.64 608 SER E O 1
ATOM 12961 N N . MET E 1 621 ? 148.308 175.233 93.389 1.00 197.66 609 MET E N 1
ATOM 12962 C CA . MET E 1 621 ? 147.163 174.475 92.901 1.00 197.66 609 MET E CA 1
ATOM 12963 C C . MET E 1 621 ? 146.507 175.163 91.710 1.00 197.66 609 MET E C 1
ATOM 12964 O O . MET E 1 621 ? 146.136 174.507 90.732 1.00 197.66 609 MET E O 1
ATOM 12969 N N . ALA E 1 622 ? 146.339 176.487 91.779 1.00 203.76 610 ALA E N 1
ATOM 12970 C CA . ALA E 1 622 ? 145.766 177.206 90.645 1.00 203.76 610 ALA E CA 1
ATOM 12971 C C . ALA E 1 622 ? 146.661 177.099 89.418 1.00 203.76 610 ALA E C 1
ATOM 12972 O O . ALA E 1 622 ? 146.176 176.834 88.307 1.00 203.76 610 ALA E O 1
ATOM 12974 N N . ALA E 1 623 ? 147.975 177.263 89.608 1.00 207.72 611 ALA E N 1
ATOM 12975 C CA . ALA E 1 623 ? 148.899 177.164 88.481 1.00 207.72 611 ALA E CA 1
ATOM 12976 C C . ALA E 1 623 ? 148.852 175.777 87.856 1.00 207.72 611 ALA E C 1
ATOM 12977 O O . ALA E 1 623 ? 148.859 175.636 86.628 1.00 207.72 611 ALA E O 1
ATOM 12979 N N . ILE E 1 624 ? 148.799 174.742 88.694 1.00 208.23 612 ILE E N 1
ATOM 12980 C CA . ILE E 1 624 ? 148.789 173.366 88.210 1.00 208.23 612 ILE E CA 1
ATOM 12981 C C . ILE E 1 624 ? 147.471 173.040 87.512 1.00 208.23 612 ILE E C 1
ATOM 12982 O O . ILE E 1 624 ? 147.454 172.377 86.468 1.00 208.23 612 ILE E O 1
ATOM 12987 N N . LYS E 1 625 ? 146.349 173.506 88.066 1.00 207.87 613 LYS E N 1
ATOM 12988 C CA . LYS E 1 625 ? 145.048 173.218 87.470 1.00 207.87 613 LYS E CA 1
ATOM 12989 C C . LYS E 1 625 ? 144.892 173.890 86.114 1.00 207.87 613 LYS E C 1
ATOM 12990 O O . LYS E 1 625 ? 144.317 173.305 85.187 1.00 207.87 613 LYS E O 1
ATOM 12996 N N . LYS E 1 626 ? 145.398 175.114 85.973 1.00 212.53 614 LYS E N 1
ATOM 12997 C CA . LYS E 1 626 ? 145.190 175.872 84.744 1.00 212.53 614 LYS E CA 1
ATOM 12998 C C . LYS E 1 626 ? 146.273 175.627 83.697 1.00 212.53 614 LYS E C 1
ATOM 12999 O O . LYS E 1 626 ? 145.963 175.320 82.543 1.00 212.53 614 LYS E O 1
ATOM 13005 N N . LEU E 1 627 ? 147.543 175.761 84.082 1.00 215.98 615 LEU E N 1
ATOM 13006 C CA . LEU E 1 627 ? 148.646 175.638 83.135 1.00 215.98 615 LEU E CA 1
ATOM 13007 C C . LEU E 1 627 ? 148.770 174.215 82.599 1.00 215.98 615 LEU E C 1
ATOM 13008 O O . LEU E 1 627 ? 148.827 174.002 81.382 1.00 215.98 615 LEU E O 1
ATOM 13013 N N . VAL E 1 628 ? 148.820 173.228 83.494 1.00 214.04 616 VAL E N 1
ATOM 13014 C CA . VAL E 1 628 ? 149.198 171.877 83.088 1.00 214.04 616 VAL E CA 1
ATOM 13015 C C . VAL E 1 628 ? 148.086 171.205 82.293 1.00 214.04 616 VAL E C 1
ATOM 13016 O O . VAL E 1 628 ? 148.343 170.567 81.267 1.00 214.04 616 VAL E O 1
ATOM 13020 N N . PHE E 1 629 ? 146.840 171.333 82.744 1.00 212.42 617 PHE E N 1
ATOM 13021 C CA . PHE E 1 629 ? 145.718 170.630 82.135 1.00 212.42 617 PHE E CA 1
ATOM 13022 C C . PHE E 1 629 ? 144.848 171.533 81.275 1.00 212.42 617 PHE E C 1
ATOM 13023 O O . PHE E 1 629 ? 144.581 171.210 80.114 1.00 212.42 617 PHE E O 1
ATOM 13031 N N . ASP E 1 630 ? 144.390 172.661 81.823 1.00 215.33 618 ASP E N 1
ATOM 13032 C CA . ASP E 1 630 ? 143.470 173.522 81.086 1.00 215.33 618 ASP E CA 1
ATOM 13033 C C . ASP E 1 630 ? 144.141 174.131 79.860 1.00 215.33 618 ASP E C 1
ATOM 13034 O O . ASP E 1 630 ? 143.512 174.270 78.804 1.00 215.33 618 ASP E O 1
ATOM 13039 N N . ASP E 1 631 ? 145.418 174.500 79.977 1.00 217.20 619 ASP E N 1
ATOM 13040 C CA . ASP E 1 631 ? 146.147 175.103 78.871 1.00 217.20 619 ASP E CA 1
ATOM 13041 C C . ASP E 1 631 ? 147.146 174.167 78.205 1.00 217.20 619 ASP E C 1
ATOM 13042 O O . ASP E 1 631 ? 147.531 174.425 77.060 1.00 217.20 619 ASP E O 1
ATOM 13047 N N . LYS E 1 632 ? 147.585 173.111 78.894 1.00 216.41 620 LYS E N 1
ATOM 13048 C CA . LYS E 1 632 ? 148.437 172.062 78.339 1.00 216.41 620 LYS E CA 1
ATOM 13049 C C . LYS E 1 632 ? 149.831 172.555 77.968 1.00 216.41 620 LYS E C 1
ATOM 13050 O O . LYS E 1 632 ? 150.515 171.918 77.159 1.00 216.41 620 LYS E O 1
ATOM 13056 N N . LYS E 1 633 ? 150.278 173.676 78.540 1.00 220.07 621 LYS E N 1
ATOM 13057 C CA . LYS E 1 633 ? 151.609 174.184 78.222 1.00 220.07 621 LYS E CA 1
ATOM 13058 C C . LYS E 1 633 ? 152.705 173.233 78.690 1.00 220.07 621 LYS E C 1
ATOM 13059 O O . LYS E 1 633 ? 153.744 173.113 78.032 1.00 220.07 621 LYS E O 1
ATOM 13065 N N . TYR E 1 634 ? 152.497 172.554 79.817 1.00 218.68 622 TYR E N 1
ATOM 13066 C CA . TYR E 1 634 ? 153.472 171.618 80.357 1.00 218.68 622 TYR E CA 1
ATOM 13067 C C . TYR E 1 634 ? 152.797 170.290 80.666 1.00 218.68 622 TYR E C 1
ATOM 13068 O O . TYR E 1 634 ? 151.606 170.238 80.979 1.00 218.68 622 TYR E O 1
ATOM 13077 N N . THR E 1 635 ? 153.572 169.213 80.566 1.00 214.23 623 THR E N 1
ATOM 13078 C CA . THR E 1 635 ? 153.073 167.892 80.913 1.00 214.23 623 THR E CA 1
ATOM 13079 C C . THR E 1 635 ? 153.231 167.638 82.412 1.00 214.23 623 THR E C 1
ATOM 13080 O O . THR E 1 635 ? 153.984 168.324 83.109 1.00 214.23 623 THR E O 1
ATOM 13084 N N . MET E 1 636 ? 152.505 166.626 82.900 1.00 211.01 624 MET E N 1
ATOM 13085 C CA . MET E 1 636 ? 152.427 166.364 84.336 1.00 211.01 624 MET E CA 1
ATOM 13086 C C . MET E 1 636 ? 153.759 165.892 84.919 1.00 211.01 624 MET E C 1
ATOM 13087 O O . MET E 1 636 ? 154.021 166.101 86.109 1.00 211.01 624 MET E O 1
ATOM 13092 N N . SER E 1 637 ? 154.598 165.236 84.114 1.00 207.91 625 SER E N 1
ATOM 13093 C CA . SER E 1 637 ? 155.868 164.716 84.619 1.00 207.91 625 SER E CA 1
ATOM 13094 C C . SER E 1 637 ? 156.921 165.810 84.759 1.00 207.91 625 SER E C 1
ATOM 13095 O O . SER E 1 637 ? 157.814 165.712 85.612 1.00 207.91 625 SER E O 1
ATOM 13098 N N . GLN E 1 638 ? 156.850 166.838 83.910 1.00 213.28 626 GLN E N 1
ATOM 13099 C CA . GLN E 1 638 ? 157.894 167.856 83.888 1.00 213.28 626 GLN E CA 1
ATOM 13100 C C . GLN E 1 638 ? 157.940 168.636 85.197 1.00 213.28 626 GLN E C 1
ATOM 13101 O O . GLN E 1 638 ? 159.026 168.960 85.695 1.00 213.28 626 GLN E O 1
ATOM 13107 N N . LEU E 1 639 ? 156.774 168.949 85.770 1.00 212.50 627 LEU E N 1
ATOM 13108 C CA . LEU E 1 639 ? 156.750 169.654 87.049 1.00 212.50 627 LEU E CA 1
ATOM 13109 C C . LEU E 1 639 ? 157.365 168.809 88.159 1.00 212.50 627 LEU E C 1
ATOM 13110 O O . LEU E 1 639 ? 158.084 169.331 89.016 1.00 212.50 627 LEU E O 1
ATOM 13115 N N . ILE E 1 640 ? 157.094 167.500 88.160 1.00 209.63 628 ILE E N 1
ATOM 13116 C CA . ILE E 1 640 ? 157.687 166.613 89.161 1.00 209.63 628 ILE E CA 1
ATOM 13117 C C . ILE E 1 640 ? 159.203 166.581 89.010 1.00 209.63 628 ILE E C 1
ATOM 13118 O O . ILE E 1 640 ? 159.948 166.636 89.997 1.00 209.63 628 ILE E O 1
ATOM 13123 N N . ASP E 1 641 ? 159.681 166.483 87.767 1.00 213.16 629 ASP E N 1
ATOM 13124 C CA . ASP E 1 641 ? 161.123 166.436 87.538 1.00 213.16 629 ASP E CA 1
ATOM 13125 C C . ASP E 1 641 ? 161.790 167.749 87.929 1.00 213.16 629 ASP E C 1
ATOM 13126 O O . ASP E 1 641 ? 162.931 167.757 88.405 1.00 213.16 629 ASP E O 1
ATOM 13131 N N . ALA E 1 642 ? 161.100 168.871 87.724 1.00 216.81 630 ALA E N 1
ATOM 13132 C CA . ALA E 1 642 ? 161.648 170.156 88.148 1.00 216.81 630 ALA E CA 1
ATOM 13133 C C . ALA E 1 642 ? 161.663 170.279 89.668 1.00 216.81 630 ALA E C 1
ATOM 13134 O O . ALA E 1 642 ? 162.626 170.797 90.245 1.00 216.81 630 ALA E O 1
ATOM 13136 N N . LEU E 1 643 ? 160.602 169.812 90.330 1.00 212.39 631 LEU E N 1
ATOM 13137 C CA . LEU E 1 643 ? 160.521 169.908 91.784 1.00 212.39 631 LEU E CA 1
ATOM 13138 C C . LEU E 1 643 ? 161.546 169.009 92.465 1.00 212.39 631 LEU E C 1
ATOM 13139 O O . LEU E 1 643 ? 162.096 169.371 93.511 1.00 212.39 631 LEU E O 1
ATOM 13144 N N . GLU E 1 644 ? 161.802 167.825 91.902 1.00 210.29 632 GLU E N 1
ATOM 13145 C CA . GLU E 1 644 ? 162.825 166.954 92.474 1.00 210.29 632 GLU E CA 1
ATOM 13146 C C . GLU E 1 644 ? 164.201 167.604 92.412 1.00 210.29 632 GLU E C 1
ATOM 13147 O O . GLU E 1 644 ? 165.065 167.311 93.247 1.00 210.29 632 GLU E O 1
ATOM 13153 N N . ALA E 1 645 ? 164.424 168.477 91.433 1.00 215.91 633 ALA E N 1
ATOM 13154 C CA . ALA E 1 645 ? 165.668 169.220 91.307 1.00 215.91 633 ALA E CA 1
ATOM 13155 C C . ALA E 1 645 ? 165.593 170.609 91.926 1.00 215.91 633 ALA E C 1
ATOM 13156 O O . ALA E 1 645 ? 166.564 171.366 91.823 1.00 215.91 633 ALA E O 1
ATOM 13158 N N . GLU E 1 646 ? 164.471 170.957 92.561 1.00 219.42 634 GLU E N 1
ATOM 13159 C CA . GLU E 1 646 ? 164.274 172.272 93.174 1.00 219.42 634 GLU E CA 1
ATOM 13160 C C . GLU E 1 646 ? 164.453 173.393 92.148 1.00 219.42 634 GLU E C 1
ATOM 13161 O O . GLU E 1 646 ? 165.123 174.396 92.400 1.00 219.42 634 GLU E O 1
ATOM 13167 N N . TRP E 1 647 ? 163.850 173.204 90.974 1.00 222.86 635 TRP E N 1
ATOM 13168 C CA . TRP E 1 647 ? 163.848 174.184 89.888 1.00 222.86 635 TRP E CA 1
ATOM 13169 C C . TRP E 1 647 ? 165.254 174.536 89.408 1.00 222.86 635 TRP E C 1
ATOM 13170 O O . TRP E 1 647 ? 165.466 175.618 88.851 1.00 222.86 635 TRP E O 1
ATOM 13181 N N . ASP E 1 648 ? 166.225 173.649 89.611 1.00 226.45 636 ASP E N 1
ATOM 13182 C CA . ASP E 1 648 ? 167.601 173.897 89.195 1.00 226.45 636 ASP E CA 1
ATOM 13183 C C . ASP E 1 648 ? 167.793 173.373 87.777 1.00 226.45 636 ASP E C 1
ATOM 13184 O O . ASP E 1 648 ? 167.597 172.180 87.518 1.00 226.45 636 ASP E O 1
ATOM 13189 N N . GLY E 1 649 ? 168.182 174.261 86.864 1.00 224.32 637 GLY E N 1
ATOM 13190 C CA . GLY E 1 649 ? 168.232 173.939 85.454 1.00 224.32 637 GLY E CA 1
ATOM 13191 C C . GLY E 1 649 ? 166.911 174.074 84.733 1.00 224.32 637 GLY E C 1
ATOM 13192 O O . GLY E 1 649 ? 166.859 173.844 83.518 1.00 224.32 637 GLY E O 1
ATOM 13193 N N . TYR E 1 650 ? 165.846 174.445 85.441 1.00 223.22 638 TYR E N 1
ATOM 13194 C CA . TYR E 1 650 ? 164.518 174.630 84.870 1.00 223.22 638 TYR E CA 1
ATOM 13195 C C . TYR E 1 650 ? 164.059 176.072 85.037 1.00 223.22 638 TYR E C 1
ATOM 13196 O O . TYR E 1 650 ? 162.870 176.336 85.227 1.00 223.22 638 TYR E O 1
ATOM 13205 N N . GLU E 1 651 ? 165.003 177.012 84.968 1.00 225.58 639 GLU E N 1
ATOM 13206 C CA . GLU E 1 651 ? 164.697 178.406 85.266 1.00 225.58 639 GLU E CA 1
ATOM 13207 C C . GLU E 1 651 ? 163.612 178.942 84.344 1.00 225.58 639 GLU E C 1
ATOM 13208 O O . GLU E 1 651 ? 162.721 179.676 84.782 1.00 225.58 639 GLU E O 1
ATOM 13214 N N . GLN E 1 652 ? 163.674 178.594 83.058 1.00 224.66 640 GLN E N 1
ATOM 13215 C CA . GLN E 1 652 ? 162.640 179.052 82.136 1.00 224.66 640 GLN E CA 1
ATOM 13216 C C . GLN E 1 652 ? 161.278 178.480 82.519 1.00 224.66 640 GLN E C 1
ATOM 13217 O O . GLN E 1 652 ? 160.271 179.201 82.530 1.00 224.66 640 GLN E O 1
ATOM 13223 N N . MET E 1 653 ? 161.239 177.200 82.904 1.00 222.71 641 MET E N 1
ATOM 13224 C CA . MET E 1 653 ? 159.980 176.577 83.292 1.00 222.71 641 MET E CA 1
ATOM 13225 C C . MET E 1 653 ? 159.474 177.111 84.623 1.00 222.71 641 MET E C 1
ATOM 13226 O O . MET E 1 653 ? 158.266 177.284 84.795 1.00 222.71 641 MET E O 1
ATOM 13231 N N . ARG E 1 654 ? 160.377 177.378 85.567 1.00 223.96 642 ARG E N 1
ATOM 13232 C CA . ARG E 1 654 ? 159.981 177.973 86.840 1.00 223.96 642 ARG E CA 1
ATOM 13233 C C . ARG E 1 654 ? 159.399 179.366 86.634 1.00 223.96 642 ARG E C 1
ATOM 13234 O O . ARG E 1 654 ? 158.354 179.709 87.203 1.00 223.96 642 ARG E O 1
ATOM 13242 N N . LEU E 1 655 ? 160.065 180.181 85.813 1.00 225.92 643 LEU E N 1
ATOM 13243 C CA . LEU E 1 655 ? 159.569 181.521 85.531 1.00 225.92 643 LEU E CA 1
ATOM 13244 C C . LEU E 1 655 ? 158.219 181.467 84.831 1.00 225.92 643 LEU E C 1
ATOM 13245 O O . LEU E 1 655 ? 157.334 182.275 85.127 1.00 225.92 643 LEU E O 1
ATOM 13250 N N . ASP E 1 656 ? 158.043 180.532 83.895 1.00 223.78 644 ASP E N 1
ATOM 13251 C CA . ASP E 1 656 ? 156.738 180.371 83.261 1.00 223.78 644 ASP E CA 1
ATOM 13252 C C . ASP E 1 656 ? 155.686 179.950 84.280 1.00 223.78 644 ASP E C 1
ATOM 13253 O O . ASP E 1 656 ? 154.592 180.522 84.332 1.00 223.78 644 ASP E O 1
ATOM 13258 N N . PHE E 1 657 ? 156.010 178.954 85.110 1.00 222.74 645 PHE E N 1
ATOM 13259 C CA . PHE E 1 657 ? 155.065 178.392 86.068 1.00 222.74 645 PHE E CA 1
ATOM 13260 C C . PHE E 1 657 ? 154.642 179.399 87.127 1.00 222.74 645 PHE E C 1
ATOM 13261 O O . PHE E 1 657 ? 153.529 179.294 87.655 1.00 222.74 645 PHE E O 1
ATOM 13269 N N . VAL E 1 658 ? 155.497 180.366 87.454 1.00 223.42 646 VAL E N 1
ATOM 13270 C CA . VAL E 1 658 ? 155.092 181.406 88.393 1.00 223.42 646 VAL E CA 1
ATOM 13271 C C . VAL E 1 658 ? 154.486 182.615 87.682 1.00 223.42 646 VAL E C 1
ATOM 13272 O O . VAL E 1 658 ? 153.709 183.361 88.287 1.00 223.42 646 VAL E O 1
ATOM 13276 N N . LYS E 1 659 ? 154.832 182.832 86.411 1.00 223.73 647 LYS E N 1
ATOM 13277 C CA . LYS E 1 659 ? 154.366 184.019 85.701 1.00 223.73 647 LYS E CA 1
ATOM 13278 C C . LYS E 1 659 ? 152.903 183.882 85.298 1.00 223.73 647 LYS E C 1
ATOM 13279 O O . LYS E 1 659 ? 152.035 184.600 85.809 1.00 223.73 647 LYS E O 1
ATOM 13285 N N . ASN E 1 660 ? 152.605 182.956 84.383 1.00 222.34 648 ASN E N 1
ATOM 13286 C CA . ASN E 1 660 ? 151.217 182.760 83.982 1.00 222.34 648 ASN E CA 1
ATOM 13287 C C . ASN E 1 660 ? 150.419 182.055 85.069 1.00 222.34 648 ASN E C 1
ATOM 13288 O O . ASN E 1 660 ? 149.198 182.233 85.151 1.00 222.34 648 ASN E O 1
ATOM 13293 N N . GLY E 1 661 ? 151.084 181.243 85.889 1.00 220.57 649 GLY E N 1
ATOM 13294 C CA . GLY E 1 661 ? 150.478 180.705 87.079 1.00 220.57 649 GLY E CA 1
ATOM 13295 C C . GLY E 1 661 ? 150.034 181.841 87.974 1.00 220.57 649 GLY E C 1
ATOM 13296 O O . GLY E 1 661 ? 150.849 182.570 88.549 1.00 220.57 649 GLY E O 1
ATOM 13297 N N . PRO E 1 662 ? 148.721 182.016 88.099 1.00 216.02 650 PRO E N 1
ATOM 13298 C CA . PRO E 1 662 ? 148.195 183.231 88.731 1.00 216.02 650 PRO E CA 1
ATOM 13299 C C . PRO E 1 662 ? 148.455 183.240 90.230 1.00 216.02 650 PRO E C 1
ATOM 13300 O O . PRO E 1 662 ? 148.230 182.245 90.923 1.00 216.02 650 PRO E O 1
ATOM 13304 N N . LYS E 1 663 ? 148.947 184.373 90.723 1.00 212.89 651 LYS E N 1
ATOM 13305 C CA . LYS E 1 663 ? 149.134 184.564 92.152 1.00 212.89 651 LYS E CA 1
ATOM 13306 C C . LYS E 1 663 ? 147.817 184.960 92.810 1.00 212.89 651 LYS E C 1
ATOM 13307 O O . LYS E 1 663 ? 146.955 185.593 92.193 1.00 212.89 651 LYS E O 1
ATOM 13313 N N . TRP E 1 664 ? 147.663 184.570 94.072 1.00 209.74 652 TRP E N 1
ATOM 13314 C CA . TRP E 1 664 ? 146.455 184.918 94.806 1.00 209.74 652 TRP E CA 1
ATOM 13315 C C . TRP E 1 664 ? 146.347 186.429 94.977 1.00 209.74 652 TRP E C 1
ATOM 13316 O O . TRP E 1 664 ? 147.322 187.107 95.313 1.00 209.74 652 TRP E O 1
ATOM 13327 N N . GLY E 1 665 ? 145.146 186.954 94.746 1.00 217.59 653 GLY E N 1
ATOM 13328 C CA . GLY E 1 665 ? 144.902 188.382 94.770 1.00 217.59 653 GLY E CA 1
ATOM 13329 C C . GLY E 1 665 ? 144.613 188.992 93.416 1.00 217.59 653 GLY E C 1
ATOM 13330 O O . GLY E 1 665 ? 144.419 190.210 93.335 1.00 217.59 653 GLY E O 1
ATOM 13331 N N . ASN E 1 666 ? 144.579 188.189 92.351 1.00 223.42 654 ASN E N 1
ATOM 13332 C CA . ASN E 1 666 ? 144.317 188.699 91.012 1.00 223.42 654 ASN E CA 1
ATOM 13333 C C . ASN E 1 666 ? 142.860 189.077 90.789 1.00 223.42 654 ASN E C 1
ATOM 13334 O O . ASN E 1 666 ? 142.554 189.695 89.762 1.00 223.42 654 ASN E O 1
ATOM 13339 N N . ASP E 1 667 ? 141.966 188.729 91.713 0.00 226.60 655 ASP E N 1
ATOM 13340 C CA . ASP E 1 667 ? 140.527 188.880 91.510 0.00 226.60 655 ASP E CA 1
ATOM 13341 C C . ASP E 1 667 ? 140.100 188.163 90.229 0.00 226.60 655 ASP E C 1
ATOM 13342 O O . ASP E 1 667 ? 139.438 188.725 89.353 0.00 226.60 655 ASP E O 1
ATOM 13347 N N . ASP E 1 668 ? 140.505 186.899 90.129 0.00 222.34 656 ASP E N 1
ATOM 13348 C CA . ASP E 1 668 ? 140.219 186.039 88.989 0.00 222.34 656 ASP E CA 1
ATOM 13349 C C . ASP E 1 668 ? 139.366 184.880 89.479 0.00 222.34 656 ASP E C 1
ATOM 13350 O O . ASP E 1 668 ? 139.730 184.200 90.445 0.00 222.34 656 ASP E O 1
ATOM 13355 N N . ASP E 1 669 ? 138.222 184.672 88.821 0.00 219.44 657 ASP E N 1
ATOM 13356 C CA . ASP E 1 669 ? 137.256 183.686 89.294 0.00 219.44 657 ASP E CA 1
ATOM 13357 C C . ASP E 1 669 ? 137.830 182.276 89.271 0.00 219.44 657 ASP E C 1
ATOM 13358 O O . ASP E 1 669 ? 137.425 181.429 90.068 0.00 219.44 657 ASP E O 1
ATOM 13363 N N . TYR E 1 670 ? 138.737 181.987 88.338 0.00 217.01 658 TYR E N 1
ATOM 13364 C CA . TYR E 1 670 ? 139.349 180.661 88.304 0.00 217.01 658 TYR E CA 1
ATOM 13365 C C . TYR E 1 670 ? 140.272 180.437 89.500 0.00 217.01 658 TYR E C 1
ATOM 13366 O O . TYR E 1 670 ? 140.289 179.347 90.084 0.00 217.01 658 TYR E O 1
ATOM 13375 N N . VAL E 1 671 ? 141.046 181.455 89.880 0.00 213.41 659 VAL E N 1
ATOM 13376 C CA . VAL E 1 671 ? 141.907 181.337 91.055 0.00 213.41 659 VAL E CA 1
ATOM 13377 C C . VAL E 1 671 ? 141.067 181.323 92.326 0.00 213.41 659 VAL E C 1
ATOM 13378 O O . VAL E 1 671 ? 141.296 180.520 93.241 0.00 213.41 659 VAL E O 1
ATOM 13382 N N . ASP E 1 672 ? 140.088 182.228 92.405 1.00 212.43 660 ASP E N 1
ATOM 13383 C CA . ASP E 1 672 ? 139.172 182.223 93.537 1.00 212.43 660 ASP E CA 1
ATOM 13384 C C . ASP E 1 672 ? 138.406 180.910 93.619 1.00 212.43 660 ASP E C 1
ATOM 13385 O O . ASP E 1 672 ? 137.988 180.507 94.706 1.00 212.43 660 ASP E O 1
ATOM 13390 N N . ASP E 1 673 ? 138.222 180.228 92.485 1.00 208.61 661 ASP E N 1
ATOM 13391 C CA . ASP E 1 673 ? 137.568 178.923 92.468 1.00 208.61 661 ASP E CA 1
ATOM 13392 C C . ASP E 1 673 ? 138.338 177.909 93.300 1.00 208.61 661 ASP E C 1
ATOM 13393 O O . ASP E 1 673 ? 137.774 177.255 94.184 1.00 208.61 661 ASP E O 1
ATOM 13398 N N . ILE E 1 674 ? 139.638 177.770 93.031 1.00 198.29 662 ILE E N 1
ATOM 13399 C CA . ILE E 1 674 ? 140.447 176.830 93.793 1.00 198.29 662 ILE E CA 1
ATOM 13400 C C . ILE E 1 674 ? 140.630 177.305 95.226 1.00 198.29 662 ILE E C 1
ATOM 13401 O O . ILE E 1 674 ? 140.689 176.475 96.138 1.00 198.29 662 ILE E O 1
ATOM 13406 N N . MET E 1 675 ? 140.673 178.621 95.459 1.00 192.52 663 MET E N 1
ATOM 13407 C CA . MET E 1 675 ? 140.776 179.110 96.832 1.00 192.52 663 MET E CA 1
ATOM 13408 C C . MET E 1 675 ? 139.534 178.738 97.637 1.00 192.52 663 MET E C 1
ATOM 13409 O O . MET E 1 675 ? 139.636 178.216 98.759 1.00 192.52 663 MET E O 1
ATOM 13414 N N . LEU E 1 676 ? 138.352 178.952 97.051 1.00 185.39 664 LEU E N 1
ATOM 13415 C CA . LEU E 1 676 ? 137.105 178.602 97.713 1.00 185.39 664 LEU E CA 1
ATOM 13416 C C . LEU E 1 676 ? 137.002 177.099 97.918 1.00 185.39 664 LEU E C 1
ATOM 13417 O O . LEU E 1 676 ? 136.570 176.648 98.981 1.00 185.39 664 LEU E O 1
ATOM 13422 N N . ARG E 1 677 ? 137.401 176.309 96.919 1.00 179.12 665 ARG E N 1
ATOM 13423 C CA . ARG E 1 677 ? 137.348 174.856 97.056 1.00 179.12 665 ARG E CA 1
ATOM 13424 C C . ARG E 1 677 ? 138.257 174.373 98.180 1.00 179.12 665 ARG E C 1
ATOM 13425 O O . ARG E 1 677 ? 137.836 173.588 99.043 1.00 179.12 665 ARG E O 1
ATOM 13433 N N . CYS E 1 678 ? 139.506 174.848 98.196 1.00 176.01 666 CYS E N 1
ATOM 13434 C CA . CYS E 1 678 ? 140.474 174.384 99.181 1.00 176.01 666 CYS E CA 1
ATOM 13435 C C . CYS E 1 678 ? 140.074 174.795 100.590 1.00 176.01 666 CYS E C 1
ATOM 13436 O O . CYS E 1 678 ? 140.300 174.043 101.546 1.00 176.01 666 CYS E O 1
ATOM 13439 N N . LEU E 1 679 ? 139.501 175.991 100.748 1.00 170.92 667 LEU E N 1
ATOM 13440 C CA . LEU E 1 679 ? 139.058 176.386 102.080 1.00 170.92 667 LEU E CA 1
ATOM 13441 C C . LEU E 1 679 ? 137.765 175.690 102.488 1.00 170.92 667 LEU E C 1
ATOM 13442 O O . LEU E 1 679 ? 137.613 175.322 103.658 1.00 170.92 667 LEU E O 1
ATOM 13447 N N . SER E 1 680 ? 136.834 175.494 101.552 1.00 165.07 668 SER E N 1
ATOM 13448 C CA . SER E 1 680 ? 135.564 174.861 101.881 1.00 165.07 668 SER E CA 1
ATOM 13449 C C . SER E 1 680 ? 135.758 173.413 102.303 1.00 165.07 668 SER E C 1
ATOM 13450 O O . SER E 1 680 ? 135.119 172.947 103.255 1.00 165.07 668 SER E O 1
ATOM 13453 N N . VAL E 1 681 ? 136.630 172.677 101.605 1.00 160.74 669 VAL E N 1
ATOM 13454 C CA . VAL E 1 681 ? 136.829 171.273 101.955 1.00 160.74 669 VAL E CA 1
ATOM 13455 C C . VAL E 1 681 ? 137.408 171.150 103.360 1.00 160.74 669 VAL E C 1
ATOM 13456 O O . VAL E 1 681 ? 137.015 170.269 104.134 1.00 160.74 669 VAL E O 1
ATOM 13460 N N . ALA E 1 682 ? 138.344 172.034 103.717 1.00 155.03 670 ALA E N 1
ATOM 13461 C CA . ALA E 1 682 ? 138.917 172.008 105.059 1.00 155.03 670 ALA E CA 1
ATOM 13462 C C . ALA E 1 682 ? 137.925 172.490 106.108 1.00 155.03 670 ALA E C 1
ATOM 13463 O O . ALA E 1 682 ? 137.985 172.053 107.261 1.00 155.03 670 ALA E O 1
ATOM 13465 N N . ALA E 1 683 ? 137.026 173.404 105.737 1.00 152.33 671 ALA E N 1
ATOM 13466 C CA . ALA E 1 683 ? 136.057 173.920 106.698 1.00 152.33 671 ALA E CA 1
ATOM 13467 C C . ALA E 1 683 ? 135.125 172.823 107.190 1.00 152.33 671 ALA E C 1
ATOM 13468 O O . ALA E 1 683 ? 134.831 172.741 108.389 1.00 152.33 671 ALA E O 1
ATOM 13470 N N . GLU E 1 684 ? 134.648 171.972 106.280 1.00 150.61 672 GLU E N 1
ATOM 13471 C CA . GLU E 1 684 ? 133.779 170.874 106.690 1.00 150.61 672 GLU E CA 1
ATOM 13472 C C . GLU E 1 684 ? 134.517 169.896 107.595 1.00 150.61 672 GLU E C 1
ATOM 13473 O O . GLU E 1 684 ? 133.955 169.399 108.577 1.00 150.61 672 GLU E O 1
ATOM 13479 N N . HIS E 1 685 ? 135.777 169.602 107.275 1.00 137.37 673 HIS E N 1
ATOM 13480 C CA . HIS E 1 685 ? 136.563 168.708 108.118 1.00 137.37 673 HIS E CA 1
ATOM 13481 C C . HIS E 1 685 ? 136.772 169.302 109.507 1.00 137.37 673 HIS E C 1
ATOM 13482 O O . HIS E 1 685 ? 136.733 168.581 110.512 1.00 137.37 673 HIS E O 1
ATOM 13489 N N . SER E 1 686 ? 137.008 170.614 109.582 1.00 144.01 674 SER E N 1
ATOM 13490 C CA . SER E 1 686 ? 137.108 171.281 110.876 1.00 144.01 674 SER E CA 1
ATOM 13491 C C . SER E 1 686 ? 135.790 171.204 111.634 1.00 144.01 674 SER E C 1
ATOM 13492 O O . SER E 1 686 ? 135.775 171.040 112.861 1.00 144.01 674 SER E O 1
ATOM 13495 N N . ARG E 1 687 ? 134.670 171.337 110.918 1.00 144.65 675 ARG E N 1
ATOM 13496 C CA . ARG E 1 687 ? 133.361 171.211 111.551 1.00 144.65 675 ARG E CA 1
ATOM 13497 C C . ARG E 1 687 ? 133.152 169.810 112.111 1.00 144.65 675 ARG E C 1
ATOM 13498 O O . ARG E 1 687 ? 132.575 169.644 113.192 1.00 144.65 675 ARG E O 1
ATOM 13506 N N . ASN E 1 688 ? 133.607 168.790 111.381 1.00 142.88 676 ASN E N 1
ATOM 13507 C CA . ASN E 1 688 ? 133.452 167.415 111.846 1.00 142.88 676 ASN E CA 1
ATOM 13508 C C . ASN E 1 688 ? 134.196 167.193 113.158 1.00 142.88 676 ASN E C 1
ATOM 13509 O O . ASN E 1 688 ? 133.686 166.541 114.076 1.00 142.88 676 ASN E O 1
ATOM 13514 N N . ILE E 1 689 ? 135.410 167.719 113.256 1.00 132.56 677 ILE E N 1
ATOM 13515 C CA . ILE E 1 689 ? 136.207 167.612 114.468 1.00 132.56 677 ILE E CA 1
ATOM 13516 C C . ILE E 1 689 ? 135.629 168.488 115.572 1.00 132.56 677 ILE E C 1
ATOM 13517 O O . ILE E 1 689 ? 135.396 168.025 116.688 1.00 132.56 677 ILE E O 1
ATOM 13522 N N . THR F 3 2 ? 180.165 187.619 158.744 1.00 84.32 3 THR F N 1
ATOM 13523 C CA . THR F 3 2 ? 179.071 187.005 158.002 1.00 84.32 3 THR F CA 1
ATOM 13524 C C . THR F 3 2 ? 178.101 188.057 157.477 1.00 84.32 3 THR F C 1
ATOM 13525 O O . THR F 3 2 ? 178.513 189.075 156.923 1.00 84.32 3 THR F O 1
ATOM 13529 N N . CYS F 3 3 ? 176.810 187.801 157.655 1.00 80.70 4 CYS F N 1
ATOM 13530 C CA . CYS F 3 3 ? 175.775 188.722 157.206 1.00 80.70 4 CYS F CA 1
ATOM 13531 C C . CYS F 3 3 ? 175.558 189.800 158.258 1.00 80.70 4 CYS F C 1
ATOM 13532 O O . CYS F 3 3 ? 175.326 190.957 157.899 1.00 80.70 4 CYS F O 1
ATOM 13535 N N . LYS F 3 4 ? 175.645 189.452 159.544 1.00 80.20 5 LYS F N 1
ATOM 13536 C CA . LYS F 3 4 ? 175.226 190.360 160.607 1.00 80.20 5 LYS F CA 1
ATOM 13537 C C . LYS F 3 4 ? 175.922 191.707 160.494 1.00 80.20 5 LYS F C 1
ATOM 13538 O O . LYS F 3 4 ? 175.300 192.753 160.707 1.00 80.20 5 LYS F O 1
ATOM 13544 N N . GLU F 3 5 ? 177.214 191.706 160.173 1.00 84.72 6 GLU F N 1
ATOM 13545 C CA . GLU F 3 5 ? 177.963 192.953 160.120 1.00 84.72 6 GLU F CA 1
ATOM 13546 C C . GLU F 3 5 ? 177.738 193.735 158.836 1.00 84.72 6 GLU F C 1
ATOM 13547 O O . GLU F 3 5 ? 178.154 194.895 158.762 1.00 84.72 6 GLU F O 1
ATOM 13553 N N . CYS F 3 6 ? 177.120 193.105 157.838 1.00 79.29 7 CYS F N 1
ATOM 13554 C CA . CYS F 3 6 ? 176.913 193.764 156.556 1.00 79.29 7 CYS F CA 1
ATOM 13555 C C . CYS F 3 6 ? 175.942 194.930 156.568 1.00 79.29 7 CYS F C 1
ATOM 13556 O O . CYS F 3 6 ? 174.976 194.949 157.320 1.00 79.29 7 CYS F O 1
ATOM 13559 N N . ARG F 3 7 ? 176.217 195.929 155.738 1.00 117.33 8 ARG F N 1
ATOM 13560 C CA . ARG F 3 7 ? 175.375 197.119 155.663 1.00 117.33 8 ARG F CA 1
ATOM 13561 C C . ARG F 3 7 ? 173.946 196.859 155.188 1.00 117.33 8 ARG F C 1
ATOM 13562 O O . ARG F 3 7 ? 172.995 197.446 155.705 1.00 117.33 8 ARG F O 1
ATOM 13570 N N . ASN F 3 8 ? 173.803 195.981 154.203 1.00 104.02 9 ASN F N 1
ATOM 13571 C CA . ASN F 3 8 ? 172.501 195.683 153.612 1.00 104.02 9 ASN F CA 1
ATOM 13572 C C . ASN F 3 8 ? 171.662 194.563 154.235 1.00 104.02 9 ASN F C 1
ATOM 13573 O O . ASN F 3 8 ? 170.543 194.318 153.787 1.00 104.02 9 ASN F O 1
ATOM 13578 N N . TYR F 3 9 ? 172.174 193.887 155.258 1.00 101.68 10 TYR F N 1
ATOM 13579 C CA . TYR F 3 9 ? 171.424 192.785 155.839 1.00 101.68 10 TYR F CA 1
ATOM 13580 C C . TYR F 3 9 ? 170.501 193.478 156.836 1.00 101.68 10 TYR F C 1
ATOM 13581 O O . TYR F 3 9 ? 170.909 194.386 157.561 1.00 101.68 10 TYR F O 1
ATOM 13590 N N . PHE F 3 10 ? 169.248 193.033 156.855 1.00 93.09 11 PHE F N 1
ATOM 13591 C CA . PHE F 3 10 ? 168.237 193.546 157.765 1.00 93.09 11 PHE F CA 1
ATOM 13592 C C . PHE F 3 10 ? 167.427 192.425 158.398 1.00 93.09 11 PHE F C 1
ATOM 13593 O O . PHE F 3 10 ? 166.932 191.540 157.701 1.00 93.09 11 PHE F O 1
ATOM 13601 N N . PRO F 3 11 ? 167.296 192.457 159.729 1.00 100.43 12 PRO F N 1
ATOM 13602 C CA . PRO F 3 11 ? 166.499 191.459 160.447 1.00 100.43 12 PRO F CA 1
ATOM 13603 C C . PRO F 3 11 ? 165.010 191.707 160.224 1.00 100.43 12 PRO F C 1
ATOM 13604 O O . PRO F 3 11 ? 164.587 192.862 160.228 1.00 100.43 12 PRO F O 1
ATOM 13608 N N . ILE F 3 12 ? 164.228 190.649 160.032 1.00 101.90 13 ILE F N 1
ATOM 13609 C CA . ILE F 3 12 ? 162.793 190.807 159.819 1.00 101.90 13 ILE F CA 1
ATOM 13610 C C . ILE F 3 12 ? 162.125 191.413 161.050 1.00 101.90 13 ILE F C 1
ATOM 13611 O O . ILE F 3 12 ? 161.271 192.293 160.939 1.00 101.90 13 ILE F O 1
ATOM 13616 N N . ASN F 3 13 ? 162.495 190.907 162.223 1.00 113.08 14 ASN F N 1
ATOM 13617 C CA . ASN F 3 13 ? 161.980 191.407 163.498 1.00 113.08 14 ASN F CA 1
ATOM 13618 C C . ASN F 3 13 ? 163.083 191.387 164.554 1.00 113.08 14 ASN F C 1
ATOM 13619 O O . ASN F 3 13 ? 164.003 190.573 164.471 1.00 113.08 14 ASN F O 1
ATOM 13624 N N . GLU F 3 14 ? 162.995 192.262 165.552 1.00 118.61 15 GLU F N 1
ATOM 13625 C CA . GLU F 3 14 ? 164.041 192.307 166.569 1.00 118.61 15 GLU F CA 1
ATOM 13626 C C . GLU F 3 14 ? 164.497 190.929 167.045 1.00 118.61 15 GLU F C 1
ATOM 13627 O O . GLU F 3 14 ? 165.688 190.691 167.240 1.00 118.61 15 GLU F O 1
ATOM 13633 N N . GLU F 3 15 ? 163.538 190.027 167.229 1.00 118.65 16 GLU F N 1
ATOM 13634 C CA . GLU F 3 15 ? 163.821 188.681 167.720 1.00 118.65 16 GLU F CA 1
ATOM 13635 C C . GLU F 3 15 ? 164.068 187.628 166.640 1.00 118.65 16 GLU F C 1
ATOM 13636 O O . GLU F 3 15 ? 164.317 186.464 166.957 1.00 118.65 16 GLU F O 1
ATOM 13642 N N . ALA F 3 16 ? 164.037 188.027 165.373 1.00 112.59 17 ALA F N 1
ATOM 13643 C CA . ALA F 3 16 ? 164.240 187.063 164.296 1.00 112.59 17 ALA F CA 1
ATOM 13644 C C . ALA F 3 16 ? 165.673 187.062 163.774 1.00 112.59 17 ALA F C 1
ATOM 13645 O O . ALA F 3 16 ? 166.186 188.085 163.320 1.00 112.59 17 ALA F O 1
ATOM 13647 N N . SER F 3 17 ? 166.319 185.915 163.874 1.00 109.59 18 SER F N 1
ATOM 13648 C CA . SER F 3 17 ? 167.674 185.783 163.397 1.00 109.59 18 SER F CA 1
ATOM 13649 C C . SER F 3 17 ? 167.643 186.000 161.896 1.00 109.59 18 SER F C 1
ATOM 13650 O O . SER F 3 17 ? 168.628 186.433 161.298 1.00 109.59 18 SER F O 1
ATOM 13653 N N . ARG F 3 18 ? 166.500 185.692 161.287 1.00 106.58 19 ARG F N 1
ATOM 13654 C CA . ARG F 3 18 ? 166.394 185.766 159.835 1.00 106.58 19 ARG F CA 1
ATOM 13655 C C . ARG F 3 18 ? 166.236 187.203 159.356 1.00 106.58 19 ARG F C 1
ATOM 13656 O O . ARG F 3 18 ? 165.515 187.997 159.960 1.00 106.58 19 ARG F O 1
ATOM 13664 N N . GLY F 3 19 ? 166.954 187.527 158.285 1.00 93.22 20 GLY F N 1
ATOM 13665 C CA . GLY F 3 19 ? 166.924 188.852 157.697 1.00 93.22 20 GLY F CA 1
ATOM 13666 C C . GLY F 3 19 ? 166.565 188.726 156.229 1.00 93.22 20 GLY F C 1
ATOM 13667 O O . GLY F 3 19 ? 166.459 187.623 155.692 1.00 93.22 20 GLY F O 1
ATOM 13668 N N . ASP F 3 20 ? 166.379 189.870 155.581 1.00 86.55 21 ASP F N 1
ATOM 13669 C CA . ASP F 3 20 ? 166.305 190.004 154.138 1.00 86.55 21 ASP F CA 1
ATOM 13670 C C . ASP F 3 20 ? 167.457 190.863 153.665 1.00 86.55 21 ASP F C 1
ATOM 13671 O O . ASP F 3 20 ? 167.695 191.956 154.178 1.00 86.55 21 ASP F O 1
ATOM 13676 N N . CYS F 3 21 ? 168.171 190.350 152.677 1.00 90.09 22 CYS F N 1
ATOM 13677 C CA . CYS F 3 21 ? 169.350 191.040 152.130 1.00 90.09 22 CYS F CA 1
ATOM 13678 C C . CYS F 3 21 ? 168.834 192.145 151.168 1.00 90.09 22 CYS F C 1
ATOM 13679 O O . CYS F 3 21 ? 168.043 191.843 150.274 1.00 90.09 22 CYS F O 1
ATOM 13682 N N . VAL F 3 22 ? 169.282 193.385 151.354 1.00 79.39 23 VAL F N 1
ATOM 13683 C CA . VAL F 3 22 ? 168.880 194.478 150.470 1.00 79.39 23 VAL F CA 1
ATOM 13684 C C . VAL F 3 22 ? 170.097 194.950 149.676 1.00 79.39 23 VAL F C 1
ATOM 13685 O O . VAL F 3 22 ? 171.109 195.361 150.250 1.00 79.39 23 VAL F O 1
ATOM 13689 N N . ARG F 3 23 ? 169.989 194.883 148.353 1.00 77.75 24 ARG F N 1
ATOM 13690 C CA . ARG F 3 23 ? 171.051 195.314 147.452 1.00 77.75 24 ARG F CA 1
ATOM 13691 C C . ARG F 3 23 ? 170.467 196.464 146.627 1.00 77.75 24 ARG F C 1
ATOM 13692 O O . ARG F 3 23 ? 169.341 196.356 146.113 1.00 77.75 24 ARG F O 1
ATOM 13700 N N . ARG F 3 24 ? 171.211 197.569 146.548 1.00 74.67 25 ARG F N 1
ATOM 13701 C CA . ARG F 3 24 ? 170.818 198.744 145.772 1.00 74.67 25 ARG F CA 1
ATOM 13702 C C . ARG F 3 24 ? 171.589 198.567 144.462 1.00 74.67 25 ARG F C 1
ATOM 13703 O O . ARG F 3 24 ? 172.829 198.533 144.448 1.00 74.67 25 ARG F O 1
ATOM 13711 N N . ILE F 3 25 ? 170.851 198.517 143.357 1.00 72.92 26 ILE F N 1
ATOM 13712 C CA . ILE F 3 25 ? 171.428 198.192 142.058 1.00 72.92 26 ILE F CA 1
ATOM 13713 C C . ILE F 3 25 ? 170.987 199.246 141.056 1.00 72.92 26 ILE F C 1
ATOM 13714 O O . ILE F 3 25 ? 169.799 199.575 140.977 1.00 72.92 26 ILE F O 1
ATOM 13719 N N . SER F 3 26 ? 171.944 199.781 140.303 1.00 78.88 27 SER F N 1
ATOM 13720 C CA . SER F 3 26 ? 171.676 200.762 139.258 1.00 78.88 27 SER F CA 1
ATOM 13721 C C . SER F 3 26 ? 172.067 200.150 137.921 1.00 78.88 27 SER F C 1
ATOM 13722 O O . SER F 3 26 ? 173.256 199.978 137.637 1.00 78.88 27 SER F O 1
ATOM 13725 N N . ASP F 3 27 ? 171.035 199.812 137.143 1.00 82.85 28 ASP F N 1
ATOM 13726 C CA . ASP F 3 27 ? 171.121 199.260 135.787 1.00 82.85 28 ASP F CA 1
ATOM 13727 C C . ASP F 3 27 ? 171.256 200.375 134.743 1.00 82.85 28 ASP F C 1
ATOM 13728 O O . ASP F 3 27 ? 171.114 201.552 135.070 1.00 82.85 28 ASP F O 1
ATOM 13733 N N . GLU F 3 28 ? 171.527 200.007 133.492 1.00 84.80 29 GLU F N 1
ATOM 13734 C CA . GLU F 3 28 ? 171.711 200.996 132.439 1.00 84.80 29 GLU F CA 1
ATOM 13735 C C . GLU F 3 28 ? 170.562 201.992 132.411 1.00 84.80 29 GLU F C 1
ATOM 13736 O O . GLU F 3 28 ? 170.777 203.195 132.226 1.00 84.80 29 GLU F O 1
ATOM 13742 N N . ARG F 3 29 ? 169.337 201.469 132.458 1.00 83.99 30 ARG F N 1
ATOM 13743 C CA . ARG F 3 29 ? 168.125 202.290 132.374 1.00 83.99 30 ARG F CA 1
ATOM 13744 C C . ARG F 3 29 ? 167.395 202.657 133.671 1.00 83.99 30 ARG F C 1
ATOM 13745 O O . ARG F 3 29 ? 166.694 203.668 133.716 1.00 83.99 30 ARG F O 1
ATOM 13753 N N . GLN F 3 30 ? 167.547 201.854 134.719 1.00 79.90 31 GLN F N 1
ATOM 13754 C CA . GLN F 3 30 ? 166.848 202.138 135.977 1.00 79.90 31 GLN F CA 1
ATOM 13755 C C . GLN F 3 30 ? 167.550 201.624 137.241 1.00 79.90 31 GLN F C 1
ATOM 13756 O O . GLN F 3 30 ? 168.036 200.511 137.239 1.00 79.90 31 GLN F O 1
ATOM 13762 N N . SER F 3 31 ? 167.551 202.398 138.332 1.00 76.09 32 SER F N 1
ATOM 13763 C CA . SER F 3 31 ? 168.127 201.969 139.599 1.00 76.09 32 SER F CA 1
ATOM 13764 C C . SER F 3 31 ? 167.010 201.457 140.496 1.00 76.09 32 SER F C 1
ATOM 13765 O O . SER F 3 31 ? 165.944 202.073 140.575 1.00 76.09 32 SER F O 1
ATOM 13768 N N . TYR F 3 32 ? 167.221 200.333 141.165 1.00 71.25 33 TYR F N 1
ATOM 13769 C CA . TYR F 3 32 ? 166.166 199.747 141.979 1.00 71.25 33 TYR F CA 1
ATOM 13770 C C . TYR F 3 32 ? 166.678 198.949 143.159 1.00 71.25 33 TYR F C 1
ATOM 13771 O O . TYR F 3 32 ? 167.828 198.579 143.182 1.00 71.25 33 TYR F O 1
ATOM 13780 N N . TYR F 3 33 ? 165.832 198.706 144.152 1.00 69.58 34 TYR F N 1
ATOM 13781 C CA . TYR F 3 33 ? 166.207 197.886 145.303 1.00 69.58 34 TYR F CA 1
ATOM 13782 C C . TYR F 3 33 ? 165.832 196.438 145.066 1.00 69.58 34 TYR F C 1
ATOM 13783 O O . TYR F 3 33 ? 164.951 196.155 144.274 1.00 69.58 34 TYR F O 1
ATOM 13792 N N . THR F 3 34 ? 166.466 195.542 145.776 1.00 69.21 35 THR F N 1
ATOM 13793 C CA . THR F 3 34 ? 166.145 194.146 145.648 1.00 69.21 35 THR F CA 1
ATOM 13794 C C . THR F 3 34 ? 166.368 193.492 146.972 1.00 69.21 35 THR F C 1
ATOM 13795 O O . THR F 3 34 ? 167.176 193.945 147.736 1.00 69.21 35 THR F O 1
ATOM 13799 N N . ALA F 3 35 ? 165.669 192.410 147.246 1.00 68.36 36 ALA F N 1
ATOM 13800 C CA . ALA F 3 35 ? 165.837 191.736 148.501 1.00 68.36 36 ALA F CA 1
ATOM 13801 C C . ALA F 3 35 ? 165.848 190.266 148.270 1.00 68.36 36 ALA F C 1
ATOM 13802 O O . ALA F 3 35 ? 165.321 189.799 147.299 1.00 68.36 36 ALA F O 1
ATOM 13804 N N . ARG F 3 36 ? 166.474 189.531 149.158 1.00 78.58 37 ARG F N 1
ATOM 13805 C CA . ARG F 3 36 ? 166.516 188.101 149.035 1.00 78.58 37 ARG F CA 1
ATOM 13806 C C . ARG F 3 36 ? 166.650 187.578 150.433 1.00 78.58 37 ARG F C 1
ATOM 13807 O O . ARG F 3 36 ? 167.351 188.153 151.231 1.00 78.58 37 ARG F O 1
ATOM 13815 N N . PRO F 3 37 ? 166.038 186.452 150.736 1.00 79.74 38 PRO F N 1
ATOM 13816 C CA . PRO F 3 37 ? 166.200 186.044 152.120 1.00 79.74 38 PRO F CA 1
ATOM 13817 C C . PRO F 3 37 ? 167.630 185.630 152.432 1.00 79.74 38 PRO F C 1
ATOM 13818 O O . PRO F 3 37 ? 168.269 184.962 151.627 1.00 79.74 38 PRO F O 1
ATOM 13822 N N . THR F 3 38 ? 167.902 185.812 153.760 1.00 63.94 39 THR F N 1
ATOM 13823 C CA . THR F 3 38 ? 169.209 185.388 154.239 1.00 63.94 39 THR F CA 1
ATOM 13824 C C . THR F 3 38 ? 169.094 185.002 155.706 1.00 63.94 39 THR F C 1
ATOM 13825 O O . THR F 3 38 ? 168.297 185.583 156.449 1.00 63.94 39 THR F O 1
ATOM 13829 N N . THR F 3 39 ? 169.877 184.002 156.113 1.00 74.33 40 THR F N 1
ATOM 13830 C CA . THR F 3 39 ? 169.739 183.411 157.438 1.00 74.33 40 THR F CA 1
ATOM 13831 C C . THR F 3 39 ? 170.552 184.116 158.514 1.00 74.33 40 THR F C 1
ATOM 13832 O O . THR F 3 39 ? 170.411 183.758 159.689 1.00 74.33 40 THR F O 1
ATOM 13836 N N . GLU F 3 40 ? 171.429 185.052 158.143 1.00 77.45 41 GLU F N 1
ATOM 13837 C CA . GLU F 3 40 ? 172.150 185.914 159.080 1.00 77.45 41 GLU F CA 1
ATOM 13838 C C . GLU F 3 40 ? 173.257 185.173 159.822 1.00 77.45 41 GLU F C 1
ATOM 13839 O O . GLU F 3 40 ? 174.131 185.793 160.437 1.00 77.45 41 GLU F O 1
ATOM 13845 N N . ALA F 3 41 ? 173.260 183.864 159.728 1.00 82.95 42 ALA F N 1
ATOM 13846 C CA . ALA F 3 41 ? 174.369 183.102 160.264 1.00 82.95 42 ALA F CA 1
ATOM 13847 C C . ALA F 3 41 ? 175.274 182.668 159.092 1.00 82.95 42 ALA F C 1
ATOM 13848 O O . ALA F 3 41 ? 176.384 182.207 159.303 1.00 82.95 42 ALA F O 1
ATOM 13850 N N . ALA F 3 42 ? 174.797 182.858 157.860 1.00 126.24 43 ALA F N 1
ATOM 13851 C CA . ALA F 3 42 ? 175.487 182.430 156.646 1.00 126.24 43 ALA F CA 1
ATOM 13852 C C . ALA F 3 42 ? 176.788 183.147 156.337 1.00 126.24 43 ALA F C 1
ATOM 13853 O O . ALA F 3 42 ? 176.844 184.380 156.327 1.00 126.24 43 ALA F O 1
ATOM 13855 N N . LYS F 3 43 ? 177.817 182.369 156.000 1.00 134.79 44 LYS F N 1
ATOM 13856 C CA . LYS F 3 43 ? 179.106 182.968 155.692 1.00 134.79 44 LYS F CA 1
ATOM 13857 C C . LYS F 3 43 ? 179.026 183.889 154.495 1.00 134.79 44 LYS F C 1
ATOM 13858 O O . LYS F 3 43 ? 178.476 183.553 153.449 1.00 134.79 44 LYS F O 1
ATOM 13864 N N . CYS F 3 44 ? 179.693 185.043 154.597 1.00 136.21 45 CYS F N 1
ATOM 13865 C CA . CYS F 3 44 ? 179.722 185.991 153.482 1.00 136.21 45 CYS F CA 1
ATOM 13866 C C . CYS F 3 44 ? 180.384 185.237 152.336 1.00 136.21 45 CYS F C 1
ATOM 13867 O O . CYS F 3 44 ? 179.923 185.281 151.196 1.00 136.21 45 CYS F O 1
ATOM 13870 N N . GLU F 3 45 ? 181.472 184.543 152.658 1.00 98.23 46 GLU F N 1
ATOM 13871 C CA . GLU F 3 45 ? 182.126 183.632 151.710 1.00 98.23 46 GLU F CA 1
ATOM 13872 C C . GLU F 3 45 ? 182.414 184.419 150.432 1.00 98.23 46 GLU F C 1
ATOM 13873 O O . GLU F 3 45 ? 183.006 185.505 150.509 1.00 98.23 46 GLU F O 1
ATOM 13879 N N . GLY F 3 46 ? 182.020 183.929 149.261 1.00 98.48 47 GLY F N 1
ATOM 13880 C CA . GLY F 3 46 ? 182.200 184.671 148.032 1.00 98.48 47 GLY F CA 1
ATOM 13881 C C . GLY F 3 46 ? 181.059 185.629 147.768 1.00 98.48 47 GLY F C 1
ATOM 13882 O O . GLY F 3 46 ? 180.308 185.461 146.804 1.00 98.48 47 GLY F O 1
ATOM 13883 N N . CYS F 3 47 ? 180.916 186.636 148.622 1.00 92.95 48 CYS F N 1
ATOM 13884 C CA . CYS F 3 47 ? 179.905 187.670 148.456 1.00 92.95 48 CYS F CA 1
ATOM 13885 C C . CYS F 3 47 ? 180.593 188.954 148.023 1.00 92.95 48 CYS F C 1
ATOM 13886 O O . CYS F 3 47 ? 181.366 189.537 148.791 1.00 92.95 48 CYS F O 1
ATOM 13889 N N . SER F 3 48 ? 180.310 189.392 146.801 1.00 88.45 49 SER F N 1
ATOM 13890 C CA . SER F 3 48 ? 180.927 190.593 146.263 1.00 88.45 49 SER F CA 1
ATOM 13891 C C . SER F 3 48 ? 180.231 191.869 146.708 1.00 88.45 49 SER F C 1
ATOM 13892 O O . SER F 3 48 ? 180.779 192.957 146.507 1.00 88.45 49 SER F O 1
ATOM 13895 N N . ASP F 3 49 ? 178.984 191.726 147.349 1.00 130.06 50 ASP F N 1
ATOM 13896 C CA . ASP F 3 49 ? 178.254 192.970 147.601 1.00 130.06 50 ASP F CA 1
ATOM 13897 C C . ASP F 3 49 ? 178.318 193.363 149.069 1.00 130.06 50 ASP F C 1
ATOM 13898 O O . ASP F 3 49 ? 177.724 194.352 149.489 1.00 130.06 50 ASP F O 1
ATOM 13903 N N . TYR F 3 50 ? 179.052 192.581 149.845 1.00 132.93 51 TYR F N 1
ATOM 13904 C CA . TYR F 3 50 ? 179.182 192.814 151.266 1.00 132.93 51 TYR F CA 1
ATOM 13905 C C . TYR F 3 50 ? 179.776 194.195 151.546 1.00 132.93 51 TYR F C 1
ATOM 13906 O O . TYR F 3 50 ? 180.760 194.603 150.928 1.00 132.93 51 TYR F O 1
ATOM 13915 N N . LEU F 3 51 ? 179.216 194.890 152.525 1.00 130.25 52 LEU F N 1
ATOM 13916 C CA . LEU F 3 51 ? 179.728 196.197 152.900 1.00 130.25 52 LEU F CA 1
ATOM 13917 C C . LEU F 3 51 ? 179.983 196.191 154.395 1.00 130.25 52 LEU F C 1
ATOM 13918 O O . LEU F 3 51 ? 179.370 195.414 155.128 1.00 130.25 52 LEU F O 1
ATOM 13923 N N . GLU F 3 52 ? 180.866 197.056 154.880 1.00 30.00 53 GLU F N 1
ATOM 13924 C CA . GLU F 3 52 ? 181.181 197.086 156.314 1.00 30.00 53 GLU F CA 1
ATOM 13925 C C . GLU F 3 52 ? 179.967 197.220 157.255 1.00 30.00 53 GLU F C 1
ATOM 13926 O O . GLU F 3 52 ? 179.643 198.292 157.767 1.00 30.00 53 GLU F O 1
#

Organism: NCBI:txid83404

Secondary structure (DSSP, 8-state):
---HHHHHHTT--HHHHHHHS-HHHHHHHHTPPP--EETTEE-TT-EE--HHHHHHHHHHHH-TTS-HHHHHHHHHHHHHHHS-EEEETT-SS---SSSSTTEEB--TTS-HHHHHHHHH-TT-S-SSHHHHHHHHHHHHHHHSS--HHHHHHHHS-HHHHHHHTTSSSB---SSTTSS-----HHHHSSSS--HHHHHHHHHHHHHHHHHHHHSS--GGGTTHHHHHHHHHHHHHHHHHHHHHHHHHHHHHHHHHHH---HHHHHHHHHHHHHHHHTTTS---SHHHHHHHHHHHHHHHHHHS---B--B-HHHHSHHHHIIIIIII-SS-HHHHHHHHHHHHHHHHT--B---HHHHHHSBTSSSBEEEEEE-B-SSSSB---HHHHHHHHHHHHH--SSEEEEEEE-TT--HHHHHHHHHHHHTT----EEEEHHHHHHHHHHHH---HHHHTTEEESSSS-EEE-STTT---S-GGG--EETHHHHHHHTTTTEETTTTEE-S-----SS---SHHHHHHHHHHHHHHHHHHHHHHHHHHHHHHHHHT--HHHHHTSHHHHHH---TT--SS------EEEETHHHHHHHHHHHIIIIISS-SS-HHHHHHHHHTTTTT-HHHHHHHHHTS--TTS--HHHHHHHHHHHHHHHHHHHHS--TTS----EEE--TTHHHHTTTTS---TTS--TTS---SSSS---TTT--S-HHHHHHHHHTS-TTTT-S------BB-HHHHSSTTHHHHHHHHHHHHHHTT--B---B---HHHHHHHHH-TTS-TT-EEE-SSSEEETTTS-HHHHHHHHTS--B---/-HHHHHHHHHHHH---SHHHHGGG---SSBGGGBTTEEE-SS-SSSBEEEEEEESS-B-SSSS-B----SSSEE--BTT-B-TT-TT--B-S--B---SS---TTTB---SGGGG---/-BGGGBTTEEESSSS-S-EEEEEEEE-SS-EEEEEEEE-S-SB-SS-TT--B-/---SSS-----TTTSEEEE-S-SSSS-EEEE-TTT--EEEEETTTTEEEEEPPSS---S--SSSSSS--/-HHHHHHHHT----PPBTTB--SS-EE--HHHHHHHHHHHH-SSS-HHHHHHHHHHHHHHHS-EEEETT-SS---SSSSTTEEB--TTS-HHHHHHHHH--S-S-SSHHHHHHHHHHHHHHHTT-SHHHHHHHHS-HHHHHHHHHSSS-----STTSSEE---HHHHSSSS--HHHHHHHHHHHHHHHHHHHTS---TTTTTHHHHHHHHHHHHHHHHHHHHHHHHHHHHHHHHHHH---HHHHHHHHHHHHHHHHTTTS--SSHHHHHHHHHHHHHHHHTTS--------HHHHSHHHHIIIIIIS--S-HHHHHHHHHHHHHHHHT--B---HHHH------EEE---SS-S----HHHHHHHHHHHHH--SS---EEEE-TT--HHHHHHHHHHHHTT------EEHHHHHHHIIIII---HHHHHSEEEEETTEEEE-STTT---EE----EEETTHHHHHHHTTSEETTTTEE-S-----TTS---HHHHHHHHHHHHHHHHHHHHHHHHHHHHHHHHHS--HHHHHT-HHHHHHT--S------EEESHHHHHHHHHHIIIIIIII-SS-HHHHHHHHHTTTTT-HHHHHHHHHTSPPTTS--HHHHHHHHHHHHHHHHHHHH-/--TT-TTEEESSTT-S-EEEEEEEE-SS-EEEEEEEE-SSS--SS-SS---

InterPro domains:
  IPR001150 Glycine radical domain [PF01228] (718-820)
  IPR001150 Glycine radical domain [PS51149] (718-839)
  IPR004184 Pyruvate formate lyase domain [PF02901] (64-676)
  IPR004184 Pyruvate formate lyase domain [PS51554] (37-710)
  IPR019777 Formate C-acetyltransferase glycine radical, conserved site [PS00850] (809-817)
  IPR051215 Glycyl Radical Enzyme [PTHR43641] (68-836)

Nearest PDB structures (foldseek):
  4pkc-assembly1_C-2  TM=8.282E-01  e=7.682E-03  Thauera aromatica
  4qfs-assembly1_B  TM=5.611E-01  e=8.383E+00  Rattus norvegicus
  5x8r-assembly1_q  TM=3.198E-01  e=3.414E+00  Spinacia oleracea
  6xs4-assembly1_B  TM=8.509E-01  e=2.175E-29  Enterobacter cloacae subsp. cloacae ATCC 13047
  5kdp-assembly1_A  TM=8.185E-01  e=5.352E-30  Oleidesulfovibrio alaskensis G20

Solvent-accessible surface area: 62208 Å² total; per-residue (Å²): 163,76,56,61,127,85,2,104,139,83,55,39,24,8,48,2,2,61,102,80,17,55,88,59,4,37,73,2,33,87,2,19,8,72,10,4,3,56,0,7,19,14,68,114,18,0,75,13,4,32,51,8,0,58,22,2,9,80,0,29,105,102,67,89,75,40,61,27,9,21,31,7,0,51,0,9,7,61,0,1,52,43,0,7,2,10,2,3,40,32,1,14,0,3,5,9,5,2,20,11,0,44,7,0,8,0,8,0,7,0,6,6,45,4,2,11,1,0,22,2,8,36,41,2,6,41,157,54,68,64,97,1,24,138,92,0,29,116,13,4,53,62,3,26,19,71,0,3,13,27,55,2,8,101,24,5,5,4,39,6,6,1,4,0,24,2,2,0,0,1,16,0,4,0,3,7,0,2,5,18,0,3,3,1,3,38,6,0,14,105,54,89,51,0,0,40,66,0,23,47,58,0,58,111,49,12,99,97,2,80,120,34,8,88,26,75,6,34,92,140,14,30,59,29,8,56,64,19,31,33,11,67,0,0,38,43,3,0,62,0,1,53,109,1,3,28,20,2,2,77,1,0,93,25,9,6,83,96,59,131,69,124,95,22,57,116,6,1,71,94,1,0,90,4,3,78,57,0,1,14,50,18,19,122,43,0,4,5,1,0,0,2,2,3,2,0,0,4,7,0,8,7,8,1,2,1,8,0,3,2,3,1,2,0,38,19,3,4,89,26,8,30,85,2,12,77,110,88,141,89,38,82,105,84,89,0,27,11,9,0,0,0,0,0,0,13,0,19,4,10,0,5,0,5,4,4,1,10,5,1,0,10,0,12,6,11,0,9,0,6,0,0,0,1,0,12,38,69,103,20,79,47,6,23,58,26,1,0,32,1,0,0,64,0,0,33,33,0,2,5,1,14,0,1,0,0,0,0,27,5,98,139,13,53,78,91,6,15,105,22,0,2,35,0,1,36,11,4,0,2,0,0,10,0,0,6,3,56,28,1,10,81,2,0,61,87,10,6,52,5,59,61,88,33,0,44,0,0,4,1,4,16,13,3,1,0,4,0,2,10,50,65,0,3,0,2,2,24,2,3,0,0,1,2,1,0,0,0,2,0,7,0,0,1,39,41,0,74,2,124,12,20,11,8,26,3,2,45,143,31,24,74,4,97,99,8,133,65,17,84,29,0,9,109,21,0,20,73,0,2,75,48,0,0,23,1,0,0,12,1,0,1,2,0,2,77,28,2,25,115,32,0,0,1,1,2,0,0,0,0,3,58,2,0,3,70,60,0,27,11,0,0,22,36,94,21,10,65,2,0,0,6,0,6,0,4,0,0,0,1,0,0,1,0,0,0,0,0,53,68,5,10,37,76,69,148,108,28,79,7,43,82,0,4,62,0,2,77,44,40,0,45,54,81,8,99,9,1,20,23,0,4,123,89,2,25,12,1,0,37,52,46,93,68,0,2,90,10,0,42,94,0,0,52,29,0,2,82,10,0,111,79,0,74,0,17,42,29,29,27,0,0,2,0,0,15,0,8,0,0,6,4,1,2,0,16,0,0,1,1,0,0,0,0,2,11,37,0,4,21,6,3,18,0,0,0,1,11,4,30,7,10,7,116,79,16,18,84,10,0,3,100,0,0,19,64,4,68,9,36,69,25,0,1,1,1,0,0,4,12,8,1,2,24,106,47,0,29,54,132,132,0,8,105,44,0,20,49,17,1,131,56,0,22,159,61,24,0,1,1,0,2,1,2,6,14,27,10,147,15,0,24,36,2,7,100,71,67,132,20,42,89,16,0,2,0,2,3,0,2,0,0,0,32,0,33,7,0,0,98,10,1,13,4,20,6,0,7,17,16,1,9,23,12,114,119,82,56,86,74,19,93,131,14,22,96,52,28,78,48,54,36,52,74,21,118,56,7,104,94,32,40,160,68,0,11,0,5,11,81,25,5,7,5,12,4,20,0,8,19,0,26,5,6,15,59,42,2,41,40,47,9,54,10,77,96,99,114,41,101,48,50,128,108,44,82,10,3,18,17,6,12,2,15,30,51,2,118,87,22,89,42,38,87,91,4,149,24,17,31,46,71,6,81,34,2,2,15,4,83,19,14,1,20,3,44,20,1,65,92,39,169,127,85,20,25,119,79,17,146,35,24,53,64,43,87,169,174,35,63,140,2,17,20,4,40,125,45,78,38,145,94,6,21,11,34,7,2,87,48,25,68,27,71,47,126,20,145,91,59,116,64,63,75,105,139,24,109,0,81,72,34,56,67,112,23,110,13,135,115,1,30,28,36,10,6,5,44,10,8,22,19,28,0,5,23,23,0,36,98,49,54,12,40,0,8,2,17,4,83,133,82,61,13,86,36,102,27,102,69,28,62,62,56,6,14,8,28,13,22,99,78,75,112,87,73,86,54,6,66,73,0,71,136,1,6,23,105,21,38,35,106,89,6,66,24,71,128,19,3,64,12,6,31,53,15,0,60,22,2,10,84,0,23,106,115,82,90,73,34,61,19,9,17,37,6,0,53,0,9,12,51,0,1,45,41,0,6,2,12,2,2,54,32,0,2,0,4,4,11,7,5,15,10,0,45,10,0,10,3,10,0,5,0,1,21,84,2,4,53,39,0,101,109,9,100,47,3,11,49,158,75,80,83,88,5,45,150,84,0,38,117,10,18,77,55,3,106,19,82,0,3,6,28,61,1,6,103,27,5,46,106,94,5,15,79,20,5,84,46,19,10,0,4,128,12,10,1,1,0,0,1,5,48,3,2,3,2,1,30,3,1,9,108,37,77,54,0,0,37,58,0,26,60,53,0,54,108,48,14,93,114,3,17,119,33,1,66,24,76,1,22,36,148,16,4,63,38,9,55,50,6,28,32,14,50,0,0,44,48,2,0,50,0,1,46,123,2,2,27,24,2,3,85,0,0,104,23,8,6,88,80,61,124,76,115,84,25,69,106,13,1,75,72,0,0,79,3,3,72,62,0,1,15,56,23,18,122,32,0,6,6,0,2,1,1,2,3,1,0,0,4,5,1,7,5,4,5,24,3,10,6,2,2,0,2,1,1,34,15,0,1,97,27,9,27,74,2,11,84,103,96,140,88,41,89,90,73,29,0,19,10,0,1,0,0,1,0,1,14,0,14,2,16,9,19,1,12,2,94,47,69,16,141,79,84,13,19,2,4,0,0,0,13,41,66,92,19,94,67,8,21,46,21,1,0,40,2,1,0,62,0,0,22,66,0,129,10,76,51,1,30,0,3,0,0,85,10,87,162,18,55,128,94,8,36,128,10,1,113,57,0,73,186,98,62,32,48,0,2,55,78,90,79,3,54,82,41,12,106,51,2,68,162,144,102,54,30,76,74,87,35,1,41,0,5,5,18,5,7,100,163,24,7,5,2,1,11,58,120,4,10,36,15,5,28,8,21,23,7,14,16,44,8,23,22,1,10,40,4,6,22,34,45,0,78,0,143,116,50,130,59,61,5,1,47,151,55,22,60,9,100,110,24,178,85,101,85,37,20,22,81,21,6,14,62,3,6,74,46,4,14,14,2,1,5,5,4,5,36,0,0,64,87,35,1,39,117,28,0,0,0,1,2,0,0,0,0,8,41,55,0,4,62,86,0,59,10,2,0,83,156,14,109,27,64,40,94,75,86,66,93,6,2,21,26,16,2,2,10,25,67,3,8,43,80,66,164,111,42,81,68,37,65,22,15,42,0,49,88,38,132,47,106,54,64,97,124,20,126,103,32,26,70,150,64,1,22,90,104,58,89,129,62,111,119,4,46,76,14,37,124,108,8,74,58,21,23,48,98,16,62,190,96,54,65,27,149,107,20,149,27,24,46,78,45,95,165,154,24,71,113,1,13,22,1,61,128,54,85,38,166,105,4,24,8,24,4,4,69,44,19,73,39,73,40,169,30,159,81,59,113,62,87,94,170

Foldseek 3Di:
DCDLVVCVVVQAQQVNLLVPADPLLNCLLVVAAFFAFAQLAGDQLEAEFPLLLVQLVVQLVVCVPAFQFLSLLRSLLSCLVPAAFDDDDRDLAGFAQGRDLRYAYELLQAALVLLVVVLVHPNRHDPPNVVRSVSSVVSSVVNPQQHLLNVLCVPDDVLLSCQAVLLQWFLFGQFQQDDAFFFLCVFDQAQAHFLQNLLVLLVVVLVVLVVVVVDDDDCVNVVSVLLNSLSVSLNSNSVSLLVSLQVQLVVLQVVLVVDPDPVSNVSSNVSSVLSNDPRNHGDDALSSSLNNLSSLVSSVCSQHPRQEAWEACCQRSVVRCCVDDPVPVVDHLSVLLVSLLSSVSSVQSHHHRDDSSQSNLAFSGNHAYEHEAWFAALVGHTRHDVVLLSNLVSCSSSLDFRYAYAYADEPPDDVVSLVSQLVSVLSFSQDDWYFPNPLLLLLCCVFQVDDSSQSRQWTDRGFWFTFGSHQAGTATDQLQSLETALLLLLLCLLVQQAFPPSRDRHFHRLDHFLDQDALVSSVVSSLRRVLVSSVSSNVSSQVSLQCNCRNRHGNNSLSRHPVCSVPSGTNSHNPRHGFSHAYEYELNQLVLLLSQLCNPCVVVNVVDGRNVVSVCQVVQVDVPLVVLVCSQQVRAGFLALDCSSLVSVQVVLVSQLVSQLVDAHNNGTGYFYEFFRRSVQQVCQQSRADGSNNRHRNAGRAQTRRETRQVSHDPFPLSNLLSLLVDSCSRRGSATWYEDEAESVCLDDDCNSVLVVVVVVSNNVSPHGIYIYGYDDLVVLVVCVVPVPDQQSNWGDRISGIRRSNRYYPSSSVRSSRHDHTYTD/DVVVQVVVVVVQVCPDDVVVVVPPAADPQWLLQFQQWFADQVDLPFKTFGNQFARDWAQQDLVTRGDRDDDGTDIGGRRHHCPRPPRGDGDPAAACDPPDHDDRRHYRPDPNCNPVDD/DWQQFFPQWDQPDPPAQKTWRWDWDQDPVGIDIDIDIDRRPDHCVPPPRGDGD/DQDPVDRPPDALVQWAFDDDPDPVAFKGWTADPPPRFIFIARNVVTDTDGGDDDPDDPPWDCDDDDTHD/DVLLVVLLVPAQFQAADVLHGDQQEAAADLLLVQLVVQLVVDVPAFFLLSLLSSLLSCLVPAAFDDDPSALAGFAQGNDLRYAAELLQQDLVLLVCVLVDPRRFDPPNVVRSVSSVVSSVVNPCQHLQNVLLVVPDVLLSCLAVVQPFFDFRQFQLDFAFWFLCVQDQQQPHFLQNLLVLLVVVLVVLVVVVVDDDDPVSVVVPVLNSLSVSLNSNSVSLLVSLQVVLVVLVVVLVVDDDPVSNVSSNVSSVLSNCPRNHGDQALSSSLNNVLSLVNSQCSAHPNLEAFEACCQSSVVRHCCCPPVPNVDDPVVLLVSLLSSVSSVSSHHHDDDSVVSVRAYEWEAWFAALVGPTSHDCVLLSNLVSCQVSLDQRHAYEYEDDPDHDPVSVVSQVVSVVSVSNDHNYDDHPVQLVVCCPPVVDDSSQSRQWTCGDPPDIFGSHQVRGQGTAGPQTEGEQAVLLVCLQVQQADPVDGDRRFHRPDHQQDDDALVRSVVSSLSRVLVSQVSVQVSNVSSLQPRCRSRADNNSLSRHPVCSVSSGGSRNDHHHHYPPNQVNLLLSLLCRCVCPVVVVDDRVVVSVCVVVPNVVVVVVVCVSNPVSDHPPPPDVSSVVSVCVVVVSVVVSSVVD/DQQPFPQWAAPDPPALKTWGWDFAQDPPGTDIDTDIDNNVDDCVPPPRGDD